Protein AF-0000000075092121 (afdb_homodimer)

Structure (mmCIF, N/CA/C/O backbone):
data_AF-0000000075092121-model_v1
#
loop_
_entity.id
_entity.type
_entity.pdbx_description
1 polymer 'Uncharacterized protein LOC111364616'
#
loop_
_atom_site.group_PDB
_atom_site.id
_atom_site.type_symbol
_atom_site.label_atom_id
_atom_site.label_alt_id
_atom_site.label_comp_id
_atom_site.label_asym_id
_atom_site.label_entity_id
_atom_site.label_seq_id
_atom_site.pdbx_PDB_ins_code
_atom_site.Cartn_x
_atom_site.Cartn_y
_atom_site.Cartn_z
_atom_site.occupancy
_atom_site.B_iso_or_equiv
_atom_site.auth_seq_id
_atom_site.auth_comp_id
_atom_site.auth_asym_id
_atom_site.auth_atom_id
_atom_site.pdbx_PDB_model_num
ATOM 1 N N . MET A 1 1 ? -32.5 23.484 -6.789 1 67.25 1 MET A N 1
ATOM 2 C CA . MET A 1 1 ? -31.484 24.453 -7.172 1 67.25 1 MET A CA 1
ATOM 3 C C . MET A 1 1 ? -31.438 24.625 -8.688 1 67.25 1 MET A C 1
ATOM 5 O O . MET A 1 1 ? -31.547 23.641 -9.422 1 67.25 1 MET A O 1
ATOM 9 N N . GLU A 1 2 ? -31.672 25.844 -9.141 1 77.25 2 GLU A N 1
ATOM 10 C CA . GLU A 1 2 ? -31.422 26.125 -10.547 1 77.25 2 GLU A CA 1
ATOM 11 C C . GLU A 1 2 ? -29.938 26.062 -10.875 1 77.25 2 GLU A C 1
ATOM 13 O O . GLU A 1 2 ? -29.109 26.672 -10.188 1 77.25 2 GLU A O 1
ATOM 18 N N . THR A 1 3 ? -29.594 25.234 -11.766 1 86.69 3 THR A N 1
ATOM 19 C CA . THR A 1 3 ? -28.203 25.016 -12.195 1 86.69 3 THR A CA 1
ATOM 20 C C . THR A 1 3 ? -27.969 25.672 -13.555 1 86.69 3 THR A C 1
ATOM 22 O O . THR A 1 3 ? -28.812 25.578 -14.445 1 86.69 3 THR A O 1
ATOM 25 N N . LEU A 1 4 ? -26.891 26.406 -13.625 1 92.62 4 LEU A N 1
ATOM 26 C CA . LEU A 1 4 ? -26.547 27.016 -14.906 1 92.62 4 LEU A CA 1
ATOM 27 C C . LEU A 1 4 ? -26.438 25.953 -15.992 1 92.62 4 LEU A C 1
ATOM 29 O O . LEU A 1 4 ? -25.953 24.844 -15.742 1 92.62 4 LEU A O 1
ATOM 33 N N . GLY A 1 5 ? -26.891 26.281 -17.125 1 90.94 5 GLY A N 1
ATOM 34 C CA . GLY A 1 5 ? -26.719 25.406 -18.281 1 90.94 5 GLY A CA 1
ATOM 35 C C . GLY A 1 5 ? -25.469 25.734 -19.094 1 90.94 5 GLY A C 1
ATOM 36 O O . GLY A 1 5 ? -24.516 26.312 -18.562 1 90.94 5 GLY A O 1
ATOM 37 N N . GLY A 1 6 ? -25.484 25.328 -20.312 1 93.62 6 GLY A N 1
ATOM 38 C CA . GLY A 1 6 ? -24.391 25.625 -21.219 1 93.62 6 GLY A CA 1
ATOM 39 C C . GLY A 1 6 ? -24.297 27.109 -21.562 1 93.62 6 GLY A C 1
ATOM 40 O O . GLY A 1 6 ? -25.156 27.891 -21.188 1 93.62 6 GLY A O 1
ATOM 41 N N . ILE A 1 7 ? -23.203 27.5 -22.203 1 95.88 7 ILE A N 1
ATOM 42 C CA . ILE A 1 7 ? -22.953 28.891 -22.578 1 95.88 7 ILE A CA 1
ATOM 43 C C . ILE A 1 7 ? -23.328 29.109 -24.047 1 95.88 7 ILE A C 1
ATOM 45 O O . ILE A 1 7 ? -22.781 28.438 -24.938 1 95.88 7 ILE A O 1
ATOM 49 N N . SER A 1 8 ? -24.188 30.031 -24.266 1 93.75 8 SER A N 1
ATOM 50 C CA . SER A 1 8 ? -24.656 30.312 -25.609 1 93.75 8 SER A CA 1
ATOM 51 C C . SER A 1 8 ? -23.688 31.234 -26.344 1 93.75 8 SER A C 1
ATOM 53 O O . SER A 1 8 ? -23.469 31.078 -27.547 1 93.75 8 SER A O 1
ATOM 55 N N . SER A 1 9 ? -23.203 32.281 -25.547 1 94.56 9 SER A N 1
ATOM 56 C CA . SER A 1 9 ? -22.25 33.156 -26.188 1 94.56 9 SER A CA 1
ATOM 57 C C . SER A 1 9 ? -21.312 33.812 -25.172 1 94.56 9 SER A C 1
ATOM 59 O O . SER A 1 9 ? -21.672 33.906 -23.984 1 94.56 9 SER A O 1
ATOM 61 N N . MET A 1 10 ? -20.156 34.219 -25.594 1 96.5 10 MET A N 1
ATOM 62 C CA . MET A 1 10 ? -19.172 35 -24.859 1 96.5 10 MET A CA 1
ATOM 63 C C . MET A 1 10 ? -18.562 36.094 -25.75 1 96.5 10 MET A C 1
ATOM 65 O O . MET A 1 10 ? -18.016 35.781 -26.812 1 96.5 10 MET A O 1
ATOM 69 N N . VAL A 1 11 ? -18.797 37.344 -25.266 1 95.75 11 VAL A N 1
ATOM 70 C CA . VAL A 1 11 ? -18.375 38.469 -26.094 1 95.75 11 VAL A CA 1
ATOM 71 C C . VAL A 1 11 ? -17.453 39.375 -25.312 1 95.75 11 VAL A C 1
ATOM 73 O O . VAL A 1 11 ? -17.703 39.656 -24.141 1 95.75 11 VAL A O 1
ATOM 76 N N . LYS A 1 12 ? -16.375 39.781 -25.922 1 94.62 12 LYS A N 1
ATOM 77 C CA . LYS A 1 12 ? -15.477 40.75 -25.312 1 94.62 12 LYS A CA 1
ATOM 78 C C . LYS A 1 12 ? -16 42.188 -25.5 1 94.62 12 LYS A C 1
ATOM 80 O O . LYS A 1 12 ? -16.016 42.688 -26.625 1 94.62 12 LYS A O 1
ATOM 85 N N . ASN A 1 13 ? -16.422 42.781 -24.5 1 94.81 13 ASN A N 1
ATOM 86 C CA . ASN A 1 13 ? -16.844 44.156 -24.516 1 94.81 13 ASN A CA 1
ATOM 87 C C . ASN A 1 13 ? -15.703 45.094 -24.141 1 94.81 13 ASN A C 1
ATOM 89 O O . ASN A 1 13 ? -14.539 44.688 -24.156 1 94.81 13 ASN A O 1
ATOM 93 N N . GLU A 1 14 ? -15.992 46.344 -23.797 1 92.44 14 GLU A N 1
ATOM 94 C CA . GLU A 1 14 ? -14.969 47.344 -23.547 1 92.44 14 GLU A CA 1
ATOM 95 C C . GLU A 1 14 ? -14.289 47.125 -22.203 1 92.44 14 GLU A C 1
ATOM 97 O O . GLU A 1 14 ? -13.102 47.406 -22.031 1 92.44 14 GLU A O 1
ATOM 102 N N . LYS A 1 15 ? -15.023 46.5 -21.266 1 94.44 15 LYS A N 1
ATOM 103 C CA . LYS A 1 15 ? -14.477 46.438 -19.922 1 94.44 15 LYS A CA 1
ATOM 104 C C . LYS A 1 15 ? -14.539 45.031 -19.359 1 94.44 15 LYS A C 1
ATOM 106 O O . LYS A 1 15 ? -13.914 44.719 -18.344 1 94.44 15 LYS A O 1
ATOM 111 N N . TYR A 1 16 ? -15.297 44.188 -19.953 1 97.06 16 TYR A N 1
ATOM 112 C CA . TYR A 1 16 ? -15.5 42.844 -19.453 1 97.06 16 TYR A CA 1
ATOM 113 C C . TYR A 1 16 ? -15.914 41.906 -20.562 1 97.06 16 TYR A C 1
ATOM 115 O O . TYR A 1 16 ? -16.25 42.344 -21.672 1 97.06 16 TYR A O 1
ATOM 123 N N . PHE A 1 17 ? -15.773 40.625 -20.359 1 97.69 17 PHE A N 1
ATOM 124 C CA . PHE A 1 17 ? -16.391 39.625 -21.219 1 97.69 17 PHE A CA 1
ATOM 125 C C . PHE A 1 17 ? -17.812 39.344 -20.75 1 97.69 17 PHE A C 1
ATOM 127 O O . PHE A 1 17 ? -18.047 39.094 -19.562 1 97.69 17 PHE A O 1
ATOM 134 N N . LEU A 1 18 ? -18.703 39.406 -21.609 1 97.44 18 LEU A N 1
ATOM 135 C CA . LEU A 1 18 ? -20.094 39.094 -21.297 1 97.44 18 LEU A CA 1
ATOM 136 C C . LEU A 1 18 ? -20.406 37.656 -21.672 1 97.44 18 LEU A C 1
ATOM 138 O O . LEU A 1 18 ? -20.172 37.219 -22.797 1 97.44 18 LEU A O 1
ATOM 142 N N . ILE A 1 19 ? -20.891 36.938 -20.703 1 97.88 19 ILE A N 1
ATOM 143 C CA . ILE A 1 19 ? -21.25 35.531 -20.891 1 97.88 19 ILE A CA 1
ATOM 144 C C . ILE A 1 19 ? -22.766 35.344 -20.797 1 97.88 19 ILE A C 1
ATOM 146 O O . ILE A 1 19 ? -23.391 35.812 -19.844 1 97.88 19 ILE A O 1
ATOM 150 N N . SER A 1 20 ? -23.297 34.688 -21.75 1 96.94 20 SER A N 1
ATOM 151 C CA . SER A 1 20 ? -24.719 34.375 -21.75 1 96.94 20 SER A CA 1
ATOM 152 C C . SER A 1 20 ? -24.969 32.875 -21.625 1 96.94 20 SER A C 1
ATOM 154 O O . SER A 1 20 ? -24.469 32.094 -22.453 1 96.94 20 SER A O 1
ATOM 156 N N . TYR A 1 21 ? -25.719 32.531 -20.719 1 96.25 21 TYR A N 1
ATOM 157 C CA . TYR A 1 21 ? -26.016 31.109 -20.484 1 96.25 21 TYR A CA 1
ATOM 158 C C . TYR A 1 21 ? -27.297 30.688 -21.172 1 96.25 21 TYR A C 1
ATOM 160 O O . TYR A 1 21 ? -28.219 31.5 -21.328 1 96.25 21 TYR A O 1
ATOM 168 N N . ASP A 1 22 ? -27.406 29.469 -21.469 1 93.94 22 ASP A N 1
ATOM 169 C CA . ASP A 1 22 ? -28.594 28.906 -22.125 1 93.94 22 ASP A CA 1
ATOM 170 C C . ASP A 1 22 ? -29.812 28.969 -21.203 1 93.94 22 ASP A C 1
ATOM 172 O O . ASP A 1 22 ? -30.953 29.031 -21.672 1 93.94 22 ASP A O 1
ATOM 176 N N . THR A 1 23 ? -29.547 28.969 -19.938 1 94.31 23 THR A N 1
ATOM 177 C CA . THR A 1 23 ? -30.609 28.953 -18.953 1 94.31 23 THR A CA 1
ATOM 178 C C . THR A 1 23 ? -31.109 30.375 -18.672 1 94.31 23 THR A C 1
ATOM 180 O O . THR A 1 23 ? -32.031 30.578 -17.891 1 94.31 23 THR A O 1
ATOM 183 N N . GLY A 1 24 ? -30.469 31.406 -19.25 1 93.75 24 GLY A N 1
ATOM 184 C CA . GLY A 1 24 ? -31 32.75 -19.203 1 93.75 24 GLY A CA 1
ATOM 185 C C . GLY A 1 24 ? -30.156 33.688 -18.359 1 93.75 24 GLY A C 1
ATOM 186 O O . GLY A 1 24 ? -30.281 34.938 -18.469 1 93.75 24 GLY A O 1
ATOM 187 N N . GLU A 1 25 ? -29.266 33.219 -17.547 1 95.19 25 GLU A N 1
ATOM 188 C CA . GLU A 1 25 ? -28.406 34.062 -16.719 1 95.19 25 GLU A CA 1
ATOM 189 C C . GLU A 1 25 ? -27.344 34.781 -17.531 1 95.19 25 GLU A C 1
ATOM 191 O O . GLU A 1 25 ? -27 34.312 -18.625 1 95.19 25 GLU A O 1
ATOM 196 N N . LEU A 1 26 ? -26.875 35.844 -16.953 1 96.94 26 LEU A N 1
ATOM 197 C CA . LEU A 1 26 ? -25.734 36.562 -17.531 1 96.94 26 LEU A CA 1
ATOM 198 C C . LEU A 1 26 ? -24.578 36.625 -16.531 1 96.94 26 LEU A C 1
ATOM 200 O O . LEU A 1 26 ? -24.797 36.562 -15.32 1 96.94 26 LEU A O 1
ATOM 204 N N . ALA A 1 27 ? -23.375 36.625 -17.094 1 98.12 27 ALA A N 1
ATOM 205 C CA . ALA A 1 27 ? -22.203 36.812 -16.25 1 98.12 27 ALA A CA 1
ATOM 206 C C . ALA A 1 27 ? -21.203 37.781 -16.891 1 98.12 27 ALA A C 1
ATOM 208 O O . ALA A 1 27 ? -21.188 37.938 -18.125 1 98.12 27 ALA A O 1
ATOM 209 N N . ARG A 1 28 ? -20.5 38.469 -16.109 1 98.06 28 ARG A N 1
ATOM 210 C CA . ARG A 1 28 ? -19.375 39.312 -16.531 1 98.06 28 ARG A CA 1
ATOM 211 C C . ARG A 1 28 ? -18.062 38.781 -15.984 1 98.06 28 ARG A C 1
ATOM 213 O O . ARG A 1 28 ? -17.953 38.438 -14.805 1 98.06 28 ARG A O 1
ATOM 220 N N . LEU A 1 29 ? -17.078 38.594 -16.828 1 98 29 LEU A N 1
ATOM 221 C CA . LEU A 1 29 ? -15.719 38.281 -16.438 1 98 29 LEU A CA 1
ATOM 222 C C . LEU A 1 29 ? -14.805 39.469 -16.578 1 98 29 LEU A C 1
ATOM 224 O O . LEU A 1 29 ? -14.602 40 -17.672 1 98 29 LEU A O 1
ATOM 228 N N . TYR A 1 30 ? -14.328 39.969 -15.477 1 97.94 30 TYR A N 1
ATOM 229 C CA . TYR A 1 30 ? -13.375 41.094 -15.445 1 97.94 30 TYR A CA 1
ATOM 230 C C . TYR A 1 30 ? -11.953 40.594 -15.297 1 97.94 30 TYR A C 1
ATOM 232 O O . TYR A 1 30 ? -11.664 39.75 -14.43 1 97.94 30 TYR A O 1
ATOM 240 N N . ILE A 1 31 ? -11.055 41.031 -16.141 1 97.81 31 ILE A N 1
ATOM 241 C CA . ILE A 1 31 ? -9.625 40.812 -15.984 1 97.81 31 ILE A CA 1
ATOM 242 C C . ILE A 1 31 ? -8.977 42 -15.312 1 97.81 31 ILE A C 1
ATOM 244 O O . ILE A 1 31 ? -8.82 43.062 -15.938 1 97.81 31 ILE A O 1
ATOM 248 N N . LEU A 1 32 ? -8.617 41.875 -14.109 1 97.31 32 LEU A N 1
ATOM 249 C CA . LEU A 1 32 ? -8.164 43.031 -13.305 1 97.31 32 LEU A CA 1
ATOM 250 C C . LEU A 1 32 ? -6.652 43.188 -13.422 1 97.31 32 LEU A C 1
ATOM 252 O O . LEU A 1 32 ? -6.16 44.312 -13.469 1 97.31 32 LEU A O 1
ATOM 256 N N . ASN A 1 33 ? -5.926 42.156 -13.375 1 94.69 33 ASN A N 1
ATOM 257 C CA . ASN A 1 33 ? -4.52 42.094 -13.758 1 94.69 33 ASN A CA 1
ATOM 258 C C . ASN A 1 33 ? -4.152 40.719 -14.336 1 94.69 33 ASN A C 1
ATOM 260 O O . ASN A 1 33 ? -5.031 39.938 -14.695 1 94.69 33 ASN A O 1
ATOM 264 N N . SER A 1 34 ? -2.797 40.469 -14.445 1 94.88 34 SER A N 1
ATOM 265 C CA . SER A 1 34 ? -2.359 39.281 -15.188 1 94.88 34 SER A CA 1
ATOM 266 C C . SER A 1 34 ? -2.754 38 -14.477 1 94.88 34 SER A C 1
ATOM 268 O O . SER A 1 34 ? -2.725 36.906 -15.062 1 94.88 34 SER A O 1
ATOM 270 N N . HIS A 1 35 ? -3.102 38.031 -13.148 1 97.06 35 HIS A N 1
ATOM 271 C CA . HIS A 1 35 ? -3.375 36.812 -12.398 1 97.06 35 HIS A CA 1
ATOM 272 C C . HIS A 1 35 ? -4.551 37 -11.445 1 97.06 35 HIS A C 1
ATOM 274 O O . HIS A 1 35 ? -4.801 36.156 -10.586 1 97.06 35 HIS A O 1
ATOM 280 N N . VAL A 1 36 ? -5.246 38.188 -11.461 1 98 36 VAL A N 1
ATOM 281 C CA . VAL A 1 36 ? -6.414 38.469 -10.641 1 98 36 VAL A CA 1
ATOM 282 C C . VAL A 1 36 ? -7.613 38.781 -11.539 1 98 36 VAL A C 1
ATOM 284 O O . VAL A 1 36 ? -7.504 39.562 -12.492 1 98 36 VAL A O 1
ATOM 287 N N . PHE A 1 37 ? -8.758 38.125 -11.289 1 98.12 37 PHE A N 1
ATOM 288 C CA . PHE A 1 37 ? -9.953 38.406 -12.078 1 98.12 37 PHE A CA 1
ATOM 289 C C . PHE A 1 37 ? -11.203 38.344 -11.211 1 98.12 37 PHE A C 1
ATOM 291 O O . PHE A 1 37 ? -11.141 37.906 -10.055 1 98.12 37 PHE A O 1
ATOM 298 N N . LYS A 1 38 ? -12.289 38.812 -11.688 1 98.31 38 LYS A N 1
ATOM 299 C CA . LYS A 1 38 ? -13.602 38.781 -11.055 1 98.31 38 LYS A CA 1
ATOM 300 C C . LYS A 1 38 ? -14.633 38.125 -11.953 1 98.31 38 LYS A C 1
ATOM 302 O O . LYS A 1 38 ? -14.672 38.375 -13.164 1 98.31 38 LYS A O 1
ATOM 307 N N . TYR A 1 39 ? -15.305 37.156 -11.422 1 98.31 39 TYR A N 1
ATOM 308 C CA . TYR A 1 39 ? -16.391 36.438 -12.102 1 98.31 39 TYR A CA 1
ATOM 309 C C . TYR A 1 39 ? -17.719 36.719 -11.43 1 98.31 39 TYR A C 1
ATOM 311 O O . TYR A 1 39 ? -17.938 36.312 -10.281 1 98.31 39 TYR A O 1
ATOM 319 N N . TYR A 1 40 ? -18.578 37.469 -12.102 1 98.12 40 TYR A N 1
ATOM 320 C CA . TYR A 1 40 ? -19.859 37.906 -11.57 1 98.12 40 TYR A CA 1
ATOM 321 C C . TYR A 1 40 ? -21.031 37.375 -12.375 1 98.12 40 TYR A C 1
ATOM 323 O O . TYR A 1 40 ? -21.297 37.844 -13.484 1 98.12 40 TYR A O 1
ATOM 331 N N . MET A 1 41 ? -21.719 36.375 -11.82 1 97.75 41 MET A N 1
ATOM 332 C CA . MET A 1 41 ? -22.922 35.812 -12.438 1 97.75 41 MET A CA 1
ATOM 333 C C . MET A 1 41 ? -24.172 36.312 -11.758 1 97.75 41 MET A C 1
ATOM 335 O O . MET A 1 41 ? -24.266 36.344 -10.531 1 97.75 41 MET A O 1
ATOM 339 N N . SER A 1 42 ? -25.156 36.781 -12.508 1 96.56 42 SER A N 1
ATOM 340 C CA . SER A 1 42 ? -26.422 37.312 -12 1 96.56 42 SER A CA 1
ATOM 341 C C . SER A 1 42 ? -27.609 36.75 -12.766 1 96.56 42 SER A C 1
ATOM 343 O O . SER A 1 42 ? -27.688 36.875 -13.992 1 96.56 42 SER A O 1
ATOM 345 N N . PRO A 1 43 ? -28.531 36.156 -12.039 1 94.38 43 PRO A N 1
ATOM 346 C CA . PRO A 1 43 ? -29.75 35.719 -12.719 1 94.38 43 PRO A CA 1
ATOM 347 C C . PRO A 1 43 ? -30.578 36.875 -13.266 1 94.38 43 PRO A C 1
ATOM 349 O O . PRO A 1 43 ? -31.25 36.75 -14.281 1 94.38 43 PRO A O 1
ATOM 352 N N . SER A 1 44 ? -30.562 38.062 -12.648 1 93.19 44 SER A N 1
ATOM 353 C CA . SER A 1 44 ? -31.328 39.219 -13.047 1 93.19 44 SER A CA 1
ATOM 354 C C . SER A 1 44 ? -30.609 40.031 -14.133 1 93.19 44 SER A C 1
ATOM 356 O O . SER A 1 44 ? -31.219 40.844 -14.805 1 93.19 44 SER A O 1
ATOM 358 N N . GLY A 1 45 ? -29.375 39.844 -14.203 1 93.62 45 GLY A N 1
ATOM 359 C CA . GLY A 1 45 ? -28.562 40.625 -15.133 1 93.62 45 GLY A CA 1
ATOM 360 C C . GLY A 1 45 ? -28.156 41.969 -14.594 1 93.62 45 GLY A C 1
ATOM 361 O O . GLY A 1 45 ? -27.547 42.781 -15.305 1 93.62 45 GLY A O 1
ATOM 362 N N . ASN A 1 46 ? -28.516 42.219 -13.391 1 94.06 46 ASN A N 1
ATOM 363 C CA . ASN A 1 46 ? -28.109 43.438 -12.734 1 94.06 46 ASN A CA 1
ATOM 364 C C . ASN A 1 46 ? -26.75 43.281 -12.031 1 94.06 46 ASN A C 1
ATOM 366 O O . ASN A 1 46 ? -26.625 42.5 -11.094 1 94.06 46 ASN A O 1
ATOM 370 N N . PHE A 1 47 ? -25.797 44.031 -12.461 1 96.69 47 PHE A N 1
ATOM 371 C CA . PHE A 1 47 ? -24.453 43.938 -11.906 1 96.69 47 PHE A CA 1
ATOM 372 C C . PHE A 1 47 ? -24.125 45.219 -11.109 1 96.69 47 PHE A C 1
ATOM 374 O O . PHE A 1 47 ? -24.016 46.312 -11.68 1 96.69 47 PHE A O 1
ATOM 381 N N . LEU A 1 48 ? -23.891 45.062 -9.797 1 94.69 48 LEU A N 1
ATOM 382 C CA . LEU A 1 48 ? -23.578 46.188 -8.914 1 94.69 48 LEU A CA 1
ATOM 383 C C . LEU A 1 48 ? -22.078 46.406 -8.812 1 94.69 48 LEU A C 1
ATOM 385 O O . LEU A 1 48 ? -21.312 45.438 -8.852 1 94.69 48 LEU A O 1
ATOM 389 N N . ASP A 1 49 ? -21.719 47.625 -8.625 1 92.81 49 ASP A N 1
ATOM 390 C CA . ASP A 1 49 ? -20.297 47.906 -8.43 1 92.81 49 ASP A CA 1
ATOM 391 C C . ASP A 1 49 ? -19.828 47.438 -7.059 1 92.81 49 ASP A C 1
ATOM 393 O O . ASP A 1 49 ? -18.688 46.969 -6.914 1 92.81 49 ASP A O 1
ATOM 397 N N . TYR A 1 50 ? -20.672 47.594 -6.066 1 95.5 50 TYR A N 1
ATOM 398 C CA . TYR A 1 50 ? -20.422 47.156 -4.711 1 95.5 50 TYR A CA 1
ATOM 399 C C . TYR A 1 50 ? -21.641 46.438 -4.141 1 95.5 50 TYR A C 1
ATOM 401 O O . TYR A 1 50 ? -22.781 46.781 -4.461 1 95.5 50 TYR A O 1
ATOM 409 N N . PRO A 1 51 ? -21.422 45.469 -3.314 1 95.75 51 PRO A N 1
ATOM 410 C CA . PRO A 1 51 ? -22.578 44.812 -2.711 1 95.75 51 PRO A CA 1
ATOM 411 C C . PRO A 1 51 ? -23.391 45.719 -1.815 1 95.75 51 PRO A C 1
ATOM 413 O O . PRO A 1 51 ? -22.844 46.656 -1.21 1 95.75 51 PRO A O 1
ATOM 416 N N . VAL A 1 52 ? -24.625 45.375 -1.699 1 93.69 52 VAL A N 1
ATOM 417 C CA . VAL A 1 52 ? -25.516 46.188 -0.888 1 93.69 52 VAL A CA 1
ATOM 418 C C . VAL A 1 52 ? -25.234 45.969 0.594 1 93.69 52 VAL A C 1
ATOM 420 O O . VAL A 1 52 ? -25.266 44.812 1.066 1 93.69 52 VAL A O 1
ATOM 423 N N . PRO A 1 53 ? -24.891 47 1.307 1 94.75 53 PRO A N 1
ATOM 424 C CA . PRO A 1 53 ? -24.641 46.812 2.738 1 94.75 53 PRO A CA 1
ATOM 425 C C . PRO A 1 53 ? -25.859 46.312 3.492 1 94.75 53 PRO A C 1
ATOM 427 O O . PRO A 1 53 ? -27 46.438 3.018 1 94.75 53 PRO A O 1
ATOM 430 N N . ASN A 1 54 ? -25.688 45.688 4.586 1 91.81 54 ASN A N 1
ATOM 431 C CA . ASN A 1 54 ? -26.766 45.156 5.406 1 91.81 54 ASN A CA 1
ATOM 432 C C . ASN A 1 54 ? -27.688 46.25 5.922 1 91.81 54 ASN A C 1
ATOM 434 O O . ASN A 1 54 ? -28.891 46.062 6.059 1 91.81 54 ASN A O 1
ATOM 438 N N . HIS A 1 55 ? -26.969 47.375 6.293 1 89.94 55 HIS A N 1
ATOM 439 C CA . HIS A 1 55 ? -27.719 48.594 6.66 1 89.94 55 HIS A CA 1
ATOM 440 C C . HIS A 1 55 ? -27.547 49.656 5.609 1 89.94 55 HIS A C 1
ATOM 442 O O . HIS A 1 55 ? -26.438 50 5.215 1 89.94 55 HIS A O 1
ATOM 448 N N . PRO A 1 56 ? -28.625 50.219 5.16 1 87.69 56 PRO A N 1
ATOM 449 C CA . PRO A 1 56 ? -28.578 51.156 4.031 1 87.69 56 PRO A CA 1
ATOM 450 C C . PRO A 1 56 ? -27.703 52.375 4.312 1 87.69 56 PRO A C 1
ATOM 452 O O . PRO A 1 56 ? -27.219 53.031 3.381 1 87.69 56 PRO A O 1
ATOM 455 N N . THR A 1 57 ? -27.578 52.719 5.551 1 90.19 57 THR A N 1
ATOM 456 C CA . THR A 1 57 ? -26.812 53.906 5.879 1 90.19 57 THR A CA 1
ATOM 457 C C . THR A 1 57 ? -25.312 53.625 5.934 1 90.19 57 THR A C 1
ATOM 459 O O . THR A 1 57 ? -24.5 54.531 6.004 1 90.19 57 THR A O 1
ATOM 462 N N . ASP A 1 58 ? -24.938 52.344 5.832 1 93.25 58 ASP A N 1
ATOM 463 C CA . ASP A 1 58 ? -23.531 52 5.859 1 93.25 58 ASP A CA 1
ATOM 464 C C . ASP A 1 58 ? -22.844 52.344 4.547 1 93.25 58 ASP A C 1
ATOM 466 O O . ASP A 1 58 ? -23.406 52.156 3.469 1 93.25 58 ASP A O 1
ATOM 470 N N . LYS A 1 59 ? -21.703 52.938 4.676 1 92 59 LYS A N 1
ATOM 471 C CA . LYS A 1 59 ? -20.969 53.375 3.49 1 92 59 LYS A CA 1
ATOM 472 C C . LYS A 1 59 ? -19.75 52.5 3.236 1 92 59 LYS A C 1
ATOM 474 O O . LYS A 1 59 ? -19.141 52.562 2.17 1 92 59 LYS A O 1
ATOM 479 N N . ALA A 1 60 ? -19.391 51.656 4.145 1 91.31 60 ALA A N 1
ATOM 480 C CA . ALA A 1 60 ? -18.172 50.875 4.047 1 91.31 60 ALA A CA 1
ATOM 481 C C . ALA A 1 60 ? -18.234 49.938 2.84 1 91.31 60 ALA A C 1
ATOM 483 O O . ALA A 1 60 ? -19.297 49.406 2.488 1 91.31 60 ALA A O 1
ATOM 484 N N . LYS A 1 61 ? -17.125 49.719 2.248 1 95.56 61 LYS A N 1
ATOM 485 C CA . LYS A 1 61 ? -16.938 48.844 1.111 1 95.56 61 LYS A CA 1
ATOM 486 C C . LYS A 1 61 ? -15.914 47.75 1.428 1 95.56 61 LYS A C 1
ATOM 488 O O . LYS A 1 61 ? -14.922 48 2.119 1 95.56 61 LYS A O 1
ATOM 493 N N . ILE A 1 62 ? -16.156 46.625 0.851 1 96.31 62 ILE A N 1
ATOM 494 C CA . ILE A 1 62 ? -15.219 45.5 1.057 1 96.31 62 ILE A CA 1
ATOM 495 C C . ILE A 1 62 ? -13.898 45.812 0.358 1 96.31 62 ILE A C 1
ATOM 497 O O . ILE A 1 62 ? -12.836 45.781 0.982 1 96.31 62 ILE A O 1
ATOM 501 N N . ASN A 1 63 ? -13.945 46.094 -0.911 1 94.88 63 ASN A N 1
ATOM 502 C CA . ASN A 1 63 ? -12.727 46.438 -1.631 1 94.88 63 ASN A CA 1
ATOM 503 C C . ASN A 1 63 ? -12.516 47.969 -1.652 1 94.88 63 ASN A C 1
ATOM 505 O O . ASN A 1 63 ? -13.422 48.719 -2.01 1 94.88 63 ASN A O 1
ATOM 509 N N . VAL A 1 64 ? -11.367 48.375 -1.311 1 93.75 64 VAL A N 1
ATOM 510 C CA . VAL A 1 64 ? -11.023 49.781 -1.326 1 93.75 64 VAL A CA 1
ATOM 511 C C . VAL A 1 64 ? -10.477 50.156 -2.701 1 93.75 64 VAL A C 1
ATOM 513 O O . VAL A 1 64 ? -10.648 51.312 -3.146 1 93.75 64 VAL A O 1
ATOM 516 N N . LYS A 1 65 ? -9.828 49.281 -3.354 1 96.31 65 LYS A N 1
ATOM 517 C CA . LYS A 1 65 ? -9.422 49.5 -4.738 1 96.31 65 LYS A CA 1
ATOM 518 C C . LYS A 1 65 ? -10.57 49.219 -5.703 1 96.31 65 LYS A C 1
ATOM 520 O O . LYS A 1 65 ? -11.062 48.094 -5.762 1 96.31 65 LYS A O 1
ATOM 525 N N . ALA A 1 66 ? -10.93 50.188 -6.355 1 94.88 66 ALA A N 1
ATOM 526 C CA . ALA A 1 66 ? -11.984 49.969 -7.344 1 94.88 66 ALA A CA 1
ATOM 527 C C . ALA A 1 66 ? -11.484 49.125 -8.508 1 94.88 66 ALA A C 1
ATOM 529 O O . ALA A 1 66 ? -10.305 49.188 -8.867 1 94.88 66 ALA A O 1
ATOM 530 N N . ILE A 1 67 ? -12.43 48.406 -9.078 1 94.25 67 ILE A N 1
ATOM 531 C CA . ILE A 1 67 ? -12.102 47.562 -10.227 1 94.25 67 ILE A CA 1
ATOM 532 C C . ILE A 1 67 ? -11.539 48.406 -11.359 1 94.25 67 ILE A C 1
ATOM 534 O O . ILE A 1 67 ? -10.648 47.969 -12.086 1 94.25 67 ILE A O 1
ATOM 538 N N . THR A 1 68 ? -11.992 49.656 -11.422 1 92.75 68 THR A N 1
ATOM 539 C CA . THR A 1 68 ? -11.594 50.562 -12.477 1 92.75 68 THR A CA 1
ATOM 540 C C . THR A 1 68 ? -10.195 51.125 -12.203 1 92.75 68 THR A C 1
ATOM 542 O O . THR A 1 68 ? -9.562 51.688 -13.094 1 92.75 68 THR A O 1
ATOM 545 N N . ASP A 1 69 ? -9.766 51 -11.031 1 94.25 69 ASP A N 1
ATOM 546 C CA . ASP A 1 69 ? -8.461 51.531 -10.664 1 94.25 69 ASP A CA 1
ATOM 547 C C . ASP A 1 69 ? -7.332 50.594 -11.055 1 94.25 69 ASP A C 1
ATOM 549 O O . ASP A 1 69 ? -6.16 50.969 -11.008 1 94.25 69 ASP A O 1
ATOM 553 N N . TYR A 1 70 ? -7.598 49.344 -11.453 1 95.06 70 TYR A N 1
ATOM 554 C CA . TYR A 1 70 ? -6.586 48.406 -11.961 1 95.06 70 TYR A CA 1
ATOM 555 C C . TYR A 1 70 ? -6.109 48.844 -13.344 1 95.06 70 TYR A C 1
ATOM 557 O O . TYR A 1 70 ? -6.832 49.531 -14.07 1 95.06 70 TYR A O 1
ATOM 565 N N . ASP A 1 71 ? -4.875 48.469 -13.711 1 92.25 71 ASP A N 1
ATOM 566 C CA . ASP A 1 71 ? -4.352 48.75 -15.039 1 92.25 71 ASP A CA 1
ATOM 567 C C . ASP A 1 71 ? -5.191 48.062 -16.125 1 92.25 71 ASP A C 1
ATOM 569 O O . ASP A 1 71 ? -5.293 46.844 -16.156 1 92.25 71 ASP A O 1
ATOM 573 N N . PRO A 1 72 ? -5.797 48.781 -16.984 1 92 72 PRO A N 1
ATOM 574 C CA . PRO A 1 72 ? -6.68 48.188 -17.984 1 92 72 PRO A CA 1
ATOM 575 C C . PRO A 1 72 ? -5.926 47.344 -19.016 1 92 72 PRO A C 1
ATOM 577 O O . PRO A 1 72 ? -6.543 46.594 -19.781 1 92 72 PRO A O 1
ATOM 580 N N . LYS A 1 73 ? -4.688 47.406 -19.125 1 92.31 73 LYS A N 1
ATOM 581 C CA . LYS A 1 73 ? -3.881 46.75 -20.141 1 92.31 73 LYS A CA 1
ATOM 582 C C . LYS A 1 73 ? -4.094 45.219 -20.094 1 92.31 73 LYS A C 1
ATOM 584 O O . LYS A 1 73 ? -4.074 44.562 -21.125 1 92.31 73 LYS A O 1
ATOM 589 N N . SER A 1 74 ? -4.223 44.781 -18.859 1 92.06 74 SER A N 1
ATOM 590 C CA . SER A 1 74 ? -4.379 43.344 -18.734 1 92.06 74 SER A CA 1
ATOM 591 C C . SER A 1 74 ? -5.645 42.875 -19.438 1 92.06 74 SER A C 1
ATOM 593 O O . SER A 1 74 ? -5.645 41.812 -20.078 1 92.06 74 SER A O 1
ATOM 595 N N . PHE A 1 75 ? -6.684 43.531 -19.312 1 94.5 75 PHE A N 1
ATOM 596 C CA . PHE A 1 75 ? -7.914 43.188 -20.016 1 94.5 75 PHE A CA 1
ATOM 597 C C . PHE A 1 75 ? -7.762 43.406 -21.516 1 94.5 75 PHE A C 1
ATOM 599 O O . PHE A 1 75 ? -8.156 42.562 -22.312 1 94.5 75 PHE A O 1
ATOM 606 N N . GLU A 1 76 ? -7.172 44.562 -21.859 1 92.81 76 GLU A N 1
ATOM 607 C CA . GLU A 1 76 ? -7.004 44.906 -23.266 1 92.81 76 GLU A CA 1
ATOM 608 C C . GLU A 1 76 ? -6.207 43.844 -24.016 1 92.81 76 GLU A C 1
ATOM 610 O O . GLU A 1 76 ? -6.539 43.469 -25.141 1 92.81 76 GLU A O 1
ATOM 615 N N . TYR A 1 77 ? -5.281 43.344 -23.344 1 90.44 77 TYR A N 1
ATOM 616 C CA . TYR A 1 77 ? -4.395 42.375 -24 1 90.44 77 TYR A CA 1
ATOM 617 C C . TYR A 1 77 ? -4.922 40.969 -23.875 1 90.44 77 TYR A C 1
ATOM 619 O O . TYR A 1 77 ? -4.398 40.031 -24.5 1 90.44 77 TYR A O 1
ATOM 627 N N . SER A 1 78 ? -5.918 40.75 -23.062 1 94.38 78 SER A N 1
ATOM 628 C CA . SER A 1 78 ? -6.492 39.406 -22.938 1 94.38 78 SER A CA 1
ATOM 629 C C . SER A 1 78 ? -7.148 38.969 -24.25 1 94.38 78 SER A C 1
ATOM 631 O O . SER A 1 78 ? -7.594 39.812 -25.031 1 94.38 78 SER A O 1
ATOM 633 N N . VAL A 1 79 ? -7.121 37.594 -24.453 1 91.81 79 VAL A N 1
ATOM 634 C CA . VAL A 1 79 ? -7.602 37.031 -25.703 1 91.81 79 VAL A CA 1
ATOM 635 C C . VAL A 1 79 ? -8.703 36.031 -25.438 1 91.81 79 VAL A C 1
ATOM 637 O O . VAL A 1 79 ? -8.594 35.219 -24.516 1 91.81 79 VAL A O 1
ATOM 640 N N . LEU A 1 80 ? -9.727 36.125 -26.219 1 95.19 80 LEU A N 1
ATOM 641 C CA . LEU A 1 80 ? -10.797 35.125 -26.203 1 95.19 80 LEU A CA 1
ATOM 642 C C . LEU A 1 80 ? -10.648 34.125 -27.359 1 95.19 80 LEU A C 1
ATOM 644 O O . LEU A 1 80 ? -10.656 34.562 -28.531 1 95.19 80 LEU A O 1
ATOM 648 N N . GLU A 1 81 ? -10.375 32.906 -27.062 1 93.12 81 GLU A N 1
ATOM 649 C CA . GLU A 1 81 ? -10.375 31.828 -28.047 1 93.12 81 GLU A CA 1
ATOM 650 C C . GLU A 1 81 ? -11.648 30.984 -27.953 1 93.12 81 GLU A C 1
ATOM 652 O O . GLU A 1 81 ? -12.031 30.562 -26.859 1 93.12 81 GLU A O 1
ATOM 657 N N . THR A 1 82 ? -12.258 30.766 -29.062 1 91.62 82 THR A N 1
ATOM 658 C CA . THR A 1 82 ? -13.469 29.953 -29.094 1 91.62 82 THR A CA 1
ATOM 659 C C . THR A 1 82 ? -13.211 28.625 -29.812 1 91.62 82 THR A C 1
ATOM 661 O O . THR A 1 82 ? -12.758 28.609 -30.953 1 91.62 82 THR A O 1
ATOM 664 N N . THR A 1 83 ? -13.422 27.641 -29.078 1 89.69 83 THR A N 1
ATOM 665 C CA . THR A 1 83 ? -13.391 26.312 -29.672 1 89.69 83 THR A CA 1
ATOM 666 C C . THR A 1 83 ? -14.789 25.703 -29.703 1 89.69 83 THR A C 1
ATOM 668 O O . THR A 1 83 ? -15.758 26.344 -29.297 1 89.69 83 THR A O 1
ATOM 671 N N . HIS A 1 84 ? -14.875 24.438 -30.25 1 85.56 84 HIS A N 1
ATOM 672 C CA . HIS A 1 84 ? -16.172 23.766 -30.281 1 85.56 84 HIS A CA 1
ATOM 673 C C . HIS A 1 84 ? -16.656 23.453 -28.875 1 85.56 84 HIS A C 1
ATOM 675 O O . HIS A 1 84 ? -17.859 23.516 -28.594 1 85.56 84 HIS A O 1
ATOM 681 N N . GLU A 1 85 ? -15.758 23.219 -27.969 1 91.06 85 GLU A N 1
ATOM 682 C CA . GLU A 1 85 ? -16.125 22.703 -26.656 1 91.06 85 GLU A CA 1
ATOM 683 C C . GLU A 1 85 ? -15.992 23.781 -25.594 1 91.06 85 GLU A C 1
ATOM 685 O O . GLU A 1 85 ? -16.641 23.703 -24.531 1 91.06 85 GLU A O 1
ATOM 690 N N . CYS A 1 86 ? -15.18 24.797 -25.922 1 94.56 86 CYS A N 1
ATOM 691 C CA . CYS A 1 86 ? -14.875 25.672 -24.797 1 94.56 86 CYS A CA 1
ATOM 692 C C . CYS A 1 86 ? -14.648 27.109 -25.281 1 94.56 86 CYS A C 1
ATOM 694 O O . CYS A 1 86 ? -14.43 27.344 -26.469 1 94.56 86 CYS A O 1
ATOM 696 N N . TYR A 1 87 ? -14.859 28.094 -24.438 1 96.5 87 TYR A N 1
ATOM 697 C CA . TYR A 1 87 ? -14.305 29.438 -24.516 1 96.5 87 TYR A CA 1
ATOM 698 C C . TYR A 1 87 ? -13.078 29.578 -23.625 1 96.5 87 TYR A C 1
ATOM 700 O O . TYR A 1 87 ? -13.125 29.25 -22.438 1 96.5 87 TYR A O 1
ATOM 708 N N . ASN A 1 88 ? -11.961 29.984 -24.172 1 95.62 88 ASN A N 1
ATOM 709 C CA . ASN A 1 88 ? -10.734 30.203 -23.406 1 95.62 88 ASN A CA 1
ATOM 710 C C . ASN A 1 88 ? -10.352 31.672 -23.375 1 95.62 88 ASN A C 1
ATOM 712 O O . ASN A 1 88 ? -10.219 32.312 -24.406 1 95.62 88 ASN A O 1
ATOM 716 N N . VAL A 1 89 ? -10.242 32.188 -22.234 1 97.25 89 VAL A N 1
ATOM 717 C CA . VAL A 1 89 ? -9.703 33.531 -22.062 1 97.25 89 VAL A CA 1
ATOM 718 C C . VAL A 1 89 ? -8.258 33.469 -21.562 1 97.25 89 VAL A C 1
ATOM 720 O O . VAL A 1 89 ? -7.977 32.844 -20.547 1 97.25 89 VAL A O 1
ATOM 723 N N . TYR A 1 90 ? -7.359 34.125 -22.297 1 93.69 90 TYR A N 1
ATOM 724 C CA . TYR A 1 90 ? -5.938 34.094 -21.984 1 93.69 90 TYR A CA 1
ATOM 725 C C . TYR A 1 90 ? -5.457 35.438 -21.484 1 93.69 90 TYR A C 1
ATOM 727 O O . TYR A 1 90 ? -5.809 36.5 -22.047 1 93.69 90 TYR A O 1
ATOM 735 N N . THR A 1 91 ? -4.758 35.406 -20.359 1 94.19 91 THR A N 1
ATOM 736 C CA . THR A 1 91 ? -3.805 36.469 -20.047 1 94.19 91 THR A CA 1
ATOM 737 C C . THR A 1 91 ? -2.373 35.969 -20.25 1 94.19 91 THR A C 1
ATOM 739 O O . THR A 1 91 ? -2.148 34.906 -20.828 1 94.19 91 THR A O 1
ATOM 742 N N . ASN A 1 92 ? -1.369 36.781 -19.812 1 90.44 92 ASN A N 1
ATOM 743 C CA . ASN A 1 92 ? 0.006 36.312 -19.938 1 90.44 92 ASN A CA 1
ATOM 744 C C . ASN A 1 92 ? 0.363 35.312 -18.828 1 90.44 92 ASN A C 1
ATOM 746 O O . ASN A 1 92 ? 1.363 34.594 -18.922 1 90.44 92 ASN A O 1
ATOM 750 N N . LYS A 1 93 ? -0.518 35.188 -17.828 1 94.94 93 LYS A N 1
ATOM 751 C CA . LYS A 1 93 ? -0.144 34.312 -16.703 1 94.94 93 LYS A CA 1
ATOM 752 C C . LYS A 1 93 ? -1.171 33.219 -16.484 1 94.94 93 LYS A C 1
ATOM 754 O O . LYS A 1 93 ? -0.855 32.188 -15.906 1 94.94 93 LYS A O 1
ATOM 759 N N . ILE A 1 94 ? -2.447 33.344 -16.969 1 96.88 94 ILE A N 1
ATOM 760 C CA . ILE A 1 94 ? -3.447 32.312 -16.672 1 96.88 94 ILE A CA 1
ATOM 761 C C . ILE A 1 94 ? -4.324 32.094 -17.891 1 96.88 94 ILE A C 1
ATOM 763 O O . ILE A 1 94 ? -4.344 32.906 -18.828 1 96.88 94 ILE A O 1
ATOM 767 N N . THR A 1 95 ? -4.965 30.969 -17.891 1 97.19 95 THR A N 1
ATOM 768 C CA . THR A 1 95 ? -6.051 30.641 -18.797 1 97.19 95 THR A CA 1
ATOM 769 C C . THR A 1 95 ? -7.336 30.328 -18.031 1 97.19 95 THR A C 1
ATOM 771 O O . THR A 1 95 ? -7.32 29.547 -17.094 1 97.19 95 THR A O 1
ATOM 774 N N . ILE A 1 96 ? -8.359 30.938 -18.422 1 98.06 96 ILE A N 1
ATOM 775 C CA . ILE A 1 96 ? -9.688 30.672 -17.891 1 98.06 96 ILE A CA 1
ATOM 776 C C . ILE A 1 96 ? -10.547 30 -18.953 1 98.06 96 ILE A C 1
ATOM 778 O O . ILE A 1 96 ? -10.898 30.625 -19.969 1 98.06 96 ILE A O 1
ATOM 782 N N . ARG A 1 97 ? -10.883 28.797 -18.688 1 97.62 97 ARG A N 1
ATOM 783 C CA . ARG A 1 97 ? -11.633 28 -19.656 1 97.62 97 ARG A CA 1
ATOM 784 C C . ARG A 1 97 ? -13.07 27.797 -19.188 1 97.62 97 ARG A C 1
ATOM 786 O O . ARG A 1 97 ? -13.312 27.391 -18.047 1 97.62 97 ARG A O 1
ATOM 793 N N . PHE A 1 98 ? -14 28.078 -20.078 1 97.31 98 PHE A N 1
ATOM 794 C CA . PHE A 1 98 ? -15.406 27.781 -19.844 1 97.31 98 PHE A CA 1
ATOM 795 C C . PHE A 1 98 ? -15.891 26.688 -20.797 1 97.31 98 PHE A C 1
ATOM 797 O O . PHE A 1 98 ? -15.797 26.828 -22.016 1 97.31 98 PHE A O 1
ATOM 804 N N . ASP A 1 99 ? -16.406 25.672 -20.203 1 96.38 99 ASP A N 1
ATOM 805 C CA . ASP A 1 99 ? -16.969 24.578 -21 1 96.38 99 ASP A CA 1
ATOM 806 C C . ASP A 1 99 ? -18.328 24.984 -21.578 1 96.38 99 ASP A C 1
ATOM 808 O O . ASP A 1 99 ? -19.234 25.359 -20.844 1 96.38 99 ASP A O 1
ATOM 812 N N . LYS A 1 100 ? -18.531 24.828 -22.875 1 94.81 100 LYS A N 1
ATOM 813 C CA . LYS A 1 100 ? -19.75 25.297 -23.547 1 94.81 100 LYS A CA 1
ATOM 814 C C . LYS A 1 100 ? -20.953 24.469 -23.156 1 94.81 100 LYS A C 1
ATOM 816 O O . LYS A 1 100 ? -22.062 25 -23.016 1 94.81 100 LYS A O 1
ATOM 821 N N . LYS A 1 101 ? -20.734 23.234 -22.953 1 93.81 101 LYS A N 1
ATOM 822 C CA . LYS A 1 101 ? -21.828 22.312 -22.672 1 93.81 101 LYS A CA 1
ATOM 823 C C . LYS A 1 101 ? -22.172 22.312 -21.188 1 93.81 101 LYS A C 1
ATOM 825 O O . LYS A 1 101 ? -23.344 22.406 -20.797 1 93.81 101 LYS A O 1
ATOM 830 N N . GLU A 1 102 ? -21.188 22.234 -20.312 1 93.94 102 GLU A N 1
ATOM 831 C CA . GLU A 1 102 ? -21.406 22.062 -18.875 1 93.94 102 GLU A CA 1
ATOM 832 C C . GLU A 1 102 ? -21.531 23.406 -18.172 1 93.94 102 GLU A C 1
ATOM 834 O O . GLU A 1 102 ? -22.047 23.484 -17.047 1 93.94 102 GLU A O 1
ATOM 839 N N . GLY A 1 103 ? -21.016 24.469 -18.812 1 96.31 103 GLY A N 1
ATOM 840 C CA . GLY A 1 103 ? -21.047 25.781 -18.203 1 96.31 103 GLY A CA 1
ATOM 841 C C . GLY A 1 103 ? -20.094 25.922 -17.031 1 96.31 103 GLY A C 1
ATOM 842 O O . GLY A 1 103 ? -20.266 26.797 -16.188 1 96.31 103 GLY A O 1
ATOM 843 N N . THR A 1 104 ? -19.094 24.969 -16.922 1 97.25 104 THR A N 1
ATOM 844 C CA . THR A 1 104 ? -18.156 24.969 -15.797 1 97.25 104 THR A CA 1
ATOM 845 C C . THR A 1 104 ? -16.891 25.734 -16.156 1 97.25 104 THR A C 1
ATOM 847 O O . THR A 1 104 ? -16.516 25.812 -17.328 1 97.25 104 THR A O 1
ATOM 850 N N . MET A 1 105 ? -16.281 26.266 -15.125 1 97.69 105 MET A N 1
ATOM 851 C CA . MET A 1 105 ? -15.047 27.016 -15.266 1 97.69 105 MET A CA 1
ATOM 852 C C . MET A 1 105 ? -13.844 26.188 -14.82 1 97.69 105 MET A C 1
ATOM 854 O O . MET A 1 105 ? -13.914 25.484 -13.812 1 97.69 105 MET A O 1
ATOM 858 N N . THR A 1 106 ? -12.727 26.281 -15.539 1 97.56 106 THR A N 1
ATOM 859 C CA . THR A 1 106 ? -11.422 25.734 -15.188 1 97.56 106 THR A CA 1
ATOM 860 C C . THR A 1 106 ? -10.336 26.797 -15.359 1 97.56 106 THR A C 1
ATOM 862 O O . THR A 1 106 ? -10.359 27.562 -16.328 1 97.56 106 THR A O 1
ATOM 865 N N . VAL A 1 107 ? -9.438 26.906 -14.422 1 98 107 VAL A N 1
ATOM 866 C CA . VAL A 1 107 ? -8.352 27.875 -14.492 1 98 107 VAL A CA 1
ATOM 867 C C . VAL A 1 107 ? -7.008 27.156 -14.477 1 98 107 VAL A C 1
ATOM 869 O O . VAL A 1 107 ? -6.766 26.297 -13.617 1 98 107 VAL A O 1
ATOM 872 N N . ARG A 1 108 ? -6.191 27.5 -15.352 1 96.5 108 ARG A N 1
ATOM 873 C CA . ARG A 1 108 ? -4.824 26.984 -15.453 1 96.5 108 ARG A CA 1
ATOM 874 C C . ARG A 1 108 ? -3.811 28.109 -15.219 1 96.5 108 ARG A C 1
ATOM 876 O O . ARG A 1 108 ? -3.959 29.203 -15.75 1 96.5 108 ARG A O 1
ATOM 883 N N . ASP A 1 109 ? -2.846 27.922 -14.336 1 95.44 109 ASP A N 1
ATOM 884 C CA . ASP A 1 109 ? -1.683 28.797 -14.211 1 95.44 109 ASP A CA 1
ATOM 885 C C . ASP A 1 109 ? -0.615 28.438 -15.242 1 95.44 109 ASP A C 1
ATOM 887 O O . ASP A 1 109 ? 0.022 27.391 -15.141 1 95.44 109 ASP A O 1
ATOM 891 N N . MET A 1 110 ? -0.444 29.266 -16.156 1 89.69 110 MET A N 1
ATOM 892 C CA . MET A 1 110 ? 0.438 28.969 -17.281 1 89.69 110 MET A CA 1
ATOM 893 C C . MET A 1 110 ? 1.899 29 -16.844 1 89.69 110 MET A C 1
ATOM 895 O O . MET A 1 110 ? 2.764 28.453 -17.531 1 89.69 110 MET A O 1
ATOM 899 N N . ARG A 1 111 ? 2.305 29.484 -15.844 1 91.88 111 ARG A N 1
ATOM 900 C CA . ARG A 1 111 ? 3.67 29.531 -15.328 1 91.88 111 ARG A CA 1
ATOM 901 C C . ARG A 1 111 ? 4.129 28.172 -14.844 1 91.88 111 ARG A C 1
ATOM 903 O O . ARG A 1 111 ? 5.312 27.828 -14.945 1 91.88 111 ARG A O 1
ATOM 910 N N . THR A 1 112 ? 3.129 27.438 -14.258 1 85.19 112 THR A N 1
ATOM 911 C CA . THR A 1 112 ? 3.428 26.078 -13.781 1 85.19 112 THR A CA 1
ATOM 912 C C . THR A 1 112 ? 2.803 25.031 -14.688 1 85.19 112 THR A C 1
ATOM 914 O O . THR A 1 112 ? 3.086 23.844 -14.555 1 85.19 112 THR A O 1
ATOM 917 N N . ASN A 1 113 ? 1.966 25.484 -15.602 1 84.69 113 ASN A N 1
ATOM 918 C CA . ASN A 1 113 ? 1.212 24.656 -16.531 1 84.69 113 ASN A CA 1
ATOM 919 C C . ASN A 1 113 ? 0.31 23.672 -15.805 1 84.69 113 ASN A C 1
ATOM 921 O O . ASN A 1 113 ? 0.133 22.531 -16.266 1 84.69 113 ASN A O 1
ATOM 925 N N . ASN A 1 114 ? -0.142 24.016 -14.688 1 90.62 114 ASN A N 1
ATOM 926 C CA . ASN A 1 114 ? -1.039 23.172 -13.898 1 90.62 114 ASN A CA 1
ATOM 927 C C . ASN A 1 114 ? -2.461 23.734 -13.883 1 90.62 114 ASN A C 1
ATOM 929 O O . ASN A 1 114 ? -2.656 24.938 -13.844 1 90.62 114 ASN A O 1
ATOM 933 N N . VAL A 1 115 ? -3.412 22.781 -13.977 1 94.06 115 VAL A N 1
ATOM 934 C CA . VAL A 1 115 ? -4.785 23.156 -13.664 1 94.06 115 VAL A CA 1
ATOM 935 C C . VAL A 1 115 ? -4.934 23.391 -12.164 1 94.06 115 VAL A C 1
ATOM 937 O O . VAL A 1 115 ? -4.773 22.469 -11.367 1 94.06 115 VAL A O 1
ATOM 940 N N . ILE A 1 116 ? -5.184 24.594 -11.75 1 94.69 116 ILE A N 1
ATOM 941 C CA . ILE A 1 116 ? -5.137 24.906 -10.328 1 94.69 116 ILE A CA 1
ATOM 942 C C . ILE A 1 116 ? -6.551 24.953 -9.766 1 94.69 116 ILE A C 1
ATOM 944 O O . ILE A 1 116 ? -6.75 24.812 -8.555 1 94.69 116 ILE A O 1
ATOM 948 N N . LEU A 1 117 ? -7.555 25.203 -10.57 1 96.94 117 LEU A N 1
ATOM 949 C CA . LEU A 1 117 ? -8.945 25.312 -10.156 1 96.94 117 LEU A CA 1
ATOM 950 C C . LEU A 1 117 ? -9.875 24.719 -11.211 1 96.94 117 LEU A C 1
ATOM 952 O O . LEU A 1 117 ? -9.711 24.969 -12.406 1 96.94 117 LEU A O 1
ATOM 956 N N . LYS A 1 118 ? -10.789 23.875 -10.773 1 97.38 118 LYS A N 1
ATOM 957 C CA . LYS A 1 118 ? -11.758 23.234 -11.664 1 97.38 118 LYS A CA 1
ATOM 958 C C . LYS A 1 118 ? -13.117 23.109 -10.992 1 97.38 118 LYS A C 1
ATOM 960 O O . LYS A 1 118 ? -13.227 22.516 -9.922 1 97.38 118 LYS A O 1
ATOM 965 N N . GLU A 1 119 ? -14.133 23.688 -11.578 1 97.25 119 GLU A N 1
ATOM 966 C CA . GLU A 1 119 ? -15.492 23.453 -11.102 1 97.25 119 GLU A CA 1
ATOM 967 C C . GLU A 1 119 ? -15.953 22.031 -11.422 1 97.25 119 GLU A C 1
ATOM 969 O O . GLU A 1 119 ? -15.859 21.594 -12.57 1 97.25 119 GLU A O 1
ATOM 974 N N . SER A 1 120 ? -16.391 21.297 -10.398 1 94.62 120 SER A N 1
ATOM 975 C CA . SER A 1 120 ? -16.891 19.938 -10.578 1 94.62 120 SER A CA 1
ATOM 976 C C . SER A 1 120 ? -18.328 19.953 -11.102 1 94.62 120 SER A C 1
ATOM 978 O O . SER A 1 120 ? -18.781 18.984 -11.711 1 94.62 120 SER A O 1
ATOM 980 N N . GLU A 1 121 ? -19.062 20.984 -10.781 1 94.06 121 GLU A N 1
ATOM 981 C CA . GLU A 1 121 ? -20.422 21.25 -11.219 1 94.06 121 GLU A CA 1
ATOM 982 C C . GLU A 1 121 ? -20.609 22.719 -11.609 1 94.06 121 GLU A C 1
ATOM 984 O O . GLU A 1 121 ? -19.859 23.594 -11.156 1 94.06 121 GLU A O 1
ATOM 989 N N . PRO A 1 122 ? -21.641 23 -12.484 1 95.12 122 PRO A N 1
ATOM 990 C CA . PRO A 1 122 ? -21.922 24.422 -12.758 1 95.12 122 PRO A CA 1
ATOM 991 C C . PRO A 1 122 ? -22.438 25.156 -11.531 1 95.12 122 PRO A C 1
ATOM 993 O O . PRO A 1 122 ? -22.969 24.547 -10.602 1 95.12 122 PRO A O 1
ATOM 996 N N . LEU A 1 123 ? -22.297 26.484 -11.516 1 97.06 123 LEU A N 1
ATOM 997 C CA . LEU A 1 123 ? -22.875 27.297 -10.445 1 97.06 123 LEU A CA 1
ATOM 998 C C . LEU A 1 123 ? -24.359 27.016 -10.305 1 97.06 123 LEU A C 1
ATOM 1000 O O . LEU A 1 123 ? -25.047 26.688 -11.281 1 97.06 123 LEU A O 1
ATOM 1004 N N . SER A 1 124 ? -24.812 27.078 -9.102 1 95.06 124 SER A N 1
ATOM 1005 C CA . SER A 1 124 ? -26.25 26.891 -8.852 1 95.06 124 SER A CA 1
ATOM 1006 C C . SER A 1 124 ? -26.766 27.922 -7.848 1 95.06 124 SER A C 1
ATOM 1008 O O . SER A 1 124 ? -25.984 28.5 -7.078 1 95.06 124 SER A O 1
ATOM 1010 N N . TYR A 1 125 ? -28 28.312 -7.938 1 93.44 125 TYR A N 1
ATOM 1011 C CA . TYR A 1 125 ? -28.641 29.203 -6.984 1 93.44 125 TYR A CA 1
ATOM 1012 C C . TYR A 1 125 ? -30.094 28.797 -6.738 1 93.44 125 TYR A C 1
ATOM 1014 O O . TYR A 1 125 ? -30.766 28.312 -7.648 1 93.44 125 TYR A O 1
ATOM 1022 N N . ALA A 1 126 ? -30.484 28.609 -5.484 1 84.38 126 ALA A N 1
ATOM 1023 C CA . ALA A 1 126 ? -31.875 28.328 -5.09 1 84.38 126 ALA A CA 1
ATOM 1024 C C . ALA A 1 126 ? -32.156 28.859 -3.691 1 84.38 126 ALA A C 1
ATOM 1026 O O . ALA A 1 126 ? -31.266 28.969 -2.855 1 84.38 126 ALA A O 1
ATOM 1027 N N . ALA A 1 127 ? -33.438 29.25 -3.436 1 82 127 ALA A N 1
ATOM 1028 C CA . ALA A 1 127 ? -33.906 29.641 -2.107 1 82 127 ALA A CA 1
ATOM 1029 C C . ALA A 1 127 ? -33 30.719 -1.507 1 82 127 ALA A C 1
ATOM 1031 O O . ALA A 1 127 ? -32.594 30.625 -0.344 1 82 127 ALA A O 1
ATOM 1032 N N . ASN A 1 128 ? -32.531 31.656 -2.352 1 89.62 128 ASN A N 1
ATOM 1033 C CA . ASN A 1 128 ? -31.719 32.812 -1.942 1 89.62 128 ASN A CA 1
ATOM 1034 C C . ASN A 1 128 ? -30.328 32.375 -1.492 1 89.62 128 ASN A C 1
ATOM 1036 O O . ASN A 1 128 ? -29.812 32.875 -0.487 1 89.62 128 ASN A O 1
ATOM 1040 N N . GLU A 1 129 ? -29.797 31.422 -2.109 1 92.5 129 GLU A N 1
ATOM 1041 C CA . GLU A 1 129 ? -28.438 30.953 -1.849 1 92.5 129 GLU A CA 1
ATOM 1042 C C . GLU A 1 129 ? -27.703 30.641 -3.148 1 92.5 129 GLU A C 1
ATOM 1044 O O . GLU A 1 129 ? -28.25 29.984 -4.035 1 92.5 129 GLU A O 1
ATOM 1049 N N . ALA A 1 130 ? -26.516 31.125 -3.316 1 96.25 130 ALA A N 1
ATOM 1050 C CA . ALA A 1 130 ? -25.672 30.812 -4.457 1 96.25 130 ALA A CA 1
ATOM 1051 C C . ALA A 1 130 ? -24.516 29.906 -4.043 1 96.25 130 ALA A C 1
ATOM 1053 O O . ALA A 1 130 ? -23.875 30.125 -3.018 1 96.25 130 ALA A O 1
ATOM 1054 N N . ARG A 1 131 ? -24.266 28.859 -4.898 1 95.88 131 ARG A N 1
ATOM 1055 C CA . ARG A 1 131 ? -23.328 27.812 -4.516 1 95.88 131 ARG A CA 1
ATOM 1056 C C . ARG A 1 131 ? -22.312 27.562 -5.617 1 95.88 131 ARG A C 1
ATOM 1058 O O . ARG A 1 131 ? -22.641 27.562 -6.801 1 95.88 131 ARG A O 1
ATOM 1065 N N . GLN A 1 132 ? -21.047 27.359 -5.254 1 97.56 132 GLN A N 1
ATOM 1066 C CA . GLN A 1 132 ? -19.953 26.906 -6.113 1 97.56 132 GLN A CA 1
ATOM 1067 C C . GLN A 1 132 ? -19.375 25.594 -5.609 1 97.56 132 GLN A C 1
ATOM 1069 O O . GLN A 1 132 ? -19.141 25.422 -4.41 1 97.56 132 GLN A O 1
ATOM 1074 N N . THR A 1 133 ? -19.203 24.656 -6.488 1 96.62 133 THR A N 1
ATOM 1075 C CA . THR A 1 133 ? -18.594 23.359 -6.172 1 96.62 133 THR A CA 1
ATOM 1076 C C . THR A 1 133 ? -17.297 23.172 -6.953 1 96.62 133 THR A C 1
ATOM 1078 O O . THR A 1 133 ? -17.312 23.156 -8.188 1 96.62 133 THR A O 1
ATOM 1081 N N . LEU A 1 134 ? -16.172 22.953 -6.305 1 97.81 134 LEU A N 1
ATOM 1082 C CA . LEU A 1 134 ? -14.852 22.797 -6.898 1 97.81 134 LEU A CA 1
ATOM 1083 C C . LEU A 1 134 ? -14.312 21.391 -6.648 1 97.81 134 LEU A C 1
ATOM 1085 O O . LEU A 1 134 ? -14.641 20.766 -5.637 1 97.81 134 LEU A O 1
ATOM 1089 N N . HIS A 1 135 ? -13.477 20.969 -7.605 1 96.94 135 HIS A N 1
ATOM 1090 C CA . HIS A 1 135 ? -12.711 19.734 -7.402 1 96.94 135 HIS A CA 1
ATOM 1091 C C . HIS A 1 135 ? -11.641 19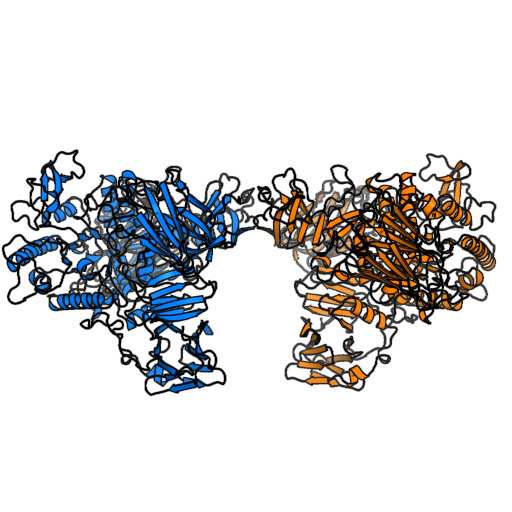.922 -6.336 1 96.94 135 HIS A C 1
ATOM 1093 O O . HIS A 1 135 ? -11.008 20.969 -6.262 1 96.94 135 HIS A O 1
ATOM 1099 N N . GLN A 1 136 ? -11.492 18.859 -5.527 1 96 136 GLN A N 1
ATOM 1100 C CA . GLN A 1 136 ? -10.453 18.875 -4.496 1 96 136 GLN A CA 1
ATOM 1101 C C . GLN A 1 136 ? -9.477 17.734 -4.68 1 96 136 GLN A C 1
ATOM 1103 O O . GLN A 1 136 ? -9.883 16.578 -4.836 1 96 136 GLN A O 1
ATOM 1108 N N . HIS A 1 137 ? -8.164 18.031 -4.75 1 93.5 137 HIS A N 1
ATOM 1109 C CA . HIS A 1 137 ? -7.129 17 -4.812 1 93.5 137 HIS A CA 1
ATOM 1110 C C . HIS A 1 137 ? -6.855 16.422 -3.432 1 93.5 137 HIS A C 1
ATOM 1112 O O . HIS A 1 137 ? -7.074 17.078 -2.414 1 93.5 137 HIS A O 1
ATOM 1118 N N . GLU A 1 138 ? -6.285 15.164 -3.398 1 89.12 138 GLU A N 1
ATOM 1119 C CA . GLU A 1 138 ? -5.984 14.477 -2.143 1 89.12 138 GLU A CA 1
ATOM 1120 C C . GLU A 1 138 ? -4.941 15.242 -1.334 1 89.12 138 GLU A C 1
ATOM 1122 O O . GLU A 1 138 ? -5.016 15.289 -0.104 1 89.12 138 GLU A O 1
ATOM 1127 N N . ASP A 1 139 ? -4.008 15.883 -1.977 1 91.56 139 ASP A N 1
ATOM 1128 C CA . ASP A 1 139 ? -2.908 16.562 -1.296 1 91.56 139 ASP A CA 1
ATOM 1129 C C . ASP A 1 139 ? -3.141 18.078 -1.248 1 91.56 139 ASP A C 1
ATOM 1131 O O . ASP A 1 139 ? -2.199 18.844 -1.059 1 91.56 139 ASP A O 1
ATOM 1135 N N . GLU A 1 140 ? -4.371 18.562 -1.414 1 95.38 140 GLU A N 1
ATOM 1136 C CA . GLU A 1 140 ? -4.723 19.969 -1.398 1 95.38 140 GLU A CA 1
ATOM 1137 C C . GLU A 1 140 ? -5.234 20.406 -0.026 1 95.38 140 GLU A C 1
ATOM 1139 O O . GLU A 1 140 ? -6.051 19.703 0.582 1 95.38 140 GLU A O 1
ATOM 1144 N N . PHE A 1 141 ? -4.691 21.562 0.528 1 96.69 141 PHE A N 1
ATOM 1145 C CA . PHE A 1 141 ? -5.129 22.125 1.805 1 96.69 141 PHE A CA 1
ATOM 1146 C C . PHE A 1 141 ? -5.719 23.516 1.618 1 96.69 141 PHE A C 1
ATOM 1148 O O . PHE A 1 141 ? -5.43 24.188 0.626 1 96.69 141 PHE A O 1
ATOM 1155 N N . PHE A 1 142 ? -6.539 23.938 2.645 1 97.94 142 PHE A N 1
ATOM 1156 C CA . PHE A 1 142 ? -7.273 25.188 2.545 1 97.94 142 PHE A CA 1
ATOM 1157 C C . PHE A 1 142 ? -7.156 26 3.834 1 97.94 142 PHE A C 1
ATOM 1159 O O . PHE A 1 142 ? -7.172 25.422 4.93 1 97.94 142 PHE A O 1
ATOM 1166 N N . PHE A 1 143 ? -7.062 27.297 3.711 1 97.81 143 PHE A N 1
ATOM 1167 C CA . PHE A 1 143 ? -6.945 28.234 4.82 1 97.81 143 PHE A CA 1
ATOM 1168 C C . PHE A 1 143 ? -7.777 29.484 4.559 1 97.81 143 PHE A C 1
ATOM 1170 O O . PHE A 1 143 ? -8.164 29.75 3.418 1 97.81 143 PHE A O 1
ATOM 1177 N N . GLY A 1 144 ? -8.031 30.281 5.629 1 97.31 144 GLY A N 1
ATOM 1178 C CA . GLY A 1 144 ? -8.875 31.469 5.523 1 97.31 144 GLY A CA 1
ATOM 1179 C C . GLY A 1 144 ? -10.117 31.391 6.391 1 97.31 144 GLY A C 1
ATOM 1180 O O . GLY A 1 144 ? -10.125 30.703 7.418 1 97.31 144 GLY A O 1
ATOM 1181 N N . GLY A 1 145 ? -11.086 32.25 6.051 1 97.31 145 GLY A N 1
ATOM 1182 C CA . GLY A 1 145 ? -12.367 32.25 6.73 1 97.31 145 GLY A CA 1
ATOM 1183 C C . GLY A 1 145 ? -12.438 33.25 7.871 1 97.31 145 GLY A C 1
ATOM 1184 O O . GLY A 1 145 ? -13.445 33.312 8.578 1 97.31 145 GLY A O 1
ATOM 1185 N N . GLY A 1 146 ? -11.391 34.031 8.078 1 97.06 146 GLY A N 1
ATOM 1186 C CA . GLY A 1 146 ? -11.359 34.969 9.195 1 97.06 146 GLY A CA 1
ATOM 1187 C C . GLY A 1 146 ? -10.914 34.312 10.5 1 97.06 146 GLY A C 1
ATOM 1188 O O . GLY A 1 146 ? -10.07 33.406 10.5 1 97.06 146 GLY A O 1
ATOM 1189 N N . MET A 1 147 ? -11.305 34.844 11.57 1 96.44 147 MET A N 1
ATOM 1190 C CA . MET A 1 147 ? -11.008 34.25 12.875 1 96.44 147 MET A CA 1
ATOM 1191 C C . MET A 1 147 ? -11.992 33.125 13.203 1 96.44 147 MET A C 1
ATOM 1193 O O . MET A 1 147 ? -13.102 33.406 13.664 1 96.44 147 MET A O 1
ATOM 1197 N N . GLN A 1 148 ? -11.539 31.953 12.938 1 94.81 148 GLN A N 1
ATOM 1198 C CA . GLN A 1 148 ? -12.227 30.703 13.25 1 94.81 148 GLN A CA 1
ATOM 1199 C C . GLN A 1 148 ? -11.625 30.047 14.492 1 94.81 148 GLN A C 1
ATOM 1201 O O . GLN A 1 148 ? -10.617 29.359 14.406 1 94.81 148 GLN A O 1
ATOM 1206 N N . ASN A 1 149 ? -12.273 30.203 15.625 1 93 149 ASN A N 1
ATOM 1207 C CA . ASN A 1 149 ? -11.656 29.797 16.875 1 93 149 ASN A CA 1
ATOM 1208 C C . ASN A 1 149 ? -11.406 28.281 16.922 1 93 149 ASN A C 1
ATOM 1210 O O . ASN A 1 149 ? -12.352 27.5 16.859 1 93 149 ASN A O 1
ATOM 1214 N N . GLY A 1 150 ? -10.148 28 16.969 1 93.94 150 GLY A N 1
ATOM 1215 C CA . GLY A 1 150 ? -9.75 26.609 17.141 1 93.94 150 GLY A CA 1
ATOM 1216 C C . GLY A 1 150 ? -9.453 25.906 15.82 1 93.94 150 GLY A C 1
ATOM 1217 O O . GLY A 1 150 ? -9.047 24.75 15.812 1 93.94 150 GLY A O 1
ATOM 1218 N N . GLN A 1 151 ? -9.586 26.594 14.727 1 93.19 151 GLN A N 1
ATOM 1219 C CA . GLN A 1 151 ? -9.406 25.953 13.43 1 93.19 151 GLN A CA 1
ATOM 1220 C C . GLN A 1 151 ? -8.055 26.312 12.82 1 93.19 151 GLN A C 1
ATOM 1222 O O . GLN A 1 151 ? -7.605 27.453 12.938 1 93.19 151 GLN A O 1
ATOM 1227 N N . PHE A 1 152 ? -7.41 25.297 12.211 1 95.62 152 PHE A N 1
ATOM 1228 C CA . PHE A 1 152 ? -6.184 25.484 11.445 1 95.62 152 PHE A CA 1
ATOM 1229 C C . PHE A 1 152 ? -6.418 25.203 9.961 1 95.62 152 PHE A C 1
ATOM 1231 O O . PHE A 1 152 ? -7.047 26 9.273 1 95.62 152 PHE A O 1
ATOM 1238 N N . THR A 1 153 ? -6.059 24.062 9.453 1 96.19 153 THR A N 1
ATOM 1239 C CA . THR A 1 153 ? -6.395 23.703 8.086 1 96.19 153 THR A CA 1
ATOM 1240 C C . THR A 1 153 ? -7.855 23.281 7.977 1 96.19 153 THR A C 1
ATOM 1242 O O . THR A 1 153 ? -8.391 22.641 8.883 1 96.19 153 THR A O 1
ATOM 1245 N N . HIS A 1 154 ? -8.445 23.609 6.855 1 96.56 154 HIS A N 1
ATOM 1246 C CA . HIS A 1 154 ? -9.875 23.359 6.711 1 96.56 154 HIS A CA 1
ATOM 1247 C C . HIS A 1 154 ? -10.133 22.062 5.953 1 96.56 154 HIS A C 1
ATOM 1249 O O . HIS A 1 154 ? -11.281 21.656 5.77 1 96.56 154 HIS A O 1
ATOM 1255 N N . LYS A 1 155 ? -9.086 21.391 5.484 1 94.75 155 LYS A N 1
ATOM 1256 C CA . LYS A 1 155 ? -9.32 20.156 4.75 1 94.75 155 LYS A CA 1
ATOM 1257 C C . LYS A 1 155 ? -10.148 19.172 5.574 1 94.75 155 LYS A C 1
ATOM 1259 O O . LYS A 1 155 ? -9.82 18.891 6.73 1 94.75 155 LYS A O 1
ATOM 1264 N N . GLY A 1 156 ? -11.211 18.75 5.008 1 89.81 156 GLY A N 1
ATOM 1265 C CA . GLY A 1 156 ? -12.086 17.797 5.664 1 89.81 156 GLY A CA 1
ATOM 1266 C C . GLY A 1 156 ? -12.977 18.422 6.719 1 89.81 156 GLY A C 1
ATOM 1267 O O . GLY A 1 156 ? -13.617 17.719 7.5 1 89.81 156 GLY A O 1
ATOM 1268 N N . GLN A 1 157 ? -12.984 19.812 6.73 1 89.88 157 GLN A N 1
ATOM 1269 C CA . GLN A 1 157 ? -13.789 20.531 7.715 1 89.88 157 GLN A CA 1
ATOM 1270 C C . GLN A 1 157 ? -14.773 21.469 7.031 1 89.88 157 GLN A C 1
ATOM 1272 O O . GLN A 1 157 ? -14.594 21.828 5.867 1 89.88 157 GLN A O 1
ATOM 1277 N N . GLN A 1 158 ? -15.805 21.75 7.746 1 90 158 GLN A N 1
ATOM 1278 C CA . GLN A 1 158 ? -16.75 22.781 7.355 1 90 158 GLN A CA 1
ATOM 1279 C C . GLN A 1 158 ? -16.641 24 8.266 1 90 158 GLN A C 1
ATOM 1281 O O . GLN A 1 158 ? -16.5 23.859 9.484 1 90 158 GLN A O 1
ATOM 1286 N N . ILE A 1 159 ? -16.609 25.188 7.684 1 94.25 159 ILE A N 1
ATOM 1287 C CA . ILE A 1 159 ? -16.562 26.406 8.492 1 94.25 159 ILE A CA 1
ATOM 1288 C C . ILE A 1 159 ? -17.75 27.312 8.133 1 94.25 159 ILE A C 1
ATOM 1290 O O . ILE A 1 159 ? -18.25 27.266 7.004 1 94.25 159 ILE A O 1
ATOM 1294 N N . ASP A 1 160 ? -18.094 28.078 9.109 1 91.06 160 ASP A N 1
ATOM 1295 C CA . ASP A 1 160 ? -19.172 29.062 8.922 1 91.06 160 ASP A CA 1
ATOM 1296 C C . ASP A 1 160 ? -18.609 30.453 8.711 1 91.06 160 ASP A C 1
ATOM 1298 O O . ASP A 1 160 ? -17.719 30.891 9.453 1 91.06 160 ASP A O 1
ATOM 1302 N N . ILE A 1 161 ? -19.062 31.062 7.684 1 96.5 161 ILE A N 1
ATOM 1303 C CA . ILE A 1 161 ? -18.766 32.469 7.488 1 96.5 161 ILE A CA 1
ATOM 1304 C C . ILE A 1 161 ? -19.922 33.312 8.023 1 96.5 161 ILE A C 1
ATOM 1306 O O . ILE A 1 161 ? -20.719 33.875 7.242 1 96.5 161 ILE A O 1
ATOM 1310 N N . VAL A 1 162 ? -20 33.281 9.328 1 92.19 162 VAL A N 1
ATOM 1311 C CA . VAL A 1 162 ? -21.094 33.938 10.062 1 92.19 162 VAL A CA 1
ATOM 1312 C C . VAL A 1 162 ? -20.562 34.5 11.375 1 92.19 162 VAL A C 1
ATOM 1314 O O . VAL A 1 162 ? -19.766 33.875 12.062 1 92.19 162 VAL A O 1
ATOM 1317 N N . ASN A 1 163 ? -20.891 35.719 11.617 1 90.12 163 ASN A N 1
ATOM 1318 C CA . ASN A 1 163 ? -20.594 36.281 12.93 1 90.12 163 ASN A CA 1
ATOM 1319 C C . ASN A 1 163 ? -21.438 35.656 14.031 1 90.12 163 ASN A C 1
ATOM 1321 O O . ASN A 1 163 ? -22.562 36.062 14.281 1 90.12 163 ASN A O 1
ATOM 1325 N N . SER A 1 164 ? -20.875 34.719 14.789 1 82 164 SER A N 1
ATOM 1326 C CA . SER A 1 164 ? -21.656 33.938 15.742 1 82 164 SER A CA 1
ATOM 1327 C C . SER A 1 164 ? -21.656 34.594 17.125 1 82 164 SER A C 1
ATOM 1329 O O . SER A 1 164 ? -22.453 34.219 17.984 1 82 164 SER A O 1
ATOM 1331 N N . ASN A 1 165 ? -20.797 35.5 17.359 1 83.5 165 ASN A N 1
ATOM 1332 C CA . ASN A 1 165 ? -20.578 36.062 18.688 1 83.5 165 ASN A CA 1
ATOM 1333 C C . ASN A 1 165 ? -20.391 35 19.75 1 83.5 165 ASN A C 1
ATOM 1335 O O . ASN A 1 165 ? -20.953 35.094 20.844 1 83.5 165 ASN A O 1
ATOM 1339 N N . ASN A 1 166 ? -19.844 33.938 19.297 1 82.25 166 ASN A N 1
ATOM 1340 C CA . ASN A 1 166 ? -19.359 32.875 20.156 1 82.25 166 ASN A CA 1
ATOM 1341 C C . ASN A 1 166 ? -17.828 32.875 20.234 1 82.25 166 ASN A C 1
ATOM 1343 O O . ASN A 1 166 ? -17.141 32.844 19.219 1 82.25 166 ASN A O 1
ATOM 1347 N N . TRP A 1 167 ? -17.328 32.906 21.453 1 88.44 167 TRP A N 1
ATOM 1348 C CA . TRP A 1 167 ? -15.93 33.25 21.594 1 88.44 167 TRP A CA 1
ATOM 1349 C C . TRP A 1 167 ? -15.117 32.094 22.141 1 88.44 167 TRP A C 1
ATOM 1351 O O . TRP A 1 167 ? -13.984 32.281 22.594 1 88.44 167 TRP A O 1
ATOM 1361 N N . VAL A 1 168 ? -15.641 30.875 22.141 1 86.06 168 VAL A N 1
ATOM 1362 C CA . VAL A 1 168 ? -14.906 29.672 22.531 1 86.06 168 VAL A CA 1
ATOM 1363 C C . VAL A 1 168 ? -14.633 28.812 21.297 1 86.06 168 VAL A C 1
ATOM 1365 O O . VAL A 1 168 ? -14.93 29.219 20.172 1 86.06 168 VAL A O 1
ATOM 1368 N N . ALA A 1 169 ? -14.016 27.719 21.547 1 86.44 169 ALA A N 1
ATOM 1369 C CA . ALA A 1 169 ? -13.672 26.844 20.438 1 86.44 169 ALA A CA 1
ATOM 1370 C C . ALA A 1 169 ? -14.891 26.547 19.562 1 86.44 169 ALA A C 1
ATOM 1372 O O . ALA A 1 169 ? -15.977 26.281 20.078 1 86.44 169 ALA A O 1
ATOM 1373 N N . GLY A 1 170 ? -14.734 26.703 18.281 1 84 170 GLY A N 1
ATOM 1374 C CA . GLY A 1 170 ? -15.82 26.469 17.359 1 84 170 GLY A CA 1
ATOM 1375 C C . GLY A 1 170 ? -16.562 27.734 16.969 1 84 170 GLY A C 1
ATOM 1376 O O . GLY A 1 170 ? -17.297 27.75 15.977 1 84 170 GLY A O 1
ATOM 1377 N N . GLY A 1 171 ? -16.391 28.766 17.734 1 86.81 171 GLY A N 1
ATOM 1378 C CA . GLY A 1 171 ? -17.047 30.047 17.453 1 86.81 171 GLY A CA 1
ATOM 1379 C C . GLY A 1 171 ? -16.312 30.859 16.406 1 86.81 171 GLY A C 1
ATOM 1380 O O . GLY A 1 171 ? -15.148 30.609 16.109 1 86.81 171 GLY A O 1
ATOM 1381 N N . VAL A 1 172 ? -17.141 31.797 15.812 1 90.06 172 VAL A N 1
ATOM 1382 C CA . VAL A 1 172 ? -16.609 32.719 14.805 1 90.06 172 VAL A CA 1
ATOM 1383 C C . VAL A 1 172 ? -16.797 34.156 15.258 1 90.06 172 VAL A C 1
ATOM 1385 O O . VAL A 1 172 ? -17.906 34.656 15.289 1 90.06 172 VAL A O 1
ATOM 1388 N N . THR A 1 173 ? -15.68 34.75 15.594 1 86.25 173 THR A N 1
ATOM 1389 C CA . THR A 1 173 ? -15.727 36.125 16.109 1 86.25 173 THR A CA 1
ATOM 1390 C C . THR A 1 173 ? -15.68 37.125 14.977 1 86.25 173 THR A C 1
ATOM 1392 O O . THR A 1 173 ? -16.391 38.156 15 1 86.25 173 THR A O 1
ATOM 1395 N N . SER A 1 174 ? -14.836 36.938 14.086 1 93.06 174 SER A N 1
ATOM 1396 C CA . SER A 1 174 ? -14.609 37.812 12.953 1 93.06 174 SER A CA 1
ATOM 1397 C C . SER A 1 174 ? -14.453 37.031 11.656 1 93.06 174 SER A C 1
ATOM 1399 O O . SER A 1 174 ? -13.336 36.844 11.18 1 93.06 174 SER A O 1
ATOM 1401 N N . PRO A 1 175 ? -15.641 36.75 11.047 1 94.5 175 PRO A N 1
ATOM 1402 C CA . PRO A 1 175 ? -15.578 36 9.797 1 94.5 175 PRO A CA 1
ATOM 1403 C C . PRO A 1 175 ? -15.062 36.812 8.625 1 94.5 175 PRO A C 1
ATOM 1405 O O . PRO A 1 175 ? -15.133 38.031 8.656 1 94.5 175 PRO A O 1
ATOM 1408 N N . CYS A 1 176 ? -14.492 36.219 7.676 1 95.88 176 CYS A N 1
ATOM 1409 C CA . CYS A 1 176 ? -14.039 36.781 6.402 1 95.88 176 CYS A CA 1
ATOM 1410 C C . CYS A 1 176 ? -14.391 35.844 5.246 1 95.88 176 CYS A C 1
ATOM 1412 O O . CYS A 1 176 ? -14.039 34.688 5.262 1 95.88 176 CYS A O 1
ATOM 1414 N N . PRO A 1 177 ? -15.164 36.312 4.207 1 97.94 177 PRO A N 1
ATOM 1415 C CA . PRO A 1 177 ? -15.523 35.469 3.074 1 97.94 177 PRO A CA 1
ATOM 1416 C C . PRO A 1 177 ? -14.367 35.281 2.092 1 97.94 177 PRO A C 1
ATOM 1418 O O . PRO A 1 177 ? -14.547 35.438 0.882 1 97.94 177 PRO A O 1
ATOM 1421 N N . PHE A 1 178 ? -13.258 34.875 2.637 1 98.12 178 PHE A N 1
ATOM 1422 C CA . PHE A 1 178 ? -12.016 34.656 1.902 1 98.12 178 PHE A CA 1
ATOM 1423 C C . PHE A 1 178 ? -11.359 33.344 2.301 1 98.12 178 PHE A C 1
ATOM 1425 O O . PHE A 1 178 ? -11.25 33.031 3.488 1 98.12 178 PHE A O 1
ATOM 1432 N N . PHE A 1 179 ? -10.984 32.562 1.344 1 98.25 179 PHE A N 1
ATOM 1433 C CA . PHE A 1 179 ? -10.164 31.375 1.58 1 98.25 179 PHE A CA 1
ATOM 1434 C C . PHE A 1 179 ? -9.18 31.172 0.435 1 98.25 179 PHE A C 1
ATOM 1436 O O . PHE A 1 179 ? -9.289 31.812 -0.613 1 98.25 179 PHE A O 1
ATOM 1443 N N . TRP A 1 180 ? -8.211 30.344 0.628 1 97.94 180 TRP A N 1
ATOM 1444 C CA . TRP A 1 180 ? -7.262 30.047 -0.436 1 97.94 180 TRP A CA 1
ATOM 1445 C C . TRP A 1 180 ? -6.742 28.609 -0.314 1 97.94 180 TRP A C 1
ATOM 1447 O O . TRP A 1 180 ? -6.895 27.969 0.73 1 97.94 180 TRP A O 1
ATOM 1457 N N . SER A 1 181 ? -6.215 28.125 -1.434 1 97.44 181 SER A N 1
ATOM 1458 C CA . SER A 1 181 ? -5.758 26.75 -1.607 1 97.44 181 SER A CA 1
ATOM 1459 C C . SER A 1 181 ? -4.246 26.688 -1.8 1 97.44 181 SER A C 1
ATOM 1461 O O . SER A 1 181 ? -3.66 27.578 -2.424 1 97.44 181 SER A O 1
ATOM 1463 N N . THR A 1 182 ? -3.666 25.594 -1.324 1 96.12 182 THR A N 1
ATOM 1464 C CA . THR A 1 182 ? -2.238 25.359 -1.519 1 96.12 182 THR A CA 1
ATOM 1465 C C . THR A 1 182 ? -1.935 25.062 -2.982 1 96.12 182 THR A C 1
ATOM 1467 O O . THR A 1 182 ? -0.771 25.031 -3.389 1 96.12 182 THR A O 1
ATOM 1470 N N . TYR A 1 183 ? -2.938 24.875 -3.84 1 95.56 183 TYR A N 1
ATOM 1471 C CA . TYR A 1 183 ? -2.734 24.672 -5.273 1 95.56 183 TYR A CA 1
ATOM 1472 C C . TYR A 1 183 ? -2.559 26.016 -5.98 1 95.56 183 TYR A C 1
ATOM 1474 O O . TYR A 1 183 ? -2.287 26.062 -7.184 1 95.56 183 TYR A O 1
ATOM 1482 N N . GLY A 1 184 ? -2.777 27.125 -5.238 1 96.44 184 GLY A N 1
ATOM 1483 C CA . GLY A 1 184 ? -2.303 28.406 -5.75 1 96.44 184 GLY A CA 1
ATOM 1484 C C . GLY A 1 184 ? -3.426 29.328 -6.199 1 96.44 184 GLY A C 1
ATOM 1485 O O . GLY A 1 184 ? -3.293 30.031 -7.199 1 96.44 184 GLY A O 1
ATOM 1486 N N . TYR A 1 185 ? -4.512 29.297 -5.449 1 98 185 TYR A N 1
ATOM 1487 C CA . TYR A 1 185 ? -5.574 30.25 -5.738 1 98 185 TYR A CA 1
ATOM 1488 C C . TYR A 1 185 ? -6.242 30.734 -4.453 1 98 185 TYR A C 1
ATOM 1490 O O . TYR A 1 185 ? -6.281 30 -3.459 1 98 185 TYR A O 1
ATOM 1498 N N . GLY A 1 186 ? -6.691 31.984 -4.426 1 98.06 186 GLY A N 1
ATOM 1499 C CA . GLY A 1 186 ? -7.539 32.594 -3.4 1 98.06 186 GLY A CA 1
ATOM 1500 C C . GLY A 1 186 ? -8.867 33.062 -3.938 1 98.06 186 GLY A C 1
ATOM 1501 O O . GLY A 1 186 ? -8.961 33.469 -5.098 1 98.06 186 GLY A O 1
ATOM 1502 N N . ILE A 1 187 ? -9.898 32.969 -3.129 1 98.56 187 ILE A N 1
ATOM 1503 C CA . ILE A 1 187 ? -11.242 33.344 -3.525 1 98.56 187 ILE A CA 1
ATOM 1504 C C . ILE A 1 187 ? -11.844 34.281 -2.463 1 98.56 187 ILE A C 1
ATOM 1506 O O . ILE A 1 187 ? -11.836 33.938 -1.273 1 98.56 187 ILE A O 1
ATOM 1510 N N . LEU A 1 188 ? -12.281 35.406 -2.848 1 98.56 188 LEU A N 1
ATOM 1511 C CA . LEU A 1 188 ? -13.055 36.312 -2.01 1 98.56 188 LEU A CA 1
ATOM 1512 C C . LEU A 1 188 ? -14.469 36.469 -2.549 1 98.56 188 LEU A C 1
ATOM 1514 O O . LEU A 1 188 ? -14.664 37 -3.645 1 98.56 188 LEU A O 1
ATOM 1518 N N . ARG A 1 189 ? -15.445 35.938 -1.822 1 98.31 189 ARG A N 1
ATOM 1519 C CA . ARG A 1 189 ? -16.828 36.219 -2.166 1 98.31 189 ARG A CA 1
ATOM 1520 C C . ARG A 1 189 ? -17.203 37.656 -1.814 1 98.31 189 ARG A C 1
ATOM 1522 O O . ARG A 1 189 ? -17.156 38.031 -0.645 1 98.31 189 ARG A O 1
ATOM 1529 N N . ASN A 1 190 ? -17.5 38.438 -2.791 1 98 190 ASN A N 1
ATOM 1530 C CA . ASN A 1 190 ? -17.797 39.875 -2.615 1 98 190 ASN A CA 1
ATOM 1531 C C . ASN A 1 190 ? -19.234 40.094 -2.176 1 98 190 ASN A C 1
ATOM 1533 O O . ASN A 1 190 ? -20.062 40.562 -2.951 1 98 190 ASN A O 1
ATOM 1537 N N . THR A 1 191 ? -19.531 39.781 -0.922 1 97.38 191 THR A N 1
ATOM 1538 C CA . THR A 1 191 ? -20.875 39.844 -0.361 1 97.38 191 THR A CA 1
ATOM 1539 C C . THR A 1 191 ? -20.812 40.125 1.14 1 97.38 191 THR A C 1
ATOM 1541 O O . THR A 1 191 ? -19.812 39.844 1.792 1 97.38 191 THR A O 1
ATOM 1544 N N . TRP A 1 192 ? -21.906 40.781 1.654 1 96.5 192 TRP A N 1
ATOM 1545 C CA . TRP A 1 192 ? -22.047 41 3.092 1 96.5 192 TRP A CA 1
ATOM 1546 C C . TRP A 1 192 ? -22.859 39.875 3.73 1 96.5 192 TRP A C 1
ATOM 1548 O O . TRP A 1 192 ? -23.109 39.875 4.941 1 96.5 192 TRP A O 1
ATOM 1558 N N . GLN A 1 193 ? -23.219 38.844 2.945 1 95.94 193 GLN A N 1
ATOM 1559 C CA . GLN A 1 193 ? -24.141 37.812 3.41 1 95.94 193 GLN A CA 1
ATOM 1560 C C . GLN A 1 193 ? -23.391 36.656 4.031 1 95.94 193 GLN A C 1
ATOM 1562 O O . GLN A 1 193 ? -22.312 36.281 3.572 1 95.94 193 GLN A O 1
ATOM 1567 N N . PRO A 1 194 ? -23.969 36.062 5.098 1 93.94 194 PRO A N 1
ATOM 1568 C CA . PRO A 1 194 ? -23.328 34.906 5.691 1 93.94 194 PRO A CA 1
ATOM 1569 C C . PRO A 1 194 ? -23.266 33.719 4.73 1 93.94 194 PRO A C 1
ATOM 1571 O O . PRO A 1 194 ? -23.984 33.688 3.73 1 93.94 194 PRO A O 1
ATOM 1574 N N . GLY A 1 195 ? -22.375 32.812 5.02 1 95.12 195 GLY A N 1
ATOM 1575 C CA . GLY A 1 195 ? -22.172 31.672 4.164 1 95.12 195 GLY A CA 1
ATOM 1576 C C . GLY A 1 195 ? -21.594 30.469 4.898 1 95.12 195 GLY A C 1
ATOM 1577 O O . GLY A 1 195 ? -21.406 30.516 6.117 1 95.12 195 GLY A O 1
ATOM 1578 N N . VAL A 1 196 ? -21.438 29.375 4.148 1 92.88 196 VAL A N 1
ATOM 1579 C CA . VAL A 1 196 ? -20.859 28.125 4.641 1 92.88 196 VAL A CA 1
ATOM 1580 C C . VAL A 1 196 ? -19.859 27.578 3.623 1 92.88 196 VAL A C 1
ATOM 1582 O O . VAL A 1 196 ? -20.125 27.609 2.416 1 92.88 196 VAL A O 1
ATOM 1585 N N . TYR A 1 197 ? -18.719 27.188 4.074 1 96.81 197 TYR A N 1
ATOM 1586 C CA . TYR A 1 197 ? -17.703 26.547 3.25 1 96.81 197 TYR A CA 1
ATOM 1587 C C . TYR A 1 197 ? -17.422 25.125 3.73 1 96.81 197 TYR A C 1
ATOM 1589 O O . TYR A 1 197 ? -16.984 24.922 4.859 1 96.81 197 TYR A O 1
ATOM 1597 N N . ASP A 1 198 ? -17.719 24.141 2.887 1 93.5 198 ASP A N 1
ATOM 1598 C CA . ASP A 1 198 ? -17.453 22.734 3.174 1 93.5 198 ASP A CA 1
ATOM 1599 C C . ASP A 1 198 ? -16.25 22.234 2.389 1 93.5 198 ASP A C 1
ATOM 1601 O O . ASP A 1 198 ? -16.312 22.094 1.166 1 93.5 198 ASP A O 1
ATOM 1605 N N . PHE A 1 199 ? -15.234 21.859 3.027 1 96.69 199 PHE A N 1
ATOM 1606 C CA . PHE A 1 199 ? -13.992 21.422 2.393 1 96.69 199 PHE A CA 1
ATOM 1607 C C . PHE A 1 199 ? -13.859 19.906 2.43 1 96.69 199 PHE A C 1
ATOM 1609 O O . PHE A 1 199 ? -12.797 19.375 2.764 1 96.69 199 PHE A O 1
ATOM 1616 N N . GLY A 1 200 ? -14.891 19.219 2.156 1 90.5 200 GLY A N 1
ATOM 1617 C CA . GLY A 1 200 ? -14.812 17.781 1.931 1 90.5 200 GLY A CA 1
ATOM 1618 C C . GLY A 1 200 ? -15.414 16.969 3.059 1 90.5 200 GLY A C 1
ATOM 1619 O O . GLY A 1 200 ? -15.109 15.789 3.211 1 90.5 200 GLY A O 1
ATOM 1620 N N . THR A 1 201 ? -16.234 17.469 3.939 1 81.75 201 THR A N 1
ATOM 1621 C CA . THR A 1 201 ? -16.859 16.703 5.008 1 81.75 201 THR A CA 1
ATOM 1622 C C . THR A 1 201 ? -17.906 15.758 4.441 1 81.75 201 THR A C 1
ATOM 1624 O O . THR A 1 201 ? -18.062 14.633 4.93 1 81.75 201 THR A O 1
ATOM 1627 N N . THR A 1 202 ? -18.594 16.203 3.438 1 75.69 202 THR A N 1
ATOM 1628 C CA . THR A 1 202 ? -19.641 15.398 2.814 1 75.69 202 THR A CA 1
ATOM 1629 C C . THR A 1 202 ? -19.062 14.531 1.705 1 75.69 202 THR A C 1
ATOM 1631 O O . THR A 1 202 ? -19.359 13.336 1.623 1 75.69 202 THR A O 1
ATOM 1634 N N . ASN A 1 203 ? -18.328 15.117 0.859 1 85.81 203 ASN A N 1
ATOM 1635 C CA . ASN A 1 203 ? -17.594 14.484 -0.232 1 85.81 203 ASN A CA 1
ATOM 1636 C C . ASN A 1 203 ? -16.141 14.953 -0.294 1 85.81 203 ASN A C 1
ATOM 1638 O O . ASN A 1 203 ? -15.875 16.094 -0.679 1 85.81 203 ASN A O 1
ATOM 1642 N N . PRO A 1 204 ? -15.227 14.062 0.061 1 88.44 204 PRO A N 1
ATOM 1643 C CA . PRO A 1 204 ? -13.82 14.477 0.163 1 88.44 204 PRO A CA 1
ATOM 1644 C C . PRO A 1 204 ? -13.234 14.891 -1.182 1 88.44 204 PRO A C 1
ATOM 1646 O O . PRO A 1 204 ? -12.125 15.445 -1.23 1 88.44 204 PRO A O 1
ATOM 1649 N N . SER A 1 205 ? -13.93 14.703 -2.283 1 91.75 205 SER A N 1
ATOM 1650 C CA . SER A 1 205 ? -13.375 15.008 -3.6 1 91.75 205 SER A CA 1
ATOM 1651 C C . SER A 1 205 ? -13.789 16.391 -4.074 1 91.75 205 SER A C 1
ATOM 1653 O O . SER A 1 205 ? -13.398 16.828 -5.16 1 91.75 205 SER A O 1
ATOM 1655 N N . VAL A 1 206 ? -14.602 17.156 -3.221 1 94.44 206 VAL A N 1
ATOM 1656 C CA . VAL A 1 206 ? -15.055 18.453 -3.703 1 94.44 206 VAL A CA 1
ATOM 1657 C C . VAL A 1 206 ? -15.023 19.469 -2.562 1 94.44 206 VAL A C 1
ATOM 1659 O O . VAL A 1 206 ? -14.992 19.094 -1.388 1 94.44 206 VAL A O 1
ATOM 1662 N N . VAL A 1 207 ? -14.961 20.797 -2.846 1 96.81 207 VAL A N 1
ATOM 1663 C CA . VAL A 1 207 ? -15.18 21.969 -1.998 1 96.81 207 VAL A CA 1
ATOM 1664 C C . VAL A 1 207 ? -16.484 22.641 -2.383 1 96.81 207 VAL A C 1
ATOM 1666 O O . VAL A 1 207 ? -16.719 22.938 -3.559 1 96.81 207 VAL A O 1
ATOM 1669 N N . VAL A 1 208 ? -17.344 22.844 -1.459 1 95.12 208 VAL A N 1
ATOM 1670 C CA . VAL A 1 208 ? -18.625 23.5 -1.727 1 95.12 208 VAL A CA 1
ATOM 1671 C C . VAL A 1 208 ? -18.719 24.781 -0.897 1 95.12 208 VAL A C 1
ATOM 1673 O O . VAL A 1 208 ? -18.625 24.75 0.332 1 95.12 208 VAL A O 1
ATOM 1676 N N . THR A 1 209 ? -18.859 25.969 -1.481 1 97.44 209 THR A N 1
ATOM 1677 C CA . THR A 1 209 ? -19.031 27.234 -0.793 1 97.44 209 THR A CA 1
ATOM 1678 C C . THR A 1 209 ? -20.375 27.875 -1.168 1 97.44 209 THR A C 1
ATOM 1680 O O . THR A 1 209 ? -20.797 27.797 -2.318 1 97.44 209 THR A O 1
ATOM 1683 N N . SER A 1 210 ? -21.016 28.438 -0.181 1 96 210 SER A N 1
ATOM 1684 C CA . SER A 1 210 ? -22.312 29.062 -0.435 1 96 210 SER A CA 1
ATOM 1685 C C . SER A 1 210 ? -22.484 30.312 0.426 1 96 210 SER A C 1
ATOM 1687 O O . SER A 1 210 ? -21.922 30.422 1.512 1 96 210 SER A O 1
ATOM 1689 N N . HIS A 1 211 ? -23.141 31.281 -0.058 1 96.94 211 HIS A N 1
ATOM 1690 C CA . HIS A 1 211 ? -23.609 32.469 0.654 1 96.94 211 HIS A CA 1
ATOM 1691 C C . HIS A 1 211 ? -25.078 32.75 0.343 1 96.94 211 HIS A C 1
ATOM 1693 O O . HIS A 1 211 ? -25.578 32.344 -0.71 1 96.94 211 HIS A O 1
ATOM 1699 N N . LYS A 1 212 ? -25.766 33.375 1.265 1 93.44 212 LYS A N 1
ATOM 1700 C CA . LYS A 1 212 ? -27.109 33.875 0.981 1 93.44 212 LYS A CA 1
ATOM 1701 C C . LYS A 1 212 ? -27.094 34.875 -0.163 1 93.44 212 LYS A C 1
ATOM 1703 O O . LYS A 1 212 ? -26.172 35.688 -0.276 1 93.44 212 LYS A O 1
ATOM 1708 N N . GLY A 1 213 ? -28.203 34.812 -0.992 1 93.94 213 GLY A N 1
ATOM 1709 C CA . GLY A 1 213 ? -28.312 35.594 -2.207 1 93.94 213 GLY A CA 1
ATOM 1710 C C . GLY A 1 213 ? -28.266 34.75 -3.471 1 93.94 213 GLY A C 1
ATOM 1711 O O . GLY A 1 213 ? -27.844 33.594 -3.439 1 93.94 213 GLY A O 1
ATOM 1712 N N . ASN A 1 214 ? -28.672 35.406 -4.582 1 94.06 214 ASN A N 1
ATOM 1713 C CA . ASN A 1 214 ? -28.75 34.625 -5.824 1 94.06 214 ASN A CA 1
ATOM 1714 C C . ASN A 1 214 ? -27.578 34.938 -6.746 1 94.06 214 ASN A C 1
ATOM 1716 O O . ASN A 1 214 ? -27.297 34.188 -7.684 1 94.06 214 ASN A O 1
ATOM 1720 N N . ASP A 1 215 ? -26.953 36.031 -6.5 1 95.94 215 ASP A N 1
ATOM 1721 C CA . ASP A 1 215 ? -25.828 36.438 -7.344 1 95.94 215 ASP A CA 1
ATOM 1722 C C . ASP A 1 215 ? -24.531 35.75 -6.902 1 95.94 215 ASP A C 1
ATOM 1724 O O . ASP A 1 215 ? -24.391 35.375 -5.734 1 95.94 215 ASP A O 1
ATOM 1728 N N . PHE A 1 216 ? -23.688 35.438 -7.77 1 97.31 216 PHE A N 1
ATOM 1729 C CA . PHE A 1 216 ? -22.328 34.969 -7.512 1 97.31 216 PHE A CA 1
ATOM 1730 C C . PHE A 1 216 ? -21.312 36.031 -7.945 1 97.31 216 PHE A C 1
ATOM 1732 O O . PHE A 1 216 ? -20.969 36.125 -9.125 1 97.31 216 PHE A O 1
ATOM 1739 N N . ASP A 1 217 ? -20.859 36.812 -7.023 1 98.06 217 ASP A N 1
ATOM 1740 C CA . ASP A 1 217 ? -19.875 37.875 -7.203 1 98.06 217 ASP A CA 1
ATOM 1741 C C . ASP A 1 217 ? -18.578 37.562 -6.48 1 98.06 217 ASP A C 1
ATOM 1743 O O . ASP A 1 217 ? -18.516 37.594 -5.25 1 98.06 217 ASP A O 1
ATOM 1747 N N . THR A 1 218 ? -17.531 37.25 -7.289 1 98.31 218 THR A N 1
ATOM 1748 C CA . THR A 1 218 ? -16.375 36.625 -6.648 1 98.31 218 THR A CA 1
ATOM 1749 C C . THR A 1 218 ? -15.086 37.094 -7.293 1 98.31 218 THR A C 1
ATOM 1751 O O . THR A 1 218 ? -14.977 37.156 -8.516 1 98.31 218 THR A O 1
ATOM 1754 N N . PHE A 1 219 ? -14.109 37.438 -6.469 1 98.5 219 PHE A N 1
ATOM 1755 C CA . PHE A 1 219 ? -12.75 37.719 -6.902 1 98.5 219 PHE A CA 1
ATOM 1756 C C . PHE A 1 219 ? -11.859 36.5 -6.793 1 98.5 219 PHE A C 1
ATOM 1758 O O . PHE A 1 219 ? -11.977 35.719 -5.84 1 98.5 219 PHE A O 1
ATOM 1765 N N . PHE A 1 220 ? -10.977 36.281 -7.762 1 98.44 220 PHE A N 1
ATOM 1766 C CA . PHE A 1 220 ? -10.023 35.188 -7.785 1 98.44 220 PHE A CA 1
ATOM 1767 C C . PHE A 1 220 ? -8.594 35.719 -7.824 1 98.44 220 PHE A C 1
ATOM 1769 O O . PHE A 1 220 ? -8.281 36.625 -8.594 1 98.44 220 PHE A O 1
ATOM 1776 N N . PHE A 1 221 ? -7.734 35.125 -6.973 1 98.25 221 PHE A N 1
ATOM 1777 C CA . PHE A 1 221 ? -6.312 35.438 -6.879 1 98.25 221 PHE A CA 1
ATOM 1778 C C . PHE A 1 221 ? -5.461 34.219 -7.215 1 98.25 221 PHE A C 1
ATOM 1780 O O . PHE A 1 221 ? -5.418 33.25 -6.445 1 98.25 221 PHE A O 1
ATOM 1787 N N . ILE A 1 222 ? -4.75 34.281 -8.32 1 97.81 222 ILE A N 1
ATOM 1788 C CA . ILE A 1 222 ? -3.959 33.125 -8.734 1 97.81 222 ILE A CA 1
ATOM 1789 C C . ILE A 1 222 ? -2.479 33.375 -8.461 1 97.81 222 ILE A C 1
ATOM 1791 O O . ILE A 1 222 ? -1.857 34.219 -9.125 1 97.81 222 ILE A O 1
ATOM 1795 N N . ASN A 1 223 ? -1.953 32.719 -7.488 1 95.44 223 ASN A N 1
ATOM 1796 C CA . ASN A 1 223 ? -0.54 32.75 -7.129 1 95.44 223 ASN A CA 1
ATOM 1797 C C . ASN A 1 223 ? -0.098 31.484 -6.414 1 95.44 223 ASN A C 1
ATOM 1799 O O . ASN A 1 223 ? -0.834 30.953 -5.586 1 95.44 223 ASN A O 1
ATOM 1803 N N . SER A 1 224 ? 1.118 31.047 -6.773 1 91.5 224 SER A N 1
ATOM 1804 C CA . SER A 1 224 ? 1.601 29.797 -6.199 1 91.5 224 SER A CA 1
ATOM 1805 C C . SER A 1 224 ? 2.1 30 -4.773 1 91.5 224 SER A C 1
ATOM 1807 O O . SER A 1 224 ? 2.158 29.047 -3.988 1 91.5 224 SER A O 1
ATOM 1809 N N . ASN A 1 225 ? 2.424 31.25 -4.379 1 92.25 225 ASN A N 1
ATOM 1810 C CA . ASN A 1 225 ? 2.92 31.562 -3.041 1 92.25 225 ASN A CA 1
ATOM 1811 C C . ASN A 1 225 ? 1.832 32.156 -2.16 1 92.25 225 ASN A C 1
ATOM 1813 O O . ASN A 1 225 ? 1.208 33.156 -2.537 1 92.25 225 ASN A O 1
ATOM 1817 N N . PRO A 1 226 ? 1.673 31.625 -0.95 1 93.62 226 PRO A N 1
ATOM 1818 C CA . PRO A 1 226 ? 0.649 32.156 -0.043 1 93.62 226 PRO A CA 1
ATOM 1819 C C . PRO A 1 226 ? 0.825 33.625 0.248 1 93.62 226 PRO A C 1
ATOM 1821 O O . PRO A 1 226 ? -0.16 34.375 0.311 1 93.62 226 PRO A O 1
ATOM 1824 N N . LYS A 1 227 ? 2.055 34.031 0.464 1 94.94 227 LYS A N 1
ATOM 1825 C CA . LYS A 1 227 ? 2.336 35.438 0.724 1 94.94 227 LYS A CA 1
ATOM 1826 C C . LYS A 1 227 ? 1.784 36.344 -0.39 1 94.94 227 LYS A C 1
ATOM 1828 O O . LYS A 1 227 ? 1.228 37.406 -0.123 1 94.94 227 LYS A O 1
ATOM 1833 N N . ASP A 1 228 ? 1.897 35.906 -1.594 1 96 228 ASP A N 1
ATOM 1834 C CA . ASP A 1 228 ? 1.466 36.688 -2.744 1 96 228 ASP A CA 1
ATOM 1835 C C . ASP A 1 228 ? -0.056 36.719 -2.861 1 96 228 ASP A C 1
ATOM 1837 O O . ASP A 1 228 ? -0.643 37.688 -3.305 1 96 228 ASP A O 1
ATOM 1841 N N . ILE A 1 229 ? -0.675 35.656 -2.496 1 96.94 229 ILE A N 1
ATOM 1842 C CA . ILE A 1 229 ? -2.133 35.625 -2.467 1 96.94 229 ILE A CA 1
ATOM 1843 C C . ILE A 1 229 ? -2.652 36.625 -1.444 1 96.94 229 ILE A C 1
ATOM 1845 O O . ILE A 1 229 ? -3.586 37.375 -1.726 1 96.94 229 ILE A O 1
ATOM 1849 N N . LEU A 1 230 ? -1.976 36.625 -0.273 1 96.44 230 LEU A N 1
ATOM 1850 C CA . LEU A 1 230 ? -2.375 37.562 0.767 1 96.44 230 LEU A CA 1
ATOM 1851 C C . LEU A 1 230 ? -2.135 39 0.321 1 96.44 230 LEU A C 1
ATOM 1853 O O . LEU A 1 230 ? -2.949 39.906 0.598 1 96.44 230 LEU A O 1
ATOM 1857 N N . ASN A 1 231 ? -1.11 39.25 -0.403 1 97.06 231 ASN A N 1
ATOM 1858 C CA . ASN A 1 231 ? -0.828 40.594 -0.899 1 97.06 231 ASN A CA 1
ATOM 1859 C C . ASN A 1 231 ? -1.858 41.031 -1.934 1 97.06 231 ASN A C 1
ATOM 1861 O O . ASN A 1 231 ? -2.215 42.219 -1.994 1 97.06 231 ASN A O 1
ATOM 1865 N N . ASP A 1 232 ? -2.244 40.094 -2.801 1 97.44 232 ASP A N 1
ATOM 1866 C CA . ASP A 1 232 ? -3.318 40.406 -3.738 1 97.44 232 ASP A CA 1
ATOM 1867 C C . ASP A 1 232 ? -4.602 40.781 -2.998 1 97.44 232 ASP A C 1
ATOM 1869 O O . ASP A 1 232 ? -5.293 41.719 -3.383 1 97.44 232 ASP A O 1
ATOM 1873 N N . TYR A 1 233 ? -4.918 40.031 -2.023 1 97.75 233 TYR A N 1
ATOM 1874 C CA . TYR A 1 233 ? -6.078 40.312 -1.183 1 97.75 233 TYR A CA 1
ATOM 1875 C C . TYR A 1 233 ? -5.977 41.688 -0.549 1 97.75 233 TYR A C 1
ATOM 1877 O O . TYR A 1 233 ? -6.953 42.438 -0.532 1 97.75 233 TYR A O 1
ATOM 1885 N N . TYR A 1 234 ? -4.742 42.062 0.013 1 97.31 234 TYR A N 1
ATOM 1886 C CA . TYR A 1 234 ? -4.508 43.344 0.642 1 97.31 234 TYR A CA 1
ATOM 1887 C C . TYR A 1 234 ? -4.629 44.469 -0.374 1 97.31 234 TYR A C 1
ATOM 1889 O O . TYR A 1 234 ? -5.16 45.562 -0.063 1 97.31 234 TYR A O 1
ATOM 1897 N N . GLU A 1 235 ? -4.121 44.25 -1.544 1 97.06 235 GLU A N 1
ATOM 1898 C CA . GLU A 1 235 ? -4.219 45.25 -2.58 1 97.06 235 GLU A CA 1
ATOM 1899 C C . GLU A 1 235 ? -5.676 45.656 -2.836 1 97.06 235 GLU A C 1
ATOM 1901 O O . GLU A 1 235 ? -5.984 46.812 -3.029 1 97.06 235 GLU A O 1
ATOM 1906 N N . LEU A 1 236 ? -6.473 44.625 -2.811 1 97.75 236 LEU A N 1
ATOM 1907 C CA . LEU A 1 236 ? -7.891 44.812 -3.109 1 97.75 236 LEU A CA 1
ATOM 1908 C C . LEU A 1 236 ? -8.625 45.375 -1.898 1 97.75 236 LEU A C 1
ATOM 1910 O O . LEU A 1 236 ? -9.43 46.312 -2.031 1 97.75 236 LEU A O 1
ATOM 1914 N N . THR A 1 237 ? -8.367 44.906 -0.708 1 97.38 237 THR A N 1
ATOM 1915 C CA . THR A 1 237 ? -9.227 45.156 0.444 1 97.38 237 THR A CA 1
ATOM 1916 C C . THR A 1 237 ? -8.547 46.125 1.423 1 97.38 237 THR A C 1
ATOM 1918 O O . THR A 1 237 ? -9.156 46.531 2.41 1 97.38 237 THR A O 1
ATOM 1921 N N . GLY A 1 238 ? -7.316 46.406 1.248 1 96.44 238 GLY A N 1
ATOM 1922 C CA . GLY A 1 238 ? -6.559 47.312 2.111 1 96.44 238 GLY A CA 1
ATOM 1923 C C . GLY A 1 238 ? -5.504 46.594 2.936 1 96.44 238 GLY A C 1
ATOM 1924 O O . GLY A 1 238 ? -5.73 45.469 3.4 1 96.44 238 GLY A O 1
ATOM 1925 N N . LYS A 1 239 ? -4.332 47.281 3.133 1 95.62 239 LYS A N 1
ATOM 1926 C CA . LYS A 1 239 ? -3.25 46.719 3.945 1 95.62 239 LYS A CA 1
ATOM 1927 C C . LYS A 1 239 ? -3.602 46.75 5.43 1 95.62 239 LYS A C 1
ATOM 1929 O O . LYS A 1 239 ? -4.348 47.625 5.871 1 95.62 239 LYS A O 1
ATOM 1934 N N . PRO A 1 240 ? -3.082 45.844 6.203 1 96.56 240 PRO A N 1
ATOM 1935 C CA . PRO A 1 240 ? -3.281 45.906 7.652 1 96.56 240 PRO A CA 1
ATOM 1936 C C . PRO A 1 240 ? -2.623 47.125 8.289 1 96.56 240 PRO A C 1
ATOM 1938 O O . PRO A 1 240 ? -1.643 47.625 7.758 1 96.56 240 PRO A O 1
ATOM 1941 N N . ILE A 1 241 ? -3.15 47.469 9.398 1 94.88 241 ILE A N 1
ATOM 1942 C CA . ILE A 1 241 ? -2.523 48.562 10.141 1 94.88 241 ILE A CA 1
ATOM 1943 C C . ILE A 1 241 ? -1.168 48.094 10.68 1 94.88 241 ILE A C 1
ATOM 1945 O O . ILE A 1 241 ? -0.951 46.906 10.898 1 94.88 241 ILE A O 1
ATOM 1949 N N . PHE A 1 242 ? -0.295 49.031 10.82 1 96.25 242 PHE A N 1
ATOM 1950 C CA . PHE A 1 242 ? 1.01 48.812 11.43 1 96.25 242 PHE A CA 1
ATOM 1951 C C . PHE A 1 242 ? 1.033 49.344 12.867 1 96.25 242 PHE A C 1
ATOM 1953 O O . PHE A 1 242 ? 0.934 50.531 13.094 1 96.25 242 PHE A O 1
ATOM 1960 N N . MET A 1 243 ? 1.211 48.5 13.828 1 96.12 243 MET A N 1
ATOM 1961 C CA . MET A 1 243 ? 1.074 48.844 15.242 1 96.12 243 MET A CA 1
ATOM 1962 C C . MET A 1 243 ? 2.182 49.781 15.68 1 96.12 243 MET A C 1
ATOM 1964 O O . MET A 1 243 ? 3.33 49.625 15.25 1 96.12 243 MET A O 1
ATOM 1968 N N . PRO A 1 244 ? 1.816 50.75 16.547 1 96.31 244 PRO A N 1
ATOM 1969 C CA . PRO A 1 244 ? 2.867 51.562 17.188 1 96.31 244 PRO A CA 1
ATOM 1970 C C . PRO A 1 244 ? 3.643 50.781 18.234 1 96.31 244 PRO A C 1
ATOM 1972 O O . PRO A 1 244 ? 3.18 49.719 18.703 1 96.31 244 PRO A O 1
ATOM 1975 N N . GLU A 1 245 ? 4.789 51.219 18.656 1 97.12 245 GLU A N 1
ATOM 1976 C CA . GLU A 1 245 ? 5.68 50.5 19.562 1 97.12 245 GLU A CA 1
ATOM 1977 C C . GLU A 1 245 ? 4.988 50.188 20.875 1 97.12 245 GLU A C 1
ATOM 1979 O O . GLU A 1 245 ? 5.16 49.094 21.438 1 97.12 245 GLU A O 1
ATOM 1984 N N . TYR A 1 246 ? 4.211 51.094 21.422 1 97.25 246 TYR A N 1
ATOM 1985 C CA . TYR A 1 246 ? 3.611 50.906 22.734 1 97.25 246 TYR A CA 1
ATOM 1986 C C . TYR A 1 246 ? 2.654 49.719 22.719 1 97.25 246 TYR A C 1
ATOM 1988 O O . TYR A 1 246 ? 2.436 49.062 23.75 1 97.25 246 TYR A O 1
ATOM 1996 N N . ALA A 1 247 ? 2.105 49.438 21.547 1 97.56 247 ALA A N 1
ATOM 1997 C CA . ALA A 1 247 ? 1.086 48.406 21.422 1 97.56 247 ALA A CA 1
ATOM 1998 C C . ALA A 1 247 ? 1.701 47 21.562 1 97.56 247 ALA A C 1
ATOM 2000 O O . ALA A 1 247 ? 0.989 46.031 21.781 1 97.56 247 ALA A O 1
ATOM 2001 N N . PHE A 1 248 ? 3.021 46.906 21.453 1 97.94 248 PHE A N 1
ATOM 2002 C CA . PHE A 1 248 ? 3.707 45.625 21.609 1 97.94 248 PHE A CA 1
ATOM 2003 C C . PHE A 1 248 ? 3.861 45.281 23.078 1 97.94 248 PHE A C 1
ATOM 2005 O O . PHE A 1 248 ? 4.191 44.125 23.406 1 97.94 248 PHE A O 1
ATOM 2012 N N . TYR A 1 249 ? 3.596 46.219 23.984 1 98.25 249 TYR A N 1
ATOM 2013 C CA . TYR A 1 249 ? 3.635 45.969 25.422 1 98.25 249 TYR A CA 1
ATOM 2014 C C . TYR A 1 249 ? 2.256 45.594 25.953 1 98.25 249 TYR A C 1
ATOM 2016 O O . TYR A 1 249 ? 1.248 45.781 25.266 1 98.25 249 TYR A O 1
ATOM 2024 N N . GLU A 1 250 ? 2.248 45.031 27.125 1 97.88 250 GLU A N 1
ATOM 2025 C CA . GLU A 1 250 ? 0.991 44.688 27.766 1 97.88 250 GLU A CA 1
ATOM 2026 C C . GLU A 1 250 ? 0.107 45.906 27.984 1 97.88 250 GLU A C 1
ATOM 2028 O O . GLU A 1 250 ? 0.607 47 28.281 1 97.88 250 GLU A O 1
ATOM 2033 N N . ALA A 1 251 ? -1.175 45.688 27.766 1 97.81 251 ALA A N 1
ATOM 2034 C CA . ALA A 1 251 ? -2.188 46.688 28.109 1 97.81 251 ALA A CA 1
ATOM 2035 C C . ALA A 1 251 ? -2.961 46.281 29.359 1 97.81 251 ALA A C 1
ATOM 2037 O O . ALA A 1 251 ? -3.219 45.094 29.578 1 97.81 251 ALA A O 1
ATOM 2038 N N . HIS A 1 252 ? -3.279 47.25 30.188 1 97.94 252 HIS A N 1
ATOM 2039 C CA . HIS A 1 252 ? -4.18 47.031 31.312 1 97.94 252 HIS A CA 1
ATOM 2040 C C . HIS A 1 252 ? -5.543 47.656 31.062 1 97.94 252 HIS A C 1
ATOM 2042 O O . HIS A 1 252 ? -5.641 48.875 30.875 1 97.94 252 HIS A O 1
ATOM 2048 N N . LEU A 1 253 ? -6.5 46.844 30.938 1 96.31 253 LEU A N 1
ATOM 2049 C CA . LEU A 1 253 ? -7.871 47.312 30.766 1 96.31 253 LEU A CA 1
ATOM 2050 C C . LEU A 1 253 ? -8.68 47.125 32.031 1 96.31 253 LEU A C 1
ATOM 2052 O O . LEU A 1 253 ? -8.617 46.031 32.656 1 96.31 253 LEU A O 1
ATOM 2056 N N . ASN A 1 254 ? -9.398 48.094 32.406 1 94.44 254 ASN A N 1
ATOM 2057 C CA . ASN A 1 254 ? -10.211 48.031 33.625 1 94.44 254 ASN A CA 1
ATOM 2058 C C . ASN A 1 254 ? -11.352 49.031 33.594 1 94.44 254 ASN A C 1
ATOM 2060 O O . ASN A 1 254 ? -11.391 49.906 32.75 1 94.44 254 ASN A O 1
ATOM 2064 N N . ALA A 1 255 ? -12.289 48.906 34.594 1 92.31 255 ALA A N 1
ATOM 2065 C CA . ALA A 1 255 ? -13.477 49.75 34.656 1 92.31 255 ALA A CA 1
ATOM 2066 C C . ALA A 1 255 ? -13.414 50.719 35.844 1 92.31 255 ALA A C 1
ATOM 2068 O O . ALA A 1 255 ? -14.242 50.625 36.75 1 92.31 255 ALA A O 1
ATOM 2069 N N . PHE A 1 256 ? -12.547 51.656 35.781 1 93.5 256 PHE A N 1
ATOM 2070 C CA . PHE A 1 256 ? -12.438 52.656 36.844 1 93.5 256 PHE A CA 1
ATOM 2071 C C . PHE A 1 256 ? -13.633 53.594 36.844 1 93.5 256 PHE A C 1
ATOM 2073 O O . PHE A 1 256 ? -14.305 53.75 35.844 1 93.5 256 PHE A O 1
ATOM 2080 N N . ASN A 1 257 ? -13.984 54.25 37.969 1 92.12 257 ASN A N 1
ATOM 2081 C CA . ASN A 1 257 ? -15.125 55.125 38.188 1 92.12 257 ASN A CA 1
ATOM 2082 C C . ASN A 1 257 ? -16.438 54.344 38.25 1 92.12 257 ASN A C 1
ATOM 2084 O O . ASN A 1 257 ? -17.516 54.938 38.125 1 92.12 257 ASN A O 1
ATOM 2088 N N . ARG A 1 258 ? -16.359 53.094 38.344 1 90.94 258 ARG A N 1
ATOM 2089 C CA . ARG A 1 258 ? -17.562 52.281 38.406 1 90.94 258 ARG A CA 1
ATOM 2090 C C . ARG A 1 258 ? -17.578 51.438 39.688 1 90.94 258 ARG A C 1
ATOM 2092 O O . ARG A 1 258 ? -18.594 51.375 40.406 1 90.94 258 ARG A O 1
ATOM 2099 N N . ASP A 1 259 ? -16.531 50.812 40 1 91.75 259 ASP A N 1
ATOM 2100 C CA . ASP A 1 259 ? -16.516 49.812 41.031 1 91.75 259 ASP A CA 1
ATOM 2101 C C . ASP A 1 259 ? -16.109 50.375 42.375 1 91.75 259 ASP A C 1
ATOM 2103 O O . ASP A 1 259 ? -15.5 51.438 42.438 1 91.75 259 ASP A O 1
ATOM 2107 N N . TYR A 1 260 ? -16.516 49.625 43.438 1 93.5 260 TYR A N 1
ATOM 2108 C CA . TYR A 1 260 ? -16.25 50.031 44.812 1 93.5 260 TYR A CA 1
ATOM 2109 C C . TYR A 1 260 ? -15.328 49.031 45.5 1 93.5 260 TYR A C 1
ATOM 2111 O O . TYR A 1 260 ? -15.438 47.844 45.281 1 93.5 260 TYR A O 1
ATOM 2119 N N . TRP A 1 261 ? -14.414 49.594 46.312 1 95.31 261 TRP A N 1
ATOM 2120 C CA . TRP A 1 261 ? -13.562 48.75 47.125 1 95.31 261 TRP A CA 1
ATOM 2121 C C . TRP A 1 261 ? -14.031 48.781 48.594 1 95.31 261 TRP A C 1
ATOM 2123 O O . TRP A 1 261 ? -14.148 49.875 49.188 1 95.31 261 TRP A O 1
ATOM 2133 N N . VAL A 1 262 ? -14.273 47.594 49.094 1 96 262 VAL A N 1
ATOM 2134 C CA . VAL A 1 262 ? -14.781 47.438 50.438 1 96 262 VAL A CA 1
ATOM 2135 C C . VAL A 1 262 ? -13.727 46.75 51.312 1 96 262 VAL A C 1
ATOM 2137 O O . VAL A 1 262 ? -13.164 45.75 50.906 1 96 262 VAL A O 1
ATOM 2140 N N . LYS A 1 263 ? -13.43 47.312 52.469 1 95.44 263 LYS A N 1
ATOM 2141 C CA . LYS A 1 263 ? -12.523 46.656 53.406 1 95.44 263 LYS A CA 1
ATOM 2142 C C . LYS A 1 263 ? -13.109 45.344 53.906 1 95.44 263 LYS A C 1
ATOM 2144 O O . LYS A 1 263 ? -14.266 45.312 54.344 1 95.44 263 LYS A O 1
ATOM 2149 N N . VAL A 1 264 ? -12.344 44.344 53.812 1 95.31 264 VAL A N 1
ATOM 2150 C CA . VAL A 1 264 ? -12.836 43.031 54.188 1 95.31 264 VAL A CA 1
ATOM 2151 C C . VAL A 1 264 ? -11.758 42.281 55 1 95.31 264 VAL A C 1
ATOM 2153 O O . VAL A 1 264 ? -10.656 42.812 55.188 1 95.31 264 VAL A O 1
ATOM 2156 N N . LEU A 1 265 ? -12.156 41.031 55.531 1 94.19 265 LEU A N 1
ATOM 2157 C CA . LEU A 1 265 ? -11.203 40.156 56.219 1 94.19 265 LEU A CA 1
ATOM 2158 C C . LEU A 1 265 ? -10.336 39.406 55.219 1 94.19 265 LEU A C 1
ATOM 2160 O O . LEU A 1 265 ? -10.742 39.188 54.062 1 94.19 265 LEU A O 1
ATOM 2164 N N . GLN A 1 266 ? -9.234 39 55.656 1 90.81 266 GLN A N 1
ATOM 2165 C CA . GLN A 1 266 ? -8.242 38.312 54.844 1 90.81 266 GLN A CA 1
ATOM 2166 C C . GLN A 1 266 ? -8.836 37.031 54.219 1 90.81 266 GLN A C 1
ATOM 2168 O O . GLN A 1 266 ? -8.508 36.688 53.094 1 90.81 266 GLN A O 1
ATOM 2173 N N . ASP A 1 267 ? -9.75 36.406 54.906 1 89.81 267 ASP A N 1
ATOM 2174 C CA . ASP A 1 267 ? -10.25 35.125 54.438 1 89.81 267 ASP A CA 1
ATOM 2175 C C . ASP A 1 267 ? -11.453 35.281 53.531 1 89.81 267 ASP A C 1
ATOM 2177 O O . ASP A 1 267 ? -12 34.281 53.031 1 89.81 267 ASP A O 1
ATOM 2181 N N . THR A 1 268 ? -11.797 36.531 53.281 1 88.94 268 THR A N 1
ATOM 2182 C CA . THR A 1 268 ? -12.883 36.75 52.312 1 88.94 268 THR A CA 1
ATOM 2183 C C . THR A 1 268 ? -12.453 36.375 50.906 1 88.94 268 THR A C 1
ATOM 2185 O O . THR A 1 268 ? -11.406 36.844 50.438 1 88.94 268 THR A O 1
ATOM 2188 N N . PRO A 1 269 ? -13.289 35.469 50.344 1 85.19 269 PRO A N 1
ATOM 2189 C CA . PRO A 1 269 ? -12.938 35.156 48.938 1 85.19 269 PRO A CA 1
ATOM 2190 C C . PRO A 1 269 ? -12.836 36.406 48.062 1 85.19 269 PRO A C 1
ATOM 2192 O O . PRO A 1 269 ? -13.766 37.188 48 1 85.19 269 PRO A O 1
ATOM 2195 N N . GLY A 1 270 ? -11.695 36.531 47.375 1 85.62 270 GLY A N 1
ATOM 2196 C CA . GLY A 1 270 ? -11.484 37.688 46.5 1 85.62 270 GLY A CA 1
ATOM 2197 C C . GLY A 1 270 ? -10.812 38.844 47.188 1 85.62 270 GLY A C 1
ATOM 2198 O O . GLY A 1 270 ? -10.609 39.906 46.594 1 85.62 270 GLY A O 1
ATOM 2199 N N . ALA A 1 271 ? -10.461 38.594 48.469 1 90.69 271 ALA A N 1
ATOM 2200 C CA . ALA A 1 271 ? -9.789 39.656 49.219 1 90.69 271 ALA A CA 1
ATOM 2201 C C . ALA A 1 271 ? -8.383 39.906 48.656 1 90.69 271 ALA A C 1
ATOM 2203 O O . ALA A 1 271 ? -7.668 38.969 48.344 1 90.69 271 ALA A O 1
ATOM 2204 N N . ILE A 1 272 ? -8 41.188 48.5 1 90.12 272 ILE A N 1
ATOM 2205 C CA . ILE A 1 272 ? -6.684 41.594 48.031 1 90.12 272 ILE A CA 1
ATOM 2206 C C . ILE A 1 272 ? -6.023 42.5 49.062 1 90.12 272 ILE A C 1
ATOM 2208 O O . ILE A 1 272 ? -6.652 43.438 49.562 1 90.12 272 ILE A O 1
ATOM 2212 N N . LEU A 1 273 ? -4.801 42.188 49.375 1 90.88 273 LEU A N 1
ATOM 2213 C CA . LEU A 1 273 ? -4.039 43.031 50.312 1 90.88 273 LEU A CA 1
ATOM 2214 C C . LEU A 1 273 ? -3.541 44.281 49.625 1 90.88 273 LEU A C 1
ATOM 2216 O O . LEU A 1 273 ? -2.869 44.219 48.594 1 90.88 273 LEU A O 1
ATOM 2220 N N . PHE A 1 274 ? -3.879 45.438 50.062 1 92.81 274 PHE A N 1
ATOM 2221 C CA . PHE A 1 274 ? -3.467 46.719 49.5 1 92.81 274 PHE A CA 1
ATOM 2222 C C . PHE A 1 274 ? -2.312 47.312 50.281 1 92.81 274 PHE A C 1
ATOM 2224 O O . PHE A 1 274 ? -1.886 46.75 51.281 1 92.81 274 PHE A O 1
ATOM 2231 N N . GLU A 1 275 ? -1.817 48.438 49.844 1 90.88 275 GLU A N 1
ATOM 2232 C CA . GLU A 1 275 ? -0.585 49.031 50.344 1 90.88 275 GLU A CA 1
ATOM 2233 C C . GLU A 1 275 ? -0.752 49.562 51.75 1 90.88 275 GLU A C 1
ATOM 2235 O O . GLU A 1 275 ? 0.222 49.656 52.5 1 90.88 275 GLU A O 1
ATOM 2240 N N . ASP A 1 276 ? -2.006 49.812 52.156 1 93.06 276 ASP A N 1
ATOM 2241 C CA . ASP A 1 276 ? -2.246 50.312 53.5 1 93.06 276 ASP A CA 1
ATOM 2242 C C . ASP A 1 276 ? -2.291 49.188 54.531 1 93.06 276 ASP A C 1
ATOM 2244 O O . ASP A 1 276 ? -2.51 49.406 55.719 1 93.06 276 ASP A O 1
ATOM 2248 N N . GLY A 1 277 ? -2.166 47.969 54 1 92.69 277 GLY A N 1
ATOM 2249 C CA . GLY A 1 277 ? -2.074 46.812 54.906 1 92.69 277 GLY A CA 1
ATOM 2250 C C . GLY A 1 277 ? -3.418 46.156 55.156 1 92.69 277 GLY A C 1
ATOM 2251 O O . GLY A 1 277 ? -3.51 45.219 55.969 1 92.69 277 GLY A O 1
ATOM 2252 N N . PHE A 1 278 ? -4.422 46.656 54.531 1 94.94 278 PHE A N 1
ATOM 2253 C CA . PHE A 1 278 ? -5.75 46.094 54.719 1 94.94 278 PHE A CA 1
ATOM 2254 C C . PHE A 1 278 ? -6.191 45.312 53.5 1 94.94 278 PHE A C 1
ATOM 2256 O O . PHE A 1 278 ? -5.648 45.5 52.406 1 94.94 278 PHE A O 1
ATOM 2263 N N . TYR A 1 279 ? -7.105 44.406 53.75 1 94.62 279 TYR A N 1
ATOM 2264 C CA . TYR A 1 279 ? -7.691 43.625 52.656 1 94.62 279 TYR A CA 1
ATOM 2265 C C . TYR A 1 279 ? -8.969 44.281 52.156 1 94.62 279 TYR A C 1
ATOM 2267 O O . TYR A 1 279 ? -9.789 44.75 52.938 1 94.62 279 TYR A O 1
ATOM 2275 N N . TYR A 1 280 ? -9.062 44.344 50.844 1 95.25 280 TYR A N 1
ATOM 2276 C CA . TYR A 1 280 ? -10.25 44.906 50.219 1 95.25 280 TYR A CA 1
ATOM 2277 C C . TYR A 1 280 ? -10.789 43.938 49.156 1 95.25 280 TYR A C 1
ATOM 2279 O O . TYR A 1 280 ? -10.039 43.125 48.594 1 95.25 280 TYR A O 1
ATOM 2287 N N . LYS A 1 281 ? -12.023 44.031 49 1 93.62 281 LYS A N 1
ATOM 2288 C CA . LYS A 1 281 ? -12.695 43.344 47.906 1 93.62 281 LYS A CA 1
ATOM 2289 C C . LYS A 1 281 ? -13.469 44.312 47 1 93.62 281 LYS A C 1
ATOM 2291 O O . LYS A 1 281 ? -14.102 45.25 47.5 1 93.62 281 LYS A O 1
ATOM 2296 N N . CYS A 1 282 ? -13.312 44.062 45.688 1 91.88 282 CYS A N 1
ATOM 2297 C CA . CYS A 1 282 ? -13.969 44.938 44.719 1 91.88 282 CYS A CA 1
ATOM 2298 C C . CYS A 1 282 ? -15.406 44.469 44.469 1 91.88 282 CYS A C 1
ATOM 2300 O O . CYS A 1 282 ? -15.68 43.281 44.375 1 91.88 282 CYS A O 1
ATOM 2302 N N . TYR A 1 283 ? -16.312 45.406 44.438 1 90.69 283 TYR A N 1
ATOM 2303 C CA . TYR A 1 283 ? -17.719 45.156 44.125 1 90.69 283 TYR A CA 1
ATOM 2304 C C . TYR A 1 283 ? -18.234 46.062 43.031 1 90.69 283 TYR A C 1
ATOM 2306 O O . TYR A 1 283 ? -17.922 47.25 43 1 90.69 283 TYR A O 1
ATOM 2314 N N . GLN A 1 284 ? -18.969 45.531 42.094 1 88.19 284 GLN A N 1
ATOM 2315 C CA . GLN A 1 284 ? -19.75 46.344 41.188 1 88.19 284 GLN A CA 1
ATOM 2316 C C . GLN A 1 284 ? -20.891 47.062 41.906 1 88.19 284 GLN A C 1
ATOM 2318 O O . GLN A 1 284 ? -21.359 46.562 42.938 1 88.19 284 GLN A O 1
ATOM 2323 N N . PRO A 1 285 ? -21.328 48.094 41.344 1 87.81 285 PRO A N 1
ATOM 2324 C CA . PRO A 1 285 ? -22.391 48.844 42.031 1 87.81 285 PRO A CA 1
ATOM 2325 C C . PRO A 1 285 ? -23.609 47.969 42.344 1 87.81 285 PRO A C 1
ATOM 2327 O O . PRO A 1 285 ? -24.172 48.062 43.438 1 87.81 285 PRO A O 1
ATOM 2330 N N . LYS A 1 286 ? -23.953 47.094 41.531 1 85.5 286 LYS A N 1
ATOM 2331 C CA . LYS A 1 286 ? -25.141 46.219 41.688 1 85.5 286 LYS A CA 1
ATOM 2332 C C . LYS A 1 286 ? -24.938 45.219 42.844 1 85.5 286 LYS A C 1
ATOM 2334 O O . LYS A 1 286 ? -25.906 44.688 43.375 1 85.5 286 LYS A O 1
ATOM 2339 N N . ASP A 1 287 ? -23.688 45.094 43.25 1 87.88 287 ASP A N 1
ATOM 2340 C CA . ASP A 1 287 ? -23.391 44.062 44.25 1 87.88 287 ASP A CA 1
ATOM 2341 C C . ASP A 1 287 ? -23.078 44.688 45.625 1 87.88 287 ASP A C 1
ATOM 2343 O O . ASP A 1 287 ? -22.719 43.969 46.562 1 87.88 287 ASP A O 1
ATOM 2347 N N . MET A 1 288 ? -23.109 45.969 45.812 1 90.25 288 MET A N 1
ATOM 2348 C CA . MET A 1 288 ? -22.75 46.656 47.031 1 90.25 288 MET A CA 1
ATOM 2349 C C . MET A 1 288 ? -23.766 46.375 48.125 1 90.25 288 MET A C 1
ATOM 2351 O O . MET A 1 288 ? -23.391 46.281 49.312 1 90.25 288 MET A O 1
ATOM 2355 N N . ASN A 1 289 ? -24.953 46.062 47.812 1 89.56 289 ASN A N 1
ATOM 2356 C CA . ASN A 1 289 ? -25.984 45.688 48.781 1 89.56 289 ASN A CA 1
ATOM 2357 C C . ASN A 1 289 ? -25.844 46.438 50.094 1 89.56 289 ASN A C 1
ATOM 2359 O O . ASN A 1 289 ? -25.812 45.812 51.156 1 89.56 289 ASN A O 1
ATOM 2363 N N . GLY A 1 290 ? -25.609 47.719 50.062 1 88.44 290 GLY A N 1
ATOM 2364 C CA . GLY A 1 290 ? -25.594 48.562 51.25 1 88.44 290 GLY A CA 1
ATOM 2365 C C . GLY A 1 290 ? -24.219 48.625 51.906 1 88.44 290 GLY A C 1
ATOM 2366 O O . GLY A 1 290 ? -24.078 49.219 52.969 1 88.44 290 GLY A O 1
ATOM 2367 N N . LYS A 1 291 ? -23.281 48.031 51.344 1 91.06 291 LYS A N 1
ATOM 2368 C CA . LYS A 1 291 ? -21.922 48.094 51.875 1 91.06 291 LYS A CA 1
ATOM 2369 C C . LYS A 1 291 ? -21.344 49.5 51.75 1 91.06 291 LYS A C 1
ATOM 2371 O O . LYS A 1 291 ? -21.703 50.219 50.812 1 91.06 291 LYS A O 1
ATOM 2376 N N . ASP A 1 292 ? -20.625 49.844 52.781 1 91.06 292 ASP A N 1
ATOM 2377 C CA . ASP A 1 292 ? -19.891 51.094 52.656 1 91.06 292 ASP A CA 1
ATOM 2378 C C . ASP A 1 292 ? -18.547 50.875 51.938 1 91.06 292 ASP A C 1
ATOM 2380 O O . ASP A 1 292 ? -17.75 50.031 52.344 1 91.06 292 ASP A O 1
ATOM 2384 N N . GLY A 1 293 ? -18.406 51.438 50.75 1 94.81 293 GLY A N 1
ATOM 2385 C CA . GLY A 1 293 ? -17.188 51.25 49.969 1 94.81 293 GLY A CA 1
ATOM 2386 C C . GLY A 1 293 ? -16.641 52.531 49.406 1 94.81 293 GLY A C 1
ATOM 2387 O O . GLY A 1 293 ? -17.25 53.594 49.531 1 94.81 293 GLY A O 1
ATOM 2388 N N . ILE A 1 294 ? -15.469 52.438 48.875 1 95.44 294 ILE A N 1
ATOM 2389 C CA . ILE A 1 294 ? -14.797 53.562 48.25 1 95.44 294 ILE A CA 1
ATOM 2390 C C . ILE A 1 294 ? -14.844 53.406 46.719 1 95.44 294 ILE A C 1
ATOM 2392 O O . ILE A 1 294 ? -14.383 52.406 46.188 1 95.44 294 ILE A O 1
ATOM 2396 N N . LEU A 1 295 ? -15.391 54.438 46.062 1 94.12 295 LEU A N 1
ATOM 2397 C CA . LEU A 1 295 ? -15.516 54.406 44.594 1 94.12 295 LEU A CA 1
ATOM 2398 C C . LEU A 1 295 ? -14.164 54.656 43.938 1 94.12 295 LEU A C 1
ATOM 2400 O O . LEU A 1 295 ? -13.438 55.562 44.312 1 94.12 295 LEU A O 1
ATOM 2404 N N . GLU A 1 296 ? -13.82 53.844 42.938 1 94.44 296 GLU A N 1
ATOM 2405 C CA . GLU A 1 296 ? -12.578 54 42.188 1 94.44 296 GLU A CA 1
ATOM 2406 C C . GLU A 1 296 ? -12.57 55.312 41.438 1 94.44 296 GLU A C 1
ATOM 2408 O O . GLU A 1 296 ? -13.633 55.875 41.125 1 94.44 296 GLU A O 1
ATOM 2413 N N . SER A 1 297 ? -11.391 55.812 41.156 1 95.31 297 SER A N 1
ATOM 2414 C CA . SER A 1 297 ? -11.219 57.031 40.344 1 95.31 297 SER A CA 1
ATOM 2415 C C . SER A 1 297 ? -10.008 56.938 39.438 1 95.31 297 SER A C 1
ATOM 2417 O O . SER A 1 297 ? -9.312 55.906 39.406 1 95.31 297 SER A O 1
ATOM 2419 N N . LEU A 1 298 ? -9.758 57.875 38.594 1 96.94 298 LEU A N 1
ATOM 2420 C CA . LEU A 1 298 ? -8.602 57.875 37.719 1 96.94 298 LEU A CA 1
ATOM 2421 C C . LEU A 1 298 ? -7.391 58.5 38.406 1 96.94 298 LEU A C 1
ATOM 2423 O O . LEU A 1 298 ? -6.301 57.906 38.406 1 96.94 298 LEU A O 1
ATOM 2427 N N . ASN A 1 299 ? -7.637 59.594 39.062 1 96.25 299 ASN A N 1
ATOM 2428 C CA . ASN A 1 299 ? -6.527 60.406 39.562 1 96.25 299 ASN A CA 1
ATOM 2429 C C . ASN A 1 299 ? -6.453 60.406 41.062 1 96.25 299 ASN A C 1
ATOM 2431 O O . ASN A 1 299 ? -5.555 61.031 41.656 1 96.25 299 ASN A O 1
ATOM 2435 N N . GLY A 1 300 ? -7.387 59.75 41.719 1 94.56 300 GLY A N 1
ATOM 2436 C CA . GLY A 1 300 ? -7.504 59.875 43.156 1 94.56 300 GLY A CA 1
ATOM 2437 C C . GLY A 1 300 ? -8.18 61.188 43.594 1 94.56 300 GLY A C 1
ATOM 2438 O O . GLY A 1 300 ? -7.938 61.656 44.688 1 94.56 300 GLY A O 1
ATOM 2439 N N . GLU A 1 301 ? -9 61.719 42.844 1 90.06 301 GLU A N 1
ATOM 2440 C CA . GLU A 1 301 ? -9.547 63.094 43 1 90.06 301 GLU A CA 1
ATOM 2441 C C . GLU A 1 301 ? -10.594 63.125 44.094 1 90.06 301 GLU A C 1
ATOM 2443 O O . GLU A 1 301 ? -11.039 64.188 44.5 1 90.06 301 GLU A O 1
ATOM 2448 N N . LYS A 1 302 ? -10.938 62.062 44.688 1 91.81 302 LYS A N 1
ATOM 2449 C CA . LYS A 1 302 ? -11.852 62.031 45.844 1 91.81 302 LYS A CA 1
ATOM 2450 C C . LYS A 1 302 ? -11.148 61.5 47.094 1 91.81 302 LYS A C 1
ATOM 2452 O O . LYS A 1 302 ? -11.734 60.75 47.875 1 91.81 302 LYS A O 1
ATOM 2457 N N . ASN A 1 303 ? -9.93 61.719 47.188 1 91.88 303 ASN A N 1
ATOM 2458 C CA . ASN A 1 303 ? -9.07 61.25 48.281 1 91.88 303 ASN A CA 1
ATOM 2459 C C . ASN A 1 303 ? -9.047 59.75 48.375 1 91.88 303 ASN A C 1
ATOM 2461 O O . ASN A 1 303 ? -9.203 59.188 49.469 1 91.88 303 ASN A O 1
ATOM 2465 N N . ASN A 1 304 ? -8.953 59.062 47.25 1 94.62 304 ASN A N 1
ATOM 2466 C CA . ASN A 1 304 ? -8.984 57.625 47.125 1 94.62 304 ASN A CA 1
ATOM 2467 C C . ASN A 1 304 ? -7.859 57.125 46.25 1 94.62 304 ASN A C 1
ATOM 2469 O O . ASN A 1 304 ? -8.07 56.219 45.438 1 94.62 304 ASN A O 1
ATOM 2473 N N . TYR A 1 305 ? -6.703 57.656 46.281 1 94.88 305 TYR A N 1
ATOM 2474 C CA . TYR A 1 305 ? -5.586 57.375 45.375 1 94.88 305 TYR A CA 1
ATOM 2475 C C . TYR A 1 305 ? -5.309 55.875 45.281 1 94.88 305 TYR A C 1
ATOM 2477 O O . TYR A 1 305 ? -5.07 55.344 44.188 1 94.88 305 TYR A O 1
ATOM 2485 N N . GLN A 1 306 ? -5.406 55.219 46.375 1 94.19 306 GLN A N 1
ATOM 2486 C CA . GLN A 1 306 ? -5.082 53.812 46.438 1 94.19 306 GLN A CA 1
ATOM 2487 C C . GLN A 1 306 ? -5.961 53 45.5 1 94.19 306 GLN A C 1
ATOM 2489 O O . GLN A 1 306 ? -5.562 51.906 45.031 1 94.19 306 GLN A O 1
ATOM 2494 N N . PHE A 1 307 ? -7.117 53.438 45.188 1 95.56 307 PHE A N 1
ATOM 2495 C CA . PHE A 1 307 ? -8.086 52.75 44.375 1 95.56 307 PHE A CA 1
ATOM 2496 C C . PHE A 1 307 ? -8.25 53.438 43.031 1 95.56 307 PHE A C 1
ATOM 2498 O O . PHE A 1 307 ? -9.32 53.375 42.406 1 95.56 307 PHE A O 1
ATOM 2505 N N . SER A 1 308 ? -7.199 54.125 42.562 1 95.94 308 SER A N 1
ATOM 2506 C CA . SER A 1 308 ? -7.238 54.875 41.344 1 95.94 308 SER A CA 1
ATOM 2507 C C . SER A 1 308 ? -6.438 54.188 40.219 1 95.94 308 SER A C 1
ATOM 2509 O O . SER A 1 308 ? -5.613 53.312 40.5 1 95.94 308 SER A O 1
ATOM 2511 N N . ALA A 1 309 ? -6.656 54.625 38.969 1 97.31 309 ALA A N 1
ATOM 2512 C CA . ALA A 1 309 ? -5.879 54.188 37.812 1 97.31 309 ALA A CA 1
ATOM 2513 C C . ALA A 1 309 ? -4.41 54.594 37.938 1 97.31 309 ALA A C 1
ATOM 2515 O O . ALA A 1 309 ? -3.516 53.844 37.562 1 97.31 309 ALA A O 1
ATOM 2516 N N . ARG A 1 310 ? -4.152 55.781 38.469 1 97.38 310 ARG A N 1
ATOM 2517 C CA . ARG A 1 310 ? -2.779 56.219 38.719 1 97.38 310 ARG A CA 1
ATOM 2518 C C . ARG A 1 310 ? -2.043 55.219 39.625 1 97.38 310 ARG A C 1
ATOM 2520 O O . ARG A 1 310 ? -0.891 54.875 39.344 1 97.38 310 ARG A O 1
ATOM 2527 N N . ALA A 1 311 ? -2.713 54.781 40.656 1 97.12 311 ALA A N 1
ATOM 2528 C CA . ALA A 1 311 ? -2.1 53.844 41.594 1 97.12 311 ALA A CA 1
ATOM 2529 C C . ALA A 1 311 ? -1.77 52.531 40.875 1 97.12 311 ALA A C 1
ATOM 2531 O O . ALA A 1 311 ? -0.772 51.875 41.219 1 97.12 311 ALA A O 1
ATOM 2532 N N . MET A 1 312 ? -2.615 52.094 40 1 96.69 312 MET A N 1
ATOM 2533 C CA . MET A 1 312 ? -2.361 50.844 39.281 1 96.69 312 MET A CA 1
ATOM 2534 C C . MET A 1 312 ? -1.1 50.969 38.438 1 96.69 312 MET A C 1
ATOM 2536 O O . MET A 1 312 ? -0.291 50.031 38.406 1 96.69 312 MET A O 1
ATOM 2540 N N . ILE A 1 313 ? -0.938 52.062 37.688 1 97.75 313 ILE A N 1
ATOM 2541 C CA . ILE A 1 313 ? 0.303 52.281 36.938 1 97.75 313 ILE A CA 1
ATOM 2542 C C . ILE A 1 313 ? 1.489 52.219 37.906 1 97.75 313 ILE A C 1
ATOM 2544 O O . ILE A 1 313 ? 2.521 51.594 37.594 1 97.75 313 ILE A O 1
ATOM 2548 N N . GLY A 1 314 ? 1.312 52.781 39.062 1 96.75 314 GLY A N 1
ATOM 2549 C CA . GLY A 1 314 ? 2.344 52.719 40.094 1 96.75 314 GLY A CA 1
ATOM 2550 C C . GLY A 1 314 ? 2.682 51.312 40.5 1 96.75 314 GLY A C 1
ATOM 2551 O O . GLY A 1 314 ? 3.842 51 40.781 1 96.75 314 GLY A O 1
ATOM 2552 N N . ARG A 1 315 ? 1.696 50.5 40.656 1 96.38 315 ARG A N 1
ATOM 2553 C CA . ARG A 1 315 ? 1.927 49.125 41.031 1 96.38 315 ARG A CA 1
ATOM 2554 C C . ARG A 1 315 ? 2.736 48.375 39.969 1 96.38 315 ARG A C 1
ATOM 2556 O O . ARG A 1 315 ? 3.629 47.594 40.281 1 96.38 315 ARG A O 1
ATOM 2563 N N . TYR A 1 316 ? 2.412 48.594 38.656 1 97.81 316 TYR A N 1
ATOM 2564 C CA . TYR A 1 316 ? 3.234 48.031 37.562 1 97.81 316 TYR A CA 1
ATOM 2565 C C . TYR A 1 316 ? 4.688 48.469 37.719 1 97.81 316 TYR A C 1
ATOM 2567 O O . TYR A 1 316 ? 5.602 47.656 37.562 1 97.81 316 TYR A O 1
ATOM 2575 N N . GLN A 1 317 ? 4.891 49.688 38.031 1 96.5 317 GLN A N 1
ATOM 2576 C CA . GLN A 1 317 ? 6.242 50.219 38.219 1 96.5 317 GLN A CA 1
ATOM 2577 C C . GLN A 1 317 ? 6.914 49.562 39.438 1 96.5 317 GLN A C 1
ATOM 2579 O O . GLN A 1 317 ? 8.078 49.188 39.375 1 96.5 317 GLN A O 1
ATOM 2584 N N . ARG A 1 318 ? 6.156 49.5 40.531 1 95.69 318 ARG A N 1
ATOM 2585 C CA . ARG A 1 318 ? 6.684 48.938 41.75 1 95.69 318 ARG A CA 1
ATOM 2586 C C . ARG A 1 318 ? 7.18 47.5 41.531 1 95.69 318 ARG A C 1
ATOM 2588 O O . ARG A 1 318 ? 8.164 47.094 42.125 1 95.69 318 ARG A O 1
ATOM 2595 N N . TYR A 1 319 ? 6.492 46.812 40.75 1 96.25 319 TYR A N 1
ATOM 2596 C CA . TYR A 1 319 ? 6.855 45.406 40.531 1 96.25 319 TYR A CA 1
ATOM 2597 C C . TYR A 1 319 ? 7.723 45.25 39.281 1 96.25 319 TYR A C 1
ATOM 2599 O O . TYR A 1 319 ? 7.973 44.125 38.844 1 96.25 319 TYR A O 1
ATOM 2607 N N . ASP A 1 320 ? 8.094 46.312 38.688 1 97.56 320 ASP A N 1
ATOM 2608 C CA . ASP A 1 320 ? 8.984 46.344 37.531 1 97.56 320 ASP A CA 1
ATOM 2609 C C . ASP A 1 320 ? 8.383 45.562 36.344 1 97.56 320 ASP A C 1
ATOM 2611 O O . ASP A 1 320 ? 9.055 44.719 35.75 1 97.56 320 ASP A O 1
ATOM 2615 N N . MET A 1 321 ? 7.078 45.781 36.125 1 98.19 321 MET A N 1
ATOM 2616 C CA . MET A 1 321 ? 6.348 45.094 35.062 1 98.19 321 MET A CA 1
ATOM 2617 C C . MET A 1 321 ? 6.199 46 33.812 1 98.19 321 MET A C 1
ATOM 2619 O O . MET A 1 321 ? 5.777 47.125 33.938 1 98.19 321 MET A O 1
ATOM 2623 N N . PRO A 1 322 ? 6.547 45.438 32.625 1 98.38 322 PRO A N 1
ATOM 2624 C CA . PRO A 1 322 ? 6.32 46.219 31.391 1 98.38 322 PRO A CA 1
ATOM 2625 C C . PRO A 1 322 ? 4.848 46.531 31.156 1 98.38 322 PRO A C 1
ATOM 2627 O O . PRO A 1 322 ? 3.986 45.656 31.344 1 98.38 322 PRO A O 1
ATOM 2630 N N . LEU A 1 323 ? 4.531 47.75 30.859 1 98.5 323 LEU A N 1
ATOM 2631 C CA . LEU A 1 323 ? 3.203 48.25 30.531 1 98.5 323 LEU A CA 1
ATOM 2632 C C . LEU A 1 323 ? 3.289 49.344 29.469 1 98.5 323 LEU A C 1
ATOM 2634 O O . LEU A 1 323 ? 3.982 50.344 29.672 1 98.5 323 LEU A O 1
ATOM 2638 N N . GLY A 1 324 ? 2.531 49.188 28.344 1 97.69 324 GLY A N 1
ATOM 2639 C CA . GLY A 1 324 ? 2.66 50.125 27.25 1 97.69 324 GLY A CA 1
ATOM 2640 C C . GLY A 1 324 ? 1.439 51.031 27.094 1 97.69 324 GLY A C 1
ATOM 2641 O O . GLY A 1 324 ? 1.545 52.156 26.609 1 97.69 324 GLY A O 1
ATOM 2642 N N . TRP A 1 325 ? 0.286 50.562 27.422 1 97.38 325 TRP A N 1
ATOM 2643 C CA . TRP A 1 325 ? -0.927 51.344 27.266 1 97.38 325 TRP A CA 1
ATOM 2644 C C . TRP A 1 325 ? -1.994 50.906 28.266 1 97.38 325 TRP A C 1
ATOM 2646 O O . TRP A 1 325 ? -1.928 49.812 28.812 1 97.38 325 TRP A O 1
ATOM 2656 N N . PHE A 1 326 ? -2.85 51.875 28.641 1 97.5 326 PHE A N 1
ATOM 2657 C CA . PHE A 1 326 ? -3.84 51.75 29.688 1 97.5 326 PHE A CA 1
ATOM 2658 C C . PHE A 1 326 ? -5.227 52.125 29.203 1 97.5 326 PHE A C 1
ATOM 2660 O O . PHE A 1 326 ? -5.379 53.156 28.531 1 97.5 326 PHE A O 1
ATOM 2667 N N . VAL A 1 327 ? -6.203 51.25 29.375 1 96.31 327 VAL A N 1
ATOM 2668 C CA . VAL A 1 327 ? -7.598 51.531 29.047 1 96.31 327 VAL A CA 1
ATOM 2669 C C . VAL A 1 327 ? -8.422 51.625 30.328 1 96.31 327 VAL A C 1
ATOM 2671 O O . VAL A 1 327 ? -8.875 50.625 30.875 1 96.31 327 VAL A O 1
ATOM 2674 N N . PRO A 1 328 ? -8.805 52.812 30.828 1 95.25 328 PRO A N 1
ATOM 2675 C CA . PRO A 1 328 ? -9.297 53 32.188 1 95.25 328 PRO A CA 1
ATOM 2676 C C . PRO A 1 328 ? -10.82 52.938 32.281 1 95.25 328 PRO A C 1
ATOM 2678 O O . PRO A 1 328 ? -11.398 53.25 33.312 1 95.25 328 PRO A O 1
ATOM 2681 N N . ASN A 1 329 ? -11.5 52.562 31.172 1 90 329 ASN A N 1
ATOM 2682 C CA . ASN A 1 329 ? -12.961 52.531 31.156 1 90 329 ASN A CA 1
ATOM 2683 C C . ASN A 1 329 ? -13.469 51.312 30.375 1 90 329 ASN A C 1
ATOM 2685 O O . ASN A 1 329 ? -12.688 50.594 29.734 1 90 329 ASN A O 1
ATOM 2689 N N . ASP A 1 330 ? -14.805 50.969 30.531 1 75.38 330 ASP A N 1
ATOM 2690 C CA . ASP A 1 330 ? -15.344 49.906 29.703 1 75.38 330 ASP A CA 1
ATOM 2691 C C . ASP A 1 330 ? -16.531 50.406 28.875 1 75.38 330 ASP A C 1
ATOM 2693 O O . ASP A 1 330 ? -17.062 49.656 28.031 1 75.38 330 ASP A O 1
ATOM 2697 N N . GLY A 1 331 ? -16.922 51.562 29.031 1 68.69 331 GLY A N 1
ATOM 2698 C CA . GLY A 1 331 ? -18.047 52.094 28.297 1 68.69 331 GLY A CA 1
ATOM 2699 C C . GLY A 1 331 ? -19.391 51.719 28.875 1 68.69 331 GLY A C 1
ATOM 2700 O O . GLY A 1 331 ? -20.422 52.25 28.453 1 68.69 331 GLY A O 1
ATOM 2701 N N . TYR A 1 332 ? -19.422 50.688 29.797 1 71.31 332 TYR A N 1
ATOM 2702 C CA . TYR A 1 332 ? -20.672 50.219 30.391 1 71.31 332 TYR A CA 1
ATOM 2703 C C . TYR A 1 332 ? -20.984 50.969 31.688 1 71.31 332 TYR A C 1
ATOM 2705 O O . TYR A 1 332 ? -21.141 50.344 32.75 1 71.31 332 TYR A O 1
ATOM 2713 N N . GLY A 1 333 ? -21.047 52.25 31.562 1 71.12 333 GLY A N 1
ATOM 2714 C CA . GLY A 1 333 ? -21.422 53.031 32.719 1 71.12 333 GLY A CA 1
ATOM 2715 C C . GLY A 1 333 ? -20.234 53.656 33.438 1 71.12 333 GLY A C 1
ATOM 2716 O O . GLY A 1 333 ? -20.406 54.562 34.25 1 71.12 333 GLY A O 1
ATOM 2717 N N . CYS A 1 334 ? -19.078 53.125 32.906 1 80.62 334 CYS A N 1
ATOM 2718 C CA . CYS A 1 334 ? -17.891 53.781 33.469 1 80.62 334 CYS A CA 1
ATOM 2719 C C . CYS A 1 334 ? -17.516 55.031 32.688 1 80.62 334 CYS A C 1
ATOM 2721 O O . CYS A 1 334 ? -17.5 55 31.469 1 80.62 334 CYS A O 1
ATOM 2723 N N . GLY A 1 335 ? -17.469 56.156 33.219 1 76.94 335 GLY A N 1
ATOM 2724 C CA . GLY A 1 335 ? -16.953 57.375 32.625 1 76.94 335 GLY A CA 1
ATOM 2725 C C . GLY A 1 335 ? -15.492 57.594 32.969 1 76.94 335 GLY A C 1
ATOM 2726 O O . GLY A 1 335 ? -14.75 56.656 33.25 1 76.94 335 GLY A O 1
ATOM 2727 N N . TYR A 1 336 ? -15.062 58.625 32.656 1 81.62 336 TYR A N 1
ATOM 2728 C CA . TYR A 1 336 ? -13.656 58.875 32.969 1 81.62 336 TYR A CA 1
ATOM 2729 C C . TYR A 1 336 ? -13.492 60.062 33.906 1 81.62 336 TYR A C 1
ATOM 2731 O O . TYR A 1 336 ? -12.406 60.625 34.031 1 81.62 336 TYR A O 1
ATOM 2739 N N . GLY A 1 337 ? -14.664 60.281 34.625 1 84.19 337 GLY A N 1
ATOM 2740 C CA . GLY A 1 337 ? -14.594 61.281 35.688 1 84.19 337 GLY A CA 1
ATOM 2741 C C . GLY A 1 337 ? -15.859 61.344 36.531 1 84.19 337 GLY A C 1
ATOM 2742 O O . GLY A 1 337 ? -16.875 60.75 36.156 1 84.19 337 GLY A O 1
ATOM 2743 N N . GLN A 1 338 ? -15.688 61.969 37.625 1 85.5 338 GLN A N 1
ATOM 2744 C CA . GLN A 1 338 ? -16.812 62.125 38.562 1 85.5 338 GLN A CA 1
ATOM 2745 C C . GLN A 1 338 ? -17.219 63.594 38.688 1 85.5 338 GLN A C 1
ATOM 2747 O O . GLN A 1 338 ? -17.625 64.062 39.75 1 85.5 338 GLN A O 1
ATOM 2752 N N . THR A 1 339 ? -17.094 64.25 37.625 1 90.5 339 THR A N 1
ATOM 2753 C CA . THR A 1 339 ? -17.5 65.625 37.594 1 90.5 339 THR A CA 1
ATOM 2754 C C . THR A 1 339 ? -18.969 65.75 37.156 1 90.5 339 THR A C 1
ATOM 2756 O O . THR A 1 339 ? -19.656 64.75 36.969 1 90.5 339 THR A O 1
ATOM 2759 N N . ASP A 1 340 ? -19.469 67.062 37.062 1 88.81 340 ASP A N 1
ATOM 2760 C CA . ASP A 1 340 ? -20.875 67.312 36.781 1 88.81 340 ASP A CA 1
ATOM 2761 C C . ASP A 1 340 ? -21.109 67.5 35.281 1 88.81 340 ASP A C 1
ATOM 2763 O O . ASP A 1 340 ? -22.234 67.75 34.844 1 88.81 340 ASP A O 1
ATOM 2767 N N . SER A 1 341 ? -20.016 67.375 34.469 1 90.12 341 SER A N 1
ATOM 2768 C CA . SER A 1 341 ? -20.156 67.625 33.031 1 90.12 341 SER A CA 1
ATOM 2769 C C . SER A 1 341 ? -19.234 66.688 32.219 1 90.12 341 SER A C 1
ATOM 2771 O O . SER A 1 341 ? -18.234 66.188 32.75 1 90.12 341 SER A O 1
ATOM 2773 N N . LEU A 1 342 ? -19.547 66.562 30.938 1 91.5 342 LEU A N 1
ATOM 2774 C CA . LEU A 1 342 ? -18.688 65.812 30.016 1 91.5 342 LEU A CA 1
ATOM 2775 C C . LEU A 1 342 ? -17.312 66.5 29.891 1 91.5 342 LEU A C 1
ATOM 2777 O O . LEU A 1 342 ? -16.297 65.812 29.891 1 91.5 342 LEU A O 1
ATOM 2781 N N . ASP A 1 343 ? -17.344 67.812 29.891 1 91 343 ASP A N 1
ATOM 2782 C CA . ASP A 1 343 ? -16.094 68.562 29.766 1 91 343 ASP A CA 1
ATOM 2783 C C . ASP A 1 343 ? -15.219 68.375 31 1 91 343 ASP A C 1
ATOM 2785 O O . ASP A 1 343 ? -13.992 68.25 30.891 1 91 343 ASP A O 1
ATOM 2789 N N . GLY A 1 344 ? -15.867 68.375 32.125 1 93.25 344 GLY A N 1
ATOM 2790 C CA . GLY A 1 344 ? -15.125 68.125 33.344 1 93.25 344 GLY A CA 1
ATOM 2791 C C . GLY A 1 344 ? -14.516 66.75 33.375 1 93.25 344 GLY A C 1
ATOM 2792 O O . GLY A 1 344 ? -13.391 66.562 33.844 1 93.25 344 GLY A O 1
ATOM 2793 N N . ASP A 1 345 ? -15.281 65.812 32.906 1 93 345 ASP A N 1
ATOM 2794 C CA . ASP A 1 345 ? -14.789 64.438 32.844 1 93 345 ASP A CA 1
ATOM 2795 C C . ASP A 1 345 ? -13.648 64.312 31.844 1 93 345 ASP A C 1
ATOM 2797 O O . ASP A 1 345 ? -12.695 63.531 32.062 1 93 345 ASP A O 1
ATOM 2801 N N . ILE A 1 346 ? -13.695 64.938 30.688 1 94.31 346 ILE A N 1
ATOM 2802 C CA . ILE A 1 346 ? -12.641 64.875 29.688 1 94.31 346 ILE A CA 1
ATOM 2803 C C . ILE A 1 346 ? -11.375 65.5 30.25 1 94.31 346 ILE A C 1
ATOM 2805 O O . ILE A 1 346 ? -10.266 65.062 30 1 94.31 346 ILE A O 1
ATOM 2809 N N . GLU A 1 347 ? -11.594 66.562 31.078 1 95.06 347 GLU A N 1
ATOM 2810 C CA . GLU A 1 347 ? -10.445 67.188 31.719 1 95.06 347 GLU A CA 1
ATOM 2811 C C . GLU A 1 347 ? -9.805 66.25 32.719 1 95.06 347 GLU A C 1
ATOM 2813 O O . GLU A 1 347 ? -8.586 66.25 32.906 1 95.06 347 GLU A O 1
ATOM 2818 N N . ASN A 1 348 ? -10.672 65.562 33.5 1 95.31 348 ASN A N 1
ATOM 2819 C CA . ASN A 1 348 ? -10.164 64.562 34.406 1 95.31 348 ASN A CA 1
ATOM 2820 C C . ASN A 1 348 ? -9.383 63.469 33.656 1 95.31 348 ASN A C 1
ATOM 2822 O O . ASN A 1 348 ? -8.336 63.031 34.125 1 95.31 348 ASN A O 1
ATOM 2826 N N . LEU A 1 349 ? -9.867 63 32.5 1 95.88 349 LEU A N 1
ATOM 2827 C CA . LEU A 1 349 ? -9.195 62.031 31.656 1 95.88 349 LEU A CA 1
ATOM 2828 C C . LEU A 1 349 ? -7.859 62.594 31.156 1 95.88 349 LEU A C 1
ATOM 2830 O O . LEU A 1 349 ? -6.863 61.875 31.094 1 95.88 349 LEU A O 1
ATOM 2834 N N . LYS A 1 350 ? -7.875 63.844 30.781 1 96.06 350 LYS A N 1
ATOM 2835 C CA . LYS A 1 350 ? -6.648 64.5 30.344 1 96.06 350 LYS A CA 1
ATOM 2836 C C . LYS A 1 350 ? -5.582 64.438 31.438 1 96.06 350 LYS A C 1
ATOM 2838 O O . LYS A 1 350 ? -4.406 64.188 31.156 1 96.06 350 LYS A O 1
ATOM 2843 N N . GLN A 1 351 ? -6.055 64.75 32.625 1 96.62 351 GLN A N 1
ATOM 2844 C CA . GLN A 1 351 ? -5.121 64.688 33.75 1 96.62 351 GLN A CA 1
ATOM 2845 C C . GLN A 1 351 ? -4.504 63.312 33.938 1 96.62 351 GLN A C 1
ATOM 2847 O O . GLN A 1 351 ? -3.299 63.188 34.156 1 96.62 351 GLN A O 1
ATOM 2852 N N . PHE A 1 352 ? -5.316 62.406 33.844 1 96.81 352 PHE A N 1
ATOM 2853 C CA . PHE A 1 352 ? -4.812 61.062 33.969 1 96.81 352 PHE A CA 1
ATOM 2854 C C . PHE A 1 352 ? -3.881 60.719 32.781 1 96.81 352 PHE A C 1
ATOM 2856 O O . PHE A 1 352 ? -2.807 60.156 33 1 96.81 352 PHE A O 1
ATOM 2863 N N . ALA A 1 353 ? -4.301 60.969 31.547 1 96.62 353 ALA A N 1
ATOM 2864 C CA . ALA A 1 353 ? -3.508 60.688 30.359 1 96.62 353 ALA A CA 1
ATOM 2865 C C . ALA A 1 353 ? -2.139 61.344 30.438 1 96.62 353 ALA A C 1
ATOM 2867 O O . ALA A 1 353 ? -1.127 60.75 30.062 1 96.62 353 ALA A O 1
ATOM 2868 N N . ASP A 1 354 ? -2.15 62.594 30.891 1 96.5 354 ASP A N 1
ATOM 2869 C CA . ASP A 1 354 ? -0.886 63.312 31.047 1 96.5 354 ASP A CA 1
ATOM 2870 C C . ASP A 1 354 ? 0.021 62.594 32.062 1 96.5 354 ASP A C 1
ATOM 2872 O O . ASP A 1 354 ? 1.223 62.438 31.812 1 96.5 354 ASP A O 1
ATOM 2876 N N . TYR A 1 355 ? -0.607 62.219 33.156 1 97.25 355 TYR A N 1
ATOM 2877 C CA . TYR A 1 355 ? 0.154 61.469 34.125 1 97.25 355 TYR A CA 1
ATOM 2878 C C . TYR A 1 355 ? 0.714 60.188 33.562 1 97.25 355 TYR A C 1
ATOM 2880 O O . TYR A 1 355 ? 1.9 59.875 33.719 1 97.25 355 TYR A O 1
ATOM 2888 N N . ALA A 1 356 ? -0.136 59.406 32.969 1 97.75 356 ALA A N 1
ATOM 2889 C CA . ALA A 1 356 ? 0.244 58.125 32.375 1 97.75 356 ALA A CA 1
ATOM 2890 C C . ALA A 1 356 ? 1.377 58.281 31.375 1 97.75 356 ALA A C 1
ATOM 2892 O O . ALA A 1 356 ? 2.359 57.531 31.422 1 97.75 356 ALA A O 1
ATOM 2893 N N . ARG A 1 357 ? 1.254 59.188 30.453 1 95.94 357 ARG A N 1
ATOM 2894 C CA . ARG A 1 357 ? 2.301 59.438 29.469 1 95.94 357 ARG A CA 1
ATOM 2895 C C . ARG A 1 357 ? 3.613 59.812 30.141 1 95.94 357 ARG A C 1
ATOM 2897 O O . ARG A 1 357 ? 4.691 59.469 29.656 1 95.94 357 ARG A O 1
ATOM 2904 N N . GLY A 1 358 ? 3.461 60.562 31.234 1 96.44 358 GLY A N 1
ATOM 2905 C CA . GLY A 1 358 ? 4.645 60.906 32 1 96.44 358 GLY A CA 1
ATOM 2906 C C . GLY A 1 358 ? 5.352 59.688 32.562 1 96.44 358 GLY A C 1
ATOM 2907 O O . GLY A 1 358 ? 6.547 59.719 32.844 1 96.44 358 GLY A O 1
ATOM 2908 N N . LYS A 1 359 ? 4.555 58.625 32.719 1 97.06 359 LYS A N 1
ATOM 2909 C CA . LYS A 1 359 ? 5.113 57.375 33.188 1 97.06 359 LYS A CA 1
ATOM 2910 C C . LYS A 1 359 ? 5.414 56.406 32.062 1 97.06 359 LYS A C 1
ATOM 2912 O O . LYS A 1 359 ? 5.711 55.25 32.281 1 97.06 359 LYS A O 1
ATOM 2917 N N . GLY A 1 360 ? 5.355 56.844 30.812 1 96.19 360 GLY A N 1
ATOM 2918 C CA . GLY A 1 360 ? 5.676 56.062 29.641 1 96.19 360 GLY A CA 1
ATOM 2919 C C . GLY A 1 360 ? 4.531 55.156 29.188 1 96.19 360 GLY A C 1
ATOM 2920 O O . GLY A 1 360 ? 4.734 54.25 28.391 1 96.19 360 GLY A O 1
ATOM 2921 N N . VAL A 1 361 ? 3.299 55.375 29.625 1 97.88 361 VAL A N 1
ATOM 2922 C CA . VAL A 1 361 ? 2.127 54.562 29.328 1 97.88 361 VAL A CA 1
ATOM 2923 C C . VAL A 1 361 ? 1.109 55.375 28.531 1 97.88 361 VAL A C 1
ATOM 2925 O O . VAL A 1 361 ? 0.672 56.438 29 1 97.88 361 VAL A O 1
ATOM 2928 N N . GLU A 1 362 ? 0.746 54.906 27.359 1 96 362 GLU A N 1
ATOM 2929 C CA . GLU A 1 362 ? -0.277 55.594 26.578 1 96 362 GLU A CA 1
ATOM 2930 C C . GLU A 1 362 ? -1.677 55.25 27.078 1 96 362 GLU A C 1
ATOM 2932 O O . GLU A 1 362 ? -1.861 54.25 27.797 1 96 362 GLU A O 1
ATOM 2937 N N . VAL A 1 363 ? -2.65 56.094 26.703 1 96.12 363 VAL A N 1
ATOM 2938 C CA . VAL A 1 363 ? -4.008 55.875 27.203 1 96.12 363 VAL A CA 1
ATOM 2939 C C . VAL A 1 363 ? -4.945 55.625 26.016 1 96.12 363 VAL A C 1
ATOM 2941 O O . VAL A 1 363 ? -4.879 56.312 25 1 96.12 363 VAL A O 1
ATOM 2944 N N . ALA A 1 364 ? -5.688 54.625 26.094 1 95.25 364 ALA A N 1
ATOM 2945 C CA . ALA A 1 364 ? -6.746 54.25 25.156 1 95.25 364 ALA A CA 1
ATOM 2946 C C . ALA A 1 364 ? -8.102 54.188 25.859 1 95.25 364 ALA A C 1
ATOM 2948 O O . ALA A 1 364 ? -8.195 54.438 27.062 1 95.25 364 ALA A O 1
ATOM 2949 N N . LEU A 1 365 ? -9.172 53.938 25.047 1 94.31 365 LEU A N 1
ATOM 2950 C CA . LEU A 1 365 ? -10.5 53.844 25.625 1 94.31 365 LEU A CA 1
ATOM 2951 C C . LEU A 1 365 ? -11.25 52.625 25.078 1 94.31 365 LEU A C 1
ATOM 2953 O O . LEU A 1 365 ? -10.82 52.031 24.094 1 94.31 365 LEU A O 1
ATOM 2957 N N . TRP A 1 366 ? -12.234 52.312 25.812 1 91.12 366 TRP A N 1
ATOM 2958 C CA . TRP A 1 366 ? -13.188 51.25 25.5 1 91.12 366 TRP A CA 1
ATOM 2959 C C . TRP A 1 366 ? -14.578 51.812 25.25 1 91.12 366 TRP A C 1
ATOM 2961 O O . TRP A 1 366 ? -15.078 52.625 26.047 1 91.12 366 TRP A O 1
ATOM 2971 N N . THR A 1 367 ? -15.172 51.406 24.031 1 88.62 367 THR A N 1
ATOM 2972 C CA . THR A 1 367 ? -16.5 51.938 23.734 1 88.62 367 THR A CA 1
ATOM 2973 C C . THR A 1 367 ? -17.5 50.812 23.5 1 88.62 367 THR A C 1
ATOM 2975 O O . THR A 1 367 ? -17.141 49.75 22.938 1 88.62 367 THR A O 1
ATOM 2978 N N . GLU A 1 368 ? -18.703 51.031 23.984 1 84.31 368 GLU A N 1
ATOM 2979 C CA . GLU A 1 368 ? -19.844 50.156 23.734 1 84.31 368 GLU A CA 1
ATOM 2980 C C . GLU A 1 368 ? -20.984 50.906 23.031 1 84.31 368 GLU A C 1
ATOM 2982 O O . GLU A 1 368 ? -22.094 50.406 22.953 1 84.31 368 GLU A O 1
ATOM 2987 N N . SER A 1 369 ? -20.641 52.094 22.578 1 81.94 369 SER A N 1
ATOM 2988 C CA . SER A 1 369 ? -21.688 52.906 22 1 81.94 369 SER A CA 1
ATOM 2989 C C . SER A 1 369 ? -21.125 53.812 20.891 1 81.94 369 SER A C 1
ATOM 2991 O O . SER A 1 369 ? -19.938 53.719 20.562 1 81.94 369 SER A O 1
ATOM 2993 N N . ASN A 1 370 ? -22.016 54.75 20.469 1 81.56 370 ASN A N 1
ATOM 2994 C CA . ASN A 1 370 ? -21.641 55.688 19.391 1 81.56 370 ASN A CA 1
ATOM 2995 C C . ASN A 1 370 ? -20.5 56.594 19.812 1 81.56 370 ASN A C 1
ATOM 2997 O O . ASN A 1 370 ? -20.297 56.812 21 1 81.56 370 ASN A O 1
ATOM 3001 N N . LEU A 1 371 ? -19.828 57.156 18.859 1 89.25 371 LEU A N 1
ATOM 3002 C CA . LEU A 1 371 ? -18.531 57.812 19.047 1 89.25 371 LEU A CA 1
ATOM 3003 C C . LEU A 1 371 ? -18.719 59.312 19.266 1 89.25 371 LEU A C 1
ATOM 3005 O O . LEU A 1 371 ? -17.75 60.031 19.609 1 89.25 371 LEU A O 1
ATOM 3009 N N . GLU A 1 372 ? -19.953 59.719 19.094 1 90.38 372 GLU A N 1
ATOM 3010 C CA . GLU A 1 372 ? -20.234 61.156 19.203 1 90.38 372 GLU A CA 1
ATOM 3011 C C . GLU A 1 372 ? -21.469 61.406 20.062 1 90.38 372 GLU A C 1
ATOM 3013 O O . GLU A 1 372 ? -22.344 60.562 20.156 1 90.38 372 GLU A O 1
ATOM 3018 N N . PRO A 1 373 ? -21.516 62.625 20.672 1 89.19 373 PRO A N 1
ATOM 3019 C CA . PRO A 1 373 ? -22.734 62.938 21.422 1 89.19 373 PRO A CA 1
ATOM 3020 C C . PRO A 1 373 ? -23.984 62.969 20.547 1 89.19 373 PRO A C 1
ATOM 3022 O O . PRO A 1 373 ? -23.922 63.375 19.375 1 89.19 373 PRO A O 1
ATOM 3025 N N . ALA A 1 374 ? -25.047 62.594 21.125 1 88.81 374 ALA A N 1
ATOM 3026 C CA . ALA A 1 374 ? -26.312 62.625 20.391 1 88.81 374 ALA A CA 1
ATOM 3027 C C . ALA A 1 374 ? -26.625 64.062 19.906 1 88.81 374 ALA A C 1
ATOM 3029 O O . ALA A 1 374 ? -27.109 64.188 18.781 1 88.81 374 ALA A O 1
ATOM 3030 N N . ASP A 1 375 ? -26.312 65.062 20.781 1 89 375 ASP A N 1
ATOM 3031 C CA . ASP A 1 375 ? -26.391 66.438 20.438 1 89 375 ASP A CA 1
ATOM 3032 C C . ASP A 1 375 ? -25.047 67.125 20.656 1 89 375 ASP A C 1
ATOM 3034 O O . ASP A 1 375 ? -24.719 67.562 21.781 1 89 375 ASP A O 1
ATOM 3038 N N . PRO A 1 376 ? -24.297 67.375 19.609 1 87.06 376 PRO A N 1
ATOM 3039 C CA . PRO A 1 376 ? -22.953 67.875 19.734 1 87.06 376 PRO A CA 1
ATOM 3040 C C . PRO A 1 376 ? -22.953 69.312 20.359 1 87.06 376 PRO A C 1
ATOM 3042 O O . PRO A 1 376 ? -21.938 69.688 20.938 1 87.06 376 PRO A O 1
ATOM 3045 N N . ASN A 1 377 ? -24.172 70 20.281 1 88.56 377 ASN A N 1
ATOM 3046 C CA . ASN A 1 377 ? -24.25 71.312 20.828 1 88.56 377 ASN A CA 1
ATOM 3047 C C . ASN A 1 377 ? -24.531 71.312 22.328 1 88.56 377 ASN A C 1
ATOM 3049 O O . ASN A 1 377 ? -24.234 72.312 23.031 1 88.56 377 ASN A O 1
ATOM 3053 N N . ASN A 1 378 ? -25.125 70.188 22.75 1 89.75 378 ASN A N 1
ATOM 3054 C CA . ASN A 1 378 ? -25.422 70 24.172 1 89.75 378 ASN A CA 1
ATOM 3055 C C . ASN A 1 378 ? -25.016 68.625 24.672 1 89.75 378 ASN A C 1
ATOM 3057 O O . ASN A 1 378 ? -25.875 67.875 25.094 1 89.75 378 ASN A O 1
ATOM 3061 N N . PRO A 1 379 ? -23.719 68.438 24.641 1 89.88 379 PRO A N 1
ATOM 3062 C CA . PRO A 1 379 ? -23.297 67.062 25.094 1 89.88 379 PRO A CA 1
ATOM 3063 C C . PRO A 1 379 ? -23.656 66.812 26.547 1 89.88 379 PRO A C 1
ATOM 3065 O O . PRO A 1 379 ? -23.578 67.688 27.391 1 89.88 379 PRO A O 1
ATOM 3068 N N . LYS A 1 380 ? -24.062 65.625 26.828 1 88.38 380 LYS A N 1
ATOM 3069 C CA . LYS A 1 380 ? -24.453 65.25 28.172 1 88.38 380 LYS A CA 1
ATOM 3070 C C . LYS A 1 380 ? -23.391 64.375 28.828 1 88.38 380 LYS A C 1
ATOM 3072 O O . LYS A 1 380 ? -22.672 63.625 28.141 1 88.38 380 LYS A O 1
ATOM 3077 N N . LYS A 1 381 ? -23.375 64.562 30.109 1 86.5 381 LYS A N 1
ATOM 3078 C CA . LYS A 1 381 ? -22.5 63.656 30.859 1 86.5 381 LYS A CA 1
ATOM 3079 C C . LYS A 1 381 ? -22.812 62.188 30.578 1 86.5 381 LYS A C 1
ATOM 3081 O O . LYS A 1 381 ? -23.984 61.812 30.516 1 86.5 381 LYS A O 1
ATOM 3086 N N . GLY A 1 382 ? -21.797 61.438 30.375 1 81.62 382 GLY A N 1
ATOM 3087 C CA . GLY A 1 382 ? -21.969 60.031 30.109 1 81.62 382 GLY A CA 1
ATOM 3088 C C . GLY A 1 382 ? -21.906 59.688 28.641 1 81.62 382 GLY A C 1
ATOM 3089 O O . GLY A 1 382 ? -21.688 58.531 28.281 1 81.62 382 GLY A O 1
ATOM 3090 N N . GLU A 1 383 ? -22.047 60.625 27.781 1 85.81 383 GLU A N 1
ATOM 3091 C CA . GLU A 1 383 ? -21.922 60.375 26.344 1 85.81 383 GLU A CA 1
ATOM 3092 C C . GLU A 1 383 ? -20.469 60.344 25.922 1 85.81 383 GLU A C 1
ATOM 3094 O O . GLU A 1 383 ? -19.578 60.719 26.688 1 85.81 383 GLU A O 1
ATOM 3099 N N . ARG A 1 384 ? -20.312 59.781 24.703 1 88.12 384 ARG A N 1
ATOM 3100 C CA . ARG A 1 384 ? -18.953 59.719 24.141 1 88.12 384 ARG A CA 1
ATOM 3101 C C . ARG A 1 384 ? -18.703 60.906 23.203 1 88.12 384 ARG A C 1
ATOM 3103 O O . ARG A 1 384 ? -19.625 61.344 22.5 1 88.12 384 ARG A O 1
ATOM 3110 N N . ASP A 1 385 ? -17.547 61.406 23.25 1 90.38 385 ASP A N 1
ATOM 3111 C CA . ASP A 1 385 ? -17.031 62.375 22.281 1 90.38 385 ASP A CA 1
ATOM 3112 C C . ASP A 1 385 ? -15.594 62.031 21.891 1 90.38 385 ASP A C 1
ATOM 3114 O O . ASP A 1 385 ? -14.656 62.625 22.438 1 90.38 385 ASP A O 1
ATOM 3118 N N . LEU A 1 386 ? -15.469 61.125 20.969 1 91.56 386 LEU A N 1
ATOM 3119 C CA . LEU A 1 386 ? -14.156 60.594 20.609 1 91.56 386 LEU A CA 1
ATOM 3120 C C . LEU A 1 386 ? -13.242 61.719 20.109 1 91.56 386 LEU A C 1
ATOM 3122 O O . LEU A 1 386 ? -12.031 61.688 20.344 1 91.56 386 LEU A O 1
ATOM 3126 N N . ASN A 1 387 ? -13.828 62.688 19.438 1 90.69 387 ASN A N 1
ATOM 3127 C CA . ASN A 1 387 ? -13.008 63.781 18.969 1 90.69 387 ASN A CA 1
ATOM 3128 C C . ASN A 1 387 ? -12.32 64.5 20.141 1 90.69 387 ASN A C 1
ATOM 3130 O O . ASN A 1 387 ? -11.125 64.75 20.078 1 90.69 387 ASN A O 1
ATOM 3134 N N . LYS A 1 388 ? -13.086 64.812 21.234 1 91.25 388 LYS A N 1
ATOM 3135 C CA . LYS A 1 388 ? -12.508 65.5 22.406 1 91.25 388 LYS A CA 1
ATOM 3136 C C . LYS A 1 388 ? -11.578 64.562 23.156 1 91.25 388 LYS A C 1
ATOM 3138 O O . LYS A 1 388 ? -10.578 65 23.734 1 91.25 388 LYS A O 1
ATOM 3143 N N . GLU A 1 389 ? -11.984 63.375 23.25 1 93.25 389 GLU A N 1
ATOM 3144 C CA . GLU A 1 389 ? -11.148 62.375 23.906 1 93.25 389 GLU A CA 1
ATOM 3145 C C . GLU A 1 389 ? -9.773 62.281 23.266 1 93.25 389 GLU A C 1
ATOM 3147 O O . GLU A 1 389 ? -8.766 62.125 23.953 1 93.25 389 GLU A O 1
ATOM 3152 N N . VAL A 1 390 ? -9.734 62.406 21.922 1 92.31 390 VAL A N 1
ATOM 3153 C CA . VAL A 1 390 ? -8.484 62.312 21.172 1 92.31 390 VAL A CA 1
ATOM 3154 C C . VAL A 1 390 ? -7.766 63.656 21.203 1 92.31 390 VAL A C 1
ATOM 3156 O O . VAL A 1 390 ? -6.598 63.719 21.594 1 92.31 390 VAL A O 1
ATOM 3159 N N . CYS A 1 391 ? -8.414 64.75 20.938 1 91.62 391 CYS A N 1
ATOM 3160 C CA . CYS A 1 391 ? -7.758 66.062 20.734 1 91.62 391 CYS A CA 1
ATOM 3161 C C . CYS A 1 391 ? -7.41 66.688 22.078 1 91.62 391 CYS A C 1
ATOM 3163 O O . CYS A 1 391 ? -6.391 67.375 22.188 1 91.62 391 CYS A O 1
ATOM 3165 N N . VAL A 1 392 ? -8.297 66.5 23.078 1 92.69 392 VAL A N 1
ATOM 3166 C CA . VAL A 1 392 ? -8.086 67.125 24.359 1 92.69 392 VAL A CA 1
ATOM 3167 C C . VAL A 1 392 ? -7.312 66.188 25.297 1 92.69 392 VAL A C 1
ATOM 3169 O O . VAL A 1 392 ? -6.258 66.562 25.812 1 92.69 392 VAL A O 1
ATOM 3172 N N . ALA A 1 393 ? -7.75 65 25.469 1 93.19 393 ALA A N 1
ATOM 3173 C CA . ALA A 1 393 ? -7.16 64.125 26.453 1 93.19 393 ALA A CA 1
ATOM 3174 C C . ALA A 1 393 ? -5.984 63.344 25.859 1 93.19 393 ALA A C 1
ATOM 3176 O O . ALA A 1 393 ? -5.188 62.75 26.594 1 93.19 393 ALA A O 1
ATOM 3177 N N . GLY A 1 394 ? -5.855 63.312 24.547 1 91.69 394 GLY A N 1
ATOM 3178 C CA . GLY A 1 394 ? -4.723 62.656 23.906 1 91.69 394 GLY A CA 1
ATOM 3179 C C . GLY A 1 394 ? -4.855 61.156 23.828 1 91.69 394 GLY A C 1
ATOM 3180 O O . GLY A 1 394 ? -3.854 60.438 23.859 1 91.69 394 GLY A O 1
ATOM 3181 N N . VAL A 1 395 ? -6.047 60.625 23.766 1 93.12 395 VAL A N 1
ATOM 3182 C CA . VAL A 1 395 ? -6.305 59.188 23.625 1 93.12 395 VAL A CA 1
ATOM 3183 C C . VAL A 1 395 ? -5.754 58.688 22.281 1 93.12 395 VAL A C 1
ATOM 3185 O O . VAL A 1 395 ? -5.895 59.375 21.266 1 93.12 395 VAL A O 1
ATOM 3188 N N . VAL A 1 396 ? -5.125 57.438 22.281 1 92.19 396 VAL A N 1
ATOM 3189 C CA . VAL A 1 396 ? -4.379 57.062 21.094 1 92.19 396 VAL A CA 1
ATOM 3190 C C . VAL A 1 396 ? -4.949 55.781 20.5 1 92.19 396 VAL A C 1
ATOM 3192 O O . VAL A 1 396 ? -4.574 55.375 19.406 1 92.19 396 VAL A O 1
ATOM 3195 N N . ALA A 1 397 ? -5.812 55.094 21.156 1 93.62 397 ALA A N 1
ATOM 3196 C CA . ALA A 1 397 ? -6.359 53.812 20.688 1 93.62 397 ALA A CA 1
ATOM 3197 C C . ALA A 1 397 ? -7.781 53.625 21.203 1 93.62 397 ALA A C 1
ATOM 3199 O O . ALA A 1 397 ? -8.219 54.281 22.141 1 93.62 397 ALA A O 1
ATOM 3200 N N . LEU A 1 398 ? -8.492 52.656 20.547 1 94.56 398 LEU A N 1
ATOM 3201 C CA . LEU A 1 398 ? -9.883 52.406 20.891 1 94.56 398 LEU A CA 1
ATOM 3202 C C . LEU A 1 398 ? -10.211 50.938 20.797 1 94.56 398 LEU A C 1
ATOM 3204 O O . LEU A 1 398 ? -9.867 50.281 19.797 1 94.56 398 LEU A O 1
ATOM 3208 N N . LYS A 1 399 ? -10.742 50.375 21.844 1 94.56 399 LYS A N 1
ATOM 3209 C CA . LYS A 1 399 ? -11.359 49.062 21.766 1 94.56 399 LYS A CA 1
ATOM 3210 C C . LYS A 1 399 ? -12.852 49.188 21.469 1 94.56 399 LYS A C 1
ATOM 3212 O O . LYS A 1 399 ? -13.586 49.844 22.203 1 94.56 399 LYS A O 1
ATOM 3217 N N . CYS A 1 400 ? -13.242 48.562 20.359 1 92.75 400 CYS A N 1
ATOM 3218 C CA . CYS A 1 400 ? -14.648 48.531 19.969 1 92.75 400 CYS A CA 1
ATOM 3219 C C . CYS A 1 400 ? -15.297 47.219 20.406 1 92.75 400 CYS A C 1
ATOM 3221 O O . CYS A 1 400 ? -14.938 46.125 19.906 1 92.75 400 CYS A O 1
ATOM 3223 N N . ASP A 1 401 ? -16.297 47.344 21.25 1 90.44 401 ASP A N 1
ATOM 3224 C CA . ASP A 1 401 ? -16.844 46.188 21.922 1 90.44 401 ASP A CA 1
ATOM 3225 C C . ASP A 1 401 ? -18.109 45.688 21.234 1 90.44 401 ASP A C 1
ATOM 3227 O O . ASP A 1 401 ? -18.703 46.406 20.438 1 90.44 401 ASP A O 1
ATOM 3231 N N . VAL A 1 402 ? -18.5 44.5 21.547 1 86.69 402 VAL A N 1
ATOM 3232 C CA . VAL A 1 402 ? -19.594 43.75 20.922 1 86.69 402 VAL A CA 1
ATOM 3233 C C . VAL A 1 402 ? -20.922 44.469 21.156 1 86.69 402 VAL A C 1
ATOM 3235 O O . VAL A 1 402 ? -21.797 44.438 20.297 1 86.69 402 VAL A O 1
ATOM 3238 N N . ALA A 1 403 ? -21.062 45.156 22.234 1 83.31 403 ALA A N 1
ATOM 3239 C CA . ALA A 1 403 ? -22.328 45.812 22.562 1 83.31 403 ALA A CA 1
ATOM 3240 C C . ALA A 1 403 ? -22.672 46.875 21.516 1 83.31 403 ALA A C 1
ATOM 3242 O O . ALA A 1 403 ? -23.844 47.156 21.281 1 83.31 403 ALA A O 1
ATOM 3243 N N . TRP A 1 404 ? -21.703 47.406 20.891 1 85.12 404 TRP A N 1
ATOM 3244 C CA . TRP A 1 404 ? -21.906 48.406 19.859 1 85.12 404 TRP A CA 1
ATOM 3245 C C . TRP A 1 404 ? -21.781 47.781 18.469 1 85.12 404 TRP A C 1
ATOM 3247 O O . TRP A 1 404 ? -22.75 47.75 17.703 1 85.12 404 TRP A O 1
ATOM 3257 N N . ILE A 1 405 ? -20.734 47.094 18.234 1 85.38 405 ILE A N 1
ATOM 3258 C CA . ILE A 1 405 ? -20.391 46.688 16.891 1 85.38 405 ILE A CA 1
ATOM 3259 C C . ILE A 1 405 ? -20.766 45.219 16.688 1 85.38 405 ILE A C 1
ATOM 3261 O O . ILE A 1 405 ? -20.391 44.594 15.68 1 85.38 405 ILE A O 1
ATOM 3265 N N . GLY A 1 406 ? -21.5 44.594 17.516 1 84.06 406 GLY A N 1
ATOM 3266 C CA . GLY A 1 406 ? -21.781 43.156 17.562 1 84.06 406 GLY A CA 1
ATOM 3267 C C . GLY A 1 406 ? -22.531 42.656 16.344 1 84.06 406 GLY A C 1
ATOM 3268 O O . GLY A 1 406 ? -22.484 41.469 16.016 1 84.06 406 GLY A O 1
ATOM 3269 N N . SER A 1 407 ? -23.141 43.562 15.633 1 82.31 407 SER A N 1
ATOM 3270 C CA . SER A 1 407 ? -23.812 43.156 14.414 1 82.31 407 SER A CA 1
ATOM 3271 C C . SER A 1 407 ? -22.812 42.719 13.344 1 82.31 407 SER A C 1
ATOM 3273 O O . SER A 1 407 ? -23.125 41.875 12.508 1 82.31 407 SER A O 1
ATOM 3275 N N . GLY A 1 408 ? -21.656 43.344 13.383 1 88.56 408 GLY A N 1
ATOM 3276 C CA . GLY A 1 408 ? -20.609 43 12.445 1 88.56 408 GLY A CA 1
ATOM 3277 C C . GLY A 1 408 ? -20.906 43.406 11.023 1 88.56 408 GLY A C 1
ATOM 3278 O O . GLY A 1 408 ? -21.453 44.5 10.789 1 88.56 408 GLY A O 1
ATOM 3279 N N . TYR A 1 409 ? -20.234 42.688 10.023 1 93.06 409 TYR A N 1
ATOM 3280 C CA . TYR A 1 409 ? -20.516 42.875 8.602 1 93.06 409 TYR A CA 1
ATOM 3281 C C . TYR A 1 409 ? -20.297 44.312 8.18 1 93.06 409 TYR A C 1
ATOM 3283 O O . TYR A 1 409 ? -19.266 44.906 8.508 1 93.06 409 TYR A O 1
ATOM 3291 N N . SER A 1 410 ? -21.281 44.875 7.387 1 94.44 410 SER A N 1
ATOM 3292 C CA . SER A 1 410 ? -21.125 46.219 6.879 1 94.44 410 SER A CA 1
ATOM 3293 C C . SER A 1 410 ? -21.172 47.25 8.016 1 94.44 410 SER A C 1
ATOM 3295 O O . SER A 1 410 ? -20.469 48.25 7.973 1 94.44 410 SER A O 1
ATOM 3297 N N . PHE A 1 411 ? -21.953 47 8.992 1 92.81 411 PHE A N 1
ATOM 3298 C CA . PHE A 1 411 ? -22.031 47.906 10.125 1 92.81 411 PHE A CA 1
ATOM 3299 C C . PHE A 1 411 ? -20.688 47.969 10.852 1 92.81 411 PHE A C 1
ATOM 3301 O O . PHE A 1 411 ? -20.203 49.062 11.164 1 92.81 411 PHE A O 1
ATOM 3308 N N . GLY A 1 412 ? -20.188 46.812 11.203 1 92.5 412 GLY A N 1
ATOM 3309 C CA . GLY A 1 412 ? -18.922 46.75 11.906 1 92.5 412 GLY A CA 1
ATOM 3310 C C . GLY A 1 412 ? -17.812 47.5 11.18 1 92.5 412 GLY A C 1
ATOM 3311 O O . GLY A 1 412 ? -17.078 48.281 11.773 1 92.5 412 GLY A O 1
ATOM 3312 N N . LEU A 1 413 ? -17.672 47.156 9.883 1 94.69 413 LEU A N 1
ATOM 3313 C CA . LEU A 1 413 ? -16.625 47.812 9.094 1 94.69 413 LEU A CA 1
ATOM 3314 C C . LEU A 1 413 ? -16.844 49.312 9 1 94.69 413 LEU A C 1
ATOM 3316 O O . LEU A 1 413 ? -15.898 50.094 9.062 1 94.69 413 LEU A O 1
ATOM 3320 N N . ASN A 1 414 ? -18.094 49.719 8.805 1 93.81 414 ASN A N 1
ATOM 3321 C CA . ASN A 1 414 ? -18.469 51.125 8.75 1 93.81 414 ASN A CA 1
ATOM 3322 C C . ASN A 1 414 ? -18.109 51.844 10.047 1 93.81 414 ASN A C 1
ATOM 3324 O O . ASN A 1 414 ? -17.578 52.969 10.023 1 93.81 414 ASN A O 1
ATOM 3328 N N . ALA A 1 415 ? -18.391 51.219 11.125 1 93.31 415 ALA A N 1
ATOM 3329 C CA . ALA A 1 415 ? -18.094 51.781 12.438 1 93.31 415 ALA A CA 1
ATOM 3330 C C . ALA A 1 415 ? -16.594 51.969 12.641 1 93.31 415 ALA A C 1
ATOM 3332 O O . ALA A 1 415 ? -16.156 53 13.172 1 93.31 415 ALA A O 1
ATOM 3333 N N . LEU A 1 416 ? -15.812 51.062 12.258 1 94.19 416 LEU A N 1
ATOM 3334 C CA . LEU A 1 416 ? -14.359 51.125 12.383 1 94.19 416 LEU A CA 1
ATOM 3335 C C . LEU A 1 416 ? -13.781 52.219 11.516 1 94.19 416 LEU A C 1
ATOM 3337 O O . LEU A 1 416 ? -12.867 52.938 11.93 1 94.19 416 LEU A O 1
ATOM 3341 N N . GLU A 1 417 ? -14.305 52.25 10.305 1 93.06 417 GLU A N 1
ATOM 3342 C CA . GLU A 1 417 ? -13.875 53.312 9.406 1 93.06 417 GLU A CA 1
ATOM 3343 C C . GLU A 1 417 ? -14.164 54.688 10 1 93.06 417 GLU A C 1
ATOM 3345 O O . GLU A 1 417 ? -13.328 55.594 9.938 1 93.06 417 GLU A O 1
ATOM 3350 N N . HIS A 1 418 ? -15.359 54.781 10.57 1 92.69 418 HIS A N 1
ATOM 3351 C CA . HIS A 1 418 ? -15.75 56.062 11.211 1 92.69 418 HIS A CA 1
ATOM 3352 C C . HIS A 1 418 ? -14.828 56.375 12.383 1 92.69 418 HIS A C 1
ATOM 3354 O O . HIS A 1 418 ? -14.383 57.531 12.531 1 92.69 418 HIS A O 1
ATOM 3360 N N . ALA A 1 419 ? -14.539 55.406 13.227 1 92 419 ALA A N 1
ATOM 3361 C CA . ALA A 1 419 ? -13.625 55.625 14.352 1 92 419 ALA A CA 1
ATOM 3362 C C . ALA A 1 419 ? -12.258 56.094 13.859 1 92 419 ALA A C 1
ATOM 3364 O O . ALA A 1 419 ? -11.664 57 14.445 1 92 419 ALA A O 1
ATOM 3365 N N . ASN A 1 420 ? -11.773 55.438 12.836 1 91.25 420 ASN A N 1
ATOM 3366 C CA . ASN A 1 420 ? -10.477 55.812 12.281 1 91.25 420 ASN A CA 1
ATOM 3367 C C . ASN A 1 420 ? -10.461 57.219 11.758 1 91.25 420 ASN A C 1
ATOM 3369 O O . ASN A 1 420 ? -9.477 57.938 11.914 1 91.25 420 ASN A O 1
ATOM 3373 N N . GLU A 1 421 ? -11.531 57.625 11.156 1 90.06 421 GLU A N 1
ATOM 3374 C CA . GLU A 1 421 ? -11.648 59 10.648 1 90.06 421 GLU A CA 1
ATOM 3375 C C . GLU A 1 421 ? -11.578 60 11.781 1 90.06 421 GLU A C 1
ATOM 3377 O O . GLU A 1 421 ? -10.914 61.031 11.648 1 90.06 421 GLU A O 1
ATOM 3382 N N . LEU A 1 422 ? -12.273 59.719 12.828 1 89.88 422 LEU A N 1
ATOM 3383 C CA . LEU A 1 422 ? -12.289 60.625 13.977 1 89.88 422 LEU A CA 1
ATOM 3384 C C . LEU A 1 422 ? -10.906 60.688 14.609 1 89.88 422 LEU A C 1
ATOM 3386 O O . LEU A 1 422 ? -10.484 61.781 15.039 1 89.88 422 LEU A O 1
ATOM 3390 N N . PHE A 1 423 ? -10.203 59.625 14.703 1 88.12 423 PHE A N 1
ATOM 3391 C CA . PHE A 1 423 ? -8.844 59.625 15.234 1 88.12 423 PHE A CA 1
ATOM 3392 C C . PHE A 1 423 ? -7.93 60.469 14.367 1 88.12 423 PHE A C 1
ATOM 3394 O O . PHE A 1 423 ? -7.16 61.281 14.891 1 88.12 423 PHE A O 1
ATOM 3401 N N . LEU A 1 424 ? -8.031 60.281 13.062 1 84.88 424 LEU A N 1
ATOM 3402 C CA . LEU A 1 424 ? -7.164 61 12.141 1 84.88 424 LEU A CA 1
ATOM 3403 C C . LEU A 1 424 ? -7.453 62.5 12.188 1 84.88 424 LEU A C 1
ATOM 3405 O O . LEU A 1 424 ? -6.531 63.312 12.102 1 84.88 424 LEU A O 1
ATOM 3409 N N . LYS A 1 425 ? -8.719 62.812 12.375 1 84.31 425 LYS A N 1
ATOM 3410 C CA . LYS A 1 425 ? -9.109 64.188 12.438 1 84.31 425 LYS A CA 1
ATOM 3411 C C . LYS A 1 425 ? -8.703 64.812 13.766 1 84.31 425 LYS A C 1
ATOM 3413 O O . LYS A 1 425 ? -8.305 66 13.812 1 84.31 425 LYS A O 1
ATOM 3418 N N . GLY A 1 426 ? -8.852 64.125 14.758 1 83.12 426 GLY A N 1
ATOM 3419 C CA . GLY A 1 426 ? -8.633 64.625 16.094 1 83.12 426 GLY A CA 1
ATOM 3420 C C . GLY A 1 426 ? -7.18 64.562 16.531 1 83.12 426 GLY A C 1
ATOM 3421 O O . GLY A 1 426 ? -6.77 65.312 17.406 1 83.12 426 GLY A O 1
ATOM 3422 N N . ALA A 1 427 ? -6.434 63.812 15.945 1 76.62 427 ALA A N 1
ATOM 3423 C CA . ALA A 1 427 ? -5.074 63.562 16.422 1 76.62 427 ALA A CA 1
ATOM 3424 C C . ALA A 1 427 ? -4.148 64.75 16.047 1 76.62 427 ALA A C 1
ATOM 3426 O O . ALA A 1 427 ? -4.266 65.312 14.969 1 76.62 427 ALA A O 1
ATOM 3427 N N . ASN A 1 428 ? -3.432 65.375 16.953 1 63.78 428 ASN A N 1
ATOM 3428 C CA . ASN A 1 428 ? -2.508 66.5 16.719 1 63.78 428 ASN A CA 1
ATOM 3429 C C . ASN A 1 428 ? -1.333 66.062 15.844 1 63.78 428 ASN A C 1
ATOM 3431 O O . ASN A 1 428 ? -0.842 66.812 15.031 1 63.78 428 ASN A O 1
ATOM 3435 N N . HIS A 1 429 ? -0.638 64.875 15.945 1 65.38 429 HIS A N 1
ATOM 3436 C CA . HIS A 1 429 ? 0.62 64.438 15.336 1 65.38 429 HIS A CA 1
ATOM 3437 C C . HIS A 1 429 ? 0.446 63.156 14.547 1 65.38 429 HIS A C 1
ATOM 3439 O O . HIS A 1 429 ? 1.085 62.125 14.859 1 65.38 429 HIS A O 1
ATOM 3445 N N . LYS A 1 430 ? -0.146 63.094 13.352 1 78.62 430 LYS A N 1
ATOM 3446 C CA . LYS A 1 430 ? -0.301 61.969 12.461 1 78.62 430 LYS A CA 1
ATOM 3447 C C . LYS A 1 430 ? -0.219 60.656 13.234 1 78.62 430 LYS A C 1
ATOM 3449 O O . LYS A 1 430 ? 0.498 59.719 12.836 1 78.62 430 LYS A O 1
ATOM 3454 N N . ALA A 1 431 ? -0.91 60.594 14.398 1 79.06 431 ALA A N 1
ATOM 3455 C CA . ALA A 1 431 ? -0.908 59.375 15.203 1 79.06 431 ALA A CA 1
ATOM 3456 C C . ALA A 1 431 ? -1.368 58.188 14.383 1 79.06 431 ALA A C 1
ATOM 3458 O O . ALA A 1 431 ? -2.266 58.312 13.547 1 79.06 431 ALA A O 1
ATOM 3459 N N . ARG A 1 432 ? -0.676 57 14.656 1 88 432 ARG A N 1
ATOM 3460 C CA . ARG A 1 432 ? -0.997 55.75 13.961 1 88 432 ARG A CA 1
ATOM 3461 C C . ARG A 1 432 ? -2.309 55.156 14.469 1 88 432 ARG A C 1
ATOM 3463 O O . ARG A 1 432 ? -2.586 55.188 15.672 1 88 432 ARG A O 1
ATOM 3470 N N . THR A 1 433 ? -3.023 54.719 13.539 1 83.25 433 THR A N 1
ATOM 3471 C CA . THR A 1 433 ? -4.281 54.062 13.875 1 83.25 433 THR A CA 1
ATOM 3472 C C . THR A 1 433 ? -4.031 52.812 14.75 1 83.25 433 THR A C 1
ATOM 3474 O O . THR A 1 433 ? -3.135 52.031 14.461 1 83.25 433 THR A O 1
ATOM 3477 N N . MET A 1 434 ? -4.723 52.719 15.938 1 93.06 434 MET A N 1
ATOM 3478 C CA . MET A 1 434 ? -4.699 51.531 16.797 1 93.06 434 MET A CA 1
ATOM 3479 C C . MET A 1 434 ? -6.086 51.25 17.375 1 93.06 434 MET A C 1
ATOM 3481 O O . MET A 1 434 ? -6.414 51.75 18.469 1 93.06 434 MET A O 1
ATOM 3485 N N . ILE A 1 435 ? -6.836 50.5 16.609 1 95.31 435 ILE A N 1
ATOM 3486 C CA . ILE A 1 435 ? -8.172 50.094 17.016 1 95.31 435 ILE A CA 1
ATOM 3487 C C . ILE A 1 435 ? -8.211 48.562 17.156 1 95.31 435 ILE A C 1
ATOM 3489 O O . ILE A 1 435 ? -7.523 47.844 16.438 1 95.31 435 ILE A O 1
ATOM 3493 N N . ILE A 1 436 ? -8.859 48.094 18.172 1 95.69 436 ILE A N 1
ATOM 3494 C CA . ILE A 1 436 ? -9.125 46.656 18.328 1 95.69 436 ILE A CA 1
ATOM 3495 C C . ILE A 1 436 ? -10.625 46.406 18.281 1 95.69 436 ILE A C 1
ATOM 3497 O O . ILE A 1 436 ? -11.406 47.188 18.828 1 95.69 436 ILE A O 1
ATOM 3501 N N . THR A 1 437 ? -10.984 45.344 17.578 1 95.56 437 THR A N 1
ATOM 3502 C CA . THR A 1 437 ? -12.398 45 17.438 1 95.56 437 THR A CA 1
ATOM 3503 C C . THR A 1 437 ? -12.625 43.5 17.719 1 95.56 437 THR A C 1
ATOM 3505 O O . THR A 1 437 ? -11.688 42.719 17.656 1 95.56 437 THR A O 1
ATOM 3508 N N . VAL A 1 438 ? -13.836 43.125 18.109 1 92.62 438 VAL A N 1
ATOM 3509 C CA . VAL A 1 438 ? -14.188 41.719 18.281 1 92.62 438 VAL A CA 1
ATOM 3510 C C . VAL A 1 438 ? -14.828 41.188 17 1 92.62 438 VAL A C 1
ATOM 3512 O O . VAL A 1 438 ? -14.633 40.031 16.625 1 92.62 438 VAL A O 1
ATOM 3515 N N . ASP A 1 439 ? -15.68 42 16.375 1 90.25 439 ASP A N 1
ATOM 3516 C CA . ASP A 1 439 ? -16.422 41.562 15.18 1 90.25 439 ASP A CA 1
ATOM 3517 C C . ASP A 1 439 ? -15.883 42.25 13.93 1 90.25 439 ASP A C 1
ATOM 3519 O O . ASP A 1 439 ? -15.57 43.438 13.945 1 90.25 439 ASP A O 1
ATOM 3523 N N . GLY A 1 440 ? -15.688 41.438 12.93 1 88.25 440 GLY A N 1
ATOM 3524 C CA . GLY A 1 440 ? -15.148 42 11.703 1 88.25 440 GLY A CA 1
ATOM 3525 C C . GLY A 1 440 ? -15.68 41.344 10.453 1 88.25 440 GLY A C 1
ATOM 3526 O O . GLY A 1 440 ? -16.688 40.625 10.5 1 88.25 440 GLY A O 1
ATOM 3527 N N . TRP A 1 441 ? -15.109 41.625 9.312 1 95.56 441 TRP A N 1
ATOM 3528 C CA . TRP A 1 441 ? -15.383 41.125 7.973 1 95.56 441 TRP A CA 1
ATOM 3529 C C . TRP A 1 441 ? -14.188 41.344 7.051 1 95.56 441 TRP A C 1
ATOM 3531 O O . TRP A 1 441 ? -13.094 41.688 7.516 1 95.56 441 TRP A O 1
ATOM 3541 N N . ALA A 1 442 ? -14.375 41.062 5.746 1 96 442 ALA A N 1
ATOM 3542 C CA . ALA A 1 442 ? -13.312 41.406 4.797 1 96 442 ALA A CA 1
ATOM 3543 C C . ALA A 1 442 ? -13.031 42.906 4.805 1 96 442 ALA A C 1
ATOM 3545 O O . ALA A 1 442 ? -13.953 43.719 4.715 1 96 442 ALA A O 1
ATOM 3546 N N . GLY A 1 443 ? -11.789 43.219 5.055 1 95.69 443 GLY A N 1
ATOM 3547 C CA . GLY A 1 443 ? -11.398 44.625 5.094 1 95.69 443 GLY A CA 1
ATOM 3548 C C . GLY A 1 443 ? -11.109 45.125 6.496 1 95.69 443 GLY A C 1
ATOM 3549 O O . GLY A 1 443 ? -10.516 46.188 6.672 1 95.69 443 GLY A O 1
ATOM 3550 N N . THR A 1 444 ? -11.383 44.344 7.48 1 95.5 444 THR A N 1
ATOM 3551 C CA . THR A 1 444 ? -11.211 44.75 8.875 1 95.5 444 THR A CA 1
ATOM 3552 C C . THR A 1 444 ? -9.758 45.094 9.164 1 95.5 444 THR A C 1
ATOM 3554 O O . THR A 1 444 ? -9.477 46.031 9.93 1 95.5 444 THR A O 1
ATOM 3557 N N . GLN A 1 445 ? -8.836 44.469 8.547 1 96.31 445 GLN A N 1
ATOM 3558 C CA . GLN A 1 445 ? -7.418 44.594 8.852 1 96.31 445 GLN A CA 1
ATOM 3559 C C . GLN A 1 445 ? -6.91 46 8.555 1 96.31 445 GLN A C 1
ATOM 3561 O O . GLN A 1 445 ? -5.875 46.406 9.078 1 96.31 445 GLN A O 1
ATOM 3566 N N . ARG A 1 446 ? -7.566 46.688 7.672 1 95.56 446 ARG A N 1
ATOM 3567 C CA . ARG A 1 446 ? -7.051 48 7.273 1 95.56 446 ARG A CA 1
ATOM 3568 C C . ARG A 1 446 ? -7.344 49.031 8.344 1 95.56 446 ARG A C 1
ATOM 3570 O O . ARG A 1 446 ? -6.758 50.125 8.328 1 95.56 446 ARG A O 1
ATOM 3577 N N . HIS A 1 447 ? -8.266 48.594 9.32 1 94.88 447 HIS A N 1
ATOM 3578 C CA . HIS A 1 447 ? -8.656 49.594 10.32 1 94.88 447 HIS A CA 1
ATOM 3579 C C . HIS A 1 447 ? -8.352 49.094 11.734 1 94.88 447 HIS A C 1
ATOM 3581 O O . HIS A 1 447 ? -8.273 49.875 12.672 1 94.88 447 HIS A O 1
ATOM 3587 N N . ALA A 1 448 ? -8.203 47.844 11.914 1 95.94 448 ALA A N 1
ATOM 3588 C CA . ALA A 1 448 ? -8.172 47.375 13.297 1 95.94 448 ALA A CA 1
ATOM 3589 C C . ALA A 1 448 ? -7.488 46 13.398 1 95.94 448 ALA A C 1
ATOM 3591 O O . ALA A 1 448 ? -7.406 45.281 12.406 1 95.94 448 ALA A O 1
ATOM 3592 N N . GLY A 1 449 ? -6.875 45.75 14.625 1 95.81 449 GLY A N 1
ATOM 3593 C CA . GLY A 1 449 ? -6.633 44.375 15.031 1 95.81 449 GLY A CA 1
ATOM 3594 C C . GLY A 1 449 ? -7.863 43.688 15.594 1 95.81 449 GLY A C 1
ATOM 3595 O O . GLY A 1 449 ? -8.875 44.344 15.852 1 95.81 449 GLY A O 1
ATOM 3596 N N . VAL A 1 450 ? -7.758 42.344 15.75 1 96.5 450 VAL A N 1
ATOM 3597 C CA . VAL A 1 450 ? -8.953 41.625 16.172 1 96.5 450 VAL A CA 1
ATOM 3598 C C . VAL A 1 450 ? -8.695 40.938 17.516 1 96.5 450 VAL A C 1
ATOM 3600 O O . VAL A 1 450 ? -7.664 40.312 17.719 1 96.5 450 VAL A O 1
ATOM 3603 N N . TRP A 1 451 ? -9.609 41.156 18.453 1 96.06 451 TRP A N 1
ATOM 3604 C CA . TRP A 1 451 ? -9.703 40.5 19.75 1 96.06 451 TRP A CA 1
ATOM 3605 C C . TRP A 1 451 ? -10.625 39.281 19.703 1 96.06 451 TRP A C 1
ATOM 3607 O O . TRP A 1 451 ? -11.68 39.344 19.062 1 96.06 451 TRP A O 1
ATOM 3617 N N . SER A 1 452 ? -10.203 38.156 20.344 1 93.94 452 SER A N 1
ATOM 3618 C CA . SER A 1 452 ? -10.883 36.906 20.141 1 93.94 452 SER A CA 1
ATOM 3619 C C . SER A 1 452 ? -12.195 36.844 20.922 1 93.94 452 SER A C 1
ATOM 3621 O O . SER A 1 452 ? -13.008 35.938 20.703 1 93.94 452 SER A O 1
ATOM 3623 N N . GLY A 1 453 ? -12.375 37.719 21.844 1 91.25 453 GLY A N 1
ATOM 3624 C CA . GLY A 1 453 ? -13.617 37.75 22.594 1 91.25 453 GLY A CA 1
ATOM 3625 C C . GLY A 1 453 ? -13.438 37.344 24.047 1 91.25 453 GLY A C 1
ATOM 3626 O O . GLY A 1 453 ? -12.312 37.219 24.531 1 91.25 453 GLY A O 1
ATOM 3627 N N . ASP A 1 454 ? -14.609 37.125 24.703 1 88.56 454 ASP A N 1
ATOM 3628 C CA . ASP A 1 454 ? -14.617 36.844 26.141 1 88.56 454 ASP A CA 1
ATOM 3629 C C . ASP A 1 454 ? -14.414 35.375 26.422 1 88.56 454 ASP A C 1
ATOM 3631 O O . ASP A 1 454 ? -15.164 34.531 25.922 1 88.56 454 ASP A O 1
ATOM 3635 N N . GLN A 1 455 ? -13.367 35.094 27.125 1 89.38 455 GLN A N 1
ATOM 3636 C CA . GLN A 1 455 ? -13.188 33.781 27.703 1 89.38 455 GLN A CA 1
ATOM 3637 C C . GLN A 1 455 ? -13.078 33.844 29.219 1 89.38 455 GLN A C 1
ATOM 3639 O O . GLN A 1 455 ? -12.633 34.844 29.766 1 89.38 455 GLN A O 1
ATOM 3644 N N . THR A 1 456 ? -13.453 32.812 29.875 1 84.69 456 THR A N 1
ATOM 3645 C CA . THR A 1 456 ? -13.477 32.844 31.344 1 84.69 456 THR A CA 1
ATOM 3646 C C . THR A 1 456 ? -12.062 32.938 31.906 1 84.69 456 THR A C 1
ATOM 3648 O O . THR A 1 456 ? -11.781 33.75 32.781 1 84.69 456 THR A O 1
ATOM 3651 N N . GLY A 1 457 ? -11.18 32.094 31.391 1 87.88 457 GLY A N 1
ATOM 3652 C CA . GLY A 1 457 ? -9.82 32 31.891 1 87.88 457 GLY A CA 1
ATOM 3653 C C . GLY A 1 457 ? -9.633 30.844 32.844 1 87.88 457 GLY A C 1
ATOM 3654 O O . GLY A 1 457 ? -10.609 30.281 33.375 1 87.88 457 GLY A O 1
ATOM 3655 N N . GLY A 1 458 ? -8.398 30.406 33 1 89.19 458 GLY A N 1
ATOM 3656 C CA . GLY A 1 458 ? -8.062 29.375 33.969 1 89.19 458 GLY A CA 1
ATOM 3657 C C . GLY A 1 458 ? -8.117 27.969 33.406 1 89.19 458 GLY A C 1
ATOM 3658 O O . GLY A 1 458 ? -7.82 27 34.094 1 89.19 458 GLY A O 1
ATOM 3659 N N . GLN A 1 459 ? -8.5 27.812 32.219 1 88.69 459 GLN A N 1
ATOM 3660 C CA . GLN A 1 459 ? -8.617 26.484 31.609 1 88.69 459 GLN A CA 1
ATOM 3661 C C . GLN A 1 459 ? -7.602 26.312 30.484 1 88.69 459 GLN A C 1
ATOM 3663 O O . GLN A 1 459 ? -7.348 27.25 29.719 1 88.69 459 GLN A O 1
ATOM 3668 N N . TRP A 1 460 ? -7.023 25.094 30.391 1 92.44 460 TRP A N 1
ATOM 3669 C CA . TRP A 1 460 ? -6.031 24.781 29.375 1 92.44 460 TRP A CA 1
ATOM 3670 C C . TRP A 1 460 ? -6.617 24.922 27.984 1 92.44 460 TRP A C 1
ATOM 3672 O O . TRP A 1 460 ? -5.91 25.281 27.031 1 92.44 460 TRP A O 1
ATOM 3682 N N . GLU A 1 461 ? -7.895 24.703 27.859 1 90 461 GLU A N 1
ATOM 3683 C CA . GLU A 1 461 ? -8.594 24.766 26.578 1 90 461 GLU A CA 1
ATOM 3684 C C . GLU A 1 461 ? -8.492 26.156 25.953 1 90 461 GLU A C 1
ATOM 3686 O O . GLU A 1 461 ? -8.461 26.281 24.734 1 90 461 GLU A O 1
ATOM 3691 N N . TYR A 1 462 ? -8.398 27.188 26.75 1 92.19 462 TYR A N 1
ATOM 3692 C CA . TYR A 1 462 ? -8.328 28.547 26.234 1 92.19 462 TYR A CA 1
ATOM 3693 C C . TYR A 1 462 ? -6.953 28.844 25.641 1 92.19 462 TYR A C 1
ATOM 3695 O O . TYR A 1 462 ? -6.824 29.688 24.75 1 92.19 462 TYR A O 1
ATOM 3703 N N . ILE A 1 463 ? -5.973 28.141 26.078 1 96.62 463 ILE A N 1
ATOM 3704 C CA . ILE A 1 463 ? -4.676 28.234 25.406 1 96.62 463 ILE A CA 1
ATOM 3705 C C . ILE A 1 463 ? -4.676 27.406 24.141 1 96.62 463 ILE A C 1
ATOM 3707 O O . ILE A 1 463 ? -4.309 27.891 23.062 1 96.62 463 ILE A O 1
ATOM 3711 N N . ARG A 1 464 ? -5.172 26.188 24.281 1 95.75 464 ARG A N 1
ATOM 3712 C CA . ARG A 1 464 ? -5.113 25.219 23.188 1 95.75 464 ARG A CA 1
ATOM 3713 C C . ARG A 1 464 ? -5.758 25.766 21.922 1 95.75 464 ARG A C 1
ATOM 3715 O O . ARG A 1 464 ? -5.133 25.781 20.859 1 95.75 464 ARG A O 1
ATOM 3722 N N . PHE A 1 465 ? -6.965 26.234 21.969 1 95.19 465 PHE A N 1
ATOM 3723 C CA . PHE A 1 465 ? -7.676 26.562 20.734 1 95.19 465 PHE A CA 1
ATOM 3724 C C . PHE A 1 465 ? -7.227 27.922 20.203 1 95.19 465 PHE A C 1
ATOM 3726 O O . PHE A 1 465 ? -7.402 28.219 19.016 1 95.19 465 PHE A O 1
ATOM 3733 N N . HIS A 1 466 ? -6.633 28.797 21.016 1 97.38 466 HIS A N 1
ATOM 3734 C CA . HIS A 1 466 ? -6.195 30.109 20.547 1 97.38 466 HIS A CA 1
ATOM 3735 C C . HIS A 1 466 ? -5 29.984 19.609 1 97.38 466 HIS A C 1
ATOM 3737 O O . HIS A 1 466 ? -4.82 30.812 18.719 1 97.38 466 HIS A O 1
ATOM 3743 N N . ILE A 1 467 ? -4.215 28.938 19.828 1 98.25 467 ILE A N 1
ATOM 3744 C CA . ILE A 1 467 ? -3.01 28.797 19.016 1 98.25 467 ILE A CA 1
ATOM 3745 C C . ILE A 1 467 ? -3.387 28.703 17.547 1 98.25 467 ILE A C 1
ATOM 3747 O O . ILE A 1 467 ? -3.004 29.562 16.734 1 98.25 467 ILE A O 1
ATOM 3751 N N . PRO A 1 468 ? -4.223 27.734 17.156 1 97.75 468 PRO A N 1
ATOM 3752 C CA . PRO A 1 468 ? -4.617 27.703 15.75 1 97.75 468 PRO A CA 1
ATOM 3753 C C . PRO A 1 468 ? -5.473 28.906 15.352 1 97.75 468 PRO A C 1
ATOM 3755 O O . PRO A 1 468 ? -5.461 29.312 14.188 1 97.75 468 PRO A O 1
ATOM 3758 N N . THR A 1 469 ? -6.184 29.5 16.281 1 97.69 469 THR A N 1
ATOM 3759 C CA . THR A 1 469 ? -6.984 30.688 16.016 1 97.69 469 THR A CA 1
ATOM 3760 C C . THR A 1 469 ? -6.105 31.844 15.531 1 97.69 469 THR A C 1
ATOM 3762 O O . THR A 1 469 ? -6.43 32.5 14.539 1 97.69 469 THR A O 1
ATOM 3765 N N . TYR A 1 470 ? -5.004 32.031 16.234 1 98.06 470 TYR A N 1
ATOM 3766 C CA . TYR A 1 470 ? -4.09 33.094 15.883 1 98.06 470 TYR A CA 1
ATOM 3767 C C . TYR A 1 470 ? -3.438 32.844 14.531 1 98.06 470 TYR A C 1
ATOM 3769 O O . TYR A 1 470 ? -3.334 33.75 13.695 1 98.06 470 TYR A O 1
ATOM 3777 N N . ILE A 1 471 ? -3.051 31.609 14.32 1 98.12 471 ILE A N 1
ATOM 3778 C CA . ILE A 1 471 ? -2.422 31.234 13.062 1 98.12 471 ILE A CA 1
ATOM 3779 C C . ILE A 1 471 ? -3.408 31.438 11.914 1 98.12 471 ILE A C 1
ATOM 3781 O O . ILE A 1 471 ? -3.078 32.062 10.906 1 98.12 471 ILE A O 1
ATOM 3785 N N . GLY A 1 472 ? -4.598 30.922 12.094 1 97.31 472 GLY A N 1
ATOM 3786 C CA . GLY A 1 472 ? -5.617 31.016 11.062 1 97.31 472 GLY A CA 1
ATOM 3787 C C . GLY A 1 472 ? -6.004 32.438 10.734 1 97.31 472 GLY A C 1
ATOM 3788 O O . GLY A 1 472 ? -6.277 32.75 9.57 1 97.31 472 GLY A O 1
ATOM 3789 N N . SER A 1 473 ? -6.02 33.281 11.734 1 97.25 473 SER A N 1
ATOM 3790 C CA . SER A 1 473 ? -6.336 34.688 11.508 1 97.25 473 SER A CA 1
ATOM 3791 C C . SER A 1 473 ? -5.297 35.344 10.609 1 97.25 473 SER A C 1
ATOM 3793 O O . SER A 1 473 ? -5.648 36.094 9.672 1 97.25 473 SER A O 1
ATOM 3795 N N . GLY A 1 474 ? -4.074 35.094 10.945 1 96.69 474 GLY A N 1
ATOM 3796 C CA . GLY A 1 474 ? -3.027 35.625 10.086 1 96.69 474 GLY A CA 1
ATOM 3797 C C . GLY A 1 474 ? -3.141 35.156 8.648 1 96.69 474 GLY A C 1
ATOM 3798 O O . GLY A 1 474 ? -2.914 35.906 7.715 1 96.69 474 GLY A O 1
ATOM 3799 N N . LEU A 1 475 ? -3.545 33.938 8.461 1 97.19 475 LEU A N 1
ATOM 3800 C CA . LEU A 1 475 ? -3.695 33.344 7.141 1 97.19 475 LEU A CA 1
ATOM 3801 C C . LEU A 1 475 ? -4.957 33.844 6.449 1 97.19 475 LEU A C 1
ATOM 3803 O O . LEU A 1 475 ? -5.176 33.562 5.266 1 97.19 475 LEU A O 1
ATOM 3807 N N . SER A 1 476 ? -5.75 34.594 7.109 1 97.19 476 SER A N 1
ATOM 3808 C CA . SER A 1 476 ? -6.988 35.156 6.574 1 97.19 476 SER A CA 1
ATOM 3809 C C . SER A 1 476 ? -6.852 36.625 6.301 1 97.19 476 SER A C 1
ATOM 3811 O O . SER A 1 476 ? -7.848 37.312 6.055 1 97.19 476 SER A O 1
ATOM 3813 N N . GLY A 1 477 ? -5.633 37.188 6.473 1 96.06 477 GLY A N 1
ATOM 3814 C CA . GLY A 1 477 ? -5.379 38.594 6.219 1 96.06 477 GLY A CA 1
ATOM 3815 C C . GLY A 1 477 ? -5.52 39.438 7.453 1 96.06 477 GLY A C 1
ATOM 3816 O O . GLY A 1 477 ? -5.543 40.688 7.355 1 96.06 477 GLY A O 1
ATOM 3817 N N . ILE A 1 478 ? -5.555 38.812 8.602 1 96.69 478 ILE A N 1
ATOM 3818 C CA . ILE A 1 478 ? -5.66 39.531 9.867 1 96.69 478 ILE A CA 1
ATOM 3819 C C . ILE A 1 478 ? -4.434 39.219 10.727 1 96.69 478 ILE A C 1
ATOM 3821 O O . ILE A 1 478 ? -4.5 38.438 11.656 1 96.69 478 ILE A O 1
ATOM 3825 N N . PRO A 1 479 ? -3.4 39.938 10.516 1 96.75 479 PRO A N 1
ATOM 3826 C CA . PRO A 1 479 ? -2.16 39.594 11.211 1 96.75 479 PRO A CA 1
ATOM 3827 C C . PRO A 1 479 ? -2.127 40.094 12.648 1 96.75 479 PRO A C 1
ATOM 3829 O O . PRO A 1 479 ? -1.333 39.594 13.461 1 96.75 479 PRO A O 1
ATOM 3832 N N . ILE A 1 480 ? -2.902 41.094 13.039 1 97.56 480 ILE A N 1
ATOM 3833 C CA . ILE A 1 480 ? -2.918 41.625 14.398 1 97.56 480 ILE A CA 1
ATOM 3834 C C . ILE A 1 480 ? -4.082 41.031 15.18 1 97.56 480 ILE A C 1
ATOM 3836 O O . ILE A 1 480 ? -5.246 41.312 14.906 1 97.56 480 ILE A O 1
ATOM 3840 N N . VAL A 1 481 ? -3.68 40.188 16.094 1 96.94 481 VAL A N 1
ATOM 3841 C CA . VAL A 1 481 ? -4.68 39.438 16.844 1 96.94 481 VAL A CA 1
ATOM 3842 C C . VAL A 1 481 ? -4.289 39.406 18.328 1 96.94 481 VAL A C 1
ATOM 3844 O O . VAL A 1 481 ? -3.119 39.594 18.672 1 96.94 481 VAL A O 1
ATOM 3847 N N . GLY A 1 482 ? -5.281 39.25 19.188 1 96.06 482 GLY A N 1
ATOM 3848 C CA . GLY A 1 482 ? -5.035 39.125 20.609 1 96.06 482 GLY A CA 1
ATOM 3849 C C . GLY A 1 482 ? -6.215 38.531 21.359 1 96.06 482 GLY A C 1
ATOM 3850 O O . GLY A 1 482 ? -7.297 38.344 20.797 1 96.06 482 GLY A O 1
ATOM 3851 N N . SER A 1 483 ? -5.98 38.125 22.547 1 96.5 483 SER A N 1
ATOM 3852 C CA . SER A 1 483 ? -6.965 37.688 23.531 1 96.5 483 SER A CA 1
ATOM 3853 C C . SER A 1 483 ? -6.59 38.125 24.938 1 96.5 483 SER A C 1
ATOM 3855 O O . SER A 1 483 ? -5.465 38.594 25.172 1 96.5 483 SER A O 1
ATOM 3857 N N . ASP A 1 484 ? -7.523 37.969 25.828 1 96.38 484 ASP A N 1
ATOM 3858 C CA . ASP A 1 484 ? -7.27 38.406 27.219 1 96.38 484 ASP A CA 1
ATOM 3859 C C . ASP A 1 484 ? -6.223 37.5 27.875 1 96.38 484 ASP A C 1
ATOM 3861 O O . ASP A 1 484 ? -6.207 36.281 27.641 1 96.38 484 ASP A O 1
ATOM 3865 N N . MET A 1 485 ? -5.379 38.188 28.625 1 97 485 MET A N 1
ATOM 3866 C CA . MET A 1 485 ? -4.445 37.406 29.453 1 97 485 MET A CA 1
ATOM 3867 C C . MET A 1 485 ? -5.184 36.625 30.531 1 97 485 MET A C 1
ATOM 3869 O O . MET A 1 485 ? -5.742 37.219 31.453 1 97 485 MET A O 1
ATOM 3873 N N . ASP A 1 486 ? -5.188 35.344 30.438 1 95.44 486 ASP A N 1
ATOM 3874 C CA . ASP A 1 486 ? -5.84 34.406 31.359 1 95.44 486 ASP A CA 1
ATOM 3875 C C . ASP A 1 486 ? -7.328 34.719 31.484 1 95.44 486 ASP A C 1
ATOM 3877 O O . ASP A 1 486 ? -7.879 34.719 32.594 1 95.44 486 ASP A O 1
ATOM 3881 N N . GLY A 1 487 ? -7.961 35.156 30.531 1 92.69 487 GLY A N 1
ATOM 3882 C CA . GLY A 1 487 ? -9.398 35.375 30.438 1 92.69 487 GLY A CA 1
ATOM 3883 C C . GLY A 1 487 ? -9.875 36.594 31.172 1 92.69 487 GLY A C 1
ATOM 3884 O O . GLY A 1 487 ? -9.062 37.406 31.656 1 92.69 487 GLY A O 1
ATOM 3885 N N . ILE A 1 488 ? -11.211 36.75 31.281 1 91.62 488 ILE A N 1
ATOM 3886 C CA . ILE A 1 488 ? -11.812 37.969 31.812 1 91.62 488 ILE A CA 1
ATOM 3887 C C . ILE A 1 488 ? -12.484 37.688 33.156 1 91.62 488 ILE A C 1
ATOM 3889 O O . ILE A 1 488 ? -12.375 38.469 34.094 1 91.62 488 ILE A O 1
ATOM 3893 N N . TYR A 1 489 ? -13.07 36.531 33.312 1 84.69 489 TYR A N 1
ATOM 3894 C CA . TYR A 1 489 ? -13.992 36.312 34.406 1 84.69 489 TYR A CA 1
ATOM 3895 C C . TYR A 1 489 ? -13.328 35.5 35.531 1 84.69 489 TYR A C 1
ATOM 3897 O O . TYR A 1 489 ? -13.555 35.75 36.719 1 84.69 489 TYR A O 1
ATOM 3905 N N . GLY A 1 490 ? -12.625 34.531 35.062 1 86.31 490 GLY A N 1
ATOM 3906 C CA . GLY A 1 490 ? -12.039 33.594 36 1 86.31 490 GLY A CA 1
ATOM 3907 C C . GLY A 1 490 ? -10.531 33.688 36.094 1 86.31 490 GLY A C 1
ATOM 3908 O O . GLY A 1 490 ? -9.977 34.781 36.188 1 86.31 490 GLY A O 1
ATOM 3909 N N . GLY A 1 491 ? -9.703 32.594 36.094 1 80.88 491 GLY A N 1
ATOM 3910 C CA . GLY A 1 491 ? -8.25 32.594 36.125 1 80.88 491 GLY A CA 1
ATOM 3911 C C . GLY A 1 491 ? -7.66 32.156 37.438 1 80.88 491 GLY A C 1
ATOM 3912 O O . GLY A 1 491 ? -6.617 32.656 37.844 1 80.88 491 GLY A O 1
ATOM 3913 N N . GLN A 1 492 ? -8.141 31.203 38.156 1 77.06 492 GLN A N 1
ATOM 3914 C CA . GLN A 1 492 ? -7.672 30.828 39.5 1 77.06 492 GLN A CA 1
ATOM 3915 C C . GLN A 1 492 ? -6.516 29.828 39.406 1 77.06 492 GLN A C 1
ATOM 3917 O O . GLN A 1 492 ? -5.91 29.5 40.438 1 77.06 492 GLN A O 1
ATOM 3922 N N . GLY A 1 493 ? -6.09 29.453 38.281 1 87.62 493 GLY A N 1
ATOM 3923 C CA . GLY A 1 493 ? -5.008 28.484 38.156 1 87.62 493 GLY A CA 1
ATOM 3924 C C . GLY A 1 493 ? -3.67 29.125 37.844 1 87.62 493 GLY A C 1
ATOM 3925 O O . GLY A 1 493 ? -3.516 29.781 36.812 1 87.62 493 GLY A O 1
ATOM 3926 N N . LYS A 1 494 ? -2.701 28.922 38.688 1 93.38 494 LYS A N 1
ATOM 3927 C CA . LYS A 1 494 ? -1.36 29.484 38.562 1 93.38 494 LYS A CA 1
ATOM 3928 C C . LYS A 1 494 ? -0.694 29.016 37.281 1 93.38 494 LYS A C 1
ATOM 3930 O O . LYS A 1 494 ? -0.133 29.828 36.531 1 93.38 494 LYS A O 1
ATOM 3935 N N . ALA A 1 495 ? -0.719 27.656 37 1 95.81 495 ALA A N 1
ATOM 3936 C CA . ALA A 1 495 ? -0.01 27.078 35.875 1 95.81 495 ALA A CA 1
ATOM 3937 C C . ALA A 1 495 ? -0.55 27.625 34.562 1 95.81 495 ALA A C 1
ATOM 3939 O O . ALA A 1 495 ? 0.222 27.984 33.656 1 95.81 495 ALA A O 1
ATOM 3940 N N . VAL A 1 496 ? -1.854 27.766 34.438 1 95.88 496 VAL A N 1
ATOM 3941 C CA . VAL A 1 496 ? -2.473 28.266 33.25 1 95.88 496 VAL A CA 1
ATOM 3942 C C . VAL A 1 496 ? -2.104 29.734 33.031 1 95.88 496 VAL A C 1
ATOM 3944 O O . VAL A 1 496 ? -1.821 30.172 31.922 1 95.88 496 VAL A O 1
ATOM 3947 N N . ASN A 1 497 ? -2.133 30.5 34.125 1 96.81 497 ASN A N 1
ATOM 3948 C CA . ASN A 1 497 ? -1.755 31.906 34.062 1 96.81 497 ASN A CA 1
ATOM 3949 C C . ASN A 1 497 ? -0.336 32.094 33.531 1 96.81 497 ASN A C 1
ATOM 3951 O O . ASN A 1 497 ? -0.116 32.812 32.562 1 96.81 497 ASN A O 1
ATOM 3955 N N . VAL A 1 498 ? 0.561 31.375 34.094 1 97.88 498 VAL A N 1
ATOM 3956 C CA . VAL A 1 498 ? 1.967 31.484 33.719 1 97.88 498 VAL A CA 1
ATOM 3957 C C . VAL A 1 498 ? 2.146 31.078 32.25 1 97.88 498 VAL A C 1
ATOM 3959 O O . VAL A 1 498 ? 2.82 31.766 31.5 1 97.88 498 VAL A O 1
ATOM 3962 N N . ARG A 1 499 ? 1.559 29.953 31.906 1 98.38 499 ARG A N 1
ATOM 3963 C CA . ARG A 1 499 ? 1.7 29.438 30.547 1 98.38 499 ARG A CA 1
ATOM 3964 C C . ARG A 1 499 ? 1.105 30.422 29.531 1 98.38 499 ARG A C 1
ATOM 3966 O O . ARG A 1 499 ? 1.611 30.547 28.422 1 98.38 499 ARG A O 1
ATOM 3973 N N . ASP A 1 500 ? 0.066 31.078 29.969 1 97.94 500 ASP A N 1
ATOM 3974 C CA . ASP A 1 500 ? -0.557 32.031 29.078 1 97.94 500 ASP A CA 1
ATOM 3975 C C . ASP A 1 500 ? 0.36 33.25 28.844 1 97.94 500 ASP A C 1
ATOM 3977 O O . ASP A 1 500 ? 0.457 33.75 27.719 1 97.94 500 ASP A O 1
ATOM 3981 N N . TYR A 1 501 ? 1.037 33.719 29.812 1 98.19 501 TYR A N 1
ATOM 3982 C CA . TYR A 1 501 ? 2 34.812 29.656 1 98.19 501 TYR A CA 1
ATOM 3983 C C . TYR A 1 501 ? 3.188 34.375 28.812 1 98.19 501 TYR A C 1
ATOM 3985 O O . TYR A 1 501 ? 3.738 35.156 28.047 1 98.19 501 TYR A O 1
ATOM 3993 N N . GLN A 1 502 ? 3.52 33.156 28.969 1 98.44 502 GLN A N 1
ATOM 3994 C CA . GLN A 1 502 ? 4.699 32.625 28.266 1 98.44 502 GLN A CA 1
ATOM 3995 C C . GLN A 1 502 ? 4.492 32.625 26.766 1 98.44 502 GLN A C 1
ATOM 3997 O O . GLN A 1 502 ? 5.25 33.25 26.016 1 98.44 502 GLN A O 1
ATOM 4002 N N . TRP A 1 503 ? 3.48 31.969 26.297 1 98.38 503 TRP A N 1
ATOM 4003 C CA . TRP A 1 503 ? 3.361 31.859 24.844 1 98.38 503 TRP A CA 1
ATOM 4004 C C . TRP A 1 503 ? 2.945 33.188 24.234 1 98.38 503 TRP A C 1
ATOM 4006 O O . TRP A 1 503 ? 3.318 33.5 23.109 1 98.38 503 TRP A O 1
ATOM 4016 N N . LYS A 1 504 ? 2.234 34.031 24.922 1 98.38 504 LYS A N 1
ATOM 4017 C CA . LYS A 1 504 ? 1.761 35.312 24.375 1 98.38 504 LYS A CA 1
ATOM 4018 C C . LYS A 1 504 ? 2.875 36.344 24.359 1 98.38 504 LYS A C 1
ATOM 4020 O O . LYS A 1 504 ? 2.711 37.438 23.781 1 98.38 504 LYS A O 1
ATOM 4025 N N . THR A 1 505 ? 3.932 36.031 24.984 1 98.44 505 THR A N 1
ATOM 4026 C CA . THR A 1 505 ? 5.152 36.812 24.75 1 98.44 505 THR A CA 1
ATOM 4027 C C . THR A 1 505 ? 5.469 36.875 23.266 1 98.44 505 THR A C 1
ATOM 4029 O O . THR A 1 505 ? 6.016 37.875 22.797 1 98.44 505 THR A O 1
ATOM 4032 N N . PHE A 1 506 ? 5.102 35.875 22.562 1 98.5 506 PHE A N 1
ATOM 4033 C CA . PHE A 1 506 ? 5.375 35.75 21.141 1 98.5 506 PHE A CA 1
ATOM 4034 C C . PHE A 1 506 ? 4.094 35.906 20.328 1 98.5 506 PHE A C 1
ATOM 4036 O O . PHE A 1 506 ? 3.811 35.062 19.453 1 98.5 506 PHE A O 1
ATOM 4043 N N . THR A 1 507 ? 3.322 36.875 20.641 1 98.19 507 THR A N 1
ATOM 4044 C CA . THR A 1 507 ? 2.115 37.25 19.906 1 98.19 507 THR A CA 1
ATOM 4045 C C . THR A 1 507 ? 2.01 38.781 19.797 1 98.19 507 THR A C 1
ATOM 4047 O O . THR A 1 507 ? 2.725 39.5 20.5 1 98.19 507 THR A O 1
ATOM 4050 N N . PRO A 1 508 ? 1.124 39.312 18.953 1 97.44 508 PRO A N 1
ATOM 4051 C CA . PRO A 1 508 ? 1.065 40.75 18.75 1 97.44 508 PRO A CA 1
ATOM 4052 C C . PRO A 1 508 ? 0.531 41.5 19.969 1 97.44 508 PRO A C 1
ATOM 4054 O O . PRO A 1 508 ? 1.235 42.344 20.547 1 97.44 508 PRO A O 1
ATOM 4057 N N . LEU A 1 509 ? -0.638 41.125 20.406 1 97.75 509 LEU A N 1
ATOM 4058 C CA . LEU A 1 509 ? -1.304 41.906 21.438 1 97.75 509 LEU A CA 1
ATOM 4059 C C . LEU A 1 509 ? -1.356 41.125 22.75 1 97.75 509 LEU A C 1
ATOM 4061 O O . LEU A 1 509 ? -1.551 39.906 22.75 1 97.75 509 LEU A O 1
ATOM 4065 N N . GLN A 1 510 ? -1.152 41.781 23.859 1 97.69 510 GLN A N 1
ATOM 4066 C CA . GLN A 1 510 ? -1.38 41.281 25.219 1 97.69 510 GLN A CA 1
ATOM 4067 C C . GLN A 1 510 ? -2.35 42.219 25.969 1 97.69 510 GLN A C 1
ATOM 4069 O O . GLN A 1 510 ? -2.045 43.375 26.219 1 97.69 510 GLN A O 1
ATOM 4074 N N . LEU A 1 511 ? -3.492 41.656 26.359 1 97.5 511 LEU A N 1
ATOM 4075 C CA . LEU A 1 511 ? -4.566 42.438 26.938 1 97.5 511 LEU A CA 1
ATOM 4076 C C . LEU A 1 511 ? -4.961 41.906 28.312 1 97.5 511 LEU A C 1
ATOM 4078 O O . LEU A 1 511 ? -5.609 40.875 28.422 1 97.5 511 LEU A O 1
ATOM 4082 N N . ASN A 1 512 ? -4.605 42.594 29.328 1 96.44 512 ASN A N 1
ATOM 4083 C CA . ASN A 1 512 ? -5.059 42.25 30.672 1 96.44 512 ASN A CA 1
ATOM 4084 C C . ASN A 1 512 ? -6.406 42.875 31 1 96.44 512 ASN A C 1
ATOM 4086 O O . ASN A 1 512 ? -6.465 44 31.484 1 96.44 512 ASN A O 1
ATOM 4090 N N . MET A 1 513 ? -7.398 42.125 30.812 1 94.5 513 MET A N 1
ATOM 4091 C CA . MET A 1 513 ? -8.773 42.594 31 1 94.5 513 MET A CA 1
ATOM 4092 C C . MET A 1 513 ? -9.242 42.375 32.438 1 94.5 513 MET A C 1
ATOM 4094 O O . MET A 1 513 ? -9.648 41.281 32.781 1 94.5 513 MET A O 1
ATOM 4098 N N . ASP A 1 514 ? -9.305 43.469 33.188 1 92.12 514 ASP A N 1
ATOM 4099 C CA . ASP A 1 514 ? -9.664 43.406 34.594 1 92.12 514 ASP A CA 1
ATOM 4100 C C . ASP A 1 514 ? -11 44.125 34.844 1 92.12 514 ASP A C 1
ATOM 4102 O O . ASP A 1 514 ? -11.539 44.781 33.969 1 92.12 514 ASP A O 1
ATOM 4106 N N . GLY A 1 515 ? -11.633 43.906 36.031 1 88.31 515 GLY A N 1
ATOM 4107 C CA . GLY A 1 515 ? -12.805 44.656 36.469 1 88.31 515 GLY A CA 1
ATOM 4108 C C . GLY A 1 515 ? -14.109 43.906 36.219 1 88.31 515 GLY A C 1
ATOM 4109 O O . GLY A 1 515 ? -15.164 44.344 36.688 1 88.31 515 GLY A O 1
ATOM 4110 N N . TRP A 1 516 ? -13.992 42.844 35.531 1 88.06 516 TRP A N 1
ATOM 4111 C CA . TRP A 1 516 ? -15.234 42.156 35.188 1 88.06 516 TRP A CA 1
ATOM 4112 C C . TRP A 1 516 ? -15.32 40.812 35.875 1 88.06 516 TRP A C 1
ATOM 4114 O O . TRP A 1 516 ? -16.375 40.188 35.875 1 88.06 516 TRP A O 1
ATOM 4124 N N . GLY A 1 517 ? -14.266 40.375 36.375 1 82.75 517 GLY A N 1
ATOM 4125 C CA . GLY A 1 517 ? -14.258 39.062 37 1 82.75 517 GLY A CA 1
ATOM 4126 C C . GLY A 1 517 ? -13.977 39.125 38.5 1 82.75 517 GLY A C 1
ATOM 4127 O O . GLY A 1 517 ? -13.938 40.219 39.094 1 82.75 517 GLY A O 1
ATOM 4128 N N . LYS A 1 518 ? -13.812 37.875 39.062 1 78.06 518 LYS A N 1
ATOM 4129 C CA . LYS A 1 518 ? -13.586 37.75 40.5 1 78.06 518 LYS A CA 1
ATOM 4130 C C . LYS A 1 518 ? -12.102 37.781 40.844 1 78.06 518 LYS A C 1
ATOM 4132 O O . LYS A 1 518 ? -11.719 37.938 42 1 78.06 518 LYS A O 1
ATOM 4137 N N . VAL A 1 519 ? -11.391 37.594 39.812 1 84.12 519 VAL A N 1
ATOM 4138 C CA . VAL A 1 519 ? -9.945 37.562 40 1 84.12 519 VAL A CA 1
ATOM 4139 C C . VAL A 1 519 ? -9.297 38.75 39.281 1 84.12 519 VAL A C 1
ATOM 4141 O O . VAL A 1 519 ? -9.617 39.062 38.125 1 84.12 519 VAL A O 1
ATOM 4144 N N . GLN A 1 520 ? -8.477 39.438 40.094 1 88.88 520 GLN A N 1
ATOM 4145 C CA . GLN A 1 520 ? -7.75 40.531 39.469 1 88.88 520 GLN A CA 1
ATOM 4146 C C . GLN A 1 520 ? -6.867 40.062 38.312 1 88.88 520 GLN A C 1
ATOM 4148 O O . GLN A 1 520 ? -6.227 39 38.438 1 88.88 520 GLN A O 1
ATOM 4153 N N . LYS A 1 521 ? -6.836 40.812 37.281 1 93.5 521 LYS A N 1
ATOM 4154 C CA . LYS A 1 521 ? -6.012 40.469 36.125 1 93.5 521 LYS A CA 1
ATOM 4155 C C . LYS A 1 521 ? -4.777 41.344 36.031 1 93.5 521 LYS A C 1
ATOM 4157 O O . LYS A 1 521 ? -4.859 42.5 35.594 1 93.5 521 LYS A O 1
ATOM 4162 N N . THR A 1 522 ? -3.691 40.875 36.469 1 95.19 522 THR A N 1
ATOM 4163 C CA . THR A 1 522 ? -2.377 41.5 36.406 1 95.19 522 THR A CA 1
ATOM 4164 C C . THR A 1 522 ? -1.276 40.438 36.344 1 95.19 522 THR A C 1
ATOM 4166 O O . THR A 1 522 ? -1.503 39.312 36.719 1 95.19 522 THR A O 1
ATOM 4169 N N . PRO A 1 523 ? -0.108 40.812 35.875 1 97 523 PRO A N 1
ATOM 4170 C CA . PRO A 1 523 ? 0.992 39.844 35.844 1 97 523 PRO A CA 1
ATOM 4171 C C . PRO A 1 523 ? 1.51 39.531 37.25 1 97 523 PRO A C 1
ATOM 4173 O O . PRO A 1 523 ? 2.316 38.625 37.438 1 97 523 PRO A O 1
ATOM 4176 N N . PHE A 1 524 ? 0.999 40.188 38.312 1 95.62 524 PHE A N 1
ATOM 4177 C CA . PHE A 1 524 ? 1.468 39.969 39.656 1 95.62 524 PHE A CA 1
ATOM 4178 C C . PHE A 1 524 ? 0.318 39.562 40.562 1 95.62 524 PHE A C 1
ATOM 4180 O O . PHE A 1 524 ? 0.36 39.781 41.781 1 95.62 524 PHE A O 1
ATOM 4187 N N . SER A 1 525 ? -0.664 38.969 39.969 1 91.75 525 SER A N 1
ATOM 4188 C CA . SER A 1 525 ? -1.851 38.594 40.719 1 91.75 525 SER A CA 1
ATOM 4189 C C . SER A 1 525 ? -1.595 37.312 41.531 1 91.75 525 SER A C 1
ATOM 4191 O O . SER A 1 525 ? -2.336 37 42.469 1 91.75 525 SER A O 1
ATOM 4193 N N . PHE A 1 526 ? -0.566 36.5 41.219 1 92.94 526 PHE A N 1
ATOM 4194 C CA . PHE A 1 526 ? -0.285 35.219 41.875 1 92.94 526 PHE A CA 1
ATOM 4195 C C . PHE A 1 526 ? 0.974 35.344 42.719 1 92.94 526 PHE A C 1
ATOM 4197 O O . PHE A 1 526 ? 1.4 36.438 43.094 1 92.94 526 PHE A O 1
ATOM 4204 N N . ASP A 1 527 ? 1.526 34.094 43.188 1 93.94 527 ASP A N 1
ATOM 4205 C CA . ASP A 1 527 ? 2.631 34.094 44.156 1 93.94 527 ASP A CA 1
ATOM 4206 C C . ASP A 1 527 ? 3.92 34.594 43.5 1 93.94 527 ASP A C 1
ATOM 4208 O O . ASP A 1 527 ? 3.916 35.031 42.344 1 93.94 527 ASP A O 1
ATOM 4212 N N . ASP A 1 528 ? 4.93 34.625 44.219 1 95.06 528 ASP A N 1
ATOM 4213 C CA . ASP A 1 528 ? 6.195 35.188 43.812 1 95.06 528 ASP A CA 1
ATOM 4214 C C . ASP A 1 528 ? 6.785 34.438 42.625 1 95.06 528 ASP A C 1
ATOM 4216 O O . ASP A 1 528 ? 7.402 35.062 41.75 1 95.06 528 ASP A O 1
ATOM 4220 N N . GLU A 1 529 ? 6.652 33.156 42.625 1 96 529 GLU A N 1
ATOM 4221 C CA . GLU A 1 529 ? 7.164 32.375 41.5 1 96 529 GLU A CA 1
ATOM 4222 C C . GLU A 1 529 ? 6.504 32.812 40.188 1 96 529 GLU A C 1
ATOM 4224 O O . GLU A 1 529 ? 7.191 33.062 39.188 1 96 529 GLU A O 1
ATOM 4229 N N . ALA A 1 530 ? 5.164 32.844 40.219 1 96.81 530 ALA A N 1
ATOM 4230 C CA . ALA A 1 530 ? 4.418 33.25 39.031 1 96.81 530 ALA A CA 1
ATOM 4231 C C . ALA A 1 530 ? 4.781 34.688 38.625 1 96.81 530 ALA A C 1
ATOM 4233 O O . ALA A 1 530 ? 4.988 34.969 37.438 1 96.81 530 ALA A O 1
ATOM 4234 N N . LYS A 1 531 ? 4.84 35.562 39.562 1 96.94 531 LYS A N 1
ATOM 4235 C CA . LYS A 1 531 ? 5.164 36.969 39.312 1 96.94 531 LYS A CA 1
ATOM 4236 C C . LYS A 1 531 ? 6.531 37.125 38.656 1 96.94 531 LYS A C 1
ATOM 4238 O O . LYS A 1 531 ? 6.691 37.875 37.719 1 96.94 531 LYS A O 1
ATOM 4243 N N . ARG A 1 532 ? 7.465 36.406 39.125 1 97.5 532 ARG A N 1
ATOM 4244 C CA . ARG A 1 532 ? 8.828 36.5 38.594 1 97.5 532 ARG A CA 1
ATOM 4245 C C . ARG A 1 532 ? 8.891 35.938 37.188 1 97.5 532 ARG A C 1
ATOM 4247 O O . ARG A 1 532 ? 9.562 36.5 36.312 1 97.5 532 ARG A O 1
ATOM 4254 N N . ILE A 1 533 ? 8.258 34.812 36.969 1 98.12 533 ILE A N 1
ATOM 4255 C CA . ILE A 1 533 ? 8.258 34.219 35.656 1 98.12 533 ILE A CA 1
ATOM 4256 C C . ILE A 1 533 ? 7.555 35.125 34.656 1 98.12 533 ILE A C 1
ATOM 4258 O O . ILE A 1 533 ? 8.055 35.375 33.562 1 98.12 533 ILE A O 1
ATOM 4262 N N . ASN A 1 534 ? 6.375 35.688 35.062 1 98.5 534 ASN A N 1
ATOM 4263 C CA . ASN A 1 534 ? 5.645 36.594 34.219 1 98.5 534 ASN A CA 1
ATOM 4264 C C . ASN A 1 534 ? 6.484 37.844 33.875 1 98.5 534 ASN A C 1
ATOM 4266 O O . ASN A 1 534 ? 6.504 38.281 32.719 1 98.5 534 ASN A O 1
ATOM 4270 N N . ARG A 1 535 ? 7.156 38.406 34.812 1 98.44 535 ARG A N 1
ATOM 4271 C CA . ARG A 1 535 ? 8.047 39.531 34.594 1 98.44 535 ARG A CA 1
ATOM 4272 C C . ARG A 1 535 ? 9.117 39.156 33.562 1 98.44 535 ARG A C 1
ATOM 4274 O O . ARG A 1 535 ? 9.406 39.938 32.656 1 98.44 535 ARG A O 1
ATOM 4281 N N . ALA A 1 536 ? 9.68 38 33.812 1 98.38 536 ALA A N 1
ATOM 4282 C CA . ALA A 1 536 ? 10.742 37.562 32.906 1 98.38 536 ALA A CA 1
ATOM 4283 C C . ALA A 1 536 ? 10.266 37.531 31.453 1 98.38 536 ALA A C 1
ATOM 4285 O O . ALA A 1 536 ? 10.969 38 30.562 1 98.38 536 ALA A O 1
ATOM 4286 N N . TYR A 1 537 ? 9.141 37 31.203 1 98.56 537 TYR A N 1
ATOM 4287 C CA . TYR A 1 537 ? 8.641 36.875 29.844 1 98.56 537 TYR A CA 1
ATOM 4288 C C . TYR A 1 537 ? 8.18 38.219 29.297 1 98.56 537 TYR A C 1
ATOM 4290 O O . TYR A 1 537 ? 8.352 38.5 28.109 1 98.56 537 TYR A O 1
ATOM 4298 N N . LEU A 1 538 ? 7.551 39.062 30.078 1 98.62 538 LEU A N 1
ATOM 4299 C CA . LEU A 1 538 ? 7.191 40.406 29.625 1 98.62 538 LEU A CA 1
ATOM 4300 C C . LEU A 1 538 ? 8.438 41.188 29.266 1 98.62 538 LEU A C 1
ATOM 4302 O O . LEU A 1 538 ? 8.438 41.938 28.266 1 98.62 538 LEU A O 1
ATOM 4306 N N . LYS A 1 539 ? 9.469 41.031 30.062 1 98.69 539 LYS A N 1
ATOM 4307 C CA . LYS A 1 539 ? 10.734 41.688 29.766 1 98.69 539 LYS A CA 1
ATOM 4308 C C . LYS A 1 539 ? 11.344 41.156 28.469 1 98.69 539 LYS A C 1
ATOM 4310 O O . LYS A 1 539 ? 11.93 41.906 27.688 1 98.69 539 LYS A O 1
ATOM 4315 N N . LEU A 1 540 ? 11.25 39.844 28.312 1 98.56 540 LEU A N 1
ATOM 4316 C CA . LEU A 1 540 ? 11.75 39.25 27.078 1 98.56 540 LEU A CA 1
ATOM 4317 C C . LEU A 1 540 ? 11.062 39.875 25.859 1 98.56 540 LEU A C 1
ATOM 4319 O O . LEU A 1 540 ? 11.711 40.188 24.859 1 98.56 540 LEU A O 1
ATOM 4323 N N . LYS A 1 541 ? 9.734 40 25.906 1 98.69 541 LYS A N 1
ATOM 4324 C CA . LYS A 1 541 ? 8.992 40.594 24.812 1 98.69 541 LYS A CA 1
ATOM 4325 C C . LYS A 1 541 ? 9.484 42.031 24.547 1 98.69 541 LYS A C 1
ATOM 4327 O O . LYS A 1 541 ? 9.664 42.406 23.391 1 98.69 541 LYS A O 1
ATOM 4332 N N . ALA A 1 542 ? 9.734 42.75 25.562 1 98.56 542 ALA A N 1
ATOM 4333 C CA . ALA A 1 542 ? 10.227 44.094 25.438 1 98.56 542 ALA A CA 1
ATOM 4334 C C . ALA A 1 542 ? 11.625 44.125 24.812 1 98.56 542 ALA A C 1
ATOM 4336 O O . ALA A 1 542 ? 11.906 44.969 23.953 1 98.56 542 ALA A O 1
ATOM 4337 N N . MET A 1 543 ? 12.43 43.25 25.266 1 98.56 543 MET A N 1
ATOM 4338 C CA . MET A 1 543 ? 13.797 43.188 24.75 1 98.56 543 MET A CA 1
ATOM 4339 C C . MET A 1 543 ? 13.805 42.812 23.266 1 98.56 543 MET A C 1
ATOM 4341 O O . MET A 1 543 ? 14.688 43.25 22.516 1 98.56 543 MET A O 1
ATOM 4345 N N . LEU A 1 544 ? 12.797 42.125 22.812 1 98.56 544 LEU A N 1
ATOM 4346 C CA . LEU A 1 544 ? 12.711 41.625 21.438 1 98.56 544 LEU A CA 1
ATOM 4347 C C . LEU A 1 544 ? 12.047 42.688 20.547 1 98.56 544 LEU A C 1
ATOM 4349 O O . LEU A 1 544 ? 11.82 42.438 19.359 1 98.56 544 LEU A O 1
ATOM 4353 N N . LEU A 1 545 ? 11.766 43.812 20.969 1 98.38 545 LEU A N 1
ATOM 4354 C CA . LEU A 1 545 ? 10.953 44.781 20.234 1 98.38 545 LEU A CA 1
ATOM 4355 C C . LEU A 1 545 ? 11.531 45.062 18.844 1 98.38 545 LEU A C 1
ATOM 4357 O O . LEU A 1 545 ? 10.789 45.094 17.859 1 98.38 545 LEU A O 1
ATOM 4361 N N . PRO A 1 546 ? 12.898 45.219 18.656 1 98.38 546 PRO A N 1
ATOM 4362 C CA . PRO A 1 546 ? 13.375 45.438 17.281 1 98.38 546 PRO A CA 1
ATOM 4363 C C . PRO A 1 546 ? 13.023 44.281 16.344 1 98.38 546 PRO A C 1
ATOM 4365 O O . PRO A 1 546 ? 12.68 44.531 15.18 1 98.38 546 PRO A O 1
ATOM 4368 N N . TYR A 1 547 ? 13.195 43.094 16.859 1 98.25 547 TYR A N 1
ATOM 4369 C CA . TYR A 1 547 ? 12.812 41.938 16.062 1 98.25 547 TYR A CA 1
ATOM 4370 C C . TYR A 1 547 ? 11.312 41.938 15.789 1 98.25 547 TYR A C 1
ATOM 4372 O O . TYR A 1 547 ? 10.883 41.781 14.641 1 98.25 547 TYR A O 1
ATOM 4380 N N . ASN A 1 548 ? 10.508 42.156 16.859 1 98.5 548 ASN A N 1
ATOM 4381 C CA . ASN A 1 548 ? 9.055 42.188 16.75 1 98.5 548 ASN A CA 1
ATOM 4382 C C . ASN A 1 548 ? 8.586 43.25 15.773 1 98.5 548 ASN A C 1
ATOM 4384 O O . ASN A 1 548 ? 7.691 43.031 14.961 1 98.5 548 ASN A O 1
ATOM 4388 N N . TYR A 1 549 ? 9.164 44.344 15.898 1 98.19 549 TYR A N 1
ATOM 4389 C CA . TYR A 1 549 ? 8.781 45.469 15.07 1 98.19 549 TYR A CA 1
ATOM 4390 C C . TYR A 1 549 ? 9.117 45.219 13.609 1 98.19 549 TYR A C 1
ATOM 4392 O O . TYR A 1 549 ? 8.352 45.594 12.719 1 98.19 549 TYR A O 1
ATOM 4400 N N . THR A 1 550 ? 10.219 44.625 13.359 1 98.25 550 THR A N 1
ATOM 4401 C CA . THR A 1 550 ? 10.641 44.281 12.008 1 98.25 550 THR A CA 1
ATOM 4402 C C . THR A 1 550 ? 9.648 43.312 11.367 1 98.25 550 THR A C 1
ATOM 4404 O O . THR A 1 550 ? 9.227 43.5 10.227 1 98.25 550 THR A O 1
ATOM 4407 N N . ILE A 1 551 ? 9.289 42.25 12.086 1 97.94 551 ILE A N 1
ATOM 4408 C CA . ILE A 1 551 ? 8.383 41.281 11.5 1 97.94 551 ILE A CA 1
ATOM 4409 C C . ILE A 1 551 ? 6.973 41.844 11.43 1 97.94 551 ILE A C 1
ATOM 4411 O O . ILE A 1 551 ? 6.164 41.406 10.602 1 97.94 551 ILE A O 1
ATOM 4415 N N . ALA A 1 552 ? 6.629 42.781 12.281 1 97.88 552 ALA A N 1
ATOM 4416 C CA . ALA A 1 552 ? 5.348 43.5 12.172 1 97.88 552 ALA A CA 1
ATOM 4417 C C . ALA A 1 552 ? 5.262 44.281 10.867 1 97.88 552 ALA A C 1
ATOM 4419 O O . ALA A 1 552 ? 4.199 44.344 10.242 1 97.88 552 ALA A O 1
ATOM 4420 N N . HIS A 1 553 ? 6.352 44.875 10.508 1 97.25 553 HIS A N 1
ATOM 4421 C CA . HIS A 1 553 ? 6.387 45.562 9.227 1 97.25 553 HIS A CA 1
ATOM 4422 C C . HIS A 1 553 ? 6.18 44.594 8.07 1 97.25 553 HIS A C 1
ATOM 4424 O O . HIS A 1 553 ? 5.508 44.938 7.086 1 97.25 553 HIS A O 1
ATOM 4430 N N . GLU A 1 554 ? 6.73 43.438 8.18 1 96.19 554 GLU A N 1
ATOM 4431 C CA . GLU A 1 554 ? 6.527 42.406 7.152 1 96.19 554 GLU A CA 1
ATOM 4432 C C . GLU A 1 554 ? 5.059 42 7.066 1 96.19 554 GLU A C 1
ATOM 4434 O O . GLU A 1 554 ? 4.574 41.625 5.996 1 96.19 554 GLU A O 1
ATOM 4439 N N . SER A 1 555 ? 4.383 42.094 8.172 1 94.94 555 SER A N 1
ATOM 4440 C CA . SER A 1 555 ? 3.01 41.594 8.258 1 94.94 555 SER A CA 1
ATOM 4441 C C . SER A 1 555 ? 2.066 42.469 7.438 1 94.94 555 SER A C 1
ATOM 4443 O O . SER A 1 555 ? 0.962 42.062 7.09 1 94.94 555 SER A O 1
ATOM 4445 N N . ILE A 1 556 ? 2.449 43.688 7.102 1 93.5 556 ILE A N 1
ATOM 4446 C CA . ILE A 1 556 ? 1.585 44.5 6.281 1 93.5 556 ILE A CA 1
ATOM 4447 C C . ILE A 1 556 ? 1.831 44.219 4.805 1 93.5 556 ILE A C 1
ATOM 4449 O O . ILE A 1 556 ? 1.173 44.781 3.932 1 93.5 556 ILE A O 1
ATOM 4453 N N . ASN A 1 557 ? 2.797 43.281 4.594 1 92.38 557 ASN A N 1
ATOM 4454 C CA . ASN A 1 557 ? 3.109 42.875 3.232 1 92.38 557 ASN A CA 1
ATOM 4455 C C . ASN A 1 557 ? 2.992 41.375 3.064 1 92.38 557 ASN A C 1
ATOM 4457 O O . ASN A 1 557 ? 3.857 40.719 2.455 1 92.38 557 ASN A O 1
ATOM 4461 N N . GLY A 1 558 ? 2.125 40.812 3.697 1 89.62 558 GLY A N 1
ATOM 4462 C CA . GLY A 1 558 ? 1.694 39.469 3.342 1 89.62 558 GLY A CA 1
ATOM 4463 C C . GLY A 1 558 ? 2.246 38.406 4.27 1 89.62 558 GLY A C 1
ATOM 4464 O O . GLY A 1 558 ? 1.761 37.281 4.273 1 89.62 558 GLY A O 1
ATOM 4465 N N . LEU A 1 559 ? 3.252 38.656 5.121 1 93.5 559 LEU A N 1
ATOM 4466 C CA . LEU A 1 559 ? 3.785 37.688 6.066 1 93.5 559 LEU A CA 1
ATOM 4467 C C . LEU A 1 559 ? 3.361 38.031 7.492 1 93.5 559 LEU A C 1
ATOM 4469 O O . LEU A 1 559 ? 3.973 38.875 8.141 1 93.5 559 LEU A O 1
ATOM 4473 N N . PRO A 1 560 ? 2.436 37.312 8.016 1 97 560 PRO A N 1
ATOM 4474 C CA . PRO A 1 560 ? 2.02 37.625 9.391 1 97 560 PRO A CA 1
ATOM 4475 C C . PRO A 1 560 ? 3.148 37.406 10.406 1 97 560 PRO A C 1
ATOM 4477 O O . PRO A 1 560 ? 4.145 36.75 10.102 1 97 560 PRO A O 1
ATOM 4480 N N . MET A 1 561 ? 2.992 38.031 11.555 1 97.94 561 MET A N 1
ATOM 4481 C CA . MET A 1 561 ? 3.992 37.844 12.602 1 97.94 561 MET A CA 1
ATOM 4482 C C . MET A 1 561 ? 3.975 36.406 13.117 1 97.94 561 MET A C 1
ATOM 4484 O O . MET A 1 561 ? 5.02 35.75 13.195 1 97.94 561 MET A O 1
ATOM 4488 N N . ILE A 1 562 ? 2.721 35.969 13.469 1 98.06 562 ILE A N 1
ATOM 4489 C CA . ILE A 1 562 ? 2.512 34.562 13.766 1 98.06 562 ILE A CA 1
ATOM 4490 C C . ILE A 1 562 ? 2.391 33.781 12.469 1 98.06 562 ILE A C 1
ATOM 4492 O O . ILE A 1 562 ? 1.402 33.906 11.742 1 98.06 562 ILE A O 1
ATOM 4496 N N . ARG A 1 563 ? 3.338 32.906 12.203 1 98.12 563 ARG A N 1
ATOM 4497 C CA . ARG A 1 563 ? 3.385 32.25 10.898 1 98.12 563 ARG A CA 1
ATOM 4498 C C . ARG A 1 563 ? 3.123 30.75 11.039 1 98.12 563 ARG A C 1
ATOM 4500 O O . ARG A 1 563 ? 3.744 30.078 11.867 1 98.12 563 ARG A O 1
ATOM 4507 N N . ALA A 1 564 ? 2.178 30.312 10.234 1 97.75 564 ALA A N 1
ATOM 4508 C CA . ALA A 1 564 ? 2.104 28.859 10.055 1 97.75 564 ALA A CA 1
ATOM 4509 C C . ALA A 1 564 ? 3.449 28.281 9.617 1 97.75 564 ALA A C 1
ATOM 4511 O O . ALA A 1 564 ? 4.207 28.953 8.906 1 97.75 564 ALA A O 1
ATOM 4512 N N . MET A 1 565 ? 3.672 27.047 10 1 97.62 565 MET A N 1
ATOM 4513 C CA . MET A 1 565 ? 4.965 26.422 9.727 1 97.62 565 MET A CA 1
ATOM 4514 C C . MET A 1 565 ? 5.277 26.438 8.234 1 97.62 565 MET A C 1
ATOM 4516 O O . MET A 1 565 ? 6.422 26.656 7.84 1 97.62 565 MET A O 1
ATOM 4520 N N . PHE A 1 566 ? 4.277 26.25 7.344 1 96.25 566 PHE A N 1
ATOM 4521 C CA . PHE A 1 566 ? 4.508 26.078 5.914 1 96.25 566 PHE A CA 1
ATOM 4522 C C . PHE A 1 566 ? 4.879 27.406 5.266 1 96.25 566 PHE A C 1
ATOM 4524 O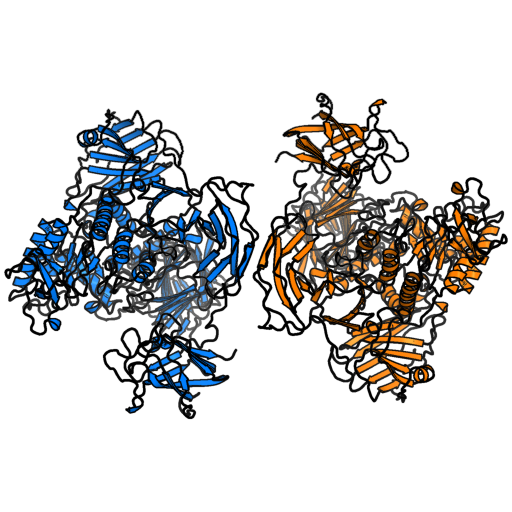 O . PHE A 1 566 ? 5.371 27.438 4.133 1 96.25 566 PHE A O 1
ATOM 4531 N N . LEU A 1 567 ? 4.625 28.547 5.895 1 96.69 567 LEU A N 1
ATOM 4532 C CA . LEU A 1 567 ? 5.043 29.828 5.328 1 96.69 567 LEU A CA 1
ATOM 4533 C C . LEU A 1 567 ? 6.566 29.938 5.293 1 96.69 567 LEU A C 1
ATOM 4535 O O . LEU A 1 567 ? 7.129 30.531 4.379 1 96.69 567 LEU A O 1
ATOM 4539 N N . GLU A 1 568 ? 7.191 29.297 6.285 1 95.94 568 GLU A N 1
ATOM 4540 C CA . GLU A 1 568 ? 8.648 29.297 6.34 1 95.94 568 GLU A CA 1
ATOM 4541 C C . GLU A 1 568 ? 9.227 27.984 5.801 1 95.94 568 GLU A C 1
ATOM 4543 O O . GLU A 1 568 ? 10.359 27.969 5.312 1 95.94 568 GLU A O 1
ATOM 4548 N N . PHE A 1 569 ? 8.43 26.938 5.836 1 95.94 569 PHE A N 1
ATOM 4549 C CA . PHE A 1 569 ? 8.891 25.625 5.422 1 95.94 569 PHE A CA 1
ATOM 4550 C C . PHE A 1 569 ? 7.879 24.969 4.492 1 95.94 569 PHE A C 1
ATOM 4552 O O . PHE A 1 569 ? 7.344 23.891 4.805 1 95.94 569 PHE A O 1
ATOM 4559 N N . PRO A 1 570 ? 7.723 25.484 3.271 1 93.44 570 PRO A N 1
ATOM 4560 C CA . PRO A 1 570 ? 6.672 25.016 2.363 1 93.44 570 PRO A CA 1
ATOM 4561 C C . PRO A 1 570 ? 6.926 23.609 1.824 1 93.44 570 PRO A C 1
ATOM 4563 O O . PRO A 1 570 ? 6.004 22.953 1.33 1 93.44 570 PRO A O 1
ATOM 4566 N N . LYS A 1 571 ? 8.156 23.094 1.94 1 91.25 571 LYS A N 1
ATOM 4567 C CA . LYS A 1 571 ? 8.484 21.797 1.376 1 91.25 571 LYS A CA 1
ATOM 4568 C C . LYS A 1 571 ? 8.133 20.672 2.348 1 91.25 571 LYS A C 1
ATOM 4570 O O . LYS A 1 571 ? 8.141 19.484 1.978 1 91.25 571 LYS A O 1
ATOM 4575 N N . GLU A 1 572 ? 7.801 21.047 3.566 1 92.94 572 GLU A N 1
ATOM 4576 C CA . GLU A 1 572 ? 7.406 20.062 4.57 1 92.94 572 GLU A CA 1
ATOM 4577 C C . GLU A 1 572 ? 5.922 19.719 4.461 1 92.94 572 GLU A C 1
ATOM 4579 O O . GLU A 1 572 ? 5.066 20.516 4.855 1 92.94 572 GLU A O 1
ATOM 4584 N N . SER A 1 573 ? 5.605 18.5 4.031 1 90.5 573 SER A N 1
ATOM 4585 C CA . SER A 1 573 ? 4.211 18.125 3.834 1 90.5 573 SER A CA 1
ATOM 4586 C C . SER A 1 573 ? 3.434 18.172 5.148 1 90.5 573 SER A C 1
ATOM 4588 O O . SER A 1 573 ? 2.266 18.578 5.168 1 90.5 573 SER A O 1
ATOM 4590 N N . CYS A 1 574 ? 4.055 17.875 6.238 1 92.81 574 CYS A N 1
ATOM 4591 C CA . CYS A 1 574 ? 3.398 17.844 7.539 1 92.81 574 CYS A CA 1
ATOM 4592 C C . CYS A 1 574 ? 3.053 19.25 8.008 1 92.81 574 CYS A C 1
ATOM 4594 O O . CYS A 1 574 ? 2.164 19.422 8.844 1 92.81 574 CYS A O 1
ATOM 4596 N N . ALA A 1 575 ? 3.658 20.266 7.488 1 95.38 575 ALA A N 1
ATOM 4597 C CA . ALA A 1 575 ? 3.488 21.656 7.91 1 95.38 575 ALA A CA 1
ATOM 4598 C C . ALA A 1 575 ? 2.094 22.172 7.562 1 95.38 575 ALA A C 1
ATOM 4600 O O . ALA A 1 575 ? 1.647 23.188 8.102 1 95.38 575 ALA A O 1
ATOM 4601 N N . TYR A 1 576 ? 1.358 21.438 6.695 1 94.94 576 TYR A N 1
ATOM 4602 C CA . TYR A 1 576 ? 0.031 21.844 6.25 1 94.94 576 TYR A CA 1
ATOM 4603 C C . TYR A 1 576 ? -1.055 21.141 7.059 1 94.94 576 TYR A C 1
ATOM 4605 O O . TYR A 1 576 ? -2.229 21.516 6.984 1 94.94 576 TYR A O 1
ATOM 4613 N N . THR A 1 577 ? -0.647 20.25 7.875 1 94.81 577 THR A N 1
ATOM 4614 C CA . THR A 1 577 ? -1.604 19.359 8.523 1 94.81 577 THR A CA 1
ATOM 4615 C C . THR A 1 577 ? -1.832 19.781 9.977 1 94.81 577 THR A C 1
ATOM 4617 O O . THR A 1 577 ? -1.17 20.703 10.477 1 94.81 577 THR A O 1
ATOM 4620 N N . LYS A 1 578 ? -2.703 19.109 10.68 1 94.31 578 LYS A N 1
ATOM 4621 C CA . LYS A 1 578 ? -3.037 19.406 12.07 1 94.31 578 LYS A CA 1
ATOM 4622 C C . LYS A 1 578 ? -1.926 18.938 13.008 1 94.31 578 LYS A C 1
ATOM 4624 O O . LYS A 1 578 ? -1.92 19.281 14.195 1 94.31 578 LYS A O 1
ATOM 4629 N N . ASP A 1 579 ? -0.91 18.344 12.438 1 94.94 579 ASP A N 1
ATOM 4630 C CA . ASP A 1 579 ? 0.235 17.938 13.25 1 94.94 579 ASP A CA 1
ATOM 4631 C C . ASP A 1 579 ? 0.975 19.156 13.805 1 94.94 579 ASP A C 1
ATOM 4633 O O . ASP A 1 579 ? 1.688 19.047 14.805 1 94.94 579 ASP A O 1
ATOM 4637 N N . VAL A 1 580 ? 0.749 20.281 13.156 1 97.25 580 VAL A N 1
ATOM 4638 C CA . VAL A 1 580 ? 1.536 21.453 13.57 1 97.25 580 VAL A CA 1
ATOM 4639 C C . VAL A 1 580 ? 0.605 22.578 13.977 1 97.25 580 VAL A C 1
ATOM 4641 O O . VAL A 1 580 ? 1.02 23.75 14.031 1 97.25 580 VAL A O 1
ATOM 4644 N N . GLN A 1 581 ? -0.613 22.281 14.281 1 97.12 581 GLN A N 1
ATOM 4645 C CA . GLN A 1 581 ? -1.602 23.312 14.531 1 97.12 581 GLN A CA 1
ATOM 4646 C C . GLN A 1 581 ? -1.372 23.984 15.883 1 97.12 581 GLN A C 1
ATOM 4648 O O . GLN A 1 581 ? -1.893 25.078 16.141 1 97.12 581 GLN A O 1
ATOM 4653 N N . TYR A 1 582 ? -0.536 23.391 16.75 1 97.94 582 TYR A N 1
ATOM 4654 C CA . TYR A 1 582 ? -0.348 23.953 18.078 1 97.94 582 TYR A CA 1
ATOM 4655 C C . TYR A 1 582 ? 1.07 24.484 18.25 1 97.94 582 TYR A C 1
ATOM 4657 O O . TYR A 1 582 ? 1.604 24.5 19.359 1 97.94 582 TYR A O 1
ATOM 4665 N N . GLN A 1 583 ? 1.672 24.812 17.219 1 98.56 583 GLN A N 1
ATOM 4666 C CA . GLN A 1 583 ? 2.951 25.516 17.172 1 98.56 583 GLN A CA 1
ATOM 4667 C C . GLN A 1 583 ? 3 26.5 16.016 1 98.56 583 GLN A C 1
ATOM 4669 O O . GLN A 1 583 ? 2.164 26.453 15.117 1 98.56 583 GLN A O 1
ATOM 4674 N N . PHE A 1 584 ? 3.973 27.438 16.078 1 98.62 584 PHE A N 1
ATOM 4675 C CA . PHE A 1 584 ? 4.082 28.422 15.008 1 98.62 584 PHE A CA 1
ATOM 4676 C C . PHE A 1 584 ? 5.48 29.031 14.977 1 98.62 584 PHE A C 1
ATOM 4678 O O . PHE A 1 584 ? 6.266 28.844 15.914 1 98.62 584 PHE A O 1
ATOM 4685 N N . MET A 1 585 ? 5.746 29.688 13.891 1 98.56 585 MET A N 1
ATOM 4686 C CA . MET A 1 585 ? 6.938 30.516 13.797 1 98.56 585 MET A CA 1
ATOM 4687 C C . MET A 1 585 ? 6.621 31.969 14.18 1 98.56 585 MET A C 1
ATOM 4689 O O . MET A 1 585 ? 5.629 32.531 13.727 1 98.56 585 MET A O 1
ATOM 4693 N N . TRP A 1 586 ? 7.359 32.469 15.086 1 98.56 586 TRP A N 1
ATOM 4694 C CA . TRP A 1 586 ? 7.352 33.906 15.359 1 98.56 586 TRP A CA 1
ATOM 4695 C C . TRP A 1 586 ? 8.375 34.625 14.484 1 98.56 586 TRP A C 1
ATOM 4697 O O . TRP A 1 586 ? 9.523 34.812 14.898 1 98.56 586 TRP A O 1
ATOM 4707 N N . GLY A 1 587 ? 7.891 35.094 13.32 1 97.81 587 GLY A N 1
ATOM 4708 C CA . GLY A 1 587 ? 8.812 35.531 12.281 1 97.81 587 GLY A CA 1
ATOM 4709 C C . GLY A 1 587 ? 9.609 34.375 11.68 1 97.81 587 GLY A C 1
ATOM 4710 O O . GLY A 1 587 ? 9.164 33.219 11.703 1 97.81 587 GLY A O 1
ATOM 4711 N N . PRO A 1 588 ? 10.695 34.688 11.039 1 97.38 588 PRO A N 1
ATOM 4712 C CA . PRO A 1 588 ? 11.422 33.656 10.297 1 97.38 588 PRO A CA 1
ATOM 4713 C C . PRO A 1 588 ? 12.375 32.844 11.188 1 97.38 588 PRO A C 1
ATOM 4715 O O . PRO A 1 588 ? 12.859 31.797 10.781 1 97.38 588 PRO A O 1
ATOM 4718 N N . SER A 1 589 ? 12.531 33.281 12.469 1 98.12 589 SER A N 1
ATOM 4719 C CA . SER A 1 589 ? 13.719 32.75 13.141 1 98.12 589 SER A CA 1
ATOM 4720 C C . SER A 1 589 ? 13.359 32.062 14.453 1 98.12 589 SER A C 1
ATOM 4722 O O . SER A 1 589 ? 14.172 31.328 15.016 1 98.12 589 SER A O 1
ATOM 4724 N N . ILE A 1 590 ? 12.18 32.188 14.984 1 98.69 590 ILE A N 1
ATOM 4725 C CA . ILE A 1 590 ? 11.82 31.688 16.312 1 98.69 590 ILE A CA 1
ATOM 4726 C C . ILE A 1 590 ? 10.625 30.734 16.188 1 98.69 590 ILE A C 1
ATOM 4728 O O . ILE A 1 590 ? 9.586 31.109 15.641 1 98.69 590 ILE A O 1
ATOM 4732 N N . LEU A 1 591 ? 10.797 29.531 16.594 1 98.75 591 LEU A N 1
ATOM 4733 C CA . LEU A 1 591 ? 9.719 28.547 16.656 1 98.75 591 LEU A CA 1
ATOM 4734 C C . LEU A 1 591 ? 9.156 28.438 18.062 1 98.75 591 LEU A C 1
ATOM 4736 O O . LEU A 1 591 ? 9.914 28.25 19.031 1 98.75 591 LEU A O 1
ATOM 4740 N N . VAL A 1 592 ? 7.844 28.578 18.219 1 98.81 592 VAL A N 1
ATOM 4741 C CA . VAL A 1 592 ? 7.195 28.578 19.531 1 98.81 592 VAL A CA 1
ATOM 4742 C C . VAL A 1 592 ? 6.211 27.406 19.609 1 98.81 592 VAL A C 1
ATOM 4744 O O . VAL A 1 592 ? 5.383 27.219 18.719 1 98.81 592 VAL A O 1
ATOM 4747 N N . ALA A 1 593 ? 6.367 26.594 20.594 1 98.62 593 ALA A N 1
ATOM 4748 C CA . ALA A 1 593 ? 5.441 25.5 20.875 1 98.62 593 ALA A CA 1
ATOM 4749 C C . ALA A 1 593 ? 4.855 25.625 22.281 1 98.62 593 ALA A C 1
ATOM 4751 O O . ALA A 1 593 ? 5.359 25.016 23.234 1 98.62 593 ALA A O 1
ATOM 4752 N N . PRO A 1 594 ? 3.727 26.234 22.438 1 98.5 594 PRO A N 1
ATOM 4753 C CA . PRO A 1 594 ? 3.117 26.484 23.75 1 98.5 594 PRO A CA 1
ATOM 4754 C C . PRO A 1 594 ? 2.723 25.188 24.469 1 98.5 594 PRO A C 1
ATOM 4756 O O . PRO A 1 594 ? 2.48 24.172 23.812 1 98.5 594 PRO A O 1
ATOM 4759 N N . VAL A 1 595 ? 2.756 25.203 25.75 1 98.12 595 VAL A N 1
ATOM 4760 C CA . VAL A 1 595 ? 2.25 24.125 26.594 1 98.12 595 VAL A CA 1
ATOM 4761 C C . VAL A 1 595 ? 0.785 24.375 26.938 1 98.12 595 VAL A C 1
ATOM 4763 O O . VAL A 1 595 ? 0.443 25.422 27.484 1 98.12 595 VAL A O 1
ATOM 4766 N N . TYR A 1 596 ? -0.098 23.484 26.609 1 96.94 596 TYR A N 1
ATOM 4767 C CA . TYR A 1 596 ? -1.527 23.719 26.766 1 96.94 596 TYR A CA 1
ATOM 4768 C C . TYR A 1 596 ? -2.197 22.547 27.469 1 96.94 596 TYR A C 1
ATOM 4770 O O . TYR A 1 596 ? -3.414 22.375 27.375 1 96.94 596 TYR A O 1
ATOM 4778 N N . LYS A 1 597 ? -1.372 21.734 28.094 1 92.5 597 LYS A N 1
ATOM 4779 C CA . LYS A 1 597 ? -1.881 20.594 28.844 1 92.5 597 LYS A CA 1
ATOM 4780 C C . LYS A 1 597 ? -1.266 20.531 30.25 1 92.5 597 LYS A C 1
ATOM 4782 O O . LYS A 1 597 ? -0.194 21.094 30.484 1 92.5 597 LYS A O 1
ATOM 4787 N N . GLU A 1 598 ? -1.953 19.828 31.094 1 91.38 598 GLU A N 1
ATOM 4788 C CA . GLU A 1 598 ? -1.459 19.609 32.438 1 91.38 598 GLU A CA 1
ATOM 4789 C C . GLU A 1 598 ? -0.322 18.594 32.469 1 91.38 598 GLU A C 1
ATOM 4791 O O . GLU A 1 598 ? 0.025 18.031 31.406 1 91.38 598 GLU A O 1
ATOM 4796 N N . LYS A 1 599 ? 0.225 18.375 33.562 1 91.75 599 LYS A N 1
ATOM 4797 C CA . LYS A 1 599 ? 1.292 17.406 33.781 1 91.75 599 LYS A CA 1
ATOM 4798 C C . LYS A 1 599 ? 0.846 16 33.344 1 91.75 599 LYS A C 1
ATOM 4800 O O . LYS A 1 599 ? -0.345 15.688 33.375 1 91.75 599 LYS A O 1
ATOM 4805 N N . ASN A 1 600 ? 1.857 15.297 32.875 1 85.88 600 ASN A N 1
ATOM 4806 C CA . ASN A 1 600 ? 1.534 13.922 32.5 1 85.88 600 ASN A CA 1
ATOM 4807 C C . ASN A 1 600 ? 1.273 13.055 33.719 1 85.88 600 ASN A C 1
ATOM 4809 O O . ASN A 1 600 ? 1.314 13.539 34.875 1 85.88 600 ASN A O 1
ATOM 4813 N N . ASN A 1 601 ? 0.985 11.781 33.562 1 79 601 ASN A N 1
ATOM 4814 C CA . ASN A 1 601 ? 0.591 10.859 34.625 1 79 601 ASN A CA 1
ATOM 4815 C C . ASN A 1 601 ? 1.72 10.648 35.625 1 79 601 ASN A C 1
ATOM 4817 O O . ASN A 1 601 ? 1.47 10.328 36.781 1 79 601 ASN A O 1
ATOM 4821 N N . ASN A 1 602 ? 2.965 10.883 35.188 1 84.12 602 ASN A N 1
ATOM 4822 C CA . ASN A 1 602 ? 4.113 10.727 36.062 1 84.12 602 ASN A CA 1
ATOM 4823 C C . ASN A 1 602 ? 4.398 12 36.844 1 84.12 602 ASN A C 1
ATOM 4825 O O . ASN A 1 602 ? 5.336 12.055 37.656 1 84.12 602 ASN A O 1
ATOM 4829 N N . GLY A 1 603 ? 3.588 13 36.5 1 86.38 603 GLY A N 1
ATOM 4830 C CA . GLY A 1 603 ? 3.729 14.25 37.219 1 86.38 603 GLY A CA 1
ATOM 4831 C C . GLY A 1 603 ? 4.734 15.195 36.594 1 86.38 603 GLY A C 1
ATOM 4832 O O . GLY A 1 603 ? 5.09 16.219 37.188 1 86.38 603 GLY A O 1
ATOM 4833 N N . ASP A 1 604 ? 5.152 14.93 35.406 1 91.19 604 ASP A N 1
ATOM 4834 C CA . ASP A 1 604 ? 6.145 15.758 34.75 1 91.19 604 ASP A CA 1
ATOM 4835 C C . ASP A 1 604 ? 5.48 16.719 33.75 1 91.19 604 ASP A C 1
ATOM 4837 O O . ASP A 1 604 ? 4.488 16.375 33.125 1 91.19 604 ASP A O 1
ATOM 4841 N N . TRP A 1 605 ? 6.062 18.031 33.719 1 94.44 605 TRP A N 1
ATOM 4842 C CA . TRP A 1 605 ? 5.699 18.953 32.656 1 94.44 605 TRP A CA 1
ATOM 4843 C C . TRP A 1 605 ? 6.441 18.609 31.359 1 94.44 605 TRP A C 1
ATOM 4845 O O . TRP A 1 605 ? 7.668 18.719 31.297 1 94.44 605 TRP A O 1
ATOM 4855 N N . VAL A 1 606 ? 5.66 18.094 30.422 1 95.06 606 VAL A N 1
ATOM 4856 C CA . VAL A 1 606 ? 6.285 17.734 29.156 1 95.06 606 VAL A CA 1
ATOM 4857 C C . VAL A 1 606 ? 5.43 18.25 28 1 95.06 606 VAL A C 1
ATOM 4859 O O . VAL A 1 606 ? 4.223 18.453 28.156 1 95.06 606 VAL A O 1
ATOM 4862 N N . ARG A 1 607 ? 6.02 18.578 26.953 1 97 607 ARG A N 1
ATOM 4863 C CA . ARG A 1 607 ? 5.355 18.953 25.719 1 97 607 ARG A CA 1
ATOM 4864 C C . ARG A 1 607 ? 5.652 17.953 24.609 1 97 607 ARG A C 1
ATOM 4866 O O . ARG A 1 607 ? 6.816 17.703 24.281 1 97 607 ARG A O 1
ATOM 4873 N N . ASN A 1 608 ? 4.555 17.344 24.094 1 95.69 608 ASN A N 1
ATOM 4874 C CA . ASN A 1 608 ? 4.668 16.391 23 1 95.69 608 ASN A CA 1
ATOM 4875 C C . ASN A 1 608 ? 4.309 17.031 21.656 1 95.69 608 ASN A C 1
ATOM 4877 O O . ASN A 1 608 ? 3.764 18.141 21.625 1 95.69 608 ASN A O 1
ATOM 4881 N N . ASP A 1 609 ? 4.684 16.359 20.578 1 96.56 609 ASP A N 1
ATOM 4882 C CA . ASP A 1 609 ? 4.219 16.672 19.234 1 96.56 609 ASP A CA 1
ATOM 4883 C C . ASP A 1 609 ? 4.719 18.031 18.766 1 96.56 609 ASP A C 1
ATOM 4885 O O . ASP A 1 609 ? 3.936 18.859 18.297 1 96.56 609 ASP A O 1
ATOM 4889 N N . VAL A 1 610 ? 6.008 18.25 18.938 1 98.25 610 VAL A N 1
ATOM 4890 C CA . VAL A 1 610 ? 6.605 19.484 18.422 1 98.25 610 VAL A CA 1
ATOM 4891 C C . VAL A 1 610 ? 7.391 19.188 17.156 1 98.25 610 VAL A C 1
ATOM 4893 O O . VAL A 1 610 ? 8.391 18.469 17.188 1 98.25 610 VAL A O 1
ATOM 4896 N N . PHE A 1 611 ? 7.008 19.656 16.125 1 98.25 611 PHE A N 1
ATOM 4897 C CA . PHE A 1 611 ? 7.664 19.469 14.836 1 98.25 611 PHE A CA 1
ATOM 4898 C C . PHE A 1 611 ? 8.805 20.469 14.664 1 98.25 611 PHE A C 1
ATOM 4900 O O . PHE A 1 611 ? 8.594 21.688 14.711 1 98.25 611 PHE A O 1
ATOM 4907 N N . LEU A 1 612 ? 9.977 20.031 14.562 1 98.5 612 LEU A N 1
ATOM 4908 C CA . LEU A 1 612 ? 11.109 20.828 14.117 1 98.5 612 LEU A CA 1
ATOM 4909 C C . LEU A 1 612 ? 11.422 20.547 12.648 1 98.5 612 LEU A C 1
ATOM 4911 O O . LEU A 1 612 ? 11.875 19.453 12.297 1 98.5 612 LEU A O 1
ATOM 4915 N N . PRO A 1 613 ? 11.188 21.5 11.805 1 97.44 613 PRO A N 1
ATOM 4916 C CA . PRO A 1 613 ? 11.195 21.234 10.367 1 97.44 613 PRO A CA 1
ATOM 4917 C C . PRO A 1 613 ? 12.602 21.109 9.797 1 97.44 613 PRO A C 1
ATOM 4919 O O . PRO A 1 613 ? 13.57 21.562 10.414 1 97.44 613 PRO A O 1
ATOM 4922 N N . ASP A 1 614 ? 12.75 20.484 8.586 1 95.94 614 ASP A N 1
ATOM 4923 C CA . ASP A 1 614 ? 13.906 20.469 7.695 1 95.94 614 ASP A CA 1
ATOM 4924 C C . ASP A 1 614 ? 14.992 19.531 8.234 1 95.94 614 ASP A C 1
ATOM 4926 O O . ASP A 1 614 ? 15.633 19.828 9.242 1 95.94 614 ASP A O 1
ATOM 4930 N N . LEU A 1 615 ? 15.227 18.484 7.594 1 93.38 615 LEU A N 1
ATOM 4931 C CA . LEU A 1 615 ? 16.172 17.453 7.984 1 93.38 615 LEU A CA 1
ATOM 4932 C C . LEU A 1 615 ? 17.594 18.016 8.062 1 93.38 615 LEU A C 1
ATOM 4934 O O . LEU A 1 615 ? 18.453 17.438 8.734 1 93.38 615 LEU A O 1
ATOM 4938 N N . ASN A 1 616 ? 17.812 19.172 7.434 1 93.31 616 ASN A N 1
ATOM 4939 C CA . ASN A 1 616 ? 19.156 19.75 7.395 1 93.31 616 ASN A CA 1
ATOM 4940 C C . ASN A 1 616 ? 19.25 20.969 8.312 1 93.31 616 ASN A C 1
ATOM 4942 O O . ASN A 1 616 ? 20.266 21.688 8.297 1 93.31 616 ASN A O 1
ATOM 4946 N N . GLN A 1 617 ? 18.234 21.25 9.086 1 96.12 617 GLN A N 1
ATOM 4947 C CA . GLN A 1 617 ? 18.188 22.406 9.969 1 96.12 617 GLN A CA 1
ATOM 4948 C C . GLN A 1 617 ? 18.391 22 11.43 1 96.12 617 GLN A C 1
ATOM 4950 O O . GLN A 1 617 ? 17.844 21 11.875 1 96.12 617 GLN A O 1
ATOM 4955 N N . VAL A 1 618 ? 19.297 22.688 12.109 1 97.75 618 VAL A N 1
ATOM 4956 C CA . VAL A 1 618 ? 19.469 22.531 13.547 1 97.75 618 VAL A CA 1
ATOM 4957 C C . VAL A 1 618 ? 18.688 23.625 14.281 1 97.75 618 VAL A C 1
ATOM 4959 O O . VAL A 1 618 ? 18.656 24.766 13.836 1 97.75 618 VAL A O 1
ATOM 4962 N N . TRP A 1 619 ? 18.047 23.234 15.336 1 98.5 619 TRP A N 1
ATOM 4963 C CA . TRP A 1 619 ? 17.25 24.156 16.172 1 98.5 619 TRP A CA 1
ATOM 4964 C C . TRP A 1 619 ? 17.844 24.266 17.562 1 98.5 619 TRP A C 1
ATOM 4966 O O . TRP A 1 619 ? 18.219 23.25 18.172 1 98.5 619 TRP A O 1
ATOM 4976 N N . ILE A 1 620 ? 17.922 25.469 18.047 1 98.5 620 ILE A N 1
ATOM 4977 C CA . ILE A 1 620 ? 18.562 25.75 19.344 1 98.5 620 ILE A CA 1
ATOM 4978 C C . ILE A 1 620 ? 17.5 26.172 20.344 1 98.5 620 ILE A C 1
ATOM 4980 O O . ILE A 1 620 ? 16.75 27.141 20.109 1 98.5 620 ILE A O 1
ATOM 4984 N N . ASP A 1 621 ? 17.406 25.438 21.438 1 98.19 621 ASP A N 1
ATOM 4985 C CA . ASP A 1 621 ? 16.516 25.875 22.5 1 98.19 621 ASP A CA 1
ATOM 4986 C C . ASP A 1 621 ? 16.891 27.266 23 1 98.19 621 ASP A C 1
ATOM 4988 O O . ASP A 1 621 ? 18.031 27.484 23.438 1 98.19 621 ASP A O 1
ATOM 4992 N N . LEU A 1 622 ? 15.977 28.188 22.984 1 98.19 622 LEU A N 1
ATOM 4993 C CA . LEU A 1 622 ? 16.234 29.594 23.297 1 98.19 622 LEU A CA 1
ATOM 4994 C C . LEU A 1 622 ? 16.812 29.719 24.703 1 98.19 622 LEU A C 1
ATOM 4996 O O . LEU A 1 622 ? 17.703 30.547 24.938 1 98.19 622 LEU A O 1
ATOM 5000 N N . PHE A 1 623 ? 16.344 28.969 25.641 1 97.5 623 PHE A N 1
ATOM 5001 C CA . PHE A 1 623 ? 16.641 29.203 27.047 1 97.5 623 PHE A CA 1
ATOM 5002 C C . PHE A 1 623 ? 17.828 28.375 27.5 1 97.5 623 PHE A C 1
ATOM 5004 O O . PHE A 1 623 ? 18.625 28.812 28.328 1 97.5 623 PHE A O 1
ATOM 5011 N N . THR A 1 624 ? 18 27.156 26.922 1 96.31 624 THR A N 1
ATOM 5012 C CA . THR A 1 624 ? 19.031 26.266 27.422 1 96.31 624 THR A CA 1
ATOM 5013 C C . THR A 1 624 ? 20.219 26.219 26.453 1 96.31 624 THR A C 1
ATOM 5015 O O . THR A 1 624 ? 21.312 25.781 26.812 1 96.31 624 THR A O 1
ATOM 5018 N N . GLY A 1 625 ? 19.953 26.531 25.188 1 96.81 625 GLY A N 1
ATOM 5019 C CA . GLY A 1 625 ? 21 26.453 24.188 1 96.81 625 GLY A CA 1
ATOM 5020 C C . GLY A 1 625 ? 21.188 25.062 23.625 1 96.81 625 GLY A C 1
ATOM 5021 O O . GLY A 1 625 ? 21.984 24.859 22.703 1 96.81 625 GLY A O 1
ATOM 5022 N N . ALA A 1 626 ? 20.406 24.094 24.094 1 96.75 626 ALA A N 1
ATOM 5023 C CA . ALA A 1 626 ? 20.5 22.734 23.578 1 96.75 626 ALA A CA 1
ATOM 5024 C C . ALA A 1 626 ? 20.125 22.688 22.094 1 96.75 626 ALA A C 1
ATOM 5026 O O . ALA A 1 626 ? 19.234 23.422 21.656 1 96.75 626 ALA A O 1
ATOM 5027 N N . LYS A 1 627 ? 20.812 21.844 21.359 1 97.69 627 LYS A N 1
ATOM 5028 C CA . LYS A 1 627 ? 20.609 21.75 19.906 1 97.69 627 LYS A CA 1
ATOM 5029 C C . LYS A 1 627 ? 19.828 20.484 19.547 1 97.69 627 LYS A C 1
ATOM 5031 O O . LYS A 1 627 ? 20.062 19.422 20.141 1 97.69 627 LYS A O 1
ATOM 5036 N N . TYR A 1 628 ? 18.922 20.594 18.625 1 97.94 628 TYR A N 1
ATOM 5037 C CA . TYR A 1 628 ? 18.078 19.484 18.156 1 97.94 628 TYR A CA 1
ATOM 5038 C C . TYR A 1 628 ? 18.078 19.422 16.641 1 97.94 628 TYR A C 1
ATOM 5040 O O . TYR A 1 628 ? 18.047 20.453 15.961 1 97.94 628 TYR A O 1
ATOM 5048 N N . GLN A 1 629 ? 18.109 18.234 16.141 1 96.94 629 GLN A N 1
ATOM 5049 C CA . GLN A 1 629 ? 18.047 18.031 14.688 1 96.94 629 GLN A CA 1
ATOM 5050 C C . GLN A 1 629 ? 16.625 18.188 14.18 1 96.94 629 GLN A C 1
ATOM 5052 O O . GLN A 1 629 ? 15.68 17.641 14.758 1 96.94 629 GLN A O 1
ATOM 5057 N N . GLY A 1 630 ? 16.422 18.984 13.047 1 97.38 630 GLY A N 1
ATOM 5058 C CA . GLY A 1 630 ? 15.117 19.172 12.43 1 97.38 630 GLY A CA 1
ATOM 5059 C C . GLY A 1 630 ? 14.688 17.984 11.586 1 97.38 630 GLY A C 1
ATOM 5060 O O . GLY A 1 630 ? 15.43 17 11.469 1 97.38 630 GLY A O 1
ATOM 5061 N N . GLY A 1 631 ? 13.453 18 11.039 1 96.38 631 GLY A N 1
ATOM 5062 C CA . GLY A 1 631 ? 12.906 16.984 10.156 1 96.38 631 GLY A CA 1
ATOM 5063 C C . GLY A 1 631 ? 12.117 15.922 10.898 1 96.38 631 GLY A C 1
ATOM 5064 O O . GLY A 1 631 ? 11.797 14.875 10.336 1 96.38 631 GLY A O 1
ATOM 5065 N N . LYS A 1 632 ? 11.812 16.203 12.18 1 96.69 632 LYS A N 1
ATOM 5066 C CA . LYS A 1 632 ? 11.125 15.234 13.039 1 96.69 632 LYS A CA 1
ATOM 5067 C C . LYS A 1 632 ? 10.117 15.93 13.945 1 96.69 632 LYS A C 1
ATOM 5069 O O . LYS A 1 632 ? 10.172 17.141 14.133 1 96.69 632 LYS A O 1
ATOM 5074 N N . ILE A 1 633 ? 9.164 15.156 14.453 1 97.88 633 ILE A N 1
ATOM 5075 C CA . ILE A 1 633 ? 8.266 15.609 15.516 1 97.88 633 ILE A CA 1
ATOM 5076 C C . ILE A 1 633 ? 8.773 15.125 16.875 1 97.88 633 ILE A C 1
ATOM 5078 O O . ILE A 1 633 ? 8.875 13.922 17.109 1 97.88 633 ILE A O 1
ATOM 5082 N N . TRP A 1 634 ? 9.133 15.984 17.703 1 98.06 634 TRP A N 1
ATOM 5083 C CA . TRP A 1 634 ? 9.75 15.688 18.984 1 98.06 634 TRP A CA 1
ATOM 5084 C C . TRP A 1 634 ? 8.695 15.508 20.062 1 98.06 634 TRP A C 1
ATOM 5086 O O . TRP A 1 634 ? 7.711 16.266 20.109 1 98.06 634 TRP A O 1
ATOM 5096 N N . ASN A 1 635 ? 8.906 14.539 20.938 1 97.06 635 ASN A N 1
ATOM 5097 C CA . ASN A 1 635 ? 8.023 14.258 22.062 1 97.06 635 ASN A CA 1
ATOM 5098 C C . ASN A 1 635 ? 8.781 14.289 23.391 1 97.06 635 ASN A C 1
ATOM 5100 O O . ASN A 1 635 ? 10.016 14.328 23.406 1 97.06 635 ASN A O 1
ATOM 5104 N N . HIS A 1 636 ? 8 14.445 24.453 1 94.75 636 HIS A N 1
ATOM 5105 C CA . HIS A 1 636 ? 8.516 14.406 25.812 1 94.75 636 HIS A CA 1
ATOM 5106 C C . HIS A 1 636 ? 9.555 15.5 26.047 1 94.75 636 HIS A C 1
ATOM 5108 O O . HIS A 1 636 ? 10.578 15.258 26.703 1 94.75 636 HIS A O 1
ATOM 5114 N N . LEU A 1 637 ? 9.422 16.656 25.469 1 96.38 637 LEU A N 1
ATOM 5115 C CA . LEU A 1 637 ? 10.273 17.797 25.781 1 96.38 637 LEU A CA 1
ATOM 5116 C C . LEU A 1 637 ? 9.992 18.328 27.188 1 96.38 637 LEU A C 1
ATOM 5118 O O . LEU A 1 637 ? 8.875 18.766 27.469 1 96.38 637 LEU A O 1
ATOM 5122 N N . LYS A 1 638 ? 10.953 18.266 27.984 1 94.5 638 LYS A N 1
ATOM 5123 C CA . LYS A 1 638 ? 10.797 18.766 29.344 1 94.5 638 LYS A CA 1
ATOM 5124 C C . LYS A 1 638 ? 10.43 20.25 29.344 1 94.5 638 LYS A C 1
ATOM 5126 O O . LYS A 1 638 ? 11.117 21.062 28.734 1 94.5 638 LYS A O 1
ATOM 5131 N N . SER A 1 639 ? 9.375 20.594 30.047 1 96.44 639 SER A N 1
ATOM 5132 C CA . SER A 1 639 ? 8.852 21.953 30.062 1 96.44 639 SER A CA 1
ATOM 5133 C C . SER A 1 639 ? 8.43 22.375 31.469 1 96.44 639 SER A C 1
ATOM 5135 O O . SER A 1 639 ? 7.27 22.703 31.703 1 96.44 639 SER A O 1
ATOM 5137 N N . PRO A 1 640 ? 9.383 22.406 32.375 1 95.88 640 PRO A N 1
ATOM 5138 C CA . PRO A 1 640 ? 9.023 22.922 33.719 1 95.88 640 PRO A CA 1
ATOM 5139 C C . PRO A 1 640 ? 8.312 24.266 33.625 1 95.88 640 PRO A C 1
ATOM 5141 O O . PRO A 1 640 ? 8.32 24.922 32.594 1 95.88 640 PRO A O 1
ATOM 5144 N N . LEU A 1 641 ? 7.688 24.719 34.656 1 96.19 641 LEU A N 1
ATOM 5145 C CA . LEU A 1 641 ? 6.758 25.844 34.625 1 96.19 641 LEU A CA 1
ATOM 5146 C C . LEU A 1 641 ? 7.449 27.094 34.125 1 96.19 641 LEU A C 1
ATOM 5148 O O . LEU A 1 641 ? 6.816 27.953 33.5 1 96.19 641 LEU A O 1
ATOM 5152 N N . TRP A 1 642 ? 8.734 27.25 34.344 1 96.19 642 TRP A N 1
ATOM 5153 C CA . TRP A 1 642 ? 9.422 28.5 34 1 96.19 642 TRP A CA 1
ATOM 5154 C C . TRP A 1 642 ? 9.766 28.547 32.5 1 96.19 642 TRP A C 1
ATOM 5156 O O . TRP A 1 642 ? 10.227 29.562 32 1 96.19 642 TRP A O 1
ATOM 5166 N N . ARG A 1 643 ? 9.547 27.438 31.781 1 95.56 643 ARG A N 1
ATOM 5167 C CA . ARG A 1 643 ? 9.938 27.484 30.375 1 95.56 643 ARG A CA 1
ATOM 5168 C C . ARG A 1 643 ? 8.93 26.75 29.5 1 95.56 643 ARG A C 1
ATOM 5170 O O . ARG A 1 643 ? 8.344 25.75 29.938 1 95.56 643 ARG A O 1
ATOM 5177 N N . ILE A 1 644 ? 8.75 27.203 28.328 1 97.44 644 ILE A N 1
ATOM 5178 C CA . ILE A 1 644 ? 8.078 26.5 27.234 1 97.44 644 ILE A CA 1
ATOM 5179 C C . ILE A 1 644 ? 9.062 26.266 26.094 1 97.44 644 ILE A C 1
ATOM 5181 O O . ILE A 1 644 ? 10.102 26.922 26 1 97.44 644 ILE A O 1
ATOM 5185 N N . PRO A 1 645 ? 8.781 25.234 25.297 1 98.19 645 PRO A N 1
ATOM 5186 C CA . PRO A 1 645 ? 9.664 25.062 24.141 1 98.19 645 PRO A CA 1
ATOM 5187 C C . PRO A 1 645 ? 9.648 26.266 23.188 1 98.19 645 PRO A C 1
ATOM 5189 O O . PRO A 1 645 ? 8.609 26.578 22.609 1 98.19 645 PRO A O 1
ATOM 5192 N N . VAL A 1 646 ? 10.695 26.953 23.078 1 98.69 646 VAL A N 1
ATOM 5193 C CA . VAL A 1 646 ? 11 28 22.109 1 98.69 646 VAL A CA 1
ATOM 5194 C C . VAL A 1 646 ? 12.359 27.75 21.484 1 98.69 646 VAL A C 1
ATOM 5196 O O . VAL A 1 646 ? 13.359 27.578 22.188 1 98.69 646 VAL A O 1
ATOM 5199 N N . PHE A 1 647 ? 12.359 27.641 20.188 1 98.69 647 PHE A N 1
ATOM 5200 C CA . PHE A 1 647 ? 13.594 27.281 19.5 1 98.69 647 PHE A CA 1
ATOM 5201 C C . PHE A 1 647 ? 14.023 28.391 18.547 1 98.69 647 PHE A C 1
ATOM 5203 O O . PHE A 1 647 ? 13.188 29.031 17.906 1 98.69 647 PHE A O 1
ATOM 5210 N N . ILE A 1 648 ? 15.305 28.609 18.5 1 98.56 648 ILE A N 1
ATOM 5211 C CA . ILE A 1 648 ? 15.938 29.516 17.531 1 98.56 648 ILE A CA 1
ATOM 5212 C C . ILE A 1 648 ? 16.453 28.719 16.344 1 98.56 648 ILE A C 1
ATOM 5214 O O . ILE A 1 648 ? 17.109 27.688 16.516 1 98.56 648 ILE A O 1
ATOM 5218 N N . LYS A 1 649 ? 16.125 29.188 15.188 1 98.25 649 LYS A N 1
ATOM 5219 C CA . LYS A 1 649 ? 16.719 28.609 13.992 1 98.25 649 LYS A CA 1
ATOM 5220 C C . LYS A 1 649 ? 18.219 28.859 13.945 1 98.25 649 LYS A C 1
ATOM 5222 O O . LYS A 1 649 ? 18.672 30 13.969 1 98.25 649 LYS A O 1
ATOM 5227 N N . ASP A 1 650 ? 19.047 27.797 13.977 1 97.88 650 ASP A N 1
ATOM 5228 C CA . ASP A 1 650 ? 20.484 28 13.844 1 97.88 650 ASP A CA 1
ATOM 5229 C C . ASP A 1 650 ? 20.812 28.812 12.594 1 97.88 650 ASP A C 1
ATOM 5231 O O . ASP A 1 650 ? 20.359 28.469 11.492 1 97.88 650 ASP A O 1
ATOM 5235 N N . GLY A 1 651 ? 21.469 29.875 12.727 1 97.69 651 GLY A N 1
ATOM 5236 C CA . GLY A 1 651 ? 21.688 30.828 11.656 1 97.69 651 GLY A CA 1
ATOM 5237 C C . GLY A 1 651 ? 20.984 32.156 11.891 1 97.69 651 GLY A C 1
ATOM 5238 O O . GLY A 1 651 ? 21.234 33.125 11.188 1 97.69 651 GLY A O 1
ATOM 5239 N N . ALA A 1 652 ? 20.25 32.281 12.883 1 98.06 652 ALA A N 1
ATOM 5240 C CA . ALA A 1 652 ? 19.406 33.438 13.141 1 98.06 652 ALA A CA 1
ATOM 5241 C C . ALA A 1 652 ? 20.234 34.625 13.609 1 98.06 652 ALA A C 1
ATOM 5243 O O . ALA A 1 652 ? 21.281 34.469 14.227 1 98.06 652 ALA A O 1
ATOM 5244 N N . ILE A 1 653 ? 19.812 35.812 13.242 1 98.44 653 ILE A N 1
ATOM 5245 C CA . ILE A 1 653 ? 20.219 37.094 13.773 1 98.44 653 ILE A CA 1
ATOM 5246 C C . ILE A 1 653 ? 19.031 37.781 14.43 1 98.44 653 ILE A C 1
ATOM 5248 O O . ILE A 1 653 ? 18.047 38.094 13.758 1 98.44 653 ILE A O 1
ATOM 5252 N N . ILE A 1 654 ? 19.156 38.031 15.734 1 98.56 654 ILE A N 1
ATOM 5253 C CA . ILE A 1 654 ? 18.016 38.562 16.469 1 98.56 654 ILE A CA 1
ATOM 5254 C C . ILE A 1 654 ? 18.359 39.938 17.031 1 98.56 654 ILE A C 1
ATOM 5256 O O . ILE A 1 654 ? 19.094 40.031 18.016 1 98.56 654 ILE A O 1
ATOM 5260 N N . PRO A 1 655 ? 17.812 41 16.469 1 98.62 655 PRO A N 1
ATOM 5261 C CA . PRO A 1 655 ? 18 42.344 17.047 1 98.62 655 PRO A CA 1
ATOM 5262 C C . PRO A 1 655 ? 17.234 42.5 18.359 1 98.62 655 PRO A C 1
ATOM 5264 O O . PRO A 1 655 ? 16.078 42.094 18.469 1 98.62 655 PRO A O 1
ATOM 5267 N N . MET A 1 656 ? 17.844 43.094 19.344 1 98.31 656 MET A N 1
ATOM 5268 C CA . MET A 1 656 ? 17.266 43.281 20.672 1 98.31 656 MET A CA 1
ATOM 5269 C C . MET A 1 656 ? 17.562 44.656 21.219 1 98.31 656 MET A C 1
ATOM 5271 O O . MET A 1 656 ? 18.25 45.469 20.578 1 98.31 656 MET A O 1
ATOM 5275 N N . VAL A 1 657 ? 16.953 45 22.406 1 98.19 657 VAL A N 1
ATOM 5276 C CA . VAL A 1 657 ? 17.234 46.219 23.172 1 98.19 657 VAL A CA 1
ATOM 5277 C C . VAL A 1 657 ? 17.375 45.875 24.656 1 98.19 657 VAL A C 1
ATOM 5279 O O . VAL A 1 657 ? 17.281 44.688 25.031 1 98.19 657 VAL A O 1
ATOM 5282 N N . ASN A 1 658 ? 17.719 46.812 25.422 1 97.5 658 ASN A N 1
ATOM 5283 C CA . ASN A 1 658 ? 17.828 46.625 26.859 1 97.5 658 ASN A CA 1
ATOM 5284 C C . ASN A 1 658 ? 16.484 46.281 27.5 1 97.5 658 ASN A C 1
ATOM 5286 O O . ASN A 1 658 ? 15.438 46.625 26.938 1 97.5 658 ASN A O 1
ATOM 5290 N N . PRO A 1 659 ? 16.516 45.562 28.656 1 97.62 659 PRO A N 1
ATOM 5291 C CA . PRO A 1 659 ? 15.258 45.406 29.375 1 97.62 659 PRO A CA 1
ATOM 5292 C C . PRO A 1 659 ? 14.578 46.75 29.672 1 97.62 659 PRO A C 1
ATOM 5294 O O . PRO A 1 659 ? 15.258 47.719 29.984 1 97.62 659 PRO A O 1
ATOM 5297 N N . ASN A 1 660 ? 13.297 46.844 29.438 1 98.31 660 ASN A N 1
ATOM 5298 C CA . ASN A 1 660 ? 12.539 48.062 29.609 1 98.31 660 ASN A CA 1
ATOM 5299 C C . ASN A 1 660 ? 11.062 47.781 29.891 1 98.31 660 ASN A C 1
ATOM 5301 O O . ASN A 1 660 ? 10.586 46.688 29.641 1 98.31 660 ASN A O 1
ATOM 5305 N N . ASN A 1 661 ? 10.43 48.781 30.484 1 98.31 661 ASN A N 1
ATOM 5306 C CA . ASN A 1 661 ? 9.023 48.594 30.844 1 98.31 661 ASN A CA 1
ATOM 5307 C C . ASN A 1 661 ? 8.102 49.344 29.875 1 98.31 661 ASN A C 1
ATOM 5309 O O . ASN A 1 661 ? 6.883 49.156 29.906 1 98.31 661 ASN A O 1
ATOM 5313 N N . ASN A 1 662 ? 8.609 50.125 29.062 1 97.5 662 ASN A N 1
ATOM 5314 C CA . ASN A 1 662 ? 7.887 50.844 28.016 1 97.5 662 ASN A CA 1
ATOM 5315 C C . ASN A 1 662 ? 8.836 51.375 26.938 1 97.5 662 ASN A C 1
ATOM 5317 O O . ASN A 1 662 ? 10.055 51.375 27.125 1 97.5 662 ASN A O 1
ATOM 5321 N N . PRO A 1 663 ? 8.359 51.875 25.797 1 96.12 663 PRO A N 1
ATOM 5322 C CA . PRO A 1 663 ? 9.242 52.25 24.688 1 96.12 663 PRO A CA 1
ATOM 5323 C C . PRO A 1 663 ? 10.188 53.406 25.031 1 96.12 663 PRO A C 1
ATOM 5325 O O . PRO A 1 663 ? 11.258 53.5 24.438 1 96.12 663 PRO A O 1
ATOM 5328 N N . TYR A 1 664 ? 9.852 54.188 26.016 1 95.62 664 TYR A N 1
ATOM 5329 C CA . TYR A 1 664 ? 10.633 55.375 26.312 1 95.62 664 TYR A CA 1
ATOM 5330 C C . TYR A 1 664 ? 11.844 55.031 27.188 1 95.62 664 TYR A C 1
ATOM 5332 O O . TYR A 1 664 ? 12.758 55.844 27.344 1 95.62 664 TYR A O 1
ATOM 5340 N N . GLU A 1 665 ? 11.812 53.812 27.656 1 97.31 665 GLU A N 1
ATOM 5341 C CA . GLU A 1 665 ? 12.938 53.375 28.469 1 97.31 665 GLU A CA 1
ATOM 5342 C C . GLU A 1 665 ? 13.969 52.625 27.609 1 97.31 665 GLU A C 1
ATOM 5344 O O . GLU A 1 665 ? 15.008 52.188 28.109 1 97.31 665 GLU A O 1
ATOM 5349 N N . ILE A 1 666 ? 13.766 52.562 26.328 1 97.62 666 ILE A N 1
ATOM 5350 C CA . ILE A 1 666 ? 14.711 51.938 25.422 1 97.62 666 ILE A CA 1
ATOM 5351 C C . ILE A 1 666 ? 15.93 52.812 25.234 1 97.62 666 ILE A C 1
ATOM 5353 O O . ILE A 1 666 ? 15.789 54.031 25 1 97.62 666 ILE A O 1
ATOM 5357 N N . LYS A 1 667 ? 17.062 52.25 25.422 1 97.44 667 LYS A N 1
ATOM 5358 C CA . LYS A 1 667 ? 18.297 52.969 25.094 1 97.44 667 LYS A CA 1
ATOM 5359 C C . LYS A 1 667 ? 18.547 52.969 23.594 1 97.44 667 LYS A C 1
ATOM 5361 O O . LYS A 1 667 ? 19.266 52.094 23.078 1 97.44 667 LYS A O 1
ATOM 5366 N N . ARG A 1 668 ? 18.094 54.031 22.953 1 96.69 668 ARG A N 1
ATOM 5367 C CA . ARG A 1 668 ? 18.094 54.094 21.5 1 96.69 668 ARG A CA 1
ATOM 5368 C C . ARG A 1 668 ? 19.5 54.281 20.953 1 96.69 668 ARG A C 1
ATOM 5370 O O . ARG A 1 668 ? 19.75 54.062 19.766 1 96.69 668 ARG A O 1
ATOM 5377 N N . ASP A 1 669 ? 20.484 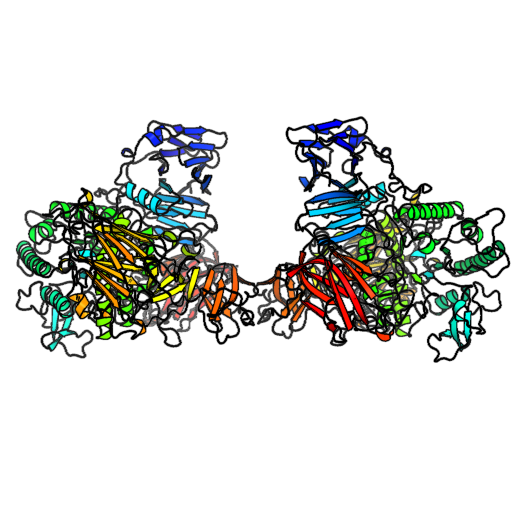54.625 21.797 1 97.19 669 ASP A N 1
ATOM 5378 C CA . ASP A 1 669 ? 21.859 54.844 21.359 1 97.19 669 ASP A CA 1
ATOM 5379 C C . ASP A 1 669 ? 22.688 53.562 21.5 1 97.19 669 ASP A C 1
ATOM 5381 O O . ASP A 1 669 ? 23.906 53.594 21.406 1 97.19 669 ASP A O 1
ATOM 5385 N N . LEU A 1 670 ? 22.031 52.5 21.766 1 97.31 670 LEU A N 1
ATOM 5386 C CA . LEU A 1 670 ? 22.656 51.188 21.859 1 97.31 670 LEU A CA 1
ATOM 5387 C C . LEU A 1 670 ? 21.906 50.156 21.016 1 97.31 670 LEU A C 1
ATOM 5389 O O . LEU A 1 670 ? 20.734 49.875 21.281 1 97.31 670 LEU A O 1
ATOM 5393 N N . ARG A 1 671 ? 22.516 49.656 20 1 96.62 671 ARG A N 1
ATOM 5394 C CA . ARG A 1 671 ? 21.891 48.531 19.281 1 96.62 671 ARG A CA 1
ATOM 5395 C C . ARG A 1 671 ? 22.547 47.219 19.656 1 96.62 671 ARG A C 1
ATOM 5397 O O . ARG A 1 671 ? 23.75 47.125 19.828 1 96.62 671 ARG A O 1
ATOM 5404 N N . ILE A 1 672 ? 21.719 46.188 19.859 1 98.25 672 ILE A N 1
ATOM 5405 C CA . ILE A 1 672 ? 22.141 44.875 20.328 1 98.25 672 ILE A CA 1
ATOM 5406 C C . ILE A 1 672 ? 21.719 43.812 19.312 1 98.25 672 ILE A C 1
ATOM 5408 O O . ILE A 1 672 ? 20.594 43.844 18.812 1 98.25 672 ILE A O 1
ATOM 5412 N N . TYR A 1 673 ? 22.625 42.875 18.938 1 98.44 673 TYR A N 1
ATOM 5413 C CA . TYR A 1 673 ? 22.312 41.719 18.078 1 98.44 673 TYR A CA 1
ATOM 5414 C C . TYR A 1 673 ? 22.75 40.406 18.703 1 98.44 673 TYR A C 1
ATOM 5416 O O . TYR A 1 673 ? 23.938 40.25 19.031 1 98.44 673 TYR A O 1
ATOM 5424 N N . ASN A 1 674 ? 21.812 39.531 18.969 1 98.38 674 ASN A N 1
ATOM 5425 C CA . ASN A 1 674 ? 22.141 38.125 19.25 1 98.38 674 ASN A CA 1
ATOM 5426 C C . ASN A 1 674 ? 22.375 37.344 17.953 1 98.38 674 ASN A C 1
ATOM 5428 O O . ASN A 1 674 ? 21.5 37.281 17.094 1 98.38 674 ASN A O 1
ATOM 5432 N N . ILE A 1 675 ? 23.516 36.719 17.812 1 98.38 675 ILE A N 1
ATOM 5433 C CA . ILE A 1 675 ? 23.891 36.094 16.547 1 98.38 675 ILE A CA 1
ATOM 5434 C C . ILE A 1 675 ? 24.188 34.594 16.781 1 98.38 675 ILE A C 1
ATOM 5436 O O . ILE A 1 675 ? 24.953 34.25 17.688 1 98.38 675 ILE A O 1
ATOM 5440 N N . TYR A 1 676 ? 23.562 33.75 16.047 1 98.12 676 TYR A N 1
ATOM 5441 C CA . TYR A 1 676 ? 23.766 32.312 15.992 1 98.12 676 TYR A CA 1
ATOM 5442 C C . TYR A 1 676 ? 24.344 31.906 14.641 1 98.12 676 TYR A C 1
ATOM 5444 O O . TYR A 1 676 ? 23.594 31.547 13.727 1 98.12 676 TYR A O 1
ATOM 5452 N N . PRO A 1 677 ? 25.625 31.891 14.539 1 97 677 PRO A N 1
ATOM 5453 C CA . PRO A 1 677 ? 26.25 31.734 13.219 1 97 677 PRO A CA 1
ATOM 5454 C C . PRO A 1 677 ? 26.062 30.328 12.641 1 97 677 PRO A C 1
ATOM 5456 O O . PRO A 1 677 ? 26.25 29.344 13.344 1 97 677 PRO A O 1
ATOM 5459 N N . ASN A 1 678 ? 25.672 30.25 11.523 1 96.06 678 ASN A N 1
ATOM 5460 C CA . ASN A 1 678 ? 25.531 29.031 10.734 1 96.06 678 ASN A CA 1
ATOM 5461 C C . ASN A 1 678 ? 25.484 29.344 9.234 1 96.06 678 ASN A C 1
ATOM 5463 O O . ASN A 1 678 ? 24.422 29.688 8.711 1 96.06 678 ASN A O 1
ATOM 5467 N N . GLY A 1 679 ? 26.578 29.156 8.57 1 94.31 679 GLY A N 1
ATOM 5468 C CA . GLY A 1 679 ? 26.609 29.469 7.148 1 94.31 679 GLY A CA 1
ATOM 5469 C C . GLY A 1 679 ? 26.453 30.953 6.859 1 94.31 679 GLY A C 1
ATOM 5470 O O . GLY A 1 679 ? 27 31.797 7.57 1 94.31 679 GLY A O 1
ATOM 5471 N N . GLU A 1 680 ? 25.812 31.188 5.688 1 95.44 680 GLU A N 1
ATOM 5472 C CA . GLU A 1 680 ? 25.531 32.562 5.281 1 95.44 680 GLU A CA 1
ATOM 5473 C C . GLU A 1 680 ? 24.094 32.969 5.609 1 95.44 680 GLU A C 1
ATOM 5475 O O . GLU A 1 680 ? 23.141 32.344 5.102 1 95.44 680 GLU A O 1
ATOM 5480 N N . THR A 1 681 ? 23.953 33.906 6.438 1 96.19 681 THR A N 1
ATOM 5481 C CA . THR A 1 681 ? 22.625 34.375 6.801 1 96.19 681 THR A CA 1
ATOM 5482 C C . THR A 1 681 ? 22.578 35.906 6.758 1 96.19 681 THR A C 1
ATOM 5484 O O . THR A 1 681 ? 23.609 36.562 6.797 1 96.19 681 THR A O 1
ATOM 5487 N N . ASN A 1 682 ? 21.406 36.438 6.574 1 96.44 682 ASN A N 1
ATOM 5488 C CA . ASN A 1 682 ? 21.188 37.875 6.477 1 96.44 682 ASN A CA 1
ATOM 5489 C C . ASN A 1 682 ? 19.953 38.344 7.242 1 96.44 682 ASN A C 1
ATOM 5491 O O . ASN A 1 682 ? 19.062 37.531 7.5 1 96.44 682 ASN A O 1
ATOM 5495 N N . LEU A 1 683 ? 19.922 39.562 7.66 1 96.12 683 LEU A N 1
ATOM 5496 C CA . LEU A 1 683 ? 18.781 40.188 8.312 1 96.12 683 LEU A CA 1
ATOM 5497 C C . LEU A 1 683 ? 18.672 41.656 7.91 1 96.12 683 LEU A C 1
ATOM 5499 O O . LEU A 1 683 ? 19.688 42.344 7.781 1 96.12 683 LEU A O 1
ATOM 5503 N N . LYS A 1 684 ? 17.5 42.062 7.59 1 97.06 684 LYS A N 1
ATOM 5504 C CA . LYS A 1 684 ? 17.172 43.469 7.379 1 97.06 684 LYS A CA 1
ATOM 5505 C C . LYS A 1 684 ? 16.312 44.031 8.523 1 97.06 684 LYS A C 1
ATOM 5507 O O . LYS A 1 684 ? 15.156 43.625 8.68 1 97.06 684 LYS A O 1
ATOM 5512 N N . VAL A 1 685 ? 16.859 44.875 9.32 1 98.19 685 VAL A N 1
ATOM 5513 C CA . VAL A 1 685 ? 16.156 45.406 10.492 1 98.19 685 VAL A CA 1
ATOM 5514 C C . VAL A 1 685 ? 15.43 46.719 10.125 1 98.19 685 VAL A C 1
ATOM 5516 O O . VAL A 1 685 ? 16.016 47.594 9.523 1 98.19 685 VAL A O 1
ATOM 5519 N N . TYR A 1 686 ? 14.164 46.812 10.484 1 98.12 686 TYR A N 1
ATOM 5520 C CA . TYR A 1 686 ? 13.32 47.969 10.188 1 98.12 686 TYR A CA 1
ATOM 5521 C C . TYR A 1 686 ? 13.195 48.875 11.406 1 98.12 686 TYR A C 1
ATOM 5523 O O . TYR A 1 686 ? 13.062 48.375 12.539 1 98.12 686 TYR A O 1
ATOM 5531 N N . GLU A 1 687 ? 13.258 50.25 11.195 1 97.31 687 GLU A N 1
ATOM 5532 C CA . GLU A 1 687 ? 13.008 51.25 12.234 1 97.31 687 GLU A CA 1
ATOM 5533 C C . GLU A 1 687 ? 12.234 52.438 11.688 1 97.31 687 GLU A C 1
ATOM 5535 O O . GLU A 1 687 ? 12.359 52.781 10.508 1 97.31 687 GLU A O 1
ATOM 5540 N N . ASP A 1 688 ? 11.445 53.031 12.461 1 97.25 688 ASP A N 1
ATOM 5541 C CA . ASP A 1 688 ? 10.812 54.344 12.266 1 97.25 688 ASP A CA 1
ATOM 5542 C C . ASP A 1 688 ? 10.57 55.031 13.602 1 97.25 688 ASP A C 1
ATOM 5544 O O . ASP A 1 688 ? 11.234 54.75 14.594 1 97.25 688 ASP A O 1
ATOM 5548 N N . ASP A 1 689 ? 9.719 56.062 13.641 1 95.06 689 ASP A N 1
ATOM 5549 C CA . ASP A 1 689 ? 9.586 56.812 14.883 1 95.06 689 ASP A CA 1
ATOM 5550 C C . ASP A 1 689 ? 8.711 56.062 15.883 1 95.06 689 ASP A C 1
ATOM 5552 O O . ASP A 1 689 ? 8.617 56.438 17.047 1 95.06 689 ASP A O 1
ATOM 5556 N N . GLY A 1 690 ? 8.094 54.906 15.461 1 94.38 690 GLY A N 1
ATOM 5557 C CA . GLY A 1 690 ? 7.344 54 16.328 1 94.38 690 GLY A CA 1
ATOM 5558 C C . GLY A 1 690 ? 6.027 54.594 16.797 1 94.38 690 GLY A C 1
ATOM 5559 O O . GLY A 1 690 ? 5.309 53.969 17.578 1 94.38 690 GLY A O 1
ATOM 5560 N N . ARG A 1 691 ? 5.59 55.812 16.297 1 92 691 ARG A N 1
ATOM 5561 C CA . ARG A 1 691 ? 4.453 56.5 16.875 1 92 691 ARG A CA 1
ATOM 5562 C C . ARG A 1 691 ? 3.52 57.031 15.781 1 92 691 ARG A C 1
ATOM 5564 O O . ARG A 1 691 ? 2.297 57 15.938 1 92 691 ARG A O 1
ATOM 5571 N N . THR A 1 692 ? 4.125 57.531 14.742 1 91.06 692 THR A N 1
ATOM 5572 C CA . THR A 1 692 ? 3.312 58.25 13.758 1 91.06 692 THR A CA 1
ATOM 5573 C C . THR A 1 692 ? 3.197 57.438 12.469 1 91.06 692 THR A C 1
ATOM 5575 O O . THR A 1 692 ? 3.887 56.438 12.297 1 91.06 692 THR A O 1
ATOM 5578 N N . SER A 1 693 ? 2.326 57.906 11.555 1 92 693 SER A N 1
ATOM 5579 C CA . SER A 1 693 ? 2.152 57.281 10.25 1 92 693 SER A CA 1
ATOM 5580 C C . SER A 1 693 ? 3.125 57.844 9.227 1 92 693 SER A C 1
ATOM 5582 O O . SER A 1 693 ? 2.947 57.656 8.023 1 92 693 SER A O 1
ATOM 5584 N N . ASP A 1 694 ? 4.176 58.531 9.664 1 93.19 694 ASP A N 1
ATOM 5585 C CA . ASP A 1 694 ? 5.156 59.125 8.773 1 93.19 694 ASP A CA 1
ATOM 5586 C C . ASP A 1 694 ? 5.887 58.062 7.945 1 93.19 694 ASP A C 1
ATOM 5588 O O . ASP A 1 694 ? 6.453 58.375 6.895 1 93.19 694 ASP A O 1
ATOM 5592 N N . TYR A 1 695 ? 5.914 56.844 8.422 1 93.94 695 TYR A N 1
ATOM 5593 C CA . TYR A 1 695 ? 6.562 55.75 7.688 1 93.94 695 TYR A CA 1
ATOM 5594 C C . TYR A 1 695 ? 5.93 55.594 6.312 1 93.94 695 TYR A C 1
ATOM 5596 O O . TYR A 1 695 ? 6.594 55.156 5.367 1 93.94 695 TYR A O 1
ATOM 5604 N N . LEU A 1 696 ? 4.652 55.875 6.113 1 91.56 696 LEU A N 1
ATOM 5605 C CA . LEU A 1 696 ? 3.951 55.781 4.836 1 91.56 696 LEU A CA 1
ATOM 5606 C C . LEU A 1 696 ? 4.512 56.781 3.83 1 91.56 696 LEU A C 1
ATOM 5608 O O . LEU A 1 696 ? 4.371 56.594 2.619 1 91.56 696 LEU A O 1
ATOM 5612 N N . ASP A 1 697 ? 5.141 57.906 4.375 1 92.75 697 ASP A N 1
ATOM 5613 C CA . ASP A 1 697 ? 5.734 58.938 3.527 1 92.75 697 ASP A CA 1
ATOM 5614 C C . ASP A 1 697 ? 7.23 58.688 3.342 1 92.75 697 ASP A C 1
ATOM 5616 O O . ASP A 1 697 ? 7.961 59.594 2.941 1 92.75 697 ASP A O 1
ATOM 5620 N N . GLY A 1 698 ? 7.68 57.594 3.781 1 93.75 698 GLY A N 1
ATOM 5621 C CA . GLY A 1 698 ? 9.062 57.219 3.529 1 93.75 698 GLY A CA 1
ATOM 5622 C C . GLY A 1 698 ? 9.984 57.5 4.699 1 93.75 698 GLY A C 1
ATOM 5623 O O . GLY A 1 698 ? 11.195 57.312 4.602 1 93.75 698 GLY A O 1
ATOM 5624 N N . PHE A 1 699 ? 9.445 57.938 5.805 1 95.88 699 PHE A N 1
ATOM 5625 C CA . PHE A 1 699 ? 10.266 58.219 6.969 1 95.88 699 PHE A CA 1
ATOM 5626 C C . PHE A 1 699 ? 10.516 56.969 7.789 1 95.88 699 PHE A C 1
ATOM 5628 O O . PHE A 1 699 ? 9.891 56.781 8.828 1 95.88 699 PHE A O 1
ATOM 5635 N N . HIS A 1 700 ? 11.344 56.156 7.387 1 97.38 700 HIS A N 1
ATOM 5636 C CA . HIS A 1 700 ? 11.805 54.938 8.016 1 97.38 700 HIS A CA 1
ATOM 5637 C C . HIS A 1 700 ? 13.242 54.625 7.613 1 97.38 700 HIS A C 1
ATOM 5639 O O . HIS A 1 700 ? 13.805 55.281 6.742 1 97.38 700 HIS A O 1
ATOM 5645 N N . ALA A 1 701 ? 13.852 53.656 8.297 1 98 701 ALA A N 1
ATOM 5646 C CA . ALA A 1 701 ? 15.234 53.281 8.016 1 98 701 ALA A CA 1
ATOM 5647 C C . ALA A 1 701 ? 15.422 51.781 8.109 1 98 701 ALA A C 1
ATOM 5649 O O . ALA A 1 701 ? 14.594 51.094 8.711 1 98 701 ALA A O 1
ATOM 5650 N N . PHE A 1 702 ? 16.469 51.281 7.434 1 97.62 702 PHE A N 1
ATOM 5651 C CA . PHE A 1 702 ? 16.812 49.875 7.445 1 97.62 702 PHE A CA 1
ATOM 5652 C C . PHE A 1 702 ? 18.312 49.688 7.684 1 97.62 702 PHE A C 1
ATOM 5654 O O . PHE A 1 702 ? 19.125 50.5 7.211 1 97.62 702 PHE A O 1
ATOM 5661 N N . THR A 1 703 ? 18.625 48.688 8.414 1 98.31 703 THR A N 1
ATOM 5662 C CA . THR A 1 703 ? 20 48.219 8.555 1 98.31 703 THR A CA 1
ATOM 5663 C C . THR A 1 703 ? 20.125 46.781 8.117 1 98.31 703 THR A C 1
ATOM 5665 O O . THR A 1 703 ? 19.406 45.906 8.609 1 98.31 703 THR A O 1
ATOM 5668 N N . ARG A 1 704 ? 21.016 46.562 7.199 1 97.75 704 ARG A N 1
ATOM 5669 C CA . ARG A 1 704 ? 21.234 45.188 6.73 1 97.75 704 ARG A CA 1
ATOM 5670 C C . ARG A 1 704 ? 22.453 44.562 7.406 1 97.75 704 ARG A C 1
ATOM 5672 O O . ARG A 1 704 ? 23.484 45.219 7.543 1 97.75 704 ARG A O 1
ATOM 5679 N N . LEU A 1 705 ? 22.281 43.375 7.91 1 97.88 705 LEU A N 1
ATOM 5680 C CA . LEU A 1 705 ? 23.359 42.594 8.484 1 97.88 705 LEU A CA 1
ATOM 5681 C C . LEU A 1 705 ? 23.562 41.312 7.695 1 97.88 705 LEU A C 1
ATOM 5683 O O . LEU A 1 705 ? 22.594 40.688 7.254 1 97.88 705 LEU A O 1
ATOM 5687 N N . SER A 1 706 ? 24.781 40.938 7.527 1 97.5 706 SER A N 1
ATOM 5688 C CA . SER A 1 706 ? 25.141 39.656 6.949 1 97.5 706 SER A CA 1
ATOM 5689 C C . SER A 1 706 ? 26.172 38.906 7.809 1 97.5 706 SER A C 1
ATOM 5691 O O . SER A 1 706 ? 27.094 39.531 8.336 1 97.5 706 SER A O 1
ATOM 5693 N N . VAL A 1 707 ? 25.953 37.656 8.047 1 97.81 707 VAL A N 1
ATOM 5694 C CA . VAL A 1 707 ? 26.859 36.812 8.812 1 97.81 707 VAL A CA 1
ATOM 5695 C C . VAL A 1 707 ? 27.297 35.625 7.957 1 97.81 707 VAL A C 1
ATOM 5697 O O . VAL A 1 707 ? 26.469 34.969 7.324 1 97.81 707 VAL A O 1
ATOM 5700 N N . SER A 1 708 ? 28.562 35.438 7.828 1 96.75 708 SER A N 1
ATOM 5701 C CA . SER A 1 708 ? 29.125 34.281 7.117 1 96.75 708 SER A CA 1
ATOM 5702 C C . SER A 1 708 ? 30.094 33.531 7.996 1 96.75 708 SER A C 1
ATOM 5704 O O . SER A 1 708 ? 31.078 34.094 8.5 1 96.75 708 SER A O 1
ATOM 5706 N N . GLY A 1 709 ? 29.875 32.344 8.234 1 95.62 709 GLY A N 1
ATOM 5707 C CA . GLY A 1 709 ? 30.703 31.5 9.078 1 95.62 709 GLY A CA 1
ATOM 5708 C C . GLY A 1 709 ? 30.594 30.031 8.75 1 95.62 709 GLY A C 1
ATOM 5709 O O . GLY A 1 709 ? 30.016 29.656 7.723 1 95.62 709 GLY A O 1
ATOM 5710 N N . PRO A 1 710 ? 31.25 29.219 9.57 1 95 710 PRO A N 1
ATOM 5711 C CA . PRO A 1 710 ? 31.156 27.781 9.352 1 95 710 PRO A CA 1
ATOM 5712 C C . PRO A 1 710 ? 29.75 27.25 9.617 1 95 710 PRO A C 1
ATOM 5714 O O . PRO A 1 710 ? 28.938 27.906 10.289 1 95 710 PRO A O 1
ATOM 5717 N N . SER A 1 711 ? 29.453 26.109 8.984 1 93.75 711 SER A N 1
ATOM 5718 C CA . SER A 1 711 ? 28.203 25.422 9.266 1 93.75 711 SER A CA 1
ATOM 5719 C C . SER A 1 711 ? 28.141 24.953 10.711 1 93.75 711 SER A C 1
ATOM 5721 O O . SER A 1 711 ? 29.156 24.984 11.422 1 93.75 711 SER A O 1
ATOM 5723 N N . THR A 1 712 ? 26.969 24.531 11.141 1 91.44 712 THR A N 1
ATOM 5724 C CA . THR A 1 712 ? 26.766 24.047 12.5 1 91.44 712 THR A CA 1
ATOM 5725 C C . THR A 1 712 ? 27.859 23.062 12.891 1 91.44 712 THR A C 1
ATOM 5727 O O . THR A 1 712 ? 28.125 22.094 12.172 1 91.44 712 THR A O 1
ATOM 5730 N N . ASN A 1 713 ? 28.469 23.281 14 1 92.19 713 ASN A N 1
ATOM 5731 C CA . ASN A 1 713 ? 29.516 22.469 14.594 1 92.19 713 ASN A CA 1
ATOM 5732 C C . ASN A 1 713 ? 30.781 22.453 13.719 1 92.19 713 ASN A C 1
ATOM 5734 O O . ASN A 1 713 ? 31.656 21.625 13.906 1 92.19 713 ASN A O 1
ATOM 5738 N N . GLY A 1 714 ? 30.875 23.328 12.789 1 93.44 714 GLY A N 1
ATOM 5739 C CA . GLY A 1 714 ? 32.062 23.531 11.992 1 93.44 714 GLY A CA 1
ATOM 5740 C C . GLY A 1 714 ? 33.062 24.469 12.633 1 93.44 714 GLY A C 1
ATOM 5741 O O . GLY A 1 714 ? 32.75 25.125 13.625 1 93.44 714 GLY A O 1
ATOM 5742 N N . TYR A 1 715 ? 34.312 24.469 12.094 1 94 715 TYR A N 1
ATOM 5743 C CA . TYR A 1 715 ? 35.406 25.297 12.555 1 94 715 TYR A CA 1
ATOM 5744 C C . TYR A 1 715 ? 35.938 26.203 11.43 1 94 715 TYR A C 1
ATOM 5746 O O . TYR A 1 715 ? 36.031 25.766 10.273 1 94 715 TYR A O 1
ATOM 5754 N N . GLY A 1 716 ? 36.094 27.547 11.805 1 94.81 716 GLY A N 1
ATOM 5755 C CA . GLY A 1 716 ? 36.625 28.438 10.789 1 94.81 716 GLY A CA 1
ATOM 5756 C C . GLY A 1 716 ? 36.531 29.891 11.164 1 94.81 716 GLY A C 1
ATOM 5757 O O . GLY A 1 716 ? 36.531 30.234 12.344 1 94.81 716 GLY A O 1
ATOM 5758 N N . ASN A 1 717 ? 36.562 30.734 10.086 1 95.5 717 ASN A N 1
ATOM 5759 C CA . ASN A 1 717 ? 36.469 32.188 10.289 1 95.5 717 ASN A CA 1
ATOM 5760 C C . ASN A 1 717 ? 35 32.625 10.258 1 95.5 717 ASN A C 1
ATOM 5762 O O . ASN A 1 717 ? 34.188 32.094 9.516 1 95.5 717 ASN A O 1
ATOM 5766 N N . LEU A 1 718 ? 34.688 33.531 11.117 1 97.06 718 LEU A N 1
ATOM 5767 C CA . LEU A 1 718 ? 33.375 34.188 11.148 1 97.06 718 LEU A CA 1
ATOM 5768 C C . LEU A 1 718 ? 33.469 35.625 10.719 1 97.06 718 LEU A C 1
ATOM 5770 O O . LEU A 1 718 ? 34.344 36.375 11.211 1 97.06 718 LEU A O 1
ATOM 5774 N N . HIS A 1 719 ? 32.688 36 9.734 1 97.75 719 HIS A N 1
ATOM 5775 C CA . HIS A 1 719 ? 32.625 37.375 9.242 1 97.75 719 HIS A CA 1
ATOM 5776 C C . HIS A 1 719 ? 31.234 37.969 9.461 1 97.75 719 HIS A C 1
ATOM 5778 O O . HIS A 1 719 ? 30.234 37.375 9.047 1 97.75 719 HIS A O 1
ATOM 5784 N N . ILE A 1 720 ? 31.125 39.062 10.133 1 98.25 720 ILE A N 1
ATOM 5785 C CA . ILE A 1 720 ? 29.891 39.812 10.352 1 98.25 720 ILE A CA 1
ATOM 5786 C C . ILE A 1 720 ? 29.984 41.188 9.703 1 98.25 720 ILE A C 1
ATOM 5788 O O . ILE A 1 720 ? 30.953 41.938 9.93 1 98.25 720 ILE A O 1
ATOM 5792 N N . HIS A 1 721 ? 29.094 41.5 8.844 1 98.19 721 HIS A N 1
ATOM 5793 C CA . HIS A 1 721 ? 29.031 42.781 8.156 1 98.19 721 HIS A CA 1
ATOM 5794 C C . HIS A 1 721 ? 27.75 43.531 8.508 1 98.19 721 HIS A C 1
ATOM 5796 O O . HIS A 1 721 ? 26.641 43.062 8.227 1 98.19 721 HIS A O 1
ATOM 5802 N N . ILE A 1 722 ? 27.875 44.656 9.219 1 98.5 722 ILE A N 1
ATOM 5803 C CA . ILE A 1 722 ? 26.766 45.562 9.508 1 98.5 722 ILE A CA 1
ATOM 5804 C C . ILE A 1 722 ? 26.844 46.781 8.609 1 98.5 722 ILE A C 1
ATOM 5806 O O . ILE A 1 722 ? 27.672 47.656 8.836 1 98.5 722 ILE A O 1
ATOM 5810 N N . ARG A 1 723 ? 25.938 46.906 7.75 1 98.12 723 ARG A N 1
ATOM 5811 C CA . ARG A 1 723 ? 25.953 47.969 6.777 1 98.12 723 ARG A CA 1
ATOM 5812 C C . ARG A 1 723 ? 25.422 49.281 7.387 1 98.12 723 ARG A C 1
ATOM 5814 O O . ARG A 1 723 ? 24.781 49.25 8.438 1 98.12 723 ARG A O 1
ATOM 5821 N N . LYS A 1 724 ? 25.781 50.312 6.711 1 97.75 724 LYS A N 1
ATOM 5822 C CA . LYS A 1 724 ? 25.25 51.625 7.168 1 97.75 724 LYS A CA 1
ATOM 5823 C C . LYS A 1 724 ? 23.719 51.625 7.137 1 97.75 724 LYS A C 1
ATOM 5825 O O . LYS A 1 724 ? 23.109 51.031 6.25 1 97.75 724 LYS A O 1
ATOM 5830 N N . THR A 1 725 ? 23.141 52.25 8.117 1 98.06 725 THR A N 1
ATOM 5831 C CA . THR A 1 725 ? 21.688 52.406 8.148 1 98.06 725 THR A CA 1
ATOM 5832 C C . THR A 1 725 ? 21.234 53.344 7.031 1 98.06 725 THR A C 1
ATOM 5834 O O . THR A 1 725 ? 21.766 54.469 6.883 1 98.06 725 THR A O 1
ATOM 5837 N N . ILE A 1 726 ? 20.344 52.906 6.273 1 97.75 726 ILE A N 1
ATOM 5838 C CA . ILE A 1 726 ? 19.812 53.688 5.16 1 97.75 726 ILE A CA 1
ATOM 5839 C C . ILE A 1 726 ? 18.422 54.219 5.508 1 97.75 726 ILE A C 1
ATOM 5841 O O . ILE A 1 726 ? 17.562 53.438 5.973 1 97.75 726 ILE A O 1
ATOM 5845 N N . GLY A 1 727 ? 18.109 55.469 5.242 1 97.12 727 GLY A N 1
ATOM 5846 C CA . GLY A 1 727 ? 16.844 56.125 5.535 1 97.12 727 GLY A CA 1
ATOM 5847 C C . GLY A 1 727 ? 16.906 57.062 6.707 1 97.12 727 GLY A C 1
ATOM 5848 O O . GLY A 1 727 ? 17.984 57.375 7.203 1 97.12 727 GLY A O 1
ATOM 5849 N N . LYS A 1 728 ? 15.82 57.656 7.082 1 96.75 728 LYS A N 1
ATOM 5850 C CA . LYS A 1 728 ? 15.734 58.594 8.188 1 96.75 728 LYS A CA 1
ATOM 5851 C C . LYS A 1 728 ? 14.305 58.719 8.719 1 96.75 728 LYS A C 1
ATOM 5853 O O . LYS A 1 728 ? 13.352 58.375 8.008 1 96.75 728 LYS A O 1
ATOM 5858 N N . TYR A 1 729 ? 14.203 59.125 9.859 1 96.81 729 TYR A N 1
ATOM 5859 C CA . TYR A 1 729 ? 12.914 59.438 10.477 1 96.81 729 TYR A CA 1
ATOM 5860 C C . TYR A 1 729 ? 13.07 60.469 11.578 1 96.81 729 TYR A C 1
ATOM 5862 O O . TYR A 1 729 ? 14.188 60.781 11.984 1 96.81 729 TYR A O 1
ATOM 5870 N N . ASN A 1 730 ? 12.023 60.938 12.055 1 92.94 730 ASN A N 1
ATOM 5871 C CA . ASN A 1 730 ? 12.047 62.031 13.039 1 92.94 730 ASN A CA 1
ATOM 5872 C C . ASN A 1 730 ? 12.641 61.562 14.359 1 92.94 730 ASN A C 1
ATOM 5874 O O . ASN A 1 730 ? 12.289 60.5 14.867 1 92.94 730 ASN A O 1
ATOM 5878 N N . ASN A 1 731 ? 13.594 62.281 14.898 1 90.88 731 ASN A N 1
ATOM 5879 C CA . ASN A 1 731 ? 14.25 62.062 16.188 1 90.88 731 ASN A CA 1
ATOM 5880 C C . ASN A 1 731 ? 15.094 60.781 16.172 1 90.88 731 ASN A C 1
ATOM 5882 O O . ASN A 1 731 ? 15.289 60.188 17.219 1 90.88 731 ASN A O 1
ATOM 5886 N N . MET A 1 732 ? 15.477 60.406 15.016 1 96.81 732 MET A N 1
ATOM 5887 C CA . MET A 1 732 ? 16.328 59.219 14.906 1 96.81 732 MET A CA 1
ATOM 5888 C C . MET A 1 732 ? 17.656 59.469 15.617 1 96.81 732 MET A C 1
ATOM 5890 O O . MET A 1 732 ? 18.328 60.469 15.383 1 96.81 732 MET A O 1
ATOM 5894 N N . VAL A 1 733 ? 18.031 58.594 16.531 1 97.5 733 VAL A N 1
ATOM 5895 C CA . VAL A 1 733 ? 19.344 58.594 17.156 1 97.5 733 VAL A CA 1
ATOM 5896 C C . VAL A 1 733 ? 20.375 57.969 16.219 1 97.5 733 VAL A C 1
ATOM 5898 O O . VAL A 1 733 ? 20.328 56.781 15.945 1 97.5 733 VAL A O 1
ATOM 5901 N N . LYS A 1 734 ? 21.297 58.75 15.75 1 97.44 734 LYS A N 1
ATOM 5902 C CA . LYS A 1 734 ? 22.266 58.281 14.758 1 97.44 734 LYS A CA 1
ATOM 5903 C C . LYS A 1 734 ? 23.516 57.719 15.43 1 97.44 734 LYS A C 1
ATOM 5905 O O . LYS A 1 734 ? 24.109 56.75 14.945 1 97.44 734 LYS A O 1
ATOM 5910 N N . GLU A 1 735 ? 23.969 58.5 16.531 1 97.56 735 GLU A N 1
ATOM 5911 C CA . GLU A 1 735 ? 25.156 58.031 17.25 1 97.56 735 GLU A CA 1
ATOM 5912 C C . GLU A 1 735 ? 24.812 56.875 18.172 1 97.56 735 GLU A C 1
ATOM 5914 O O . GLU A 1 735 ? 24.156 57.062 19.203 1 97.56 735 GLU A O 1
ATOM 5919 N N . ARG A 1 736 ? 25.234 55.656 17.766 1 98.06 736 ARG A N 1
ATOM 5920 C CA . ARG A 1 736 ? 24.875 54.438 18.531 1 98.06 736 ARG A CA 1
ATOM 5921 C C . ARG A 1 736 ? 26.109 53.594 18.797 1 98.06 736 ARG A C 1
ATOM 5923 O O . ARG A 1 736 ? 27 53.5 17.953 1 98.06 736 ARG A O 1
ATOM 5930 N N . SER A 1 737 ? 26.219 53.062 19.969 1 97.69 737 SER A N 1
ATOM 5931 C CA . SER A 1 737 ? 27.109 51.938 20.234 1 97.69 737 SER A CA 1
ATOM 5932 C C . SER A 1 737 ? 26.484 50.625 19.766 1 97.69 737 SER A C 1
ATOM 5934 O O . SER A 1 737 ? 25.266 50.5 19.625 1 97.69 737 SER A O 1
ATOM 5936 N N . THR A 1 738 ? 27.328 49.625 19.406 1 98 738 THR A N 1
ATOM 5937 C CA . THR A 1 738 ? 26.859 48.344 18.938 1 98 738 THR A CA 1
ATOM 5938 C C . THR A 1 738 ? 27.359 47.219 19.859 1 98 738 THR A C 1
ATOM 5940 O O . THR A 1 738 ? 28.562 47.125 20.141 1 98 738 THR A O 1
ATOM 5943 N N . LEU A 1 739 ? 26.453 46.438 20.406 1 98.25 739 LEU A N 1
ATOM 5944 C CA . LEU A 1 739 ? 26.781 45.281 21.203 1 98.25 739 LEU A CA 1
ATOM 5945 C C . LEU A 1 739 ? 26.406 44 20.453 1 98.25 739 LEU A C 1
ATOM 5947 O O . LEU A 1 739 ? 25.234 43.781 20.125 1 98.25 739 LEU A O 1
ATOM 5951 N N . LEU A 1 740 ? 27.375 43.156 20.141 1 98.31 740 LEU A N 1
ATOM 5952 C CA . LEU A 1 740 ? 27.156 41.844 19.531 1 98.31 740 LEU A CA 1
ATOM 5953 C C . LEU A 1 740 ? 27.297 40.719 20.562 1 98.31 740 LEU A C 1
ATOM 5955 O O . LEU A 1 740 ? 28.25 40.719 21.344 1 98.31 740 LEU A O 1
ATOM 5959 N N . ARG A 1 741 ? 26.359 39.906 20.625 1 98.5 741 ARG A N 1
ATOM 5960 C CA . ARG A 1 741 ? 26.375 38.656 21.422 1 98.5 741 ARG A CA 1
ATOM 5961 C C . ARG A 1 741 ? 26.359 37.438 20.516 1 98.5 741 ARG A C 1
ATOM 5963 O O . ARG A 1 741 ? 25.312 37.031 20 1 98.5 741 ARG A O 1
ATOM 5970 N N . ILE A 1 742 ? 27.438 36.75 20.391 1 98.31 742 ILE A N 1
ATOM 5971 C CA . ILE A 1 742 ? 27.625 35.688 19.422 1 98.31 742 ILE A CA 1
ATOM 5972 C C . ILE A 1 742 ? 27.75 34.344 20.156 1 98.31 742 ILE A C 1
ATOM 5974 O O . ILE A 1 742 ? 28.656 34.156 20.984 1 98.31 742 ILE A O 1
ATOM 5978 N N . MET A 1 743 ? 26.844 33.406 19.906 1 98.06 743 MET A N 1
ATOM 5979 C CA . MET A 1 743 ? 26.969 32.094 20.5 1 98.06 743 MET A CA 1
ATOM 5980 C C . MET A 1 743 ? 28.234 31.375 20.031 1 98.06 743 MET A C 1
ATOM 5982 O O . MET A 1 743 ? 28.531 31.359 18.828 1 98.06 743 MET A O 1
ATOM 5986 N N . ILE A 1 744 ? 28.969 30.828 20.875 1 96.88 744 ILE A N 1
ATOM 5987 C CA . ILE A 1 744 ? 30.266 30.219 20.609 1 96.88 744 ILE A CA 1
ATOM 5988 C C . ILE A 1 744 ? 30.547 29.125 21.641 1 96.88 744 ILE A C 1
ATOM 5990 O O . ILE A 1 744 ? 29.891 29.062 22.672 1 96.88 744 ILE A O 1
ATOM 5994 N N . SER A 1 745 ? 31.391 28.188 21.375 1 95.94 745 SER A N 1
ATOM 5995 C CA . SER A 1 745 ? 31.672 27.109 22.328 1 95.94 745 SER A CA 1
ATOM 5996 C C . SER A 1 745 ? 33.031 27.281 22.969 1 95.94 745 SER A C 1
ATOM 5998 O O . SER A 1 745 ? 33.312 26.719 24.031 1 95.94 745 SER A O 1
ATOM 6000 N N . LYS A 1 746 ? 33.938 28.062 22.359 1 94.44 746 LYS A N 1
ATOM 6001 C CA . LYS A 1 746 ? 35.281 28.281 22.844 1 94.44 746 LYS A CA 1
ATOM 6002 C C . LYS A 1 746 ? 35.719 29.734 22.656 1 94.44 746 LYS A C 1
ATOM 6004 O O . LYS A 1 746 ? 35.344 30.375 21.672 1 94.44 746 LYS A O 1
ATOM 6009 N N . THR A 1 747 ? 36.531 30.234 23.547 1 93.56 747 THR A N 1
ATOM 6010 C CA . THR A 1 747 ? 37 31.609 23.453 1 93.56 747 THR A CA 1
ATOM 6011 C C . THR A 1 747 ? 37.906 31.781 22.25 1 93.56 747 THR A C 1
ATOM 6013 O O . THR A 1 747 ? 38.375 30.797 21.656 1 93.56 747 THR A O 1
ATOM 6016 N N . VAL A 1 748 ? 38.062 33.031 21.875 1 94.19 748 VAL A N 1
ATOM 6017 C CA . VAL A 1 748 ? 38.938 33.375 20.766 1 94.19 748 VAL A CA 1
ATOM 6018 C C . VAL A 1 748 ? 40 34.406 21.219 1 94.19 748 VAL A C 1
ATOM 6020 O O . VAL A 1 748 ? 39.781 35.094 22.219 1 94.19 748 VAL A O 1
ATOM 6023 N N . ASP A 1 749 ? 41.125 34.469 20.516 1 89.06 749 ASP A N 1
ATOM 6024 C CA . ASP A 1 749 ? 42.219 35.312 20.938 1 89.06 749 ASP A CA 1
ATOM 6025 C C . ASP A 1 749 ? 42.188 36.656 20.203 1 89.06 749 ASP A C 1
ATOM 6027 O O . ASP A 1 749 ? 42.656 37.656 20.734 1 89.06 749 ASP A O 1
ATOM 6031 N N . TYR A 1 750 ? 41.625 36.688 19.016 1 87.88 750 TYR A N 1
ATOM 6032 C CA . TYR A 1 750 ? 41.688 37.906 18.234 1 87.88 750 TYR A CA 1
ATOM 6033 C C . TYR A 1 750 ? 40.375 38.188 17.547 1 87.88 750 TYR A C 1
ATOM 6035 O O . TYR A 1 750 ? 39.75 37.281 16.969 1 87.88 750 TYR A O 1
ATOM 6043 N N . VAL A 1 751 ? 39.906 39.406 17.688 1 95.81 751 VAL A N 1
ATOM 6044 C CA . VAL A 1 751 ? 38.781 39.969 16.969 1 95.81 751 VAL A CA 1
ATOM 6045 C C . VAL A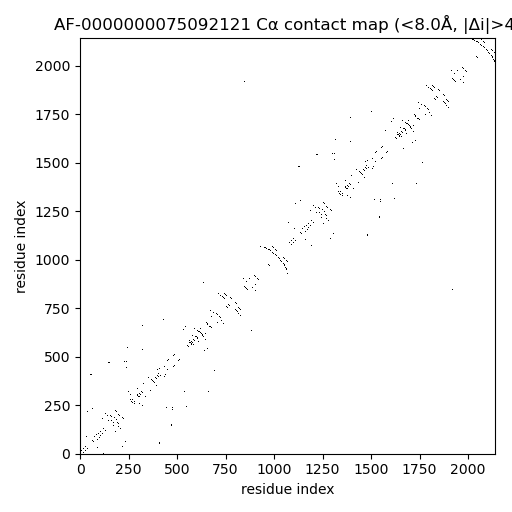 1 751 ? 39.188 41.219 16.219 1 95.81 751 VAL A C 1
ATOM 6047 O O . VAL A 1 751 ? 39.781 42.125 16.797 1 95.81 751 VAL A O 1
ATOM 6050 N N . LYS A 1 752 ? 38.969 41.219 14.945 1 95.62 752 LYS A N 1
ATOM 6051 C CA . LYS A 1 752 ? 39.281 42.375 14.125 1 95.62 752 LYS A CA 1
ATOM 6052 C C . LYS A 1 752 ? 38 43.156 13.789 1 95.62 752 LYS A C 1
ATOM 6054 O O . LYS A 1 752 ? 37 42.562 13.422 1 95.62 752 LYS A O 1
ATOM 6059 N N . VAL A 1 753 ? 38.062 44.406 13.961 1 97.38 753 VAL A N 1
ATOM 6060 C CA . VAL A 1 753 ? 36.938 45.281 13.617 1 97.38 753 VAL A CA 1
ATOM 6061 C C . VAL A 1 753 ? 37.438 46.406 12.734 1 97.38 753 VAL A C 1
ATOM 6063 O O . VAL A 1 753 ? 38.531 46.938 12.945 1 97.38 753 VAL A O 1
ATOM 6066 N N . ALA A 1 754 ? 36.688 46.656 11.688 1 97.44 754 ALA A N 1
ATOM 6067 C CA . ALA A 1 754 ? 36.938 47.844 10.844 1 97.44 754 ALA A CA 1
ATOM 6068 C C . ALA A 1 754 ? 35.656 48.656 10.664 1 97.44 754 ALA A C 1
ATOM 6070 O O . ALA A 1 754 ? 34.594 48.125 10.461 1 97.44 754 ALA A O 1
ATOM 6071 N N . ILE A 1 755 ? 35.781 49.938 10.867 1 97.56 755 ILE A N 1
ATOM 6072 C CA . ILE A 1 755 ? 34.719 50.875 10.609 1 97.56 755 ILE A CA 1
ATOM 6073 C C . ILE A 1 755 ? 35.094 51.781 9.422 1 97.56 755 ILE A C 1
ATOM 6075 O O . ILE A 1 755 ? 36.094 52.469 9.461 1 97.56 755 ILE A O 1
ATOM 6079 N N . ASN A 1 756 ? 34.312 51.688 8.445 1 96.56 756 ASN A N 1
ATOM 6080 C CA . ASN A 1 756 ? 34.625 52.406 7.211 1 96.56 756 ASN A CA 1
ATOM 6081 C C . ASN A 1 756 ? 36.062 52.062 6.738 1 96.56 756 ASN A C 1
ATOM 6083 O O . ASN A 1 756 ? 36.812 52.969 6.414 1 96.56 756 ASN A O 1
ATOM 6087 N N . ASN A 1 757 ? 36.375 50.875 6.895 1 91.94 757 ASN A N 1
ATOM 6088 C CA . ASN A 1 757 ? 37.625 50.312 6.434 1 91.94 757 ASN A CA 1
ATOM 6089 C C . ASN A 1 757 ? 38.812 50.781 7.301 1 91.94 757 ASN A C 1
ATOM 6091 O O . ASN A 1 757 ? 39.969 50.531 6.961 1 91.94 757 ASN A O 1
ATOM 6095 N N . GLU A 1 758 ? 38.562 51.438 8.32 1 96 758 GLU A N 1
ATOM 6096 C CA . GLU A 1 758 ? 39.594 51.781 9.289 1 96 758 GLU A CA 1
ATOM 6097 C C . GLU A 1 758 ? 39.594 50.844 10.477 1 96 758 GLU A C 1
ATOM 6099 O O . GLU A 1 758 ? 38.562 50.625 11.117 1 96 758 GLU A O 1
ATOM 6104 N N . PRO A 1 759 ? 40.719 50.312 10.773 1 95.25 759 PRO A N 1
ATOM 6105 C CA . PRO A 1 759 ? 40.781 49.312 11.852 1 95.25 759 PRO A CA 1
ATOM 6106 C C . PRO A 1 759 ? 40.531 49.938 13.227 1 95.25 759 PRO A C 1
ATOM 6108 O O . PRO A 1 759 ? 40.969 51.062 13.5 1 95.25 759 PRO A O 1
ATOM 6111 N N . VAL A 1 760 ? 39.844 49.219 13.984 1 95.81 760 VAL A N 1
ATOM 6112 C CA . VAL A 1 760 ? 39.594 49.562 15.383 1 95.81 760 VAL A CA 1
ATOM 6113 C C . VAL A 1 760 ? 40.188 48.469 16.281 1 95.81 760 VAL A C 1
ATOM 6115 O O . VAL A 1 760 ? 39.938 47.281 16.078 1 95.81 760 VAL A O 1
ATOM 6118 N N . THR A 1 761 ? 41.062 48.844 17.188 1 92.38 761 THR A N 1
ATOM 6119 C CA . THR A 1 761 ? 41.688 47.875 18.109 1 92.38 761 THR A CA 1
ATOM 6120 C C . THR A 1 761 ? 40.719 47.562 19.25 1 92.38 761 THR A C 1
ATOM 6122 O O . THR A 1 761 ? 40.25 48.438 19.969 1 92.38 761 THR A O 1
ATOM 6125 N N . LEU A 1 762 ? 40.344 46.312 19.391 1 95.5 762 LEU A N 1
ATOM 6126 C CA . LEU A 1 762 ? 39.5 45.875 20.5 1 95.5 762 LEU A CA 1
ATOM 6127 C C . LEU A 1 762 ? 40.344 45.281 21.625 1 95.5 762 LEU A C 1
ATOM 6129 O O . LEU A 1 762 ? 41.344 44.625 21.391 1 95.5 762 LEU A O 1
ATOM 6133 N N . MET A 1 763 ? 39.969 45.562 22.828 1 94.38 763 MET A N 1
ATOM 6134 C CA . MET A 1 763 ? 40.656 45.031 24.016 1 94.38 763 MET A CA 1
ATOM 6135 C C . MET A 1 763 ? 39.938 43.75 24.484 1 94.38 763 MET A C 1
ATOM 6137 O O . MET A 1 763 ? 38.719 43.75 24.656 1 94.38 763 MET A O 1
ATOM 6141 N N . LYS A 1 764 ? 40.688 42.688 24.641 1 95.31 764 LYS A N 1
ATOM 6142 C CA . LYS A 1 764 ? 40.188 41.5 25.297 1 95.31 764 LYS A CA 1
ATOM 6143 C C . LYS A 1 764 ? 40.094 41.688 26.812 1 95.31 764 LYS A C 1
ATOM 6145 O O . LYS A 1 764 ? 41.125 42 27.453 1 95.31 764 LYS A O 1
ATOM 6150 N N . VAL A 1 765 ? 38.938 41.656 27.312 1 95.75 765 VAL A N 1
ATOM 6151 C CA . VAL A 1 765 ? 38.781 41.844 28.766 1 95.75 765 VAL A CA 1
ATOM 6152 C C . VAL A 1 765 ? 38.438 40.5 29.422 1 95.75 765 VAL A C 1
ATOM 6154 O O . VAL A 1 765 ? 38 39.562 28.734 1 95.75 765 VAL A O 1
ATOM 6157 N N . LYS A 1 766 ? 38.594 40.438 30.797 1 92.25 766 LYS A N 1
ATOM 6158 C CA . LYS A 1 766 ? 38.5 39.156 31.469 1 92.25 766 LYS A CA 1
ATOM 6159 C C . LYS A 1 766 ? 37.25 39.062 32.344 1 92.25 766 LYS A C 1
ATOM 6161 O O . LYS A 1 766 ? 36.812 38 32.719 1 92.25 766 LYS A O 1
ATOM 6166 N N . THR A 1 767 ? 36.656 40.25 32.656 1 94.38 767 THR A N 1
ATOM 6167 C CA . THR A 1 767 ? 35.5 40.25 33.531 1 94.38 767 THR A CA 1
ATOM 6168 C C . THR A 1 767 ? 34.344 41.031 32.906 1 94.38 767 THR A C 1
ATOM 6170 O O . THR A 1 767 ? 34.562 41.906 32.094 1 94.38 767 THR A O 1
ATOM 6173 N N . GLU A 1 768 ? 33.188 40.625 33.344 1 94.19 768 GLU A N 1
ATOM 6174 C CA . GLU A 1 768 ? 32 41.312 32.875 1 94.19 768 GLU A CA 1
ATOM 6175 C C . GLU A 1 768 ? 32 42.781 33.281 1 94.19 768 GLU A C 1
ATOM 6177 O O . GLU A 1 768 ? 31.516 43.625 32.531 1 94.19 768 GLU A O 1
ATOM 6182 N N . GLU A 1 769 ? 32.5 43.094 34.438 1 94.62 769 GLU A N 1
ATOM 6183 C CA . GLU A 1 769 ? 32.594 44.469 34.938 1 94.62 769 GLU A CA 1
ATOM 6184 C C . GLU A 1 769 ? 33.469 45.344 34.031 1 94.62 769 GLU A C 1
ATOM 6186 O O . GLU A 1 769 ? 33.094 46.469 33.688 1 94.62 769 GLU A O 1
ATOM 6191 N N . GLU A 1 770 ? 34.594 44.719 33.688 1 95 770 GLU A N 1
ATOM 6192 C CA . GLU A 1 770 ? 35.5 45.406 32.781 1 95 770 GLU A CA 1
ATOM 6193 C C . GLU A 1 770 ? 34.812 45.656 31.438 1 95 770 GLU A C 1
ATOM 6195 O O . GLU A 1 770 ? 34.969 46.719 30.828 1 95 770 GLU A O 1
ATOM 6200 N N . PHE A 1 771 ? 34.188 44.719 31.031 1 96.25 771 PHE A N 1
ATOM 6201 C CA . PHE A 1 771 ? 33.5 44.812 29.75 1 96.25 771 PHE A CA 1
ATOM 6202 C C . PHE A 1 771 ? 32.438 45.906 29.781 1 96.25 771 PHE A C 1
ATOM 6204 O O . PHE A 1 771 ? 32.312 46.656 28.812 1 96.25 771 PHE A O 1
ATOM 6211 N N . ASN A 1 772 ? 31.688 46.031 30.859 1 93.81 772 ASN A N 1
ATOM 6212 C CA . ASN A 1 772 ? 30.578 46.969 30.969 1 93.81 772 ASN A CA 1
ATOM 6213 C C . ASN A 1 772 ? 31.078 48.406 30.938 1 93.81 772 ASN A C 1
ATOM 6215 O O . ASN A 1 772 ? 30.375 49.312 30.453 1 93.81 772 ASN A O 1
ATOM 6219 N N . ILE A 1 773 ? 32.312 48.656 31.344 1 92.75 773 ILE A N 1
ATOM 6220 C CA . ILE A 1 773 ? 32.781 50.031 31.453 1 92.75 773 ILE A CA 1
ATOM 6221 C C . ILE A 1 773 ? 33.656 50.375 30.266 1 92.75 773 ILE A C 1
ATOM 6223 O O . ILE A 1 773 ? 34.156 51.5 30.141 1 92.75 773 ILE A O 1
ATOM 6227 N N . SER A 1 774 ? 33.938 49.438 29.375 1 91.81 774 SER A N 1
ATOM 6228 C CA . SER A 1 774 ? 34.844 49.656 28.266 1 91.81 774 SER A CA 1
ATOM 6229 C C . SER A 1 774 ? 34.094 49.75 26.938 1 91.81 774 SER A C 1
ATOM 6231 O O . SER A 1 774 ? 33.062 49.125 26.766 1 91.81 774 SER A O 1
ATOM 6233 N N . ASP A 1 775 ? 34.625 50.594 26.109 1 92.75 775 ASP A N 1
ATOM 6234 C CA . ASP A 1 775 ? 34.25 50.562 24.703 1 92.75 775 ASP A CA 1
ATOM 6235 C C . ASP A 1 775 ? 35.344 49.875 23.875 1 92.75 775 ASP A C 1
ATOM 6237 O O . ASP A 1 775 ? 36.5 49.781 24.281 1 92.75 775 ASP A O 1
ATOM 6241 N N . ASP A 1 776 ? 34.938 49.281 22.734 1 96.25 776 ASP A N 1
ATOM 6242 C CA . ASP A 1 776 ? 35.844 48.594 21.844 1 96.25 776 ASP A CA 1
ATOM 6243 C C . ASP A 1 776 ? 36.562 47.438 22.562 1 96.25 776 ASP A C 1
ATOM 6245 O O . ASP A 1 776 ? 37.781 47.375 22.562 1 96.25 776 ASP A O 1
ATOM 6249 N N . ALA A 1 777 ? 35.688 46.562 23.094 1 97.38 777 ALA A N 1
ATOM 6250 C CA . ALA A 1 777 ? 36.188 45.406 23.859 1 97.38 777 ALA A CA 1
ATOM 6251 C C . ALA A 1 777 ? 35.375 44.156 23.516 1 97.38 777 ALA A C 1
ATOM 6253 O O . ALA A 1 777 ? 34.281 44.25 22.953 1 97.38 777 ALA A O 1
ATOM 6254 N N . PHE A 1 778 ? 36 43 23.734 1 97.25 778 PHE A N 1
ATOM 6255 C CA . PHE A 1 778 ? 35.281 41.75 23.609 1 97.25 778 PHE A CA 1
ATOM 6256 C C . PHE A 1 778 ? 35.531 40.844 24.812 1 97.25 778 PHE A C 1
ATOM 6258 O O . PHE A 1 778 ? 36.562 40.969 25.469 1 97.25 778 PHE A O 1
ATOM 6265 N N . PHE A 1 779 ? 34.625 39.969 25.234 1 96.88 779 PHE A N 1
ATOM 6266 C CA . PHE A 1 779 ? 34.594 39.188 26.453 1 96.88 779 PHE A CA 1
ATOM 6267 C C . PHE A 1 779 ? 33.906 37.844 26.203 1 96.88 779 PHE A C 1
ATOM 6269 O O . PHE A 1 779 ? 32.812 37.781 25.656 1 96.88 779 PHE A O 1
ATOM 6276 N N . TYR A 1 780 ? 34.594 36.75 26.5 1 96.69 780 TYR A N 1
ATOM 6277 C CA . TYR A 1 780 ? 33.969 35.438 26.469 1 96.69 780 TYR A CA 1
ATOM 6278 C C . TYR A 1 780 ? 33.188 35.125 27.75 1 96.69 780 TYR A C 1
ATOM 6280 O O . TYR A 1 780 ? 33.812 35 28.828 1 96.69 780 TYR A O 1
ATOM 6288 N N . LYS A 1 781 ? 31.969 35 27.641 1 97.19 781 LYS A N 1
ATOM 6289 C CA . LYS A 1 781 ? 31.109 34.719 28.781 1 97.19 781 LYS A CA 1
ATOM 6290 C C . LYS A 1 781 ? 30.578 33.281 28.734 1 97.19 781 LYS A C 1
ATOM 6292 O O . LYS A 1 781 ? 29.828 32.906 27.828 1 97.19 781 LYS A O 1
ATOM 6297 N N . ASP A 1 782 ? 30.828 32.531 29.719 1 94.81 782 ASP A N 1
ATOM 6298 C CA . ASP A 1 782 ? 30.469 31.109 29.688 1 94.81 782 ASP A CA 1
ATOM 6299 C C . ASP A 1 782 ? 29.219 30.844 30.531 1 94.81 782 ASP A C 1
ATOM 6301 O O . ASP A 1 782 ? 28.797 29.703 30.672 1 94.81 782 ASP A O 1
ATOM 6305 N N . ASP A 1 783 ? 28.609 31.812 31.125 1 95.81 783 ASP A N 1
ATOM 6306 C CA . ASP A 1 783 ? 27.375 31.703 31.891 1 95.81 783 ASP A CA 1
ATOM 6307 C C . ASP A 1 783 ? 26.344 32.719 31.422 1 95.81 783 ASP A C 1
ATOM 6309 O O . ASP A 1 783 ? 25.703 33.375 32.25 1 95.81 783 ASP A O 1
ATOM 6313 N N . PHE A 1 784 ? 26.344 32.969 30.156 1 96.56 784 PHE A N 1
ATOM 6314 C CA . PHE A 1 784 ? 25.406 33.906 29.562 1 96.56 784 PHE A CA 1
ATOM 6315 C C . PHE A 1 784 ? 23.969 33.375 29.688 1 96.56 784 PHE A C 1
ATOM 6317 O O . PHE A 1 784 ? 23.688 32.219 29.391 1 96.56 784 PHE A O 1
ATOM 6324 N N . ILE A 1 785 ? 23.094 34.25 30.188 1 96.38 785 ILE A N 1
ATOM 6325 C CA . ILE A 1 785 ? 21.672 33.938 30.297 1 96.38 785 ILE A CA 1
ATOM 6326 C C . ILE A 1 785 ? 20.859 34.844 29.375 1 96.38 785 ILE A C 1
ATOM 6328 O O . ILE A 1 785 ? 20.844 36.062 29.562 1 96.38 785 ILE A O 1
ATOM 6332 N N . VAL A 1 786 ? 20.156 34.344 28.391 1 95.5 786 VAL A N 1
ATOM 6333 C CA . VAL A 1 786 ? 19.453 35.094 27.359 1 95.5 786 VAL A CA 1
ATOM 6334 C C . VAL A 1 786 ? 18.406 36 28.031 1 95.5 786 VAL A C 1
ATOM 6336 O O . VAL A 1 786 ? 18.281 37.188 27.672 1 95.5 786 VAL A O 1
ATOM 6339 N N . ASN A 1 787 ? 17.594 35.469 28.922 1 95.94 787 ASN A N 1
ATOM 6340 C CA . ASN A 1 787 ? 16.672 36.25 29.734 1 95.94 787 ASN A CA 1
ATOM 6341 C C . ASN A 1 787 ? 17.141 36.312 31.188 1 95.94 787 ASN A C 1
ATOM 6343 O O . ASN A 1 787 ? 16.844 35.406 31.984 1 95.94 787 ASN A O 1
ATOM 6347 N N . PRO A 1 788 ? 17.781 37.344 31.531 1 95.38 788 PRO A N 1
ATOM 6348 C CA . PRO A 1 788 ? 18.375 37.438 32.875 1 95.38 788 PRO A CA 1
ATOM 6349 C C . PRO A 1 788 ? 17.328 37.406 34 1 95.38 788 PRO A C 1
ATOM 6351 O O . PRO A 1 788 ? 17.672 37.094 35.125 1 95.38 788 PRO A O 1
ATOM 6354 N N . TYR A 1 789 ? 16.172 37.625 33.688 1 96.75 789 TYR A N 1
ATOM 6355 C CA . TYR A 1 789 ? 15.117 37.656 34.688 1 96.75 789 TYR A CA 1
ATOM 6356 C C . TYR A 1 789 ? 14.664 36.25 35.031 1 96.75 789 TYR A C 1
ATOM 6358 O O . TYR A 1 789 ? 13.883 36.062 35.969 1 96.75 789 TYR A O 1
ATOM 6366 N N . LEU A 1 790 ? 15.188 35.25 34.438 1 96.38 790 LEU A N 1
ATOM 6367 C CA . LEU A 1 790 ? 14.898 33.844 34.75 1 96.38 790 LEU A CA 1
ATOM 6368 C C . LEU A 1 790 ? 15.969 33.281 35.688 1 96.38 790 LEU A C 1
ATOM 6370 O O . LEU A 1 790 ? 15.922 32.094 36.031 1 96.38 790 LEU A O 1
ATOM 6374 N N . ARG A 1 791 ? 16.828 34.188 36 1 93.12 791 ARG A N 1
ATOM 6375 C CA . ARG A 1 791 ? 17.828 33.75 36.969 1 93.12 791 ARG A CA 1
ATOM 6376 C C . ARG A 1 791 ? 17.172 33.125 38.188 1 93.12 791 ARG A C 1
ATOM 6378 O O . ARG A 1 791 ? 16.234 33.719 38.75 1 93.12 791 ARG A O 1
ATOM 6385 N N . GLY A 1 792 ? 17.625 32.062 38.656 1 91.12 792 GLY A N 1
ATOM 6386 C CA . GLY A 1 792 ? 17.062 31.375 39.812 1 91.12 792 GLY A CA 1
ATOM 6387 C C . GLY A 1 792 ? 16.141 30.234 39.438 1 91.12 792 GLY A C 1
ATOM 6388 O O . GLY A 1 792 ? 15.742 29.438 40.281 1 91.12 792 GLY A O 1
ATOM 6389 N N . PHE A 1 793 ? 15.844 30.344 38.156 1 90.12 793 PHE A N 1
ATOM 6390 C CA . PHE A 1 793 ? 15.086 29.234 37.594 1 90.12 793 PHE A CA 1
ATOM 6391 C C . PHE A 1 793 ? 15.977 28.344 36.75 1 90.12 793 PHE A C 1
ATOM 6393 O O . PHE A 1 793 ? 17.031 28.781 36.281 1 90.12 793 PHE A O 1
ATOM 6400 N N . GLY A 1 794 ? 15.828 27.031 36.594 1 84.38 794 GLY A N 1
ATOM 6401 C CA . GLY A 1 794 ? 16.484 26.109 35.656 1 84.38 794 GLY A CA 1
ATOM 6402 C C . GLY A 1 794 ? 17.906 25.766 36.062 1 84.38 794 GLY A C 1
ATOM 6403 O O . GLY A 1 794 ? 18.469 24.797 35.562 1 84.38 794 GLY A O 1
ATOM 6404 N N . GLY A 1 795 ? 18.656 26.734 36.875 1 89.12 795 GLY A N 1
ATOM 6405 C CA . GLY A 1 795 ? 20.016 26.469 37.312 1 89.12 795 GLY A CA 1
ATOM 6406 C C . GLY A 1 795 ? 21.047 26.531 36.219 1 89.12 795 GLY A C 1
ATOM 6407 O O . GLY A 1 795 ? 21.047 27.484 35.438 1 89.12 795 GLY A O 1
ATOM 6408 N N . ASP A 1 796 ? 21.828 25.562 36.125 1 90.69 796 ASP A N 1
ATOM 6409 C CA . ASP A 1 796 ? 22.938 25.531 35.188 1 90.69 796 ASP A CA 1
ATOM 6410 C C . ASP A 1 796 ? 22.438 25.328 33.75 1 90.69 796 ASP A C 1
ATOM 6412 O O . ASP A 1 796 ? 23.125 25.672 32.812 1 90.69 796 ASP A O 1
ATOM 6416 N N . ALA A 1 797 ? 21.25 24.875 33.656 1 91.62 797 ALA A N 1
ATOM 6417 C CA . ALA A 1 797 ? 20.703 24.609 32.344 1 91.62 797 ALA A CA 1
ATOM 6418 C C . ALA A 1 797 ? 20.5 25.906 31.562 1 91.62 797 ALA A C 1
ATOM 6420 O O . ALA A 1 797 ? 20.422 25.891 30.328 1 91.62 797 ALA A O 1
ATOM 6421 N N . LEU A 1 798 ? 20.438 27.078 32.156 1 94.56 798 LEU A N 1
ATOM 6422 C CA . LEU A 1 798 ? 20.188 28.375 31.531 1 94.56 798 LEU A CA 1
ATOM 6423 C C . LEU A 1 798 ? 21.484 28.953 30.969 1 94.56 798 LEU A C 1
ATOM 6425 O O . LEU A 1 798 ? 21.438 29.875 30.141 1 94.56 798 LEU A O 1
ATOM 6429 N N . LYS A 1 799 ? 22.578 28.406 31.484 1 96.19 799 LYS A N 1
ATOM 6430 C CA . LYS A 1 799 ? 23.859 29 31.141 1 96.19 799 LYS A CA 1
ATOM 6431 C C . LYS A 1 799 ? 24.312 28.594 29.734 1 96.19 799 LYS A C 1
ATOM 6433 O O . LYS A 1 799 ? 24.375 27.406 29.422 1 96.19 799 LYS A O 1
ATOM 6438 N N . GLN A 1 800 ? 24.547 29.625 28.922 1 97.06 800 GLN A N 1
ATOM 6439 C CA . GLN A 1 800 ? 25.062 29.438 27.562 1 97.06 800 GLN A CA 1
ATOM 6440 C C . GLN A 1 800 ? 26.406 30.156 27.391 1 97.06 800 GLN A C 1
ATOM 6442 O O . GLN A 1 800 ? 26.812 30.922 28.25 1 97.06 800 GLN A O 1
ATOM 6447 N N . LYS A 1 801 ? 27.078 29.844 26.344 1 97.44 801 LYS A N 1
ATOM 6448 C CA . LYS A 1 801 ? 28.359 30.453 26.062 1 97.44 801 LYS A CA 1
ATOM 6449 C C . LYS A 1 801 ? 28.266 31.438 24.906 1 97.44 801 LYS A C 1
ATOM 6451 O O . LYS A 1 801 ? 27.828 31.062 23.812 1 97.44 801 LYS A O 1
ATOM 6456 N N . PHE A 1 802 ? 28.719 32.656 25.188 1 98.06 802 PHE A N 1
ATOM 6457 C CA . PHE A 1 802 ? 28.641 33.719 24.188 1 98.06 802 PHE A CA 1
ATOM 6458 C C . PHE A 1 802 ? 29.922 34.562 24.172 1 98.06 802 PHE A C 1
ATOM 6460 O O . PHE A 1 802 ? 30.578 34.719 25.203 1 98.06 802 PHE A O 1
ATOM 6467 N N . LEU A 1 803 ? 30.297 35 23.016 1 97.94 803 LEU A N 1
ATOM 6468 C CA . LEU A 1 803 ? 31.266 36.062 22.844 1 97.94 803 LEU A CA 1
ATOM 6469 C C . LEU A 1 803 ? 30.578 37.438 22.75 1 97.94 803 LEU A C 1
ATOM 6471 O O . LEU A 1 803 ? 29.766 37.656 21.875 1 97.94 803 LEU A O 1
ATOM 6475 N N . LEU A 1 804 ? 30.906 38.312 23.672 1 98 804 LEU A N 1
ATOM 6476 C CA . LEU A 1 804 ? 30.359 39.688 23.672 1 98 804 LEU A CA 1
ATOM 6477 C C . LEU A 1 804 ? 31.344 40.656 23.047 1 98 804 LEU A C 1
ATOM 6479 O O . LEU A 1 804 ? 32.531 40.625 23.359 1 98 804 LEU A O 1
ATOM 6483 N N . ILE A 1 805 ? 30.922 41.438 22.094 1 98.12 805 ILE A N 1
ATOM 6484 C CA . ILE A 1 805 ? 31.719 42.469 21.469 1 98.12 805 ILE A CA 1
ATOM 6485 C C . ILE A 1 805 ? 31 43.812 21.578 1 98.12 805 ILE A C 1
ATOM 6487 O O . ILE A 1 805 ? 29.844 43.938 21.203 1 98.12 805 ILE A O 1
ATOM 6491 N N . LYS A 1 806 ? 31.688 44.781 22.094 1 98 806 LYS A N 1
ATOM 6492 C CA . LYS A 1 806 ? 31.141 46.125 22.219 1 98 806 LYS A CA 1
ATOM 6493 C C . LYS A 1 806 ? 31.938 47.125 21.375 1 98 806 LYS A C 1
ATOM 6495 O O . LYS A 1 806 ? 33.156 47.25 21.531 1 98 806 LYS A O 1
ATOM 6500 N N . ILE A 1 807 ? 31.297 47.812 20.5 1 97.94 807 ILE A N 1
ATOM 6501 C CA . ILE A 1 807 ? 31.906 48.844 19.641 1 97.94 807 ILE A CA 1
ATOM 6502 C C . ILE A 1 807 ? 31.453 50.219 20.078 1 97.94 807 ILE A C 1
ATOM 6504 O O . ILE A 1 807 ? 30.281 50.438 20.375 1 97.94 807 ILE A O 1
ATOM 6508 N N . HIS A 1 808 ? 32.281 51.25 20.078 1 96.94 808 HIS A N 1
ATOM 6509 C CA . HIS A 1 808 ? 32.031 52.594 20.562 1 96.94 808 HIS A CA 1
ATOM 6510 C C . HIS A 1 808 ? 30.953 53.281 19.703 1 96.94 808 HIS A C 1
ATOM 6512 O O . HIS A 1 808 ? 30.578 52.781 18.656 1 96.94 808 HIS A O 1
ATOM 6518 N N . LYS A 1 809 ? 30.422 54.406 20.266 1 97.12 809 LYS A N 1
ATOM 6519 C CA . LYS A 1 809 ? 29.344 55.156 19.625 1 97.12 809 LYS A CA 1
ATOM 6520 C C . LYS A 1 809 ? 29.812 55.781 18.312 1 97.12 809 LYS A C 1
ATOM 6522 O O . LYS A 1 809 ? 30.859 56.406 18.266 1 97.12 809 LYS A O 1
ATOM 6527 N N . ILE A 1 810 ? 29.078 55.469 17.25 1 97.5 810 ILE A N 1
ATOM 6528 C CA . ILE A 1 810 ? 29.359 56.031 15.938 1 97.5 810 ILE A CA 1
ATOM 6529 C C . ILE A 1 810 ? 28.047 56.469 15.266 1 97.5 810 ILE A C 1
ATOM 6531 O O . ILE A 1 810 ? 26.969 56.062 15.703 1 97.5 810 ILE A O 1
ATOM 6535 N N . ASP A 1 811 ? 28.172 57.281 14.227 1 97.62 811 ASP A N 1
ATOM 6536 C CA . ASP A 1 811 ? 27.031 57.594 13.367 1 97.62 811 ASP A CA 1
ATOM 6537 C C . ASP A 1 811 ? 26.688 56.406 12.469 1 97.62 811 ASP A C 1
ATOM 6539 O O . ASP A 1 811 ? 27.406 56.125 11.516 1 97.62 811 ASP A O 1
ATOM 6543 N N . VAL A 1 812 ? 25.641 55.719 12.734 1 97.62 812 VAL A N 1
ATOM 6544 C CA . VAL A 1 812 ? 25.312 54.469 12.086 1 97.62 812 VAL A CA 1
ATOM 6545 C C . VAL A 1 812 ? 24.875 54.719 10.648 1 97.62 812 VAL A C 1
ATOM 6547 O O . VAL A 1 812 ? 24.859 53.812 9.82 1 97.62 812 VAL A O 1
ATOM 6550 N N . THR A 1 813 ? 24.484 55.938 10.289 1 97.5 813 THR A N 1
ATOM 6551 C CA . THR A 1 813 ? 24.031 56.25 8.945 1 97.5 813 THR A CA 1
ATOM 6552 C C . THR A 1 813 ? 25.203 56.438 7.992 1 97.5 813 THR A C 1
ATOM 6554 O O . THR A 1 813 ? 25.031 56.438 6.773 1 97.5 813 THR A O 1
ATOM 6557 N N . THR A 1 814 ? 26.422 56.5 8.492 1 97.06 814 THR A N 1
ATOM 6558 C CA . THR A 1 814 ? 27.578 56.719 7.629 1 97.06 814 THR A CA 1
ATOM 6559 C C . THR A 1 814 ? 28.609 55.625 7.824 1 97.06 814 THR A C 1
ATOM 6561 O O . THR A 1 814 ? 29.609 55.562 7.102 1 97.06 814 THR A O 1
ATOM 6564 N N . SER A 1 815 ? 28.391 54.781 8.789 1 96.88 815 SER A N 1
ATOM 6565 C CA . SER A 1 815 ? 29.422 53.812 9.172 1 96.88 815 SER A CA 1
ATOM 6566 C C . SER A 1 815 ? 29.094 52.406 8.711 1 96.88 815 SER A C 1
ATOM 6568 O O . SER A 1 815 ? 27.969 51.938 8.906 1 96.88 815 SER A O 1
ATOM 6570 N N . ASP A 1 816 ? 30 51.875 8.102 1 96.12 816 ASP A N 1
ATOM 6571 C CA . ASP A 1 816 ? 30 50.469 7.723 1 96.12 816 ASP A CA 1
ATOM 6572 C C . ASP A 1 816 ? 30.953 49.656 8.609 1 96.12 816 ASP A C 1
ATOM 6574 O O . ASP A 1 816 ? 32.125 50.031 8.766 1 96.12 816 ASP A O 1
ATOM 6578 N N . ILE A 1 817 ? 30.453 48.562 9.234 1 98.12 817 ILE A N 1
ATOM 6579 C CA . ILE A 1 817 ? 31.266 47.844 10.211 1 98.12 817 ILE A CA 1
ATOM 6580 C C . ILE A 1 817 ? 31.531 46.438 9.719 1 98.12 817 ILE A C 1
ATOM 6582 O O . ILE A 1 817 ? 30.609 45.719 9.344 1 98.12 817 ILE A O 1
ATOM 6586 N N . HIS A 1 818 ? 32.719 46.031 9.703 1 97.81 818 HIS A N 1
ATOM 6587 C CA . HIS A 1 818 ? 33.156 44.656 9.438 1 97.81 818 HIS A CA 1
ATOM 6588 C C . HIS A 1 818 ? 33.812 44.031 10.664 1 97.81 818 HIS A C 1
ATOM 6590 O O . HIS A 1 818 ? 34.688 44.656 11.297 1 97.81 818 HIS A O 1
ATOM 6596 N N . ILE A 1 819 ? 33.375 42.875 11.031 1 97.94 819 ILE A N 1
ATOM 6597 C CA . ILE A 1 819 ? 33.969 42.125 12.133 1 97.94 819 ILE A CA 1
ATOM 6598 C C . ILE A 1 819 ? 34.438 40.781 11.633 1 97.94 819 ILE A C 1
ATOM 6600 O O . ILE A 1 819 ? 33.719 40.062 10.938 1 97.94 819 ILE A O 1
ATOM 6604 N N . LYS A 1 820 ? 35.625 40.438 11.898 1 96.88 820 LYS A N 1
ATOM 6605 C CA . LYS A 1 820 ? 36.188 39.156 11.57 1 96.88 820 LYS A CA 1
ATOM 6606 C C . LYS A 1 820 ? 36.688 38.438 12.82 1 96.88 820 LYS A C 1
ATOM 6608 O O . LYS A 1 820 ? 37.438 39.031 13.617 1 96.88 820 LYS A O 1
ATOM 6613 N N . ILE A 1 821 ? 36.281 37.281 13.086 1 96.62 821 ILE A N 1
ATOM 6614 C CA . ILE A 1 821 ? 36.688 36.438 14.195 1 96.62 821 ILE A CA 1
ATOM 6615 C C . ILE A 1 821 ? 37.375 35.188 13.648 1 96.62 821 ILE A C 1
ATOM 6617 O O . ILE A 1 821 ? 36.75 34.406 12.922 1 96.62 821 ILE A O 1
ATOM 6621 N N . ASN A 1 822 ? 38.625 35 14.008 1 93.81 822 ASN A N 1
ATOM 6622 C CA . ASN A 1 822 ? 39.344 33.781 13.594 1 93.81 822 ASN A CA 1
ATOM 6623 C C . ASN A 1 822 ? 39.156 32.656 14.586 1 93.81 822 ASN A C 1
ATOM 6625 O O . ASN A 1 822 ? 38.906 32.875 15.773 1 93.81 822 ASN A O 1
ATOM 6629 N N . ASP A 1 823 ? 39.219 31.469 14.141 1 94.06 823 ASP A N 1
ATOM 6630 C CA . ASP A 1 823 ? 39.188 30.25 14.938 1 94.06 823 ASP A CA 1
ATOM 6631 C C . ASP A 1 823 ? 37.844 30.125 15.68 1 94.06 823 ASP A C 1
ATOM 6633 O O . ASP A 1 823 ? 37.812 29.75 16.859 1 94.06 823 ASP A O 1
ATOM 6637 N N . TYR A 1 824 ? 36.75 30.5 15.008 1 95.81 824 TYR A N 1
ATOM 6638 C CA . TYR A 1 824 ? 35.406 30.391 15.555 1 95.81 824 TYR A CA 1
ATOM 6639 C C . TYR A 1 824 ? 34.938 28.953 15.555 1 95.81 824 TYR A C 1
ATOM 6641 O O . TYR A 1 824 ? 35.156 28.219 14.594 1 95.81 824 TYR A O 1
ATOM 6649 N N . GLN A 1 825 ? 34.312 28.531 16.656 1 94.75 825 GLN A N 1
ATOM 6650 C CA . GLN A 1 825 ? 33.656 27.25 16.734 1 94.75 825 GLN A CA 1
ATOM 6651 C C . GLN A 1 825 ? 32.469 27.297 17.703 1 94.75 825 GLN A C 1
ATOM 6653 O O . GLN A 1 825 ? 32.531 27.953 18.75 1 94.75 825 GLN A O 1
ATOM 6658 N N . ASN A 1 826 ? 31.375 26.734 17.328 1 95.69 826 ASN A N 1
ATOM 6659 C CA . ASN A 1 826 ? 30.188 26.531 18.156 1 95.69 826 ASN A CA 1
ATOM 6660 C C . ASN A 1 826 ? 29.75 25.078 18.141 1 95.69 826 ASN A C 1
ATOM 6662 O O . ASN A 1 826 ? 28.703 24.75 17.562 1 95.69 826 ASN A O 1
ATOM 6666 N N . THR A 1 827 ? 30.5 24.203 18.812 1 94.88 827 THR A N 1
ATOM 6667 C CA . THR A 1 827 ? 30.297 22.766 18.781 1 94.88 827 THR A CA 1
ATOM 6668 C C . THR A 1 827 ? 29.562 22.297 20.031 1 94.88 827 THR A C 1
ATOM 6670 O O . THR A 1 827 ? 29.844 22.766 21.141 1 94.88 827 THR A O 1
ATOM 6673 N N . ASP A 1 828 ? 28.578 21.484 19.844 1 94.44 828 ASP A N 1
ATOM 6674 C CA . ASP A 1 828 ? 27.844 20.828 20.922 1 94.44 828 ASP A CA 1
ATOM 6675 C C . ASP A 1 828 ? 27.094 19.594 20.406 1 94.44 828 ASP A C 1
ATOM 6677 O O . ASP A 1 828 ? 27.094 19.328 19.203 1 94.44 828 ASP A O 1
ATOM 6681 N N . ILE A 1 829 ? 26.578 18.812 21.344 1 94.56 829 ILE A N 1
ATOM 6682 C CA . ILE A 1 829 ? 25.766 17.656 20.969 1 94.56 829 ILE A CA 1
ATOM 6683 C C . ILE A 1 829 ? 24.5 18.125 20.266 1 94.56 829 ILE A C 1
ATOM 6685 O O . ILE A 1 829 ? 23.828 19.062 20.734 1 94.56 829 ILE A O 1
ATOM 6689 N N . ILE A 1 830 ? 24.219 17.594 19.109 1 96.69 830 ILE A N 1
ATOM 6690 C CA . ILE A 1 830 ? 22.938 17.812 18.438 1 96.69 830 ILE A CA 1
ATOM 6691 C C . ILE A 1 830 ? 22.031 16.609 18.625 1 96.69 830 ILE A C 1
ATOM 6693 O O . ILE A 1 830 ? 22.25 15.555 18.016 1 96.69 830 ILE A O 1
ATOM 6697 N N . HIS A 1 831 ? 21.062 16.688 19.406 1 96.38 831 HIS A N 1
ATOM 6698 C CA . HIS A 1 831 ? 20.156 15.578 19.703 1 96.38 831 HIS A CA 1
ATOM 6699 C C . HIS A 1 831 ? 19.438 15.109 18.438 1 96.38 831 HIS A C 1
ATOM 6701 O O . HIS A 1 831 ? 18.891 15.93 17.703 1 96.38 831 HIS A O 1
ATOM 6707 N N . GLY A 1 832 ? 19.406 13.758 18.141 1 94.94 832 GLY A N 1
ATOM 6708 C CA . GLY A 1 832 ? 18.656 13.141 17.062 1 94.94 832 GLY A CA 1
ATOM 6709 C C . GLY A 1 832 ? 19.359 13.234 15.727 1 94.94 832 GLY A C 1
ATOM 6710 O O . GLY A 1 832 ? 18.75 12.969 14.688 1 94.94 832 GLY A O 1
ATOM 6711 N N . SER A 1 833 ? 20.609 13.586 15.633 1 93.69 833 SER A N 1
ATOM 6712 C CA . SER A 1 833 ? 21.312 13.812 14.367 1 93.69 833 SER A CA 1
ATOM 6713 C C . SER A 1 833 ? 21.922 12.523 13.828 1 93.69 833 SER A C 1
ATOM 6715 O O . SER A 1 833 ? 22.109 12.375 12.625 1 93.69 833 SER A O 1
ATOM 6717 N N . ASN A 1 834 ? 22.25 11.562 14.672 1 92.75 834 ASN A N 1
ATOM 6718 C CA . ASN A 1 834 ? 22.906 10.32 14.25 1 92.75 834 ASN A CA 1
ATOM 6719 C C . ASN A 1 834 ? 21.875 9.289 13.781 1 92.75 834 ASN A C 1
ATOM 6721 O O . ASN A 1 834 ? 21.25 8.625 14.602 1 92.75 834 ASN A O 1
ATOM 6725 N N . THR A 1 835 ? 21.797 9.125 12.461 1 92.44 835 THR A N 1
ATOM 6726 C CA . THR A 1 835 ? 20.844 8.172 11.898 1 92.44 835 THR A CA 1
ATOM 6727 C C . THR A 1 835 ? 21.578 6.988 11.273 1 92.44 835 THR A C 1
ATOM 6729 O O . THR A 1 835 ? 21.016 6.281 10.43 1 92.44 835 THR A O 1
ATOM 6732 N N . SER A 1 836 ? 22.859 6.797 11.648 1 93.75 836 SER A N 1
ATOM 6733 C CA . SER A 1 836 ? 23.625 5.664 11.141 1 93.75 836 SER A CA 1
ATOM 6734 C C . SER A 1 836 ? 23.125 4.352 11.734 1 93.75 836 SER A C 1
ATOM 6736 O O . SER A 1 836 ? 22.781 4.289 12.914 1 93.75 836 SER A O 1
ATOM 6738 N N . LEU A 1 837 ? 23.172 3.346 10.891 1 92.31 837 LEU A N 1
ATOM 6739 C CA . LEU A 1 837 ? 22.734 2.039 11.359 1 92.31 837 LEU A CA 1
ATOM 6740 C C . LEU A 1 837 ? 23.688 1.493 12.422 1 92.31 837 LEU A C 1
ATOM 6742 O O . LEU A 1 837 ? 24.891 1.432 12.203 1 92.31 837 LEU A O 1
ATOM 6746 N N . ASN A 1 838 ? 23.156 1.275 13.539 1 92.94 838 ASN A N 1
ATOM 6747 C CA . ASN A 1 838 ? 23.859 0.648 14.648 1 92.94 838 ASN A CA 1
ATOM 6748 C C . ASN A 1 838 ? 23.422 -0.798 14.852 1 92.94 838 ASN A C 1
ATOM 6750 O O . ASN A 1 838 ? 22.328 -1.052 15.367 1 92.94 838 ASN A O 1
ATOM 6754 N N . ASN A 1 839 ? 24.188 -1.79 14.531 1 89.94 839 ASN A N 1
ATOM 6755 C CA . ASN A 1 839 ? 23.859 -3.209 14.539 1 89.94 839 ASN A CA 1
ATOM 6756 C C . ASN A 1 839 ? 23.609 -3.719 15.961 1 89.94 839 ASN A C 1
ATOM 6758 O O . ASN A 1 839 ? 23.062 -4.809 16.141 1 89.94 839 ASN A O 1
ATOM 6762 N N . ALA A 1 840 ? 24 -2.947 16.891 1 90.81 840 ALA A N 1
ATOM 6763 C CA . ALA A 1 840 ? 23.766 -3.328 18.281 1 90.81 840 ALA A CA 1
ATOM 6764 C C . ALA A 1 840 ? 22.328 -3.029 18.688 1 90.81 840 ALA A C 1
ATOM 6766 O O . ALA A 1 840 ? 21.859 -3.531 19.719 1 90.81 840 ALA A O 1
ATOM 6767 N N . LEU A 1 841 ? 21.672 -2.221 17.875 1 92.19 841 LEU A N 1
ATOM 6768 C CA . LEU A 1 841 ? 20.281 -1.885 18.156 1 92.19 841 LEU A CA 1
ATOM 6769 C C . LEU A 1 841 ? 19.328 -2.729 17.312 1 92.19 841 LEU A C 1
ATOM 6771 O O . LEU A 1 841 ? 19.641 -3.051 16.156 1 92.19 841 LEU A O 1
ATOM 6775 N N . HIS A 1 842 ? 18.281 -3.119 17.875 1 93.19 842 HIS A N 1
ATOM 6776 C CA . HIS A 1 842 ? 17.188 -3.768 17.172 1 93.19 842 HIS A CA 1
ATOM 6777 C C . HIS A 1 842 ? 15.883 -2.984 17.344 1 93.19 842 HIS A C 1
ATOM 6779 O O . HIS A 1 842 ? 15.719 -2.254 18.328 1 93.19 842 HIS A O 1
ATOM 6785 N N . TYR A 1 843 ? 15.008 -3.078 16.328 1 94.06 843 TYR A N 1
ATOM 6786 C CA . TYR A 1 843 ? 13.711 -2.445 16.562 1 94.06 843 TYR A CA 1
ATOM 6787 C C . TYR A 1 843 ? 12.922 -3.186 17.625 1 94.06 843 TYR A C 1
ATOM 6789 O O . TYR A 1 843 ? 13.141 -4.375 17.859 1 94.06 843 TYR A O 1
ATOM 6797 N N . PRO A 1 844 ? 12.078 -2.547 18.312 1 94.5 844 PRO A N 1
ATOM 6798 C CA . PRO A 1 844 ? 11.352 -3.166 19.422 1 94.5 844 PRO A CA 1
ATOM 6799 C C . PRO A 1 844 ? 10.531 -4.379 18.984 1 94.5 844 PRO A C 1
ATOM 6801 O O . PRO A 1 844 ? 9.898 -4.352 17.922 1 94.5 844 PRO A O 1
ATOM 6804 N N . SER A 1 845 ? 10.531 -5.41 19.781 1 92.31 845 SER A N 1
ATOM 6805 C CA . SER A 1 845 ? 9.805 -6.645 19.516 1 92.31 845 SER A CA 1
ATOM 6806 C C . SER A 1 845 ? 8.312 -6.469 19.781 1 92.31 845 SER A C 1
ATOM 6808 O O . SER A 1 845 ? 7.906 -5.578 20.531 1 92.31 845 SER A O 1
ATOM 6810 N N . ASN A 1 846 ? 7.469 -7.316 19.156 1 91.94 846 ASN A N 1
ATOM 6811 C CA . ASN A 1 846 ? 6.023 -7.391 19.344 1 91.94 846 ASN A CA 1
ATOM 6812 C C . ASN A 1 846 ? 5.348 -6.055 19.047 1 91.94 846 ASN A C 1
ATOM 6814 O O . ASN A 1 846 ? 4.523 -5.578 19.828 1 91.94 846 ASN A O 1
ATOM 6818 N N . PHE A 1 847 ? 5.922 -5.402 18.062 1 94.75 847 PHE A N 1
ATOM 6819 C CA . PHE A 1 847 ? 5.289 -4.188 17.562 1 94.75 847 PHE A CA 1
ATOM 6820 C C . PHE A 1 847 ? 3.914 -4.492 16.969 1 94.75 847 PHE A C 1
ATOM 6822 O O . PHE A 1 847 ? 3.797 -5.246 16 1 94.75 847 PHE A O 1
ATOM 6829 N N . THR A 1 848 ? 2.861 -3.961 17.562 1 94.31 848 THR A N 1
ATOM 6830 C CA . THR A 1 848 ? 1.503 -4.355 17.219 1 94.31 848 THR A CA 1
ATOM 6831 C C . THR A 1 848 ? 0.5 -3.291 17.656 1 94.31 848 THR A C 1
ATOM 6833 O O . THR A 1 848 ? 0.889 -2.221 18.125 1 94.31 848 THR A O 1
ATOM 6836 N N . THR A 1 849 ? -0.72 -3.418 17.312 1 93.94 849 THR A N 1
ATOM 6837 C CA . THR A 1 849 ? -1.855 -2.682 17.859 1 93.94 849 THR A CA 1
ATOM 6838 C C . THR A 1 849 ? -2.977 -3.637 18.266 1 93.94 849 THR A C 1
ATOM 6840 O O . THR A 1 849 ? -2.971 -4.809 17.875 1 93.94 849 THR A O 1
ATOM 6843 N N . ARG A 1 850 ? -3.855 -3.242 19.281 1 92.69 850 ARG A N 1
ATOM 6844 C CA . ARG A 1 850 ? -4.992 -4.02 19.766 1 92.69 850 ARG A CA 1
ATOM 6845 C C . ARG A 1 850 ? -6.312 -3.396 19.328 1 92.69 850 ARG A C 1
ATOM 6847 O O . ARG A 1 850 ? -6.434 -2.172 19.266 1 92.69 850 ARG A O 1
ATOM 6854 N N . ASP A 1 851 ? -7.238 -4.227 18.875 1 89.75 851 ASP A N 1
ATOM 6855 C CA . ASP A 1 851 ? -8.523 -3.746 18.359 1 89.75 851 ASP A CA 1
ATOM 6856 C C . ASP A 1 851 ? -9.172 -2.773 19.344 1 89.75 851 ASP A C 1
ATOM 6858 O O . ASP A 1 851 ? -9.781 -1.784 18.938 1 89.75 851 ASP A O 1
ATOM 6862 N N . GLU A 1 852 ? -9.055 -3.051 20.609 1 89.94 852 GLU A N 1
ATOM 6863 C CA . GLU A 1 852 ? -9.656 -2.213 21.641 1 89.94 852 GLU A CA 1
ATOM 6864 C C . GLU A 1 852 ? -8.977 -0.851 21.719 1 89.94 852 GLU A C 1
ATOM 6866 O O . GLU A 1 852 ? -9.539 0.101 22.266 1 89.94 852 GLU A O 1
ATOM 6871 N N . ASP A 1 853 ? -7.793 -0.729 21.203 1 93.31 853 ASP A N 1
ATOM 6872 C CA . ASP A 1 853 ? -7.023 0.507 21.297 1 93.31 853 ASP A CA 1
ATOM 6873 C C . ASP A 1 853 ? -7.074 1.287 19.984 1 93.31 853 ASP A C 1
ATOM 6875 O O . ASP A 1 853 ? -6.285 2.207 19.766 1 93.31 853 ASP A O 1
ATOM 6879 N N . VAL A 1 854 ? -7.875 0.824 19.094 1 94.25 854 VAL A N 1
ATOM 6880 C CA . VAL A 1 854 ? -8.211 1.565 17.891 1 94.25 854 VAL A CA 1
ATOM 6881 C C . VAL A 1 854 ? -9.609 2.16 18.016 1 94.25 854 VAL A C 1
ATOM 6883 O O . VAL A 1 854 ? -10.578 1.433 18.234 1 94.25 854 VAL A O 1
ATOM 6886 N N . THR A 1 855 ? -9.719 3.451 18.016 1 93 855 THR A N 1
ATOM 6887 C CA . THR A 1 855 ? -10.992 4.16 18.062 1 93 855 THR A CA 1
ATOM 6888 C C . THR A 1 855 ? -11.305 4.828 16.734 1 93 855 THR A C 1
ATOM 6890 O O . THR A 1 855 ? -10.523 4.727 15.789 1 93 855 THR A O 1
ATOM 6893 N N . PRO A 1 856 ? -12.438 5.461 16.641 1 89.69 856 PRO A N 1
ATOM 6894 C CA . PRO A 1 856 ? -12.734 6.176 15.391 1 89.69 856 PRO A CA 1
ATOM 6895 C C . PRO A 1 856 ? -11.727 7.285 15.094 1 89.69 856 PRO A C 1
ATOM 6897 O O . PRO A 1 856 ? -11.578 7.691 13.938 1 89.69 856 PRO A O 1
ATOM 6900 N N . THR A 1 857 ? -10.969 7.746 16.188 1 91.94 857 THR A N 1
ATOM 6901 C CA . THR A 1 857 ? -10.125 8.898 15.914 1 91.94 857 THR A CA 1
ATOM 6902 C C . THR A 1 857 ? -8.719 8.688 16.469 1 91.94 857 THR A C 1
ATOM 6904 O O . THR A 1 857 ? -7.906 9.609 16.484 1 91.94 857 THR A O 1
ATOM 6907 N N . SER A 1 858 ? -8.453 7.5 17 1 95.38 858 SER A N 1
ATOM 6908 C CA . SER A 1 858 ? -7.133 7.309 17.594 1 95.38 858 SER A CA 1
ATOM 6909 C C . SER A 1 858 ? -6.648 5.879 17.406 1 95.38 858 SER A C 1
ATOM 6911 O O . SER A 1 858 ? -7.449 4.965 17.188 1 95.38 858 SER A O 1
ATOM 6913 N N . ILE A 1 859 ? -5.375 5.668 17.406 1 96.75 859 ILE A N 1
ATOM 6914 C CA . ILE A 1 859 ? -4.703 4.375 17.328 1 96.75 859 ILE A CA 1
ATOM 6915 C C . ILE A 1 859 ? -3.582 4.309 18.359 1 96.75 859 ILE A C 1
ATOM 6917 O O . ILE A 1 859 ? -2.711 5.18 18.391 1 96.75 859 ILE A O 1
ATOM 6921 N N . THR A 1 860 ? -3.617 3.359 19.203 1 97.06 860 THR A N 1
ATOM 6922 C CA . THR A 1 860 ? -2.537 3.117 20.156 1 97.06 860 THR A CA 1
ATOM 6923 C C . THR A 1 860 ? -1.658 1.959 19.688 1 97.06 860 THR A C 1
ATOM 6925 O O . THR A 1 860 ? -2.158 0.87 19.406 1 97.06 860 THR A O 1
ATOM 6928 N N . LEU A 1 861 ? -0.418 2.168 19.547 1 96.75 861 LEU A N 1
ATOM 6929 C CA . LEU A 1 861 ? 0.565 1.151 19.188 1 96.75 861 LEU A CA 1
ATOM 6930 C C . LEU A 1 861 ? 1.254 0.599 20.438 1 96.75 861 LEU A C 1
ATOM 6932 O O . LEU A 1 861 ? 1.42 1.313 21.422 1 96.75 861 LEU A O 1
ATOM 6936 N N . HIS A 1 862 ? 1.646 -0.635 20.422 1 95.88 862 HIS A N 1
ATOM 6937 C CA . HIS A 1 862 ? 2.289 -1.315 21.531 1 95.88 862 HIS A CA 1
ATOM 6938 C C . HIS A 1 862 ? 3.572 -2.01 21.094 1 95.88 862 HIS A C 1
ATOM 6940 O O . HIS A 1 862 ? 3.676 -2.467 19.953 1 95.88 862 HIS A O 1
ATOM 6946 N N . TRP A 1 863 ? 4.566 -2.094 21.875 1 95.69 863 TRP A N 1
ATOM 6947 C CA . TRP A 1 863 ? 5.816 -2.816 21.672 1 95.69 863 TRP A CA 1
ATOM 6948 C C . TRP A 1 863 ? 6.453 -3.186 23.016 1 95.69 863 TRP A C 1
ATOM 6950 O O . TRP A 1 863 ? 5.973 -2.771 24.062 1 95.69 863 TRP A O 1
ATOM 6960 N N . GLU A 1 864 ? 7.453 -3.992 23 1 93.94 864 GLU A N 1
ATOM 6961 C CA . GLU A 1 864 ? 8.203 -4.301 24.203 1 93.94 864 GLU A CA 1
ATOM 6962 C C . GLU A 1 864 ? 9.133 -3.154 24.594 1 93.94 864 GLU A C 1
ATOM 6964 O O . GLU A 1 864 ? 9.828 -2.598 23.734 1 93.94 864 GLU A O 1
ATOM 6969 N N . ALA A 1 865 ? 9.148 -2.742 25.812 1 92 865 ALA A N 1
ATOM 6970 C CA . ALA A 1 865 ? 9.961 -1.632 26.297 1 92 865 ALA A CA 1
ATOM 6971 C C . ALA A 1 865 ? 11.445 -1.884 26.031 1 92 865 ALA A C 1
ATOM 6973 O O . ALA A 1 865 ? 11.922 -3.016 26.156 1 92 865 ALA A O 1
ATOM 6974 N N . MET A 1 866 ? 12.133 -0.843 25.688 1 90.81 866 MET A N 1
ATOM 6975 C CA . MET A 1 866 ? 13.562 -0.919 25.391 1 90.81 866 MET A CA 1
ATOM 6976 C C . MET A 1 866 ? 14.375 -0.22 26.469 1 90.81 866 MET A C 1
ATOM 6978 O O . MET A 1 866 ? 13.93 0.771 27.047 1 90.81 866 MET A O 1
ATOM 6982 N N . THR A 1 867 ? 15.516 -0.695 26.719 1 90.06 867 THR A N 1
ATOM 6983 C CA . THR A 1 867 ? 16.438 -0.053 27.641 1 90.06 867 THR A CA 1
ATOM 6984 C C . THR A 1 867 ? 17.609 0.577 26.891 1 90.06 867 THR A C 1
ATOM 6986 O O . THR A 1 867 ? 18.156 -0.023 25.969 1 90.06 867 THR A O 1
ATOM 6989 N N . GLY A 1 868 ? 17.984 1.801 27.281 1 91.31 868 GLY A N 1
ATOM 6990 C CA . GLY A 1 868 ? 19.156 2.457 26.734 1 91.31 868 GLY A CA 1
ATOM 6991 C C . GLY A 1 868 ? 18.906 3.127 25.406 1 91.31 868 GLY A C 1
ATOM 6992 O O . GLY A 1 868 ? 19.844 3.566 24.734 1 91.31 868 GLY A O 1
ATOM 6993 N N . ALA A 1 869 ? 17.734 3.139 24.906 1 95.06 869 ALA A N 1
ATOM 6994 C CA . ALA A 1 869 ? 17.375 3.758 23.625 1 95.06 869 ALA A CA 1
ATOM 6995 C C . ALA A 1 869 ? 15.977 4.375 23.703 1 95.06 869 ALA A C 1
ATOM 6997 O O . ALA A 1 869 ? 15.148 3.975 24.516 1 95.06 869 ALA A O 1
ATOM 6998 N N . TYR A 1 870 ? 15.75 5.383 23.016 1 95.94 870 TYR A N 1
ATOM 6999 C CA . TYR A 1 870 ? 14.398 5.879 22.812 1 95.94 870 TYR A CA 1
ATOM 7000 C C . TYR A 1 870 ? 13.82 5.371 21.484 1 95.94 870 TYR A C 1
ATOM 7002 O O . TYR A 1 870 ? 14.523 4.73 20.703 1 95.94 870 TYR A O 1
ATOM 7010 N N . ILE A 1 871 ? 12.516 5.602 21.328 1 97.12 871 ILE A N 1
ATOM 7011 C CA . ILE A 1 871 ? 11.789 5.031 20.203 1 97.12 871 ILE A CA 1
ATOM 7012 C C . ILE A 1 871 ? 11.508 6.117 19.172 1 97.12 871 ILE A C 1
ATOM 7014 O O . ILE A 1 871 ? 11.227 7.266 19.531 1 97.12 871 ILE A O 1
ATOM 7018 N N . GLU A 1 872 ? 11.641 5.789 17.906 1 97.94 872 GLU A N 1
ATOM 7019 C CA . GLU A 1 872 ? 11.117 6.586 16.797 1 97.94 872 GLU A CA 1
ATOM 7020 C C . GLU A 1 872 ? 10.031 5.824 16.031 1 97.94 872 GLU A C 1
ATOM 7022 O O . GLU A 1 872 ? 10.164 4.625 15.789 1 97.94 872 GLU A O 1
ATOM 7027 N N . ILE A 1 873 ? 8.953 6.383 15.773 1 98.12 873 ILE A N 1
ATOM 7028 C CA . ILE A 1 873 ? 7.859 5.812 14.992 1 98.12 873 ILE A CA 1
ATOM 7029 C C . ILE A 1 873 ? 7.641 6.641 13.727 1 98.12 873 ILE A C 1
ATOM 7031 O O . ILE A 1 873 ? 7.566 7.871 13.789 1 98.12 873 ILE A O 1
ATOM 7035 N N . GLU A 1 874 ? 7.703 5.996 12.617 1 97.81 874 GLU A N 1
ATOM 7036 C CA . GLU A 1 874 ? 7.277 6.656 11.391 1 97.81 874 GLU A CA 1
ATOM 7037 C C . GLU A 1 874 ? 5.785 6.457 11.141 1 97.81 874 GLU A C 1
ATOM 7039 O O . GLU A 1 874 ? 5.312 5.32 11.062 1 97.81 874 GLU A O 1
ATOM 7044 N N . ARG A 1 875 ? 5.008 7.461 11.148 1 97.62 875 ARG A N 1
ATOM 7045 C CA . ARG A 1 875 ? 3.588 7.457 10.812 1 97.62 875 ARG A CA 1
ATOM 7046 C C . ARG A 1 875 ? 3.338 8.141 9.477 1 97.62 875 ARG A C 1
ATOM 7048 O O . ARG A 1 875 ? 3.523 9.359 9.352 1 97.62 875 ARG A O 1
ATOM 7055 N N . ASP A 1 876 ? 2.9 7.418 8.508 1 94.81 876 ASP A N 1
ATOM 7056 C CA . ASP A 1 876 ? 2.545 7.969 7.203 1 94.81 876 ASP A CA 1
ATOM 7057 C C . ASP A 1 876 ? 3.672 8.844 6.648 1 94.81 876 ASP A C 1
ATOM 7059 O O . ASP A 1 876 ? 3.428 9.945 6.164 1 94.81 876 ASP A O 1
ATOM 7063 N N . GLY A 1 877 ? 4.961 8.477 6.922 1 92.94 877 GLY A N 1
ATOM 7064 C CA . GLY A 1 877 ? 6.113 9.133 6.336 1 92.94 877 GLY A CA 1
ATOM 7065 C C . GLY A 1 877 ? 6.734 10.18 7.242 1 92.94 877 GLY A C 1
ATOM 7066 O O . GLY A 1 877 ? 7.77 10.766 6.914 1 92.94 877 GLY A O 1
ATOM 7067 N N . VAL A 1 878 ? 6.145 10.469 8.391 1 95.5 878 VAL A N 1
ATOM 7068 C CA . VAL A 1 878 ? 6.652 11.461 9.336 1 95.5 878 VAL A CA 1
ATOM 7069 C C . VAL A 1 878 ? 7.242 10.758 10.555 1 95.5 878 VAL A C 1
ATOM 7071 O O . VAL A 1 878 ? 6.602 9.883 11.148 1 95.5 878 VAL A O 1
ATOM 7074 N N . VAL A 1 879 ? 8.406 11.156 10.984 1 97.19 879 VAL A N 1
ATOM 7075 C CA . VAL A 1 879 ? 9.102 10.469 12.062 1 97.19 879 VAL A CA 1
ATOM 7076 C C . VAL A 1 879 ? 8.812 11.172 13.391 1 97.19 879 VAL A C 1
ATOM 7078 O O . VAL A 1 879 ? 9.062 12.375 13.531 1 97.19 879 VAL A O 1
ATOM 7081 N N . PHE A 1 880 ? 8.242 10.516 14.289 1 97.88 880 PHE A N 1
ATOM 7082 C CA . PHE A 1 880 ? 8.078 10.922 15.68 1 97.88 880 PHE A CA 1
ATOM 7083 C C . PHE A 1 880 ? 9.219 10.391 16.531 1 97.88 880 PHE A C 1
ATOM 7085 O O . PHE A 1 880 ? 9.5 9.195 16.531 1 97.88 880 PHE A O 1
ATOM 7092 N N . THR A 1 881 ? 9.906 11.227 17.281 1 97.81 881 THR A N 1
ATOM 7093 C CA . THR A 1 881 ? 11.125 10.82 17.969 1 97.81 881 THR A CA 1
ATOM 7094 C C . THR A 1 881 ? 11.023 11.125 19.469 1 97.81 881 THR A C 1
ATOM 7096 O O . THR A 1 881 ? 10.031 11.695 19.922 1 97.81 881 THR A O 1
ATOM 7099 N N . ASN A 1 882 ? 12.039 10.641 20.234 1 97 882 ASN A N 1
ATOM 7100 C CA . ASN A 1 882 ? 12.18 10.844 21.672 1 97 882 ASN A CA 1
ATOM 7101 C C . ASN A 1 882 ? 10.977 10.297 22.422 1 97 882 ASN A C 1
ATOM 7103 O O . ASN A 1 882 ? 10.492 10.93 23.375 1 97 882 ASN A O 1
ATOM 7107 N N . ILE A 1 883 ? 10.453 9.164 21.922 1 95.88 883 ILE A N 1
ATOM 7108 C CA . ILE A 1 883 ? 9.336 8.477 22.562 1 95.88 883 ILE A CA 1
ATOM 7109 C C . ILE A 1 883 ? 9.867 7.469 23.578 1 95.88 883 ILE A C 1
ATOM 7111 O O . ILE A 1 883 ? 10.852 6.77 23.312 1 95.88 883 ILE A O 1
ATOM 7115 N N . SER A 1 884 ? 9.289 7.473 24.703 1 89.44 884 SER A N 1
ATOM 7116 C CA . SER A 1 884 ? 9.656 6.508 25.734 1 89.44 884 SER A CA 1
ATOM 7117 C C . SER A 1 884 ? 8.469 5.617 26.109 1 89.44 884 SER A C 1
ATOM 7119 O O . SER A 1 884 ? 7.328 5.91 25.734 1 89.44 884 SER A O 1
ATOM 7121 N N . GLY A 1 885 ? 8.75 4.516 26.703 1 90.88 885 GLY A N 1
ATOM 7122 C CA . GLY A 1 885 ? 7.699 3.613 27.156 1 90.88 885 GLY A CA 1
ATOM 7123 C C . GLY A 1 885 ? 7.438 2.48 26.188 1 90.88 885 GLY A C 1
ATOM 7124 O O . GLY A 1 885 ? 8.328 2.086 25.422 1 90.88 885 GLY A O 1
ATOM 7125 N N . SER A 1 886 ? 6.23 1.83 26.344 1 95.31 886 SER A N 1
ATOM 7126 C CA . SER A 1 886 ? 5.922 0.635 25.562 1 95.31 886 SER A CA 1
ATOM 7127 C C . SER A 1 886 ? 4.684 0.842 24.703 1 95.31 886 SER A C 1
ATOM 7129 O O . SER A 1 886 ? 4.145 -0.115 24.141 1 95.31 886 SER A O 1
ATOM 7131 N N . ASN A 1 887 ? 4.176 2.02 24.734 1 95.94 887 ASN A N 1
ATOM 7132 C CA . ASN A 1 887 ? 3.029 2.34 23.891 1 95.94 887 ASN A CA 1
ATOM 7133 C C . ASN A 1 887 ? 2.998 3.822 23.531 1 95.94 887 ASN A C 1
ATOM 7135 O O . ASN A 1 887 ? 3.684 4.633 24.156 1 95.94 887 ASN A O 1
ATOM 7139 N N . PHE A 1 888 ? 2.334 4.195 22.562 1 96.56 888 PHE A N 1
ATOM 7140 C CA . PHE A 1 888 ? 2.143 5.57 22.109 1 96.56 888 PHE A CA 1
ATOM 7141 C C . PHE A 1 888 ? 0.819 5.715 21.359 1 96.56 888 PHE A C 1
ATOM 7143 O O . PHE A 1 888 ? 0.481 4.887 20.516 1 96.56 888 PHE A O 1
ATOM 7150 N N . THR A 1 889 ? 0.002 6.668 21.688 1 95.69 889 THR A N 1
ATOM 7151 C CA . THR A 1 889 ? -1.313 6.879 21.094 1 95.69 889 THR A CA 1
ATOM 7152 C C . THR A 1 889 ? -1.292 8.078 20.141 1 95.69 889 THR A C 1
ATOM 7154 O O . THR A 1 889 ? -0.861 9.164 20.516 1 95.69 889 THR A O 1
ATOM 7157 N N . PHE A 1 890 ? -1.588 7.871 18.922 1 96.06 890 PHE A N 1
ATOM 7158 C CA . PHE A 1 890 ? -1.844 8.938 17.969 1 96.06 890 PHE A CA 1
ATOM 7159 C C . PHE A 1 890 ? -3.318 9.32 17.969 1 96.06 890 PHE A C 1
ATOM 7161 O O . PHE A 1 890 ? -4.191 8.453 17.875 1 96.06 890 PHE A O 1
ATOM 7168 N N . GLU A 1 891 ? -3.596 10.586 18.078 1 92.19 891 GLU A N 1
ATOM 7169 C CA . GLU A 1 891 ? -4.969 11.078 18.141 1 92.19 891 GLU A CA 1
ATOM 7170 C C . GLU A 1 891 ? -5.273 12.016 16.969 1 92.19 891 GLU A C 1
ATOM 7172 O O . GLU A 1 891 ? -4.363 12.422 16.234 1 92.19 891 GLU A O 1
ATOM 7177 N N . GLY A 1 892 ? -6.57 12.242 16.781 1 88.69 892 GLY A N 1
ATOM 7178 C CA . GLY A 1 892 ? -7.012 13.242 15.836 1 88.69 892 GLY A CA 1
ATOM 7179 C C . GLY A 1 892 ? -7.113 12.719 14.414 1 88.69 892 GLY A C 1
ATOM 7180 O O . GLY A 1 892 ? -7.07 13.492 13.453 1 88.69 892 GLY A O 1
ATOM 7181 N N . PHE A 1 893 ? -7.219 11.352 14.258 1 91.81 893 PHE A N 1
ATOM 7182 C CA . PHE A 1 893 ? -7.375 10.766 12.93 1 91.81 893 PHE A CA 1
ATOM 7183 C C . PHE A 1 893 ? -8.797 10.961 12.414 1 91.81 893 PHE A C 1
ATOM 7185 O O . PHE A 1 893 ? -9.742 11.031 13.203 1 91.81 893 PHE A O 1
ATOM 7192 N N . PRO A 1 894 ? -8.992 11.109 11.039 1 87.06 894 PRO A N 1
ATOM 7193 C CA . PRO A 1 894 ? -10.344 11.016 10.484 1 87.06 894 PRO A CA 1
ATOM 7194 C C . PRO A 1 894 ? -10.961 9.633 10.68 1 87.06 894 PRO A C 1
ATOM 7196 O O . PRO A 1 894 ? -10.242 8.648 10.867 1 87.06 894 PRO A O 1
ATOM 7199 N N . PHE A 1 895 ? -12.273 9.594 10.648 1 88.25 895 PHE A N 1
ATOM 7200 C CA . PHE A 1 895 ? -12.969 8.312 10.727 1 88.25 895 PHE A CA 1
ATOM 7201 C C . PHE A 1 895 ? -12.641 7.449 9.516 1 88.25 895 PHE A C 1
ATOM 7203 O O . PHE A 1 895 ? -12.367 7.965 8.43 1 88.25 895 PHE A O 1
ATOM 7210 N N . ASP A 1 896 ? -12.609 6.102 9.727 1 90.5 896 ASP A N 1
ATOM 7211 C CA . ASP A 1 896 ? -12.438 5.113 8.664 1 90.5 896 ASP A CA 1
ATOM 7212 C C . ASP A 1 896 ? -11.25 5.473 7.77 1 90.5 896 ASP A C 1
ATOM 7214 O O . ASP A 1 896 ? -11.383 5.512 6.543 1 90.5 896 ASP A O 1
ATOM 7218 N N . SER A 1 897 ? -10.148 5.863 8.32 1 91.06 897 SER A N 1
ATOM 7219 C CA . SER A 1 897 ? -8.945 6.234 7.578 1 91.06 897 SER A CA 1
ATOM 7220 C C . SER A 1 897 ? -7.809 5.258 7.848 1 91.06 897 SER A C 1
ATOM 7222 O O . SER A 1 897 ? -7.652 4.77 8.969 1 91.06 897 SER A O 1
ATOM 7224 N N . GLU A 1 898 ? -7.047 4.934 6.82 1 93.88 898 GLU A N 1
ATOM 7225 C CA . GLU A 1 898 ? -5.938 3.99 6.906 1 93.88 898 GLU A CA 1
ATOM 7226 C C . GLU A 1 898 ? -4.621 4.711 7.195 1 93.88 898 GLU A C 1
ATOM 7228 O O . GLU A 1 898 ? -4.34 5.758 6.605 1 93.88 898 GLU A O 1
ATOM 7233 N N . HIS A 1 899 ? -3.799 4.191 8.062 1 96.38 899 HIS A N 1
ATOM 7234 C CA . HIS A 1 899 ? -2.523 4.781 8.453 1 96.38 899 HIS A CA 1
ATOM 7235 C C . HIS A 1 899 ? -1.438 3.719 8.578 1 96.38 899 HIS A C 1
ATOM 7237 O O . HIS A 1 899 ? -1.698 2.609 9.047 1 96.38 899 HIS A O 1
ATOM 7243 N N . LYS A 1 900 ? -0.204 4.043 8.156 1 96.88 900 LYS A N 1
ATOM 7244 C CA . LYS A 1 900 ? 0.948 3.143 8.164 1 96.88 900 LYS A CA 1
ATOM 7245 C C . LYS A 1 900 ? 1.927 3.51 9.273 1 96.88 900 LYS A C 1
ATOM 7247 O O . LYS A 1 900 ? 2.205 4.691 9.5 1 96.88 900 LYS A O 1
ATOM 7252 N N . PHE A 1 901 ? 2.463 2.473 9.938 1 97.81 901 PHE A N 1
ATOM 7253 C CA . PHE A 1 901 ? 3.395 2.705 11.039 1 97.81 901 PHE A CA 1
ATOM 7254 C C . PHE A 1 901 ? 4.586 1.761 10.945 1 97.81 901 PHE A C 1
ATOM 7256 O O . PHE A 1 901 ? 4.434 0.588 10.594 1 97.81 901 PHE A O 1
ATOM 7263 N N . LYS A 1 902 ? 5.719 2.174 11.234 1 97 902 LYS A N 1
ATOM 7264 C CA . LYS A 1 902 ? 6.914 1.378 11.508 1 97 902 LYS A CA 1
ATOM 7265 C C . LYS A 1 902 ? 7.699 1.947 12.688 1 97 902 LYS A C 1
ATOM 7267 O O . LYS A 1 902 ? 7.539 3.117 13.039 1 97 902 LYS A O 1
ATOM 7272 N N . ILE A 1 903 ? 8.469 1.183 13.312 1 97.38 903 ILE A N 1
ATOM 7273 C CA . ILE A 1 903 ? 9.117 1.559 14.57 1 97.38 903 ILE A CA 1
ATOM 7274 C C . ILE A 1 903 ? 10.594 1.19 14.523 1 97.38 903 ILE A C 1
ATOM 7276 O O . ILE A 1 903 ? 10.984 0.237 13.844 1 97.38 903 ILE A O 1
ATOM 7280 N N . ARG A 1 904 ? 11.484 1.952 15.133 1 97.5 904 ARG A N 1
ATOM 7281 C CA . ARG A 1 904 ? 12.898 1.632 15.344 1 97.5 904 ARG A CA 1
ATOM 7282 C C . ARG A 1 904 ? 13.391 2.193 16.672 1 97.5 904 ARG A C 1
ATOM 7284 O O . ARG A 1 904 ? 12.688 2.969 17.328 1 97.5 904 ARG A O 1
ATOM 7291 N N . SER A 1 905 ? 14.492 1.785 17.125 1 97.38 905 SER A N 1
ATOM 7292 C CA . SER A 1 905 ? 15.156 2.322 18.297 1 97.38 905 SER A CA 1
ATOM 7293 C C . SER A 1 905 ? 16.297 3.26 17.906 1 97.38 905 SER A C 1
ATOM 7295 O O . SER A 1 905 ? 16.859 3.141 16.812 1 97.38 905 SER A O 1
ATOM 7297 N N . ALA A 1 906 ? 16.547 4.219 18.75 1 97.06 906 ALA A N 1
ATOM 7298 C CA . ALA A 1 906 ? 17.594 5.207 18.453 1 97.06 906 ALA A CA 1
ATOM 7299 C C . ALA A 1 906 ? 18.297 5.652 19.734 1 97.06 906 ALA A C 1
ATOM 7301 O O . ALA A 1 906 ? 17.703 5.633 20.812 1 97.06 906 ALA A O 1
ATOM 7302 N N . ASN A 1 907 ? 19.531 5.992 19.703 1 95.25 907 ASN A N 1
ATOM 7303 C CA . ASN A 1 907 ? 20.312 6.664 20.734 1 95.25 907 ASN A CA 1
ATOM 7304 C C . ASN A 1 907 ? 21.438 7.5 20.141 1 95.25 907 ASN A C 1
ATOM 7306 O O . ASN A 1 907 ? 21.422 7.801 18.938 1 95.25 907 ASN A O 1
ATOM 7310 N N . SER A 1 908 ? 22.344 8.039 20.953 1 93.94 908 SER A N 1
ATOM 7311 C CA . SER A 1 908 ? 23.391 8.945 20.484 1 93.94 908 SER A CA 1
ATOM 7312 C C . SER A 1 908 ? 24.359 8.242 19.547 1 93.94 908 SER A C 1
ATOM 7314 O O . SER A 1 908 ? 25.078 8.891 18.781 1 93.94 908 SER A O 1
ATOM 7316 N N . LYS A 1 909 ? 24.297 6.859 19.562 1 94.62 909 LYS A N 1
ATOM 7317 C CA . LYS A 1 909 ? 25.25 6.094 18.781 1 94.62 909 LYS A CA 1
ATOM 7318 C C . LYS A 1 909 ? 24.656 5.672 17.438 1 94.62 909 LYS A C 1
ATOM 7320 O O . LYS A 1 909 ? 25.359 5.109 16.594 1 94.62 909 LYS A O 1
ATOM 7325 N N . GLY A 1 910 ? 23.422 5.914 17.312 1 96.12 910 GLY A N 1
ATOM 7326 C CA . GLY A 1 910 ? 22.797 5.578 16.047 1 96.12 910 GLY A CA 1
ATOM 7327 C C . GLY A 1 910 ? 21.375 5.086 16.172 1 96.12 910 GLY A C 1
ATOM 7328 O O . GLY A 1 910 ? 20.719 5.355 17.188 1 96.12 910 GLY A O 1
ATOM 7329 N N . VAL A 1 911 ? 20.891 4.418 14.992 1 96.94 911 VAL A N 1
ATOM 7330 C CA . VAL A 1 911 ? 19.516 3.932 14.953 1 96.94 911 VAL A CA 1
ATOM 7331 C C . VAL A 1 911 ? 19.5 2.459 14.547 1 96.94 911 VAL A C 1
ATOM 7333 O O . VAL A 1 911 ? 20.453 1.968 13.938 1 96.94 911 VAL A O 1
ATOM 7336 N N . SER A 1 912 ? 18.469 1.69 14.938 1 96.12 912 SER A N 1
ATOM 7337 C CA . SER A 1 912 ? 18.219 0.353 14.414 1 96.12 912 SER A CA 1
ATOM 7338 C C . SER A 1 912 ? 17.594 0.412 13.023 1 96.12 912 SER A C 1
ATOM 7340 O O . SER A 1 912 ? 17.188 1.484 12.562 1 96.12 912 SER A O 1
ATOM 7342 N N . LYS A 1 913 ? 17.578 -0.759 12.352 1 94.19 913 LYS A N 1
ATOM 7343 C CA . LYS A 1 913 ? 16.734 -0.827 11.164 1 94.19 913 LYS A CA 1
ATOM 7344 C C . LYS A 1 913 ? 15.266 -0.61 11.523 1 94.19 913 LYS A C 1
ATOM 7346 O O . LYS A 1 913 ? 14.867 -0.81 12.672 1 94.19 913 LYS A O 1
ATOM 7351 N N . TRP A 1 914 ? 14.461 -0.164 10.531 1 95.69 914 TRP A N 1
ATOM 7352 C CA . TRP A 1 914 ? 13.023 -0.038 10.734 1 95.69 914 TRP A CA 1
ATOM 7353 C C . TRP A 1 914 ? 12.359 -1.41 10.805 1 95.69 914 TRP A C 1
ATOM 7355 O O . TRP A 1 914 ? 12.844 -2.373 10.203 1 95.69 914 TRP A O 1
ATOM 7365 N N . SER A 1 915 ? 11.289 -1.571 11.5 1 95.5 915 SER A N 1
ATOM 7366 C CA . SER A 1 915 ? 10.477 -2.783 11.562 1 95.5 915 SER A CA 1
ATOM 7367 C C . SER A 1 915 ? 9.68 -2.984 10.281 1 95.5 915 SER A C 1
ATOM 7369 O O . SER A 1 915 ? 9.797 -2.193 9.344 1 95.5 915 SER A O 1
ATOM 7371 N N . TYR A 1 916 ? 8.922 -4.121 10.297 1 93.19 916 TYR A N 1
ATOM 7372 C CA . TYR A 1 916 ? 7.844 -4.27 9.328 1 93.19 916 TYR A CA 1
ATOM 7373 C C . TYR A 1 916 ? 6.816 -3.156 9.484 1 93.19 916 TYR A C 1
ATOM 7375 O O . TYR A 1 916 ? 6.816 -2.438 10.484 1 93.19 916 TYR A O 1
ATOM 7383 N N . THR A 1 917 ? 6.008 -2.955 8.461 1 95.25 917 THR A N 1
ATOM 7384 C CA . THR A 1 917 ? 4.988 -1.911 8.484 1 95.25 917 THR A CA 1
ATOM 7385 C C . THR A 1 917 ? 3.65 -2.475 8.953 1 95.25 917 THR A C 1
ATOM 7387 O O . THR A 1 917 ? 3.262 -3.576 8.562 1 95.25 917 THR A O 1
ATOM 7390 N N . ILE A 1 918 ? 3.031 -1.781 9.797 1 95.88 918 ILE A N 1
ATOM 7391 C CA . ILE A 1 918 ? 1.662 -2.076 10.203 1 95.88 918 ILE A CA 1
ATOM 7392 C C . ILE A 1 918 ? 0.706 -1.074 9.562 1 95.88 918 ILE A C 1
ATOM 7394 O O . ILE A 1 918 ? 0.971 0.13 9.555 1 95.88 918 ILE A O 1
ATOM 7398 N N . VAL A 1 919 ? -0.272 -1.543 8.922 1 95.19 919 VAL A N 1
ATOM 7399 C CA . VAL A 1 919 ? -1.308 -0.702 8.336 1 95.19 919 VAL A CA 1
ATOM 7400 C C . VAL A 1 919 ? -2.613 -0.868 9.109 1 95.19 919 VAL A C 1
ATOM 7402 O O . VAL A 1 919 ? -3.145 -1.976 9.211 1 95.19 919 VAL A O 1
ATOM 7405 N N . VAL A 1 920 ? -3.135 0.183 9.727 1 95.81 920 VAL A N 1
ATOM 7406 C CA . VAL A 1 920 ? -4.301 0.146 10.602 1 95.81 920 VAL A CA 1
ATOM 7407 C C . VAL A 1 920 ? -5.352 1.138 10.109 1 95.81 920 VAL A C 1
ATOM 7409 O O . VAL A 1 920 ? -5.016 2.242 9.68 1 95.81 920 VAL A O 1
ATOM 7412 N N . SER A 1 921 ? -6.625 0.766 10.164 1 93.38 921 SER A N 1
ATOM 7413 C CA . SER A 1 921 ? -7.727 1.669 9.852 1 93.38 921 SER A CA 1
ATOM 7414 C C . SER A 1 921 ? -8.508 2.047 11.109 1 93.38 921 SER A C 1
ATOM 7416 O O . SER A 1 921 ? -8.805 1.188 11.938 1 93.38 921 SER A O 1
ATOM 7418 N N . THR A 1 922 ? -8.758 3.352 11.266 1 94.75 922 THR A N 1
ATOM 7419 C CA . THR A 1 922 ? -9.609 3.785 12.359 1 94.75 922 THR A CA 1
ATOM 7420 C C . THR A 1 922 ? -11.039 3.279 12.172 1 94.75 922 THR A C 1
ATOM 7422 O O . THR A 1 922 ? -11.422 2.887 11.062 1 94.75 922 THR A O 1
ATOM 7425 N N . LYS A 1 923 ? -11.75 3.215 13.266 1 92.31 923 LYS A N 1
ATOM 7426 C CA . LYS A 1 923 ? -13.117 2.719 13.219 1 92.31 923 LYS A CA 1
ATOM 7427 C C . LYS A 1 923 ? -14.039 3.717 12.523 1 92.31 923 LYS A C 1
ATOM 7429 O O . LYS A 1 923 ? -13.672 4.875 12.328 1 92.31 923 LYS A O 1
ATOM 7434 N N . GLU A 1 924 ? -15.156 3.287 12.078 1 88.38 924 GLU A N 1
ATOM 7435 C CA . GLU A 1 924 ? -16.125 4.109 11.367 1 88.38 924 GLU A CA 1
ATOM 7436 C C . GLU A 1 924 ? -16.734 5.172 12.281 1 88.38 924 GLU A C 1
ATOM 7438 O O . GLU A 1 924 ? -16.625 5.07 13.508 1 88.38 924 GLU A O 1
ATOM 7443 N N . ASP A 1 925 ? -17.297 6.172 11.664 1 85.94 925 ASP A N 1
ATOM 7444 C CA . ASP A 1 925 ? -18.047 7.199 12.391 1 85.94 925 ASP A CA 1
ATOM 7445 C C . ASP A 1 925 ? -19.172 6.582 13.211 1 85.94 925 ASP A C 1
ATOM 7447 O O . ASP A 1 925 ? -20.078 5.949 12.664 1 85.94 925 ASP A O 1
ATOM 7451 N N . PRO A 1 926 ? -19.047 6.711 14.445 1 80.94 926 PRO A N 1
ATOM 7452 C CA . PRO A 1 926 ? -20.109 6.145 15.289 1 80.94 926 PRO A CA 1
ATOM 7453 C C . PRO A 1 926 ? -21.484 6.688 14.938 1 80.94 926 PRO A C 1
ATOM 7455 O O . PRO A 1 926 ? -22.5 6.07 15.273 1 80.94 926 PRO A O 1
ATOM 7458 N N . GLN A 1 927 ? -21.562 7.852 14.305 1 80.31 927 GLN A N 1
ATOM 7459 C CA . GLN A 1 927 ? -22.828 8.469 13.961 1 80.31 927 GLN A CA 1
ATOM 7460 C C . GLN A 1 927 ? -23.141 8.312 12.477 1 80.31 927 GLN A C 1
ATOM 7462 O O . GLN A 1 927 ? -23.875 9.117 11.906 1 80.31 927 GLN A O 1
ATOM 7467 N N . LYS A 1 928 ? -22.516 7.383 11.891 1 80.31 928 LYS A N 1
ATOM 7468 C CA . LYS A 1 928 ? -22.672 7.184 10.453 1 80.31 928 LYS A CA 1
ATOM 7469 C C . LYS A 1 928 ? -24.141 7.059 10.062 1 80.31 928 LYS A C 1
ATOM 7471 O O . LYS A 1 928 ? -24.547 7.586 9.031 1 80.31 928 LYS A O 1
ATOM 7476 N N . HIS A 1 929 ? -24.953 6.418 10.945 1 84.62 929 HIS A N 1
ATOM 7477 C CA . HIS A 1 929 ? -26.359 6.172 10.609 1 84.62 929 HIS A CA 1
ATOM 7478 C C . HIS A 1 929 ? -27.281 7.141 11.344 1 84.62 929 HIS A C 1
ATOM 7480 O O . HIS A 1 929 ? -28.5 6.957 11.352 1 84.62 929 HIS A O 1
ATOM 7486 N N . ALA A 1 930 ? -26.781 8.109 11.961 1 87.44 930 ALA A N 1
ATOM 7487 C CA . ALA A 1 930 ? -27.594 9.117 12.641 1 87.44 930 ALA A CA 1
ATOM 7488 C C . ALA A 1 930 ? -28.234 10.078 11.633 1 87.44 930 ALA A C 1
ATOM 7490 O O . ALA A 1 930 ? -27.609 10.438 10.633 1 87.44 930 ALA A O 1
ATOM 7491 N N . ILE A 1 931 ? -29.531 10.383 11.938 1 86.38 931 ILE A N 1
ATOM 7492 C CA . ILE A 1 931 ? -30.188 11.406 11.133 1 86.38 931 ILE A CA 1
ATOM 7493 C C . ILE A 1 931 ? -29.516 12.758 11.383 1 86.38 931 ILE A C 1
ATOM 7495 O O . ILE A 1 931 ? -29.422 13.211 12.523 1 86.38 931 ILE A O 1
ATOM 7499 N N . LYS A 1 932 ? -28.969 13.406 10.359 1 76.62 932 LYS A N 1
ATOM 7500 C CA . LYS A 1 932 ? -28.062 14.539 10.508 1 76.62 932 LYS A CA 1
ATOM 7501 C C . LYS A 1 932 ? -28.844 15.859 10.57 1 76.62 932 LYS A C 1
ATOM 7503 O O . LYS A 1 932 ? -28.438 16.781 11.273 1 76.62 932 LYS A O 1
ATOM 7508 N N . VAL A 1 933 ? -29.922 15.969 9.875 1 76.56 933 VAL A N 1
ATOM 7509 C CA . VAL A 1 933 ? -30.672 17.219 9.828 1 76.56 933 VAL A CA 1
ATOM 7510 C C . VAL A 1 933 ? -31.938 17.094 10.656 1 76.56 933 VAL A C 1
ATOM 7512 O O . VAL A 1 933 ? -32.938 16.531 10.195 1 76.56 933 VAL A O 1
ATOM 7515 N N . ILE A 1 934 ? -31.938 17.578 11.891 1 87.19 934 ILE A N 1
ATOM 7516 C CA . ILE A 1 934 ? -33.062 17.547 12.789 1 87.19 934 ILE A CA 1
ATOM 7517 C C . ILE A 1 934 ? -33.281 18.938 13.391 1 87.19 934 ILE A C 1
ATOM 7519 O O . ILE A 1 934 ? -32.375 19.547 13.922 1 87.19 934 ILE A O 1
ATOM 7523 N N . LYS A 1 935 ? -34.5 19.422 13.172 1 86.62 935 LYS A N 1
ATOM 7524 C CA . LYS A 1 935 ? -34.906 20.625 13.898 1 86.62 935 LYS A CA 1
ATOM 7525 C C . LYS A 1 935 ? -35.562 20.266 15.227 1 86.62 935 LYS A C 1
ATOM 7527 O O . LYS A 1 935 ? -36.406 19.359 15.289 1 86.62 935 LYS A O 1
ATOM 7532 N N . VAL A 1 936 ? -35.125 20.875 16.297 1 93.62 936 VAL A N 1
ATOM 7533 C CA . VAL A 1 936 ? -35.688 20.609 17.609 1 93.62 936 VAL A CA 1
ATOM 7534 C C . VAL A 1 936 ? -36.125 21.938 18.281 1 93.62 936 VAL A C 1
ATOM 7536 O O . VAL A 1 936 ? -35.438 22.953 18.125 1 93.62 936 VAL A O 1
ATOM 7539 N N . THR A 1 937 ? -37.281 21.938 18.859 1 92.69 937 THR A N 1
ATOM 7540 C CA . THR A 1 937 ? -37.781 23.062 19.641 1 92.69 937 THR A CA 1
ATOM 7541 C C . THR A 1 937 ? -38.094 22.641 21.062 1 92.69 937 THR A C 1
ATOM 7543 O O . THR A 1 937 ? -38.344 21.469 21.328 1 92.69 937 THR A O 1
ATOM 7546 N N . CYS A 1 938 ? -37.875 23.547 21.953 1 93.38 938 CYS A N 1
ATOM 7547 C CA . CYS A 1 938 ? -38.156 23.375 23.359 1 93.38 938 CYS A CA 1
ATOM 7548 C C . CYS A 1 938 ? -39.25 24.344 23.812 1 93.38 938 CYS A C 1
ATOM 7550 O O . CYS A 1 938 ? -39.25 25.516 23.422 1 93.38 938 CYS A O 1
ATOM 7552 N N . ASN A 1 939 ? -40.25 23.906 24.656 1 91.12 939 ASN A N 1
ATOM 7553 C CA . ASN A 1 939 ? -41.375 24.734 25.062 1 91.12 939 ASN A CA 1
ATOM 7554 C C . ASN A 1 939 ? -40.969 25.781 26.094 1 91.12 939 ASN A C 1
ATOM 7556 O O . ASN A 1 939 ? -41.75 26.719 26.359 1 91.12 939 ASN A O 1
ATOM 7560 N N . ILE A 1 940 ? -39.781 25.625 26.609 1 89 940 ILE A N 1
ATOM 7561 C CA . ILE A 1 940 ? -39.312 26.578 27.609 1 89 940 ILE A CA 1
ATOM 7562 C C . ILE A 1 940 ? -38 27.203 27.156 1 89 940 ILE A C 1
ATOM 7564 O O . ILE A 1 940 ? -37.281 26.641 26.312 1 89 940 ILE A O 1
ATOM 7568 N N . PRO A 1 941 ? -37.688 28.328 27.672 1 87.12 941 PRO A N 1
ATOM 7569 C CA . PRO A 1 941 ? -36.469 29.016 27.25 1 87.12 941 PRO A CA 1
ATOM 7570 C C . PRO A 1 941 ? -35.219 28.219 27.594 1 87.12 941 PRO A C 1
ATOM 7572 O O . PRO A 1 941 ? -35.156 27.594 28.641 1 87.12 941 PRO A O 1
ATOM 7575 N N . CYS A 1 942 ? -34.281 28.312 26.734 1 88.44 942 CYS A N 1
ATOM 7576 C CA . CYS A 1 942 ? -33 27.656 26.906 1 88.44 942 CYS A CA 1
ATOM 7577 C C . CYS A 1 942 ? -31.938 28.641 27.391 1 88.44 942 CYS A C 1
ATOM 7579 O O . CYS A 1 942 ? -32.094 29.844 27.25 1 88.44 942 CYS A O 1
ATOM 7581 N N . GLN A 1 943 ? -30.969 28.094 28 1 79.38 943 GLN A N 1
ATOM 7582 C CA . GLN A 1 943 ? -29.828 28.906 28.406 1 79.38 943 GLN A CA 1
ATOM 7583 C C . GLN A 1 943 ? -29.078 29.453 27.188 1 79.38 943 GLN A C 1
ATOM 7585 O O . GLN A 1 943 ? -28.859 28.734 26.219 1 79.38 943 GLN A O 1
ATOM 7590 N N . PRO A 1 944 ? -28.844 30.781 27.25 1 64.88 944 PRO A N 1
ATOM 7591 C CA . PRO A 1 944 ? -28.094 31.312 26.109 1 64.88 944 PRO A CA 1
ATOM 7592 C C . PRO A 1 944 ? -26.828 30.531 25.828 1 64.88 944 PRO A C 1
ATOM 7594 O O . PRO A 1 944 ? -26.109 30.125 26.75 1 64.88 944 PRO A O 1
ATOM 7597 N N . SER A 1 945 ? -26.469 30.203 24.531 1 62.94 945 SER A N 1
ATOM 7598 C CA . SER A 1 945 ? -25.344 29.438 24.016 1 62.94 945 SER A CA 1
ATOM 7599 C C . SER A 1 945 ? -25.5 27.938 24.266 1 62.94 945 SER A C 1
ATOM 7601 O O . SER A 1 945 ? -24.609 27.156 23.969 1 62.94 945 SER A O 1
ATOM 7603 N N . GLN A 1 946 ? -26.609 27.641 24.922 1 82.81 946 GLN A N 1
ATOM 7604 C CA . GLN A 1 946 ? -26.969 26.234 25.141 1 82.81 946 GLN A CA 1
ATOM 7605 C C . GLN A 1 946 ? -28.391 25.953 24.672 1 82.81 946 GLN A C 1
ATOM 7607 O O . GLN A 1 946 ? -29.172 25.328 25.391 1 82.81 946 GLN A O 1
ATOM 7612 N N . GLU A 1 947 ? -28.625 26.547 23.531 1 84.38 947 GLU A N 1
ATOM 7613 C CA . GLU A 1 947 ? -29.969 26.406 22.953 1 84.38 947 GLU A CA 1
ATOM 7614 C C . GLU A 1 947 ? -30.25 24.953 22.578 1 84.38 947 GLU A C 1
ATOM 7616 O O . GLU A 1 947 ? -29.328 24.156 22.406 1 84.38 947 GLU A O 1
ATOM 7621 N N . VAL A 1 948 ? -31.469 24.688 22.438 1 90.5 948 VAL A N 1
ATOM 7622 C CA . VAL A 1 948 ? -31.953 23.312 22.281 1 90.5 948 VAL A CA 1
ATOM 7623 C C . VAL A 1 948 ? -31.391 22.703 21 1 90.5 948 VAL A C 1
ATOM 7625 O O . VAL A 1 948 ? -31.266 21.484 20.891 1 90.5 948 VAL A O 1
ATOM 7628 N N . CYS A 1 949 ? -30.938 23.547 20.062 1 84 949 CYS A N 1
ATOM 7629 C CA . CYS A 1 949 ? -30.406 23.016 18.812 1 84 949 CYS A CA 1
ATOM 7630 C C . CYS A 1 949 ? -29.109 22.25 19.047 1 84 949 CYS A C 1
ATOM 7632 O O . CYS A 1 949 ? -28.703 21.438 18.219 1 84 949 CYS A O 1
ATOM 7634 N N . LYS A 1 950 ? -28.484 22.438 20.141 1 85 950 LYS A N 1
ATOM 7635 C CA . LYS A 1 950 ? -27.234 21.75 20.484 1 85 950 LYS A CA 1
ATOM 7636 C C . LYS A 1 950 ? -27.5 20.281 20.766 1 85 950 LYS A C 1
ATOM 7638 O O . LYS A 1 950 ? -26.578 19.453 20.719 1 85 950 LYS A O 1
ATOM 7643 N N . LEU A 1 951 ? -28.719 19.953 21.016 1 89.12 951 LEU A N 1
ATOM 7644 C CA . LEU A 1 951 ? -29.094 18.578 21.328 1 89.12 951 LEU A CA 1
ATOM 7645 C C . LEU A 1 951 ? -29.016 17.703 20.078 1 89.12 951 LEU A C 1
ATOM 7647 O O . LEU A 1 951 ? -28.922 16.469 20.188 1 89.12 951 LEU A O 1
ATOM 7651 N N . THR A 1 952 ? -29.047 18.344 18.922 1 87.56 952 THR A N 1
ATOM 7652 C CA . THR A 1 952 ? -29.141 17.547 17.719 1 87.56 952 THR A CA 1
ATOM 7653 C C . THR A 1 952 ? -28.062 17.953 16.703 1 87.56 952 THR A C 1
ATOM 7655 O O . THR A 1 952 ? -28.188 17.688 15.508 1 87.56 952 THR A O 1
ATOM 7658 N N . ASP A 1 953 ? -27.109 18.641 17.156 1 74.12 953 ASP A N 1
ATOM 7659 C CA . ASP A 1 953 ? -26.125 19.156 16.219 1 74.12 953 ASP A CA 1
ATOM 7660 C C . ASP A 1 953 ? -25.016 18.141 15.961 1 74.12 953 ASP A C 1
ATOM 7662 O O . ASP A 1 953 ? -24.109 18.375 15.156 1 74.12 953 ASP A O 1
ATOM 7666 N N . GLY A 1 954 ? -25.109 17.016 16.578 1 73.25 954 GLY A N 1
ATOM 7667 C CA . GLY A 1 954 ? -24.156 15.93 16.359 1 73.25 954 GLY A CA 1
ATOM 7668 C C . GLY A 1 954 ? -22.812 16.172 17 1 73.25 954 GLY A C 1
ATOM 7669 O O . GLY A 1 954 ? -21.922 15.328 16.922 1 73.25 954 GLY A O 1
ATOM 7670 N N . ASP A 1 955 ? -22.562 17.25 17.594 1 69 955 ASP A N 1
ATOM 7671 C CA . ASP A 1 955 ? -21.312 17.609 18.266 1 69 955 ASP A CA 1
ATOM 7672 C C . ASP A 1 955 ? -21.344 17.219 19.734 1 69 955 ASP A C 1
ATOM 7674 O O . ASP A 1 955 ? -22.062 17.828 20.531 1 69 955 ASP A O 1
ATOM 7678 N N . THR A 1 956 ? -20.516 16.266 20.031 1 68.75 956 THR A N 1
ATOM 7679 C CA . THR A 1 956 ? -20.562 15.734 21.391 1 68.75 956 THR A CA 1
ATOM 7680 C C . THR A 1 956 ? -20 16.75 22.391 1 68.75 956 THR A C 1
ATOM 7682 O O . THR A 1 956 ? -20.109 16.562 23.609 1 68.75 956 THR A O 1
ATOM 7685 N N . LYS A 1 957 ? -19.5 17.75 21.859 1 64.19 957 LYS A N 1
ATOM 7686 C CA . LYS A 1 957 ? -18.984 18.797 22.734 1 64.19 957 LYS A CA 1
ATOM 7687 C C . LYS A 1 957 ? -20.047 19.828 23.047 1 64.19 957 LYS A C 1
ATOM 7689 O O . LYS A 1 957 ? -19.891 20.641 23.969 1 64.19 957 LYS A O 1
ATOM 7694 N N . SER A 1 958 ? -21.141 19.828 22.312 1 74.62 958 SER A N 1
ATOM 7695 C CA . SER A 1 958 ? -22.234 20.75 22.531 1 74.62 958 SER A CA 1
ATOM 7696 C C . SER A 1 958 ? -23.094 20.344 23.734 1 74.62 958 SER A C 1
ATOM 7698 O O . SER A 1 958 ? -23.047 19.172 24.141 1 74.62 958 SER A O 1
ATOM 7700 N N . LEU A 1 959 ? -23.734 21.344 24.438 1 85.06 959 LEU A N 1
ATOM 7701 C CA . LEU A 1 959 ? -24.609 21.078 25.578 1 85.06 959 LEU A CA 1
ATOM 7702 C C . LEU A 1 959 ? -25.891 21.906 25.5 1 85.06 959 LEU A C 1
ATOM 7704 O O . LEU A 1 959 ? -25.812 23.125 25.297 1 85.06 959 LEU A O 1
ATOM 7708 N N . TRP A 1 960 ? -26.953 21.297 25.609 1 91.5 960 TRP A N 1
ATOM 7709 C CA . TRP A 1 960 ? -28.234 21.953 25.797 1 91.5 960 TRP A CA 1
ATOM 7710 C C . TRP A 1 960 ? -28.578 22.062 27.281 1 91.5 960 TRP A C 1
ATOM 7712 O O . TRP A 1 960 ? -28.344 21.125 28.047 1 91.5 960 TRP A O 1
ATOM 7722 N N . HIS A 1 961 ? -29 23.156 27.625 1 90.75 961 HIS A N 1
ATOM 7723 C CA . HIS A 1 961 ? -29.5 23.375 28.984 1 90.75 961 HIS A CA 1
ATOM 7724 C C . HIS A 1 961 ? -30.641 24.391 29 1 90.75 961 HIS A C 1
ATOM 7726 O O . HIS A 1 961 ? -30.578 25.406 28.312 1 90.75 961 HIS A O 1
ATOM 7732 N N . THR A 1 962 ? -31.766 24.078 29.75 1 90.06 962 THR A N 1
ATOM 7733 C CA . THR A 1 962 ? -32.812 25.078 29.922 1 90.06 962 THR A CA 1
ATOM 7734 C C . THR A 1 962 ? -32.312 26.234 30.781 1 90.06 962 THR A C 1
ATOM 7736 O O . THR A 1 962 ? -31.266 26.141 31.422 1 90.06 962 THR A O 1
ATOM 7739 N N . HIS A 1 963 ? -33 27.344 30.656 1 85.75 963 HIS A N 1
ATOM 7740 C CA . HIS A 1 963 ? -32.531 28.578 31.281 1 85.75 963 HIS A CA 1
ATOM 7741 C C . HIS A 1 963 ? -32.281 28.375 32.75 1 85.75 963 HIS A C 1
ATOM 7743 O O . HIS A 1 963 ? -33.125 27.891 33.5 1 85.75 963 HIS A O 1
ATOM 7749 N N . TRP A 1 964 ? -31.141 28.844 33.406 1 76.38 964 TRP A N 1
ATOM 7750 C CA . TRP A 1 964 ? -30.625 28.578 34.719 1 76.38 964 TRP A CA 1
ATOM 7751 C C . TRP A 1 964 ? -31.438 29.297 35.781 1 76.38 964 TRP A C 1
ATOM 7753 O O . TRP A 1 964 ? -31.516 28.859 36.938 1 76.38 964 TRP A O 1
ATOM 7763 N N . ALA A 1 965 ? -31.906 30.453 35.375 1 70.62 965 ALA A N 1
ATOM 7764 C CA . ALA A 1 965 ? -32.531 31.328 36.375 1 70.62 965 ALA A CA 1
ATOM 7765 C C . ALA A 1 965 ? -33.906 30.812 36.75 1 70.62 965 ALA A C 1
ATOM 7767 O O . ALA A 1 965 ? -34.531 31.344 37.688 1 70.62 965 ALA A O 1
ATOM 7768 N N . ARG A 1 966 ? -34.469 29.797 36.156 1 75.19 966 ARG A N 1
ATOM 7769 C CA . ARG A 1 966 ? -35.844 29.312 36.438 1 75.19 966 ARG A CA 1
ATOM 7770 C C . ARG A 1 966 ? -35.812 27.844 36.812 1 75.19 966 ARG A C 1
ATOM 7772 O O . ARG A 1 966 ? -35.969 26.969 35.969 1 75.19 966 ARG A O 1
ATOM 7779 N N . PRO A 1 967 ? -35.625 27.578 38.094 1 70.31 967 PRO A N 1
ATOM 7780 C CA . PRO A 1 967 ? -35.656 26.172 38.5 1 70.31 967 PRO A CA 1
ATOM 7781 C C . PRO A 1 967 ? -37.062 25.578 38.438 1 70.31 967 PRO A C 1
ATOM 7783 O O . PRO A 1 967 ? -38.031 26.312 38.188 1 70.31 967 PRO A O 1
ATOM 7786 N N . ASP A 1 968 ? -37.219 24.219 38.469 1 75.44 968 ASP A N 1
ATOM 7787 C CA . ASP A 1 968 ? -38.469 23.469 38.594 1 75.44 968 ASP A CA 1
ATOM 7788 C C . ASP A 1 968 ? -39.25 23.562 37.281 1 75.44 968 ASP A C 1
ATOM 7790 O O . ASP A 1 968 ? -40.5 23.656 37.312 1 75.44 968 ASP A O 1
ATOM 7794 N N . GLN A 1 969 ? -38.5 23.594 36.188 1 81.88 969 GLN A N 1
ATOM 7795 C CA . GLN A 1 969 ? -39.156 23.656 34.906 1 81.88 969 GLN A CA 1
ATOM 7796 C C . GLN A 1 969 ? -39.781 22.312 34.531 1 81.88 969 GLN A C 1
ATOM 7798 O O . GLN A 1 969 ? -40.719 22.25 33.75 1 81.88 969 GLN A O 1
ATOM 7803 N N . ALA A 1 970 ? -39.188 21.156 35 1 81.19 970 ALA A N 1
ATOM 7804 C CA . ALA A 1 970 ? -39.781 19.812 34.906 1 81.19 970 ALA A CA 1
ATOM 7805 C C . ALA A 1 970 ? -40.094 19.25 36.281 1 81.19 970 ALA A C 1
ATOM 7807 O O . ALA A 1 970 ? -39.188 18.953 37.062 1 81.19 970 ALA A O 1
ATOM 7808 N N . ASN A 1 971 ? -41.312 19.156 36.719 1 81.25 971 ASN A N 1
ATOM 7809 C CA . ASN A 1 971 ? -41.781 18.703 38.031 1 81.25 971 ASN A CA 1
ATOM 7810 C C . ASN A 1 971 ? -43.062 17.891 37.906 1 81.25 971 ASN A C 1
ATOM 7812 O O . ASN A 1 971 ? -44.156 18.453 37.719 1 81.25 971 ASN A O 1
ATOM 7816 N N . PRO A 1 972 ? -42.875 16.562 38.031 1 76.5 972 PRO A N 1
ATOM 7817 C CA . PRO A 1 972 ? -44.062 15.719 37.875 1 76.5 972 PRO A CA 1
ATOM 7818 C C . PRO A 1 972 ? -45.156 16.047 38.875 1 76.5 972 PRO A C 1
ATOM 7820 O O . PRO A 1 972 ? -46.344 15.945 38.531 1 76.5 972 PRO A O 1
ATOM 7823 N N . GLN A 1 973 ? -44.875 16.375 40.094 1 76.25 973 GLN A N 1
ATOM 7824 C CA . GLN A 1 973 ? -45.875 16.672 41.125 1 76.25 973 GLN A CA 1
ATOM 7825 C C . GLN A 1 973 ? -46.656 17.906 40.781 1 76.25 973 GLN A C 1
ATOM 7827 O O . GLN A 1 973 ? -47.812 18.047 41.188 1 76.25 973 GLN A O 1
ATOM 7832 N N . LYS A 1 974 ? -46.156 18.75 40.094 1 81.31 974 LYS A N 1
ATOM 7833 C CA . LYS A 1 974 ? -46.812 20 39.75 1 81.31 974 LYS A CA 1
ATOM 7834 C C . LYS A 1 974 ? -47.344 19.969 38.312 1 81.31 974 LYS A C 1
ATOM 7836 O O . LYS A 1 974 ? -47.781 21 37.781 1 81.31 974 LYS A O 1
ATOM 7841 N N . GLY A 1 975 ? -47.062 19 37.594 1 78.25 975 GLY A N 1
ATOM 7842 C CA . GLY A 1 975 ? -47.531 18.812 36.25 1 78.25 975 GLY A CA 1
ATOM 7843 C C . GLY A 1 975 ? -46.688 19.547 35.219 1 78.25 975 GLY A C 1
ATOM 7844 O O . GLY A 1 975 ? -47.125 19.766 34.094 1 78.25 975 GLY A O 1
ATOM 7845 N N . LYS A 1 976 ? -45.656 20.078 35.562 1 86.62 976 LYS A N 1
ATOM 7846 C CA . LYS A 1 976 ? -44.781 20.781 34.625 1 86.62 976 LYS A CA 1
ATOM 7847 C C . LYS A 1 976 ? -43.906 19.812 33.844 1 86.62 976 LYS A C 1
ATOM 7849 O O . LYS A 1 976 ? -43.344 18.875 34.406 1 86.62 976 LYS A O 1
ATOM 7854 N N . VAL A 1 977 ? -43.969 20.047 32.531 1 91.75 977 VAL A N 1
ATOM 7855 C CA . VAL A 1 977 ? -43.281 19.141 31.625 1 91.75 977 VAL A CA 1
ATOM 7856 C C . VAL A 1 977 ? -42.438 19.953 30.641 1 91.75 977 VAL A C 1
ATOM 7858 O O . VAL A 1 977 ? -42.875 21 30.172 1 91.75 977 VAL A O 1
ATOM 7861 N N . ILE A 1 978 ? -41.156 19.484 30.453 1 94.62 978 ILE A N 1
ATOM 7862 C CA . ILE A 1 978 ? -40.375 20 29.344 1 94.62 978 ILE A CA 1
ATOM 7863 C C . ILE A 1 978 ? -40.688 19.203 28.078 1 94.62 978 ILE A C 1
ATOM 7865 O O . ILE A 1 978 ? -40.594 17.969 28.078 1 94.62 978 ILE A O 1
ATOM 7869 N N . THR A 1 979 ? -41.062 19.875 27.094 1 95.31 979 THR A N 1
ATOM 7870 C CA . THR A 1 979 ? -41.406 19.203 25.844 1 95.31 979 THR A CA 1
ATOM 7871 C C . THR A 1 979 ? -40.406 19.562 24.75 1 95.31 979 THR A C 1
ATOM 7873 O O . THR A 1 979 ? -40.188 20.75 24.484 1 95.31 979 THR A O 1
ATOM 7876 N N . LEU A 1 980 ? -39.906 18.531 24.188 1 96.62 980 LEU A N 1
ATOM 7877 C CA . LEU A 1 980 ? -39.062 18.672 23 1 96.62 980 LEU A CA 1
ATOM 7878 C C . LEU A 1 980 ? -39.75 18.156 21.75 1 96.62 980 LEU A C 1
ATOM 7880 O O . LEU A 1 980 ? -40.312 17.062 21.766 1 96.62 980 LEU A O 1
ATOM 7884 N N . ASN A 1 981 ? -39.75 19 20.75 1 95.5 981 ASN A N 1
ATOM 7885 C CA . ASN A 1 981 ? -40.312 18.609 19.469 1 95.5 981 ASN A CA 1
ATOM 7886 C C . ASN A 1 981 ? -39.25 18.484 18.391 1 95.5 981 ASN A C 1
ATOM 7888 O O . ASN A 1 981 ? -38.562 19.469 18.094 1 95.5 981 ASN A O 1
ATOM 7892 N N . PHE A 1 982 ? -39.188 17.312 17.875 1 95.75 982 PHE A N 1
ATOM 7893 C CA . PHE A 1 982 ? -38.188 17.047 16.844 1 95.75 982 PHE A CA 1
ATOM 7894 C C . PHE A 1 982 ? -38.875 16.953 15.477 1 95.75 982 PHE A C 1
ATOM 7896 O O . PHE A 1 982 ? -39.938 16.375 15.344 1 95.75 982 PHE A O 1
ATOM 7903 N N . ASP A 1 983 ? -38.25 17.594 14.492 1 92.75 983 ASP A N 1
ATOM 7904 C CA . ASP A 1 983 ? -38.688 17.578 13.094 1 92.75 983 ASP A CA 1
ATOM 7905 C C . ASP A 1 983 ? -37.531 17.172 12.172 1 92.75 983 ASP A C 1
ATOM 7907 O O . ASP A 1 983 ? -36.562 17.922 12 1 92.75 983 ASP A O 1
ATOM 7911 N N . PHE A 1 984 ? -37.75 15.93 11.594 1 90.25 984 PHE A N 1
ATOM 7912 C CA . PHE A 1 984 ? -36.75 15.438 10.664 1 90.25 984 PHE A CA 1
ATOM 7913 C C . PHE A 1 984 ? -36.906 16.062 9.289 1 90.25 984 PHE A C 1
ATOM 7915 O O . PHE A 1 984 ? -37.969 16.625 8.984 1 90.25 984 PHE A O 1
ATOM 7922 N N . ASP A 1 985 ? -35.875 16.078 8.438 1 79.25 985 ASP A N 1
ATOM 7923 C CA . ASP A 1 985 ? -35.938 16.625 7.09 1 79.25 985 ASP A CA 1
ATOM 7924 C C . ASP A 1 985 ? -36.688 15.695 6.152 1 79.25 985 ASP A C 1
ATOM 7926 O O . ASP A 1 985 ? -36.969 16.047 5 1 79.25 985 ASP A O 1
ATOM 7930 N N . GLY A 1 986 ? -37.094 14.523 6.625 1 83.62 986 GLY A N 1
ATOM 7931 C CA . GLY A 1 986 ? -37.844 13.531 5.879 1 83.62 986 GLY A CA 1
ATOM 7932 C C . GLY A 1 986 ? -38.406 12.43 6.758 1 83.62 986 GLY A C 1
ATOM 7933 O O . GLY A 1 986 ? -38.281 12.469 7.98 1 83.62 986 GLY A O 1
ATOM 7934 N N . ILE A 1 987 ? -39.188 11.523 6.066 1 89.31 987 ILE A N 1
ATOM 7935 C CA . ILE A 1 987 ? -39.688 10.344 6.762 1 89.31 987 ILE A CA 1
ATOM 7936 C C . ILE A 1 987 ? -38.594 9.258 6.781 1 89.31 987 ILE A C 1
ATOM 7938 O O . ILE A 1 987 ? -38.062 8.906 5.738 1 89.31 987 ILE A O 1
ATOM 7942 N N . TYR A 1 988 ? -38.156 8.828 7.934 1 93.88 988 TYR A N 1
ATOM 7943 C CA . TYR A 1 988 ? -37.125 7.793 8.078 1 93.88 988 TYR A CA 1
ATOM 7944 C C . TYR A 1 988 ? -37.656 6.602 8.867 1 93.88 988 TYR A C 1
ATOM 7946 O O . TYR A 1 988 ? -38.594 6.75 9.68 1 93.88 988 TYR A O 1
ATOM 7954 N N . GLU A 1 989 ? -37.125 5.383 8.484 1 93.69 989 GLU A N 1
ATOM 7955 C CA . GLU A 1 989 ? -37.25 4.254 9.406 1 93.69 989 GLU A CA 1
ATOM 7956 C C . GLU A 1 989 ? -36.219 4.328 10.523 1 93.69 989 GLU A C 1
ATOM 7958 O O . GLU A 1 989 ? -35.031 4.082 10.305 1 93.69 989 GLU A O 1
ATOM 7963 N N . VAL A 1 990 ? -36.75 4.699 11.688 1 95 990 VAL A N 1
ATOM 7964 C CA . VAL A 1 990 ? -35.844 4.977 12.789 1 95 990 VAL A CA 1
ATOM 7965 C C . VAL A 1 990 ? -35.688 3.736 13.664 1 95 990 VAL A C 1
ATOM 7967 O O . VAL A 1 990 ? -36.688 3.172 14.125 1 95 990 VAL A O 1
ATOM 7970 N N . ASP A 1 991 ? -34.438 3.305 13.875 1 93.81 991 ASP A N 1
ATOM 7971 C CA . ASP A 1 991 ? -34.094 2.107 14.648 1 93.81 991 ASP A CA 1
ATOM 7972 C C . ASP A 1 991 ? -34.094 2.408 16.141 1 93.81 991 ASP A C 1
ATOM 7974 O O . ASP A 1 991 ? -34.562 1.603 16.953 1 93.81 991 ASP A O 1
ATOM 7978 N N . ARG A 1 992 ? -33.469 3.561 16.5 1 94.06 992 ARG A N 1
ATOM 7979 C CA . ARG A 1 992 ? -33.375 3.889 17.922 1 94.06 992 ARG A CA 1
ATOM 7980 C C . ARG A 1 992 ? -33.125 5.383 18.125 1 94.06 992 ARG A C 1
ATOM 7982 O O . ARG A 1 992 ? -32.688 6.074 17.188 1 94.06 992 ARG A O 1
ATOM 7989 N N . LEU A 1 993 ? -33.469 5.863 19.344 1 95.06 993 LEU A N 1
ATOM 7990 C CA . LEU A 1 993 ? -33.094 7.172 19.875 1 95.06 993 LEU A CA 1
ATOM 7991 C C . LEU A 1 993 ? -32.031 7.039 20.984 1 95.06 993 LEU A C 1
ATOM 7993 O O . LEU A 1 993 ? -32.156 6.156 21.828 1 95.06 993 LEU A O 1
ATOM 7997 N N . GLU A 1 994 ? -30.984 7.832 20.844 1 93.69 994 GLU A N 1
ATOM 7998 C CA . GLU A 1 994 ? -29.969 7.848 21.891 1 93.69 994 GLU A CA 1
ATOM 7999 C C . GLU A 1 994 ? -29.859 9.227 22.547 1 93.69 994 GLU A C 1
ATOM 8001 O O . GLU A 1 994 ? -29.766 10.242 21.859 1 93.69 994 GLU A O 1
ATOM 8006 N N . TYR A 1 995 ? -30.047 9.297 23.859 1 94.75 995 TYR A N 1
ATOM 8007 C CA . TYR A 1 995 ? -29.828 10.484 24.688 1 94.75 995 TYR A CA 1
ATOM 8008 C C . TYR A 1 995 ? -28.469 10.422 25.391 1 94.75 995 TYR A C 1
ATOM 8010 O O . TYR A 1 995 ? -28.203 9.477 26.125 1 94.75 995 TYR A O 1
ATOM 8018 N N . ILE A 1 996 ? -27.625 11.32 25.078 1 92.31 996 ILE A N 1
ATOM 8019 C CA . ILE A 1 996 ? -26.312 11.445 25.703 1 92.31 996 ILE A CA 1
ATOM 8020 C C . ILE A 1 996 ? -26.359 12.531 26.781 1 92.31 996 ILE A C 1
ATOM 8022 O O . ILE A 1 996 ? -26.375 13.727 26.453 1 92.31 996 ILE A O 1
ATOM 8026 N N . PRO A 1 997 ? -26.328 12.125 28.031 1 91.81 997 PRO A N 1
ATOM 8027 C CA . PRO A 1 997 ? -26.359 13.117 29.109 1 91.81 997 PRO A CA 1
ATOM 8028 C C . PRO A 1 997 ? -25.078 13.953 29.172 1 91.81 997 PRO A C 1
ATOM 8030 O O . PRO A 1 997 ? -24.109 13.648 28.484 1 91.81 997 PRO A O 1
ATOM 8033 N N . ARG A 1 998 ? -25.188 15.008 29.875 1 87.81 998 ARG A N 1
ATOM 8034 C CA . ARG A 1 998 ? -23.969 15.773 30.094 1 87.81 998 ARG A CA 1
ATOM 8035 C C . ARG A 1 998 ? -22.953 14.977 30.906 1 87.81 998 ARG A C 1
ATOM 8037 O O . ARG A 1 998 ? -23.328 14.039 31.625 1 87.81 998 ARG A O 1
ATOM 8044 N N . GLU A 1 999 ? -21.672 15.219 30.891 1 77.06 999 GLU A N 1
ATOM 8045 C CA . GLU A 1 999 ? -20.562 14.414 31.391 1 77.06 999 GLU A CA 1
ATOM 8046 C C . GLU A 1 999 ? -20.703 14.18 32.906 1 77.06 999 GLU A C 1
ATOM 8048 O O . GLU A 1 999 ? -20.391 13.094 33.375 1 77.06 999 GLU A O 1
ATOM 8053 N N . ASP A 1 1000 ? -21.219 15.109 33.812 1 76.94 1000 ASP A N 1
ATOM 8054 C CA . ASP A 1 1000 ? -21.297 14.953 35.25 1 76.94 1000 ASP A CA 1
ATOM 8055 C C . ASP A 1 1000 ? -22.688 14.484 35.688 1 76.94 1000 ASP A C 1
ATOM 8057 O O . ASP A 1 1000 ? -22.969 14.336 36.875 1 76.94 1000 ASP A O 1
ATOM 8061 N N . ALA A 1 1001 ? -23.484 14.219 34.719 1 87.44 1001 ALA A N 1
ATOM 8062 C CA . ALA A 1 1001 ? -24.875 13.844 34.969 1 87.44 1001 ALA A CA 1
ATOM 8063 C C . ALA A 1 1001 ? -25.5 14.758 36.031 1 87.44 1001 ALA A C 1
ATOM 8065 O O . ALA A 1 1001 ? -26.25 14.305 36.875 1 87.44 1001 ALA A O 1
ATOM 8066 N N . GLY A 1 1002 ? -25.094 15.977 36 1 86.25 1002 GLY A N 1
ATOM 8067 C CA . GLY A 1 1002 ? -25.578 16.953 36.969 1 86.25 1002 GLY A CA 1
ATOM 8068 C C . GLY A 1 1002 ? -26.953 17.5 36.625 1 86.25 1002 GLY A C 1
ATOM 8069 O O . GLY A 1 1002 ? -27.844 16.75 36.188 1 86.25 1002 GLY A O 1
ATOM 8070 N N . ASN A 1 1003 ? -27.156 18.859 36.844 1 86.5 1003 ASN A N 1
ATOM 8071 C CA . ASN A 1 1003 ? -28.438 19.547 36.656 1 86.5 1003 ASN A CA 1
ATOM 8072 C C . ASN A 1 1003 ? -29 19.312 35.25 1 86.5 1003 ASN A C 1
ATOM 8074 O O . ASN A 1 1003 ? -28.281 19.453 34.281 1 86.5 1003 ASN A O 1
ATOM 8078 N N . GLY A 1 1004 ? -30.234 18.906 35.219 1 92.06 1004 GLY A N 1
ATOM 8079 C CA . GLY A 1 1004 ? -30.953 18.812 33.938 1 92.06 1004 GLY A CA 1
ATOM 8080 C C . GLY A 1 1004 ? -30.938 17.422 33.375 1 92.06 1004 GLY A C 1
ATOM 8081 O O . GLY A 1 1004 ? -31.656 17.141 32.406 1 92.06 1004 GLY A O 1
ATOM 8082 N N . THR A 1 1005 ? -30.125 16.516 33.938 1 94.56 1005 THR A N 1
ATOM 8083 C CA . THR A 1 1005 ? -30.094 15.141 33.438 1 94.56 1005 THR A CA 1
ATOM 8084 C C . THR A 1 1005 ? -31.5 14.531 33.438 1 94.56 1005 THR A C 1
ATOM 8086 O O . THR A 1 1005 ? -32.188 14.594 34.469 1 94.56 1005 THR A O 1
ATOM 8089 N N . ILE A 1 1006 ? -31.844 13.953 32.344 1 95.06 1006 ILE A N 1
ATOM 8090 C CA . ILE A 1 1006 ? -33.188 13.453 32.156 1 95.06 1006 ILE A CA 1
ATOM 8091 C C . ILE A 1 1006 ? -33.344 12.086 32.812 1 95.06 1006 ILE A C 1
ATOM 8093 O O . ILE A 1 1006 ? -32.531 11.188 32.594 1 95.06 1006 ILE A O 1
ATOM 8097 N N . LEU A 1 1007 ? -34.406 11.93 33.562 1 94.56 1007 LEU A N 1
ATOM 8098 C CA . LEU A 1 1007 ? -34.594 10.703 34.312 1 94.56 1007 LEU A CA 1
ATOM 8099 C C . LEU A 1 1007 ? -35.844 9.945 33.875 1 94.56 1007 LEU A C 1
ATOM 8101 O O . LEU A 1 1007 ? -35.938 8.742 34.094 1 94.56 1007 LEU A O 1
ATOM 8105 N N . GLN A 1 1008 ? -36.75 10.617 33.344 1 93.88 1008 GLN A N 1
ATOM 8106 C CA . GLN A 1 1008 ? -37.969 9.984 32.906 1 93.88 1008 GLN A CA 1
ATOM 8107 C C . GLN A 1 1008 ? -38.562 10.695 31.703 1 93.88 1008 GLN A C 1
ATOM 8109 O O . GLN A 1 1008 ? -38.625 11.93 31.656 1 93.88 1008 GLN A O 1
ATOM 8114 N N . VAL A 1 1009 ? -38.969 9.883 30.672 1 95.81 1009 VAL A N 1
ATOM 8115 C CA . VAL A 1 1009 ? -39.5 10.5 29.469 1 95.81 1009 VAL A CA 1
ATOM 8116 C C . VAL A 1 1009 ? -40.719 9.703 28.969 1 95.81 1009 VAL A C 1
ATOM 8118 O O . VAL A 1 1009 ? -40.906 8.555 29.391 1 95.81 1009 VAL A O 1
ATOM 8121 N N . GLN A 1 1010 ? -41.562 10.312 28.156 1 95.88 1010 GLN A N 1
ATOM 8122 C CA . GLN A 1 1010 ? -42.562 9.742 27.266 1 95.88 1010 GLN A CA 1
ATOM 8123 C C . GLN A 1 1010 ? -42.438 10.32 25.859 1 95.88 1010 GLN A C 1
ATOM 8125 O O . GLN A 1 1010 ? -41.969 11.438 25.688 1 95.88 1010 GLN A O 1
ATOM 8130 N N . TYR A 1 1011 ? -42.781 9.555 24.906 1 96.62 1011 TYR A N 1
ATOM 8131 C CA . TYR A 1 1011 ? -42.656 10.086 23.562 1 96.62 1011 TYR A CA 1
ATOM 8132 C C . TYR A 1 1011 ? -43.844 9.648 22.703 1 96.62 1011 TYR A C 1
ATOM 8134 O O . TYR A 1 1011 ? -44.562 8.703 23.047 1 96.62 1011 TYR A O 1
ATOM 8142 N N . ARG A 1 1012 ? -44.188 10.312 21.703 1 96.56 1012 ARG A N 1
ATOM 8143 C CA . ARG A 1 1012 ? -45.062 9.945 20.594 1 96.56 1012 ARG A CA 1
ATOM 8144 C C . ARG A 1 1012 ? -44.5 10.422 19.266 1 96.56 1012 ARG A C 1
ATOM 8146 O O . ARG A 1 1012 ? -43.562 11.234 19.234 1 96.56 1012 ARG A O 1
ATOM 8153 N N . HIS A 1 1013 ? -44.875 9.805 18.188 1 96.56 1013 HIS A N 1
ATOM 8154 C CA . HIS A 1 1013 ? -44.312 10.094 16.875 1 96.56 1013 HIS A CA 1
ATOM 8155 C C . HIS A 1 1013 ? -45.406 10.25 15.82 1 96.56 1013 HIS A C 1
ATOM 8157 O O . HIS A 1 1013 ? -46.531 9.859 16.047 1 96.56 1013 HIS A O 1
ATOM 8163 N N . SER A 1 1014 ? -45.094 10.891 14.758 1 95.5 1014 SER A N 1
ATOM 8164 C CA . SER A 1 1014 ? -46 11.133 13.633 1 95.5 1014 SER A CA 1
ATOM 8165 C C . SER A 1 1014 ? -45.219 11.188 12.312 1 95.5 1014 SER A C 1
ATOM 8167 O O . SER A 1 1014 ? -44.062 11.562 12.281 1 95.5 1014 SER A O 1
ATOM 8169 N N . THR A 1 1015 ? -45.844 10.758 11.195 1 94.06 1015 THR A N 1
ATOM 8170 C CA . THR A 1 1015 ? -45.219 10.844 9.875 1 94.06 1015 THR A CA 1
ATOM 8171 C C . THR A 1 1015 ? -45.625 12.133 9.172 1 94.06 1015 THR A C 1
ATOM 8173 O O . THR A 1 1015 ? -44.969 12.586 8.25 1 94.06 1015 THR A O 1
ATOM 8176 N N . ASP A 1 1016 ? -46.844 12.719 9.633 1 90.75 1016 ASP A N 1
ATOM 8177 C CA . ASP A 1 1016 ? -47.375 13.867 8.891 1 90.75 1016 ASP A CA 1
ATOM 8178 C C . ASP A 1 1016 ? -47.562 15.07 9.805 1 90.75 1016 ASP A C 1
ATOM 8180 O O . ASP A 1 1016 ? -48 16.125 9.359 1 90.75 1016 ASP A O 1
ATOM 8184 N N . GLY A 1 1017 ? -47.312 14.961 11.086 1 90.5 1017 GLY A N 1
ATOM 8185 C CA . GLY A 1 1017 ? -47.469 16.062 12.031 1 90.5 1017 GLY A CA 1
ATOM 8186 C C . GLY A 1 1017 ? -48.906 16.266 12.469 1 90.5 1017 GLY A C 1
ATOM 8187 O O . GLY A 1 1017 ? -49.188 17.188 13.234 1 90.5 1017 GLY A O 1
ATOM 8188 N N . LYS A 1 1018 ? -49.938 15.344 11.977 1 90.81 1018 LYS A N 1
ATOM 8189 C CA . LYS A 1 1018 ? -51.344 15.445 12.305 1 90.81 1018 LYS A CA 1
ATOM 8190 C C . LYS A 1 1018 ? -51.812 14.242 13.117 1 90.81 1018 LYS A C 1
ATOM 8192 O O . LYS A 1 1018 ? -52.406 14.406 14.188 1 90.81 1018 LYS A O 1
ATOM 8197 N N . ALA A 1 1019 ? -51.531 13.148 12.539 1 92.5 1019 ALA A N 1
ATOM 8198 C CA . ALA A 1 1019 ? -51.875 11.914 13.25 1 92.5 1019 ALA A CA 1
ATOM 8199 C C . ALA A 1 1019 ? -50.688 11.453 14.109 1 92.5 1019 ALA A C 1
ATOM 8201 O O . ALA A 1 1019 ? -49.594 11.188 13.602 1 92.5 1019 ALA A O 1
ATOM 8202 N N . TRP A 1 1020 ? -50.938 11.438 15.344 1 95.81 1020 TRP A N 1
ATOM 8203 C CA . TRP A 1 1020 ? -49.906 11.07 16.281 1 95.81 1020 TRP A CA 1
ATOM 8204 C C . TRP A 1 1020 ? -50.188 9.719 16.922 1 95.81 1020 TRP A C 1
ATOM 8206 O O . TRP A 1 1020 ? -51.344 9.352 17.141 1 95.81 1020 TRP A O 1
ATOM 8216 N N . SER A 1 1021 ? -49.156 8.969 17.203 1 95.38 1021 SER A N 1
ATOM 8217 C CA . SER A 1 1021 ? -49.281 7.762 18.016 1 95.38 1021 SER A CA 1
ATOM 8218 C C . SER A 1 1021 ? -49.656 8.109 19.453 1 95.38 1021 SER A C 1
ATOM 8220 O O . SER A 1 1021 ? -49.531 9.25 19.875 1 95.38 1021 SER A O 1
ATOM 8222 N N . PRO A 1 1022 ? -50.219 7.066 20.109 1 93.56 1022 PRO A N 1
ATOM 8223 C CA . PRO A 1 1022 ? -50.406 7.309 21.547 1 93.56 1022 PRO A CA 1
ATOM 8224 C C . PRO A 1 1022 ? -49.094 7.531 22.281 1 93.56 1022 PRO A C 1
ATOM 8226 O O . PRO A 1 1022 ? -48.062 7.027 21.859 1 93.56 1022 PRO A O 1
ATOM 8229 N N . MET A 1 1023 ? -49.188 8.352 23.281 1 94.94 1023 MET A N 1
ATOM 8230 C CA . MET A 1 1023 ? -48.031 8.562 24.125 1 94.94 1023 MET A CA 1
ATOM 8231 C C . MET A 1 1023 ? -47.5 7.238 24.672 1 94.94 1023 MET A C 1
ATOM 8233 O O . MET A 1 1023 ? -48.281 6.391 25.094 1 94.94 1023 MET A O 1
ATOM 8237 N N . SER A 1 1024 ? -46.188 7.078 24.609 1 95 1024 SER A N 1
ATOM 8238 C CA . SER A 1 1024 ? -45.594 5.855 25.125 1 95 1024 SER A CA 1
ATOM 8239 C C . SER A 1 1024 ? -45.75 5.734 26.625 1 95 1024 SER A C 1
ATOM 8241 O O . SER A 1 1024 ? -46.156 6.691 27.297 1 95 1024 SER A O 1
ATOM 8243 N N . SER A 1 1025 ? -45.438 4.461 27.078 1 93.69 1025 SER A N 1
ATOM 8244 C CA . SER A 1 1025 ? -45.281 4.316 28.531 1 93.69 1025 SER A CA 1
ATOM 8245 C C . SER A 1 1025 ? -44.094 5.09 29.047 1 93.69 1025 SER A C 1
ATOM 8247 O O . SER A 1 1025 ? -43.188 5.457 28.281 1 93.69 1025 SER A O 1
ATOM 8249 N N . LYS A 1 1026 ? -44.188 5.41 30.312 1 93.19 1026 LYS A N 1
ATOM 8250 C CA . LYS A 1 1026 ? -43.062 6.117 30.922 1 93.19 1026 LYS A CA 1
ATOM 8251 C C . LYS A 1 1026 ? -41.812 5.281 30.875 1 93.19 1026 LYS A C 1
ATOM 8253 O O . LYS A 1 1026 ? -41.812 4.094 31.203 1 93.19 1026 LYS A O 1
ATOM 8258 N N . ILE A 1 1027 ? -40.781 5.871 30.359 1 95.44 1027 ILE A N 1
ATOM 8259 C CA . ILE A 1 1027 ? -39.469 5.238 30.266 1 95.44 1027 ILE A CA 1
ATOM 8260 C C . ILE A 1 1027 ? -38.562 5.828 31.328 1 95.44 1027 ILE A C 1
ATOM 8262 O O . ILE A 1 1027 ? -38.312 7.039 31.344 1 95.44 1027 ILE A O 1
ATOM 8266 N N . LYS A 1 1028 ? -38 5.012 32.156 1 92 1028 LYS A N 1
ATOM 8267 C CA . LYS A 1 1028 ? -37.125 5.449 33.25 1 92 1028 LYS A CA 1
ATOM 8268 C C . LYS A 1 1028 ? -35.656 5.16 32.906 1 92 1028 LYS A C 1
ATOM 8270 O O . LYS A 1 1028 ? -35.344 4.094 32.375 1 92 1028 LYS A O 1
ATOM 8275 N N . TRP A 1 1029 ? -34.812 6.195 33.188 1 94.69 1029 TRP A N 1
ATOM 8276 C CA . TRP A 1 1029 ? -33.375 6.047 32.969 1 94.69 1029 TRP A CA 1
ATOM 8277 C C . TRP A 1 1029 ? -32.625 6.234 34.281 1 94.69 1029 TRP A C 1
ATOM 8279 O O . TRP A 1 1029 ? -33.031 7.012 35.156 1 94.69 1029 TRP A O 1
ATOM 8289 N N . ASP A 1 1030 ? -31.5 5.562 34.438 1 92.94 1030 ASP A N 1
ATOM 8290 C CA . ASP A 1 1030 ? -30.641 5.691 35.594 1 92.94 1030 ASP A CA 1
ATOM 8291 C C . ASP A 1 1030 ? -29.922 7.043 35.625 1 92.94 1030 ASP A C 1
ATOM 8293 O O . ASP A 1 1030 ? -29.641 7.605 34.562 1 92.94 1030 ASP A O 1
ATOM 8297 N N . HIS A 1 1031 ? -29.75 7.523 36.875 1 92 1031 HIS A N 1
ATOM 8298 C CA . HIS A 1 1031 ? -29 8.758 37.031 1 92 1031 HIS A CA 1
ATOM 8299 C C . HIS A 1 1031 ? -27.5 8.516 36.875 1 92 1031 HIS A C 1
ATOM 8301 O O . HIS A 1 1031 ? -26.797 8.305 37.875 1 92 1031 HIS A O 1
ATOM 8307 N N . ASP A 1 1032 ? -27.062 8.539 35.688 1 91.25 1032 ASP A N 1
ATOM 8308 C CA . ASP A 1 1032 ? -25.641 8.414 35.375 1 91.25 1032 ASP A CA 1
ATOM 8309 C C . ASP A 1 1032 ? -25.344 9.008 34 1 91.25 1032 ASP A C 1
ATOM 8311 O O . ASP A 1 1032 ? -26.234 9.523 33.312 1 91.25 1032 ASP A O 1
ATOM 8315 N N . GLU A 1 1033 ? -24.078 9.07 33.656 1 88.56 1033 GLU A N 1
ATOM 8316 C CA . GLU A 1 1033 ? -23.641 9.742 32.438 1 88.56 1033 GLU A CA 1
ATOM 8317 C C . GLU A 1 1033 ? -23.656 8.789 31.25 1 88.56 1033 GLU A C 1
ATOM 8319 O O . GLU A 1 1033 ? -23.281 9.164 30.141 1 88.56 1033 GLU A O 1
ATOM 8324 N N . SER A 1 1034 ? -24.188 7.602 31.422 1 90.12 1034 SER A N 1
ATOM 8325 C CA . SER A 1 1034 ? -24.203 6.641 30.312 1 90.12 1034 SER A CA 1
ATOM 8326 C C . SER A 1 1034 ? -25.281 7.004 29.297 1 90.12 1034 SER A C 1
ATOM 8328 O O . SER A 1 1034 ? -26.281 7.637 29.625 1 90.12 1034 SER A O 1
ATOM 8330 N N . VAL A 1 1035 ? -25.016 6.598 28.062 1 91.94 1035 VAL A N 1
ATOM 8331 C CA . VAL A 1 1035 ? -25.969 6.852 26.984 1 91.94 1035 VAL A CA 1
ATOM 8332 C C . VAL A 1 1035 ? -27.266 6.102 27.25 1 91.94 1035 VAL A C 1
ATOM 8334 O O . VAL A 1 1035 ? -27.234 4.941 27.672 1 91.94 1035 VAL A O 1
ATOM 8337 N N . LYS A 1 1036 ? -28.406 6.812 27.141 1 94.94 1036 LYS A N 1
ATOM 8338 C CA . LYS A 1 1036 ? -29.734 6.223 27.266 1 94.94 1036 LYS A CA 1
ATOM 8339 C C . LYS A 1 1036 ? -30.344 5.922 25.891 1 94.94 1036 LYS A C 1
ATOM 8341 O O . LYS A 1 1036 ? -30.141 6.68 24.938 1 94.94 1036 LYS A O 1
ATOM 8346 N N . ARG A 1 1037 ? -31.031 4.742 25.781 1 93.62 1037 ARG A N 1
ATOM 8347 C CA . ARG A 1 1037 ? -31.562 4.324 24.484 1 93.62 1037 ARG A CA 1
ATOM 8348 C C . ARG A 1 1037 ? -33.062 4.043 24.562 1 93.62 1037 ARG A C 1
ATOM 8350 O O . ARG A 1 1037 ? -33.562 3.551 25.578 1 93.62 1037 ARG A O 1
ATOM 8357 N N . ILE A 1 1038 ? -33.75 4.488 23.547 1 94.75 1038 ILE A N 1
ATOM 8358 C CA . ILE A 1 1038 ? -35.125 4.078 23.281 1 94.75 1038 ILE A CA 1
ATOM 8359 C C . ILE A 1 1038 ? -35.188 3.279 21.984 1 94.75 1038 ILE A C 1
ATOM 8361 O O . ILE A 1 1038 ? -34.969 3.826 20.906 1 94.75 1038 ILE A O 1
ATOM 8365 N N . PRO A 1 1039 ? -35.438 1.927 22.016 1 94 1039 PRO A N 1
ATOM 8366 C CA . PRO A 1 1039 ? -35.594 1.155 20.781 1 94 1039 PRO A CA 1
ATOM 8367 C C . PRO A 1 1039 ? -36.844 1.522 20.016 1 94 1039 PRO A C 1
ATOM 8369 O O . PRO A 1 1039 ? -37.938 1.554 20.594 1 94 1039 PRO A O 1
ATOM 8372 N N . LEU A 1 1040 ? -36.75 1.827 18.781 1 92.62 1040 LEU A N 1
ATOM 8373 C CA . LEU A 1 1040 ? -37.875 2.215 17.938 1 92.62 1040 LEU A CA 1
ATOM 8374 C C . LEU A 1 1040 ? -38.094 1.208 16.812 1 92.62 1040 LEU A C 1
ATOM 8376 O O . LEU A 1 1040 ? -39.031 1.326 16.047 1 92.62 1040 LEU A O 1
ATOM 8380 N N . ASN A 1 1041 ? -37.156 0.273 16.594 1 90.12 1041 ASN A N 1
ATOM 8381 C CA . ASN A 1 1041 ? -37.219 -0.949 15.805 1 90.12 1041 ASN A CA 1
ATOM 8382 C C . ASN A 1 1041 ? -37.719 -0.662 14.383 1 90.12 1041 ASN A C 1
ATOM 8384 O O . ASN A 1 1041 ? -38.594 -1.359 13.875 1 90.12 1041 ASN A O 1
ATOM 8388 N N . GLY A 1 1042 ? -37.281 0.397 13.867 1 91.81 1042 GLY A N 1
ATOM 8389 C CA . GLY A 1 1042 ? -37.594 0.689 12.477 1 91.81 1042 GLY A CA 1
ATOM 8390 C C . GLY A 1 1042 ? -38.906 1.379 12.281 1 91.81 1042 GLY A C 1
ATOM 8391 O O . GLY A 1 1042 ? -39.531 1.276 11.211 1 91.81 1042 GLY A O 1
ATOM 8392 N N . THR A 1 1043 ? -39.438 2.061 13.203 1 93 1043 THR A N 1
ATOM 8393 C CA . THR A 1 1043 ? -40.688 2.797 13.102 1 93 1043 THR A CA 1
ATOM 8394 C C . THR A 1 1043 ? -40.531 3.982 12.148 1 93 1043 THR A C 1
ATOM 8396 O O . THR A 1 1043 ? -39.594 4.75 12.25 1 93 1043 THR A O 1
ATOM 8399 N N . LYS A 1 1044 ? -41.438 4.023 11.188 1 93.88 1044 LYS A N 1
ATOM 8400 C CA . LYS A 1 1044 ? -41.438 5.137 10.25 1 93.88 1044 LYS A CA 1
ATOM 8401 C C . LYS A 1 1044 ? -41.938 6.422 10.914 1 93.88 1044 LYS A C 1
ATOM 8403 O O . LYS A 1 1044 ? -43.031 6.449 11.5 1 93.88 1044 LYS A O 1
ATOM 8408 N N . MET A 1 1045 ? -41.188 7.527 10.961 1 95.06 1045 MET A N 1
ATOM 8409 C CA . MET A 1 1045 ? -41.594 8.781 11.594 1 95.06 1045 MET A CA 1
ATOM 8410 C C . MET A 1 1045 ? -40.844 9.961 10.969 1 95.06 1045 MET A C 1
ATOM 8412 O O . MET A 1 1045 ? -39.781 9.789 10.375 1 95.06 1045 MET A O 1
ATOM 8416 N N . LYS A 1 1046 ? -41.375 11.078 11.055 1 94.75 1046 LYS A N 1
ATOM 8417 C CA . LYS A 1 1046 ? -40.781 12.359 10.719 1 94.75 1046 LYS A CA 1
ATOM 8418 C C . LYS A 1 1046 ? -40.75 13.297 11.922 1 94.75 1046 LYS A C 1
ATOM 8420 O O . LYS A 1 1046 ? -39.844 14.117 12.07 1 94.75 1046 LYS A O 1
ATOM 8425 N N . TYR A 1 1047 ? -41.812 13.234 12.68 1 95.88 1047 TYR A N 1
ATOM 8426 C CA . TYR A 1 1047 ? -41.938 14.078 13.859 1 95.88 1047 TYR A CA 1
ATOM 8427 C C . TYR A 1 1047 ? -41.906 13.25 15.133 1 95.88 1047 TYR A C 1
ATOM 8429 O O . TYR A 1 1047 ? -42.469 12.148 15.18 1 95.88 1047 TYR A O 1
ATOM 8437 N N . VAL A 1 1048 ? -41.25 13.766 16.156 1 96.81 1048 VAL A N 1
ATOM 8438 C CA . VAL A 1 1048 ? -41.219 13.141 17.469 1 96.81 1048 VAL A CA 1
ATOM 8439 C C . VAL A 1 1048 ? -41.469 14.195 18.547 1 96.81 1048 VAL A C 1
ATOM 8441 O O . VAL A 1 1048 ? -40.875 15.289 18.484 1 96.81 1048 VAL A O 1
ATOM 8444 N N . GLU A 1 1049 ? -42.344 13.961 19.391 1 96.69 1049 GLU A N 1
ATOM 8445 C CA . GLU A 1 1049 ? -42.5 14.75 20.609 1 96.69 1049 GLU A CA 1
ATOM 8446 C C . GLU A 1 1049 ? -42.031 13.984 21.844 1 96.69 1049 GLU A C 1
ATOM 8448 O O . GLU A 1 1049 ? -42.469 12.859 22.094 1 96.69 1049 GLU A O 1
ATOM 8453 N N . LEU A 1 1050 ? -41.094 14.547 22.516 1 96.06 1050 LEU A N 1
ATOM 8454 C CA . LEU A 1 1050 ? -40.531 13.961 23.75 1 96.06 1050 LEU A CA 1
ATOM 8455 C C . LEU A 1 1050 ? -40.906 14.805 24.953 1 96.06 1050 LEU A C 1
ATOM 8457 O O . LEU A 1 1050 ? -40.562 15.984 25.031 1 96.06 1050 LEU A O 1
ATOM 8461 N N . ASN A 1 1051 ? -41.625 14.219 25.828 1 95.19 1051 ASN A N 1
ATOM 8462 C CA . ASN A 1 1051 ? -41.969 14.867 27.094 1 95.19 1051 ASN A CA 1
ATOM 8463 C C . ASN A 1 1051 ? -41.031 14.422 28.219 1 95.19 1051 ASN A C 1
ATOM 8465 O O . ASN A 1 1051 ? -41 13.242 28.562 1 95.19 1051 ASN A O 1
ATOM 8469 N N . ILE A 1 1052 ? -40.344 15.336 28.734 1 95.75 1052 ILE A N 1
ATOM 8470 C CA . ILE A 1 1052 ? -39.438 15.086 29.859 1 95.75 1052 ILE A CA 1
ATOM 8471 C C . ILE A 1 1052 ? -40.188 15.344 31.172 1 95.75 1052 ILE A C 1
ATOM 8473 O O . ILE A 1 1052 ? -40.531 16.484 31.469 1 95.75 1052 ILE A O 1
ATOM 8477 N N . LEU A 1 1053 ? -40.281 14.312 31.938 1 93 1053 LEU A N 1
ATOM 8478 C CA . LEU A 1 1053 ? -41.188 14.344 33.094 1 93 1053 LEU A CA 1
ATOM 8479 C C . LEU A 1 1053 ? -40.406 14.602 34.375 1 93 1053 LEU A C 1
ATOM 8481 O O . LEU A 1 1053 ? -40.938 15.141 35.344 1 93 1053 LEU A O 1
ATOM 8485 N N . ASP A 1 1054 ? -39.188 14.109 34.406 1 91.81 1054 ASP A N 1
ATOM 8486 C CA . ASP A 1 1054 ? -38.344 14.219 35.594 1 91.81 1054 ASP A CA 1
ATOM 8487 C C . ASP A 1 1054 ? -36.875 14.445 35.219 1 91.81 1054 ASP A C 1
ATOM 8489 O O . ASP A 1 1054 ? -36.406 13.875 34.219 1 91.81 1054 ASP A O 1
ATOM 8493 N N . THR A 1 1055 ? -36.219 15.336 35.875 1 94.06 1055 THR A N 1
ATOM 8494 C CA . THR A 1 1055 ? -34.812 15.664 35.656 1 94.06 1055 THR A CA 1
ATOM 8495 C C . THR A 1 1055 ? -34.156 16.047 36.969 1 94.06 1055 THR A C 1
ATOM 8497 O O . THR A 1 1055 ? -34.812 16.281 37.969 1 94.06 1055 THR A O 1
ATOM 8500 N N . ILE A 1 1056 ? -32.938 16.109 36.938 1 92.06 1056 ILE A N 1
ATOM 8501 C CA . ILE A 1 1056 ? -32.188 16.578 38.094 1 92.06 1056 ILE A CA 1
ATOM 8502 C C . ILE A 1 1056 ? -32.312 18.109 38.219 1 92.06 1056 ILE A C 1
ATOM 8504 O O . ILE A 1 1056 ? -31.953 18.828 37.281 1 92.06 1056 ILE A O 1
ATOM 8508 N N . GLY A 1 1057 ? -32.781 18.609 39.406 1 88.38 1057 GLY A N 1
ATOM 8509 C CA . GLY A 1 1057 ? -32.875 20.031 39.688 1 88.38 1057 GLY A CA 1
ATOM 8510 C C . GLY A 1 1057 ? -34 20.719 38.969 1 88.38 1057 GLY A C 1
ATOM 8511 O O . GLY A 1 1057 ? -34.156 21.938 39.062 1 88.38 1057 GLY A O 1
ATOM 8512 N N . GLY A 1 1058 ? -34.781 19.984 38.188 1 88.5 1058 GLY A N 1
ATOM 8513 C CA . GLY A 1 1058 ? -35.906 20.531 37.469 1 88.5 1058 GLY A CA 1
ATOM 8514 C C . GLY A 1 1058 ? -35.531 21.234 36.188 1 88.5 1058 GLY A C 1
ATOM 8515 O O . GLY A 1 1058 ? -36.281 22.016 35.656 1 88.5 1058 GLY A O 1
ATOM 8516 N N . PHE A 1 1059 ? -34.312 21.047 35.75 1 92.94 1059 PHE A N 1
ATOM 8517 C CA . PHE A 1 1059 ? -33.781 21.609 34.5 1 92.94 1059 PHE A CA 1
ATOM 8518 C C . PHE A 1 1059 ? -33.719 20.531 33.438 1 92.94 1059 PHE A C 1
ATOM 8520 O O . PHE A 1 1059 ? -33.875 19.344 33.719 1 92.94 1059 PHE A O 1
ATOM 8527 N N . GLY A 1 1060 ? -33.688 20.906 32.188 1 93.88 1060 GLY A N 1
ATOM 8528 C CA . GLY A 1 1060 ? -33.344 20 31.109 1 93.88 1060 GLY A CA 1
ATOM 8529 C C . GLY A 1 1060 ? -31.953 20.219 30.562 1 93.88 1060 GLY A C 1
ATOM 8530 O O . GLY A 1 1060 ? -31.516 21.359 30.391 1 93.88 1060 GLY A O 1
ATOM 8531 N N . SER A 1 1061 ? -31.25 19.156 30.406 1 93.44 1061 SER A N 1
ATOM 8532 C CA . SER A 1 1061 ? -29.938 19.281 29.797 1 93.44 1061 SER A CA 1
ATOM 8533 C C . SER A 1 1061 ? -29.562 18.016 29.047 1 93.44 1061 SER A C 1
ATOM 8535 O O . SER A 1 1061 ? -30.172 16.953 29.25 1 93.44 1061 SER A O 1
ATOM 8537 N N . GLY A 1 1062 ? -28.609 18.141 28.109 1 93.25 1062 GLY A N 1
ATOM 8538 C CA . GLY A 1 1062 ? -28.094 17 27.375 1 93.25 1062 GLY A CA 1
ATOM 8539 C C . GLY A 1 1062 ? -27.062 17.391 26.328 1 93.25 1062 GLY A C 1
ATOM 8540 O O . GLY A 1 1062 ? -27.109 18.484 25.781 1 93.25 1062 GLY A O 1
ATOM 8541 N N . LYS A 1 1063 ? -26.188 16.422 26.062 1 89.56 1063 LYS A N 1
ATOM 8542 C CA . LYS A 1 1063 ? -25.219 16.641 25 1 89.56 1063 LYS A CA 1
ATOM 8543 C C . LYS A 1 1063 ? -25.828 16.406 23.625 1 89.56 1063 LYS A C 1
ATOM 8545 O O . LYS A 1 1063 ? -25.688 17.25 22.734 1 89.56 1063 LYS A O 1
ATOM 8550 N N . GLN A 1 1064 ? -26.422 15.258 23.5 1 90.69 1064 GLN A N 1
ATOM 8551 C CA . GLN A 1 1064 ? -27.031 14.914 22.219 1 90.69 1064 GLN A CA 1
ATOM 8552 C C . GLN A 1 1064 ? -28.281 14.055 22.406 1 90.69 1064 GLN A C 1
ATOM 8554 O O . GLN A 1 1064 ? -28.359 13.281 23.375 1 90.69 1064 GLN A O 1
ATOM 8559 N N . ILE A 1 1065 ? -29.25 14.219 21.609 1 93.75 1065 ILE A N 1
ATOM 8560 C CA . ILE A 1 1065 ? -30.297 13.242 21.297 1 93.75 1065 ILE A CA 1
ATOM 8561 C C . ILE A 1 1065 ? -30.234 12.875 19.812 1 93.75 1065 ILE A C 1
ATOM 8563 O O . ILE A 1 1065 ? -30.5 13.719 18.953 1 93.75 1065 ILE A O 1
ATOM 8567 N N . LEU A 1 1066 ? -29.75 11.719 19.609 1 92 1066 LEU A N 1
ATOM 8568 C CA . LEU A 1 1066 ? -29.531 11.258 18.234 1 92 1066 LEU A CA 1
ATOM 8569 C C . LEU A 1 1066 ? -30.562 10.211 17.844 1 92 1066 LEU A C 1
ATOM 8571 O O . LEU A 1 1066 ? -30.984 9.406 18.672 1 92 1066 LEU A O 1
ATOM 8575 N N . PHE A 1 1067 ? -31.094 10.312 16.578 1 93.38 1067 PHE A N 1
ATOM 8576 C CA . PHE A 1 1067 ? -31.969 9.32 15.969 1 93.38 1067 PHE A CA 1
ATOM 8577 C C . PHE A 1 1067 ? -31.234 8.531 14.891 1 93.38 1067 PHE A C 1
ATOM 8579 O O . PHE A 1 1067 ? -30.656 9.117 13.969 1 93.38 1067 PHE A O 1
ATOM 8586 N N . TYR A 1 1068 ? -31.172 7.273 15.062 1 92.56 1068 TYR A N 1
ATOM 8587 C CA . TYR A 1 1068 ? -30.438 6.438 14.125 1 92.56 1068 TYR A CA 1
ATOM 8588 C C . TYR A 1 1068 ? -31.375 5.715 13.172 1 92.56 1068 TYR A C 1
ATOM 8590 O O . TYR A 1 1068 ? -32.375 5.129 13.594 1 92.56 1068 TYR A O 1
ATOM 8598 N N . LYS A 1 1069 ? -31.031 5.629 11.859 1 90.56 1069 LYS A N 1
ATOM 8599 C CA . LYS A 1 1069 ? -31.781 4.918 10.836 1 90.56 1069 LYS A CA 1
ATOM 8600 C C . LYS A 1 1069 ? -31.547 3.412 10.93 1 90.56 1069 LYS A C 1
ATOM 8602 O O . LYS A 1 1069 ? -30.531 2.965 11.445 1 90.56 1069 LYS A O 1
ATOM 8607 N N . LYS A 1 1070 ? -32.531 2.711 10.414 1 82.56 1070 LYS A N 1
ATOM 8608 C CA . LYS A 1 1070 ? -32.344 1.27 10.281 1 82.56 1070 LYS A CA 1
ATOM 8609 C C . LYS A 1 1070 ? -31.359 0.939 9.164 1 82.56 1070 LYS A C 1
ATOM 8611 O O . LYS A 1 1070 ? -31.406 1.544 8.086 1 82.56 1070 LYS A O 1
ATOM 8616 N N . ASP A 1 1071 ? -30.266 0.228 9.484 1 66.94 1071 ASP A N 1
ATOM 8617 C CA . ASP A 1 1071 ? -29.234 -0.158 8.516 1 66.94 1071 ASP A CA 1
ATOM 8618 C C . ASP A 1 1071 ? -29.859 -0.852 7.309 1 66.94 1071 ASP A C 1
ATOM 8620 O O . ASP A 1 1071 ? -30.812 -1.608 7.445 1 66.94 1071 ASP A O 1
ATOM 8624 N N . MET B 1 1 ? 27.312 -6.797 -29.719 1 67.75 1 MET B N 1
ATOM 8625 C CA . MET B 1 1 ? 26.125 -7.254 -30.422 1 67.75 1 MET B CA 1
ATOM 8626 C C . MET B 1 1 ? 25.688 -6.23 -31.469 1 67.75 1 MET B C 1
ATOM 8628 O O . MET B 1 1 ? 25.75 -5.023 -31.219 1 67.75 1 MET B O 1
ATOM 8632 N N . GLU B 1 2 ? 25.656 -6.664 -32.719 1 77.38 2 GLU B N 1
ATOM 8633 C CA . GLU B 1 2 ? 25.047 -5.824 -33.75 1 77.38 2 GLU B CA 1
ATOM 8634 C C . GLU B 1 2 ? 23.547 -5.695 -33.531 1 77.38 2 GLU B C 1
ATOM 8636 O O . GLU B 1 2 ? 22.844 -6.699 -33.375 1 77.38 2 GLU B O 1
ATOM 8641 N N . THR B 1 3 ? 23.094 -4.523 -33.344 1 86.94 3 THR B N 1
ATOM 8642 C CA . THR B 1 3 ? 21.688 -4.219 -33.125 1 86.94 3 THR B CA 1
ATOM 8643 C C . THR B 1 3 ? 21.047 -3.652 -34.406 1 86.94 3 THR B C 1
ATOM 8645 O O . THR B 1 3 ? 21.656 -2.838 -35.094 1 86.94 3 THR B O 1
ATOM 8648 N N . LEU B 1 4 ? 19.906 -4.199 -34.75 1 92.69 4 LEU B N 1
ATOM 8649 C CA . LEU B 1 4 ? 19.203 -3.684 -35.906 1 92.69 4 LEU B CA 1
ATOM 8650 C C . LEU B 1 4 ? 18.953 -2.186 -35.781 1 92.69 4 LEU B C 1
ATOM 8652 O O . LEU B 1 4 ? 18.672 -1.696 -34.656 1 92.69 4 LEU B O 1
ATOM 8656 N N . GLY B 1 5 ? 19.078 -1.511 -36.844 1 90.94 5 GLY B N 1
ATOM 8657 C CA . GLY B 1 5 ? 18.734 -0.099 -36.875 1 90.94 5 GLY B CA 1
ATOM 8658 C C . GLY B 1 5 ? 17.297 0.153 -37.281 1 90.94 5 GLY B C 1
ATOM 8659 O O . GLY B 1 5 ? 16.438 -0.72 -37.156 1 90.94 5 GLY B O 1
ATOM 8660 N N . GLY B 1 6 ? 17.062 1.327 -37.75 1 93.69 6 GLY B N 1
ATOM 8661 C CA . GLY B 1 6 ? 15.758 1.684 -38.25 1 93.69 6 GLY B CA 1
ATOM 8662 C C . GLY B 1 6 ? 15.398 0.966 -39.562 1 93.69 6 GLY B C 1
ATOM 8663 O O . GLY B 1 6 ? 16.234 0.255 -40.125 1 93.69 6 GLY B O 1
ATOM 8664 N N . ILE B 1 7 ? 14.148 1.07 -39.969 1 95.94 7 ILE B N 1
ATOM 8665 C CA . ILE B 1 7 ? 13.656 0.41 -41.188 1 95.94 7 ILE B CA 1
ATOM 8666 C C . ILE B 1 7 ? 13.625 1.402 -42.344 1 95.94 7 ILE B C 1
ATOM 8668 O O . ILE B 1 7 ? 12.969 2.443 -42.25 1 95.94 7 ILE B O 1
ATOM 8672 N N . SER B 1 8 ? 14.305 1.055 -43.375 1 93.88 8 SER B N 1
ATOM 8673 C CA . SER B 1 8 ? 14.391 1.921 -44.562 1 93.88 8 SER B CA 1
ATOM 8674 C C . SER B 1 8 ? 13.164 1.758 -45.438 1 93.88 8 SER B C 1
ATOM 8676 O O . SER B 1 8 ? 12.688 2.73 -46.031 1 93.88 8 SER B O 1
ATOM 8678 N N . SER B 1 9 ? 12.789 0.43 -45.594 1 94.69 9 SER B N 1
ATOM 8679 C CA . SER B 1 9 ? 11.609 0.21 -46.438 1 94.69 9 SER B CA 1
ATOM 8680 C C . SER B 1 9 ? 10.883 -1.073 -46.031 1 94.69 9 SER B C 1
ATOM 8682 O O . SER B 1 9 ? 11.492 -1.987 -45.469 1 94.69 9 SER B O 1
ATOM 8684 N N . MET B 1 10 ? 9.609 -1.153 -46.344 1 96.56 10 MET B N 1
ATOM 8685 C CA . MET B 1 10 ? 8.75 -2.328 -46.219 1 96.56 10 MET B CA 1
ATOM 8686 C C . MET B 1 10 ? 7.824 -2.441 -47.438 1 96.56 10 MET B C 1
ATOM 8688 O O . MET B 1 10 ? 7.062 -1.518 -47.719 1 96.56 10 MET B O 1
ATOM 8692 N N . VAL B 1 11 ? 8.023 -3.604 -48.094 1 95.75 11 VAL B N 1
ATOM 8693 C CA . VAL B 1 11 ? 7.285 -3.756 -49.375 1 95.75 11 VAL B CA 1
ATOM 8694 C C . VAL B 1 11 ? 6.484 -5.055 -49.344 1 95.75 11 VAL B C 1
ATOM 8696 O O . VAL B 1 11 ? 6.984 -6.09 -48.875 1 95.75 11 VAL B O 1
ATOM 8699 N N . LYS B 1 12 ? 5.262 -4.988 -49.75 1 94.56 12 LYS B N 1
ATOM 8700 C CA . LYS B 1 12 ? 4.43 -6.18 -49.875 1 94.56 12 LYS B CA 1
ATOM 8701 C C . LYS B 1 12 ? 4.723 -6.918 -51.188 1 94.56 12 LYS B C 1
ATOM 8703 O O . LYS B 1 12 ? 4.406 -6.426 -52.25 1 94.56 12 LYS B O 1
ATOM 8708 N N . ASN B 1 13 ? 5.309 -8.008 -51.094 1 94.75 13 ASN B N 1
ATOM 8709 C CA . ASN B 1 13 ? 5.555 -8.867 -52.25 1 94.75 13 ASN B CA 1
ATOM 8710 C C . ASN B 1 13 ? 4.43 -9.883 -52.438 1 94.75 13 ASN B C 1
ATOM 8712 O O . ASN B 1 13 ? 3.354 -9.742 -51.875 1 94.75 13 ASN B O 1
ATOM 8716 N N . GLU B 1 14 ? 4.652 -10.93 -53.25 1 92.5 14 GLU B N 1
ATOM 8717 C CA . GLU B 1 14 ? 3.617 -11.898 -53.562 1 92.5 14 GLU B CA 1
ATOM 8718 C C . GLU B 1 14 ? 3.312 -12.812 -52.375 1 92.5 14 GLU B C 1
ATOM 8720 O O . GLU B 1 14 ? 2.18 -13.273 -52.219 1 92.5 14 GLU B O 1
ATOM 8725 N N . LYS B 1 15 ? 4.316 -13.016 -51.531 1 94.5 15 LYS B N 1
ATOM 8726 C CA . LYS B 1 15 ? 4.121 -14.047 -50.531 1 94.5 15 LYS B CA 1
ATOM 8727 C C . LYS B 1 15 ? 4.48 -13.516 -49.125 1 94.5 15 LYS B C 1
ATOM 8729 O O . LYS B 1 15 ? 4.156 -14.148 -48.125 1 94.5 15 LYS B O 1
ATOM 8734 N N . TYR B 1 16 ? 5.16 -12.438 -49.062 1 97.12 16 TYR B N 1
ATOM 8735 C CA . TYR B 1 16 ? 5.633 -11.898 -47.781 1 97.12 16 TYR B CA 1
ATOM 8736 C C . TYR B 1 16 ? 5.871 -10.398 -47.875 1 97.12 16 TYR B C 1
ATOM 8738 O O . TYR B 1 16 ? 5.875 -9.836 -48.969 1 97.12 16 TYR B O 1
ATOM 8746 N N . PHE B 1 17 ? 5.93 -9.742 -46.812 1 97.75 17 PHE B N 1
ATOM 8747 C CA . PHE B 1 17 ? 6.438 -8.375 -46.719 1 97.75 17 PHE B CA 1
ATOM 8748 C C . PHE B 1 17 ? 7.953 -8.375 -46.562 1 97.75 17 PHE B C 1
ATOM 8750 O O . PHE B 1 17 ? 8.492 -9.047 -45.688 1 97.75 17 PHE B O 1
ATOM 8757 N N . LEU B 1 18 ? 8.594 -7.691 -47.375 1 97.44 18 LEU B N 1
ATOM 8758 C CA . LEU B 1 18 ? 10.047 -7.555 -47.281 1 97.44 18 LEU B CA 1
ATOM 8759 C C . LEU B 1 18 ? 10.43 -6.301 -46.5 1 97.44 18 LEU B C 1
ATOM 8761 O O . LEU B 1 18 ? 9.977 -5.203 -46.844 1 97.44 18 LEU B O 1
ATOM 8765 N N . ILE B 1 19 ? 11.211 -6.5 -45.5 1 97.88 19 ILE B N 1
ATOM 8766 C CA . ILE B 1 19 ? 11.664 -5.402 -44.656 1 97.88 19 ILE B CA 1
ATOM 8767 C C . ILE B 1 19 ? 13.164 -5.191 -44.844 1 97.88 19 ILE B C 1
ATOM 8769 O O . ILE B 1 19 ? 13.945 -6.141 -44.75 1 97.88 19 ILE B O 1
ATOM 8773 N N . SER B 1 20 ? 13.531 -3.988 -45.062 1 96.94 20 SER B N 1
ATOM 8774 C CA . SER B 1 20 ? 14.938 -3.627 -45.188 1 96.94 20 SER B CA 1
ATOM 8775 C C . SER B 1 20 ? 15.375 -2.703 -44.062 1 96.94 20 SER B C 1
ATOM 8777 O O . SER B 1 20 ? 14.789 -1.639 -43.875 1 96.94 20 SER B O 1
ATOM 8779 N N . TYR B 1 21 ? 16.359 -3.07 -43.406 1 96.31 21 TYR B N 1
ATOM 8780 C CA . TYR B 1 21 ? 16.859 -2.281 -42.281 1 96.31 21 TYR B CA 1
ATOM 8781 C C . TYR B 1 21 ? 17.984 -1.354 -42.719 1 96.31 21 TYR B C 1
ATOM 8783 O O . TYR B 1 21 ? 18.734 -1.668 -43.656 1 96.31 21 TYR B O 1
ATOM 8791 N N . ASP B 1 22 ? 18.156 -0.311 -42 1 94.06 22 ASP B N 1
ATOM 8792 C CA . ASP B 1 22 ? 19.203 0.669 -42.312 1 94.06 22 ASP B CA 1
ATOM 8793 C C . ASP B 1 22 ? 20.594 0.076 -42.062 1 94.06 22 ASP B C 1
ATOM 8795 O O . ASP B 1 22 ? 21.562 0.509 -42.688 1 94.06 22 ASP B O 1
ATOM 8799 N N . THR B 1 23 ? 20.656 -0.901 -41.219 1 94.31 23 THR B N 1
ATOM 8800 C CA . THR B 1 23 ? 21.922 -1.521 -40.844 1 94.31 23 THR B CA 1
ATOM 8801 C C . THR B 1 23 ? 22.297 -2.602 -41.875 1 94.31 23 THR B C 1
ATOM 8803 O O . THR B 1 23 ? 23.359 -3.211 -41.75 1 94.31 23 THR B O 1
ATOM 8806 N N . GLY B 1 24 ? 21.422 -2.912 -42.844 1 93.75 24 GLY B N 1
ATOM 8807 C CA . GLY B 1 24 ? 21.781 -3.779 -43.938 1 93.75 24 GLY B CA 1
ATOM 8808 C C . GLY B 1 24 ? 21.062 -5.117 -43.906 1 93.75 24 GLY B C 1
ATOM 8809 O O . GLY B 1 24 ? 21.016 -5.828 -44.906 1 93.75 24 GLY B O 1
ATOM 8810 N N . GLU B 1 25 ? 20.453 -5.508 -42.844 1 95.19 25 GLU B N 1
ATOM 8811 C CA . GLU B 1 25 ? 19.734 -6.777 -42.719 1 95.19 25 GLU B CA 1
ATOM 8812 C C . GLU B 1 25 ? 18.422 -6.738 -43.5 1 95.19 25 GLU B C 1
ATOM 8814 O O . GLU B 1 25 ? 17.875 -5.66 -43.75 1 95.19 25 GLU B O 1
ATOM 8819 N N . LEU B 1 26 ? 18 -7.941 -43.844 1 96.94 26 LEU B N 1
ATOM 8820 C CA . LEU B 1 26 ? 16.672 -8.102 -44.438 1 96.94 26 LEU B CA 1
ATOM 8821 C C . LEU B 1 26 ? 15.797 -9 -43.562 1 96.94 26 LEU B C 1
ATOM 8823 O O . LEU B 1 26 ? 16.297 -9.859 -42.844 1 96.94 26 LEU B O 1
ATOM 8827 N N . ALA B 1 27 ? 14.5 -8.727 -43.656 1 98.12 27 ALA B N 1
ATOM 8828 C CA . ALA B 1 27 ? 13.547 -9.609 -42.969 1 98.12 27 ALA B CA 1
ATOM 8829 C C . ALA B 1 27 ? 12.32 -9.867 -43.844 1 98.12 27 ALA B C 1
ATOM 8831 O O . ALA B 1 27 ? 12 -9.055 -44.719 1 98.12 27 ALA B O 1
ATOM 8832 N N . ARG B 1 28 ? 11.75 -10.977 -43.688 1 98.06 28 ARG B N 1
ATOM 8833 C CA . ARG B 1 28 ? 10.477 -11.336 -44.312 1 98.06 28 ARG B CA 1
ATOM 8834 C C . ARG B 1 28 ? 9.398 -11.547 -43.25 1 98.06 28 ARG B C 1
ATOM 8836 O O . ARG B 1 28 ? 9.625 -12.227 -42.25 1 98.06 28 ARG B O 1
ATOM 8843 N N . LEU B 1 29 ? 8.281 -10.898 -43.406 1 98 29 LEU B N 1
ATOM 8844 C CA . LEU B 1 29 ? 7.098 -11.125 -42.562 1 98 29 LEU B CA 1
ATOM 8845 C C . LEU B 1 29 ? 6.047 -11.922 -43.344 1 98 29 LEU B C 1
ATOM 8847 O O . LEU B 1 29 ? 5.527 -11.461 -44.344 1 98 29 LEU B O 1
ATOM 8851 N N . TYR B 1 30 ? 5.785 -13.109 -42.906 1 97.94 30 TYR B N 1
ATOM 8852 C CA . TYR B 1 30 ? 4.754 -13.969 -43.469 1 97.94 30 TYR B CA 1
ATOM 8853 C C . TYR B 1 30 ? 3.471 -13.898 -42.656 1 97.94 30 TYR B C 1
ATOM 8855 O O . TYR B 1 30 ? 3.5 -14.055 -41.438 1 97.94 30 TYR B O 1
ATOM 8863 N N . ILE B 1 31 ? 2.357 -13.664 -43.312 1 97.81 31 ILE B N 1
ATOM 8864 C CA . ILE B 1 31 ? 1.045 -13.789 -42.688 1 97.81 31 ILE B CA 1
ATOM 8865 C C . ILE B 1 31 ? 0.447 -15.156 -43 1 97.81 31 ILE B C 1
ATOM 8867 O O . ILE B 1 31 ? 0.023 -15.398 -44.156 1 97.81 31 ILE B O 1
ATOM 8871 N N . LEU B 1 32 ? 0.392 -16.016 -42.094 1 97.31 32 LEU B N 1
ATOM 8872 C CA . LEU B 1 32 ? 0.024 -17.406 -42.312 1 97.31 32 LEU B CA 1
ATOM 8873 C C . LEU B 1 32 ? -1.479 -17.609 -42.156 1 97.31 32 LEU B C 1
ATOM 8875 O O . LEU B 1 32 ? -2.1 -18.344 -42.906 1 97.31 32 LEU B O 1
ATOM 8879 N N . ASN B 1 33 ? -2.053 -17.031 -41.156 1 94.81 33 ASN B N 1
ATOM 8880 C CA . ASN B 1 33 ? -3.494 -16.859 -41 1 94.81 33 ASN B CA 1
ATOM 8881 C C . ASN B 1 33 ? -3.83 -15.57 -40.25 1 94.81 33 ASN B C 1
ATOM 8883 O O . ASN B 1 33 ? -2.979 -14.695 -40.125 1 94.81 33 ASN B O 1
ATOM 8887 N N . SER B 1 34 ? -5.129 -15.453 -39.812 1 94.88 34 SER B N 1
ATOM 8888 C CA . SER B 1 34 ? -5.594 -14.164 -39.281 1 94.88 34 SER B CA 1
ATOM 8889 C C . SER B 1 34 ? -4.895 -13.82 -37.969 1 94.88 34 SER B C 1
ATOM 8891 O O . SER B 1 34 ? -4.945 -12.672 -37.531 1 94.88 34 SER B O 1
ATOM 8893 N N . HIS B 1 35 ? -4.23 -14.805 -37.281 1 97.12 35 HIS B N 1
ATOM 8894 C CA . HIS B 1 35 ? -3.646 -14.523 -35.969 1 97.12 35 HIS B CA 1
ATOM 8895 C C . HIS B 1 35 ? -2.307 -15.234 -35.812 1 97.12 35 HIS B C 1
ATOM 8897 O O . HIS B 1 35 ? -1.758 -15.289 -34.688 1 97.12 35 HIS B O 1
ATOM 8903 N N . VAL B 1 36 ? -1.778 -15.922 -36.875 1 98 36 VAL B N 1
ATOM 8904 C CA . VAL B 1 36 ? -0.486 -16.594 -36.875 1 98 36 VAL B CA 1
ATOM 8905 C C . VAL B 1 36 ? 0.414 -15.992 -37.938 1 98 36 VAL B C 1
ATOM 8907 O O . VAL B 1 36 ? -0.012 -15.805 -39.062 1 98 36 VAL B O 1
ATOM 8910 N N . PHE B 1 37 ? 1.647 -15.633 -37.562 1 98.12 37 PHE B N 1
ATOM 8911 C CA . PHE B 1 37 ? 2.576 -15.078 -38.562 1 98.12 37 PHE B CA 1
ATOM 8912 C C . PHE B 1 37 ? 4 -15.547 -38.281 1 98.12 37 PHE B C 1
ATOM 8914 O O . PHE B 1 37 ? 4.27 -16.141 -37.219 1 98.12 37 PHE B O 1
ATOM 8921 N N . LYS B 1 38 ? 4.883 -15.398 -39.219 1 98.38 38 LYS B N 1
ATOM 8922 C CA . LYS B 1 38 ? 6.309 -15.711 -39.125 1 98.38 38 LYS B CA 1
ATOM 8923 C C . LYS B 1 38 ? 7.16 -14.484 -39.406 1 98.38 38 LYS B C 1
ATOM 8925 O O . LYS B 1 38 ? 6.871 -13.742 -40.375 1 98.38 38 LYS B O 1
ATOM 8930 N N . TYR B 1 39 ? 8.055 -14.18 -38.531 1 98.38 39 TYR B N 1
ATOM 8931 C CA . TYR B 1 39 ? 9.016 -13.086 -38.688 1 98.38 39 TYR B CA 1
ATOM 8932 C C . TYR B 1 39 ? 10.43 -13.625 -38.781 1 98.38 39 TYR B C 1
ATOM 8934 O O . TYR B 1 39 ? 10.969 -14.188 -37.844 1 98.38 39 TYR B O 1
ATOM 8942 N N . TYR B 1 40 ? 11.023 -13.508 -40 1 98.12 40 TYR B N 1
ATOM 8943 C CA . TYR B 1 40 ? 12.32 -14.07 -40.312 1 98.12 40 TYR B CA 1
ATOM 8944 C C . TYR B 1 40 ? 13.32 -12.977 -40.688 1 98.12 40 TYR B C 1
ATOM 8946 O O . TYR B 1 40 ? 13.258 -12.422 -41.781 1 98.12 40 TYR B O 1
ATOM 8954 N N . MET B 1 41 ? 14.219 -12.664 -39.781 1 97.75 41 MET B N 1
ATOM 8955 C CA . MET B 1 41 ? 15.289 -11.703 -40.031 1 97.75 41 MET B CA 1
ATOM 8956 C C . MET B 1 41 ? 16.609 -12.414 -40.312 1 97.75 41 MET B C 1
ATOM 8958 O O . MET B 1 41 ? 16.984 -13.344 -39.594 1 97.75 41 MET B O 1
ATOM 8962 N N . SER B 1 42 ? 17.328 -12.031 -41.344 1 96.62 42 SER B N 1
ATOM 8963 C CA . SER B 1 42 ? 18.609 -12.625 -41.719 1 96.62 42 SER B CA 1
ATOM 8964 C C . SER B 1 42 ? 19.625 -11.555 -42.094 1 96.62 42 SER B C 1
ATOM 8966 O O . SER B 1 42 ? 19.391 -10.727 -42.969 1 96.62 42 SER B O 1
ATOM 8968 N N . PRO B 1 43 ? 20.75 -11.617 -41.406 1 94.38 43 PRO B N 1
ATOM 8969 C CA . PRO B 1 43 ? 21.812 -10.688 -41.812 1 94.38 43 PRO B CA 1
ATOM 8970 C C . PRO B 1 43 ? 22.344 -10.961 -43.219 1 94.38 43 PRO B C 1
ATOM 8972 O O . PRO B 1 43 ? 22.766 -10.031 -43.906 1 94.38 43 PRO B O 1
ATOM 8975 N N . SER B 1 44 ? 22.344 -12.195 -43.688 1 93.12 44 SER B N 1
ATOM 8976 C CA . SER B 1 44 ? 22.859 -12.578 -45 1 93.12 44 SER B CA 1
ATOM 8977 C C . SER B 1 44 ? 21.797 -12.375 -46.094 1 93.12 44 SER B C 1
ATOM 8979 O O . SER B 1 44 ? 22.125 -12.359 -47.281 1 93.12 44 SER B O 1
ATOM 8981 N N . GLY B 1 45 ? 20.609 -12.336 -45.719 1 93.56 45 GLY B N 1
ATOM 8982 C CA . GLY B 1 45 ? 19.516 -12.234 -46.688 1 93.56 45 GLY B CA 1
ATOM 8983 C C . GLY B 1 45 ? 19.109 -13.57 -47.25 1 93.56 45 GLY B C 1
ATOM 8984 O O . GLY B 1 45 ? 18.25 -13.633 -48.156 1 93.56 45 GLY B O 1
ATOM 8985 N N . ASN B 1 46 ? 19.703 -14.578 -46.75 1 94 46 ASN B N 1
ATOM 8986 C CA . ASN B 1 46 ? 19.328 -15.93 -47.156 1 94 46 ASN B CA 1
ATOM 8987 C C . ASN B 1 46 ? 18.219 -16.5 -46.281 1 94 46 ASN B C 1
ATOM 8989 O O . ASN B 1 46 ? 18.406 -16.688 -45.094 1 94 46 ASN B O 1
ATOM 8993 N N . PHE B 1 47 ? 17.094 -16.766 -46.875 1 96.69 47 PHE B N 1
ATOM 8994 C CA . PHE B 1 47 ? 15.945 -17.281 -46.125 1 96.69 47 PHE B CA 1
ATOM 8995 C C . PHE B 1 47 ? 15.688 -18.734 -46.5 1 96.69 47 PHE B C 1
ATOM 8997 O O . PHE B 1 47 ? 15.312 -19.031 -47.656 1 96.69 47 PHE B O 1
ATOM 9004 N N . LEU B 1 48 ? 15.797 -19.641 -45.531 1 94.75 48 LEU B N 1
ATOM 9005 C CA . LEU B 1 48 ? 15.578 -21.062 -45.75 1 94.75 48 LEU B CA 1
ATOM 9006 C C . LEU B 1 48 ? 14.133 -21.453 -45.469 1 94.75 48 LEU B C 1
ATOM 9008 O O . LEU B 1 48 ? 13.484 -20.859 -44.594 1 94.75 48 LEU B O 1
ATOM 9012 N N . ASP B 1 49 ? 13.688 -22.422 -46.188 1 92.94 49 ASP B N 1
ATOM 9013 C CA . ASP B 1 49 ? 12.344 -22.922 -45.906 1 92.94 49 ASP B CA 1
ATOM 9014 C C . ASP B 1 49 ? 12.273 -23.672 -44.594 1 92.94 49 ASP B C 1
ATOM 9016 O O . ASP B 1 49 ? 11.258 -23.609 -43.875 1 92.94 49 ASP B O 1
ATOM 9020 N N . TYR B 1 50 ? 13.32 -24.438 -44.312 1 95.56 50 TYR B N 1
ATOM 9021 C CA . TYR B 1 50 ? 13.453 -25.172 -43.062 1 95.56 50 TYR B CA 1
ATOM 9022 C C . TYR B 1 50 ? 14.844 -25 -42.469 1 95.56 50 TYR B C 1
ATOM 9024 O O . TYR B 1 50 ? 15.828 -24.859 -43.219 1 95.56 50 TYR B O 1
ATOM 9032 N N . PRO B 1 51 ? 14.945 -25.016 -41.188 1 95.81 51 PRO B N 1
ATOM 9033 C CA . PRO B 1 51 ? 16.281 -24.891 -40.594 1 95.81 51 PRO B CA 1
ATOM 9034 C C . PRO B 1 51 ? 17.188 -26.078 -40.938 1 95.81 51 PRO B C 1
ATOM 9036 O O . PRO B 1 51 ? 16.688 -27.203 -41.125 1 95.81 51 PRO B O 1
ATOM 9039 N N . VAL B 1 52 ? 18.438 -25.812 -40.906 1 93.75 52 VAL B N 1
ATOM 9040 C CA . VAL B 1 52 ? 19.406 -26.844 -41.25 1 93.75 52 VAL B CA 1
ATOM 9041 C C . VAL B 1 52 ? 19.516 -27.828 -40.062 1 93.75 52 VAL B C 1
ATOM 9043 O O . VAL B 1 52 ? 19.781 -27.438 -38.938 1 93.75 52 VAL B O 1
ATOM 9046 N N . PRO B 1 53 ? 19.25 -29.094 -40.312 1 94.75 53 PRO B N 1
ATOM 9047 C CA . PRO B 1 53 ? 19.375 -30.062 -39.25 1 94.75 53 PRO B CA 1
ATOM 9048 C C . PRO B 1 53 ? 20.797 -30.141 -38.688 1 94.75 53 PRO B C 1
ATOM 9050 O O . PRO B 1 53 ? 21.75 -29.766 -39.344 1 94.75 53 PRO B O 1
ATOM 9053 N N . ASN B 1 54 ? 20.953 -30.594 -37.5 1 91.94 54 ASN B N 1
ATOM 9054 C CA . ASN B 1 54 ? 22.25 -30.719 -36.875 1 91.94 54 ASN B CA 1
ATOM 9055 C C . ASN B 1 54 ? 23.141 -31.734 -37.594 1 91.94 54 ASN B C 1
ATOM 9057 O O . ASN B 1 54 ? 24.359 -31.562 -37.656 1 91.94 54 ASN B O 1
ATOM 9061 N N . HIS B 1 55 ? 22.406 -32.812 -38 1 89.94 55 HIS B N 1
ATOM 9062 C CA . HIS B 1 55 ? 23.078 -33.812 -38.844 1 89.94 55 HIS B CA 1
ATOM 9063 C C . HIS B 1 55 ? 22.547 -33.75 -40.281 1 89.94 55 HIS B C 1
ATOM 9065 O O . HIS B 1 55 ? 21.328 -33.781 -40.5 1 89.94 55 HIS B O 1
ATOM 9071 N N . PRO B 1 56 ? 23.391 -33.688 -41.25 1 87.56 56 PRO B N 1
ATOM 9072 C CA . PRO B 1 56 ? 22.969 -33.469 -42.625 1 87.56 56 PRO B CA 1
ATOM 9073 C C . PRO B 1 56 ? 22.062 -34.562 -43.156 1 87.56 56 PRO B C 1
ATOM 9075 O O . PRO B 1 56 ? 21.297 -34.344 -44.094 1 87.56 56 PRO B O 1
ATOM 9078 N N . THR B 1 57 ? 22.203 -35.719 -42.594 1 90.19 57 THR B N 1
ATOM 9079 C CA . THR B 1 57 ? 21.406 -36.844 -43.094 1 90.19 57 THR B CA 1
ATOM 9080 C C . THR B 1 57 ? 20.016 -36.844 -42.469 1 90.19 57 THR B C 1
ATOM 9082 O O . THR B 1 57 ? 19.141 -37.594 -42.906 1 90.19 57 THR B O 1
ATOM 9085 N N . ASP B 1 58 ? 19.766 -35.969 -41.5 1 93.25 58 ASP B N 1
ATOM 9086 C CA . ASP B 1 58 ? 18.453 -35.906 -40.875 1 93.25 58 ASP B CA 1
ATOM 9087 C C . ASP B 1 58 ? 17.438 -35.25 -41.781 1 93.25 58 ASP B C 1
ATOM 9089 O O . ASP B 1 58 ? 17.734 -34.25 -42.469 1 93.25 58 ASP B O 1
ATOM 9093 N N . LYS B 1 59 ? 16.297 -35.844 -41.844 1 91.94 59 LYS B N 1
ATOM 9094 C CA . LYS B 1 59 ? 15.266 -35.344 -42.75 1 91.94 59 LYS B CA 1
ATOM 9095 C C . LYS B 1 59 ? 14.125 -34.688 -41.938 1 91.94 59 LYS B C 1
ATOM 9097 O O . LYS B 1 59 ? 13.266 -34.031 -42.531 1 91.94 59 LYS B O 1
ATOM 9102 N N . ALA B 1 60 ? 14.086 -34.875 -40.688 1 91.44 60 ALA B N 1
ATOM 9103 C CA . ALA B 1 60 ? 12.984 -34.406 -39.844 1 91.44 60 ALA B CA 1
ATOM 9104 C C . ALA B 1 60 ? 12.852 -32.906 -39.906 1 91.44 60 ALA B C 1
ATOM 9106 O O . ALA B 1 60 ? 13.859 -32.188 -40 1 91.44 60 ALA B O 1
ATOM 9107 N N . LYS B 1 61 ? 11.648 -32.438 -39.875 1 95.62 61 LYS B N 1
ATOM 9108 C CA . LYS B 1 61 ? 11.305 -31.016 -39.875 1 95.62 61 LYS B CA 1
ATOM 9109 C C . LYS B 1 61 ? 10.523 -30.656 -38.594 1 95.62 61 LYS B C 1
ATOM 9111 O O . LYS B 1 61 ? 9.711 -31.438 -38.125 1 95.62 61 LYS B O 1
ATOM 9116 N N . ILE B 1 62 ? 10.758 -29.453 -38.188 1 96.38 62 ILE B N 1
ATOM 9117 C CA . ILE B 1 62 ? 10.039 -28.984 -37 1 96.38 62 ILE B CA 1
ATOM 9118 C C . ILE B 1 62 ? 8.562 -28.797 -37.344 1 96.38 62 ILE B C 1
ATOM 9120 O O . ILE B 1 62 ? 7.695 -29.359 -36.656 1 96.38 62 ILE B O 1
ATOM 9124 N N . ASN B 1 63 ? 8.258 -28.016 -38.344 1 94.88 63 ASN B N 1
ATOM 9125 C CA . ASN B 1 63 ? 6.871 -27.844 -38.75 1 94.88 63 ASN B CA 1
ATOM 9126 C C . ASN B 1 63 ? 6.492 -28.844 -39.844 1 94.88 63 ASN B C 1
ATOM 9128 O O . ASN B 1 63 ? 7.195 -28.969 -40.844 1 94.88 63 ASN B O 1
ATOM 9132 N N . VAL B 1 64 ? 5.43 -29.5 -39.656 1 93.88 64 VAL B N 1
ATOM 9133 C CA . VAL B 1 64 ? 4.93 -30.453 -40.625 1 93.88 64 VAL B CA 1
ATOM 9134 C C . VAL B 1 64 ? 4.027 -29.75 -41.625 1 93.88 64 VAL B C 1
ATOM 9136 O O . VAL B 1 64 ? 3.959 -30.141 -42.812 1 93.88 64 VAL B O 1
ATOM 9139 N N . LYS B 1 65 ? 3.344 -28.75 -41.219 1 96.31 65 LYS B N 1
ATOM 9140 C CA . LYS B 1 65 ? 2.592 -27.906 -42.156 1 96.31 65 LYS B CA 1
ATOM 9141 C C . LYS B 1 65 ? 3.498 -26.859 -42.812 1 96.31 65 LYS B C 1
ATOM 9143 O O . LYS B 1 65 ? 4.074 -26.016 -42.125 1 96.31 65 LYS B O 1
ATOM 9148 N N . ALA B 1 66 ? 3.574 -26.984 -44.031 1 94.88 66 ALA B N 1
ATOM 9149 C CA . ALA B 1 66 ? 4.371 -26 -44.75 1 94.88 66 ALA B CA 1
ATOM 9150 C C . ALA B 1 66 ? 3.703 -24.625 -44.719 1 94.88 66 ALA B C 1
ATOM 9152 O O . ALA B 1 66 ? 2.475 -24.531 -44.688 1 94.88 66 ALA B O 1
ATOM 9153 N N . ILE B 1 67 ? 4.547 -23.625 -44.75 1 94.25 67 ILE B N 1
ATOM 9154 C CA . ILE B 1 67 ? 4.051 -22.266 -44.75 1 94.25 67 ILE B CA 1
ATOM 9155 C C . ILE B 1 67 ? 3.137 -22.031 -45.969 1 94.25 67 ILE B C 1
ATOM 9157 O O . ILE B 1 67 ? 2.15 -21.297 -45.875 1 94.25 67 ILE B O 1
ATOM 9161 N N . THR B 1 68 ? 3.426 -22.75 -47.031 1 92.75 68 THR B N 1
ATOM 9162 C CA . THR B 1 68 ? 2.674 -22.609 -48.281 1 92.75 68 THR B CA 1
ATOM 9163 C C . THR B 1 68 ? 1.332 -23.328 -48.188 1 92.75 68 THR B C 1
ATOM 9165 O O . THR B 1 68 ? 0.445 -23.109 -49 1 92.75 68 THR B O 1
ATOM 9168 N N . ASP B 1 69 ? 1.219 -24.156 -47.25 1 94.25 69 ASP B N 1
ATOM 9169 C CA . ASP B 1 69 ? -0.005 -24.938 -47.094 1 94.25 69 ASP B CA 1
ATOM 9170 C C . ASP B 1 69 ? -1.084 -24.141 -46.375 1 94.25 69 ASP B C 1
ATOM 9172 O O . ASP B 1 69 ? -2.246 -24.562 -46.344 1 94.25 69 ASP B O 1
ATOM 9176 N N . TYR B 1 70 ? -0.784 -23 -45.75 1 95.06 70 TYR B N 1
ATOM 9177 C CA . TYR B 1 70 ? -1.779 -22.125 -45.125 1 95.06 70 TYR B CA 1
ATOM 9178 C C . TYR B 1 70 ? -2.623 -21.422 -46.188 1 95.06 70 TYR B C 1
ATOM 9180 O O . TYR B 1 70 ? -2.178 -21.25 -47.312 1 95.06 70 TYR B O 1
ATOM 9188 N N . ASP B 1 71 ? -3.857 -21.031 -45.812 1 92.38 71 ASP B N 1
ATOM 9189 C CA . ASP B 1 71 ? -4.719 -20.297 -46.75 1 92.38 71 ASP B CA 1
ATOM 9190 C C . ASP B 1 71 ? -4.09 -18.953 -47.094 1 92.38 71 ASP B C 1
ATOM 9192 O O . ASP B 1 71 ? -3.867 -18.109 -46.25 1 92.38 71 ASP B O 1
ATOM 9196 N N . PRO B 1 72 ? -3.797 -18.703 -48.312 1 92.06 72 PRO B N 1
ATOM 9197 C CA . PRO B 1 72 ? -3.125 -17.469 -48.719 1 92.06 72 PRO B CA 1
ATOM 9198 C C . PRO B 1 72 ? -4 -16.234 -48.531 1 92.06 72 PRO B C 1
ATOM 9200 O O . PRO B 1 72 ? -3.506 -15.102 -48.625 1 92.06 72 PRO B O 1
ATOM 9203 N N . LYS B 1 73 ? -5.23 -16.328 -48.375 1 92.44 73 LYS B N 1
ATOM 9204 C CA . LYS B 1 73 ? -6.176 -15.227 -48.281 1 92.44 73 LYS B CA 1
ATOM 9205 C C . LYS B 1 73 ? -5.785 -14.25 -47.188 1 92.44 73 LYS B C 1
ATOM 9207 O O . LYS B 1 73 ? -5.969 -13.039 -47.312 1 92.44 73 LYS B O 1
ATOM 9212 N N . SER B 1 74 ? -5.305 -14.867 -46.125 1 92.25 74 SER B N 1
ATOM 9213 C CA . SER B 1 74 ? -4.965 -13.984 -45 1 92.25 74 SER B CA 1
ATOM 9214 C C . SER B 1 74 ? -3.861 -13.008 -45.406 1 92.25 74 SER B C 1
ATOM 9216 O O . SER B 1 74 ? -3.895 -11.844 -45 1 92.25 74 SER B O 1
ATOM 9218 N N . PHE B 1 75 ? -2.904 -13.43 -46.062 1 94.56 75 PHE B N 1
ATOM 9219 C CA . PHE B 1 75 ? -1.849 -12.547 -46.531 1 94.56 75 PHE B CA 1
ATOM 9220 C C . PHE B 1 75 ? -2.383 -11.594 -47.594 1 94.56 75 PHE B C 1
ATOM 9222 O O . PHE B 1 75 ? -2.105 -10.391 -47.562 1 94.56 75 PHE B O 1
ATOM 9229 N N . GLU B 1 76 ? -3.166 -12.141 -48.531 1 92.81 76 GLU B N 1
ATOM 9230 C CA . GLU B 1 76 ? -3.709 -11.336 -49.625 1 92.81 76 GLU B CA 1
ATOM 9231 C C . GLU B 1 76 ? -4.535 -10.172 -49.094 1 92.81 76 GLU B C 1
ATOM 9233 O O . GLU B 1 76 ? -4.449 -9.055 -49.594 1 92.81 76 GLU B O 1
ATOM 9238 N N . TYR B 1 77 ? -5.211 -10.438 -48.094 1 90.62 77 TYR B N 1
ATOM 9239 C CA . TYR B 1 77 ? -6.121 -9.422 -47.562 1 90.62 77 TYR B CA 1
ATOM 9240 C C . TYR B 1 77 ? -5.414 -8.531 -46.562 1 90.62 77 TYR B C 1
ATOM 9242 O O . TYR B 1 77 ? -5.961 -7.516 -46.125 1 90.62 77 TYR B O 1
ATOM 9250 N N . SER B 1 78 ? -4.238 -8.875 -46.125 1 94.38 78 SER B N 1
ATOM 9251 C CA . SER B 1 78 ? -3.502 -8.023 -45.188 1 94.38 78 SER B CA 1
ATOM 9252 C C . SER B 1 78 ? -3.131 -6.691 -45.844 1 94.38 78 SER B C 1
ATOM 9254 O O . SER B 1 78 ? -2.99 -6.605 -47.062 1 94.38 78 SER B O 1
ATOM 9256 N N . VAL B 1 79 ? -3.057 -5.641 -44.938 1 91.81 79 VAL B N 1
ATOM 9257 C CA . VAL B 1 79 ? -2.838 -4.285 -45.438 1 91.81 79 VAL B CA 1
ATOM 9258 C C . VAL B 1 79 ? -1.598 -3.688 -44.781 1 91.81 79 VAL B C 1
ATOM 9260 O O . VAL B 1 79 ? -1.383 -3.855 -43.562 1 91.81 79 VAL B O 1
ATOM 9263 N N . LEU B 1 80 ? -0.795 -3.064 -45.562 1 95.25 80 LEU B N 1
ATOM 9264 C CA . LEU B 1 80 ? 0.349 -2.305 -45.062 1 95.25 80 LEU B CA 1
ATOM 9265 C C . LEU B 1 80 ? 0.036 -0.813 -45.031 1 95.25 80 LEU B C 1
ATOM 9267 O O . LEU B 1 80 ? -0.277 -0.214 -46.062 1 95.25 80 LEU B O 1
ATOM 9271 N N . GLU B 1 81 ? -0.008 -0.252 -43.844 1 93.06 81 GLU B N 1
ATOM 9272 C CA . GLU B 1 81 ? -0.124 1.191 -43.656 1 93.06 81 GLU B CA 1
ATOM 9273 C C . GLU B 1 81 ? 1.22 1.809 -43.281 1 93.06 81 GLU B C 1
ATOM 9275 O O . GLU B 1 81 ? 1.898 1.323 -42.375 1 93.06 81 GLU B O 1
ATOM 9280 N N . THR B 1 82 ? 1.57 2.85 -43.969 1 91.75 82 THR B N 1
ATOM 9281 C CA . THR B 1 82 ? 2.822 3.543 -43.688 1 91.75 82 THR B CA 1
ATOM 9282 C C . THR B 1 82 ? 2.555 4.918 -43.062 1 91.75 82 THR B C 1
ATOM 9284 O O . THR B 1 82 ? 1.844 5.734 -43.656 1 91.75 82 THR B O 1
ATOM 9287 N N . THR B 1 83 ? 3.047 5.047 -41.938 1 89.81 83 THR B N 1
ATOM 9288 C CA . THR B 1 83 ? 3.027 6.367 -41.312 1 89.81 83 THR B CA 1
ATOM 9289 C C . THR B 1 83 ? 4.438 6.938 -41.219 1 89.81 83 THR B C 1
ATOM 9291 O O . THR B 1 83 ? 5.398 6.32 -41.688 1 89.81 83 THR B O 1
ATOM 9294 N N . HIS B 1 84 ? 4.535 8.188 -40.656 1 85.69 84 HIS B N 1
ATOM 9295 C CA . HIS B 1 84 ? 5.852 8.781 -40.469 1 85.69 84 HIS B CA 1
ATOM 9296 C C . HIS B 1 84 ? 6.699 7.992 -39.5 1 85.69 84 HIS B C 1
ATOM 9298 O O . HIS B 1 84 ? 7.914 7.879 -39.656 1 85.69 84 HIS B O 1
ATOM 9304 N N . GLU B 1 85 ? 6.066 7.383 -38.531 1 91.06 85 GLU B N 1
ATOM 9305 C CA . GLU B 1 85 ? 6.797 6.777 -37.438 1 91.06 85 GLU B CA 1
ATOM 9306 C C . GLU B 1 85 ? 6.805 5.258 -37.531 1 91.06 85 GLU B C 1
ATOM 9308 O O . GLU B 1 85 ? 7.684 4.594 -36.969 1 91.06 85 GLU B O 1
ATOM 9313 N N . CYS B 1 86 ? 5.832 4.754 -38.312 1 94.62 86 CYS B N 1
ATOM 9314 C CA . CYS B 1 86 ? 5.707 3.305 -38.188 1 94.62 86 CYS B 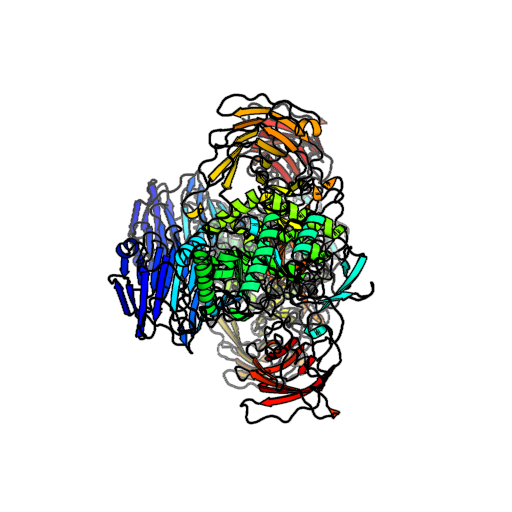CA 1
ATOM 9315 C C . CYS B 1 86 ? 5.211 2.699 -39.5 1 94.62 86 CYS B C 1
ATOM 9317 O O . CYS B 1 86 ? 4.68 3.408 -40.344 1 94.62 86 CYS B O 1
ATOM 9319 N N . TYR B 1 87 ? 5.504 1.432 -39.75 1 96.5 87 TYR B N 1
ATOM 9320 C CA . TYR B 1 87 ? 4.797 0.541 -40.656 1 96.5 87 TYR B CA 1
ATOM 9321 C C . TYR B 1 87 ? 3.814 -0.347 -39.906 1 96.5 87 TYR B C 1
ATOM 9323 O O . TYR B 1 87 ? 4.188 -1.013 -38.938 1 96.5 87 TYR B O 1
ATOM 9331 N N . ASN B 1 88 ? 2.559 -0.328 -40.281 1 95.69 88 ASN B N 1
ATOM 9332 C CA . ASN B 1 88 ? 1.536 -1.169 -39.688 1 95.69 88 ASN B CA 1
ATOM 9333 C C . ASN B 1 88 ? 1.01 -2.215 -40.656 1 95.69 88 ASN B C 1
ATOM 9335 O O . ASN B 1 88 ? 0.548 -1.873 -41.75 1 95.69 88 ASN B O 1
ATOM 9339 N N . VAL B 1 89 ? 1.122 -3.404 -40.312 1 97.19 89 VAL B N 1
ATOM 9340 C CA . VAL B 1 89 ? 0.493 -4.477 -41.062 1 97.19 89 VAL B CA 1
ATOM 9341 C C . VAL B 1 89 ? -0.772 -4.945 -40.344 1 97.19 89 VAL B C 1
ATOM 9343 O O . VAL B 1 89 ? -0.723 -5.344 -39.188 1 97.19 89 VAL B O 1
ATOM 9346 N N . TYR B 1 90 ? -1.892 -4.941 -41.094 1 93.62 90 TYR B N 1
ATOM 9347 C CA . TYR B 1 90 ? -3.182 -5.312 -40.5 1 93.62 90 TYR B CA 1
ATOM 9348 C C . TYR B 1 90 ? -3.684 -6.625 -41.094 1 93.62 90 TYR B C 1
ATOM 9350 O O . TYR B 1 90 ? -3.602 -6.844 -42.312 1 93.62 90 TYR B O 1
ATOM 9358 N N . THR B 1 91 ? -4.082 -7.508 -40.188 1 94.19 91 THR B N 1
ATOM 9359 C CA . THR B 1 91 ? -5.047 -8.539 -40.531 1 94.19 91 THR B CA 1
ATOM 9360 C C . THR B 1 91 ? -6.418 -8.227 -39.969 1 94.19 91 THR B C 1
ATOM 9362 O O . THR B 1 91 ? -6.652 -7.117 -39.469 1 94.19 91 THR B O 1
ATOM 9365 N N . ASN B 1 92 ? -7.375 -9.172 -40.031 1 90.69 92 ASN B N 1
ATOM 9366 C CA . ASN B 1 92 ? -8.68 -8.922 -39.438 1 90.69 92 ASN B CA 1
ATOM 9367 C C . ASN B 1 92 ? -8.633 -9.148 -37.906 1 90.69 92 ASN B C 1
ATOM 9369 O O . ASN B 1 92 ? -9.539 -8.727 -37.188 1 90.69 92 ASN B O 1
ATOM 9373 N N . LYS B 1 93 ? -7.527 -9.703 -37.406 1 94.94 93 LYS B N 1
ATOM 9374 C CA . LYS B 1 93 ? -7.516 -10.023 -36 1 94.94 93 LYS B CA 1
ATOM 9375 C C . LYS B 1 93 ? -6.344 -9.352 -35.281 1 94.94 93 LYS B C 1
ATOM 9377 O O . LYS B 1 93 ? -6.383 -9.141 -34.062 1 94.94 93 LYS B O 1
ATOM 9382 N N . ILE B 1 94 ? -5.25 -8.93 -36 1 96.88 94 ILE B N 1
ATOM 9383 C CA . ILE B 1 94 ? -4.098 -8.375 -35.281 1 96.88 94 ILE B CA 1
ATOM 9384 C C . ILE B 1 94 ? -3.52 -7.207 -36.094 1 96.88 94 ILE B C 1
ATOM 9386 O O . ILE B 1 94 ? -3.818 -7.047 -37.281 1 96.88 94 ILE B O 1
ATOM 9390 N N . THR B 1 95 ? -2.775 -6.406 -35.406 1 97.19 95 THR B N 1
ATOM 9391 C CA . THR B 1 95 ? -1.912 -5.395 -36 1 97.19 95 THR B CA 1
ATOM 9392 C C . THR B 1 95 ? -0.456 -5.621 -35.594 1 97.19 95 THR B C 1
ATOM 9394 O O . THR B 1 95 ? -0.148 -5.801 -34.438 1 97.19 95 THR B O 1
ATOM 9397 N N . ILE B 1 96 ? 0.368 -5.625 -36.562 1 98.06 96 ILE B N 1
ATOM 9398 C CA . ILE B 1 96 ? 1.81 -5.707 -36.344 1 98.06 96 ILE B CA 1
ATOM 9399 C C . ILE B 1 96 ? 2.459 -4.375 -36.719 1 98.06 96 ILE B C 1
ATOM 9401 O O . ILE B 1 96 ? 2.484 -4 -37.906 1 98.06 96 ILE B O 1
ATOM 9405 N N . ARG B 1 97 ? 2.98 -3.75 -35.719 1 97.62 97 ARG B N 1
ATOM 9406 C CA . ARG B 1 97 ? 3.555 -2.422 -35.906 1 97.62 97 ARG B CA 1
ATOM 9407 C C . ARG B 1 97 ? 5.078 -2.467 -35.844 1 97.62 97 ARG B C 1
ATOM 9409 O O . ARG B 1 97 ? 5.633 -3.023 -34.875 1 97.62 97 ARG B O 1
ATOM 9416 N N . PHE B 1 98 ? 5.73 -1.896 -36.844 1 97.31 98 PHE B N 1
ATOM 9417 C CA . PHE B 1 98 ? 7.18 -1.719 -36.812 1 97.31 98 PHE B CA 1
ATOM 9418 C C . PHE B 1 98 ? 7.539 -0.243 -36.688 1 97.31 98 PHE B C 1
ATOM 9420 O O . PHE B 1 98 ? 7.137 0.567 -37.531 1 97.31 98 PHE B O 1
ATOM 9427 N N . ASP B 1 99 ? 8.305 0.039 -35.688 1 96.38 99 ASP B N 1
ATOM 9428 C CA . ASP B 1 99 ? 8.781 1.408 -35.531 1 96.38 99 ASP B CA 1
ATOM 9429 C C . ASP B 1 99 ? 9.898 1.731 -36.5 1 96.38 99 ASP B C 1
ATOM 9431 O O . ASP B 1 99 ? 10.914 1.035 -36.562 1 96.38 99 ASP B O 1
ATOM 9435 N N . LYS B 1 100 ? 9.797 2.816 -37.281 1 94.81 100 LYS B N 1
ATOM 9436 C CA . LYS B 1 100 ? 10.742 3.137 -38.344 1 94.81 100 LYS B CA 1
ATOM 9437 C C . LYS B 1 100 ? 12.102 3.52 -37.781 1 94.81 100 LYS B C 1
ATOM 9439 O O . LYS B 1 100 ? 13.141 3.189 -38.344 1 94.81 100 LYS B O 1
ATOM 9444 N N . LYS B 1 101 ? 12.078 4.172 -36.656 1 93.88 101 LYS B N 1
ATOM 9445 C CA . LYS B 1 101 ? 13.312 4.676 -36.062 1 93.88 101 LYS B CA 1
ATOM 9446 C C . LYS B 1 101 ? 14 3.604 -35.219 1 93.88 101 LYS B C 1
ATOM 9448 O O . LYS B 1 101 ? 15.211 3.4 -35.344 1 93.88 101 LYS B O 1
ATOM 9453 N N . GLU B 1 102 ? 13.273 2.895 -34.406 1 93.88 102 GLU B N 1
ATOM 9454 C CA . GLU B 1 102 ? 13.859 1.964 -33.438 1 93.88 102 GLU B CA 1
ATOM 9455 C C . GLU B 1 102 ? 13.992 0.565 -34.031 1 93.88 102 GLU B C 1
ATOM 9457 O O . GLU B 1 102 ? 14.742 -0.263 -33.5 1 93.88 102 GLU B O 1
ATOM 9462 N N . GLY B 1 103 ? 13.219 0.29 -35.094 1 96.31 103 GLY B N 1
ATOM 9463 C CA . GLY B 1 103 ? 13.242 -1.032 -35.688 1 96.31 103 GLY B CA 1
ATOM 9464 C C . GLY B 1 103 ? 12.594 -2.098 -34.812 1 96.31 103 GLY B C 1
ATOM 9465 O O . GLY B 1 103 ? 12.859 -3.289 -35 1 96.31 103 GLY B O 1
ATOM 9466 N N . THR B 1 104 ? 11.766 -1.655 -33.812 1 97.19 104 THR B N 1
ATOM 9467 C CA . THR B 1 104 ? 11.133 -2.59 -32.875 1 97.19 104 THR B CA 1
ATOM 9468 C C . THR B 1 104 ? 9.734 -2.965 -33.344 1 97.19 104 THR B C 1
ATOM 9470 O O . THR B 1 104 ? 9.086 -2.188 -34.062 1 97.19 104 THR B O 1
ATOM 9473 N N . MET B 1 105 ? 9.336 -4.145 -32.969 1 97.69 105 MET B N 1
ATOM 9474 C CA . MET B 1 105 ? 8.023 -4.672 -33.312 1 97.69 105 MET B CA 1
ATOM 9475 C C . MET B 1 105 ? 7.07 -4.598 -32.125 1 97.69 105 MET B C 1
ATOM 9477 O O . MET B 1 105 ? 7.461 -4.875 -30.984 1 97.69 105 MET B O 1
ATOM 9481 N N . THR B 1 106 ? 5.82 -4.227 -32.375 1 97.56 106 THR B N 1
ATOM 9482 C CA . THR B 1 106 ? 4.707 -4.281 -31.422 1 97.56 106 THR B CA 1
ATOM 9483 C C . THR B 1 106 ? 3.496 -4.969 -32.062 1 97.56 106 THR B C 1
ATOM 9485 O O . THR B 1 106 ? 3.191 -4.746 -33.219 1 97.56 106 THR B O 1
ATOM 9488 N N . VAL B 1 107 ? 2.844 -5.84 -31.312 1 98 107 VAL B N 1
ATOM 9489 C CA . VAL B 1 107 ? 1.67 -6.543 -31.828 1 98 107 VAL B CA 1
ATOM 9490 C C . VAL B 1 107 ? 0.46 -6.23 -30.953 1 98 107 VAL B C 1
ATOM 9492 O O . VAL B 1 107 ? 0.53 -6.336 -29.719 1 98 107 VAL B O 1
ATOM 9495 N N . ARG B 1 108 ? -0.577 -5.891 -31.562 1 96.5 108 ARG B N 1
ATOM 9496 C CA . ARG B 1 108 ? -1.858 -5.633 -30.906 1 96.5 108 ARG B CA 1
ATOM 9497 C C . ARG B 1 108 ? -2.906 -6.652 -31.344 1 96.5 108 ARG B C 1
ATOM 9499 O O . ARG B 1 108 ? -3.02 -6.965 -32.531 1 96.5 108 ARG B O 1
ATOM 9506 N N . ASP B 1 109 ? -3.607 -7.293 -30.406 1 95.38 109 ASP B N 1
ATOM 9507 C CA . ASP B 1 109 ? -4.797 -8.086 -30.703 1 95.38 109 ASP B CA 1
ATOM 9508 C C . ASP B 1 109 ? -6.035 -7.199 -30.812 1 95.38 109 ASP B C 1
ATOM 9510 O O . ASP B 1 109 ? -6.504 -6.652 -29.812 1 95.38 109 ASP B O 1
ATOM 9514 N N . MET B 1 110 ? -6.516 -7.078 -31.953 1 89.81 110 MET B N 1
ATOM 9515 C CA . MET B 1 110 ? -7.605 -6.145 -32.219 1 89.81 110 MET B CA 1
ATOM 9516 C C . MET B 1 110 ? -8.914 -6.641 -31.609 1 89.81 110 MET B C 1
ATOM 9518 O O . MET B 1 110 ? -9.852 -5.863 -31.438 1 89.81 110 MET B O 1
ATOM 9522 N N . ARG B 1 111 ? -9.109 -7.762 -31.25 1 91.5 111 ARG B N 1
ATOM 9523 C CA . ARG B 1 111 ? -10.305 -8.336 -30.641 1 91.5 111 ARG B CA 1
ATOM 9524 C C . ARG B 1 111 ? -10.477 -7.84 -29.203 1 91.5 111 ARG B C 1
ATOM 9526 O O . ARG B 1 111 ? -11.602 -7.676 -28.734 1 91.5 111 ARG B O 1
ATOM 9533 N N . THR B 1 112 ? -9.289 -7.672 -28.531 1 85.12 112 THR B N 1
ATOM 9534 C CA . THR B 1 112 ? -9.305 -7.172 -27.172 1 85.12 112 THR B CA 1
ATOM 9535 C C . THR B 1 112 ? -8.805 -5.734 -27.109 1 85.12 112 THR B C 1
ATOM 9537 O O . THR B 1 112 ? -8.906 -5.074 -26.078 1 85.12 112 THR B O 1
ATOM 9540 N N . ASN B 1 113 ? -8.273 -5.27 -28.203 1 85.06 113 ASN B N 1
ATOM 9541 C CA . ASN B 1 113 ? -7.672 -3.945 -28.359 1 85.06 113 ASN B CA 1
ATOM 9542 C C . ASN B 1 113 ? -6.512 -3.738 -27.391 1 85.06 113 ASN B C 1
ATOM 9544 O O . ASN B 1 113 ? -6.312 -2.633 -26.891 1 85.06 113 ASN B O 1
ATOM 9548 N N . ASN B 1 114 ? -5.844 -4.758 -27.062 1 90.75 114 ASN B N 1
ATOM 9549 C CA . ASN B 1 114 ? -4.691 -4.695 -26.156 1 90.75 114 ASN B CA 1
ATOM 9550 C C . ASN B 1 114 ? -3.385 -4.914 -26.922 1 90.75 114 ASN B C 1
ATOM 9552 O O . ASN B 1 114 ? -3.326 -5.73 -27.844 1 90.75 114 ASN B O 1
ATOM 9556 N N . VAL B 1 115 ? -2.379 -4.117 -26.5 1 94.19 115 VAL B N 1
ATOM 9557 C CA . VAL B 1 115 ? -1.023 -4.445 -26.922 1 94.19 115 VAL B CA 1
ATOM 9558 C C . VAL B 1 115 ? -0.543 -5.699 -26.203 1 94.19 115 VAL B C 1
ATOM 9560 O O . VAL B 1 115 ? -0.393 -5.699 -24.969 1 94.19 115 VAL B O 1
ATOM 9563 N N . ILE B 1 116 ? -0.347 -6.773 -26.906 1 94.69 116 ILE B N 1
ATOM 9564 C CA . ILE B 1 116 ? -0.083 -8.039 -26.234 1 94.69 116 ILE B CA 1
ATOM 9565 C C . ILE B 1 116 ? 1.414 -8.344 -26.266 1 94.69 116 ILE B C 1
ATOM 9567 O O . ILE B 1 116 ? 1.913 -9.125 -25.453 1 94.69 116 ILE B O 1
ATOM 9571 N N . LEU B 1 117 ? 2.154 -7.793 -27.219 1 96.88 117 LEU B N 1
ATOM 9572 C CA . LEU B 1 117 ? 3.588 -8.023 -27.375 1 96.88 117 LEU B CA 1
ATOM 9573 C C . LEU B 1 117 ? 4.297 -6.746 -27.812 1 96.88 117 LEU B C 1
ATOM 9575 O O . LEU B 1 117 ? 3.822 -6.043 -28.703 1 96.88 117 LEU B O 1
ATOM 9579 N N . LYS B 1 118 ? 5.371 -6.41 -27.125 1 97.38 118 LYS B N 1
ATOM 9580 C CA . LYS B 1 118 ? 6.16 -5.223 -27.438 1 97.38 118 LYS B CA 1
ATOM 9581 C C . LYS B 1 118 ? 7.652 -5.488 -27.266 1 97.38 118 LYS B C 1
ATOM 9583 O O . LYS B 1 118 ? 8.086 -5.887 -26.188 1 97.38 118 LYS B O 1
ATOM 9588 N N . GLU B 1 119 ? 8.422 -5.316 -28.297 1 97.25 119 GLU B N 1
ATOM 9589 C CA . GLU B 1 119 ? 9.875 -5.371 -28.172 1 97.25 119 GLU B CA 1
ATOM 9590 C C . GLU B 1 119 ? 10.406 -4.148 -27.422 1 97.25 119 GLU B C 1
ATOM 9592 O O . GLU B 1 119 ? 10.086 -3.012 -27.781 1 97.25 119 GLU B O 1
ATOM 9597 N N . SER B 1 120 ? 11.164 -4.395 -26.359 1 94.75 120 SER B N 1
ATOM 9598 C CA . SER B 1 120 ? 11.766 -3.311 -25.578 1 94.75 120 SER B CA 1
ATOM 9599 C C . SER B 1 120 ? 13.016 -2.775 -26.266 1 94.75 120 SER B C 1
ATOM 9601 O O . SER B 1 120 ? 13.422 -1.635 -26.031 1 94.75 120 SER B O 1
ATOM 9603 N N . GLU B 1 121 ? 13.68 -3.621 -27.016 1 94 121 GLU B N 1
ATOM 9604 C CA . GLU B 1 121 ? 14.859 -3.326 -27.812 1 94 121 GLU B CA 1
ATOM 9605 C C . GLU B 1 121 ? 14.773 -3.979 -29.188 1 94 121 GLU B C 1
ATOM 9607 O O . GLU B 1 121 ? 14.055 -4.961 -29.375 1 94 121 GLU B O 1
ATOM 9612 N N . PRO B 1 122 ? 15.523 -3.385 -30.203 1 95.12 122 PRO B N 1
ATOM 9613 C CA . PRO B 1 122 ? 15.562 -4.082 -31.5 1 95.12 122 PRO B CA 1
ATOM 9614 C C . PRO B 1 122 ? 16.266 -5.434 -31.422 1 95.12 122 PRO B C 1
ATOM 9616 O O . PRO B 1 122 ? 17.062 -5.664 -30.516 1 95.12 122 PRO B O 1
ATOM 9619 N N . LEU B 1 123 ? 15.984 -6.328 -32.375 1 97.06 123 LEU B N 1
ATOM 9620 C CA . LEU B 1 123 ? 16.703 -7.594 -32.438 1 97.06 123 LEU B CA 1
ATOM 9621 C C . LEU B 1 123 ? 18.219 -7.355 -32.5 1 97.06 123 LEU B C 1
ATOM 9623 O O . LEU B 1 123 ? 18.656 -6.34 -33.062 1 97.06 123 LEU B O 1
ATOM 9627 N N . SER B 1 124 ? 18.938 -8.242 -31.922 1 95.06 124 SER B N 1
ATOM 9628 C CA . SER B 1 124 ? 20.391 -8.156 -31.969 1 95.06 124 SER B CA 1
ATOM 9629 C C . SER B 1 124 ? 21.016 -9.516 -32.25 1 95.06 124 SER B C 1
ATOM 9631 O O . SER B 1 124 ? 20.391 -10.555 -32 1 95.06 124 SER B O 1
ATOM 9633 N N . TYR B 1 125 ? 22.141 -9.578 -32.906 1 93.44 125 TYR B N 1
ATOM 9634 C CA . TYR B 1 125 ? 22.891 -10.812 -33.125 1 93.44 125 TYR B CA 1
ATOM 9635 C C . TYR B 1 125 ? 24.391 -10.57 -33.031 1 93.44 125 TYR B C 1
ATOM 9637 O O . TYR B 1 125 ? 24.875 -9.5 -33.406 1 93.44 125 TYR B O 1
ATOM 9645 N N . ALA B 1 126 ? 25.094 -11.344 -32.188 1 84.56 126 ALA B N 1
ATOM 9646 C CA . ALA B 1 126 ? 26.547 -11.305 -32.094 1 84.56 126 ALA B CA 1
ATOM 9647 C C . ALA B 1 126 ? 27.109 -12.664 -31.688 1 84.56 126 ALA B C 1
ATOM 9649 O O . ALA B 1 126 ? 26.422 -13.453 -31.031 1 84.56 126 ALA B O 1
ATOM 9650 N N . ALA B 1 127 ? 28.344 -12.977 -32.125 1 82 127 ALA B N 1
ATOM 9651 C CA . ALA B 1 127 ? 29.062 -14.18 -31.719 1 82 127 ALA B CA 1
ATOM 9652 C C . ALA B 1 127 ? 28.219 -15.43 -31.922 1 82 127 ALA B C 1
ATOM 9654 O O . ALA B 1 127 ? 28.125 -16.281 -31.031 1 82 127 ALA B O 1
ATOM 9655 N N . ASN B 1 128 ? 27.453 -15.461 -33.031 1 89.69 128 ASN B N 1
ATOM 9656 C CA . ASN B 1 128 ? 26.641 -16.609 -33.438 1 89.69 128 ASN B CA 1
ATOM 9657 C C . ASN B 1 128 ? 25.453 -16.812 -32.5 1 89.69 128 ASN B C 1
ATOM 9659 O O . ASN B 1 128 ? 25.141 -17.938 -32.125 1 89.69 128 ASN B O 1
ATOM 9663 N N . GLU B 1 129 ? 24.906 -15.773 -32.031 1 92.44 129 GLU B N 1
ATOM 9664 C CA . GLU B 1 129 ? 23.719 -15.812 -31.203 1 92.44 129 GLU B CA 1
ATOM 9665 C C . GLU B 1 129 ? 22.734 -14.711 -31.594 1 92.44 129 GLU B C 1
ATOM 9667 O O . GLU B 1 129 ? 23.125 -13.562 -31.797 1 92.44 129 GLU B O 1
ATOM 9672 N N . ALA B 1 130 ? 21.5 -15.031 -31.766 1 96.19 130 ALA B N 1
ATOM 9673 C CA . ALA B 1 130 ? 20.438 -14.062 -32.031 1 96.19 130 ALA B CA 1
ATOM 9674 C C . ALA B 1 130 ? 19.531 -13.898 -30.812 1 96.19 130 ALA B C 1
ATOM 9676 O O . ALA B 1 130 ? 19.125 -14.883 -30.188 1 96.19 130 ALA B O 1
ATOM 9677 N N . ARG B 1 131 ? 19.203 -12.602 -30.516 1 95.88 131 ARG B N 1
ATOM 9678 C CA . ARG B 1 131 ? 18.516 -12.305 -29.266 1 95.88 131 ARG B CA 1
ATOM 9679 C C . ARG B 1 131 ? 17.297 -11.43 -29.516 1 95.88 131 ARG B C 1
ATOM 9681 O O . ARG B 1 131 ? 17.344 -10.508 -30.328 1 95.88 131 ARG B O 1
ATOM 9688 N N . GLN B 1 132 ? 16.188 -11.695 -28.812 1 97.56 132 GLN B N 1
ATOM 9689 C CA . GLN B 1 132 ? 14.984 -10.875 -28.75 1 97.56 132 GLN B CA 1
ATOM 9690 C C . GLN B 1 132 ? 14.688 -10.453 -27.312 1 97.56 132 GLN B C 1
ATOM 9692 O O . GLN B 1 132 ? 14.781 -11.266 -26.391 1 97.56 132 GLN B O 1
ATOM 9697 N N . THR B 1 133 ? 14.43 -9.203 -27.109 1 96.62 133 THR B N 1
ATOM 9698 C CA . THR B 1 133 ? 14.07 -8.656 -25.812 1 96.62 133 THR B CA 1
ATOM 9699 C C . THR B 1 133 ? 12.656 -8.086 -25.828 1 96.62 133 THR B C 1
ATOM 9701 O O . THR B 1 133 ? 12.367 -7.156 -26.594 1 96.62 133 THR B O 1
ATOM 9704 N N . LEU B 1 134 ? 11.75 -8.562 -25 1 97.81 134 LEU B N 1
ATOM 9705 C CA . LEU B 1 134 ? 10.352 -8.156 -24.922 1 97.81 134 LEU B CA 1
ATOM 9706 C C . LEU B 1 134 ? 10.055 -7.477 -23.594 1 97.81 134 LEU B C 1
ATOM 9708 O O . LEU B 1 134 ? 10.688 -7.777 -22.578 1 97.81 134 LEU B O 1
ATOM 9712 N N . HIS B 1 135 ? 9.055 -6.578 -23.656 1 96.94 135 HIS B N 1
ATOM 9713 C CA . HIS B 1 135 ? 8.516 -6.004 -22.422 1 96.94 135 HIS B CA 1
ATOM 9714 C C . HIS B 1 135 ? 7.719 -7.039 -21.641 1 96.94 135 HIS B C 1
ATOM 9716 O O . HIS B 1 135 ? 7.004 -7.855 -22.219 1 96.94 135 HIS B O 1
ATOM 9722 N N . GLN B 1 136 ? 7.898 -6.961 -20.312 1 96 136 GLN B N 1
ATOM 9723 C CA . GLN B 1 136 ? 7.152 -7.855 -19.422 1 96 136 GLN B CA 1
ATOM 9724 C C . GLN B 1 136 ? 6.293 -7.062 -18.438 1 96 136 GLN B C 1
ATOM 9726 O O . GLN B 1 136 ? 6.781 -6.145 -17.781 1 96 136 GLN B O 1
ATOM 9731 N N . HIS B 1 137 ? 4.98 -7.363 -18.406 1 93.5 137 HIS B N 1
ATOM 9732 C CA . HIS B 1 137 ? 4.086 -6.75 -17.422 1 93.5 137 HIS B CA 1
ATOM 9733 C C . HIS B 1 137 ? 4.223 -7.422 -16.062 1 93.5 137 HIS B C 1
ATOM 9735 O O . HIS B 1 137 ? 4.605 -8.586 -15.969 1 93.5 137 HIS B O 1
ATOM 9741 N N . GLU B 1 138 ? 3.82 -6.68 -14.969 1 89.25 138 GLU B N 1
ATOM 9742 C CA . GLU B 1 138 ? 3.916 -7.195 -13.609 1 89.25 138 GLU B CA 1
ATOM 9743 C C . GLU B 1 138 ? 3.018 -8.414 -13.414 1 89.25 138 GLU B C 1
ATOM 9745 O O . GLU B 1 138 ? 3.383 -9.352 -12.711 1 89.25 138 GLU B O 1
ATOM 9750 N N . ASP B 1 139 ? 1.887 -8.461 -14.062 1 91.62 139 ASP B N 1
ATOM 9751 C CA . ASP B 1 139 ? 0.915 -9.531 -13.875 1 91.62 139 ASP B CA 1
ATOM 9752 C C . ASP B 1 139 ? 0.982 -10.539 -15.016 1 91.62 139 ASP B C 1
ATOM 9754 O O . ASP B 1 139 ? 0.041 -11.305 -15.234 1 91.62 139 ASP B O 1
ATOM 9758 N N . GLU B 1 140 ? 2.068 -10.602 -15.781 1 95.44 140 GLU B N 1
ATOM 9759 C CA . GLU B 1 140 ? 2.246 -11.508 -16.922 1 95.44 140 GLU B CA 1
ATOM 9760 C C . GLU B 1 140 ? 3.023 -12.75 -16.5 1 95.44 140 GLU B C 1
ATOM 9762 O O . GLU B 1 140 ? 4.039 -12.656 -15.812 1 95.44 140 GLU B O 1
ATOM 9767 N N . PHE B 1 141 ? 2.49 -13.992 -16.891 1 96.75 141 PHE B N 1
ATOM 9768 C CA . PHE B 1 141 ? 3.16 -15.258 -16.625 1 96.75 141 PHE B CA 1
ATOM 9769 C C . PHE B 1 141 ? 3.525 -15.969 -17.922 1 96.75 141 PHE B C 1
ATOM 9771 O O . PHE B 1 141 ? 2.93 -15.703 -18.969 1 96.75 141 PHE B O 1
ATOM 9778 N N . PHE B 1 142 ? 4.527 -16.922 -17.797 1 97.94 142 PHE B N 1
ATOM 9779 C CA . PHE B 1 142 ? 5.066 -17.594 -18.984 1 97.94 142 PHE B CA 1
ATOM 9780 C C . PHE B 1 142 ? 5.172 -19.094 -18.75 1 97.94 142 PHE B C 1
ATOM 9782 O O . PHE B 1 142 ? 5.52 -19.531 -17.641 1 97.94 142 PHE B O 1
ATOM 9789 N N . PHE B 1 143 ? 4.895 -19.875 -19.781 1 97.81 143 PHE B N 1
ATOM 9790 C CA . PHE B 1 143 ? 4.945 -21.328 -19.766 1 97.81 143 PHE B CA 1
ATOM 9791 C C . PHE B 1 143 ? 5.539 -21.875 -21.062 1 97.81 143 PHE B C 1
ATOM 9793 O O . PHE B 1 143 ? 5.609 -21.156 -22.062 1 97.81 143 PHE B O 1
ATOM 9800 N N . GLY B 1 144 ? 5.957 -23.172 -21.047 1 97.31 144 GLY B N 1
ATOM 9801 C CA . GLY B 1 144 ? 6.613 -23.781 -22.188 1 97.31 144 GLY B CA 1
ATOM 9802 C C . GLY B 1 144 ? 8.031 -24.219 -21.906 1 97.31 144 GLY B C 1
ATOM 9803 O O . GLY B 1 144 ? 8.367 -24.531 -20.75 1 97.31 144 GLY B O 1
ATOM 9804 N N . GLY B 1 145 ? 8.781 -24.438 -22.984 1 97.38 145 GLY B N 1
ATOM 9805 C CA . GLY B 1 145 ? 10.188 -24.797 -22.891 1 97.38 145 GLY B CA 1
ATOM 9806 C C . GLY B 1 145 ? 10.422 -26.297 -22.938 1 97.38 145 GLY B C 1
ATOM 9807 O O . GLY B 1 145 ? 11.555 -26.75 -22.797 1 97.38 145 GLY B O 1
ATOM 9808 N N . GLY B 1 146 ? 9.367 -27.078 -23.141 1 97.12 146 GLY B N 1
ATOM 9809 C CA . GLY B 1 146 ? 9.5 -28.531 -23.125 1 97.12 146 GLY B CA 1
ATOM 9810 C C . GLY B 1 146 ? 9.461 -29.125 -21.734 1 97.12 146 GLY B C 1
ATOM 9811 O O . GLY B 1 146 ? 8.766 -28.625 -20.859 1 97.12 146 GLY B O 1
ATOM 9812 N N . MET B 1 147 ? 10.031 -30.234 -21.562 1 96.44 147 MET B N 1
ATOM 9813 C CA . MET B 1 147 ? 10.125 -30.844 -20.234 1 96.44 147 MET B CA 1
ATOM 9814 C C . MET B 1 147 ? 11.281 -30.25 -19.453 1 96.44 147 MET B C 1
ATOM 9816 O O . MET B 1 147 ? 12.438 -30.641 -19.641 1 96.44 147 MET B O 1
ATOM 9820 N N . GLN B 1 148 ? 10.93 -29.312 -18.625 1 94.81 148 GLN B N 1
ATOM 9821 C CA . GLN B 1 148 ? 11.805 -28.656 -17.672 1 94.81 148 GLN B CA 1
ATOM 9822 C C . GLN B 1 148 ? 11.602 -29.219 -16.266 1 94.81 148 GLN B C 1
ATOM 9824 O O . GLN B 1 148 ? 10.688 -28.812 -15.547 1 94.81 148 GLN B O 1
ATOM 9829 N N . ASN B 1 149 ? 12.484 -30.094 -15.836 1 93.06 149 ASN B N 1
ATOM 9830 C CA . ASN B 1 149 ? 12.242 -30.828 -14.602 1 93.06 149 ASN B CA 1
ATOM 9831 C C . ASN B 1 149 ? 12.18 -29.891 -13.391 1 93.06 149 ASN B C 1
ATOM 9833 O O . ASN B 1 149 ? 13.164 -29.219 -13.078 1 93.06 149 ASN B O 1
ATOM 9837 N N . GLY B 1 150 ? 11.016 -29.891 -12.844 1 94 150 GLY B N 1
ATOM 9838 C CA . GLY B 1 150 ? 10.828 -29.141 -11.602 1 94 150 GLY B CA 1
ATOM 9839 C C . GLY B 1 150 ? 10.305 -27.734 -11.82 1 94 150 GLY B C 1
ATOM 9840 O O . GLY B 1 150 ? 10.047 -27.016 -10.859 1 94 150 GLY B O 1
ATOM 9841 N N . GLN B 1 151 ? 10.086 -27.359 -13.039 1 93.31 151 GLN B N 1
ATOM 9842 C CA . GLN B 1 151 ? 9.672 -25.984 -13.312 1 93.31 151 GLN B CA 1
ATOM 9843 C C . GLN B 1 151 ? 8.18 -25.922 -13.648 1 93.31 151 GLN B C 1
ATOM 9845 O O . GLN B 1 151 ? 7.648 -26.797 -14.32 1 93.31 151 GLN B O 1
ATOM 9850 N N . PHE B 1 152 ? 7.523 -24.859 -13.109 1 95.56 152 PHE B N 1
ATOM 9851 C CA . PHE B 1 152 ? 6.133 -24.547 -13.422 1 95.56 152 PHE B CA 1
ATOM 9852 C C . PHE B 1 152 ? 6.027 -23.234 -14.195 1 95.56 152 PHE B C 1
ATOM 9854 O O . PHE B 1 152 ? 6.371 -23.172 -15.375 1 95.56 152 PHE B O 1
ATOM 9861 N N . THR B 1 153 ? 5.703 -22.141 -13.562 1 96.19 153 THR B N 1
ATOM 9862 C CA . THR B 1 153 ? 5.734 -20.844 -14.227 1 96.19 153 THR B CA 1
ATOM 9863 C C . THR B 1 153 ? 7.168 -20.328 -14.336 1 96.19 153 THR B C 1
ATOM 9865 O O . THR B 1 153 ? 7.977 -20.531 -13.43 1 96.19 153 THR B O 1
ATOM 9868 N N . HIS B 1 154 ? 7.426 -19.641 -15.422 1 96.62 154 HIS B N 1
ATOM 9869 C CA . HIS B 1 154 ? 8.797 -19.219 -15.672 1 96.62 154 HIS B CA 1
ATOM 9870 C C . HIS B 1 154 ? 9.008 -17.766 -15.234 1 96.62 154 HIS B C 1
ATOM 9872 O O . HIS B 1 154 ? 10.125 -17.25 -15.328 1 96.62 154 HIS B O 1
ATOM 9878 N N . LYS B 1 155 ? 7.965 -17.094 -14.773 1 94.75 155 LYS B N 1
ATOM 9879 C CA . LYS B 1 155 ? 8.148 -15.711 -14.359 1 94.75 155 LYS B CA 1
ATOM 9880 C C . LYS B 1 155 ? 9.266 -15.586 -13.32 1 94.75 155 LYS B C 1
ATOM 9882 O O . LYS B 1 155 ? 9.258 -16.297 -12.312 1 94.75 155 LYS B O 1
ATOM 9887 N N . GLY B 1 156 ? 10.203 -14.773 -13.617 1 89.81 156 GLY B N 1
ATOM 9888 C CA . GLY B 1 156 ? 11.312 -14.531 -12.711 1 89.81 156 GLY B CA 1
ATOM 9889 C C . GLY B 1 156 ? 12.359 -15.633 -12.75 1 89.81 156 GLY B C 1
ATOM 9890 O O . GLY B 1 156 ? 13.242 -15.68 -11.898 1 89.81 156 GLY B O 1
ATOM 9891 N N . GLN B 1 157 ? 12.211 -16.547 -13.773 1 90 157 GLN B N 1
ATOM 9892 C CA . GLN B 1 157 ? 13.148 -17.672 -13.898 1 90 157 GLN B CA 1
ATOM 9893 C C . GLN B 1 157 ? 13.82 -17.672 -15.266 1 90 157 GLN B C 1
ATOM 9895 O O . GLN B 1 157 ? 13.328 -17.047 -16.219 1 90 157 GLN B O 1
ATOM 9900 N N . GLN B 1 158 ? 14.953 -18.266 -15.281 1 90 158 GLN B N 1
ATOM 9901 C CA . GLN B 1 158 ? 15.648 -18.562 -16.531 1 90 158 GLN B CA 1
ATOM 9902 C C . GLN B 1 158 ? 15.617 -20.047 -16.844 1 90 158 GLN B C 1
ATOM 9904 O O . GLN B 1 158 ? 15.797 -20.875 -15.953 1 90 158 GLN B O 1
ATOM 9909 N N . ILE B 1 159 ? 15.305 -20.406 -18.094 1 94.25 159 ILE B N 1
ATOM 9910 C CA . ILE B 1 159 ? 15.32 -21.812 -18.469 1 94.25 159 ILE B CA 1
ATOM 9911 C C . ILE B 1 159 ? 16.266 -22 -19.656 1 94.25 159 ILE B C 1
ATOM 9913 O O . ILE B 1 159 ? 16.469 -21.078 -20.453 1 94.25 159 ILE B O 1
ATOM 9917 N N . ASP B 1 160 ? 16.766 -23.203 -19.703 1 91.19 160 ASP B N 1
ATOM 9918 C CA . ASP B 1 160 ? 17.625 -23.578 -20.812 1 91.19 160 ASP B CA 1
ATOM 9919 C C . ASP B 1 160 ? 16.875 -24.406 -21.859 1 91.19 160 ASP B C 1
ATOM 9921 O O . ASP B 1 160 ? 16.141 -25.344 -21.5 1 91.19 160 ASP B O 1
ATOM 9925 N N . ILE B 1 161 ? 17 -24 -23.062 1 96.56 161 ILE B N 1
ATOM 9926 C CA . ILE B 1 161 ? 16.5 -24.812 -24.156 1 96.56 161 ILE B CA 1
ATOM 9927 C C . ILE B 1 161 ? 17.641 -25.641 -24.75 1 96.56 161 ILE B C 1
ATOM 9929 O O . ILE B 1 161 ? 18.156 -25.344 -25.828 1 96.56 161 ILE B O 1
ATOM 9933 N N . VAL B 1 162 ? 18.047 -26.594 -23.938 1 92.31 162 VAL B N 1
ATOM 9934 C CA . VAL B 1 162 ? 19.203 -27.438 -24.219 1 92.31 162 VAL B CA 1
ATOM 9935 C C . VAL B 1 162 ? 18.938 -28.859 -23.703 1 92.31 162 VAL B C 1
ATOM 9937 O O . VAL B 1 162 ? 18.406 -29.031 -22.609 1 92.31 162 VAL B O 1
ATOM 9940 N N . ASN B 1 163 ? 19.172 -29.797 -24.547 1 90.06 163 ASN B N 1
ATOM 9941 C CA . ASN B 1 163 ? 19.141 -31.188 -24.078 1 90.06 163 ASN B CA 1
ATOM 9942 C C . ASN B 1 163 ? 20.297 -31.484 -23.125 1 90.06 163 ASN B C 1
ATOM 9944 O O . ASN B 1 163 ? 21.391 -31.828 -23.562 1 90.06 163 ASN B O 1
ATOM 9948 N N . SER B 1 164 ? 20.047 -31.5 -21.828 1 82.06 164 SER B N 1
ATOM 9949 C CA . SER B 1 164 ? 21.125 -31.594 -20.859 1 82.06 164 SER B CA 1
ATOM 9950 C C . SER B 1 164 ? 21.391 -33.062 -20.469 1 82.06 164 SER B C 1
ATOM 9952 O O . SER B 1 164 ? 22.422 -33.375 -19.859 1 82.06 164 SER B O 1
ATOM 9954 N N . ASN B 1 165 ? 20.516 -33.938 -20.797 1 83.5 165 ASN B N 1
ATOM 9955 C CA . ASN B 1 165 ? 20.578 -35.312 -20.344 1 83.5 165 ASN B CA 1
ATOM 9956 C C . ASN B 1 165 ? 20.766 -35.406 -18.844 1 83.5 165 ASN B C 1
ATOM 9958 O O . ASN B 1 165 ? 21.578 -36.219 -18.375 1 83.5 165 ASN B O 1
ATOM 9962 N N . ASN B 1 166 ? 20.25 -34.438 -18.203 1 82.38 166 ASN B N 1
ATOM 9963 C CA . ASN B 1 166 ? 20.109 -34.438 -16.75 1 82.38 166 ASN B CA 1
ATOM 9964 C C . ASN B 1 166 ? 18.656 -34.656 -16.328 1 82.38 166 ASN B C 1
ATOM 9966 O O . ASN B 1 166 ? 17.75 -33.969 -16.781 1 82.38 166 ASN B O 1
ATOM 9970 N N . TRP B 1 167 ? 18.469 -35.656 -15.469 1 88.56 167 TRP B N 1
ATOM 9971 C CA . TRP B 1 167 ? 17.109 -36.125 -15.312 1 88.56 167 TRP B CA 1
ATOM 9972 C C . TRP B 1 167 ? 16.594 -35.875 -13.898 1 88.56 167 TRP B C 1
ATOM 9974 O O . TRP B 1 167 ? 15.578 -36.438 -13.484 1 88.56 167 TRP B O 1
ATOM 9984 N N . VAL B 1 168 ? 17.25 -35.031 -13.125 1 86.44 168 VAL B N 1
ATOM 9985 C CA . VAL B 1 168 ? 16.781 -34.594 -11.805 1 86.44 168 VAL B CA 1
ATOM 9986 C C . VAL B 1 168 ? 16.297 -33.156 -11.859 1 86.44 168 VAL B C 1
ATOM 9988 O O . VAL B 1 168 ? 16.266 -32.531 -12.938 1 86.44 168 VAL B O 1
ATOM 9991 N N . ALA B 1 169 ? 15.898 -32.688 -10.742 1 86.69 169 ALA B N 1
ATOM 9992 C CA . ALA B 1 169 ? 15.391 -31.328 -10.688 1 86.69 169 ALA B CA 1
ATOM 9993 C C . ALA B 1 169 ? 16.375 -30.344 -11.312 1 86.69 169 ALA B C 1
ATOM 9995 O O . ALA B 1 169 ? 17.578 -30.422 -11.062 1 86.69 169 ALA B O 1
ATOM 9996 N N . GLY B 1 170 ? 15.898 -29.516 -12.172 1 84.38 170 GLY B N 1
ATOM 9997 C CA . GLY B 1 170 ? 16.734 -28.531 -12.844 1 84.38 170 GLY B CA 1
ATOM 9998 C C . GLY B 1 170 ? 17.219 -29 -14.203 1 84.38 170 GLY B C 1
ATOM 9999 O O . GLY B 1 170 ? 17.672 -28.188 -15.016 1 84.38 170 GLY B O 1
ATOM 10000 N N . GLY B 1 171 ? 17.125 -30.266 -14.469 1 86.81 171 GLY B N 1
ATOM 10001 C CA . GLY B 1 171 ? 17.531 -30.828 -15.742 1 86.81 171 GLY B CA 1
ATOM 10002 C C . GLY B 1 171 ? 16.5 -30.656 -16.828 1 86.81 171 GLY B C 1
ATOM 10003 O O . GLY B 1 171 ? 15.32 -30.406 -16.547 1 86.81 171 GLY B O 1
ATOM 10004 N N . VAL B 1 172 ? 17.031 -30.75 -18.094 1 90.12 172 VAL B N 1
ATOM 10005 C CA . VAL B 1 172 ? 16.172 -30.656 -19.266 1 90.12 172 VAL B CA 1
ATOM 10006 C C . VAL B 1 172 ? 16.297 -31.922 -20.109 1 90.12 172 VAL B C 1
ATOM 10008 O O . VAL B 1 172 ? 17.328 -32.156 -20.75 1 90.12 172 VAL B O 1
ATOM 10011 N N . THR B 1 173 ? 15.234 -32.719 -20.078 1 86.19 173 THR B N 1
ATOM 10012 C CA . THR B 1 173 ? 15.25 -33.969 -20.781 1 86.19 173 THR B CA 1
ATOM 10013 C C . THR B 1 173 ? 14.812 -33.812 -22.234 1 86.19 173 THR B C 1
ATOM 10015 O O . THR B 1 173 ? 15.391 -34.406 -23.141 1 86.19 173 THR B O 1
ATOM 10018 N N . SER B 1 174 ? 13.805 -33.094 -22.422 1 93.06 174 SER B N 1
ATOM 10019 C CA . SER B 1 174 ? 13.211 -32.844 -23.734 1 93.06 174 SER B CA 1
ATOM 10020 C C . SER B 1 174 ? 12.836 -31.391 -23.906 1 93.06 174 SER B C 1
ATOM 10022 O O . SER B 1 174 ? 11.664 -31.031 -23.781 1 93.06 174 SER B O 1
ATOM 10024 N N . PRO B 1 175 ? 13.859 -30.609 -24.375 1 94.5 175 PRO B N 1
ATOM 10025 C CA . PRO B 1 175 ? 13.586 -29.188 -24.562 1 94.5 175 PRO B CA 1
ATOM 10026 C C . PRO B 1 175 ? 12.703 -28.922 -25.781 1 94.5 175 PRO B C 1
ATOM 10028 O O . PRO B 1 175 ? 12.625 -29.75 -26.688 1 94.5 175 PRO B O 1
ATOM 10031 N N . CYS B 1 176 ? 12 -27.875 -25.797 1 96 176 CYS B N 1
ATOM 10032 C CA . CYS B 1 176 ? 11.195 -27.344 -26.891 1 96 176 CYS B CA 1
ATOM 10033 C C . CYS B 1 176 ? 11.352 -25.844 -27 1 96 176 CYS B C 1
ATOM 10035 O O . CYS B 1 176 ? 11.156 -25.109 -26.016 1 96 176 CYS B O 1
ATOM 10037 N N . PRO B 1 177 ? 11.789 -25.281 -28.188 1 97.94 177 PRO B N 1
ATOM 10038 C CA . PRO B 1 177 ? 11.961 -23.844 -28.328 1 97.94 177 PRO B CA 1
ATOM 10039 C C . PRO B 1 177 ? 10.633 -23.109 -28.516 1 97.94 177 PRO B C 1
ATOM 10041 O O . PRO B 1 177 ? 10.492 -22.281 -29.422 1 97.94 177 PRO B O 1
ATOM 10044 N N . PHE B 1 178 ? 9.734 -23.375 -27.594 1 98.12 178 PHE B N 1
ATOM 10045 C CA . PHE B 1 178 ? 8.383 -22.828 -27.594 1 98.12 178 PHE B CA 1
ATOM 10046 C C . PHE B 1 178 ? 7.996 -22.328 -26.219 1 98.12 178 PHE B C 1
ATOM 10048 O O . PHE B 1 178 ? 8.203 -23.031 -25.219 1 98.12 178 PHE B O 1
ATOM 10055 N N . PHE B 1 179 ? 7.5 -21.141 -26.141 1 98.25 179 PHE B N 1
ATOM 10056 C CA . PHE B 1 179 ? 6.906 -20.625 -24.906 1 98.25 179 PHE B CA 1
ATOM 10057 C C . PHE B 1 179 ? 5.707 -19.734 -25.219 1 98.25 179 PHE B C 1
ATOM 10059 O O . PHE B 1 179 ? 5.488 -19.359 -26.375 1 98.25 179 PHE B O 1
ATOM 10066 N N . TRP B 1 180 ? 4.91 -19.453 -24.25 1 98 180 TRP B N 1
ATOM 10067 C CA . TRP B 1 180 ? 3.77 -18.562 -24.453 1 98 180 TRP B CA 1
ATOM 10068 C C . TRP B 1 180 ? 3.459 -17.781 -23.188 1 98 180 TRP B C 1
ATOM 10070 O O . TRP B 1 180 ? 3.938 -18.125 -22.094 1 98 180 TRP B O 1
ATOM 10080 N N . SER B 1 181 ? 2.734 -16.688 -23.391 1 97.44 181 SER B N 1
ATOM 10081 C CA . SER B 1 181 ? 2.412 -15.711 -22.359 1 97.44 181 SER B CA 1
ATOM 10082 C C . SER B 1 181 ? 0.916 -15.695 -22.062 1 97.44 181 SER B C 1
ATOM 10084 O O . SER B 1 181 ? 0.096 -15.875 -22.969 1 97.44 181 SER B O 1
ATOM 10086 N N . THR B 1 182 ? 0.592 -15.375 -20.797 1 96.19 182 THR B N 1
ATOM 10087 C CA . THR B 1 182 ? -0.805 -15.234 -20.406 1 96.19 182 THR B CA 1
ATOM 10088 C C . THR B 1 182 ? -1.417 -13.977 -21.016 1 96.19 182 THR B C 1
ATOM 10090 O O . THR B 1 182 ? -2.635 -13.781 -20.969 1 96.19 182 THR B O 1
ATOM 10093 N N . TYR B 1 183 ? -0.629 -13.102 -21.641 1 95.69 183 TYR B N 1
ATOM 10094 C CA . TYR B 1 183 ? -1.151 -11.93 -22.344 1 95.69 183 TYR B CA 1
ATOM 10095 C C . TYR B 1 183 ? -1.647 -12.297 -23.734 1 95.69 183 TYR B C 1
ATOM 10097 O O . TYR B 1 183 ? -2.215 -11.461 -24.438 1 95.69 183 TYR B O 1
ATOM 10105 N N . GLY B 1 184 ? -1.376 -13.57 -24.156 1 96.5 184 GLY B N 1
ATOM 10106 C CA . GLY B 1 184 ? -2.104 -14.078 -25.312 1 96.5 184 GLY B CA 1
ATOM 10107 C C . GLY B 1 184 ? -1.238 -14.227 -26.547 1 96.5 184 GLY B C 1
ATOM 10108 O O . GLY B 1 184 ? -1.69 -13.961 -27.672 1 96.5 184 GLY B O 1
ATOM 10109 N N . TYR B 1 185 ? -0.003 -14.633 -26.328 1 98 185 TYR B N 1
ATOM 10110 C CA . TYR B 1 185 ? 0.838 -14.93 -27.469 1 98 185 TYR B CA 1
ATOM 10111 C C . TYR B 1 185 ? 1.738 -16.125 -27.203 1 98 185 TYR B C 1
ATOM 10113 O O . TYR B 1 185 ? 2.096 -16.391 -26.047 1 98 185 TYR B O 1
ATOM 10121 N N . GLY B 1 186 ? 2.025 -16.938 -28.234 1 98.12 186 GLY B N 1
ATOM 10122 C CA . GLY B 1 186 ? 3.023 -18 -28.25 1 98.12 186 GLY B CA 1
ATOM 10123 C C . GLY B 1 186 ? 4.117 -17.781 -29.281 1 98.12 186 GLY B C 1
ATOM 10124 O O . GLY B 1 186 ? 3.877 -17.172 -30.328 1 98.12 186 GLY B O 1
ATOM 10125 N N . ILE B 1 187 ? 5.324 -18.188 -28.938 1 98.56 187 ILE B N 1
ATOM 10126 C CA . ILE B 1 187 ? 6.48 -18 -29.812 1 98.56 187 ILE B CA 1
ATOM 10127 C C . ILE B 1 187 ? 7.211 -19.328 -29.984 1 98.56 187 ILE B C 1
ATOM 10129 O O . ILE B 1 187 ? 7.527 -20 -29 1 98.56 187 ILE B O 1
ATOM 10133 N N . LEU B 1 188 ? 7.406 -19.734 -31.172 1 98.62 188 LEU B N 1
ATOM 10134 C CA . LEU B 1 188 ? 8.25 -20.875 -31.516 1 98.62 188 LEU B CA 1
ATOM 10135 C C . LEU B 1 188 ? 9.469 -20.422 -32.312 1 98.62 188 LEU B C 1
ATOM 10137 O O . LEU B 1 188 ? 9.328 -19.938 -33.438 1 98.62 188 LEU B O 1
ATOM 10141 N N . ARG B 1 189 ? 10.648 -20.5 -31.703 1 98.38 189 ARG B N 1
ATOM 10142 C CA . ARG B 1 189 ? 11.867 -20.281 -32.469 1 98.38 189 ARG B CA 1
ATOM 10143 C C . ARG B 1 189 ? 12.141 -21.453 -33.406 1 98.38 189 ARG B C 1
ATOM 10145 O O . ARG B 1 189 ? 12.344 -22.594 -32.969 1 98.38 189 ARG B O 1
ATOM 10152 N N . ASN B 1 190 ? 12.094 -21.219 -34.688 1 98.06 190 ASN B N 1
ATOM 10153 C CA . ASN B 1 190 ? 12.266 -22.25 -35.688 1 98.06 190 ASN B CA 1
ATOM 10154 C C . ASN B 1 190 ? 13.742 -22.562 -35.938 1 98.06 190 ASN B C 1
ATOM 10156 O O . ASN B 1 190 ? 14.289 -22.203 -37 1 98.06 190 ASN B O 1
ATOM 10160 N N . THR B 1 191 ? 14.359 -23.25 -35 1 97.44 191 THR B N 1
ATOM 10161 C CA . THR B 1 191 ? 15.781 -23.578 -35.031 1 97.44 191 THR B CA 1
ATOM 10162 C C . THR B 1 191 ? 16.062 -24.875 -34.312 1 97.44 191 THR B C 1
ATOM 10164 O O . THR B 1 191 ? 15.281 -25.281 -33.438 1 97.44 191 THR B O 1
ATOM 10167 N N . TRP B 1 192 ? 17.172 -25.578 -34.719 1 96.56 192 TRP B N 1
ATOM 10168 C CA . TRP B 1 192 ? 17.625 -26.766 -34.031 1 96.56 192 TRP B CA 1
ATOM 10169 C C . TRP B 1 192 ? 18.703 -26.422 -33 1 96.56 192 TRP B C 1
ATOM 10171 O O . TRP B 1 192 ? 19.234 -27.297 -32.312 1 96.56 192 TRP B O 1
ATOM 10181 N N . GLN B 1 193 ? 18.969 -25.125 -32.812 1 96 193 GLN B N 1
ATOM 10182 C CA . GLN B 1 193 ? 20.078 -24.688 -32 1 96 193 GLN B CA 1
ATOM 10183 C C . GLN B 1 193 ? 19.641 -24.469 -30.547 1 96 193 GLN B C 1
ATOM 10185 O O . GLN B 1 193 ? 18.531 -23.984 -30.297 1 96 193 GLN B O 1
ATOM 10190 N N . PRO B 1 194 ? 20.516 -24.828 -29.594 1 94.06 194 PRO B N 1
ATOM 10191 C CA . PRO B 1 194 ? 20.188 -24.562 -28.188 1 94.06 194 PRO B CA 1
ATOM 10192 C C . PRO B 1 194 ? 20.016 -23.078 -27.891 1 94.06 194 PRO B C 1
ATOM 10194 O O . PRO B 1 194 ? 20.484 -22.234 -28.656 1 94.06 194 PRO B O 1
ATOM 10197 N N . GLY B 1 195 ? 19.344 -22.797 -26.828 1 95.06 195 GLY B N 1
ATOM 10198 C CA . GLY B 1 195 ? 19.062 -21.422 -26.453 1 95.06 195 GLY B CA 1
ATOM 10199 C C . GLY B 1 195 ? 18.828 -21.25 -24.969 1 95.06 195 GLY B C 1
ATOM 10200 O O . GLY B 1 195 ? 18.938 -22.203 -24.203 1 95.06 195 GLY B O 1
ATOM 10201 N N . VAL B 1 196 ? 18.609 -20 -24.578 1 92.94 196 VAL B N 1
ATOM 10202 C CA . VAL B 1 196 ? 18.328 -19.609 -23.203 1 92.94 196 VAL B CA 1
ATOM 10203 C C . VAL B 1 196 ? 17.172 -18.594 -23.188 1 92.94 196 VAL B C 1
ATOM 10205 O O . VAL B 1 196 ? 17.125 -17.688 -24.016 1 92.94 196 VAL B O 1
ATOM 10208 N N . TYR B 1 197 ? 16.219 -18.812 -22.328 1 96.88 197 TYR B N 1
ATOM 10209 C CA . TYR B 1 197 ? 15.117 -17.875 -22.109 1 96.88 197 TYR B CA 1
ATOM 10210 C C . TYR B 1 197 ? 15.141 -17.328 -20.688 1 96.88 197 TYR B C 1
ATOM 10212 O O . TYR B 1 197 ? 15 -18.078 -19.734 1 96.88 197 TYR B O 1
ATOM 10220 N N . ASP B 1 198 ? 15.328 -16.016 -20.562 1 93.56 198 ASP B N 1
ATOM 10221 C CA . ASP B 1 198 ? 15.305 -15.328 -19.266 1 93.56 198 ASP B CA 1
ATOM 10222 C C . ASP B 1 198 ? 14.008 -14.547 -19.078 1 93.56 198 ASP B C 1
ATOM 10224 O O . ASP B 1 198 ? 13.781 -13.539 -19.75 1 93.56 198 ASP B O 1
ATOM 10228 N N . PHE B 1 199 ? 13.234 -14.891 -18.156 1 96.69 199 PHE B N 1
ATOM 10229 C CA . PHE B 1 199 ? 11.93 -14.281 -17.922 1 96.69 199 PHE B CA 1
ATOM 10230 C C . PHE B 1 199 ? 11.992 -13.32 -16.734 1 96.69 199 PHE B C 1
ATOM 10232 O O . PHE B 1 199 ? 11.109 -13.344 -15.875 1 96.69 199 PHE B O 1
ATOM 10239 N N . GLY B 1 200 ? 13 -12.547 -16.641 1 90.44 200 GLY B N 1
ATOM 10240 C CA . GLY B 1 200 ? 13.031 -11.445 -15.695 1 90.44 200 GLY B CA 1
ATOM 10241 C C . GLY B 1 200 ? 13.984 -11.688 -14.539 1 90.44 200 GLY B C 1
ATOM 10242 O O . GLY B 1 200 ? 13.867 -11.055 -13.484 1 90.44 200 GLY B O 1
ATOM 10243 N N . THR B 1 201 ? 14.93 -12.586 -14.57 1 81.94 201 THR B N 1
ATOM 10244 C CA . THR B 1 201 ? 15.883 -12.805 -13.492 1 81.94 201 THR B CA 1
ATOM 10245 C C . THR B 1 201 ? 16.859 -11.641 -13.391 1 81.94 201 THR B C 1
ATOM 10247 O O . THR B 1 201 ? 17.266 -11.25 -12.297 1 81.94 201 THR B O 1
ATOM 10250 N N . THR B 1 202 ? 17.219 -11.109 -14.523 1 75.62 202 THR B N 1
ATOM 10251 C CA . THR B 1 202 ? 18.156 -10 -14.562 1 75.62 202 THR B CA 1
ATOM 10252 C C . THR B 1 202 ? 17.438 -8.664 -14.461 1 75.62 202 THR B C 1
ATOM 10254 O O . THR B 1 202 ? 17.828 -7.789 -13.688 1 75.62 202 THR B O 1
ATOM 10257 N N . ASN B 1 203 ? 16.453 -8.5 -15.242 1 85.56 203 ASN B N 1
ATOM 10258 C CA . ASN B 1 203 ? 15.555 -7.352 -15.266 1 85.56 203 ASN B CA 1
ATOM 10259 C C . ASN B 1 203 ? 14.094 -7.777 -15.305 1 85.56 203 ASN B C 1
ATOM 10261 O O . ASN B 1 203 ? 13.609 -8.266 -16.328 1 85.56 203 ASN B O 1
ATOM 10265 N N . PRO B 1 204 ? 13.391 -7.559 -14.203 1 88.44 204 PRO B N 1
ATOM 10266 C CA . PRO B 1 204 ? 12.016 -8.062 -14.102 1 88.44 204 PRO B CA 1
ATOM 10267 C C . PRO B 1 204 ? 11.07 -7.398 -15.102 1 88.44 204 PRO B C 1
ATOM 10269 O O . PRO B 1 204 ? 9.93 -7.84 -15.273 1 88.44 204 PRO B O 1
ATOM 10272 N N . SER B 1 205 ? 11.508 -6.379 -15.82 1 91.75 205 SER B N 1
ATOM 10273 C CA . SER B 1 205 ? 10.617 -5.656 -16.719 1 91.75 205 SER B CA 1
ATOM 10274 C C . SER B 1 205 ? 10.75 -6.164 -18.156 1 91.75 205 SER B C 1
ATOM 10276 O O . SER B 1 205 ? 10.062 -5.684 -19.047 1 91.75 205 SER B O 1
ATOM 10278 N N . VAL B 1 206 ? 11.641 -7.207 -18.391 1 94.38 206 VAL B N 1
ATOM 10279 C CA . VAL B 1 206 ? 11.82 -7.652 -19.766 1 94.38 206 VAL B CA 1
ATOM 10280 C C . VAL B 1 206 ? 11.945 -9.172 -19.797 1 94.38 206 VAL B C 1
ATOM 10282 O O . VAL B 1 206 ? 12.234 -9.805 -18.781 1 94.38 206 VAL B O 1
ATOM 10285 N N . VAL B 1 207 ? 11.656 -9.844 -20.953 1 96.81 207 VAL B N 1
ATOM 10286 C CA . VAL B 1 207 ? 11.938 -11.227 -21.344 1 96.81 207 VAL B CA 1
ATOM 10287 C C . VAL B 1 207 ? 13.031 -11.242 -22.406 1 96.81 207 VAL B C 1
ATOM 10289 O O . VAL B 1 207 ? 12.938 -10.531 -23.422 1 96.81 207 VAL B O 1
ATOM 10292 N N . VAL B 1 208 ? 14.07 -11.953 -22.188 1 95 208 VAL B N 1
ATOM 10293 C CA . VAL B 1 208 ? 15.156 -12.055 -23.156 1 95 208 VAL B CA 1
ATOM 10294 C C . VAL B 1 208 ? 15.305 -13.5 -23.625 1 95 208 VAL B C 1
ATOM 10296 O O . VAL B 1 208 ? 15.531 -14.398 -22.812 1 95 208 VAL B O 1
ATOM 10299 N N . THR B 1 209 ? 15.172 -13.836 -24.906 1 97.38 209 THR B N 1
ATOM 10300 C CA . THR B 1 209 ? 15.359 -15.164 -25.469 1 97.38 209 THR B CA 1
ATOM 10301 C C . THR B 1 209 ? 16.484 -15.164 -26.5 1 97.38 209 THR B C 1
ATOM 10303 O O . THR B 1 209 ? 16.625 -14.203 -27.266 1 97.38 209 THR B O 1
ATOM 10306 N N . SER B 1 210 ? 17.281 -16.203 -26.453 1 95.94 210 SER B N 1
ATOM 10307 C CA . SER B 1 210 ? 18.391 -16.281 -27.406 1 95.94 210 SER B CA 1
ATOM 10308 C C . SER B 1 210 ? 18.625 -17.734 -27.844 1 95.94 210 SER B C 1
ATOM 10310 O O . SER B 1 210 ? 18.328 -18.672 -27.109 1 95.94 210 SER B O 1
ATOM 10312 N N . HIS B 1 211 ? 19.016 -17.938 -29.031 1 96.94 211 HIS B N 1
ATOM 10313 C CA . HIS B 1 211 ? 19.5 -19.203 -29.594 1 96.94 211 HIS B CA 1
ATOM 10314 C C . HIS B 1 211 ? 20.812 -19 -30.344 1 96.94 211 HIS B C 1
ATOM 10316 O O . HIS B 1 211 ? 21.078 -17.891 -30.828 1 96.94 211 HIS B O 1
ATOM 10322 N N . LYS B 1 212 ? 21.625 -20.016 -30.422 1 93.5 212 LYS B N 1
ATOM 10323 C CA . LYS B 1 212 ? 22.797 -19.984 -31.281 1 93.5 212 LYS B CA 1
ATOM 10324 C C . LYS B 1 212 ? 22.391 -19.797 -32.75 1 93.5 212 LYS B C 1
ATOM 10326 O O . LYS B 1 212 ? 21.391 -20.359 -33.188 1 93.5 212 LYS B O 1
ATOM 10331 N N . GLY B 1 213 ? 23.266 -18.984 -33.469 1 93.94 213 GLY B N 1
ATOM 10332 C CA . GLY B 1 213 ? 22.969 -18.594 -34.844 1 93.94 213 GLY B CA 1
ATOM 10333 C C . GLY B 1 213 ? 22.719 -17.109 -34.969 1 93.94 213 GLY B C 1
ATOM 10334 O O . GLY B 1 213 ? 22.453 -16.422 -34 1 93.94 213 GLY B O 1
ATOM 10335 N N . ASN B 1 214 ? 22.781 -16.656 -36.25 1 94.12 214 ASN B N 1
ATOM 10336 C CA . ASN B 1 214 ? 22.641 -15.227 -36.469 1 94.12 214 ASN B CA 1
ATOM 10337 C C . ASN B 1 214 ? 21.25 -14.867 -36.969 1 94.12 214 ASN B C 1
ATOM 10339 O O . ASN B 1 214 ? 20.844 -13.703 -36.938 1 94.12 214 ASN B O 1
ATOM 10343 N N . ASP B 1 215 ? 20.578 -15.828 -37.5 1 95.94 215 ASP B N 1
ATOM 10344 C CA . ASP B 1 215 ? 19.25 -15.578 -38.031 1 95.94 215 ASP B CA 1
ATOM 10345 C C . ASP B 1 215 ? 18.188 -15.602 -36.938 1 95.94 215 ASP B C 1
ATOM 10347 O O . ASP B 1 215 ? 18.375 -16.25 -35.906 1 95.94 215 ASP B O 1
ATOM 10351 N N . PHE B 1 216 ? 17.203 -14.852 -37.062 1 97.38 216 PHE B N 1
ATOM 10352 C CA . PHE B 1 216 ? 16 -14.891 -36.219 1 97.38 216 PHE B CA 1
ATOM 10353 C C . PHE B 1 216 ? 14.797 -15.367 -37.031 1 97.38 216 PHE B C 1
ATOM 10355 O O . PHE B 1 216 ? 14.172 -14.586 -37.719 1 97.38 216 PHE B O 1
ATOM 10362 N N . ASP B 1 217 ? 14.5 -16.625 -36.906 1 98.06 217 ASP B N 1
ATOM 10363 C CA . ASP B 1 217 ? 13.391 -17.297 -37.562 1 98.06 217 ASP B CA 1
ATOM 10364 C C . ASP B 1 217 ? 12.344 -17.766 -36.562 1 98.06 217 ASP B C 1
ATOM 10366 O O . ASP B 1 217 ? 12.578 -18.719 -35.812 1 98.06 217 ASP B O 1
ATOM 10370 N N . THR B 1 218 ? 11.18 -17.078 -36.594 1 98.31 218 THR B N 1
ATOM 10371 C CA . THR B 1 218 ? 10.297 -17.266 -35.438 1 98.31 218 THR B CA 1
ATOM 10372 C C . THR B 1 218 ? 8.836 -17.25 -35.875 1 98.31 218 THR B C 1
ATOM 10374 O O . THR B 1 218 ? 8.43 -16.391 -36.688 1 98.31 218 THR B O 1
ATOM 10377 N N . PHE B 1 219 ? 8.047 -18.172 -35.375 1 98.56 219 PHE B N 1
ATOM 10378 C CA . PHE B 1 219 ? 6.598 -18.203 -35.531 1 98.56 219 PHE B CA 1
ATOM 10379 C C . PHE B 1 219 ? 5.914 -17.562 -34.312 1 98.56 219 PHE B C 1
ATOM 10381 O O . PHE B 1 219 ? 6.34 -17.766 -33.188 1 98.56 219 PHE B O 1
ATOM 10388 N N . PHE B 1 220 ? 4.859 -16.812 -34.562 1 98.44 220 PHE B N 1
ATOM 10389 C CA . PHE B 1 220 ? 4.062 -16.172 -33.531 1 98.44 220 PHE B CA 1
ATOM 10390 C C . PHE B 1 220 ? 2.613 -16.641 -33.594 1 98.44 220 PHE B C 1
ATOM 10392 O O . PHE B 1 220 ? 2.018 -16.688 -34.656 1 98.44 220 PHE B O 1
ATOM 10399 N N . PHE B 1 221 ? 2.061 -16.984 -32.406 1 98.31 221 PHE B N 1
ATOM 10400 C CA . PHE B 1 221 ? 0.68 -17.422 -32.219 1 98.31 221 PHE B CA 1
ATOM 10401 C C . PHE B 1 221 ? -0.082 -16.453 -31.328 1 98.31 221 PHE B C 1
ATOM 10403 O O . PHE B 1 221 ? 0.171 -16.406 -30.125 1 98.31 221 PHE B O 1
ATOM 10410 N N . ILE B 1 222 ? -1.041 -15.75 -31.891 1 97.88 222 ILE B N 1
ATOM 10411 C CA . ILE B 1 222 ? -1.771 -14.773 -31.094 1 97.88 222 ILE B CA 1
ATOM 10412 C C . ILE B 1 222 ? -3.16 -15.32 -30.75 1 97.88 222 ILE B C 1
ATOM 10414 O O . ILE B 1 222 ? -4.008 -15.461 -31.641 1 97.88 222 ILE B O 1
ATOM 10418 N N . ASN B 1 223 ? -3.363 -15.641 -29.516 1 95.44 223 ASN B N 1
ATOM 10419 C CA . ASN B 1 223 ? -4.641 -16.094 -28.984 1 95.44 223 ASN B CA 1
ATOM 10420 C C . ASN B 1 223 ? -4.75 -15.844 -27.484 1 95.44 223 ASN B C 1
ATOM 10422 O O . ASN B 1 223 ? -3.779 -16.031 -26.75 1 95.44 223 ASN B O 1
ATOM 10426 N N . SER B 1 224 ? -5.961 -15.43 -27.078 1 91.56 224 SER B N 1
ATOM 10427 C CA . SER B 1 224 ? -6.145 -15.086 -25.672 1 91.56 224 SER B CA 1
ATOM 10428 C C . SER B 1 224 ? -6.297 -16.344 -24.828 1 91.56 224 SER B C 1
ATOM 10430 O O . SER B 1 224 ? -6.059 -16.297 -23.609 1 91.56 224 SER B O 1
ATOM 10432 N N . ASN B 1 225 ? -6.656 -17.5 -25.438 1 92.31 225 ASN B N 1
ATOM 10433 C CA . ASN B 1 225 ? -6.84 -18.75 -24.703 1 92.31 225 ASN B CA 1
ATOM 10434 C C . ASN B 1 225 ? -5.648 -19.672 -24.875 1 92.31 225 ASN B C 1
ATOM 10436 O O . ASN B 1 225 ? -5.246 -19.984 -26 1 92.31 225 ASN B O 1
ATOM 10440 N N . PRO B 1 226 ? -5.133 -20.203 -23.75 1 93.81 226 PRO B N 1
ATOM 10441 C CA . PRO B 1 226 ? -3.986 -21.109 -23.828 1 93.81 226 PRO B CA 1
ATOM 10442 C C . PRO B 1 226 ? -4.254 -22.328 -24.703 1 93.81 226 PRO B C 1
ATOM 10444 O O . PRO B 1 226 ? -3.375 -22.75 -25.469 1 93.81 226 PRO B O 1
ATOM 10447 N N . LYS B 1 227 ? -5.441 -22.891 -24.578 1 95.12 227 LYS B N 1
ATOM 10448 C CA . LYS B 1 227 ? -5.809 -24.047 -25.391 1 95.12 227 LYS B CA 1
ATOM 10449 C C . LYS B 1 227 ? -5.648 -23.734 -26.891 1 95.12 227 LYS B C 1
ATOM 10451 O O . LYS B 1 227 ? -5.172 -24.578 -27.656 1 95.12 227 LYS B O 1
ATOM 10456 N N . ASP B 1 228 ? -6 -22.562 -27.281 1 96.12 228 ASP B N 1
ATOM 10457 C CA . ASP B 1 228 ? -5.957 -22.188 -28.688 1 96.12 228 ASP B CA 1
ATOM 10458 C C . ASP B 1 228 ? -4.52 -21.938 -29.141 1 96.12 228 ASP B C 1
ATOM 10460 O O . ASP B 1 228 ? -4.176 -22.188 -30.297 1 96.12 228 ASP B O 1
ATOM 10464 N N . ILE B 1 229 ? -3.711 -21.438 -28.266 1 97.06 229 ILE B N 1
ATOM 10465 C CA . ILE B 1 229 ? -2.297 -21.281 -28.594 1 97.06 229 ILE B CA 1
ATOM 10466 C C . ILE B 1 229 ? -1.665 -22.656 -28.828 1 97.06 229 ILE B C 1
ATOM 10468 O O . ILE B 1 229 ? -0.929 -22.844 -29.797 1 97.06 229 ILE B O 1
ATOM 10472 N N . LEU B 1 230 ? -2.029 -23.594 -27.953 1 96.62 230 LEU B N 1
ATOM 10473 C CA . LEU B 1 230 ? -1.499 -24.953 -28.109 1 96.62 230 LEU B CA 1
ATOM 10474 C C . LEU B 1 230 ? -2.004 -25.594 -29.391 1 96.62 230 LEU B C 1
ATOM 10476 O O . LEU B 1 230 ? -1.254 -26.281 -30.078 1 96.62 230 LEU B O 1
ATOM 10480 N N . ASN B 1 231 ? -3.201 -25.312 -29.766 1 97.19 231 ASN B N 1
ATOM 10481 C CA . ASN B 1 231 ? -3.748 -25.859 -31 1 97.19 231 ASN B CA 1
ATOM 10482 C C . ASN B 1 231 ? -3.061 -25.266 -32.219 1 97.19 231 ASN B C 1
ATOM 10484 O O . ASN B 1 231 ? -2.861 -25.953 -33.219 1 97.19 231 ASN B O 1
ATOM 10488 N N . ASP B 1 232 ? -2.795 -23.969 -32.156 1 97.56 232 ASP B N 1
ATOM 10489 C CA . ASP B 1 232 ? -2.023 -23.359 -33.25 1 97.56 232 ASP B CA 1
ATOM 10490 C C . ASP B 1 232 ? -0.65 -24 -33.375 1 97.56 232 ASP B C 1
ATOM 10492 O O . ASP B 1 232 ? -0.19 -24.281 -34.5 1 97.56 232 ASP B O 1
ATOM 10496 N N . TYR B 1 233 ? -0.017 -24.219 -32.312 1 97.81 233 TYR B N 1
ATOM 10497 C CA . TYR B 1 233 ? 1.274 -24.891 -32.281 1 97.81 233 TYR B CA 1
ATOM 10498 C C . TYR B 1 233 ? 1.176 -26.281 -32.875 1 97.81 233 TYR B C 1
ATOM 10500 O O . TYR B 1 233 ? 2.033 -26.688 -33.656 1 97.81 233 TYR B O 1
ATOM 10508 N N . TYR B 1 234 ? 0.074 -27.078 -32.5 1 97.44 234 TYR B N 1
ATOM 10509 C CA . TYR B 1 234 ? -0.141 -28.422 -33 1 97.44 234 TYR B CA 1
ATOM 10510 C C . TYR B 1 234 ? -0.4 -28.391 -34.5 1 97.44 234 TYR B C 1
ATOM 10512 O O . TYR B 1 234 ? 0.07 -29.266 -35.25 1 97.44 234 TYR B O 1
ATOM 10520 N N . GLU B 1 235 ? -1.143 -27.422 -34.938 1 97.12 235 GLU B N 1
ATOM 10521 C CA . GLU B 1 235 ? -1.414 -27.312 -36.375 1 97.12 235 GLU B CA 1
ATOM 10522 C C . GLU B 1 235 ? -0.12 -27.219 -37.156 1 97.12 235 GLU B C 1
ATOM 10524 O O . GLU B 1 235 ? -0.001 -27.812 -38.25 1 97.12 235 GLU B O 1
ATOM 10529 N N . LEU B 1 236 ? 0.768 -26.469 -36.594 1 97.81 236 LEU B N 1
ATOM 10530 C CA . LEU B 1 236 ? 2.035 -26.219 -37.25 1 97.81 236 LEU B CA 1
ATOM 10531 C C . LEU B 1 236 ? 2.977 -27.406 -37.125 1 97.81 236 LEU B C 1
ATOM 10533 O O . LEU B 1 236 ? 3.611 -27.828 -38.094 1 97.81 236 LEU B O 1
ATOM 10537 N N . THR B 1 237 ? 3.074 -28.016 -35.938 1 97.44 237 THR B N 1
ATOM 10538 C CA . THR B 1 237 ? 4.152 -28.953 -35.625 1 97.44 237 THR B CA 1
ATOM 10539 C C . THR B 1 237 ? 3.627 -30.375 -35.562 1 97.44 237 THR B C 1
ATOM 10541 O O . THR B 1 237 ? 4.402 -31.328 -35.406 1 97.44 237 THR B O 1
ATOM 10544 N N . GLY B 1 238 ? 2.357 -30.594 -35.625 1 96.5 238 GLY B N 1
ATOM 10545 C CA . GLY B 1 238 ? 1.734 -31.906 -35.562 1 96.5 238 GLY B CA 1
ATOM 10546 C C . GLY B 1 238 ? 1.005 -32.156 -34.25 1 96.5 238 GLY B C 1
ATOM 10547 O O . GLY B 1 238 ? 1.467 -31.75 -33.188 1 96.5 238 GLY B O 1
ATOM 10548 N N . LYS B 1 239 ? -0.153 -32.875 -34.344 1 95.69 239 LYS B N 1
ATOM 10549 C CA . LYS B 1 239 ? -0.932 -33.25 -33.156 1 95.69 239 LYS B CA 1
ATOM 10550 C C . LYS B 1 239 ? -0.238 -34.344 -32.375 1 95.69 239 LYS B C 1
ATOM 10552 O O . LYS B 1 239 ? 0.479 -35.156 -32.938 1 95.69 239 LYS B O 1
ATOM 10557 N N . PRO B 1 240 ? -0.452 -34.344 -31.062 1 96.69 240 PRO B N 1
ATOM 10558 C CA . PRO B 1 240 ? 0.086 -35.469 -30.25 1 96.69 240 PRO B CA 1
ATOM 10559 C C . PRO B 1 240 ? -0.531 -36.812 -30.609 1 96.69 240 PRO B C 1
ATOM 10561 O O . PRO B 1 240 ? -1.662 -36.875 -31.094 1 96.69 240 PRO B O 1
ATOM 10564 N N . ILE B 1 241 ? 0.209 -37.812 -30.328 1 95 241 ILE B N 1
ATOM 10565 C CA . ILE B 1 241 ? -0.338 -39.156 -30.531 1 95 241 ILE B CA 1
ATOM 10566 C C . ILE B 1 241 ? -1.462 -39.406 -29.516 1 95 241 ILE B C 1
ATOM 10568 O O . ILE B 1 241 ? -1.482 -38.781 -28.438 1 95 241 ILE B O 1
ATOM 10572 N N . PHE B 1 242 ? -2.379 -40.219 -29.922 1 96.31 242 PHE B N 1
ATOM 10573 C CA . PHE B 1 242 ? -3.461 -40.656 -29.047 1 96.31 242 PHE B CA 1
ATOM 10574 C C . PHE B 1 242 ? -3.195 -42.094 -28.547 1 96.31 242 PHE B C 1
ATOM 10576 O O . PHE B 1 242 ? -3.191 -43.031 -29.328 1 96.31 242 PHE B O 1
ATOM 10583 N N . MET B 1 243 ? -3.029 -42.25 -27.266 1 96.25 243 MET B N 1
ATOM 10584 C CA . MET B 1 243 ? -2.594 -43.531 -26.688 1 96.25 243 MET B CA 1
ATOM 10585 C C . MET B 1 243 ? -3.662 -44.594 -26.844 1 96.25 243 MET B C 1
ATOM 10587 O O . MET B 1 243 ? -4.855 -44.312 -26.719 1 96.25 243 MET B O 1
ATOM 10591 N N . PRO B 1 244 ? -3.215 -45.844 -27.141 1 96.38 244 PRO B N 1
ATOM 10592 C CA . PRO B 1 244 ? -4.16 -46.969 -27.078 1 96.38 244 PRO B CA 1
ATOM 10593 C C . PRO B 1 244 ? -4.562 -47.312 -25.656 1 96.38 244 PRO B C 1
ATOM 10595 O O . PRO B 1 244 ? -3.887 -46.938 -24.703 1 96.38 244 PRO B O 1
ATOM 10598 N N . GLU B 1 245 ? -5.617 -48.062 -25.453 1 97.25 245 GLU B N 1
ATOM 10599 C CA . GLU B 1 245 ? -6.172 -48.344 -24.125 1 97.25 245 GLU B CA 1
ATOM 10600 C C . GLU B 1 245 ? -5.152 -49.062 -23.25 1 97.25 245 GLU B C 1
ATOM 10602 O O . GLU B 1 245 ? -5.055 -48.75 -22.047 1 97.25 245 GLU B O 1
ATOM 10607 N N . TYR B 1 246 ? -4.367 -49.969 -23.781 1 97.38 246 TYR B N 1
ATOM 10608 C CA . TYR B 1 246 ? -3.447 -50.75 -22.953 1 97.38 246 TYR B CA 1
ATOM 10609 C C . TYR B 1 246 ? -2.395 -49.844 -22.312 1 97.38 246 TYR B C 1
ATOM 10611 O O . TYR B 1 246 ? -1.861 -50.156 -21.25 1 97.38 246 TYR B O 1
ATOM 10619 N N . ALA B 1 247 ? -2.121 -48.719 -22.969 1 97.69 247 ALA B N 1
ATOM 10620 C CA . ALA B 1 247 ? -1.051 -47.844 -22.516 1 97.69 247 ALA B CA 1
ATOM 10621 C C . ALA B 1 247 ? -1.454 -47.094 -21.25 1 97.69 247 ALA B C 1
ATOM 10623 O O . ALA B 1 247 ? -0.606 -46.531 -20.562 1 97.69 247 ALA B O 1
ATOM 10624 N N . PHE B 1 248 ? -2.74 -47.125 -20.922 1 98 248 PHE B N 1
ATOM 10625 C CA . PHE B 1 248 ? -3.221 -46.469 -19.703 1 98 248 PHE B CA 1
ATOM 10626 C C . PHE B 1 248 ? -2.969 -47.344 -18.484 1 98 248 PHE B C 1
ATOM 10628 O O . PHE B 1 248 ? -3.104 -46.875 -17.344 1 98 248 PHE B O 1
ATOM 10635 N N . TYR B 1 249 ? -2.588 -48.594 -18.688 1 98.31 249 TYR B N 1
ATOM 10636 C CA . TYR B 1 249 ? -2.246 -49.531 -17.609 1 98.31 249 TYR B CA 1
ATOM 10637 C C . TYR B 1 249 ? -0.747 -49.5 -17.344 1 98.31 249 TYR B C 1
ATOM 10639 O O . TYR B 1 249 ? 0.034 -49 -18.156 1 98.31 249 TYR B O 1
ATOM 10647 N N . GLU B 1 250 ? -0.394 -50.031 -16.203 1 97.94 250 GLU B N 1
ATOM 10648 C CA . GLU B 1 250 ? 1.015 -50.125 -15.836 1 97.94 250 GLU B CA 1
ATOM 10649 C C . GLU B 1 250 ? 1.784 -51 -16.828 1 97.94 250 GLU B C 1
ATOM 10651 O O . GLU B 1 250 ? 1.252 -52 -17.344 1 97.94 250 GLU B O 1
ATOM 10656 N N . ALA B 1 251 ? 2.982 -50.562 -17.141 1 97.88 251 ALA B N 1
ATOM 10657 C CA . ALA B 1 251 ? 3.93 -51.375 -17.922 1 97.88 251 ALA B CA 1
ATOM 10658 C C . ALA B 1 251 ? 5.027 -51.938 -17.031 1 97.88 251 ALA B C 1
ATOM 10660 O O . ALA B 1 251 ? 5.457 -51.281 -16.062 1 97.88 251 ALA B O 1
ATOM 10661 N N . HIS B 1 252 ? 5.426 -53.156 -17.312 1 97.94 252 HIS B N 1
ATOM 10662 C CA . HIS B 1 252 ? 6.594 -53.75 -16.672 1 97.94 252 HIS B CA 1
ATOM 10663 C C . HIS B 1 252 ? 7.77 -53.844 -17.641 1 97.94 252 HIS B C 1
ATOM 10665 O O . HIS B 1 252 ? 7.684 -54.469 -18.688 1 97.94 252 HIS B O 1
ATOM 10671 N N . LEU B 1 253 ? 8.758 -53.094 -17.344 1 96.31 253 LEU B N 1
ATOM 10672 C CA . LEU B 1 253 ? 9.984 -53.125 -18.141 1 96.31 253 LEU B CA 1
ATOM 10673 C C . LEU B 1 253 ? 11.102 -53.844 -17.391 1 96.31 253 LEU B C 1
ATOM 10675 O O . LEU B 1 253 ? 11.312 -53.625 -16.203 1 96.31 253 LEU B O 1
ATOM 10679 N N . ASN B 1 254 ? 11.766 -54.719 -18.078 1 94.5 254 ASN B N 1
ATOM 10680 C CA . ASN B 1 254 ? 12.852 -55.469 -17.453 1 94.5 254 ASN B CA 1
ATOM 10681 C C . ASN B 1 254 ? 13.828 -56 -18.5 1 94.5 254 ASN B C 1
ATOM 10683 O O . ASN B 1 254 ? 13.555 -55.938 -19.703 1 94.5 254 ASN B O 1
ATOM 10687 N N . ALA B 1 255 ? 14.977 -56.531 -18.047 1 92.31 255 ALA B N 1
ATOM 10688 C CA . ALA B 1 255 ? 16.047 -57 -18.922 1 92.31 255 ALA B CA 1
ATOM 10689 C C . ALA B 1 255 ? 16.156 -58.531 -18.891 1 92.31 255 ALA B C 1
ATOM 10691 O O . ALA B 1 255 ? 17.188 -59.062 -18.5 1 92.31 255 ALA B O 1
ATOM 10692 N N . PHE B 1 256 ? 15.203 -59.219 -19.422 1 93.62 256 PHE B N 1
ATOM 10693 C CA . PHE B 1 256 ? 15.242 -60.688 -19.469 1 93.62 256 PHE B CA 1
ATOM 10694 C C . PHE B 1 256 ? 16.281 -61.156 -20.469 1 93.62 256 PHE B C 1
ATOM 10696 O O . PHE B 1 256 ? 16.641 -60.406 -21.391 1 93.62 256 PHE B O 1
ATOM 10703 N N . ASN B 1 257 ? 16.812 -62.375 -20.359 1 92.12 257 ASN B N 1
ATOM 10704 C CA . ASN B 1 257 ? 17.859 -63 -21.156 1 92.12 257 ASN B CA 1
ATOM 10705 C C . ASN B 1 257 ? 19.219 -62.375 -20.875 1 92.12 257 ASN B C 1
ATOM 10707 O O . ASN B 1 257 ? 20.172 -62.562 -21.656 1 92.12 257 ASN B O 1
ATOM 10711 N N . ARG B 1 258 ? 19.328 -61.625 -19.844 1 91.06 258 ARG B N 1
ATOM 10712 C CA . ARG B 1 258 ? 20.609 -61.031 -19.484 1 91.06 258 ARG B CA 1
ATOM 10713 C C . ARG B 1 258 ? 21.031 -61.406 -18.078 1 91.06 258 ARG B C 1
ATOM 10715 O O . ARG B 1 258 ? 22.172 -61.812 -17.859 1 91.06 258 ARG B O 1
ATOM 10722 N N . ASP B 1 259 ? 20.172 -61.375 -17.172 1 91.94 259 ASP B N 1
ATOM 10723 C CA . ASP B 1 259 ? 20.531 -61.469 -15.766 1 91.94 259 ASP B CA 1
ATOM 10724 C C . ASP B 1 259 ? 20.391 -62.906 -15.266 1 91.94 259 ASP B C 1
ATOM 10726 O O . ASP B 1 259 ? 19.703 -63.719 -15.875 1 91.94 259 ASP B O 1
ATOM 10730 N N . TYR B 1 260 ? 21.109 -63.156 -14.148 1 93.69 260 TYR B N 1
ATOM 10731 C CA . TYR B 1 260 ? 21.156 -64.5 -13.531 1 93.69 260 TYR B CA 1
ATOM 10732 C C . TYR B 1 260 ? 20.547 -64.438 -12.133 1 93.69 260 TYR B C 1
ATOM 10734 O O . TYR B 1 260 ? 20.734 -63.5 -11.391 1 93.69 260 TYR B O 1
ATOM 10742 N N . TRP B 1 261 ? 19.797 -65.5 -11.828 1 95.38 261 TRP B N 1
ATOM 10743 C CA . TRP B 1 261 ? 19.281 -65.688 -10.477 1 95.38 261 TRP B CA 1
ATOM 10744 C C . TRP B 1 261 ? 20.078 -66.75 -9.719 1 95.38 261 TRP B C 1
ATOM 10746 O O . TRP B 1 261 ? 20.219 -67.875 -10.188 1 95.38 261 TRP B O 1
ATOM 10756 N N . VAL B 1 262 ? 20.562 -66.312 -8.586 1 95.88 262 VAL B N 1
ATOM 10757 C CA . VAL B 1 262 ? 21.391 -67.188 -7.754 1 95.88 262 VAL B CA 1
ATOM 10758 C C . VAL B 1 262 ? 20.672 -67.5 -6.445 1 95.88 262 VAL B C 1
ATOM 10760 O O . VAL B 1 262 ? 20.156 -66.562 -5.785 1 95.88 262 VAL B O 1
ATOM 10763 N N . LYS B 1 263 ? 20.594 -68.75 -6.074 1 95.44 263 LYS B N 1
ATOM 10764 C CA . LYS B 1 263 ? 20.016 -69.125 -4.785 1 95.44 263 LYS B CA 1
ATOM 10765 C C . LYS B 1 263 ? 20.859 -68.562 -3.631 1 95.44 263 LYS B C 1
ATOM 10767 O O . LYS B 1 263 ? 22.078 -68.75 -3.615 1 95.44 263 LYS B O 1
ATOM 10772 N N . VAL B 1 264 ? 20.219 -67.938 -2.752 1 95.31 264 VAL B N 1
ATOM 10773 C CA . VAL B 1 264 ? 20.938 -67.312 -1.648 1 95.31 264 VAL B CA 1
ATOM 10774 C C . VAL B 1 264 ? 20.188 -67.5 -0.341 1 95.31 264 VAL B C 1
ATOM 10776 O O . VAL B 1 264 ? 19.109 -68.125 -0.336 1 95.31 264 VAL B O 1
ATOM 10779 N N . LEU B 1 265 ? 20.844 -67.062 0.815 1 94.25 265 LEU B N 1
ATOM 10780 C CA . LEU B 1 265 ? 20.188 -67.062 2.121 1 94.25 265 LEU B CA 1
ATOM 10781 C C . LEU B 1 265 ? 19.203 -65.938 2.281 1 94.25 265 LEU B C 1
ATOM 10783 O O . LEU B 1 265 ? 19.344 -64.875 1.628 1 94.25 265 LEU B O 1
ATOM 10787 N N . GLN B 1 266 ? 18.297 -66.125 3.137 1 90.94 266 GLN B N 1
ATOM 10788 C CA . GLN B 1 266 ? 17.219 -65.188 3.391 1 90.94 266 GLN B CA 1
ATOM 10789 C C . GLN B 1 266 ? 17.781 -63.812 3.795 1 90.94 266 GLN B C 1
ATOM 10791 O O . GLN B 1 266 ? 17.234 -62.781 3.424 1 90.94 266 GLN B O 1
ATOM 10796 N N . ASP B 1 267 ? 18.922 -63.812 4.473 1 89.69 267 ASP B N 1
ATOM 10797 C CA . ASP B 1 267 ? 19.438 -62.562 5.039 1 89.69 267 ASP B CA 1
ATOM 10798 C C . ASP B 1 267 ? 20.344 -61.844 4.047 1 89.69 267 ASP B C 1
ATOM 10800 O O . ASP B 1 267 ? 20.875 -60.781 4.344 1 89.69 267 ASP B O 1
ATOM 10804 N N . THR B 1 268 ? 20.484 -62.438 2.875 1 89.25 268 THR B N 1
ATOM 10805 C CA . THR B 1 268 ? 21.266 -61.781 1.847 1 89.25 268 THR B CA 1
ATOM 10806 C C . THR B 1 268 ? 20.547 -60.5 1.353 1 89.25 268 THR B C 1
ATOM 10808 O O . THR B 1 268 ? 19.375 -60.562 0.985 1 89.25 268 THR B O 1
ATOM 10811 N N . PRO B 1 269 ? 21.328 -59.375 1.5 1 85.44 269 PRO B N 1
ATOM 10812 C CA . PRO B 1 269 ? 20.688 -58.188 0.969 1 85.44 269 PRO B CA 1
ATOM 10813 C C . PRO B 1 269 ? 20.234 -58.344 -0.48 1 85.44 269 PRO B C 1
ATOM 10815 O O . PRO B 1 269 ? 21.031 -58.719 -1.341 1 85.44 269 PRO B O 1
ATOM 10818 N N . GLY B 1 270 ? 18.953 -58.062 -0.738 1 85.75 270 GLY B N 1
ATOM 10819 C CA . GLY B 1 270 ? 18.406 -58.188 -2.08 1 85.75 270 GLY B CA 1
ATOM 10820 C C . GLY B 1 270 ? 17.781 -59.531 -2.363 1 85.75 270 GLY B C 1
ATOM 10821 O O . GLY B 1 270 ? 17.328 -59.812 -3.479 1 85.75 270 GLY B O 1
ATOM 10822 N N . ALA B 1 271 ? 17.781 -60.375 -1.312 1 90.81 271 ALA B N 1
ATOM 10823 C CA . ALA B 1 271 ? 17.188 -61.688 -1.476 1 90.81 271 ALA B CA 1
ATOM 10824 C C . ALA B 1 271 ? 15.68 -61.594 -1.662 1 90.81 271 ALA B C 1
ATOM 10826 O O . ALA B 1 271 ? 15.016 -60.812 -0.981 1 90.81 271 ALA B O 1
ATOM 10827 N N . ILE B 1 272 ? 15.117 -62.344 -2.623 1 90.31 272 ILE B N 1
ATOM 10828 C CA . ILE B 1 272 ? 13.68 -62.406 -2.895 1 90.31 272 ILE B CA 1
ATOM 10829 C C . ILE B 1 272 ? 13.188 -63.844 -2.783 1 90.31 272 ILE B C 1
ATOM 10831 O O . ILE B 1 272 ? 13.805 -64.75 -3.33 1 90.31 272 ILE B O 1
ATOM 10835 N N . LEU B 1 273 ? 12.125 -64 -2.045 1 91 273 LEU B N 1
ATOM 10836 C CA . LEU B 1 273 ? 11.523 -65.312 -1.899 1 91 273 LEU B CA 1
ATOM 10837 C C . LEU B 1 273 ? 10.727 -65.688 -3.146 1 91 273 LEU B C 1
ATOM 10839 O O . LEU B 1 273 ? 9.836 -64.938 -3.566 1 91 273 LEU B O 1
ATOM 10843 N N . PHE B 1 274 ? 11.031 -66.75 -3.824 1 92.88 274 PHE B N 1
ATOM 10844 C CA . PHE B 1 274 ? 10.344 -67.188 -5.031 1 92.88 274 PHE B CA 1
ATOM 10845 C C . PHE B 1 274 ? 9.352 -68.312 -4.703 1 92.88 274 PHE B C 1
ATOM 10847 O O . PHE B 1 274 ? 9.242 -68.75 -3.551 1 92.88 274 PHE B O 1
ATOM 10854 N N . GLU B 1 275 ? 8.641 -68.812 -5.676 1 91.06 275 GLU B N 1
ATOM 10855 C CA . GLU B 1 275 ? 7.5 -69.688 -5.531 1 91.06 275 GLU B CA 1
ATOM 10856 C C . GLU B 1 275 ? 7.945 -71.062 -5.078 1 91.06 275 GLU B C 1
ATOM 10858 O O . GLU B 1 275 ? 7.176 -71.812 -4.453 1 91.06 275 GLU B O 1
ATOM 10863 N N . ASP B 1 276 ? 9.219 -71.375 -5.32 1 93 276 ASP B N 1
ATOM 10864 C CA . ASP B 1 276 ? 9.719 -72.688 -4.93 1 93 276 ASP B CA 1
ATOM 10865 C C . ASP B 1 276 ? 10.141 -72.75 -3.463 1 93 276 ASP B C 1
ATOM 10867 O O . ASP B 1 276 ? 10.617 -73.75 -2.957 1 93 276 ASP B O 1
ATOM 10871 N N . GLY B 1 277 ? 10.039 -71.562 -2.842 1 92.62 277 GLY B N 1
ATOM 10872 C CA . GLY B 1 277 ? 10.297 -71.5 -1.414 1 92.62 277 GLY B CA 1
ATOM 10873 C C . GLY B 1 277 ? 11.734 -71.125 -1.09 1 92.62 277 GLY B C 1
ATOM 10874 O O . GLY B 1 277 ? 12.133 -71.125 0.077 1 92.62 277 GLY B O 1
ATOM 10875 N N . PHE B 1 278 ? 12.492 -70.812 -2.102 1 95 278 PHE B N 1
ATOM 10876 C CA . PHE B 1 278 ? 13.883 -70.438 -1.883 1 95 278 PHE B CA 1
ATOM 10877 C C . PHE B 1 278 ? 14.094 -69 -2.17 1 95 278 PHE B C 1
ATOM 10879 O O . PHE B 1 278 ? 13.289 -68.375 -2.859 1 95 278 PHE B O 1
ATOM 10886 N N . TYR B 1 279 ? 15.148 -68.5 -1.552 1 94.69 279 TYR B N 1
ATOM 10887 C CA . TYR B 1 279 ? 15.539 -67.062 -1.785 1 94.69 279 TYR B CA 1
ATOM 10888 C C . TYR B 1 279 ? 16.578 -67 -2.898 1 94.69 279 TYR B C 1
ATOM 10890 O O . TYR B 1 279 ? 17.5 -67.812 -2.963 1 94.69 279 TYR B O 1
ATOM 10898 N N . TYR B 1 280 ? 16.344 -66.062 -3.785 1 95.25 280 TYR B N 1
ATOM 10899 C CA . TYR B 1 280 ? 17.266 -65.812 -4.883 1 95.25 280 TYR B CA 1
ATOM 10900 C C . TYR B 1 280 ? 17.641 -64.312 -4.953 1 95.25 280 TYR B C 1
ATOM 10902 O O . TYR B 1 280 ? 16.875 -63.469 -4.531 1 95.25 280 TYR B O 1
ATOM 10910 N N . LYS B 1 281 ? 18.781 -64.125 -5.441 1 93.62 281 LYS B N 1
ATOM 10911 C CA . LYS B 1 281 ? 19.234 -62.781 -5.75 1 93.62 281 LYS B CA 1
ATOM 10912 C C . LYS B 1 281 ? 19.656 -62.688 -7.215 1 93.62 281 LYS B C 1
ATOM 10914 O O . LYS B 1 281 ? 20.281 -63.594 -7.762 1 93.62 281 LYS B O 1
ATOM 10919 N N . CYS B 1 282 ? 19.234 -61.562 -7.82 1 91.94 282 CYS B N 1
ATOM 10920 C CA . CYS B 1 282 ? 19.531 -61.312 -9.227 1 91.94 282 CYS B CA 1
ATOM 10921 C C . CYS B 1 282 ? 20.906 -60.688 -9.398 1 91.94 282 CYS B C 1
ATOM 10923 O O . CYS B 1 282 ? 21.266 -59.781 -8.641 1 91.94 282 CYS B O 1
ATOM 10925 N N . TYR B 1 283 ? 21.672 -61.156 -10.344 1 90.81 283 TYR B N 1
ATOM 10926 C CA . TYR B 1 283 ? 22.984 -60.594 -10.672 1 90.81 283 TYR B CA 1
ATOM 10927 C C . TYR B 1 283 ? 23.094 -60.344 -12.164 1 90.81 283 TYR B C 1
ATOM 10929 O O . TYR B 1 283 ? 22.656 -61.125 -12.984 1 90.81 283 TYR B O 1
ATOM 10937 N N . GLN B 1 284 ? 23.656 -59.188 -12.516 1 88.25 284 GLN B N 1
ATOM 10938 C CA . GLN B 1 284 ? 24.078 -58.969 -13.898 1 88.25 284 GLN B CA 1
ATOM 10939 C C . GLN B 1 284 ? 25.281 -59.844 -14.25 1 88.25 284 GLN B C 1
ATOM 10941 O O . GLN B 1 284 ? 26.031 -60.25 -13.367 1 88.25 284 GLN B O 1
ATOM 10946 N N . PRO B 1 285 ? 25.438 -60.062 -15.492 1 88 285 PRO B N 1
ATOM 10947 C CA . PRO B 1 285 ? 26.547 -60.938 -15.883 1 88 285 PRO B CA 1
ATOM 10948 C C . PRO B 1 285 ? 27.891 -60.469 -15.328 1 88 285 PRO B C 1
ATOM 10950 O O . PRO B 1 285 ? 28.688 -61.281 -14.867 1 88 285 PRO B O 1
ATOM 10953 N N . LYS B 1 286 ? 28.125 -59.25 -15.25 1 85.81 286 LYS B N 1
ATOM 10954 C CA . LYS B 1 286 ? 29.391 -58.688 -14.805 1 85.81 286 LYS B CA 1
ATOM 10955 C C . LYS B 1 286 ? 29.594 -58.906 -13.305 1 85.81 286 LYS B C 1
ATOM 10957 O O . LYS B 1 286 ? 30.719 -58.875 -12.805 1 85.81 286 LYS B O 1
ATOM 10962 N N . ASP B 1 287 ? 28.516 -59.25 -12.625 1 88 287 ASP B N 1
ATOM 10963 C CA . ASP B 1 287 ? 28.578 -59.344 -11.172 1 88 287 ASP B CA 1
ATOM 10964 C C . ASP B 1 287 ? 28.531 -60.812 -10.719 1 88 287 ASP B C 1
ATOM 10966 O O . ASP B 1 287 ? 28.484 -61.094 -9.523 1 88 287 ASP B O 1
ATOM 10970 N N . MET B 1 288 ? 28.469 -61.812 -11.57 1 90.44 288 MET B N 1
ATOM 10971 C CA . MET B 1 288 ? 28.344 -63.219 -11.234 1 90.44 288 MET B CA 1
ATOM 10972 C C . MET B 1 288 ? 29.625 -63.75 -10.578 1 90.44 288 MET B C 1
ATOM 10974 O O . MET B 1 288 ? 29.562 -64.625 -9.695 1 90.44 288 MET B O 1
ATOM 10978 N N . ASN B 1 289 ? 30.719 -63.188 -10.859 1 89.69 289 ASN B N 1
ATOM 10979 C CA . ASN B 1 289 ? 32 -63.531 -10.242 1 89.69 289 ASN B CA 1
ATOM 10980 C C . ASN B 1 289 ? 32.094 -65 -9.938 1 89.69 289 ASN B C 1
ATOM 10982 O O . ASN B 1 289 ? 32.406 -65.375 -8.812 1 89.69 289 ASN B O 1
ATOM 10986 N N . GLY B 1 290 ? 31.703 -65.875 -10.883 1 88.62 290 GLY B N 1
ATOM 10987 C CA . GLY B 1 290 ? 31.859 -67.312 -10.773 1 88.62 290 GLY B CA 1
ATOM 10988 C C . GLY B 1 290 ? 30.703 -68 -10.07 1 88.62 290 GLY B C 1
ATOM 10989 O O . GLY B 1 290 ? 30.75 -69.188 -9.82 1 88.62 290 GLY B O 1
ATOM 10990 N N . LYS B 1 291 ? 29.734 -67.312 -9.719 1 91.19 291 LYS B N 1
ATOM 10991 C CA . LYS B 1 291 ? 28.547 -67.875 -9.102 1 91.19 291 LYS B CA 1
ATOM 10992 C C . LYS B 1 291 ? 27.781 -68.75 -10.094 1 91.19 291 LYS B C 1
ATOM 10994 O O . LYS B 1 291 ? 27.828 -68.5 -11.305 1 91.19 291 LYS B O 1
ATOM 10999 N N . ASP B 1 292 ? 27.328 -69.812 -9.531 1 91 292 ASP B N 1
ATOM 11000 C CA . ASP B 1 292 ? 26.438 -70.625 -10.352 1 91 292 ASP B CA 1
ATOM 11001 C C . ASP B 1 292 ? 25 -70.125 -10.305 1 91 292 ASP B C 1
ATOM 11003 O O . ASP B 1 292 ? 24.438 -69.938 -9.227 1 91 292 ASP B O 1
ATOM 11007 N N . GLY B 1 293 ? 24.5 -69.625 -11.43 1 94.88 293 GLY B N 1
ATOM 11008 C CA . GLY B 1 293 ? 23.172 -69.062 -11.469 1 94.88 293 GLY B CA 1
ATOM 11009 C C . GLY B 1 293 ? 22.344 -69.5 -12.656 1 94.88 293 GLY B C 1
ATOM 11010 O O . GLY B 1 293 ? 22.859 -70.25 -13.508 1 94.88 293 GLY B O 1
ATOM 11011 N N . ILE B 1 294 ? 21.109 -69.188 -12.602 1 95.44 294 ILE B N 1
ATOM 11012 C CA . ILE B 1 294 ? 20.188 -69.5 -13.672 1 95.44 294 ILE B CA 1
ATOM 11013 C C . ILE B 1 294 ? 19.875 -68.312 -14.508 1 95.44 294 ILE B C 1
ATOM 11015 O O . ILE B 1 294 ? 19.406 -67.25 -13.984 1 95.44 294 ILE B O 1
ATOM 11019 N N . LEU B 1 295 ? 20.125 -68.375 -15.82 1 94.19 295 LEU B N 1
ATOM 11020 C CA . LEU B 1 295 ? 19.891 -67.25 -16.734 1 94.19 295 LEU B CA 1
ATOM 11021 C C . LEU B 1 295 ? 18.406 -67.062 -17 1 94.19 295 LEU B C 1
ATOM 11023 O O . LEU B 1 295 ? 17.688 -68.062 -17.266 1 94.19 295 LEU B O 1
ATOM 11027 N N . GLU B 1 296 ? 17.922 -65.875 -16.922 1 94.62 296 GLU B N 1
ATOM 11028 C CA . GLU B 1 296 ? 16.531 -65.562 -17.203 1 94.62 296 GLU B CA 1
ATOM 11029 C C . GLU B 1 296 ? 16.172 -65.812 -18.656 1 94.62 296 GLU B C 1
ATOM 11031 O O . GLU B 1 296 ? 17.047 -65.875 -19.516 1 94.62 296 GLU B O 1
ATOM 11036 N N . SER B 1 297 ? 14.906 -66.062 -18.922 1 95.38 297 SER B N 1
ATOM 11037 C CA . SER B 1 297 ? 14.406 -66.312 -20.266 1 95.38 297 SER B CA 1
ATOM 11038 C C . SER B 1 297 ? 13.031 -65.688 -20.469 1 95.38 297 SER B C 1
ATOM 11040 O O . SER B 1 297 ? 12.484 -65.062 -19.547 1 95.38 297 SER B O 1
ATOM 11042 N N . LEU B 1 298 ? 12.484 -65.688 -21.641 1 96.94 298 LEU B N 1
ATOM 11043 C CA . LEU B 1 298 ? 11.148 -65.188 -21.891 1 96.94 298 LEU B CA 1
ATOM 11044 C C . LEU B 1 298 ? 10.078 -66.25 -21.641 1 96.94 298 LEU B C 1
ATOM 11046 O O . LEU B 1 298 ? 9.102 -65.938 -20.938 1 96.94 298 LEU B O 1
ATOM 11050 N N . ASN B 1 299 ? 10.344 -67.438 -22.109 1 96.19 299 ASN B N 1
ATOM 11051 C CA . ASN B 1 299 ? 9.297 -68.438 -22.141 1 96.19 299 ASN B CA 1
ATOM 11052 C C . ASN B 1 299 ? 9.594 -69.562 -21.172 1 96.19 299 ASN B C 1
ATOM 11054 O O . ASN B 1 299 ? 8.805 -70.5 -21.062 1 96.19 299 ASN B O 1
ATOM 11058 N N . GLY B 1 300 ? 10.727 -69.5 -20.5 1 94.62 300 GLY B N 1
ATOM 11059 C CA . GLY B 1 300 ? 11.18 -70.688 -19.734 1 94.62 300 GLY B CA 1
ATOM 11060 C C . GLY B 1 300 ? 11.773 -71.75 -20.594 1 94.62 300 GLY B C 1
ATOM 11061 O O . GLY B 1 300 ? 11.75 -72.938 -20.219 1 94.62 300 GLY B O 1
ATOM 11062 N N . GLU B 1 301 ? 12.312 -71.5 -21.688 1 89.94 301 GLU B N 1
ATOM 11063 C CA . GLU B 1 301 ? 12.719 -72.438 -22.734 1 89.94 301 GLU B CA 1
ATOM 11064 C C . GLU B 1 301 ? 14 -73.188 -22.344 1 89.94 301 GLU B C 1
ATOM 11066 O O . GLU B 1 301 ? 14.398 -74.125 -23 1 89.94 301 GLU B O 1
ATOM 11071 N N . LYS B 1 302 ? 14.594 -72.875 -21.266 1 91.75 302 LYS B N 1
ATOM 11072 C CA . LYS B 1 302 ? 15.758 -73.625 -20.75 1 91.75 302 LYS B CA 1
ATOM 11073 C C . LYS B 1 302 ? 15.453 -74.25 -19.406 1 91.75 302 LYS B C 1
ATOM 11075 O O . LYS B 1 302 ? 16.297 -74.312 -18.516 1 91.75 302 LYS B O 1
ATOM 11080 N N . ASN B 1 303 ? 14.281 -74.625 -19.219 1 91.81 303 ASN B N 1
ATOM 11081 C CA . ASN B 1 303 ? 13.773 -75.25 -18 1 91.81 303 ASN B CA 1
ATOM 11082 C C . ASN B 1 303 ? 13.945 -74.312 -16.781 1 91.81 303 ASN B C 1
ATOM 11084 O O . ASN B 1 303 ? 14.438 -74.75 -15.742 1 91.81 303 ASN B O 1
ATOM 11088 N N . ASN B 1 304 ? 13.672 -73.062 -16.953 1 94.62 304 ASN B N 1
ATOM 11089 C CA . ASN B 1 304 ? 13.836 -72 -15.961 1 94.62 304 ASN B CA 1
ATOM 11090 C C . ASN B 1 304 ? 12.594 -71.125 -15.859 1 94.62 304 ASN B C 1
ATOM 11092 O O . ASN B 1 304 ? 12.711 -69.875 -15.742 1 94.62 304 ASN B O 1
ATOM 11096 N N . TYR B 1 305 ? 11.422 -71.625 -15.953 1 94.81 305 TYR B N 1
ATOM 11097 C CA . TYR B 1 305 ? 10.164 -70.875 -16.031 1 94.81 305 TYR B CA 1
ATOM 11098 C C . TYR B 1 305 ? 10.047 -69.875 -14.906 1 94.81 305 TYR B C 1
ATOM 11100 O O . TYR B 1 305 ? 9.617 -68.75 -15.133 1 94.81 305 TYR B O 1
ATOM 11108 N N . GLN B 1 306 ? 10.484 -70.25 -13.758 1 94.25 306 GLN B N 1
ATOM 11109 C CA . GLN B 1 306 ? 10.352 -69.375 -12.578 1 94.25 306 GLN B CA 1
ATOM 11110 C C . GLN B 1 306 ? 11.062 -68.062 -12.781 1 94.25 306 GLN B C 1
ATOM 11112 O O . GLN B 1 306 ? 10.688 -67.062 -12.164 1 94.25 306 GLN B O 1
ATOM 11117 N N . PHE B 1 307 ? 12.055 -68 -13.586 1 95.56 307 PHE B N 1
ATOM 11118 C CA . PHE B 1 307 ? 12.867 -66.812 -13.82 1 95.56 307 PHE B CA 1
ATOM 11119 C C . PHE B 1 307 ? 12.625 -66.25 -15.211 1 95.56 307 PHE B C 1
ATOM 11121 O O . PHE B 1 307 ? 13.508 -65.625 -15.805 1 95.56 307 PHE B O 1
ATOM 11128 N N . SER B 1 308 ? 11.414 -66.5 -15.734 1 95.88 308 SER B N 1
ATOM 11129 C CA . SER B 1 308 ? 11.062 -66.062 -17.078 1 95.88 308 SER B CA 1
ATOM 11130 C C . SER B 1 308 ? 10.094 -64.875 -17.062 1 95.88 308 SER B C 1
ATOM 11132 O O . SER B 1 308 ? 9.484 -64.562 -16.031 1 95.88 308 SER B O 1
ATOM 11134 N N . ALA B 1 309 ? 9.961 -64.188 -18.234 1 97.25 309 ALA B N 1
ATOM 11135 C CA . ALA B 1 309 ? 8.977 -63.125 -18.422 1 97.25 309 ALA B CA 1
ATOM 11136 C C . ALA B 1 309 ? 7.555 -63.656 -18.266 1 97.25 309 ALA B C 1
ATOM 11138 O O . ALA B 1 309 ? 6.688 -62.969 -17.719 1 97.25 309 ALA B O 1
ATOM 11139 N N . ARG B 1 310 ? 7.289 -64.812 -18.766 1 97.38 310 ARG B N 1
ATOM 11140 C CA . ARG B 1 310 ? 5.977 -65.438 -18.594 1 97.38 310 ARG B CA 1
ATOM 11141 C C . ARG B 1 310 ? 5.602 -65.562 -17.125 1 97.38 310 ARG B C 1
ATOM 11143 O O . ARG B 1 310 ? 4.469 -65.25 -16.734 1 97.38 310 ARG B O 1
ATOM 11150 N N . ALA B 1 311 ? 6.547 -66 -16.312 1 97.19 311 ALA B N 1
ATOM 11151 C CA . ALA B 1 311 ? 6.293 -66.125 -14.883 1 97.19 311 ALA B CA 1
ATOM 11152 C C . ALA B 1 311 ? 5.957 -64.75 -14.25 1 97.19 311 ALA B C 1
ATOM 11154 O O . ALA B 1 311 ? 5.152 -64.688 -13.32 1 97.19 311 ALA B O 1
ATOM 11155 N N . MET B 1 312 ? 6.613 -63.75 -14.688 1 96.75 312 MET B N 1
ATOM 11156 C CA . MET B 1 312 ? 6.336 -62.406 -14.141 1 96.75 312 MET B CA 1
ATOM 11157 C C . MET B 1 312 ? 4.902 -62 -14.445 1 96.75 312 MET B C 1
ATOM 11159 O O . MET B 1 312 ? 4.215 -61.469 -13.578 1 96.75 312 MET B O 1
ATOM 11163 N N . ILE B 1 313 ? 4.43 -62.156 -15.68 1 97.75 313 ILE B N 1
ATOM 11164 C CA . ILE B 1 313 ? 3.029 -61.906 -15.992 1 97.75 313 ILE B CA 1
ATOM 11165 C C . ILE B 1 313 ? 2.133 -62.688 -15.055 1 97.75 313 ILE B C 1
ATOM 11167 O O . ILE B 1 313 ? 1.135 -62.188 -14.547 1 97.75 313 ILE B O 1
ATOM 11171 N N . GLY B 1 314 ? 2.523 -63.938 -14.82 1 96.75 314 GLY B N 1
ATOM 11172 C CA . GLY B 1 314 ? 1.789 -64.75 -13.891 1 96.75 314 GLY B CA 1
ATOM 11173 C C . GLY B 1 314 ? 1.728 -64.188 -12.484 1 96.75 314 GLY B C 1
ATOM 11174 O O . GLY B 1 314 ? 0.71 -64.312 -11.797 1 96.75 314 GLY B O 1
ATOM 11175 N N . ARG B 1 315 ? 2.807 -63.656 -12.031 1 96.38 315 ARG B N 1
ATOM 11176 C CA . ARG B 1 315 ? 2.834 -63.062 -10.703 1 96.38 315 ARG B CA 1
ATOM 11177 C C . ARG B 1 315 ? 1.876 -61.875 -10.625 1 96.38 315 ARG B C 1
ATOM 11179 O O . ARG B 1 315 ? 1.173 -61.719 -9.625 1 96.38 315 ARG B O 1
ATOM 11186 N N . TYR B 1 316 ? 1.84 -61 -11.68 1 97.81 316 TYR B N 1
ATOM 11187 C CA . TYR B 1 316 ? 0.853 -59.906 -11.719 1 97.81 316 TYR B CA 1
ATOM 11188 C C . TYR B 1 316 ? -0.561 -60.469 -11.594 1 97.81 316 TYR B C 1
ATOM 11190 O O . TYR B 1 316 ? -1.389 -59.906 -10.859 1 97.81 316 TYR B O 1
ATOM 11198 N N . GLN B 1 317 ? -0.817 -61.531 -12.266 1 96.62 317 GLN B N 1
ATOM 11199 C CA . GLN B 1 317 ? -2.131 -62.156 -12.203 1 96.62 317 GLN B CA 1
ATOM 11200 C C . GLN B 1 317 ? -2.408 -62.719 -10.812 1 96.62 317 GLN B C 1
ATOM 11202 O O . GLN B 1 317 ? -3.5 -62.562 -10.266 1 96.62 317 GLN B O 1
ATOM 11207 N N . ARG B 1 318 ? -1.406 -63.375 -10.281 1 95.75 318 ARG B N 1
ATOM 11208 C CA . ARG B 1 318 ? -1.55 -64 -8.961 1 95.75 318 ARG B CA 1
ATOM 11209 C C . ARG B 1 318 ? -1.919 -62.938 -7.914 1 95.75 318 ARG B C 1
ATOM 11211 O O . ARG B 1 318 ? -2.688 -63.219 -6.992 1 95.75 318 ARG B O 1
ATOM 11218 N N . TYR B 1 319 ? -1.361 -61.844 -8.039 1 96.31 319 TYR B N 1
ATOM 11219 C CA . TYR B 1 319 ? -1.603 -60.781 -7.047 1 96.31 319 TYR B CA 1
ATOM 11220 C C . TYR B 1 319 ? -2.727 -59.875 -7.492 1 96.31 319 TYR B C 1
ATOM 11222 O O . TYR B 1 319 ? -2.947 -58.812 -6.891 1 96.31 319 TYR B O 1
ATOM 11230 N N . ASP B 1 320 ? -3.361 -60.125 -8.578 1 97.56 320 ASP B N 1
ATOM 11231 C CA . ASP B 1 320 ? -4.504 -59.375 -9.086 1 97.56 320 ASP B CA 1
ATOM 11232 C C . ASP B 1 320 ? -4.121 -57.938 -9.391 1 97.56 320 ASP B C 1
ATOM 11234 O O . ASP B 1 320 ? -4.82 -57 -8.977 1 97.56 320 ASP B O 1
ATOM 11238 N N . MET B 1 321 ? -2.943 -57.781 -10.016 1 98.19 321 MET B N 1
ATOM 11239 C CA . MET B 1 321 ? -2.418 -56.438 -10.336 1 98.19 321 MET B CA 1
ATOM 11240 C C . MET B 1 321 ? -2.678 -56.094 -11.797 1 98.19 321 MET B C 1
ATOM 11242 O O . MET B 1 321 ? -2.371 -56.875 -12.695 1 98.19 321 MET B O 1
ATOM 11246 N N . PRO B 1 322 ? -3.254 -54.875 -12.062 1 98.44 322 PRO B N 1
ATOM 11247 C CA . PRO B 1 322 ? -3.42 -54.438 -13.445 1 98.44 322 PRO B CA 1
ATOM 11248 C C . PRO B 1 322 ? -2.092 -54.312 -14.188 1 98.44 322 PRO B C 1
ATOM 11250 O O . PRO B 1 322 ? -1.121 -53.781 -13.641 1 98.44 322 PRO B O 1
ATOM 11253 N N . LEU B 1 323 ? -2.004 -54.844 -15.344 1 98.5 323 LEU B N 1
ATOM 11254 C CA . LEU B 1 323 ? -0.865 -54.781 -16.25 1 98.5 323 LEU B CA 1
ATOM 11255 C C . LEU B 1 323 ? -1.329 -54.719 -17.703 1 98.5 323 LEU B C 1
ATOM 11257 O O . LEU B 1 323 ? -2.061 -55.625 -18.156 1 98.5 323 LEU B O 1
ATOM 11261 N N . GLY B 1 324 ? -0.857 -53.688 -18.469 1 97.75 324 GLY B N 1
ATOM 11262 C CA . GLY B 1 324 ? -1.354 -53.531 -19.828 1 97.75 324 GLY B CA 1
ATOM 11263 C C . GLY B 1 324 ? -0.318 -53.844 -20.891 1 97.75 324 GLY B C 1
ATOM 11264 O O . GLY B 1 324 ? -0.667 -54.219 -22 1 97.75 324 GLY B O 1
ATOM 11265 N N . TRP B 1 325 ? 0.932 -53.656 -20.625 1 97.38 325 TRP B N 1
ATOM 11266 C CA . TRP B 1 325 ? 1.973 -53.938 -21.609 1 97.38 325 TRP B CA 1
ATOM 11267 C C . TRP B 1 325 ? 3.293 -54.281 -20.922 1 97.38 325 TRP B C 1
ATOM 11269 O O . TRP B 1 325 ? 3.49 -53.969 -19.75 1 97.38 325 TRP B O 1
ATOM 11279 N N . PHE B 1 326 ? 4.094 -55.094 -21.609 1 97.56 326 PHE B N 1
ATOM 11280 C CA . PHE B 1 326 ? 5.32 -55.656 -21.094 1 97.56 326 PHE B CA 1
ATOM 11281 C C . PHE B 1 326 ? 6.488 -55.406 -22.047 1 97.56 326 PHE B C 1
ATOM 11283 O O . PHE B 1 326 ? 6.355 -55.594 -23.25 1 97.56 326 PHE B O 1
ATOM 11290 N N . VAL B 1 327 ? 7.578 -54.844 -21.516 1 96.31 327 VAL B N 1
ATOM 11291 C CA . VAL B 1 327 ? 8.805 -54.625 -22.266 1 96.31 327 VAL B CA 1
ATOM 11292 C C . VAL B 1 327 ? 9.898 -55.562 -21.766 1 96.31 327 VAL B C 1
ATOM 11294 O O . VAL B 1 327 ? 10.594 -55.281 -20.797 1 96.31 327 VAL B O 1
ATOM 11297 N N . PRO B 1 328 ? 10.25 -56.656 -22.422 1 95.25 328 PRO B N 1
ATOM 11298 C CA . PRO B 1 328 ? 11.039 -57.75 -21.844 1 95.25 328 PRO B CA 1
ATOM 11299 C C . PRO B 1 328 ? 12.531 -57.625 -22.125 1 95.25 328 PRO B C 1
ATOM 11301 O O . PRO B 1 328 ? 13.305 -58.531 -21.844 1 95.25 328 PRO B O 1
ATOM 11304 N N . ASN B 1 329 ? 12.969 -56.5 -22.688 1 89.94 329 ASN B N 1
ATOM 11305 C CA . ASN B 1 329 ? 14.375 -56.281 -23.016 1 89.94 329 ASN B CA 1
ATOM 11306 C C . ASN B 1 329 ? 14.805 -54.844 -22.734 1 89.94 329 ASN B C 1
ATOM 11308 O O . ASN B 1 329 ? 13.977 -53.969 -22.453 1 89.94 329 ASN B O 1
ATOM 11312 N N . ASP B 1 330 ? 16.172 -54.562 -22.703 1 75.12 330 ASP B N 1
ATOM 11313 C CA . ASP B 1 330 ? 16.609 -53.188 -22.562 1 75.12 330 ASP B CA 1
ATOM 11314 C C . ASP B 1 330 ? 17.5 -52.781 -23.734 1 75.12 330 ASP B C 1
ATOM 11316 O O . ASP B 1 330 ? 17.891 -51.625 -23.859 1 75.12 330 ASP B O 1
ATOM 11320 N N . GLY B 1 331 ? 17.797 -53.625 -24.594 1 68.69 331 GLY B N 1
ATOM 11321 C CA . GLY B 1 331 ? 18.656 -53.312 -25.734 1 68.69 331 GLY B CA 1
ATOM 11322 C C . GLY B 1 331 ? 20.141 -53.375 -25.406 1 68.69 331 GLY B C 1
ATOM 11323 O O . GLY B 1 331 ? 20.969 -53.281 -26.312 1 68.69 331 GLY B O 1
ATOM 11324 N N . TYR B 1 332 ? 20.5 -53.344 -24.062 1 71.38 332 TYR B N 1
ATOM 11325 C CA . TYR B 1 332 ? 21.891 -53.344 -23.641 1 71.38 332 TYR B CA 1
ATOM 11326 C C . TYR B 1 332 ? 22.422 -54.75 -23.453 1 71.38 332 TYR B C 1
ATOM 11328 O O . TYR B 1 332 ? 22.875 -55.094 -22.359 1 71.38 332 TYR B O 1
ATOM 11336 N N . GLY B 1 333 ? 22.344 -55.5 -24.484 1 72.19 333 GLY B N 1
ATOM 11337 C CA . GLY B 1 333 ? 22.875 -56.844 -24.438 1 72.19 333 GLY B CA 1
ATOM 11338 C C . GLY B 1 333 ? 21.828 -57.906 -24.203 1 72.19 333 GLY B C 1
ATOM 11339 O O . GLY B 1 333 ? 22.094 -59.094 -24.375 1 72.19 333 GLY B O 1
ATOM 11340 N N . CYS B 1 334 ? 20.672 -57.344 -23.859 1 81.62 334 CYS B N 1
ATOM 11341 C CA . CYS B 1 334 ? 19.562 -58.281 -23.719 1 81.62 334 CYS B CA 1
ATOM 11342 C C . CYS B 1 334 ? 18.875 -58.531 -25.047 1 81.62 334 CYS B C 1
ATOM 11344 O O . CYS B 1 334 ? 18.609 -57.594 -25.797 1 81.62 334 CYS B O 1
ATOM 11346 N N . GLY B 1 335 ? 18.797 -59.688 -25.562 1 77.31 335 GLY B N 1
ATOM 11347 C CA . GLY B 1 335 ? 18 -60.062 -26.719 1 77.31 335 GLY B CA 1
ATOM 11348 C C . GLY B 1 335 ? 16.656 -60.656 -26.359 1 77.31 335 GLY B C 1
ATOM 11349 O O . GLY B 1 335 ? 16.094 -60.344 -25.297 1 77.31 335 GLY B O 1
ATOM 11350 N N . TYR B 1 336 ? 16.078 -61.219 -27.25 1 81.81 336 TYR B N 1
ATOM 11351 C CA . TYR B 1 336 ? 14.758 -61.781 -26.938 1 81.81 336 TYR B CA 1
ATOM 11352 C C . TYR B 1 336 ? 14.734 -63.281 -27.094 1 81.81 336 TYR B C 1
ATOM 11354 O O . TYR B 1 336 ? 13.664 -63.906 -27.172 1 81.81 336 TYR B O 1
ATOM 11362 N N . GLY B 1 337 ? 15.977 -63.812 -27.062 1 84.75 337 GLY B N 1
ATOM 11363 C CA . GLY B 1 337 ? 16.047 -65.25 -27.094 1 84.75 337 GLY B CA 1
ATOM 11364 C C . GLY B 1 337 ? 17.469 -65.812 -26.969 1 84.75 337 GLY B C 1
ATOM 11365 O O . GLY B 1 337 ? 18.438 -65 -27 1 84.75 337 GLY B O 1
ATOM 11366 N N . GLN B 1 338 ? 17.5 -67.062 -26.719 1 86.12 338 GLN B N 1
ATOM 11367 C CA . GLN B 1 338 ? 18.797 -67.688 -26.547 1 86.12 338 GLN B CA 1
ATOM 11368 C C . GLN B 1 338 ? 19.031 -68.75 -27.672 1 86.12 338 GLN B C 1
ATOM 11370 O O . GLN B 1 338 ? 19.656 -69.75 -27.438 1 86.12 338 GLN B O 1
ATOM 11375 N N . THR B 1 339 ? 18.578 -68.375 -28.781 1 90.62 339 THR B N 1
ATOM 11376 C CA . THR B 1 339 ? 18.797 -69.25 -29.938 1 90.62 339 THR B CA 1
ATOM 11377 C C . THR B 1 339 ? 20.078 -68.812 -30.656 1 90.62 339 THR B C 1
ATOM 11379 O O . THR B 1 339 ? 20.812 -67.938 -30.203 1 90.62 339 THR B O 1
ATOM 11382 N N . ASP B 1 340 ? 20.391 -69.562 -31.812 1 88.88 340 ASP B N 1
ATOM 11383 C CA . ASP B 1 340 ? 21.656 -69.312 -32.5 1 88.88 340 ASP B CA 1
ATOM 11384 C C . ASP B 1 340 ? 21.484 -68.312 -33.656 1 88.88 340 ASP B C 1
ATOM 11386 O O . ASP B 1 340 ? 22.453 -68.062 -34.375 1 88.88 340 ASP B O 1
ATOM 11390 N N . SER B 1 341 ? 20.25 -67.688 -33.781 1 90.12 341 SER B N 1
ATOM 11391 C CA . SER B 1 341 ? 20.016 -66.812 -34.875 1 90.12 341 SER B CA 1
ATOM 11392 C C . SER B 1 341 ? 19.031 -65.688 -34.5 1 90.12 341 SER B C 1
ATOM 11394 O O . SER B 1 341 ? 18.266 -65.875 -33.531 1 90.12 341 SER B O 1
ATOM 11396 N N . LEU B 1 342 ? 19.031 -64.625 -35.25 1 91.62 342 LEU B N 1
ATOM 11397 C CA . LEU B 1 342 ? 18.078 -63.562 -35.062 1 91.62 342 LEU B CA 1
ATOM 11398 C C . LEU B 1 342 ? 16.656 -64.062 -35.312 1 91.62 342 LEU B C 1
ATOM 11400 O O . LEU B 1 342 ? 15.742 -63.719 -34.531 1 91.62 342 LEU B O 1
ATOM 11404 N N . ASP B 1 343 ? 16.516 -64.875 -36.281 1 91.12 343 ASP B N 1
ATOM 11405 C CA . ASP B 1 343 ? 15.195 -65.375 -36.594 1 91.12 343 ASP B CA 1
ATOM 11406 C C . ASP B 1 343 ? 14.672 -66.312 -35.469 1 91.12 343 ASP B C 1
ATOM 11408 O O . ASP B 1 343 ? 13.477 -66.312 -35.188 1 91.12 343 ASP B O 1
ATOM 11412 N N . GLY B 1 344 ? 15.57 -67.125 -34.969 1 93.31 344 GLY B N 1
ATOM 11413 C CA . GLY B 1 344 ? 15.18 -67.938 -33.844 1 93.31 344 GLY B CA 1
ATOM 11414 C C . GLY B 1 344 ? 14.766 -67.125 -32.625 1 93.31 344 GLY B C 1
ATOM 11415 O O . GLY B 1 344 ? 13.82 -67.438 -31.922 1 93.31 344 GLY B O 1
ATOM 11416 N N . ASP B 1 345 ? 15.492 -66.062 -32.406 1 93.12 345 ASP B N 1
ATOM 11417 C CA . ASP B 1 345 ? 15.164 -65.188 -31.297 1 93.12 345 ASP B CA 1
ATOM 11418 C C . ASP B 1 345 ? 13.844 -64.438 -31.547 1 93.12 345 ASP B C 1
ATOM 11420 O O . ASP B 1 345 ? 13.062 -64.25 -30.609 1 93.12 345 ASP B O 1
ATOM 11424 N N . ILE B 1 346 ? 13.531 -64 -32.719 1 94.31 346 ILE B N 1
ATOM 11425 C CA . ILE B 1 346 ? 12.273 -63.344 -33.094 1 94.31 346 ILE B CA 1
ATOM 11426 C C . ILE B 1 346 ? 11.117 -64.312 -32.875 1 94.31 346 ILE B C 1
ATOM 11428 O O . ILE B 1 346 ? 10.047 -63.938 -32.406 1 94.31 346 ILE B O 1
ATOM 11432 N N . GLU B 1 347 ? 11.398 -65.625 -33.219 1 95.06 347 GLU B N 1
ATOM 11433 C CA . GLU B 1 347 ? 10.375 -66.625 -33 1 95.06 347 GLU B CA 1
ATOM 11434 C C . GLU B 1 347 ? 10.117 -66.812 -31.5 1 95.06 347 GLU B C 1
ATOM 11436 O O . GLU B 1 347 ? 8.984 -67.062 -31.094 1 95.06 347 GLU B O 1
ATOM 11441 N N . ASN B 1 348 ? 11.219 -66.812 -30.75 1 95.38 348 ASN B N 1
ATOM 11442 C CA . ASN B 1 348 ? 11.07 -66.938 -29.312 1 95.38 348 ASN B CA 1
ATOM 11443 C C . ASN B 1 348 ? 10.266 -65.75 -28.766 1 95.38 348 ASN B C 1
ATOM 11445 O O . ASN B 1 348 ? 9.414 -65.875 -27.891 1 95.38 348 ASN B O 1
ATOM 11449 N N . LEU B 1 349 ? 10.5 -64.5 -29.266 1 96 349 LEU B N 1
ATOM 11450 C CA . LEU B 1 349 ? 9.75 -63.312 -28.906 1 96 349 LEU B CA 1
ATOM 11451 C C . LEU B 1 349 ? 8.281 -63.469 -29.297 1 96 349 LEU B C 1
ATOM 11453 O O . LEU B 1 349 ? 7.395 -63.031 -28.547 1 96 349 LEU B O 1
ATOM 11457 N N . LYS B 1 350 ? 8.062 -63.969 -30.453 1 96.12 350 LYS B N 1
ATOM 11458 C CA . LYS B 1 350 ? 6.695 -64.188 -30.906 1 96.12 350 LYS B CA 1
ATOM 11459 C C . LYS B 1 350 ? 5.938 -65.125 -29.953 1 96.12 350 LYS B C 1
ATOM 11461 O O . LYS B 1 350 ? 4.766 -64.875 -29.656 1 96.12 350 LYS B O 1
ATOM 11466 N N . GLN B 1 351 ? 6.652 -66.125 -29.5 1 96.62 351 GLN B N 1
ATOM 11467 C CA . GLN B 1 351 ? 6.027 -67.062 -28.562 1 96.62 351 GLN B CA 1
ATOM 11468 C C . GLN B 1 351 ? 5.641 -66.375 -27.266 1 96.62 351 GLN B C 1
ATOM 11470 O O . GLN B 1 351 ? 4.555 -66.562 -26.734 1 96.62 351 GLN B O 1
ATOM 11475 N N . PHE B 1 352 ? 6.492 -65.625 -26.812 1 96.75 352 PHE B N 1
ATOM 11476 C CA . PHE B 1 352 ? 6.191 -64.875 -25.609 1 96.75 352 PHE B CA 1
ATOM 11477 C C . PHE B 1 352 ? 5.051 -63.875 -25.859 1 96.75 352 PHE B C 1
ATOM 11479 O O . PHE B 1 352 ? 4.125 -63.75 -25.047 1 96.75 352 PHE B O 1
ATOM 11486 N N . ALA B 1 353 ? 5.145 -63.094 -26.953 1 96.81 353 ALA B N 1
ATOM 11487 C CA . ALA B 1 353 ? 4.125 -62.125 -27.281 1 96.81 353 ALA B CA 1
ATOM 11488 C C . ALA B 1 353 ? 2.748 -62.75 -27.406 1 96.81 353 ALA B C 1
ATOM 11490 O O . ALA B 1 353 ? 1.753 -62.188 -26.922 1 96.81 353 ALA B O 1
ATOM 11491 N N . ASP B 1 354 ? 2.729 -63.875 -28.047 1 96.56 354 ASP B N 1
ATOM 11492 C CA . ASP B 1 354 ? 1.468 -64.625 -28.172 1 96.56 354 ASP B CA 1
ATOM 11493 C C . ASP B 1 354 ? 0.92 -65 -26.797 1 96.56 354 ASP B C 1
ATOM 11495 O O . ASP B 1 354 ? -0.277 -64.875 -26.531 1 96.56 354 ASP B O 1
ATOM 11499 N N . TYR B 1 355 ? 1.835 -65.5 -26 1 97.31 355 TYR B N 1
ATOM 11500 C CA . TYR B 1 355 ? 1.432 -65.812 -24.641 1 97.31 355 TYR B CA 1
ATOM 11501 C C . TYR B 1 355 ? 0.896 -64.625 -23.906 1 97.31 355 TYR B C 1
ATOM 11503 O O . TYR B 1 355 ? -0.173 -64.625 -23.297 1 97.31 355 TYR B O 1
ATOM 11511 N N . ALA B 1 356 ? 1.655 -63.562 -23.906 1 97.81 356 ALA B N 1
ATOM 11512 C CA . ALA B 1 356 ? 1.3 -62.344 -23.203 1 97.81 356 ALA B CA 1
ATOM 11513 C C . ALA B 1 356 ? -0.055 -61.812 -23.672 1 97.81 356 ALA B C 1
ATOM 11515 O O . ALA B 1 356 ? -0.913 -61.469 -22.844 1 97.81 356 ALA B O 1
ATOM 11516 N N . ARG B 1 357 ? -0.265 -61.688 -24.938 1 95.94 357 ARG B N 1
ATOM 11517 C CA . ARG B 1 357 ? -1.542 -61.25 -25.484 1 95.94 357 ARG B CA 1
ATOM 11518 C C . ARG B 1 357 ? -2.684 -62.125 -25.016 1 95.94 357 ARG B C 1
ATOM 11520 O O . ARG B 1 357 ? -3.795 -61.656 -24.781 1 95.94 357 ARG B O 1
ATOM 11527 N N . GLY B 1 358 ? -2.359 -63.406 -24.938 1 96.5 358 GLY B N 1
ATOM 11528 C CA . GLY B 1 358 ? -3.35 -64.375 -24.422 1 96.5 358 GLY B CA 1
ATOM 11529 C C . GLY B 1 358 ? -3.748 -64.062 -22.984 1 96.5 358 GLY B C 1
ATOM 11530 O O . GLY B 1 358 ? -4.836 -64.438 -22.547 1 96.5 358 GLY B O 1
ATOM 11531 N N . LYS B 1 359 ? -2.83 -63.375 -22.328 1 97.12 359 LYS B N 1
ATOM 11532 C CA . LYS B 1 359 ? -3.1 -62.969 -20.953 1 97.12 359 LYS B CA 1
ATOM 11533 C C . LYS B 1 359 ? -3.561 -61.531 -20.875 1 97.12 359 LYS B C 1
ATOM 11535 O O . LYS B 1 359 ? -3.646 -60.969 -19.781 1 97.12 359 LYS B O 1
ATOM 11540 N N . GLY B 1 360 ? -3.861 -60.875 -21.969 1 96.31 360 GLY B N 1
ATOM 11541 C CA . GLY B 1 360 ? -4.367 -59.5 -22.031 1 96.31 360 GLY B CA 1
ATOM 11542 C C . GLY B 1 360 ? -3.271 -58.469 -21.938 1 96.31 360 GLY B C 1
ATOM 11543 O O . GLY B 1 360 ? -3.549 -57.281 -21.672 1 96.31 360 GLY B O 1
ATOM 11544 N N . VAL B 1 361 ? -1.997 -58.781 -22.109 1 97.94 361 VAL B N 1
ATOM 11545 C CA . VAL B 1 361 ? -0.846 -57.906 -21.969 1 97.94 361 VAL B CA 1
ATOM 11546 C C . VAL B 1 361 ? -0.154 -57.75 -23.328 1 97.94 361 VAL B C 1
ATOM 11548 O O . VAL B 1 361 ? 0.261 -58.75 -23.938 1 97.94 361 VAL B O 1
ATOM 11551 N N . GLU B 1 362 ? -0.031 -56.5 -23.781 1 96.06 362 GLU B N 1
ATOM 11552 C CA . GLU B 1 362 ? 0.682 -56.25 -25.031 1 96.06 362 GLU B CA 1
ATOM 11553 C C . GLU B 1 362 ? 2.191 -56.25 -24.812 1 96.06 362 GLU B C 1
ATOM 11555 O O . GLU B 1 362 ? 2.66 -56.125 -23.688 1 96.06 362 GLU B O 1
ATOM 11560 N N . VAL B 1 363 ? 2.945 -56.438 -25.906 1 96.19 363 VAL B N 1
ATOM 11561 C CA . VAL B 1 363 ? 4.398 -56.5 -25.781 1 96.19 363 VAL B CA 1
ATOM 11562 C C . VAL B 1 363 ? 5.043 -55.375 -26.547 1 96.19 363 VAL B C 1
ATOM 11564 O O . VAL B 1 363 ? 4.652 -55.062 -27.688 1 96.19 363 VAL B O 1
ATOM 11567 N N . ALA B 1 364 ? 5.891 -54.688 -25.938 1 95.31 364 ALA B N 1
ATOM 11568 C CA . ALA B 1 364 ? 6.723 -53.625 -26.5 1 95.31 364 ALA B CA 1
ATOM 11569 C C . ALA B 1 364 ? 8.203 -53.938 -26.359 1 95.31 364 ALA B C 1
ATOM 11571 O O . ALA B 1 364 ? 8.562 -55 -25.812 1 95.31 364 ALA B O 1
ATOM 11572 N N . LEU B 1 365 ? 9.07 -53.062 -26.938 1 94.44 365 LEU B N 1
ATOM 11573 C CA . LEU B 1 365 ? 10.508 -53.281 -26.844 1 94.44 365 LEU B CA 1
ATOM 11574 C C . LEU B 1 365 ? 11.234 -52 -26.453 1 94.44 365 LEU B C 1
ATOM 11576 O O . LEU B 1 365 ? 10.641 -50.906 -26.484 1 94.44 365 LEU B O 1
ATOM 11580 N N . TRP B 1 366 ? 12.398 -52.219 -26 1 91.25 366 TRP B N 1
ATOM 11581 C CA . TRP B 1 366 ? 13.359 -51.188 -25.641 1 91.25 366 TRP B CA 1
ATOM 11582 C C . TRP B 1 366 ? 14.57 -51.219 -26.562 1 91.25 366 TRP B C 1
ATOM 11584 O O . TRP B 1 366 ? 15.156 -52.281 -26.781 1 91.25 366 TRP B O 1
ATOM 11594 N N . THR B 1 367 ? 14.898 -49.969 -27.156 1 88.88 367 THR B N 1
ATOM 11595 C CA . THR B 1 367 ? 16.047 -49.969 -28.047 1 88.88 367 THR B CA 1
ATOM 11596 C C . THR B 1 367 ? 17.078 -48.938 -27.609 1 88.88 367 THR B C 1
ATOM 11598 O O . THR B 1 367 ? 16.719 -47.875 -27.109 1 88.88 367 THR B O 1
ATOM 11601 N N . GLU B 1 368 ? 18.344 -49.312 -27.766 1 84.38 368 GLU B N 1
ATOM 11602 C CA . GLU B 1 368 ? 19.484 -48.438 -27.531 1 84.38 368 GLU B CA 1
ATOM 11603 C C . GLU B 1 368 ? 20.312 -48.281 -28.812 1 84.38 368 GLU B C 1
ATOM 11605 O O . GLU B 1 368 ? 21.438 -47.75 -28.766 1 84.38 368 GLU B O 1
ATOM 11610 N N . SER B 1 369 ? 19.734 -48.75 -29.906 1 81.81 369 SER B N 1
ATOM 11611 C CA . SER B 1 369 ? 20.5 -48.75 -31.141 1 81.81 369 SER B CA 1
ATOM 11612 C C . SER B 1 369 ? 19.594 -48.562 -32.344 1 81.81 369 SER B C 1
ATOM 11614 O O . SER B 1 369 ? 18.375 -48.406 -32.219 1 81.81 369 SER B O 1
ATOM 11616 N N . ASN B 1 370 ? 20.219 -48.75 -33.562 1 81.31 370 ASN B N 1
ATOM 11617 C CA . ASN B 1 370 ? 19.5 -48.625 -34.812 1 81.31 370 ASN B CA 1
ATOM 11618 C C . ASN B 1 370 ? 18.391 -49.656 -34.938 1 81.31 370 ASN B C 1
ATOM 11620 O O . ASN B 1 370 ? 18.469 -50.719 -34.312 1 81.31 370 ASN B O 1
ATOM 11624 N N . LEU B 1 371 ? 17.453 -49.406 -35.781 1 89.06 371 LEU B N 1
ATOM 11625 C CA . LEU B 1 371 ? 16.172 -50.125 -35.844 1 89.06 371 LEU B CA 1
ATOM 11626 C C . LEU B 1 371 ? 16.219 -51.25 -36.875 1 89.06 371 LEU B C 1
ATOM 11628 O O . LEU B 1 371 ? 15.297 -52.062 -36.969 1 89.06 371 LEU B O 1
ATOM 11632 N N . GLU B 1 372 ? 17.328 -51.25 -37.562 1 90.38 372 GLU B N 1
ATOM 11633 C CA . GLU B 1 372 ? 17.469 -52.219 -38.625 1 90.38 372 GLU B CA 1
ATOM 11634 C C . GLU B 1 372 ? 18.844 -52.906 -38.594 1 90.38 372 GLU B C 1
ATOM 11636 O O . GLU B 1 372 ? 19.812 -52.312 -38.125 1 90.38 372 GLU B O 1
ATOM 11641 N N . PRO B 1 373 ? 18.906 -54.156 -39.125 1 89.25 373 PRO B N 1
ATOM 11642 C CA . PRO B 1 373 ? 20.219 -54.781 -39.219 1 89.25 373 PRO B CA 1
ATOM 11643 C C . PRO B 1 373 ? 21.203 -54 -40.094 1 89.25 373 PRO B C 1
ATOM 11645 O O . PRO B 1 373 ? 20.797 -53.438 -41.094 1 89.25 373 PRO B O 1
ATOM 11648 N N . ALA B 1 374 ? 22.391 -54.094 -39.719 1 88.75 374 ALA B N 1
ATOM 11649 C CA . ALA B 1 374 ? 23.422 -53.438 -40.5 1 88.75 374 ALA B CA 1
ATOM 11650 C C . ALA B 1 374 ? 23.453 -53.969 -41.938 1 88.75 374 ALA B C 1
ATOM 11652 O O . ALA B 1 374 ? 23.641 -53.188 -42.875 1 88.75 374 ALA B O 1
ATOM 11653 N N . ASP B 1 375 ? 23.25 -55.312 -42.062 1 88.69 375 ASP B N 1
ATOM 11654 C CA . ASP B 1 375 ? 23.078 -55.969 -43.344 1 88.69 375 ASP B CA 1
ATOM 11655 C C . ASP B 1 375 ? 21.766 -56.75 -43.406 1 88.69 375 ASP B C 1
ATOM 11657 O O . ASP B 1 375 ? 21.672 -57.875 -42.906 1 88.69 375 ASP B O 1
ATOM 11661 N N . PRO B 1 376 ? 20.766 -56.188 -44.031 1 87.06 376 PRO B N 1
ATOM 11662 C CA . PRO B 1 376 ? 19.438 -56.781 -44.031 1 87.06 376 PRO B CA 1
ATOM 11663 C C . PRO B 1 376 ? 19.422 -58.156 -44.688 1 87.06 376 PRO B C 1
ATOM 11665 O O . PRO B 1 376 ? 18.562 -59 -44.375 1 87.06 376 PRO B O 1
ATOM 11668 N N . ASN B 1 377 ? 20.5 -58.438 -45.531 1 88.62 377 ASN B N 1
ATOM 11669 C CA . ASN B 1 377 ? 20.547 -59.719 -46.219 1 88.62 377 ASN B CA 1
ATOM 11670 C C . ASN B 1 377 ? 21.188 -60.781 -45.344 1 88.62 377 ASN B C 1
ATOM 11672 O O . ASN B 1 377 ? 20.969 -61.969 -45.562 1 88.62 377 ASN B O 1
ATOM 11676 N N . ASN B 1 378 ? 22 -60.281 -44.375 1 89.75 378 ASN B N 1
ATOM 11677 C CA . ASN B 1 378 ? 22.656 -61.188 -43.438 1 89.75 378 ASN B CA 1
ATOM 11678 C C . ASN B 1 378 ? 22.547 -60.719 -42 1 89.75 378 ASN B C 1
ATOM 11680 O O . ASN B 1 378 ? 23.562 -60.438 -41.375 1 89.75 378 ASN B O 1
ATOM 11684 N N . PRO B 1 379 ? 21.328 -60.688 -41.531 1 90 379 PRO B N 1
ATOM 11685 C CA . PRO B 1 379 ? 21.172 -60.188 -40.156 1 90 379 PRO B CA 1
ATOM 11686 C C . PRO B 1 379 ? 21.906 -61.031 -39.125 1 90 379 PRO B C 1
ATOM 11688 O O . PRO B 1 379 ? 21.922 -62.281 -39.281 1 90 379 PRO B O 1
ATOM 11691 N N . LYS B 1 380 ? 22.516 -60.438 -38.188 1 88.44 380 LYS B N 1
ATOM 11692 C CA . LYS B 1 380 ? 23.266 -61.125 -37.156 1 88.44 380 LYS B CA 1
ATOM 11693 C C . LYS B 1 380 ? 22.484 -61.156 -35.844 1 88.44 380 LYS B C 1
ATOM 11695 O O . LYS B 1 380 ? 21.703 -60.25 -35.531 1 88.44 380 LYS B O 1
ATOM 11700 N N . LYS B 1 381 ? 22.75 -62.25 -35.188 1 86.5 381 LYS B N 1
ATOM 11701 C CA . LYS B 1 381 ? 22.188 -62.344 -33.844 1 86.5 381 LYS B CA 1
ATOM 11702 C C . LYS B 1 381 ? 22.578 -61.125 -33 1 86.5 381 LYS B C 1
ATOM 11704 O O . LYS B 1 381 ? 23.734 -60.688 -33.031 1 86.5 381 LYS B O 1
ATOM 11709 N N . GLY B 1 382 ? 21.641 -60.562 -32.312 1 81.62 382 GLY B N 1
ATOM 11710 C CA . GLY B 1 382 ? 21.906 -59.438 -31.469 1 81.62 382 GLY B CA 1
ATOM 11711 C C . GLY B 1 382 ? 21.516 -58.094 -32.094 1 81.62 382 GLY B C 1
ATOM 11712 O O . GLY B 1 382 ? 21.344 -57.094 -31.406 1 81.62 382 GLY B O 1
ATOM 11713 N N . GLU B 1 383 ? 21.344 -58.062 -33.375 1 85.75 383 GLU B N 1
ATOM 11714 C CA . GLU B 1 383 ? 20.906 -56.844 -34.062 1 85.75 383 GLU B CA 1
ATOM 11715 C C . GLU B 1 383 ? 19.406 -56.656 -33.906 1 85.75 383 GLU B C 1
ATOM 11717 O O . GLU B 1 383 ? 18.688 -57.594 -33.531 1 85.75 383 GLU B O 1
ATOM 11722 N N . ARG B 1 384 ? 19 -55.406 -34.219 1 88.25 384 ARG B N 1
ATOM 11723 C CA . ARG B 1 384 ? 17.578 -55.125 -34.188 1 88.25 384 ARG B CA 1
ATOM 11724 C C . ARG B 1 384 ? 16.984 -55.219 -35.594 1 88.25 384 ARG B C 1
ATOM 11726 O O . ARG B 1 384 ? 17.641 -54.875 -36.594 1 88.25 384 ARG B O 1
ATOM 11733 N N . ASP B 1 385 ? 15.828 -55.688 -35.656 1 90.38 385 ASP B N 1
ATOM 11734 C CA . ASP B 1 385 ? 14.992 -55.688 -36.844 1 90.38 385 ASP B CA 1
ATOM 11735 C C . ASP B 1 385 ? 13.547 -55.344 -36.5 1 90.38 385 ASP B C 1
ATOM 11737 O O . ASP B 1 385 ? 12.703 -56.219 -36.375 1 90.38 385 ASP B O 1
ATOM 11741 N N . LEU B 1 386 ? 13.305 -54.062 -36.375 1 91.62 386 LEU B N 1
ATOM 11742 C CA . LEU B 1 386 ? 12.008 -53.594 -35.875 1 91.62 386 LEU B CA 1
ATOM 11743 C C . LEU B 1 386 ? 10.883 -54.031 -36.781 1 91.62 386 LEU B C 1
ATOM 11745 O O . LEU B 1 386 ? 9.781 -54.344 -36.312 1 91.62 386 LEU B O 1
ATOM 11749 N N . ASN B 1 387 ? 11.172 -54.094 -38.062 1 90.69 387 ASN B N 1
ATOM 11750 C CA . ASN B 1 387 ? 10.148 -54.594 -38.969 1 90.69 387 ASN B CA 1
ATOM 11751 C C . ASN B 1 387 ? 9.688 -56 -38.625 1 90.69 387 ASN B C 1
ATOM 11753 O O . ASN B 1 387 ? 8.484 -56.25 -38.562 1 90.69 387 ASN B O 1
ATOM 11757 N N . LYS B 1 388 ? 10.633 -56.938 -38.375 1 91.31 388 LYS B N 1
ATOM 11758 C CA . LYS B 1 388 ? 10.297 -58.312 -38 1 91.31 388 LYS B CA 1
ATOM 11759 C C . LYS B 1 388 ? 9.695 -58.375 -36.594 1 91.31 388 LYS B C 1
ATOM 11761 O O . LYS B 1 388 ? 8.805 -59.188 -36.344 1 91.31 388 LYS B O 1
ATOM 11766 N N . GLU B 1 389 ? 10.242 -57.625 -35.781 1 93.31 389 GLU B N 1
ATOM 11767 C CA . GLU B 1 389 ? 9.719 -57.562 -34.406 1 93.31 389 GLU B CA 1
ATOM 11768 C C . GLU B 1 389 ? 8.242 -57.156 -34.406 1 93.31 389 GLU B C 1
ATOM 11770 O O . GLU B 1 389 ? 7.461 -57.688 -33.625 1 93.31 389 GLU B O 1
ATOM 11775 N N . VAL B 1 390 ? 7.867 -56.25 -35.312 1 92.5 390 VAL B N 1
ATOM 11776 C CA . VAL B 1 390 ? 6.492 -55.75 -35.406 1 92.5 390 VAL B CA 1
ATOM 11777 C C . VAL B 1 390 ? 5.652 -56.75 -36.219 1 92.5 390 VAL B C 1
ATOM 11779 O O . VAL B 1 390 ? 4.621 -57.219 -35.75 1 92.5 390 VAL B O 1
ATOM 11782 N N . CYS B 1 391 ? 6.09 -57.188 -37.375 1 91.69 391 CYS B N 1
ATOM 11783 C CA . CYS B 1 391 ? 5.262 -57.969 -38.281 1 91.69 391 CYS B CA 1
ATOM 11784 C C . CYS B 1 391 ? 5.18 -59.438 -37.844 1 91.69 391 CYS B C 1
ATOM 11786 O O . CYS B 1 391 ? 4.148 -60.062 -38.031 1 91.69 391 CYS B O 1
ATOM 11788 N N . VAL B 1 392 ? 6.285 -59.938 -37.281 1 92.81 392 VAL B N 1
ATOM 11789 C CA . VAL B 1 392 ? 6.324 -61.344 -36.938 1 92.81 392 VAL B CA 1
ATOM 11790 C C . VAL B 1 392 ? 5.91 -61.531 -35.469 1 92.81 392 VAL B C 1
ATOM 11792 O O . VAL B 1 392 ? 4.973 -62.25 -35.156 1 92.81 392 VAL B O 1
ATOM 11795 N N . ALA B 1 393 ? 6.512 -60.812 -34.562 1 93.31 393 ALA B N 1
ATOM 11796 C CA . ALA B 1 393 ? 6.285 -61.031 -33.156 1 93.31 393 ALA B CA 1
ATOM 11797 C C . ALA B 1 393 ? 5.094 -60.219 -32.656 1 93.31 393 ALA B C 1
ATOM 11799 O O . ALA B 1 393 ? 4.57 -60.438 -31.562 1 93.31 393 ALA B O 1
ATOM 11800 N N . GLY B 1 394 ? 4.656 -59.219 -33.406 1 91.81 394 GLY B N 1
ATOM 11801 C CA . GLY B 1 394 ? 3.48 -58.438 -33.062 1 91.81 394 GLY B CA 1
ATOM 11802 C C . GLY B 1 394 ? 3.764 -57.375 -32 1 91.81 394 GLY B C 1
ATOM 11803 O O . GLY B 1 394 ? 2.891 -57.031 -31.203 1 91.81 394 GLY B O 1
ATOM 11804 N N . VAL B 1 395 ? 4.969 -56.844 -31.953 1 93.25 395 VAL B N 1
ATOM 11805 C CA . VAL B 1 395 ? 5.344 -55.781 -31.031 1 93.25 395 VAL B CA 1
ATOM 11806 C C . VAL B 1 395 ? 4.547 -54.531 -31.359 1 93.25 395 VAL B C 1
ATOM 11808 O O . VAL B 1 395 ? 4.352 -54.188 -32.531 1 93.25 395 VAL B O 1
ATOM 11811 N N . VAL B 1 396 ? 4.082 -53.75 -30.266 1 92.31 396 VAL B N 1
ATOM 11812 C CA . VAL B 1 396 ? 3.113 -52.688 -30.547 1 92.31 396 VAL B CA 1
ATOM 11813 C C . VAL B 1 396 ? 3.67 -51.344 -30.094 1 92.31 396 VAL B C 1
ATOM 11815 O O . VAL B 1 396 ? 3.074 -50.312 -30.359 1 92.31 396 VAL B O 1
ATOM 11818 N N . ALA B 1 397 ? 4.75 -51.312 -29.391 1 93.75 397 ALA B N 1
ATOM 11819 C CA . ALA B 1 397 ? 5.312 -50.062 -28.875 1 93.75 397 ALA B CA 1
ATOM 11820 C C . ALA B 1 397 ? 6.828 -50.156 -28.75 1 93.75 397 ALA B C 1
ATOM 11822 O O . ALA B 1 397 ? 7.398 -51.25 -28.781 1 93.75 397 ALA B O 1
ATOM 11823 N N . LEU B 1 398 ? 7.461 -48.938 -28.625 1 94.69 398 LEU B N 1
ATOM 11824 C CA . LEU B 1 398 ? 8.914 -48.906 -28.547 1 94.69 398 LEU B CA 1
ATOM 11825 C C . LEU B 1 398 ? 9.375 -47.812 -27.578 1 94.69 398 LEU B C 1
ATOM 11827 O O . LEU B 1 398 ? 8.883 -46.688 -27.625 1 94.69 398 LEU B O 1
ATOM 11831 N N . LYS B 1 399 ? 10.211 -48.188 -26.656 1 94.69 399 LYS B N 1
ATOM 11832 C CA . LYS B 1 399 ? 10.945 -47.188 -25.875 1 94.69 399 LYS B CA 1
ATOM 11833 C C . LYS B 1 399 ? 12.297 -46.875 -26.5 1 94.69 399 LYS B C 1
ATOM 11835 O O . LYS B 1 399 ? 13.109 -47.781 -26.719 1 94.69 399 LYS B O 1
ATOM 11840 N N . CYS B 1 400 ? 12.469 -45.594 -26.828 1 92.81 400 CYS B N 1
ATOM 11841 C CA . CYS B 1 400 ? 13.734 -45.125 -27.391 1 92.81 400 CYS B CA 1
ATOM 11842 C C . CYS B 1 400 ? 14.609 -44.5 -26.312 1 92.81 400 CYS B C 1
ATOM 11844 O O . CYS B 1 400 ? 14.266 -43.469 -25.734 1 92.81 400 CYS B O 1
ATOM 11846 N N . ASP B 1 401 ? 15.766 -45.125 -26.141 1 90.56 401 ASP B N 1
ATOM 11847 C CA . ASP B 1 401 ? 16.578 -44.812 -24.969 1 90.56 401 ASP B CA 1
ATOM 11848 C C . ASP B 1 401 ? 17.703 -43.844 -25.328 1 90.56 401 ASP B C 1
ATOM 11850 O O . ASP B 1 401 ? 18 -43.625 -26.516 1 90.56 401 ASP B O 1
ATOM 11854 N N . VAL B 1 402 ? 18.281 -43.25 -24.359 1 86.75 402 VAL B N 1
ATOM 11855 C CA . VAL B 1 402 ? 19.25 -42.156 -24.453 1 86.75 402 VAL B CA 1
ATOM 11856 C C . VAL B 1 402 ? 20.516 -42.656 -25.172 1 86.75 402 VAL B C 1
ATOM 11858 O O . VAL B 1 402 ? 21.172 -41.906 -25.891 1 86.75 402 VAL B O 1
ATOM 11861 N N . ALA B 1 403 ? 20.844 -43.906 -25.031 1 83.12 403 ALA B N 1
ATOM 11862 C CA . ALA B 1 403 ? 22.062 -44.406 -25.641 1 83.12 403 ALA B CA 1
ATOM 11863 C C . ALA B 1 403 ? 22.031 -44.281 -27.156 1 83.12 403 ALA B C 1
ATOM 11865 O O . ALA B 1 403 ? 23.062 -44.156 -27.812 1 83.12 403 ALA B O 1
ATOM 11866 N N . TRP B 1 404 ? 20.875 -44.312 -27.719 1 85 404 TRP B N 1
ATOM 11867 C CA . TRP B 1 404 ? 20.703 -44.156 -29.156 1 85 404 TRP B CA 1
ATOM 11868 C C . TRP B 1 404 ? 20.312 -42.719 -29.516 1 85 404 TRP B C 1
ATOM 11870 O O . TRP B 1 404 ? 21.078 -42.031 -30.188 1 85 404 TRP B O 1
ATOM 11880 N N . ILE B 1 405 ? 19.312 -42.219 -28.891 1 85.25 405 ILE B N 1
ATOM 11881 C CA . ILE B 1 405 ? 18.703 -40.969 -29.328 1 85.25 405 ILE B CA 1
ATOM 11882 C C . ILE B 1 405 ? 19.203 -39.812 -28.453 1 85.25 405 ILE B C 1
ATOM 11884 O O . ILE B 1 405 ? 18.672 -38.719 -28.531 1 85.25 405 ILE B O 1
ATOM 11888 N N . GLY B 1 406 ? 20.188 -39.938 -27.641 1 84 406 GLY B N 1
ATOM 11889 C CA . GLY B 1 406 ? 20.656 -39 -26.625 1 84 406 GLY B CA 1
ATOM 11890 C C . GLY B 1 406 ? 21.125 -37.688 -27.203 1 84 406 GLY B C 1
ATOM 11891 O O . GLY B 1 406 ? 21.156 -36.688 -26.5 1 84 406 GLY B O 1
ATOM 11892 N N . SER B 1 407 ? 21.422 -37.688 -28.469 1 81.88 407 SER B N 1
ATOM 11893 C CA . SER B 1 407 ? 21.828 -36.438 -29.078 1 81.88 407 SER B CA 1
ATOM 11894 C C . SER B 1 407 ? 20.672 -35.469 -29.172 1 81.88 407 SER B C 1
ATOM 11896 O O . SER B 1 407 ? 20.859 -34.25 -29.141 1 81.88 407 SER B O 1
ATOM 11898 N N . GLY B 1 408 ? 19.484 -36.031 -29.344 1 88.5 408 GLY B N 1
ATOM 11899 C CA . GLY B 1 408 ? 18.281 -35.219 -29.391 1 88.5 408 GLY B CA 1
ATOM 11900 C C . GLY B 1 408 ? 18.172 -34.406 -30.656 1 88.5 408 GLY B C 1
ATOM 11901 O O . GLY B 1 408 ? 18.516 -34.875 -31.75 1 88.5 408 GLY B O 1
ATOM 11902 N N . TYR B 1 409 ? 17.359 -33.25 -30.562 1 93.31 409 TYR B N 1
ATOM 11903 C CA . TYR B 1 409 ? 17.25 -32.281 -31.656 1 93.31 409 TYR B CA 1
ATOM 11904 C C . TYR B 1 409 ? 16.781 -32.938 -32.938 1 93.31 409 TYR B C 1
ATOM 11906 O O . TYR B 1 409 ? 15.805 -33.688 -32.938 1 93.31 409 TYR B O 1
ATOM 11914 N N . SER B 1 410 ? 17.484 -32.594 -34.094 1 94.56 410 SER B N 1
ATOM 11915 C CA . SER B 1 410 ? 17.047 -33.125 -35.375 1 94.56 410 SER B CA 1
ATOM 11916 C C . SER B 1 410 ? 17.25 -34.656 -35.438 1 94.56 410 SER B C 1
ATOM 11918 O O . SER B 1 410 ? 16.453 -35.375 -36.062 1 94.56 410 SER B O 1
ATOM 11920 N N . PHE B 1 411 ? 18.281 -35.125 -34.812 1 92.94 411 PHE B N 1
ATOM 11921 C CA . PHE B 1 411 ? 18.516 -36.562 -34.812 1 92.94 411 PHE B CA 1
ATOM 11922 C C . PHE B 1 411 ? 17.391 -37.281 -34.094 1 92.94 411 PHE B C 1
ATOM 11924 O O . PHE B 1 411 ? 16.875 -38.281 -34.594 1 92.94 411 PHE B O 1
ATOM 11931 N N . GLY B 1 412 ? 17.141 -36.844 -32.906 1 92.56 412 GLY B N 1
ATOM 11932 C CA . GLY B 1 412 ? 16.094 -37.5 -32.125 1 92.56 412 GLY B CA 1
ATOM 11933 C C . GLY B 1 412 ? 14.758 -37.531 -32.844 1 92.56 412 GLY B C 1
ATOM 11934 O O . GLY B 1 412 ? 14.117 -38.594 -32.906 1 92.56 412 GLY B O 1
ATOM 11935 N N . LEU B 1 413 ? 14.336 -36.375 -33.375 1 94.81 413 LEU B N 1
ATOM 11936 C CA . LEU B 1 413 ? 13.062 -36.344 -34.062 1 94.81 413 LEU B CA 1
ATOM 11937 C C . LEU B 1 413 ? 13.086 -37.219 -35.312 1 94.81 413 LEU B C 1
ATOM 11939 O O . LEU B 1 413 ? 12.094 -37.875 -35.625 1 94.81 413 LEU B O 1
ATOM 11943 N N . ASN B 1 414 ? 14.203 -37.219 -36.031 1 93.88 414 ASN B N 1
ATOM 11944 C CA . ASN B 1 414 ? 14.375 -38.062 -37.219 1 93.88 414 ASN B CA 1
ATOM 11945 C C . ASN B 1 414 ? 14.266 -39.531 -36.844 1 93.88 414 ASN B C 1
ATOM 11947 O O . ASN B 1 414 ? 13.633 -40.312 -37.562 1 93.88 414 ASN B O 1
ATOM 11951 N N . ALA B 1 415 ? 14.867 -39.906 -35.781 1 93.38 415 ALA B N 1
ATOM 11952 C CA . ALA B 1 415 ? 14.844 -41.281 -35.312 1 93.38 415 ALA B CA 1
ATOM 11953 C C . ALA B 1 415 ? 13.422 -41.719 -34.969 1 93.38 415 ALA B C 1
ATOM 11955 O O . ALA B 1 415 ? 13.008 -42.812 -35.312 1 93.38 415 ALA B O 1
ATOM 11956 N N . LEU B 1 416 ? 12.68 -40.906 -34.312 1 94.31 416 LEU B N 1
ATOM 11957 C CA . LEU B 1 416 ? 11.305 -41.219 -33.938 1 94.31 416 LEU B CA 1
ATOM 11958 C C . LEU B 1 416 ? 10.414 -41.344 -35.156 1 94.31 416 LEU B C 1
ATOM 11960 O O . LEU B 1 416 ? 9.555 -42.219 -35.219 1 94.31 416 LEU B O 1
ATOM 11964 N N . GLU B 1 417 ? 10.609 -40.406 -36.062 1 93.12 417 GLU B N 1
ATOM 11965 C CA . GLU B 1 417 ? 9.859 -40.5 -37.312 1 93.12 417 GLU B CA 1
ATOM 11966 C C . GLU B 1 417 ? 10.133 -41.812 -38.031 1 93.12 417 GLU B C 1
ATOM 11968 O O . GLU B 1 417 ? 9.203 -42.438 -38.562 1 93.12 417 GLU B O 1
ATOM 11973 N N . HIS B 1 418 ? 11.406 -42.156 -38.031 1 92.69 418 HIS B N 1
ATOM 11974 C CA . HIS B 1 418 ? 11.797 -43.406 -38.688 1 92.69 418 HIS B CA 1
ATOM 11975 C C . HIS B 1 418 ? 11.156 -44.594 -37.969 1 92.69 418 HIS B C 1
ATOM 11977 O O . HIS B 1 418 ? 10.633 -45.5 -38.625 1 92.69 418 HIS B O 1
ATOM 11983 N N . ALA B 1 419 ? 11.195 -44.625 -36.656 1 92.12 419 ALA B N 1
ATOM 11984 C CA . ALA B 1 419 ? 10.555 -45.688 -35.875 1 92.12 419 ALA B CA 1
ATOM 11985 C C . ALA B 1 419 ? 9.07 -45.812 -36.219 1 92.12 419 ALA B C 1
ATOM 11987 O O . ALA B 1 419 ? 8.539 -46.906 -36.406 1 92.12 419 ALA B O 1
ATOM 11988 N N . ASN B 1 420 ? 8.43 -44.688 -36.25 1 91.38 420 ASN B N 1
ATOM 11989 C CA . ASN B 1 420 ? 7 -44.625 -36.562 1 91.38 420 ASN B CA 1
ATOM 11990 C C . ASN B 1 420 ? 6.699 -45.188 -37.938 1 91.38 420 ASN B C 1
ATOM 11992 O O . ASN B 1 420 ? 5.707 -45.906 -38.125 1 91.38 420 ASN B O 1
ATOM 11996 N N . GLU B 1 421 ? 7.539 -44.875 -38.875 1 90.12 421 GLU B N 1
ATOM 11997 C CA . GLU B 1 421 ? 7.375 -45.375 -40.219 1 90.12 421 GLU B CA 1
ATOM 11998 C C . GLU B 1 421 ? 7.461 -46.906 -40.25 1 90.12 421 GLU B C 1
ATOM 12000 O O . GLU B 1 421 ? 6.676 -47.562 -40.938 1 90.12 421 GLU B O 1
ATOM 12005 N N . LEU B 1 422 ? 8.422 -47.406 -39.562 1 89.88 422 LEU B N 1
ATOM 12006 C CA . LEU B 1 422 ? 8.609 -48.844 -39.5 1 89.88 422 LEU B CA 1
ATOM 12007 C C . LEU B 1 422 ? 7.422 -49.531 -38.844 1 89.88 422 LEU B C 1
ATOM 12009 O O . LEU B 1 422 ? 6.992 -50.625 -39.281 1 89.88 422 LEU B O 1
ATOM 12013 N N . PHE B 1 423 ? 6.898 -49 -37.812 1 88.19 423 PHE B N 1
ATOM 12014 C CA . PHE B 1 423 ? 5.719 -49.531 -37.156 1 88.19 423 PHE B CA 1
ATOM 12015 C C . PHE B 1 423 ? 4.531 -49.562 -38.125 1 88.19 423 PHE B C 1
ATOM 12017 O O . PHE B 1 423 ? 3.824 -50.562 -38.219 1 88.19 423 PHE B O 1
ATOM 12024 N N . LEU B 1 424 ? 4.324 -48.438 -38.812 1 85.06 424 LEU B N 1
ATOM 12025 C CA . LEU B 1 424 ? 3.184 -48.312 -39.719 1 85.06 424 LEU B CA 1
ATOM 12026 C C . LEU B 1 424 ? 3.303 -49.312 -40.875 1 85.06 424 LEU B C 1
ATOM 12028 O O . LEU B 1 424 ? 2.305 -49.875 -41.281 1 85.06 424 LEU B O 1
ATOM 12032 N N . LYS B 1 425 ? 4.543 -49.5 -41.25 1 84.5 425 LYS B N 1
ATOM 12033 C CA . LYS B 1 425 ? 4.777 -50.438 -42.375 1 84.5 425 LYS B CA 1
ATOM 12034 C C . LYS B 1 425 ? 4.637 -51.875 -41.906 1 84.5 425 LYS B C 1
ATOM 12036 O O . LYS B 1 425 ? 4.125 -52.719 -42.656 1 84.5 425 LYS B O 1
ATOM 12041 N N . GLY B 1 426 ? 5.102 -52.125 -40.781 1 83.44 426 GLY B N 1
ATOM 12042 C CA . GLY B 1 426 ? 5.164 -53.5 -40.281 1 83.44 426 GLY B CA 1
ATOM 12043 C C . GLY B 1 426 ? 3.875 -53.969 -39.625 1 83.44 426 GLY B C 1
ATOM 12044 O O . GLY B 1 426 ? 3.615 -55.156 -39.531 1 83.44 426 GLY B O 1
ATOM 12045 N N . ALA B 1 427 ? 3.129 -53.156 -39.094 1 76.19 427 ALA B N 1
ATOM 12046 C CA . ALA B 1 427 ? 1.979 -53.531 -38.25 1 76.19 427 ALA B CA 1
ATOM 12047 C C . ALA B 1 427 ? 0.862 -54.125 -39.094 1 76.19 427 ALA B C 1
ATOM 12049 O O . ALA B 1 427 ? 0.637 -53.719 -40.219 1 76.19 427 ALA B O 1
ATOM 12050 N N . ASN B 1 428 ? 0.355 -55.375 -38.438 1 64.38 428 ASN B N 1
ATOM 12051 C CA . ASN B 1 428 ? -0.83 -56.031 -38.969 1 64.38 428 ASN B CA 1
ATOM 12052 C C . ASN B 1 428 ? -2.109 -55.312 -38.562 1 64.38 428 ASN B C 1
ATOM 12054 O O . ASN B 1 428 ? -2.279 -54.938 -37.406 1 64.38 428 ASN B O 1
ATOM 12058 N N . HIS B 1 429 ? -2.77 -54.344 -39.125 1 65.25 429 HIS B N 1
ATOM 12059 C CA . HIS B 1 429 ? -4.055 -53.719 -38.844 1 65.25 429 HIS B CA 1
ATOM 12060 C C . HIS B 1 429 ? -3.873 -52.312 -38.312 1 65.25 429 HIS B C 1
ATOM 12062 O O . HIS B 1 429 ? -4.742 -51.781 -37.625 1 65.25 429 HIS B O 1
ATOM 12068 N N . LYS B 1 430 ? -3.721 -51.219 -38.906 1 78.38 430 LYS B N 1
ATOM 12069 C CA . LYS B 1 430 ? -3.631 -49.812 -38.625 1 78.38 430 LYS B CA 1
ATOM 12070 C C . LYS B 1 430 ? -3.346 -49.562 -37.156 1 78.38 430 LYS B C 1
ATOM 12072 O O . LYS B 1 430 ? -4.008 -48.719 -36.5 1 78.38 430 LYS B O 1
ATOM 12077 N N . ALA B 1 431 ? -2.311 -50.375 -36.531 1 79 431 ALA B N 1
ATOM 12078 C CA . ALA B 1 431 ? -1.967 -50.188 -35.125 1 79 431 ALA B CA 1
ATOM 12079 C C . ALA B 1 431 ? -1.583 -48.719 -34.844 1 79 431 ALA B C 1
ATOM 12081 O O . ALA B 1 431 ? -0.943 -48.062 -35.688 1 79 431 ALA B O 1
ATOM 12082 N N . ARG B 1 432 ? -2.01 -48.25 -33.594 1 88.12 432 ARG B N 1
ATOM 12083 C CA . ARG B 1 432 ? -1.733 -46.875 -33.188 1 88.12 432 ARG B CA 1
ATOM 12084 C C . ARG B 1 432 ? -0.28 -46.719 -32.75 1 88.12 432 ARG B C 1
ATOM 12086 O O . ARG B 1 432 ? 0.278 -47.625 -32.094 1 88.12 432 ARG B O 1
ATOM 12093 N N . THR B 1 433 ? 0.252 -45.625 -33.125 1 83.88 433 THR B N 1
ATOM 12094 C CA . THR B 1 433 ? 1.619 -45.312 -32.75 1 83.88 433 THR B CA 1
ATOM 12095 C C . THR B 1 433 ? 1.732 -45.188 -31.219 1 83.88 433 THR B C 1
ATOM 12097 O O . THR B 1 433 ? 0.892 -44.562 -30.578 1 83.88 433 THR B O 1
ATOM 12100 N N . MET B 1 434 ? 2.701 -45.938 -30.562 1 93.25 434 MET B N 1
ATOM 12101 C CA . MET B 1 434 ? 3.025 -45.812 -29.141 1 93.25 434 MET B CA 1
ATOM 12102 C C . MET B 1 434 ? 4.531 -45.938 -28.922 1 93.25 434 MET B C 1
ATOM 12104 O O . MET B 1 434 ? 5.055 -47 -28.688 1 93.25 434 MET B O 1
ATOM 12108 N N . ILE B 1 435 ? 5.156 -44.75 -29.031 1 95.38 435 ILE B N 1
ATOM 12109 C CA . ILE B 1 435 ? 6.594 -44.656 -28.781 1 95.38 435 ILE B CA 1
ATOM 12110 C C . ILE B 1 435 ? 6.844 -43.75 -27.562 1 95.38 435 ILE B C 1
ATOM 12112 O O . ILE B 1 435 ? 6.094 -42.812 -27.312 1 95.38 435 ILE B O 1
ATOM 12116 N N . ILE B 1 436 ? 7.77 -44.156 -26.75 1 95.75 436 ILE B N 1
ATOM 12117 C CA . ILE B 1 436 ? 8.219 -43.281 -25.656 1 95.75 436 ILE B CA 1
ATOM 12118 C C . ILE B 1 436 ? 9.695 -42.938 -25.859 1 95.75 436 ILE B C 1
ATOM 12120 O O . ILE B 1 436 ? 10.484 -43.75 -26.312 1 95.75 436 ILE B O 1
ATOM 12124 N N . THR B 1 437 ? 9.992 -41.656 -25.594 1 95.62 437 THR B N 1
ATOM 12125 C CA . THR B 1 437 ? 11.352 -41.156 -25.766 1 95.62 437 THR B CA 1
ATOM 12126 C C . THR B 1 437 ? 11.812 -40.375 -24.547 1 95.62 437 THR B C 1
ATOM 12128 O O . THR B 1 437 ? 10.984 -39.906 -23.75 1 95.62 437 THR B O 1
ATOM 12131 N N . VAL B 1 438 ? 13.109 -40.281 -24.312 1 92.69 438 VAL B N 1
ATOM 12132 C CA . VAL B 1 438 ? 13.648 -39.438 -23.25 1 92.69 438 VAL B CA 1
ATOM 12133 C C . VAL B 1 438 ? 14.016 -38.062 -23.812 1 92.69 438 VAL B C 1
ATOM 12135 O O . VAL B 1 438 ? 13.859 -37.031 -23.125 1 92.69 438 VAL B O 1
ATOM 12138 N N . ASP B 1 439 ? 14.594 -38 -25 1 90.12 439 ASP B N 1
ATOM 12139 C CA . ASP B 1 439 ? 15.07 -36.781 -25.609 1 90.12 439 ASP B CA 1
ATOM 12140 C C . ASP B 1 439 ? 14.156 -36.344 -26.766 1 90.12 439 ASP B C 1
ATOM 12142 O O . ASP B 1 439 ? 13.727 -37.188 -27.562 1 90.12 439 ASP B O 1
ATOM 12146 N N . GLY B 1 440 ? 13.828 -35.094 -26.719 1 88.12 440 GLY B N 1
ATOM 12147 C CA . GLY B 1 440 ? 12.938 -34.594 -27.766 1 88.12 440 GLY B CA 1
ATOM 12148 C C . GLY B 1 440 ? 13.227 -33.188 -28.172 1 88.12 440 GLY B C 1
ATOM 12149 O O . GLY B 1 440 ? 14.297 -32.656 -27.875 1 88.12 440 GLY B O 1
ATOM 12150 N N . TRP B 1 441 ? 12.367 -32.594 -28.953 1 95.62 441 TRP B N 1
ATOM 12151 C CA . TRP B 1 441 ? 12.359 -31.219 -29.484 1 95.62 441 TRP B CA 1
ATOM 12152 C C . TRP B 1 441 ? 10.961 -30.812 -29.938 1 95.62 441 TRP B C 1
ATOM 12154 O O . TRP B 1 441 ? 9.984 -31.5 -29.625 1 95.62 441 TRP B O 1
ATOM 12164 N N . ALA B 1 442 ? 10.852 -29.641 -30.578 1 96.12 442 ALA B N 1
ATOM 12165 C CA . ALA B 1 442 ? 9.562 -29.266 -31.156 1 96.12 442 ALA B CA 1
ATOM 12166 C C . ALA B 1 442 ? 9.117 -30.297 -32.188 1 96.12 442 ALA B C 1
ATOM 12168 O O . ALA B 1 442 ? 9.891 -30.656 -33.094 1 96.12 442 ALA B O 1
ATOM 12169 N N . GLY B 1 443 ? 7.945 -30.828 -31.969 1 95.88 443 GLY B N 1
ATOM 12170 C CA . GLY B 1 443 ? 7.422 -31.828 -32.906 1 95.88 443 GLY B CA 1
ATOM 12171 C C . GLY B 1 443 ? 7.434 -33.219 -32.344 1 95.88 443 GLY B C 1
ATOM 12172 O O . GLY B 1 443 ? 6.789 -34.125 -32.875 1 95.88 443 GLY B O 1
ATOM 12173 N N . THR B 1 444 ? 8.023 -33.406 -31.219 1 95.62 444 THR B N 1
ATOM 12174 C CA . THR B 1 444 ? 8.156 -34.75 -30.594 1 95.62 444 THR B CA 1
ATOM 12175 C C . THR B 1 444 ? 6.781 -35.344 -30.328 1 95.62 444 THR B C 1
ATOM 12177 O O . THR B 1 444 ? 6.59 -36.562 -30.484 1 95.62 444 THR B O 1
ATOM 12180 N N . GLN B 1 445 ? 5.824 -34.562 -30 1 96.44 445 GLN B N 1
ATOM 12181 C CA . GLN B 1 445 ? 4.512 -35.031 -29.547 1 96.44 445 GLN B CA 1
ATOM 12182 C C . GLN B 1 445 ? 3.789 -35.781 -30.656 1 96.44 445 GLN B C 1
ATOM 12184 O O . GLN B 1 445 ? 2.869 -36.562 -30.391 1 96.44 445 GLN B O 1
ATOM 12189 N N . ARG B 1 446 ? 4.125 -35.531 -31.891 1 95.75 446 ARG B N 1
ATOM 12190 C CA . ARG B 1 446 ? 3.383 -36.125 -33 1 95.75 446 ARG B CA 1
ATOM 12191 C C . ARG B 1 446 ? 3.811 -37.594 -33.188 1 95.75 446 ARG B C 1
ATOM 12193 O O . ARG B 1 446 ? 3.123 -38.375 -33.875 1 95.75 446 ARG B O 1
ATOM 12200 N N . HIS B 1 447 ? 4.988 -37.906 -32.469 1 94.94 447 HIS B N 1
ATOM 12201 C CA . HIS B 1 447 ? 5.504 -39.281 -32.688 1 94.94 447 HIS B CA 1
ATOM 12202 C C . HIS B 1 447 ? 5.609 -40.031 -31.359 1 94.94 447 HIS B C 1
ATOM 12204 O O . HIS B 1 447 ? 5.672 -41.25 -31.359 1 94.94 447 HIS B O 1
ATOM 12210 N N . ALA B 1 448 ? 5.656 -39.375 -30.266 1 96.06 448 ALA B N 1
ATOM 12211 C CA . ALA B 1 448 ? 6.012 -40.094 -29.062 1 96.06 448 ALA B CA 1
ATOM 12212 C C . ALA B 1 448 ? 5.535 -39.344 -27.812 1 96.06 448 ALA B C 1
ATOM 12214 O O . ALA B 1 448 ? 5.293 -38.125 -27.859 1 96.06 448 ALA B O 1
ATOM 12215 N N . GLY B 1 449 ? 5.266 -40.156 -26.703 1 95.94 449 GLY B N 1
ATOM 12216 C CA . GLY B 1 449 ? 5.285 -39.594 -25.375 1 95.94 449 GLY B CA 1
ATOM 12217 C C . GLY B 1 449 ? 6.684 -39.438 -24.812 1 95.94 449 GLY B C 1
ATOM 12218 O O . GLY B 1 449 ? 7.648 -39.938 -25.391 1 95.94 449 GLY B O 1
ATOM 12219 N N . VAL B 1 450 ? 6.781 -38.656 -23.703 1 96.56 450 VAL B N 1
ATOM 12220 C CA . VAL B 1 450 ? 8.117 -38.375 -23.188 1 96.56 450 VAL B CA 1
ATOM 12221 C C . VAL B 1 450 ? 8.281 -38.969 -21.781 1 96.56 450 VAL B C 1
ATOM 12223 O O . VAL B 1 450 ? 7.402 -38.812 -20.938 1 96.56 450 VAL B O 1
ATOM 12226 N N . TRP B 1 451 ? 9.359 -39.688 -21.594 1 96.06 451 TRP B N 1
ATOM 12227 C CA . TRP B 1 451 ? 9.844 -40.25 -20.328 1 96.06 451 TRP B CA 1
ATOM 12228 C C . TRP B 1 451 ? 10.859 -39.281 -19.672 1 96.06 451 TRP B C 1
ATOM 12230 O O . TRP B 1 451 ? 11.719 -38.75 -20.359 1 96.06 451 TRP B O 1
ATOM 12240 N N . SER B 1 452 ? 10.734 -39.094 -18.344 1 93.94 452 SER B N 1
ATOM 12241 C CA . SER B 1 452 ? 11.484 -38.031 -17.688 1 93.94 452 SER B CA 1
ATOM 12242 C C . SER B 1 452 ? 12.945 -38.406 -17.484 1 93.94 452 SER B C 1
ATOM 12244 O O . SER B 1 452 ? 13.773 -37.562 -17.125 1 93.94 452 SER B O 1
ATOM 12246 N N . GLY B 1 453 ? 13.242 -39.656 -17.625 1 91.31 453 GLY B N 1
ATOM 12247 C CA . GLY B 1 453 ? 14.617 -40.094 -17.469 1 91.31 453 GLY B CA 1
ATOM 12248 C C . GLY B 1 453 ? 14.844 -40.938 -16.219 1 91.31 453 GLY B C 1
ATOM 12249 O O . GLY B 1 453 ? 13.891 -41.344 -15.57 1 91.31 453 GLY B O 1
ATOM 12250 N N . ASP B 1 454 ? 16.156 -41.156 -15.938 1 88.94 454 ASP B N 1
ATOM 12251 C CA . ASP B 1 454 ? 16.547 -42.031 -14.852 1 88.94 454 ASP B CA 1
ATOM 12252 C C . ASP B 1 454 ? 16.594 -41.312 -13.523 1 88.94 454 ASP B C 1
ATOM 12254 O O . ASP B 1 454 ? 17.281 -40.281 -13.391 1 88.94 454 ASP B O 1
ATOM 12258 N N . GLN B 1 455 ? 15.789 -41.781 -12.633 1 89.5 455 GLN B N 1
ATOM 12259 C CA . GLN B 1 455 ? 15.906 -41.344 -11.234 1 89.5 455 GLN B CA 1
ATOM 12260 C C . GLN B 1 455 ? 16.172 -42.531 -10.32 1 89.5 455 GLN B C 1
ATOM 12262 O O . GLN B 1 455 ? 15.758 -43.656 -10.625 1 89.5 455 GLN B O 1
ATOM 12267 N N . THR B 1 456 ? 16.797 -42.312 -9.242 1 85.31 456 THR B N 1
ATOM 12268 C CA . THR B 1 456 ? 17.172 -43.406 -8.352 1 85.31 456 THR B CA 1
ATOM 12269 C C . THR B 1 456 ? 15.938 -44.031 -7.723 1 85.31 456 THR B C 1
ATOM 12271 O O . THR B 1 456 ? 15.773 -45.25 -7.746 1 85.31 456 THR B O 1
ATOM 12274 N N . GLY B 1 457 ? 15.055 -43.219 -7.211 1 88.19 457 GLY B N 1
ATOM 12275 C CA . GLY B 1 457 ? 13.883 -43.656 -6.488 1 88.19 457 GLY B CA 1
ATOM 12276 C C . GLY B 1 457 ? 14.062 -43.656 -4.984 1 88.19 457 GLY B C 1
ATOM 12277 O O . GLY B 1 457 ? 15.188 -43.531 -4.488 1 88.19 457 GLY B O 1
ATOM 12278 N N . GLY B 1 458 ? 12.961 -43.594 -4.262 1 89.44 458 GLY B N 1
ATOM 12279 C CA . GLY B 1 458 ? 12.984 -43.719 -2.809 1 89.44 458 GLY B CA 1
ATOM 12280 C C . GLY B 1 458 ? 13.07 -42.344 -2.121 1 89.44 458 GLY B C 1
ATOM 12281 O O . GLY B 1 458 ? 13.07 -42.281 -0.892 1 89.44 458 GLY B O 1
ATOM 12282 N N . GLN B 1 459 ? 13.172 -41.312 -2.826 1 89 459 GLN B N 1
ATOM 12283 C CA . GLN B 1 459 ? 13.281 -40 -2.246 1 89 459 GLN B CA 1
ATOM 12284 C C . GLN B 1 459 ? 12.047 -39.156 -2.566 1 89 459 GLN B C 1
ATOM 12286 O O . GLN B 1 459 ? 11.516 -39.219 -3.676 1 89 459 GLN B O 1
ATOM 12291 N N . TRP B 1 460 ? 11.609 -38.344 -1.58 1 92.5 460 TRP B N 1
ATOM 12292 C CA . TRP B 1 460 ? 10.445 -37.469 -1.727 1 92.5 460 TRP B CA 1
ATOM 12293 C C . TRP B 1 460 ? 10.648 -36.469 -2.852 1 92.5 460 TRP B C 1
ATOM 12295 O O . TRP B 1 460 ? 9.695 -36.094 -3.531 1 92.5 460 TRP B O 1
ATOM 12305 N N . GLU B 1 461 ? 11.883 -36.094 -3.076 1 90.19 461 GLU B N 1
ATOM 12306 C CA . GLU B 1 461 ? 12.234 -35.094 -4.086 1 90.19 461 GLU B CA 1
ATOM 12307 C C . GLU B 1 461 ? 11.828 -35.562 -5.48 1 90.19 461 GLU B C 1
ATOM 12309 O O . GLU B 1 461 ? 11.477 -34.75 -6.336 1 90.19 461 GLU B O 1
ATOM 12314 N N . TYR B 1 462 ? 11.797 -36.844 -5.734 1 92.25 462 TYR B N 1
ATOM 12315 C CA . TYR B 1 462 ? 11.453 -37.375 -7.051 1 92.25 462 TYR B CA 1
ATOM 12316 C C . TYR B 1 462 ? 9.953 -37.281 -7.301 1 92.25 462 TYR B C 1
ATOM 12318 O O . TYR B 1 462 ? 9.516 -37.219 -8.453 1 92.25 462 TYR B O 1
ATOM 12326 N N . ILE B 1 463 ? 9.195 -37.25 -6.262 1 96.69 463 ILE B N 1
ATOM 12327 C CA . ILE B 1 463 ? 7.77 -36.969 -6.434 1 96.69 463 ILE B CA 1
ATOM 12328 C C . ILE B 1 463 ? 7.559 -35.469 -6.605 1 96.69 463 ILE B C 1
ATOM 12330 O O . ILE B 1 463 ? 6.887 -35.031 -7.547 1 96.69 463 ILE B O 1
ATOM 12334 N N . ARG B 1 464 ? 8.203 -34.719 -5.723 1 95.88 464 ARG B N 1
ATOM 12335 C CA . ARG B 1 464 ? 7.992 -33.25 -5.664 1 95.88 464 ARG B CA 1
ATOM 12336 C C . ARG B 1 464 ? 8.242 -32.625 -7.02 1 95.88 464 ARG B C 1
ATOM 12338 O O . ARG B 1 464 ? 7.383 -31.906 -7.543 1 95.88 464 ARG B O 1
ATOM 12345 N N . PHE B 1 465 ? 9.367 -32.812 -7.641 1 95.31 465 PHE B N 1
ATOM 12346 C CA . PHE B 1 465 ? 9.711 -32.031 -8.828 1 95.31 465 PHE B CA 1
ATOM 12347 C C . PHE B 1 465 ? 9 -32.562 -10.055 1 95.31 465 PHE B C 1
ATOM 12349 O O . PHE B 1 465 ? 8.844 -31.859 -11.055 1 95.31 465 PHE B O 1
ATOM 12356 N N . HIS B 1 466 ? 8.523 -33.812 -10.062 1 97.44 466 HIS B N 1
ATOM 12357 C CA . HIS B 1 466 ? 7.84 -34.375 -11.219 1 97.44 466 HIS B CA 1
ATOM 12358 C C . HIS B 1 466 ? 6.473 -33.719 -11.414 1 97.44 466 HIS B C 1
ATOM 12360 O O . HIS B 1 466 ? 5.988 -33.625 -12.547 1 97.44 466 HIS B O 1
ATOM 12366 N N . ILE B 1 467 ? 5.891 -33.281 -10.305 1 98.25 467 ILE B N 1
ATOM 12367 C CA . ILE B 1 467 ? 4.551 -32.719 -10.406 1 98.25 467 ILE B CA 1
ATOM 12368 C C . ILE B 1 467 ? 4.562 -31.531 -11.344 1 98.25 467 ILE B C 1
ATOM 12370 O O . ILE B 1 467 ? 3.906 -31.547 -12.391 1 98.25 467 ILE B O 1
ATOM 12374 N N . PRO B 1 468 ? 5.383 -30.516 -11.07 1 97.81 468 PRO B N 1
ATOM 12375 C CA . PRO B 1 468 ? 5.422 -29.406 -12.016 1 97.81 468 PRO B CA 1
ATOM 12376 C C . PRO B 1 468 ? 6.016 -29.797 -13.367 1 97.81 468 PRO B C 1
ATOM 12378 O O . PRO B 1 468 ? 5.672 -29.203 -14.398 1 97.81 468 PRO B O 1
ATOM 12381 N N . THR B 1 469 ? 6.859 -30.797 -13.414 1 97.75 469 THR 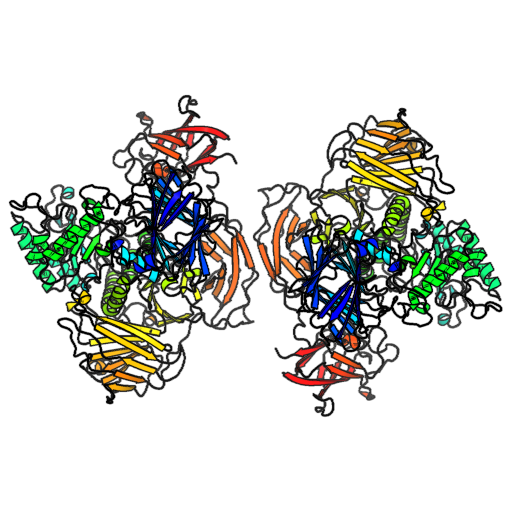B N 1
ATOM 12382 C CA . THR B 1 469 ? 7.43 -31.297 -14.656 1 97.75 469 THR B CA 1
ATOM 12383 C C . THR B 1 469 ? 6.336 -31.781 -15.602 1 97.75 469 THR B C 1
ATOM 12385 O O . THR B 1 469 ? 6.324 -31.438 -16.781 1 97.75 469 THR B O 1
ATOM 12388 N N . TYR B 1 470 ? 5.426 -32.562 -15.031 1 98.12 470 TYR B N 1
ATOM 12389 C CA . TYR B 1 470 ? 4.332 -33.094 -15.828 1 98.12 470 TYR B CA 1
ATOM 12390 C C . TYR B 1 470 ? 3.406 -32 -16.312 1 98.12 470 TYR B C 1
ATOM 12392 O O . TYR B 1 470 ? 3.01 -31.969 -17.484 1 98.12 470 TYR B O 1
ATOM 12400 N N . ILE B 1 471 ? 3.121 -31.078 -15.438 1 98.19 471 ILE B N 1
ATOM 12401 C CA . ILE B 1 471 ? 2.252 -29.953 -15.781 1 98.19 471 ILE B CA 1
ATOM 12402 C C . ILE B 1 471 ? 2.898 -29.125 -16.891 1 98.19 471 ILE B C 1
ATOM 12404 O O . ILE B 1 471 ? 2.268 -28.844 -17.906 1 98.19 471 ILE B O 1
ATOM 12408 N N . GLY B 1 472 ? 4.152 -28.797 -16.688 1 97.31 472 GLY B N 1
ATOM 12409 C CA . GLY B 1 472 ? 4.875 -27.969 -17.641 1 97.31 472 GLY B CA 1
ATOM 12410 C C . GLY B 1 472 ? 5.004 -28.609 -19 1 97.31 472 GLY B C 1
ATOM 12411 O O . GLY B 1 472 ? 4.949 -27.922 -20.031 1 97.31 472 GLY B O 1
ATOM 12412 N N . SER B 1 473 ? 5.16 -29.922 -19.016 1 97.31 473 SER B N 1
ATOM 12413 C CA . SER B 1 473 ? 5.254 -30.641 -20.281 1 97.31 473 SER B CA 1
ATOM 12414 C C . SER B 1 473 ? 3.957 -30.516 -21.078 1 97.31 473 SER B C 1
ATOM 12416 O O . SER B 1 473 ? 3.984 -30.25 -22.281 1 97.31 473 SER B O 1
ATOM 12418 N N . GLY B 1 474 ? 2.891 -30.719 -20.375 1 96.81 474 GLY B N 1
ATOM 12419 C CA . GLY B 1 474 ? 1.611 -30.547 -21.047 1 96.81 474 GLY B CA 1
ATOM 12420 C C . GLY B 1 474 ? 1.424 -29.141 -21.609 1 96.81 474 GLY B C 1
ATOM 12421 O O . GLY B 1 474 ? 0.892 -28.984 -22.703 1 96.81 474 GLY B O 1
ATOM 12422 N N . LEU B 1 475 ? 1.914 -28.172 -20.922 1 97.25 475 LEU B N 1
ATOM 12423 C CA . LEU B 1 475 ? 1.804 -26.781 -21.328 1 97.25 475 LEU B CA 1
ATOM 12424 C C . LEU B 1 475 ? 2.793 -26.453 -22.453 1 97.25 475 LEU B C 1
ATOM 12426 O O . LEU B 1 475 ? 2.754 -25.375 -23.031 1 97.25 475 LEU B O 1
ATOM 12430 N N . SER B 1 476 ? 3.631 -27.359 -22.797 1 97.25 476 SER B N 1
ATOM 12431 C CA . SER B 1 476 ? 4.633 -27.188 -23.844 1 97.25 476 SER B CA 1
ATOM 12432 C C . SER B 1 476 ? 4.266 -27.969 -25.094 1 97.25 476 SER B C 1
ATOM 12434 O O . SER B 1 476 ? 5.09 -28.141 -25.984 1 97.25 476 SER B O 1
ATOM 12436 N N . GLY B 1 477 ? 3.066 -28.578 -25.094 1 96.12 477 GLY B N 1
ATOM 12437 C CA . GLY B 1 477 ? 2.604 -29.344 -26.234 1 96.12 477 GLY B CA 1
ATOM 12438 C C . GLY B 1 477 ? 2.939 -30.828 -26.156 1 96.12 477 GLY B C 1
ATOM 12439 O O . GLY B 1 477 ? 2.801 -31.562 -27.125 1 96.12 477 GLY B O 1
ATOM 12440 N N . ILE B 1 478 ? 3.326 -31.25 -24.969 1 96.81 478 ILE B N 1
ATOM 12441 C CA . ILE B 1 478 ? 3.652 -32.656 -24.734 1 96.81 478 ILE B CA 1
ATOM 12442 C C . ILE B 1 478 ? 2.717 -33.25 -23.672 1 96.81 478 ILE B C 1
ATOM 12444 O O . ILE B 1 478 ? 3.102 -33.375 -22.516 1 96.81 478 ILE B O 1
ATOM 12448 N N . PRO B 1 479 ? 1.584 -33.656 -24.078 1 96.88 479 PRO B N 1
ATOM 12449 C CA . PRO B 1 479 ? 0.601 -34.094 -23.078 1 96.88 479 PRO B CA 1
ATOM 12450 C C . PRO B 1 479 ? 0.86 -35.5 -22.562 1 96.88 479 PRO B C 1
ATOM 12452 O O . PRO B 1 479 ? 0.337 -35.875 -21.5 1 96.88 479 PRO B O 1
ATOM 12455 N N . ILE B 1 480 ? 1.584 -36.344 -23.25 1 97.62 480 ILE B N 1
ATOM 12456 C CA . ILE B 1 480 ? 1.866 -37.719 -22.812 1 97.62 480 ILE B CA 1
ATOM 12457 C C . ILE B 1 480 ? 3.248 -37.781 -22.172 1 97.62 480 ILE B C 1
ATOM 12459 O O . ILE B 1 480 ? 4.266 -37.656 -22.844 1 97.62 480 ILE B O 1
ATOM 12463 N N . VAL B 1 481 ? 3.18 -37.969 -20.891 1 97.06 481 VAL B N 1
ATOM 12464 C CA . VAL B 1 481 ? 4.414 -37.938 -20.109 1 97.06 481 VAL B CA 1
ATOM 12465 C C . VAL B 1 481 ? 4.402 -39.062 -19.078 1 97.06 481 VAL B C 1
ATOM 12467 O O . VAL B 1 481 ? 3.342 -39.562 -18.703 1 97.06 481 VAL B O 1
ATOM 12470 N N . GLY B 1 482 ? 5.594 -39.469 -18.672 1 96.19 482 GLY B N 1
ATOM 12471 C CA . GLY B 1 482 ? 5.723 -40.469 -17.625 1 96.19 482 GLY B CA 1
ATOM 12472 C C . GLY B 1 482 ? 7.102 -40.5 -16.984 1 96.19 482 GLY B C 1
ATOM 12473 O O . GLY B 1 482 ? 8.031 -39.844 -17.484 1 96.19 482 GLY B O 1
ATOM 12474 N N . SER B 1 483 ? 7.207 -41.156 -15.898 1 96.56 483 SER B N 1
ATOM 12475 C CA . SER B 1 483 ? 8.445 -41.469 -15.195 1 96.56 483 SER B CA 1
ATOM 12476 C C . SER B 1 483 ? 8.375 -42.875 -14.562 1 96.56 483 SER B C 1
ATOM 12478 O O . SER B 1 483 ? 7.297 -43.469 -14.484 1 96.56 483 SER B O 1
ATOM 12480 N N . ASP B 1 484 ? 9.508 -43.344 -14.133 1 96.44 484 ASP B N 1
ATOM 12481 C CA . ASP B 1 484 ? 9.555 -44.656 -13.523 1 96.44 484 ASP B CA 1
ATOM 12482 C C . ASP B 1 484 ? 8.805 -44.688 -12.195 1 96.44 484 ASP B C 1
ATOM 12484 O O . ASP B 1 484 ? 8.867 -43.719 -11.422 1 96.44 484 ASP B O 1
ATOM 12488 N N . MET B 1 485 ? 8.094 -45.812 -12.023 1 97.06 485 MET B N 1
ATOM 12489 C CA . MET B 1 485 ? 7.488 -46 -10.711 1 97.06 485 MET B CA 1
ATOM 12490 C C . MET B 1 485 ? 8.555 -46.219 -9.648 1 97.06 485 MET B C 1
ATOM 12492 O O . MET B 1 485 ? 9.258 -47.219 -9.664 1 97.06 485 MET B O 1
ATOM 12496 N N . ASP B 1 486 ? 8.688 -45.312 -8.734 1 95.5 486 ASP B N 1
ATOM 12497 C CA . ASP B 1 486 ? 9.648 -45.312 -7.641 1 95.5 486 ASP B CA 1
ATOM 12498 C C . ASP B 1 486 ? 11.078 -45.469 -8.164 1 95.5 486 ASP B C 1
ATOM 12500 O O . ASP B 1 486 ? 11.883 -46.219 -7.613 1 95.5 486 ASP B O 1
ATOM 12504 N N . GLY B 1 487 ? 11.391 -44.969 -9.242 1 92.75 487 GLY B N 1
ATOM 12505 C CA . GLY B 1 487 ? 12.727 -44.844 -9.805 1 92.75 487 GLY B CA 1
ATOM 12506 C C . GLY B 1 487 ? 13.234 -46.156 -10.391 1 92.75 487 GLY B C 1
ATOM 12507 O O . GLY B 1 487 ? 12.484 -47.125 -10.492 1 92.75 487 GLY B O 1
ATOM 12508 N N . ILE B 1 488 ? 14.531 -46.188 -10.758 1 91.88 488 ILE B N 1
ATOM 12509 C CA . ILE B 1 488 ? 15.102 -47.312 -11.492 1 91.88 488 ILE B CA 1
ATOM 12510 C C . ILE B 1 488 ? 16.109 -48.062 -10.617 1 91.88 488 ILE B C 1
ATOM 12512 O O . ILE B 1 488 ? 16.141 -49.281 -10.586 1 91.88 488 ILE B O 1
ATOM 12516 N N . TYR B 1 489 ? 16.844 -47.344 -9.797 1 85.25 489 TYR B N 1
ATOM 12517 C CA . TYR B 1 489 ? 18.031 -47.906 -9.172 1 85.25 489 TYR B CA 1
ATOM 12518 C C . TYR B 1 489 ? 17.75 -48.281 -7.715 1 85.25 489 TYR B C 1
ATOM 12520 O O . TYR B 1 489 ? 18.234 -49.312 -7.223 1 85.25 489 TYR B O 1
ATOM 12528 N N . GLY B 1 490 ? 17.062 -47.406 -7.113 1 86.56 490 GLY B N 1
ATOM 12529 C CA . GLY B 1 490 ? 16.844 -47.531 -5.684 1 86.56 490 GLY B CA 1
ATOM 12530 C C . GLY B 1 490 ? 15.398 -47.812 -5.328 1 86.56 490 GLY B C 1
ATOM 12531 O O . GLY B 1 490 ? 14.758 -48.656 -5.941 1 86.56 490 GLY B O 1
ATOM 12532 N N . GLY B 1 491 ? 14.727 -47.219 -4.285 1 80.88 491 GLY B N 1
ATOM 12533 C CA . GLY B 1 491 ? 13.328 -47.375 -3.92 1 80.88 491 GLY B CA 1
ATOM 12534 C C . GLY B 1 491 ? 13.125 -48.125 -2.627 1 80.88 491 GLY B C 1
ATOM 12535 O O . GLY B 1 491 ? 12.156 -48.875 -2.482 1 80.88 491 GLY B O 1
ATOM 12536 N N . GLN B 1 492 ? 13.891 -48 -1.581 1 77.25 492 GLN B N 1
ATOM 12537 C CA . GLN B 1 492 ? 13.805 -48.812 -0.366 1 77.25 492 GLN B CA 1
ATOM 12538 C C . GLN B 1 492 ? 12.781 -48.219 0.606 1 77.25 492 GLN B C 1
ATOM 12540 O O . GLN B 1 492 ? 12.469 -48.844 1.625 1 77.25 492 GLN B O 1
ATOM 12545 N N . GLY B 1 493 ? 12.141 -47.188 0.292 1 87.88 493 GLY B N 1
ATOM 12546 C CA . GLY B 1 493 ? 11.18 -46.562 1.205 1 87.88 493 GLY B CA 1
ATOM 12547 C C . GLY B 1 493 ? 9.742 -46.906 0.855 1 87.88 493 GLY B C 1
ATOM 12548 O O . GLY B 1 493 ? 9.273 -46.562 -0.237 1 87.88 493 GLY B O 1
ATOM 12549 N N . LYS B 1 494 ? 9.031 -47.531 1.777 1 93.56 494 LYS B N 1
ATOM 12550 C CA . LYS B 1 494 ? 7.645 -47.938 1.599 1 93.56 494 LYS B CA 1
ATOM 12551 C C . LYS B 1 494 ? 6.742 -46.75 1.31 1 93.56 494 LYS B C 1
ATOM 12553 O O . LYS B 1 494 ? 5.938 -46.781 0.375 1 93.56 494 LYS B O 1
ATOM 12558 N N . ALA B 1 495 ? 6.855 -45.656 2.15 1 95.88 495 ALA B N 1
ATOM 12559 C CA . ALA B 1 495 ? 5.961 -44.5 2.045 1 95.88 495 ALA B CA 1
ATOM 12560 C C . ALA B 1 495 ? 6.098 -43.812 0.686 1 95.88 495 ALA B C 1
ATOM 12562 O O . ALA B 1 495 ? 5.098 -43.5 0.049 1 95.88 495 ALA B O 1
ATOM 12563 N N . VAL B 1 496 ? 7.312 -43.688 0.199 1 96 496 VAL B N 1
ATOM 12564 C CA . VAL B 1 496 ? 7.555 -43.062 -1.09 1 96 496 VAL B CA 1
ATOM 12565 C C . VAL B 1 496 ? 6.984 -43.906 -2.213 1 96 496 VAL B C 1
ATOM 12567 O O . VAL B 1 496 ? 6.379 -43.406 -3.154 1 96 496 VAL B O 1
ATOM 12570 N N . ASN B 1 497 ? 7.191 -45.219 -2.105 1 96.88 497 ASN B N 1
ATOM 12571 C CA . ASN B 1 497 ? 6.652 -46.125 -3.105 1 96.88 497 ASN B CA 1
ATOM 12572 C C . ASN B 1 497 ? 5.137 -46 -3.219 1 96.88 497 ASN B C 1
ATOM 12574 O O . ASN B 1 497 ? 4.605 -45.781 -4.312 1 96.88 497 ASN B O 1
ATOM 12578 N N . VAL B 1 498 ? 4.492 -46.062 -2.117 1 97.88 498 VAL B N 1
ATOM 12579 C CA . VAL B 1 498 ? 3.035 -46.031 -2.088 1 97.88 498 VAL B CA 1
ATOM 12580 C C . VAL B 1 498 ? 2.551 -44.688 -2.641 1 97.88 498 VAL B C 1
ATOM 12582 O O . VAL B 1 498 ? 1.646 -44.656 -3.477 1 97.88 498 VAL B O 1
ATOM 12585 N N . ARG B 1 499 ? 3.164 -43.625 -2.166 1 98.38 499 ARG B N 1
ATOM 12586 C CA . ARG B 1 499 ? 2.75 -42.281 -2.598 1 98.38 499 ARG B CA 1
ATOM 12587 C C . ARG B 1 499 ? 2.965 -42.094 -4.098 1 98.38 499 ARG B C 1
ATOM 12589 O O . ARG B 1 499 ? 2.186 -41.406 -4.762 1 98.38 499 ARG B O 1
ATOM 12596 N N . ASP B 1 500 ? 3.99 -42.75 -4.574 1 97.94 500 ASP B N 1
ATOM 12597 C CA . ASP B 1 500 ? 4.262 -42.656 -6.004 1 97.94 500 ASP B CA 1
ATOM 12598 C C . ASP B 1 500 ? 3.186 -43.344 -6.82 1 97.94 500 ASP B C 1
ATOM 12600 O O . ASP B 1 500 ? 2.762 -42.875 -7.863 1 97.94 500 ASP B O 1
ATOM 12604 N N . TYR B 1 501 ? 2.717 -44.469 -6.398 1 98.19 501 TYR B N 1
ATOM 12605 C CA . TYR B 1 501 ? 1.63 -45.156 -7.066 1 98.19 501 TYR B CA 1
ATOM 12606 C C . TYR B 1 501 ? 0.329 -44.375 -6.973 1 98.19 501 TYR B C 1
ATOM 12608 O O . TYR B 1 501 ? -0.476 -44.375 -7.91 1 98.19 501 TYR B O 1
ATOM 12616 N N . GLN B 1 502 ? 0.19 -43.719 -5.883 1 98.5 502 GLN B N 1
ATOM 12617 C CA . GLN B 1 502 ? -1.058 -43 -5.645 1 98.5 502 GLN B CA 1
ATOM 12618 C C . GLN B 1 502 ? -1.225 -41.844 -6.633 1 98.5 502 GLN B C 1
ATOM 12620 O O . GLN B 1 502 ? -2.203 -41.812 -7.379 1 98.5 502 GLN B O 1
ATOM 12625 N N . TRP B 1 503 ? -0.288 -40.969 -6.664 1 98.38 503 TRP B N 1
ATOM 12626 C CA . TRP B 1 503 ? -0.517 -39.781 -7.516 1 98.38 503 TRP B CA 1
ATOM 12627 C C . TRP B 1 503 ? -0.417 -40.156 -8.992 1 98.38 503 TRP B C 1
ATOM 12629 O O . TRP B 1 503 ? -1.092 -39.594 -9.836 1 98.38 503 TRP B O 1
ATOM 12639 N N . LYS B 1 504 ? 0.338 -41.156 -9.359 1 98.44 504 LYS B N 1
ATOM 12640 C CA . LYS B 1 504 ? 0.513 -41.531 -10.766 1 98.44 504 LYS B CA 1
ATOM 12641 C C . LYS B 1 504 ? -0.683 -42.312 -11.281 1 98.44 504 LYS B C 1
ATOM 12643 O O . LYS B 1 504 ? -0.786 -42.594 -12.477 1 98.44 504 LYS B O 1
ATOM 12648 N N . THR B 1 505 ? -1.513 -42.688 -10.414 1 98.44 505 THR B N 1
ATOM 12649 C CA . THR B 1 505 ? -2.832 -43.156 -10.828 1 98.44 505 THR B CA 1
ATOM 12650 C C . THR B 1 505 ? -3.512 -42.125 -11.727 1 98.44 505 THR B C 1
ATOM 12652 O O . THR B 1 505 ? -4.266 -42.5 -12.633 1 98.44 505 THR B O 1
ATOM 12655 N N . PHE B 1 506 ? -3.217 -40.906 -11.492 1 98.5 506 PHE B N 1
ATOM 12656 C CA . PHE B 1 506 ? -3.814 -39.812 -12.211 1 98.5 506 PHE B CA 1
ATOM 12657 C C . PHE B 1 506 ? -2.801 -39.156 -13.148 1 98.5 506 PHE B C 1
ATOM 12659 O O . PHE B 1 506 ? -2.654 -37.938 -13.156 1 98.5 506 PHE B O 1
ATOM 12666 N N . THR B 1 507 ? -2.078 -39.938 -13.867 1 98.19 507 THR B N 1
ATOM 12667 C CA . THR B 1 507 ? -1.137 -39.531 -14.898 1 98.19 507 THR B CA 1
ATOM 12668 C C . THR B 1 507 ? -1.231 -40.438 -16.125 1 98.19 507 THR B C 1
ATOM 12670 O O . THR B 1 507 ? -1.837 -41.5 -16.062 1 98.19 507 THR B O 1
ATOM 12673 N N . PRO B 1 508 ? -0.651 -40.031 -17.266 1 97.56 508 PRO B N 1
ATOM 12674 C CA . PRO B 1 508 ? -0.81 -40.844 -18.5 1 97.56 508 PRO B CA 1
ATOM 12675 C C . PRO B 1 508 ? -0.083 -42.188 -18.422 1 97.56 508 PRO B C 1
ATOM 12677 O O . PRO B 1 508 ? -0.717 -43.219 -18.516 1 97.56 508 PRO B O 1
ATOM 12680 N N . LEU B 1 509 ? 1.198 -42.125 -18.156 1 97.81 509 LEU B N 1
ATOM 12681 C CA . LEU B 1 509 ? 2.002 -43.312 -18.25 1 97.81 509 LEU B CA 1
ATOM 12682 C C . LEU B 1 509 ? 2.465 -43.781 -16.875 1 97.81 509 LEU B C 1
ATOM 12684 O O . LEU B 1 509 ? 2.797 -42.969 -16.016 1 97.81 509 LEU B O 1
ATOM 12688 N N . GLN B 1 510 ? 2.461 -45.062 -16.625 1 97.81 510 GLN B N 1
ATOM 12689 C CA . GLN B 1 510 ? 3.066 -45.75 -15.477 1 97.81 510 GLN B CA 1
ATOM 12690 C C . GLN B 1 510 ? 4.078 -46.781 -15.93 1 97.81 510 GLN B C 1
ATOM 12692 O O . GLN B 1 510 ? 3.715 -47.781 -16.578 1 97.81 510 GLN B O 1
ATOM 12697 N N . LEU B 1 511 ? 5.34 -46.594 -15.555 1 97.56 511 LEU B N 1
ATOM 12698 C CA . LEU B 1 511 ? 6.422 -47.406 -16.062 1 97.56 511 LEU B CA 1
ATOM 12699 C C . LEU B 1 511 ? 7.199 -48.062 -14.906 1 97.56 511 LEU B C 1
ATOM 12701 O O . LEU B 1 511 ? 7.98 -47.375 -14.234 1 97.56 511 LEU B O 1
ATOM 12705 N N . ASN B 1 512 ? 7.02 -49.312 -14.695 1 96.44 512 ASN B N 1
ATOM 12706 C CA . ASN B 1 512 ? 7.82 -50.031 -13.711 1 96.44 512 ASN B CA 1
ATOM 12707 C C . ASN B 1 512 ? 9.125 -50.531 -14.312 1 96.44 512 ASN B C 1
ATOM 12709 O O . ASN B 1 512 ? 9.172 -51.656 -14.867 1 96.44 512 ASN B O 1
ATOM 12713 N N . MET B 1 513 ? 10.133 -49.812 -14.102 1 94.5 513 MET B N 1
ATOM 12714 C CA . MET B 1 513 ? 11.438 -50.094 -14.68 1 94.5 513 MET B CA 1
ATOM 12715 C C . MET B 1 513 ? 12.273 -50.969 -13.75 1 94.5 513 MET B C 1
ATOM 12717 O O . MET B 1 513 ? 12.875 -50.469 -12.797 1 94.5 513 MET B O 1
ATOM 12721 N N . ASP B 1 514 ? 12.383 -52.25 -14.117 1 92.25 514 ASP B N 1
ATOM 12722 C CA . ASP B 1 514 ? 13.086 -53.219 -13.289 1 92.25 514 ASP B CA 1
ATOM 12723 C C . ASP B 1 514 ? 14.352 -53.719 -13.984 1 92.25 514 ASP B C 1
ATOM 12725 O O . ASP B 1 514 ? 14.578 -53.438 -15.164 1 92.25 514 ASP B O 1
ATOM 12729 N N . GLY B 1 515 ? 15.273 -54.406 -13.25 1 88.56 515 GLY B N 1
ATOM 12730 C CA . GLY B 1 515 ? 16.422 -55.094 -13.812 1 88.56 515 GLY B CA 1
ATOM 12731 C C . GLY B 1 515 ? 17.703 -54.281 -13.742 1 88.56 515 GLY B C 1
ATOM 12732 O O . GLY B 1 515 ? 18.781 -54.781 -14.031 1 88.56 515 GLY B O 1
ATOM 12733 N N . TRP B 1 516 ? 17.547 -53.062 -13.352 1 88.25 516 TRP B N 1
ATOM 12734 C CA . TRP B 1 516 ? 18.734 -52.219 -13.367 1 88.25 516 TRP B CA 1
ATOM 12735 C C . TRP B 1 516 ? 19.141 -51.844 -11.945 1 88.25 516 TRP B C 1
ATOM 12737 O O . TRP B 1 516 ? 20.25 -51.344 -11.719 1 88.25 516 TRP B O 1
ATOM 12747 N N . GLY B 1 517 ? 18.281 -52.031 -11.055 1 82.94 517 GLY B N 1
ATOM 12748 C CA . GLY B 1 517 ? 18.578 -51.656 -9.688 1 82.94 517 GLY B CA 1
ATOM 12749 C C . GLY B 1 517 ? 18.672 -52.844 -8.742 1 82.94 517 GLY B C 1
ATOM 12750 O O . GLY B 1 517 ? 18.641 -54 -9.18 1 82.94 517 GLY B O 1
ATOM 12751 N N . LYS B 1 518 ? 18.797 -52.469 -7.402 1 78.19 518 LYS B N 1
ATOM 12752 C CA . LYS B 1 518 ? 18.938 -53.469 -6.375 1 78.19 518 LYS B CA 1
ATOM 12753 C C . LYS B 1 518 ? 17.578 -53.906 -5.832 1 78.19 518 LYS B C 1
ATOM 12755 O O . LYS B 1 518 ? 17.484 -54.938 -5.133 1 78.19 518 LYS B O 1
ATOM 12760 N N . VAL B 1 519 ? 16.672 -53.094 -6.152 1 84.06 519 VAL B N 1
ATOM 12761 C CA . VAL B 1 519 ? 15.328 -53.344 -5.648 1 84.06 519 VAL B CA 1
ATOM 12762 C C . VAL B 1 519 ? 14.398 -53.688 -6.809 1 84.06 519 VAL B C 1
ATOM 12764 O O . VAL B 1 519 ? 14.375 -53 -7.82 1 84.06 519 VAL B O 1
ATOM 12767 N N . GLN B 1 520 ? 13.711 -54.812 -6.621 1 88.88 520 GLN B N 1
ATOM 12768 C CA . GLN B 1 520 ? 12.734 -55.156 -7.648 1 88.88 520 GLN B CA 1
ATOM 12769 C C . GLN B 1 520 ? 11.664 -54.094 -7.793 1 88.88 520 GLN B C 1
ATOM 12771 O O . GLN B 1 520 ? 11.188 -53.562 -6.797 1 88.88 520 GLN B O 1
ATOM 12776 N N . LYS B 1 521 ? 11.305 -53.812 -8.984 1 93.56 521 LYS B N 1
ATOM 12777 C CA . LYS B 1 521 ? 10.273 -52.812 -9.258 1 93.56 521 LYS B CA 1
ATOM 12778 C C . LYS B 1 521 ? 8.961 -53.469 -9.672 1 93.56 521 LYS B C 1
ATOM 12780 O O . LYS B 1 521 ? 8.797 -53.875 -10.828 1 93.56 521 LYS B O 1
ATOM 12785 N N . THR B 1 522 ? 8.078 -53.594 -8.781 1 95.25 522 THR B N 1
ATOM 12786 C CA . THR B 1 522 ? 6.723 -54.125 -8.969 1 95.25 522 THR B CA 1
ATOM 12787 C C . THR B 1 522 ? 5.773 -53.5 -7.938 1 95.25 522 THR B C 1
ATOM 12789 O O . THR B 1 522 ? 6.211 -53 -6.906 1 95.25 522 THR B O 1
ATOM 12792 N N . PRO B 1 523 ? 4.492 -53.531 -8.227 1 97.06 523 PRO B N 1
ATOM 12793 C CA . PRO B 1 523 ? 3.541 -53 -7.242 1 97.06 523 PRO B CA 1
ATOM 12794 C C . PRO B 1 523 ? 3.418 -53.906 -6.012 1 97.06 523 PRO B C 1
ATOM 12796 O O . PRO B 1 523 ? 2.771 -53.531 -5.031 1 97.06 523 PRO B O 1
ATOM 12799 N N . PHE B 1 524 ? 4.094 -55.031 -5.973 1 95.62 524 PHE B N 1
ATOM 12800 C CA . PHE B 1 524 ? 3.994 -55.969 -4.855 1 95.62 524 PHE B CA 1
ATOM 12801 C C . PHE B 1 524 ? 5.367 -56.25 -4.258 1 95.62 524 PHE B C 1
ATOM 12803 O O . PHE B 1 524 ? 5.594 -57.312 -3.674 1 95.62 524 PHE B O 1
ATOM 12810 N N . SER B 1 525 ? 6.234 -55.312 -4.453 1 91.81 525 SER B N 1
ATOM 12811 C CA . SER B 1 525 ? 7.605 -55.5 -3.979 1 91.81 525 SER B CA 1
ATOM 12812 C C . SER B 1 525 ? 7.699 -55.281 -2.471 1 91.81 525 SER B C 1
ATOM 12814 O O . SER B 1 525 ? 8.672 -55.688 -1.842 1 91.81 525 SER B O 1
ATOM 12816 N N . PHE B 1 526 ? 6.73 -54.625 -1.799 1 92.94 526 PHE B N 1
ATOM 12817 C CA . PHE B 1 526 ? 6.766 -54.312 -0.372 1 92.94 526 PHE B CA 1
ATOM 12818 C C . PHE B 1 526 ? 5.75 -55.156 0.384 1 92.94 526 PHE B C 1
ATOM 12820 O O . PHE B 1 526 ? 5.293 -56.188 -0.121 1 92.94 526 PHE B O 1
ATOM 12827 N N . ASP B 1 527 ? 5.477 -54.781 1.719 1 94 527 ASP B N 1
ATOM 12828 C CA . ASP B 1 527 ? 4.648 -55.594 2.596 1 94 527 ASP B CA 1
ATOM 12829 C C . ASP B 1 527 ? 3.191 -55.594 2.135 1 94 527 ASP B C 1
ATOM 12831 O O . ASP B 1 527 ? 2.865 -55 1.097 1 94 527 ASP B O 1
ATOM 12835 N N . ASP B 1 528 ? 2.387 -56.219 2.812 1 95.06 528 ASP B N 1
ATOM 12836 C CA . ASP B 1 528 ? 0.996 -56.438 2.422 1 95.06 528 ASP B CA 1
ATOM 12837 C C . ASP B 1 528 ? 0.225 -55.125 2.391 1 95.06 528 ASP B C 1
ATOM 12839 O O . ASP B 1 528 ? -0.651 -54.938 1.545 1 95.06 528 ASP B O 1
ATOM 12843 N N . GLU B 1 529 ? 0.503 -54.25 3.326 1 96.06 529 GLU B N 1
ATOM 12844 C CA . GLU B 1 529 ? -0.173 -52.969 3.332 1 96.06 529 GLU B CA 1
ATOM 12845 C C . GLU B 1 529 ? 0.095 -52.188 2.041 1 96.06 529 GLU B C 1
ATOM 12847 O O . GLU B 1 529 ? -0.838 -51.719 1.391 1 96.06 529 GLU B O 1
ATOM 12852 N N . ALA B 1 530 ? 1.386 -52.125 1.689 1 96.88 530 ALA B N 1
ATOM 12853 C CA . ALA B 1 530 ? 1.767 -51.438 0.462 1 96.88 530 ALA B CA 1
ATOM 12854 C C . ALA B 1 530 ? 1.153 -52.094 -0.762 1 96.88 530 ALA B C 1
ATOM 12856 O O . ALA B 1 530 ? 0.618 -51.406 -1.646 1 96.88 530 ALA B O 1
ATOM 12857 N N . LYS B 1 531 ? 1.223 -53.375 -0.807 1 96.94 531 LYS B N 1
ATOM 12858 C CA . LYS B 1 531 ? 0.69 -54.156 -1.923 1 96.94 531 LYS B CA 1
ATOM 12859 C C . LYS B 1 531 ? -0.804 -53.906 -2.102 1 96.94 531 LYS B C 1
ATOM 12861 O O . LYS B 1 531 ? -1.276 -53.719 -3.225 1 96.94 531 LYS B O 1
ATOM 12866 N N . ARG B 1 532 ? -1.508 -53.906 -1.065 1 97.5 532 ARG B N 1
ATOM 12867 C CA . ARG B 1 532 ? -2.953 -53.688 -1.112 1 97.5 532 ARG B CA 1
ATOM 12868 C C . ARG B 1 532 ? -3.299 -52.281 -1.561 1 97.5 532 ARG B C 1
ATOM 12870 O O . ARG B 1 532 ? -4.219 -52.094 -2.355 1 97.5 532 ARG B O 1
ATOM 12877 N N . ILE B 1 533 ? -2.609 -51.344 -1.011 1 98.12 533 ILE B N 1
ATOM 12878 C CA . ILE B 1 533 ? -2.867 -49.938 -1.386 1 98.12 533 ILE B CA 1
ATOM 12879 C C . ILE B 1 533 ? -2.531 -49.75 -2.861 1 98.12 533 ILE B C 1
ATOM 12881 O O . ILE B 1 533 ? -3.312 -49.156 -3.604 1 98.12 533 ILE B O 1
ATOM 12885 N N . ASN B 1 534 ? -1.367 -50.281 -3.297 1 98.5 534 ASN B N 1
ATOM 12886 C CA . ASN B 1 534 ? -0.979 -50.156 -4.699 1 98.5 534 ASN B CA 1
ATOM 12887 C C . ASN B 1 534 ? -2.01 -50.781 -5.621 1 98.5 534 ASN B C 1
ATOM 12889 O O . ASN B 1 534 ? -2.371 -50.219 -6.652 1 98.5 534 ASN B O 1
ATOM 12893 N N . ARG B 1 535 ? -2.488 -51.969 -5.273 1 98.44 535 ARG B N 1
ATOM 12894 C CA . ARG B 1 535 ? -3.531 -52.625 -6.051 1 98.44 535 ARG B CA 1
ATOM 12895 C C . ARG B 1 535 ? -4.773 -51.75 -6.156 1 98.44 535 ARG B C 1
ATOM 12897 O O . ARG B 1 535 ? -5.363 -51.625 -7.23 1 98.44 535 ARG B O 1
ATOM 12904 N N . ALA B 1 536 ? -5.117 -51.219 -5.004 1 98.38 536 ALA B N 1
ATOM 12905 C CA . ALA B 1 536 ? -6.312 -50.375 -4.969 1 98.38 536 ALA B CA 1
ATOM 12906 C C . ALA B 1 536 ? -6.203 -49.219 -5.957 1 98.38 536 ALA B C 1
ATOM 12908 O O . ALA B 1 536 ? -7.145 -48.969 -6.703 1 98.38 536 ALA B O 1
ATOM 12909 N N . TYR B 1 537 ? -5.121 -48.562 -5.996 1 98.56 537 TYR B N 1
ATOM 12910 C CA . TYR B 1 537 ? -4.949 -47.406 -6.855 1 98.56 537 TYR B CA 1
ATOM 12911 C C . TYR B 1 537 ? -4.793 -47.812 -8.312 1 98.56 537 TYR B C 1
ATOM 12913 O O . TYR B 1 537 ? -5.293 -47.156 -9.219 1 98.56 537 TYR B O 1
ATOM 12921 N N . LEU B 1 538 ? -4.102 -48.906 -8.617 1 98.62 538 LEU B N 1
ATOM 12922 C CA . LEU B 1 538 ? -4.016 -49.406 -9.984 1 98.62 538 LEU B CA 1
ATOM 12923 C C . LEU B 1 538 ? -5.398 -49.781 -10.5 1 98.62 538 LEU B C 1
ATOM 12925 O O . LEU B 1 538 ? -5.73 -49.531 -11.656 1 98.62 538 LEU B O 1
ATOM 12929 N N . LYS B 1 539 ? -6.168 -50.406 -9.633 1 98.69 539 LYS B N 1
ATOM 12930 C CA . LYS B 1 539 ? -7.539 -50.75 -10 1 98.69 539 LYS B CA 1
ATOM 12931 C C . LYS B 1 539 ? -8.375 -49.5 -10.242 1 98.69 539 LYS B C 1
ATOM 12933 O O . LYS B 1 539 ? -9.211 -49.469 -11.148 1 98.69 539 LYS B O 1
ATOM 12938 N N . LEU B 1 540 ? -8.188 -48.5 -9.398 1 98.56 540 LEU B N 1
ATOM 12939 C CA . LEU B 1 540 ? -8.898 -47.25 -9.594 1 98.56 540 LEU B CA 1
ATOM 12940 C C . LEU B 1 540 ? -8.602 -46.688 -10.969 1 98.56 540 LEU B C 1
ATOM 12942 O O . LEU B 1 540 ? -9.508 -46.219 -11.672 1 98.56 540 LEU B O 1
ATOM 12946 N N . LYS B 1 541 ? -7.328 -46.656 -11.359 1 98.75 541 LYS B N 1
ATOM 12947 C CA . LYS B 1 541 ? -6.949 -46.156 -12.68 1 98.75 541 LYS B CA 1
ATOM 12948 C C . LYS B 1 541 ? -7.648 -46.938 -13.781 1 98.75 541 LYS B C 1
ATOM 12950 O O . LYS B 1 541 ? -8.156 -46.344 -14.742 1 98.75 541 LYS B O 1
ATOM 12955 N N . ALA B 1 542 ? -7.727 -48.188 -13.625 1 98.62 542 ALA B N 1
ATOM 12956 C CA . ALA B 1 542 ? -8.391 -49.062 -14.602 1 98.62 542 ALA B CA 1
ATOM 12957 C C . ALA B 1 542 ? -9.883 -48.75 -14.664 1 98.62 542 ALA B C 1
ATOM 12959 O O . ALA B 1 542 ? -10.461 -48.688 -15.75 1 98.62 542 ALA B O 1
ATOM 12960 N N . MET B 1 543 ? -10.461 -48.594 -13.523 1 98.56 543 MET B N 1
ATOM 12961 C CA . MET B 1 543 ? -11.891 -48.312 -13.469 1 98.56 543 MET B CA 1
ATOM 12962 C C . MET B 1 543 ? -12.219 -46.969 -14.117 1 98.56 543 MET B C 1
ATOM 12964 O O . MET B 1 543 ? -13.305 -46.812 -14.672 1 98.56 543 MET B O 1
ATOM 12968 N N . LEU B 1 544 ? -11.281 -46.062 -14.117 1 98.62 544 LEU B N 1
ATOM 12969 C CA . LEU B 1 544 ? -11.477 -44.719 -14.633 1 98.62 544 LEU B CA 1
ATOM 12970 C C . LEU B 1 544 ? -11.172 -44.656 -16.125 1 98.62 544 LEU B C 1
ATOM 12972 O O . LEU B 1 544 ? -11.219 -43.594 -16.734 1 98.62 544 LEU B O 1
ATOM 12976 N N . LEU B 1 545 ? -10.93 -45.688 -16.781 1 98.44 545 LEU B N 1
ATOM 12977 C CA . LEU B 1 545 ? -10.438 -45.688 -18.156 1 98.44 545 LEU B CA 1
ATOM 12978 C C . LEU B 1 545 ? -11.359 -44.906 -19.062 1 98.44 545 LEU B C 1
ATOM 12980 O O . LEU B 1 545 ? -10.891 -44.094 -19.875 1 98.44 545 LEU B O 1
ATOM 12984 N N . PRO B 1 546 ? -12.742 -45 -18.984 1 98.38 546 PRO B N 1
ATOM 12985 C CA . PRO B 1 546 ? -13.555 -44.188 -19.891 1 98.38 546 PRO B CA 1
ATOM 12986 C C . PRO B 1 546 ? -13.32 -42.688 -19.703 1 98.38 546 PRO B C 1
ATOM 12988 O O . PRO B 1 546 ? -13.281 -41.938 -20.672 1 98.38 546 PRO B O 1
ATOM 12991 N N . TYR B 1 547 ? -13.227 -42.312 -18.438 1 98.31 547 TYR B N 1
ATOM 12992 C CA . TYR B 1 547 ? -12.906 -40.906 -18.156 1 98.31 547 TYR B CA 1
ATOM 12993 C C . TYR B 1 547 ? -11.531 -40.531 -18.703 1 98.31 547 TYR B C 1
ATOM 12995 O O . TYR B 1 547 ? -11.383 -39.531 -19.406 1 98.31 547 TYR B O 1
ATOM 13003 N N . ASN B 1 548 ? -10.531 -41.406 -18.391 1 98.56 548 ASN B N 1
ATOM 13004 C CA . ASN B 1 548 ? -9.156 -41.156 -18.844 1 98.56 548 ASN B CA 1
ATOM 13005 C C . ASN B 1 548 ? -9.07 -41.094 -20.359 1 98.56 548 ASN B C 1
ATOM 13007 O O . ASN B 1 548 ? -8.383 -40.219 -20.906 1 98.56 548 ASN B O 1
ATOM 13011 N N . TYR B 1 549 ? -9.719 -41.969 -20.953 1 98.19 549 TYR B N 1
ATOM 13012 C CA . TYR B 1 549 ? -9.68 -42.031 -22.406 1 98.19 549 TYR B CA 1
ATOM 13013 C C . TYR B 1 549 ? -10.336 -40.812 -23.047 1 98.19 549 TYR B C 1
ATOM 13015 O O . TYR B 1 549 ? -9.852 -40.312 -24.062 1 98.19 549 TYR B O 1
ATOM 13023 N N . THR B 1 550 ? -11.383 -40.375 -22.484 1 98.25 550 THR B N 1
ATOM 13024 C CA . THR B 1 550 ? -12.078 -39.188 -22.953 1 98.25 550 THR B CA 1
ATOM 13025 C C . THR B 1 550 ? -11.172 -37.938 -22.859 1 98.25 550 THR B C 1
ATOM 13027 O O . THR B 1 550 ? -11.047 -37.188 -23.828 1 98.25 550 THR B O 1
ATOM 13030 N N . ILE B 1 551 ? -10.523 -37.75 -21.719 1 97.94 551 ILE B N 1
ATOM 13031 C CA . ILE B 1 551 ? -9.688 -36.562 -21.578 1 97.94 551 ILE B CA 1
ATOM 13032 C C . ILE B 1 551 ? -8.406 -36.75 -22.391 1 97.94 551 ILE B C 1
ATOM 13034 O O . ILE B 1 551 ? -7.777 -35.75 -22.781 1 97.94 551 ILE B O 1
ATOM 13038 N N . ALA B 1 552 ? -7.98 -37.969 -22.656 1 97.94 552 ALA B N 1
ATOM 13039 C CA . ALA B 1 552 ? -6.855 -38.188 -23.562 1 97.94 552 ALA B CA 1
ATOM 13040 C C . ALA B 1 552 ? -7.18 -37.719 -24.969 1 97.94 552 ALA B C 1
ATOM 13042 O O . ALA B 1 552 ? -6.316 -37.188 -25.672 1 97.94 552 ALA B O 1
ATOM 13043 N N . HIS B 1 553 ? -8.383 -37.969 -25.375 1 97.31 553 HIS B N 1
ATOM 13044 C CA . HIS B 1 553 ? -8.805 -37.469 -26.688 1 97.31 553 HIS B CA 1
ATOM 13045 C C . HIS B 1 553 ? -8.773 -35.938 -26.719 1 97.31 553 HIS B C 1
ATOM 13047 O O . HIS B 1 553 ? -8.398 -35.344 -27.734 1 97.31 553 HIS B O 1
ATOM 13053 N N . GLU B 1 554 ? -9.141 -35.344 -25.656 1 96.31 554 GLU B N 1
ATOM 13054 C CA . GLU B 1 554 ? -9.078 -33.875 -25.578 1 96.31 554 GLU B CA 1
ATOM 13055 C C . GLU B 1 554 ? -7.637 -33.375 -25.688 1 96.31 554 GLU B C 1
ATOM 13057 O O . GLU B 1 554 ? -7.391 -32.281 -26.188 1 96.31 554 GLU B O 1
ATOM 13062 N N . SER B 1 555 ? -6.727 -34.188 -25.234 1 95.12 555 SER B N 1
ATOM 13063 C CA . SER B 1 555 ? -5.328 -33.781 -25.156 1 95.12 555 SER B CA 1
ATOM 13064 C C . SER B 1 555 ? -4.719 -33.625 -26.547 1 95.12 555 SER B C 1
ATOM 13066 O O . SER B 1 555 ? -3.688 -33 -26.719 1 95.12 555 SER B O 1
ATOM 13068 N N . ILE B 1 556 ? -5.309 -34.219 -27.562 1 93.81 556 ILE B N 1
ATOM 13069 C CA . ILE B 1 556 ? -4.773 -34.062 -28.906 1 93.81 556 ILE B CA 1
ATOM 13070 C C . ILE B 1 556 ? -5.34 -32.781 -29.547 1 93.81 556 ILE B C 1
ATOM 13072 O O . ILE B 1 556 ? -4.992 -32.438 -30.672 1 93.81 556 ILE B O 1
ATOM 13076 N N . ASN B 1 557 ? -6.219 -32.125 -28.734 1 92.75 557 ASN B N 1
ATOM 13077 C CA . ASN B 1 557 ? -6.809 -30.875 -29.188 1 92.75 557 ASN B CA 1
ATOM 13078 C C . ASN B 1 557 ? -6.562 -29.75 -28.188 1 92.75 557 ASN B C 1
ATOM 13080 O O . ASN B 1 557 ? -7.473 -28.969 -27.891 1 92.75 557 ASN B O 1
ATOM 13084 N N . GLY B 1 558 ? -5.508 -29.766 -27.609 1 90.19 558 GLY B N 1
ATOM 13085 C CA . GLY B 1 558 ? -5.023 -28.562 -26.938 1 90.19 558 GLY B CA 1
ATOM 13086 C C . GLY B 1 558 ? -5.211 -28.609 -25.438 1 90.19 558 GLY B C 1
ATOM 13087 O O . GLY B 1 558 ? -4.617 -27.812 -24.703 1 90.19 558 GLY B O 1
ATOM 13088 N N . LEU B 1 559 ? -6 -29.547 -24.844 1 93.81 559 LEU B N 1
ATOM 13089 C CA . LEU B 1 559 ? -6.18 -29.672 -23.406 1 93.81 559 LEU B CA 1
ATOM 13090 C C . LEU B 1 559 ? -5.461 -30.906 -22.875 1 93.81 559 LEU B C 1
ATOM 13092 O O . LEU B 1 559 ? -5.977 -32.031 -22.984 1 93.81 559 LEU B O 1
ATOM 13096 N N . PRO B 1 560 ? -4.352 -30.719 -22.234 1 97.06 560 PRO B N 1
ATOM 13097 C CA . PRO B 1 560 ? -3.65 -31.891 -21.719 1 97.06 560 PRO B CA 1
ATOM 13098 C C . PRO B 1 560 ? -4.469 -32.656 -20.672 1 97.06 560 PRO B C 1
ATOM 13100 O O . PRO B 1 560 ? -5.426 -32.094 -20.109 1 97.06 560 PRO B O 1
ATOM 13103 N N . MET B 1 561 ? -4.102 -33.906 -20.453 1 98 561 MET B N 1
ATOM 13104 C CA . MET B 1 561 ? -4.785 -34.656 -19.422 1 98 561 MET B CA 1
ATOM 13105 C C . MET B 1 561 ? -4.48 -34.094 -18.031 1 98 561 MET B C 1
ATOM 13107 O O . MET B 1 561 ? -5.395 -33.844 -17.25 1 98 561 MET B O 1
ATOM 13111 N N . ILE B 1 562 ? -3.139 -33.938 -17.797 1 98.12 562 ILE B N 1
ATOM 13112 C CA . ILE B 1 562 ? -2.701 -33.219 -16.609 1 98.12 562 ILE B CA 1
ATOM 13113 C C . ILE B 1 562 ? -2.812 -31.719 -16.844 1 98.12 562 ILE B C 1
ATOM 13115 O O . ILE B 1 562 ? -2.059 -31.156 -17.656 1 98.12 562 ILE B O 1
ATOM 13119 N N . ARG B 1 563 ? -3.691 -31.047 -16.141 1 98.19 563 ARG B N 1
ATOM 13120 C CA . ARG B 1 563 ? -3.977 -29.641 -16.438 1 98.19 563 ARG B CA 1
ATOM 13121 C C . ARG B 1 563 ? -3.52 -28.734 -15.305 1 98.19 563 ARG B C 1
ATOM 13123 O O . ARG B 1 563 ? -3.854 -28.969 -14.141 1 98.19 563 ARG B O 1
ATOM 13130 N N . ALA B 1 564 ? -2.76 -27.75 -15.711 1 97.81 564 ALA B N 1
ATOM 13131 C CA . ALA B 1 564 ? -2.566 -26.656 -14.766 1 97.81 564 ALA B CA 1
ATOM 13132 C C . ALA B 1 564 ? -3.904 -26.109 -14.281 1 97.81 564 ALA B C 1
ATOM 13134 O O . ALA B 1 564 ? -4.887 -26.094 -15.031 1 97.81 564 ALA B O 1
ATOM 13135 N N . MET B 1 565 ? -3.885 -25.594 -13.07 1 97.69 565 MET B N 1
ATOM 13136 C CA . MET B 1 565 ? -5.125 -25.125 -12.453 1 97.69 565 MET B CA 1
ATOM 13137 C C . MET B 1 565 ? -5.789 -24.062 -13.328 1 97.69 565 MET B C 1
ATOM 13139 O O . MET B 1 565 ? -7.016 -24.031 -13.461 1 97.69 565 MET B O 1
ATOM 13143 N N . PHE B 1 566 ? -5.023 -23.156 -13.969 1 96.38 566 PHE B N 1
ATOM 13144 C CA . PHE B 1 566 ? -5.578 -22 -14.68 1 96.38 566 PHE B CA 1
ATOM 13145 C C . PHE B 1 566 ? -6.242 -22.438 -15.977 1 96.38 566 PHE B C 1
ATOM 13147 O O . PHE B 1 566 ? -6.988 -21.656 -16.578 1 96.38 566 PHE B O 1
ATOM 13154 N N . LEU B 1 567 ? -5.973 -23.625 -16.5 1 96.81 567 LEU B N 1
ATOM 13155 C CA . LEU B 1 567 ? -6.66 -24.094 -17.703 1 96.81 567 LEU B CA 1
ATOM 13156 C C . LEU B 1 567 ? -8.141 -24.312 -17.422 1 96.81 567 LEU B C 1
ATOM 13158 O O . LEU B 1 567 ? -8.977 -24.078 -18.312 1 96.81 567 LEU B O 1
ATOM 13162 N N . GLU B 1 568 ? -8.438 -24.688 -16.188 1 96.06 568 GLU B N 1
ATOM 13163 C CA . GLU B 1 568 ? -9.828 -24.891 -15.789 1 96.06 568 GLU B CA 1
ATOM 13164 C C . GLU B 1 568 ? -10.367 -23.703 -15.016 1 96.06 568 GLU B C 1
ATOM 13166 O O . GLU B 1 568 ? -11.57 -23.438 -15.023 1 96.06 568 GLU B O 1
ATOM 13171 N N . PHE B 1 569 ? -9.469 -22.953 -14.398 1 96 569 PHE B N 1
ATOM 13172 C CA . PHE B 1 569 ? -9.867 -21.828 -13.562 1 96 569 PHE B CA 1
ATOM 13173 C C . PHE B 1 569 ? -9.047 -20.578 -13.891 1 96 569 PHE B C 1
ATOM 13175 O O . PHE B 1 569 ? -8.328 -20.062 -13.039 1 96 569 PHE B O 1
ATOM 13182 N N . PRO B 1 570 ? -9.25 -20 -15.07 1 93.56 570 PRO B N 1
ATOM 13183 C CA . PRO B 1 570 ? -8.406 -18.906 -15.555 1 93.56 570 PRO B CA 1
ATOM 13184 C C . PRO B 1 570 ? -8.625 -17.609 -14.781 1 93.56 570 PRO B C 1
ATOM 13186 O O . PRO B 1 570 ? -7.785 -16.703 -14.836 1 93.56 570 PRO B O 1
ATOM 13189 N N . LYS B 1 571 ? -9.711 -17.484 -14.016 1 91.38 571 LYS B N 1
ATOM 13190 C CA . LYS B 1 571 ? -10.008 -16.234 -13.312 1 91.38 571 LYS B CA 1
ATOM 13191 C C . LYS B 1 571 ? -9.305 -16.188 -11.961 1 91.38 571 LYS B C 1
ATOM 13193 O O . LYS B 1 571 ? -9.289 -15.141 -11.305 1 91.38 571 LYS B O 1
ATOM 13198 N N . GLU B 1 572 ? -8.734 -17.312 -11.57 1 93 572 GLU B N 1
ATOM 13199 C CA . GLU B 1 572 ? -8 -17.375 -10.312 1 93 572 GLU B CA 1
ATOM 13200 C C . GLU B 1 572 ? -6.559 -16.906 -10.492 1 93 572 GLU B C 1
ATOM 13202 O O . GLU B 1 572 ? -5.73 -17.625 -11.047 1 93 572 GLU B O 1
ATOM 13207 N N . SER B 1 573 ? -6.223 -15.742 -9.922 1 90.44 573 SER B N 1
ATOM 13208 C CA . SER B 1 573 ? -4.883 -15.195 -10.109 1 90.44 573 SER B CA 1
ATOM 13209 C C . SER B 1 573 ? -3.82 -16.125 -9.523 1 90.44 573 SER B C 1
ATOM 13211 O O . SER B 1 573 ? -2.738 -16.266 -10.094 1 90.44 573 SER B O 1
ATOM 13213 N N . CYS B 1 574 ? -4.117 -16.797 -8.469 1 92.88 574 CYS B N 1
ATOM 13214 C CA . CYS B 1 574 ? -3.158 -17.672 -7.805 1 92.88 574 CYS B CA 1
ATOM 13215 C C . CYS B 1 574 ? -2.875 -18.922 -8.641 1 92.88 574 CYS B C 1
ATOM 13217 O O . CYS B 1 574 ? -1.837 -19.562 -8.477 1 92.88 574 CYS B O 1
ATOM 13219 N N . ALA B 1 575 ? -3.703 -19.25 -9.57 1 95.38 575 ALA B N 1
ATOM 13220 C CA . ALA B 1 575 ? -3.598 -20.469 -10.391 1 95.38 575 ALA B CA 1
ATOM 13221 C C . ALA B 1 575 ? -2.396 -20.391 -11.328 1 95.38 575 ALA B C 1
ATOM 13223 O O . ALA B 1 575 ? -1.96 -21.406 -11.875 1 95.38 575 ALA B O 1
ATOM 13224 N N . TYR B 1 576 ? -1.826 -19.188 -11.5 1 95 576 TYR B N 1
ATOM 13225 C CA . TYR B 1 576 ? -0.703 -18.969 -12.406 1 95 576 TYR B CA 1
ATOM 13226 C C . TYR B 1 576 ? 0.62 -19 -11.648 1 95 576 TYR B C 1
ATOM 13228 O O . TYR B 1 576 ? 1.691 -19.031 -12.258 1 95 576 TYR B O 1
ATOM 13236 N N . THR B 1 577 ? 0.533 -19.078 -10.375 1 94.81 577 THR B N 1
ATOM 13237 C CA . THR B 1 577 ? 1.714 -18.875 -9.547 1 94.81 577 THR B CA 1
ATOM 13238 C C . THR B 1 577 ? 2.24 -20.203 -9.023 1 94.81 577 THR B C 1
ATOM 13240 O O . THR B 1 577 ? 1.618 -21.25 -9.227 1 94.81 577 THR B O 1
ATOM 13243 N N . LYS B 1 578 ? 3.332 -20.188 -8.281 1 94.38 578 LYS B N 1
ATOM 13244 C CA . LYS B 1 578 ? 3.959 -21.375 -7.715 1 94.38 578 LYS B CA 1
ATOM 13245 C C . LYS B 1 578 ? 3.17 -21.891 -6.52 1 94.38 578 LYS B C 1
ATOM 13247 O O . LYS B 1 578 ? 3.422 -23 -6.035 1 94.38 578 LYS B O 1
ATOM 13252 N N . ASP B 1 579 ? 2.129 -21.188 -6.188 1 95 579 ASP B N 1
ATOM 13253 C CA . ASP B 1 579 ? 1.269 -21.656 -5.102 1 95 579 ASP B CA 1
ATOM 13254 C C . ASP B 1 579 ? 0.55 -22.953 -5.48 1 95 579 ASP B C 1
ATOM 13256 O O . ASP B 1 579 ? 0.114 -23.703 -4.609 1 95 579 ASP B O 1
ATOM 13260 N N . VAL B 1 580 ? 0.48 -23.188 -6.781 1 97.31 580 VAL B N 1
ATOM 13261 C CA . VAL B 1 580 ? -0.311 -24.344 -7.195 1 97.31 580 VAL B CA 1
ATOM 13262 C C . VAL B 1 580 ? 0.556 -25.297 -8.016 1 97.31 580 VAL B C 1
ATOM 13264 O O . VAL B 1 580 ? 0.038 -26.141 -8.734 1 97.31 580 VAL B O 1
ATOM 13267 N N . GLN B 1 581 ? 1.837 -25.188 -7.906 1 97.12 581 GLN B N 1
ATOM 13268 C CA . GLN B 1 581 ? 2.729 -25.938 -8.773 1 97.12 581 GLN B CA 1
ATOM 13269 C C . GLN B 1 581 ? 2.758 -27.422 -8.375 1 97.12 581 GLN B C 1
ATOM 13271 O O . GLN B 1 581 ? 3.205 -28.266 -9.148 1 97.12 581 GLN B O 1
ATOM 13276 N N . TYR B 1 582 ? 2.238 -27.75 -7.184 1 97.94 582 TYR B N 1
ATOM 13277 C CA . TYR B 1 582 ? 2.314 -29.141 -6.73 1 97.94 582 TYR B CA 1
ATOM 13278 C C . TYR B 1 582 ? 0.929 -29.766 -6.676 1 97.94 582 TYR B C 1
ATOM 13280 O O . TYR B 1 582 ? 0.678 -30.656 -5.859 1 97.94 582 TYR B O 1
ATOM 13288 N N . GLN B 1 583 ? 0.066 -29.297 -7.41 1 98.56 583 GLN B N 1
ATOM 13289 C CA . GLN B 1 583 ? -1.254 -29.875 -7.645 1 98.56 583 GLN B CA 1
ATOM 13290 C C . GLN B 1 583 ? -1.695 -29.656 -9.094 1 98.56 583 GLN B C 1
ATOM 13292 O O . GLN B 1 583 ? -1.106 -28.859 -9.82 1 98.56 583 GLN B O 1
ATOM 13297 N N . PHE B 1 584 ? -2.727 -30.422 -9.508 1 98.62 584 PHE B N 1
ATOM 13298 C CA . PHE B 1 584 ? -3.207 -30.281 -10.883 1 98.62 584 PHE B CA 1
ATOM 13299 C C . PHE B 1 584 ? -4.629 -30.812 -11.008 1 98.62 584 PHE B C 1
ATOM 13301 O O . PHE B 1 584 ? -5.133 -31.484 -10.102 1 98.62 584 PHE B O 1
ATOM 13308 N N . MET B 1 585 ? -5.23 -30.469 -12.102 1 98.56 585 MET B N 1
ATOM 13309 C CA . MET B 1 585 ? -6.492 -31.078 -12.492 1 98.56 585 MET B CA 1
ATOM 13310 C C . MET B 1 585 ? -6.258 -32.281 -13.406 1 98.56 585 MET B C 1
ATOM 13312 O O . MET B 1 585 ? -5.477 -32.188 -14.359 1 98.56 585 MET B O 1
ATOM 13316 N N . TRP B 1 586 ? -6.82 -33.375 -13.047 1 98.56 586 TRP B N 1
ATOM 13317 C CA . TRP B 1 586 ? -6.906 -34.5 -13.945 1 98.56 586 TRP B CA 1
ATOM 13318 C C . TRP B 1 586 ? -8.18 -34.438 -14.781 1 98.56 586 TRP B C 1
ATOM 13320 O O . TRP B 1 586 ? -9.219 -35 -14.383 1 98.56 586 TRP B O 1
ATOM 13330 N N . GLY B 1 587 ? -8.055 -33.844 -15.969 1 97.81 587 GLY B N 1
ATOM 13331 C CA . GLY B 1 587 ? -9.242 -33.438 -16.703 1 97.81 587 GLY B CA 1
ATOM 13332 C C . GLY B 1 587 ? -10.023 -32.312 -16.031 1 97.81 587 GLY B C 1
ATOM 13333 O O . GLY B 1 587 ? -9.453 -31.531 -15.273 1 97.81 587 GLY B O 1
ATOM 13334 N N . PRO B 1 588 ? -11.258 -32.156 -16.391 1 97.31 588 PRO B N 1
ATOM 13335 C CA . PRO B 1 588 ? -12.023 -31.016 -15.898 1 97.31 588 PRO B CA 1
ATOM 13336 C C . PRO B 1 588 ? -12.633 -31.266 -14.516 1 97.31 588 PRO B C 1
ATOM 13338 O O . PRO B 1 588 ? -13.078 -30.312 -13.859 1 97.31 588 PRO B O 1
ATOM 13341 N N . SER B 1 589 ? -12.523 -32.531 -14 1 98.12 589 SER B N 1
ATOM 13342 C CA . SER B 1 589 ? -13.445 -32.812 -12.906 1 98.12 589 SER B CA 1
ATOM 13343 C C . SER B 1 589 ? -12.695 -33.281 -11.664 1 98.12 589 SER B C 1
ATOM 13345 O O . SER B 1 589 ? -13.258 -33.312 -10.57 1 98.12 589 SER B O 1
ATOM 13347 N N . ILE B 1 590 ? -11.445 -33.656 -11.719 1 98.69 590 ILE B N 1
ATOM 13348 C CA . ILE B 1 590 ? -10.719 -34.25 -10.602 1 98.69 590 ILE B CA 1
ATOM 13349 C C . ILE B 1 590 ? -9.492 -33.406 -10.273 1 98.69 590 ILE B C 1
ATOM 13351 O O . ILE B 1 590 ? -8.664 -33.125 -11.141 1 98.69 590 ILE B O 1
ATOM 13355 N N . LEU B 1 591 ? -9.414 -32.938 -9.07 1 98.75 591 LEU B N 1
ATOM 13356 C CA . LEU B 1 591 ? -8.25 -32.219 -8.578 1 98.75 591 LEU B CA 1
ATOM 13357 C C . LEU B 1 591 ? -7.352 -33.125 -7.754 1 98.75 591 LEU B C 1
ATOM 13359 O O . LEU B 1 591 ? -7.824 -33.812 -6.828 1 98.75 591 LEU B O 1
ATOM 13363 N N . VAL B 1 592 ? -6.062 -33.188 -8.078 1 98.81 592 VAL B N 1
ATOM 13364 C CA . VAL B 1 592 ? -5.117 -34.094 -7.422 1 98.81 592 VAL B CA 1
ATOM 13365 C C . VAL B 1 592 ? -4.016 -33.281 -6.746 1 98.81 592 VAL B C 1
ATOM 13367 O O . VAL B 1 592 ? -3.42 -32.406 -7.363 1 98.81 592 VAL B O 1
ATOM 13370 N N . ALA B 1 593 ? -3.842 -33.5 -5.484 1 98.69 593 ALA B N 1
ATOM 13371 C CA . ALA B 1 593 ? -2.76 -32.875 -4.719 1 98.69 593 ALA B CA 1
ATOM 13372 C C . ALA B 1 593 ? -1.865 -33.938 -4.086 1 98.69 593 ALA B C 1
ATOM 13374 O O . ALA B 1 593 ? -2.061 -34.312 -2.926 1 98.69 593 ALA B O 1
ATOM 13375 N N . PRO B 1 594 ? -0.806 -34.344 -4.73 1 98.5 594 PRO B N 1
ATOM 13376 C CA . PRO B 1 594 ? 0.072 -35.406 -4.25 1 98.5 594 PRO B CA 1
ATOM 13377 C C . PRO B 1 594 ? 0.772 -35.062 -2.941 1 98.5 594 PRO B C 1
ATOM 13379 O O . PRO B 1 594 ? 0.964 -33.875 -2.639 1 98.5 594 PRO B O 1
ATOM 13382 N N . VAL B 1 595 ? 1.052 -36.031 -2.145 1 98.12 595 VAL B N 1
ATOM 13383 C CA . VAL B 1 595 ? 1.866 -35.906 -0.943 1 98.12 595 VAL B CA 1
ATOM 13384 C C . VAL B 1 595 ? 3.332 -36.156 -1.277 1 98.12 595 VAL B C 1
ATOM 13386 O O . VAL B 1 595 ? 3.676 -37.219 -1.807 1 98.12 595 VAL B O 1
ATOM 13389 N N . TYR B 1 596 ? 4.207 -35.219 -1.033 1 97 596 TYR B N 1
ATOM 13390 C CA . TYR B 1 596 ? 5.598 -35.344 -1.46 1 97 596 TYR B CA 1
ATOM 13391 C C . TYR B 1 596 ? 6.551 -35.031 -0.313 1 97 596 TYR B C 1
ATOM 13393 O O . TYR B 1 596 ? 7.719 -34.719 -0.541 1 97 596 TYR B O 1
ATOM 13401 N N . LYS B 1 597 ? 5.996 -35.062 0.891 1 92.56 597 LYS B N 1
ATOM 13402 C CA . LYS B 1 597 ? 6.801 -34.812 2.084 1 92.56 597 LYS B CA 1
ATOM 13403 C C . LYS B 1 597 ? 6.559 -35.875 3.141 1 92.56 597 LYS B C 1
ATOM 13405 O O . LYS B 1 597 ? 5.523 -36.562 3.129 1 92.56 597 LYS B O 1
ATOM 13410 N N . GLU B 1 598 ? 7.512 -35.969 4.027 1 91.69 598 GLU B N 1
ATOM 13411 C CA . GLU B 1 598 ? 7.387 -36.906 5.156 1 91.69 598 GLU B CA 1
ATOM 13412 C C . GLU B 1 598 ? 6.41 -36.344 6.199 1 91.69 598 GLU B C 1
ATOM 13414 O O . GLU B 1 598 ? 5.887 -35.25 6.055 1 91.69 598 GLU B O 1
ATOM 13419 N N . LYS B 1 599 ? 6.18 -37.094 7.191 1 92.06 599 LYS B N 1
ATOM 13420 C CA . LYS B 1 599 ? 5.312 -36.719 8.297 1 92.06 599 LYS B CA 1
ATOM 13421 C C . LYS B 1 599 ? 5.793 -35.438 8.953 1 92.06 599 LYS B C 1
ATOM 13423 O O . LYS B 1 599 ? 6.984 -35.125 8.93 1 92.06 599 LYS B O 1
ATOM 13428 N N . ASN B 1 600 ? 4.785 -34.75 9.445 1 86.44 600 ASN B N 1
ATOM 13429 C CA . ASN B 1 600 ? 5.16 -33.531 10.156 1 86.44 600 ASN B CA 1
ATOM 13430 C C . ASN B 1 600 ? 5.809 -33.844 11.5 1 86.44 600 ASN B C 1
ATOM 13432 O O . ASN B 1 600 ? 5.988 -35 11.852 1 86.44 600 ASN B O 1
ATOM 13436 N N . ASN B 1 601 ? 6.195 -32.844 12.273 1 79.69 601 ASN B N 1
ATOM 13437 C CA . ASN B 1 601 ? 6.934 -32.969 13.516 1 79.69 601 ASN B CA 1
ATOM 13438 C C . ASN B 1 601 ? 6.113 -33.719 14.578 1 79.69 601 ASN B C 1
ATOM 13440 O O . ASN B 1 601 ? 6.672 -34.344 15.477 1 79.69 601 ASN B O 1
ATOM 13444 N N . ASN B 1 602 ? 4.785 -33.688 14.43 1 84.56 602 ASN B N 1
ATOM 13445 C CA . ASN B 1 602 ? 3.91 -34.375 15.375 1 84.56 602 ASN B CA 1
ATOM 13446 C C . ASN B 1 602 ? 3.682 -35.812 14.977 1 84.56 602 ASN B C 1
ATOM 13448 O O . ASN B 1 602 ? 2.953 -36.562 15.656 1 84.56 602 ASN B O 1
ATOM 13452 N N . GLY B 1 603 ? 4.266 -36.125 13.812 1 86.94 603 GLY B N 1
ATOM 13453 C CA . GLY B 1 603 ? 4.168 -37.5 13.359 1 86.94 603 GLY B CA 1
ATOM 13454 C C . GLY B 1 603 ? 2.938 -37.75 12.516 1 86.94 603 GLY B C 1
ATOM 13455 O O . GLY B 1 603 ? 2.627 -38.906 12.203 1 86.94 603 GLY B O 1
ATOM 13456 N N . ASP B 1 604 ? 2.271 -36.75 12.094 1 91.38 604 ASP B N 1
ATOM 13457 C CA . ASP B 1 604 ? 1.056 -36.906 11.297 1 91.38 604 ASP B CA 1
ATOM 13458 C C . ASP B 1 604 ? 1.348 -36.75 9.805 1 91.38 604 ASP B C 1
ATOM 13460 O O . ASP B 1 604 ? 2.188 -35.906 9.422 1 91.38 604 ASP B O 1
ATOM 13464 N N . TRP B 1 605 ? 0.64 -37.625 8.961 1 94.56 605 TRP B N 1
ATOM 13465 C CA . TRP B 1 605 ? 0.623 -37.406 7.52 1 94.56 605 TRP B CA 1
ATOM 13466 C C . TRP B 1 605 ? -0.366 -36.312 7.156 1 94.56 605 TRP B C 1
ATOM 13468 O O . TRP B 1 605 ? -1.577 -36.469 7.32 1 94.56 605 TRP B O 1
ATOM 13478 N N . VAL B 1 606 ? 0.209 -35.188 6.773 1 95.19 606 VAL B N 1
ATOM 13479 C CA . VAL B 1 606 ? -0.663 -34.062 6.398 1 95.19 606 VAL B CA 1
ATOM 13480 C C . VAL B 1 606 ? -0.181 -33.469 5.09 1 95.19 606 VAL B C 1
ATOM 13482 O O . VAL B 1 606 ? 0.998 -33.562 4.742 1 95.19 606 VAL B O 1
ATOM 13485 N N . ARG B 1 607 ? -1.036 -32.938 4.348 1 97.06 607 ARG B N 1
ATOM 13486 C CA . ARG B 1 607 ? -0.742 -32.188 3.129 1 97.06 607 ARG B CA 1
ATOM 13487 C C . ARG B 1 607 ? -1.185 -30.75 3.262 1 97.06 607 ARG B C 1
ATOM 13489 O O . ARG B 1 607 ? -2.354 -30.469 3.537 1 97.06 607 ARG B O 1
ATOM 13496 N N . ASN B 1 608 ? -0.191 -29.828 3.127 1 95.75 608 ASN B N 1
ATOM 13497 C CA . ASN B 1 608 ? -0.461 -28.391 3.182 1 95.75 608 ASN B CA 1
ATOM 13498 C C . ASN B 1 608 ? -0.513 -27.781 1.785 1 95.75 608 ASN B C 1
ATOM 13500 O O . ASN B 1 608 ? -0.126 -28.422 0.806 1 95.75 608 ASN B O 1
ATOM 13504 N N . ASP B 1 609 ? -1.055 -26.578 1.707 1 96.56 609 ASP B N 1
ATOM 13505 C CA . ASP B 1 609 ? -0.969 -25.719 0.53 1 96.56 609 ASP B CA 1
ATOM 13506 C C . ASP B 1 609 ? -1.719 -26.328 -0.651 1 96.56 609 ASP B C 1
ATOM 13508 O O . ASP B 1 609 ? -1.174 -26.438 -1.752 1 96.56 609 ASP B O 1
ATOM 13512 N N . VAL B 1 610 ? -2.943 -26.734 -0.392 1 98.25 610 VAL B N 1
ATOM 13513 C CA . VAL B 1 610 ? -3.781 -27.234 -1.476 1 98.25 610 VAL B CA 1
ATOM 13514 C C . VAL B 1 610 ? -4.82 -26.172 -1.858 1 98.25 610 VAL B C 1
ATOM 13516 O O . VAL B 1 610 ? -5.691 -25.844 -1.056 1 98.25 610 VAL B O 1
ATOM 13519 N N . PHE B 1 611 ? -4.746 -25.672 -2.947 1 98.19 611 PHE B N 1
ATOM 13520 C CA . PHE B 1 611 ? -5.672 -24.656 -3.451 1 98.19 611 PHE B CA 1
ATOM 13521 C C . PHE B 1 611 ? -6.93 -25.312 -4.016 1 98.19 611 PHE B C 1
ATOM 13523 O O . PHE B 1 611 ? -6.855 -26.125 -4.941 1 98.19 611 PHE B O 1
ATOM 13530 N N . LEU B 1 612 ? -8.023 -25.078 -3.457 1 98.5 612 LEU B N 1
ATOM 13531 C CA . LEU B 1 612 ? -9.32 -25.391 -4.047 1 98.5 612 LEU B CA 1
ATOM 13532 C C . LEU B 1 612 ? -9.945 -24.156 -4.68 1 98.5 612 LEU B C 1
ATOM 13534 O O . LEU B 1 612 ? -10.344 -23.234 -3.969 1 98.5 612 LEU B O 1
ATOM 13538 N N . PRO B 1 613 ? -10.039 -24.125 -5.961 1 97.44 613 PRO B N 1
ATOM 13539 C CA . PRO B 1 613 ? -10.367 -22.875 -6.66 1 97.44 613 PRO B CA 1
ATOM 13540 C C . PRO B 1 613 ? -11.852 -22.531 -6.566 1 97.44 613 PRO B C 1
ATOM 13542 O O . PRO B 1 613 ? -12.68 -23.391 -6.273 1 97.44 613 PRO B O 1
ATOM 13545 N N . ASP B 1 614 ? -12.219 -21.234 -6.816 1 96 614 ASP B N 1
ATOM 13546 C CA . ASP B 1 614 ? -13.547 -20.672 -7.062 1 96 614 ASP B CA 1
ATOM 13547 C C . ASP B 1 614 ? -14.359 -20.594 -5.77 1 96 614 ASP B C 1
ATOM 13549 O O . ASP B 1 614 ? -14.758 -21.609 -5.215 1 96 614 ASP B O 1
ATOM 13553 N N . LEU B 1 615 ? -14.625 -19.438 -5.336 1 93.5 615 LEU B N 1
ATOM 13554 C CA . LEU B 1 615 ? -15.32 -19.156 -4.09 1 93.5 615 LEU B CA 1
ATOM 13555 C C . LEU B 1 615 ? -16.734 -19.734 -4.113 1 93.5 615 LEU B C 1
ATOM 13557 O O . LEU B 1 615 ? -17.344 -19.953 -3.059 1 93.5 615 LEU B O 1
ATOM 13561 N N . ASN B 1 616 ? -17.234 -20.062 -5.305 1 93.44 616 ASN B N 1
ATOM 13562 C CA . ASN B 1 616 ? -18.594 -20.562 -5.438 1 93.44 616 ASN B CA 1
ATOM 13563 C C . ASN B 1 616 ? -18.609 -22.062 -5.742 1 93.44 616 ASN B C 1
ATOM 13565 O O . ASN B 1 616 ? -19.656 -22.625 -6.043 1 93.44 616 ASN B O 1
ATOM 13569 N N . GLN B 1 617 ? -17.469 -22.719 -5.73 1 96.25 617 GLN B N 1
ATOM 13570 C CA . GLN B 1 617 ? -17.344 -24.125 -6.059 1 96.25 617 GLN B CA 1
ATOM 13571 C C . GLN B 1 617 ? -17.141 -24.969 -4.801 1 96.25 617 GLN B C 1
ATOM 13573 O O . GLN B 1 617 ? -16.391 -24.578 -3.904 1 96.25 617 GLN B O 1
ATOM 13578 N N . VAL B 1 618 ? -17.922 -26.031 -4.664 1 97.81 618 VAL B N 1
ATOM 13579 C CA . VAL B 1 618 ? -17.719 -27.031 -3.613 1 97.81 618 VAL B CA 1
ATOM 13580 C C . VAL B 1 618 ? -16.906 -28.203 -4.164 1 97.81 618 VAL B C 1
ATOM 13582 O O . VAL B 1 618 ? -17.125 -28.641 -5.297 1 97.81 618 VAL B O 1
ATOM 13585 N N . TRP B 1 619 ? -15.984 -28.672 -3.385 1 98.56 619 TRP B N 1
ATOM 13586 C CA . TRP B 1 619 ? -15.125 -29.797 -3.74 1 98.56 619 TRP B CA 1
ATOM 13587 C C . TRP B 1 619 ? -15.375 -30.984 -2.811 1 98.56 619 TRP B C 1
ATOM 13589 O O . TRP B 1 619 ? -15.469 -30.812 -1.594 1 98.56 619 TRP B O 1
ATOM 13599 N N . ILE B 1 620 ? -15.461 -32.125 -3.381 1 98.5 620 ILE B N 1
ATOM 13600 C CA . ILE B 1 620 ? -15.789 -33.344 -2.643 1 98.5 620 ILE B CA 1
ATOM 13601 C C . ILE B 1 620 ? -14.562 -34.281 -2.6 1 98.5 620 ILE B C 1
ATOM 13603 O O . ILE B 1 620 ? -14.023 -34.656 -3.645 1 98.5 620 ILE B O 1
ATOM 13607 N N . ASP B 1 621 ? -14.141 -34.594 -1.396 1 98.19 621 ASP B N 1
ATOM 13608 C CA . ASP B 1 621 ? -13.062 -35.562 -1.289 1 98.19 621 ASP B CA 1
ATOM 13609 C C . ASP B 1 621 ? -13.469 -36.906 -1.918 1 98.19 621 ASP B C 1
ATOM 13611 O O . ASP B 1 621 ? -14.484 -37.5 -1.54 1 98.19 621 ASP B O 1
ATOM 13615 N N . LEU B 1 622 ? -12.703 -37.406 -2.848 1 98.25 622 LEU B N 1
ATOM 13616 C CA . LEU B 1 622 ? -13.039 -38.594 -3.625 1 98.25 622 LEU B CA 1
ATOM 13617 C C . LEU B 1 622 ? -13.266 -39.781 -2.713 1 98.25 622 LEU B C 1
ATOM 13619 O O . LEU B 1 622 ? -14.172 -40.594 -2.953 1 98.25 622 LEU B O 1
ATOM 13623 N N . PHE B 1 623 ? -12.5 -39.938 -1.687 1 97.56 623 PHE B N 1
ATOM 13624 C CA . PHE B 1 623 ? -12.461 -41.156 -0.917 1 97.56 623 PHE B CA 1
ATOM 13625 C C . PHE B 1 623 ? -13.414 -41.094 0.273 1 97.56 623 PHE B C 1
ATOM 13627 O O . PHE B 1 623 ? -14.031 -42.094 0.64 1 97.56 623 PHE B O 1
ATOM 13634 N N . THR B 1 624 ? -13.57 -39.906 0.861 1 96.31 624 THR B N 1
ATOM 13635 C CA . THR B 1 624 ? -14.352 -39.781 2.088 1 96.31 624 THR B CA 1
ATOM 13636 C C . THR B 1 624 ? -15.711 -39.156 1.81 1 96.31 624 THR B C 1
ATOM 13638 O O . THR B 1 624 ? -16.625 -39.281 2.627 1 96.31 624 THR B O 1
ATOM 13641 N N . GLY B 1 625 ? -15.805 -38.406 0.726 1 96.81 625 GLY B N 1
ATOM 13642 C CA . GLY B 1 625 ? -17.047 -37.719 0.414 1 96.81 625 GLY B CA 1
ATOM 13643 C C . GLY B 1 625 ? -17.203 -36.406 1.143 1 96.81 625 GLY B C 1
ATOM 13644 O O . GLY B 1 625 ? -18.172 -35.688 0.931 1 96.81 625 GLY B O 1
ATOM 13645 N N . ALA B 1 626 ? -16.219 -36.031 1.981 1 96.81 626 ALA B N 1
ATOM 13646 C CA . ALA B 1 626 ? -16.281 -34.75 2.693 1 96.81 626 ALA B CA 1
ATOM 13647 C C . ALA B 1 626 ? -16.281 -33.594 1.719 1 96.81 626 ALA B C 1
ATOM 13649 O O . ALA B 1 626 ? -15.617 -33.625 0.681 1 96.81 626 ALA B O 1
ATOM 13650 N N . LYS B 1 627 ? -17.016 -32.562 2.053 1 97.69 627 LYS B N 1
ATOM 13651 C CA . LYS B 1 627 ? -17.156 -31.406 1.177 1 97.69 627 LYS B CA 1
ATOM 13652 C C . LYS B 1 627 ? -16.375 -30.203 1.706 1 97.69 627 LYS B C 1
ATOM 13654 O O . LYS B 1 627 ? -16.328 -29.969 2.914 1 97.69 627 LYS B O 1
ATOM 13659 N N . TYR B 1 628 ? -15.719 -29.484 0.844 1 97.94 628 TYR B N 1
ATOM 13660 C CA . TYR B 1 628 ? -14.906 -28.312 1.166 1 97.94 628 TYR B CA 1
ATOM 13661 C C . TYR B 1 628 ? -15.266 -27.141 0.277 1 97.94 628 TYR B C 1
ATOM 13663 O O . TYR B 1 628 ? -15.508 -27.297 -0.921 1 97.94 628 TYR B O 1
ATOM 13671 N N . GLN B 1 629 ? -15.289 -25.984 0.852 1 97 629 GLN B N 1
ATOM 13672 C CA . GLN B 1 629 ? -15.555 -24.766 0.085 1 97 629 GLN B CA 1
ATOM 13673 C C . GLN B 1 629 ? -14.32 -24.328 -0.698 1 97 629 GLN B C 1
ATOM 13675 O O . GLN B 1 629 ? -13.219 -24.281 -0.152 1 97 629 GLN B O 1
ATOM 13680 N N . GLY B 1 630 ? -14.5 -23.984 -2.043 1 97.38 630 GLY B N 1
ATOM 13681 C CA . GLY B 1 630 ? -13.414 -23.5 -2.879 1 97.38 630 GLY B CA 1
ATOM 13682 C C . GLY B 1 630 ? -13.07 -22.047 -2.621 1 97.38 630 GLY B C 1
ATOM 13683 O O . GLY B 1 630 ? -13.695 -21.391 -1.787 1 97.38 630 GLY B O 1
ATOM 13684 N N . GLY B 1 631 ? -12.008 -21.516 -3.285 1 96.38 631 GLY B N 1
ATOM 13685 C CA . GLY B 1 631 ? -11.578 -20.125 -3.205 1 96.38 631 GLY B CA 1
ATOM 13686 C C . GLY B 1 631 ? -10.516 -19.906 -2.143 1 96.38 631 GLY B C 1
ATOM 13687 O O . GLY B 1 631 ? -10.227 -18.75 -1.788 1 96.38 631 GLY B O 1
ATOM 13688 N N . LYS B 1 632 ? -9.938 -21 -1.634 1 96.69 632 LYS B N 1
ATOM 13689 C CA . LYS B 1 632 ? -8.961 -20.922 -0.55 1 96.69 632 LYS B CA 1
ATOM 13690 C C . LYS B 1 632 ? -7.848 -21.953 -0.745 1 96.69 632 LYS B C 1
ATOM 13692 O O . LYS B 1 632 ? -7.988 -22.891 -1.525 1 96.69 632 LYS B O 1
ATOM 13697 N N . ILE B 1 633 ? -6.715 -21.703 -0.085 1 97.88 633 ILE B N 1
ATOM 13698 C CA . ILE B 1 633 ? -5.645 -22.688 0.009 1 97.88 633 ILE B CA 1
ATOM 13699 C C . ILE B 1 633 ? -5.75 -23.438 1.335 1 97.88 633 ILE B C 1
ATOM 13701 O O . ILE B 1 633 ? -5.641 -22.844 2.406 1 97.88 6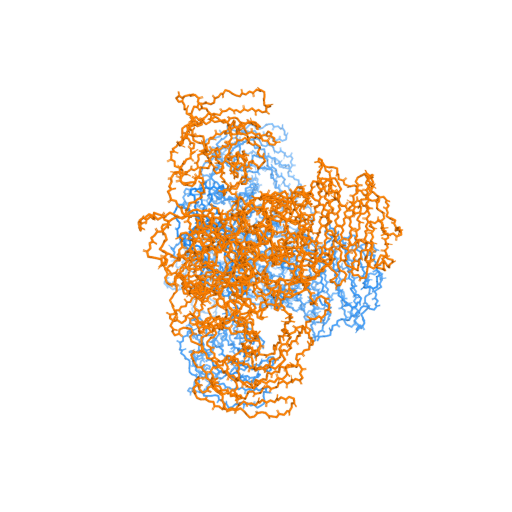33 ILE B O 1
ATOM 13705 N N . TRP B 1 634 ? -5.988 -24.656 1.298 1 98.06 634 TRP B N 1
ATOM 13706 C CA . TRP B 1 634 ? -6.238 -25.5 2.471 1 98.06 634 TRP B CA 1
ATOM 13707 C C . TRP B 1 634 ? -4.938 -26.078 3.014 1 98.06 634 TRP B C 1
ATOM 13709 O O . TRP B 1 634 ? -4.07 -26.5 2.244 1 98.06 634 TRP B O 1
ATOM 13719 N N . ASN B 1 635 ? -4.828 -26.125 4.324 1 97.12 635 ASN B N 1
ATOM 13720 C CA . ASN B 1 635 ? -3.672 -26.672 5.02 1 97.12 635 ASN B CA 1
ATOM 13721 C C . ASN B 1 635 ? -4.082 -27.766 6 1 97.12 635 ASN B C 1
ATOM 13723 O O . ASN B 1 635 ? -5.27 -27.938 6.289 1 97.12 635 ASN B O 1
ATOM 13727 N N . HIS B 1 636 ? -3.084 -28.578 6.348 1 94.88 636 HIS B N 1
ATOM 13728 C CA . HIS B 1 636 ? -3.238 -29.625 7.348 1 94.88 636 HIS B CA 1
ATOM 13729 C C . HIS B 1 636 ? -4.309 -30.625 6.934 1 94.88 636 HIS B C 1
ATOM 13731 O O . HIS B 1 636 ? -5.109 -31.078 7.762 1 94.88 636 HIS B O 1
ATOM 13737 N N . LEU B 1 637 ? -4.453 -30.953 5.68 1 96.44 637 LEU B N 1
ATOM 13738 C CA . LEU B 1 637 ? -5.328 -32.031 5.23 1 96.44 637 LEU B CA 1
ATOM 13739 C C . LEU B 1 637 ? -4.777 -33.406 5.633 1 96.44 637 LEU B C 1
ATOM 13741 O O . LEU B 1 637 ? -3.676 -33.781 5.223 1 96.44 637 LEU B O 1
ATOM 13745 N N . LYS B 1 638 ? -5.508 -34.062 6.414 1 94.69 638 LYS B N 1
ATOM 13746 C CA . LYS B 1 638 ? -5.078 -35.375 6.844 1 94.69 638 LYS B CA 1
ATOM 13747 C C . LYS B 1 638 ? -4.895 -36.312 5.652 1 94.69 638 LYS B C 1
ATOM 13749 O O . LYS B 1 638 ? -5.797 -36.469 4.824 1 94.69 638 LYS B O 1
ATOM 13754 N N . SER B 1 639 ? -3.754 -36.938 5.566 1 96.5 639 SER B N 1
ATOM 13755 C CA . SER B 1 639 ? -3.398 -37.812 4.438 1 96.5 639 SER B CA 1
ATOM 13756 C C . SER B 1 639 ? -2.701 -39.094 4.902 1 96.5 639 SER B C 1
ATOM 13758 O O . SER B 1 639 ? -1.564 -39.344 4.508 1 96.5 639 SER B O 1
ATOM 13760 N N . PRO B 1 640 ? -3.398 -39.875 5.676 1 96 640 PRO B N 1
ATOM 13761 C CA . PRO B 1 640 ? -2.785 -41.156 6.027 1 96 640 PRO B CA 1
ATOM 13762 C C . PRO B 1 640 ? -2.273 -41.906 4.805 1 96 640 PRO B C 1
ATOM 13764 O O . PRO B 1 640 ? -2.611 -41.562 3.67 1 96 640 PRO B O 1
ATOM 13767 N N . LEU B 1 641 ? -1.473 -42.906 4.957 1 96.25 641 LEU B N 1
ATOM 13768 C CA . LEU B 1 641 ? -0.713 -43.531 3.873 1 96.25 641 LEU B CA 1
ATOM 13769 C C . LEU B 1 641 ? -1.645 -44.062 2.785 1 96.25 641 LEU B C 1
ATOM 13771 O O . LEU B 1 641 ? -1.285 -44.062 1.606 1 96.25 641 LEU B O 1
ATOM 13775 N N . TRP B 1 642 ? -2.859 -44.438 3.111 1 96.25 642 TRP B N 1
ATOM 13776 C CA . TRP B 1 642 ? -3.742 -45.094 2.146 1 96.25 642 TRP B CA 1
ATOM 13777 C C . TRP B 1 642 ? -4.438 -44.062 1.27 1 96.25 642 TRP B C 1
ATOM 13779 O O . TRP B 1 642 ? -5.121 -44.406 0.305 1 96.25 642 TRP B O 1
ATOM 13789 N N . ARG B 1 643 ? -4.281 -42.75 1.583 1 95.75 643 ARG B N 1
ATOM 13790 C CA . ARG B 1 643 ? -5 -41.781 0.758 1 95.75 643 ARG B CA 1
ATOM 13791 C C . ARG B 1 643 ? -4.164 -40.531 0.536 1 95.75 643 ARG B C 1
ATOM 13793 O O . ARG B 1 643 ? -3.391 -40.125 1.408 1 95.75 643 ARG B O 1
ATOM 13800 N N . ILE B 1 644 ? -4.324 -39.906 -0.573 1 97.56 644 ILE B N 1
ATOM 13801 C CA . ILE B 1 644 ? -3.861 -38.562 -0.89 1 97.56 644 ILE B CA 1
ATOM 13802 C C . ILE B 1 644 ? -5.062 -37.688 -1.183 1 97.56 644 ILE B C 1
ATOM 13804 O O . ILE B 1 644 ? -6.156 -38.156 -1.469 1 97.56 644 ILE B O 1
ATOM 13808 N N . PRO B 1 645 ? -4.875 -36.375 -0.978 1 98.25 645 PRO B N 1
ATOM 13809 C CA . PRO B 1 645 ? -5.984 -35.5 -1.346 1 98.25 645 PRO B CA 1
ATOM 13810 C C . PRO B 1 645 ? -6.336 -35.594 -2.83 1 98.25 645 PRO B C 1
ATOM 13812 O O . PRO B 1 645 ? -5.508 -35.25 -3.682 1 98.25 645 PRO B O 1
ATOM 13815 N N . VAL B 1 646 ? -7.445 -36.062 -3.154 1 98.69 646 VAL B N 1
ATOM 13816 C CA . VAL B 1 646 ? -8.094 -36.062 -4.461 1 98.69 646 VAL B CA 1
ATOM 13817 C C . VAL B 1 646 ? -9.531 -35.562 -4.332 1 98.69 646 VAL B C 1
ATOM 13819 O O . VAL B 1 646 ? -10.297 -36.094 -3.52 1 98.69 646 VAL B O 1
ATOM 13822 N N . PHE B 1 647 ? -9.828 -34.562 -5.055 1 98.69 647 PHE B N 1
ATOM 13823 C CA . PHE B 1 647 ? -11.148 -33.938 -4.914 1 98.69 647 PHE B CA 1
ATOM 13824 C C . PHE B 1 647 ? -11.922 -34 -6.227 1 98.69 647 PHE B C 1
ATOM 13826 O O . PHE B 1 647 ? -11.344 -33.844 -7.301 1 98.69 647 PHE B O 1
ATOM 13833 N N . ILE B 1 648 ? -13.203 -34.25 -6.109 1 98.56 648 ILE B N 1
ATOM 13834 C CA . ILE B 1 648 ? -14.141 -34.188 -7.223 1 98.56 648 ILE B CA 1
ATOM 13835 C C . ILE B 1 648 ? -14.844 -32.844 -7.238 1 98.56 648 ILE B C 1
ATOM 13837 O O . ILE B 1 648 ? -15.312 -32.375 -6.203 1 98.56 648 ILE B O 1
ATOM 13841 N N . LYS B 1 649 ? -14.852 -32.25 -8.391 1 98.25 649 LYS B N 1
ATOM 13842 C CA . LYS B 1 649 ? -15.648 -31.031 -8.547 1 98.25 649 LYS B CA 1
ATOM 13843 C C . LYS B 1 649 ? -17.141 -31.328 -8.391 1 98.25 649 LYS B C 1
ATOM 13845 O O . LYS B 1 649 ? -17.688 -32.156 -9.125 1 98.25 649 LYS B O 1
ATOM 13850 N N . ASP B 1 650 ? -17.797 -30.75 -7.391 1 97.88 650 ASP B N 1
ATOM 13851 C CA . ASP B 1 650 ? -19.234 -30.953 -7.27 1 97.88 650 ASP B CA 1
ATOM 13852 C C . ASP B 1 650 ? -19.953 -30.578 -8.57 1 97.88 650 ASP B C 1
ATOM 13854 O O . ASP B 1 650 ? -19.75 -29.5 -9.109 1 97.88 650 ASP B O 1
ATOM 13858 N N . GLY B 1 651 ? -20.688 -31.453 -9.109 1 97.69 651 GLY B N 1
ATOM 13859 C CA . GLY B 1 651 ? -21.266 -31.312 -10.438 1 97.69 651 GLY B CA 1
ATOM 13860 C C . GLY B 1 651 ? -20.672 -32.281 -11.445 1 97.69 651 GLY B C 1
ATOM 13861 O O . GLY B 1 651 ? -21.188 -32.406 -12.555 1 97.69 651 GLY B O 1
ATOM 13862 N N . ALA B 1 652 ? -19.734 -33.031 -11.109 1 98.06 652 ALA B N 1
ATOM 13863 C CA . ALA B 1 652 ? -19 -33.875 -12.023 1 98.06 652 ALA B CA 1
ATOM 13864 C C . ALA B 1 652 ? -19.812 -35.094 -12.422 1 98.06 652 ALA B C 1
ATOM 13866 O O . ALA B 1 652 ? -20.656 -35.562 -11.648 1 98.06 652 ALA B O 1
ATOM 13867 N N . ILE B 1 653 ? -19.625 -35.562 -13.625 1 98.44 653 ILE B N 1
ATOM 13868 C CA . ILE B 1 653 ? -20.047 -36.844 -14.156 1 98.44 653 ILE B CA 1
ATOM 13869 C C . ILE B 1 653 ? -18.828 -37.656 -14.562 1 98.44 653 ILE B C 1
ATOM 13871 O O . ILE B 1 653 ? -18.062 -37.25 -15.445 1 98.44 653 ILE B O 1
ATOM 13875 N N . ILE B 1 654 ? -18.656 -38.812 -13.906 1 98.56 654 ILE B N 1
ATOM 13876 C CA . ILE B 1 654 ? -17.438 -39.562 -14.125 1 98.56 654 ILE B CA 1
ATOM 13877 C C . ILE B 1 654 ? -17.781 -40.938 -14.719 1 98.56 654 ILE B C 1
ATOM 13879 O O . ILE B 1 654 ? -18.266 -41.812 -14 1 98.56 654 ILE B O 1
ATOM 13883 N N . PRO B 1 655 ? -17.516 -41.156 -15.992 1 98.62 655 PRO B N 1
ATOM 13884 C CA . PRO B 1 655 ? -17.719 -42.5 -16.578 1 98.62 655 PRO B CA 1
ATOM 13885 C C . PRO B 1 655 ? -16.672 -43.5 -16.078 1 98.62 655 PRO B C 1
ATOM 13887 O O . PRO B 1 655 ? -15.484 -43.156 -15.992 1 98.62 655 PRO B O 1
ATOM 13890 N N . MET B 1 656 ? -17.094 -44.688 -15.766 1 98.31 656 MET B N 1
ATOM 13891 C CA . MET B 1 656 ? -16.219 -45.719 -15.211 1 98.31 656 MET B CA 1
ATOM 13892 C C . MET B 1 656 ? -16.531 -47.094 -15.828 1 98.31 656 MET B C 1
ATOM 13894 O O . MET B 1 656 ? -17.453 -47.188 -16.656 1 98.31 656 MET B O 1
ATOM 13898 N N . VAL B 1 657 ? -15.703 -48.125 -15.508 1 98.25 657 VAL B N 1
ATOM 13899 C CA . VAL B 1 657 ? -15.93 -49.5 -15.859 1 98.25 657 VAL B CA 1
ATOM 13900 C C . VAL B 1 657 ? -15.664 -50.406 -14.641 1 98.25 657 VAL B C 1
ATOM 13902 O O . VAL B 1 657 ? -15.32 -49.906 -13.57 1 98.25 657 VAL B O 1
ATOM 13905 N N . ASN B 1 658 ? -15.914 -51.656 -14.797 1 97.5 658 ASN B N 1
ATOM 13906 C CA . ASN B 1 658 ? -15.656 -52.594 -13.727 1 97.5 658 ASN B CA 1
ATOM 13907 C C . ASN B 1 658 ? -14.164 -52.688 -13.414 1 97.5 658 ASN B C 1
ATOM 13909 O O . ASN B 1 658 ? -13.328 -52.406 -14.266 1 97.5 658 ASN B O 1
ATOM 13913 N N . PRO B 1 659 ? -13.828 -53.094 -12.164 1 97.62 659 PRO B N 1
ATOM 13914 C CA . PRO B 1 659 ? -12.414 -53.375 -11.906 1 97.62 659 PRO B CA 1
ATOM 13915 C C . PRO B 1 659 ? -11.844 -54.406 -12.891 1 97.62 659 PRO B C 1
ATOM 13917 O O . PRO B 1 659 ? -12.531 -55.375 -13.258 1 97.62 659 PRO B O 1
ATOM 13920 N N . ASN B 1 660 ? -10.68 -54.156 -13.406 1 98.31 660 ASN B N 1
ATOM 13921 C CA . ASN B 1 660 ? -10.047 -55.031 -14.406 1 98.31 660 ASN B CA 1
ATOM 13922 C C . ASN B 1 660 ? -8.523 -54.875 -14.391 1 98.31 660 ASN B C 1
ATOM 13924 O O . ASN B 1 660 ? -7.996 -53.906 -13.82 1 98.31 660 ASN B O 1
ATOM 13928 N N . ASN B 1 661 ? -7.883 -55.906 -14.914 1 98.38 661 ASN B N 1
ATOM 13929 C CA . ASN B 1 661 ? -6.426 -55.906 -14.898 1 98.38 661 ASN B CA 1
ATOM 13930 C C . ASN B 1 661 ? -5.852 -55.562 -16.266 1 98.38 661 ASN B C 1
ATOM 13932 O O . ASN B 1 661 ? -4.648 -55.312 -16.406 1 98.38 661 ASN B O 1
ATOM 13936 N N . ASN B 1 662 ? -6.625 -55.531 -17.25 1 97.56 662 ASN B N 1
ATOM 13937 C CA . ASN B 1 662 ? -6.27 -55.125 -18.609 1 97.56 662 ASN B CA 1
ATOM 13938 C C . ASN B 1 662 ? -7.504 -54.781 -19.438 1 97.56 662 ASN B C 1
ATOM 13940 O O . ASN B 1 662 ? -8.633 -55.031 -19.016 1 97.56 662 ASN B O 1
ATOM 13944 N N . PRO B 1 663 ? -7.391 -54.219 -20.641 1 96.25 663 PRO B N 1
ATOM 13945 C CA . PRO B 1 663 ? -8.555 -53.719 -21.391 1 96.25 663 PRO B CA 1
ATOM 13946 C C . PRO B 1 663 ? -9.508 -54.844 -21.797 1 96.25 663 PRO B C 1
ATOM 13948 O O . PRO B 1 663 ? -10.703 -54.594 -22 1 96.25 663 PRO B O 1
ATOM 13951 N N . TYR B 1 664 ? -9.039 -56.031 -21.859 1 95.69 664 TYR B N 1
ATOM 13952 C CA . TYR B 1 664 ? -9.859 -57.125 -22.375 1 95.69 664 TYR B CA 1
ATOM 13953 C C . TYR B 1 664 ? -10.766 -57.688 -21.281 1 95.69 664 TYR B C 1
ATOM 13955 O O . TYR B 1 664 ? -11.703 -58.438 -21.562 1 95.69 664 TYR B O 1
ATOM 13963 N N . GLU B 1 665 ? -10.484 -57.25 -20.094 1 97.38 665 GLU B N 1
ATOM 13964 C CA . GLU B 1 665 ? -11.32 -57.688 -18.969 1 97.38 665 GLU B CA 1
ATOM 13965 C C . GLU B 1 665 ? -12.445 -56.688 -18.703 1 97.38 665 GLU B C 1
ATOM 13967 O O . GLU B 1 665 ? -13.266 -56.875 -17.812 1 97.38 665 GLU B O 1
ATOM 13972 N N . ILE B 1 666 ? -12.555 -55.656 -19.484 1 97.69 666 ILE B N 1
ATOM 13973 C CA . ILE B 1 666 ? -13.617 -54.656 -19.344 1 97.69 666 ILE B CA 1
ATOM 13974 C C . ILE B 1 666 ? -14.938 -55.25 -19.828 1 97.69 666 ILE B C 1
ATOM 13976 O O . ILE B 1 666 ? -15 -55.875 -20.906 1 97.69 666 ILE B O 1
ATOM 13980 N N . LYS B 1 667 ? -15.914 -55.125 -19.016 1 97.44 667 LYS B N 1
ATOM 13981 C CA . LYS B 1 667 ? -17.266 -55.469 -19.438 1 97.44 667 LYS B CA 1
ATOM 13982 C C . LYS B 1 667 ? -17.875 -54.375 -20.312 1 97.44 667 LYS B C 1
ATOM 13984 O O . LYS B 1 667 ? -18.562 -53.5 -19.812 1 97.44 667 LYS B O 1
ATOM 13989 N N . ARG B 1 668 ? -17.719 -54.594 -21.625 1 96.69 668 ARG B N 1
ATOM 13990 C CA . ARG B 1 668 ? -18.078 -53.531 -22.562 1 96.69 668 ARG B CA 1
ATOM 13991 C C . ARG B 1 668 ? -19.594 -53.406 -22.703 1 96.69 668 ARG B C 1
ATOM 13993 O O . ARG B 1 668 ? -20.094 -52.406 -23.219 1 96.69 668 ARG B O 1
ATOM 14000 N N . ASP B 1 669 ? -20.359 -54.344 -22.203 1 97.19 669 ASP B N 1
ATOM 14001 C CA . ASP B 1 669 ? -21.828 -54.312 -22.297 1 97.19 669 ASP B CA 1
ATOM 14002 C C . ASP B 1 669 ? -22.438 -53.688 -21.047 1 97.19 669 ASP B C 1
ATOM 14004 O O . ASP B 1 669 ? -23.641 -53.781 -20.828 1 97.19 669 ASP B O 1
ATOM 14008 N N . LEU B 1 670 ? -21.625 -53.125 -20.234 1 97.31 670 LEU B N 1
ATOM 14009 C CA . LEU B 1 670 ? -22.047 -52.375 -19.031 1 97.31 670 LEU B CA 1
ATOM 14010 C C . LEU B 1 670 ? -21.406 -51 -18.984 1 97.31 670 LEU B C 1
ATOM 14012 O O . LEU B 1 670 ? -20.188 -50.875 -18.875 1 97.31 670 LEU B O 1
ATOM 14016 N N . ARG B 1 671 ? -22.188 -49.969 -19.094 1 96.69 671 ARG B N 1
ATOM 14017 C CA . ARG B 1 671 ? -21.641 -48.656 -18.875 1 96.69 671 ARG B CA 1
ATOM 14018 C C . ARG B 1 671 ? -22.016 -48.125 -17.5 1 96.69 671 ARG B C 1
ATOM 14020 O O . ARG B 1 671 ? -23.125 -48.344 -17.016 1 96.69 671 ARG B O 1
ATOM 14027 N N . ILE B 1 672 ? -21.047 -47.531 -16.812 1 98.31 672 ILE B N 1
ATOM 14028 C CA . ILE B 1 672 ? -21.188 -47.062 -15.43 1 98.31 672 ILE B CA 1
ATOM 14029 C C . ILE B 1 672 ? -20.906 -45.562 -15.367 1 98.31 672 ILE B C 1
ATOM 14031 O O . ILE B 1 672 ? -19.953 -45.062 -15.969 1 98.31 672 ILE B O 1
ATOM 14035 N N . TYR B 1 673 ? -21.766 -44.75 -14.664 1 98.5 673 TYR B N 1
ATOM 14036 C CA . TYR B 1 673 ? -21.562 -43.312 -14.438 1 98.5 673 TYR B CA 1
ATOM 14037 C C . TYR B 1 673 ? -21.672 -42.969 -12.953 1 98.5 673 TYR B C 1
ATOM 14039 O O . TYR B 1 673 ? -22.703 -43.25 -12.328 1 98.5 673 TYR B O 1
ATOM 14047 N N . ASN B 1 674 ? -20.594 -42.5 -12.352 1 98.38 674 ASN B N 1
ATOM 14048 C CA . ASN B 1 674 ? -20.688 -41.812 -11.07 1 98.38 674 ASN B CA 1
ATOM 14049 C C . ASN B 1 674 ? -21.141 -40.375 -11.234 1 98.38 674 ASN B C 1
ATOM 14051 O O . ASN B 1 674 ? -20.5 -39.594 -11.945 1 98.38 674 ASN B O 1
ATOM 14055 N N . ILE B 1 675 ? -22.203 -39.969 -10.562 1 98.38 675 ILE B N 1
ATOM 14056 C CA . ILE B 1 675 ? -22.797 -38.656 -10.781 1 98.38 675 ILE B CA 1
ATOM 14057 C C . ILE B 1 675 ? -22.859 -37.875 -9.461 1 98.38 675 ILE B C 1
ATOM 14059 O O . ILE B 1 675 ? -23.328 -38.406 -8.453 1 98.38 675 ILE B O 1
ATOM 14063 N N . TYR B 1 676 ? -22.344 -36.719 -9.438 1 98.12 676 TYR B N 1
ATOM 14064 C CA . TYR B 1 676 ? -22.391 -35.75 -8.352 1 98.12 676 TYR B CA 1
ATOM 14065 C C . TYR B 1 676 ? -23.219 -34.531 -8.727 1 98.12 676 TYR B C 1
ATOM 14067 O O . TYR B 1 676 ? -22.688 -33.531 -9.211 1 98.12 676 TYR B O 1
ATOM 14075 N N . PRO B 1 677 ? -24.5 -34.594 -8.477 1 97.06 677 PRO B N 1
ATOM 14076 C CA . PRO B 1 677 ? -25.391 -33.562 -9.023 1 97.06 677 PRO B CA 1
ATOM 14077 C C . PRO B 1 677 ? -25.188 -32.188 -8.383 1 97.06 677 PRO B C 1
ATOM 14079 O O . PRO B 1 677 ? -25.078 -32.094 -7.156 1 97.06 677 PRO B O 1
ATOM 14082 N N . ASN B 1 678 ? -25.078 -31.266 -9.109 1 96.06 678 ASN B N 1
ATOM 14083 C CA . ASN B 1 678 ? -25 -29.859 -8.734 1 96.06 678 ASN B CA 1
ATOM 14084 C C . ASN B 1 678 ? -25.328 -28.938 -9.898 1 96.06 678 ASN B C 1
ATOM 14086 O O . ASN B 1 678 ? -24.484 -28.656 -10.742 1 96.06 678 ASN B O 1
ATOM 14090 N N . GLY B 1 679 ? -26.531 -28.438 -9.898 1 94.31 679 GLY B N 1
ATOM 14091 C CA . GLY B 1 679 ? -26.953 -27.578 -11.008 1 94.31 679 GLY B CA 1
ATOM 14092 C C . GLY B 1 679 ? -27.031 -28.312 -12.328 1 94.31 679 GLY B C 1
ATOM 14093 O O . GLY B 1 679 ? -27.484 -29.453 -12.383 1 94.31 679 GLY B O 1
ATOM 14094 N N . GLU B 1 680 ? -26.734 -27.531 -13.383 1 95.5 680 GLU B N 1
ATOM 14095 C CA . GLU B 1 680 ? -26.719 -28.094 -14.727 1 95.5 680 GLU B CA 1
ATOM 14096 C C . GLU B 1 680 ? -25.312 -28.453 -15.164 1 95.5 680 GLU B C 1
ATOM 14098 O O . GLU B 1 680 ? -24.438 -27.578 -15.258 1 95.5 680 GLU B O 1
ATOM 14103 N N . THR B 1 681 ? -25.078 -29.688 -15.406 1 96.25 681 THR B N 1
ATOM 14104 C CA . THR B 1 681 ? -23.766 -30.125 -15.859 1 96.25 681 THR B CA 1
ATOM 14105 C C . THR B 1 681 ? -23.891 -31.094 -17.031 1 96.25 681 THR B C 1
ATOM 14107 O O . THR B 1 681 ? -24.953 -31.656 -17.266 1 96.25 681 THR B O 1
ATOM 14110 N N . ASN B 1 682 ? -22.859 -31.172 -17.844 1 96.5 682 ASN B N 1
ATOM 14111 C CA . ASN B 1 682 ? -22.844 -32.031 -19.031 1 96.5 682 ASN B CA 1
ATOM 14112 C C . ASN B 1 682 ? -21.516 -32.75 -19.188 1 96.5 682 ASN B C 1
ATOM 14114 O O . ASN B 1 682 ? -20.5 -32.312 -18.641 1 96.5 682 ASN B O 1
ATOM 14118 N N . LEU B 1 683 ? -21.516 -33.875 -19.844 1 96.19 683 LEU B N 1
ATOM 14119 C CA . LEU B 1 683 ? -20.328 -34.625 -20.203 1 96.19 683 LEU B CA 1
ATOM 14120 C C . LEU B 1 683 ? -20.5 -35.281 -21.562 1 96.19 683 LEU B C 1
ATOM 14122 O O . LEU B 1 683 ? -21.578 -35.75 -21.906 1 96.19 683 LEU B O 1
ATOM 14126 N N . LYS B 1 684 ? -19.5 -35.188 -22.359 1 97.12 684 LYS B N 1
ATOM 14127 C CA . LYS B 1 684 ? -19.391 -35.906 -23.625 1 97.12 684 LYS B CA 1
ATOM 14128 C C . LYS B 1 684 ? -18.359 -37.031 -23.531 1 97.12 684 LYS B C 1
ATOM 14130 O O . LYS B 1 684 ? -17.156 -36.75 -23.438 1 97.12 684 LYS B O 1
ATOM 14135 N N . VAL B 1 685 ? -18.797 -38.25 -23.547 1 98.25 685 VAL B N 1
ATOM 14136 C CA . VAL B 1 685 ? -17.906 -39.406 -23.391 1 98.25 685 VAL B CA 1
ATOM 14137 C C . VAL B 1 685 ? -17.438 -39.875 -24.75 1 98.25 685 VAL B C 1
ATOM 14139 O O . VAL B 1 685 ? -18.25 -40.094 -25.656 1 98.25 685 VAL B O 1
ATOM 14142 N N . TYR B 1 686 ? -16.125 -40.062 -24.922 1 98.19 686 TYR B N 1
ATOM 14143 C CA . TYR B 1 686 ? -15.523 -40.531 -26.172 1 98.19 686 TYR B CA 1
ATOM 14144 C C . TYR B 1 686 ? -15.211 -42.031 -26.125 1 98.19 686 TYR B C 1
ATOM 14146 O O . TYR B 1 686 ? -14.742 -42.531 -25.094 1 98.19 686 TYR B O 1
ATOM 14154 N N . GLU B 1 687 ? -15.477 -42.781 -27.266 1 97.38 687 GLU B N 1
ATOM 14155 C CA . GLU B 1 687 ? -15.094 -44.188 -27.422 1 97.38 687 GLU B CA 1
ATOM 14156 C C . GLU B 1 687 ? -14.617 -44.469 -28.844 1 97.38 687 GLU B C 1
ATOM 14158 O O . GLU B 1 687 ? -15.062 -43.812 -29.797 1 97.38 687 GLU B O 1
ATOM 14163 N N . ASP B 1 688 ? -13.75 -45.344 -29.016 1 97.25 688 ASP B N 1
ATOM 14164 C CA . ASP B 1 688 ? -13.328 -46 -30.266 1 97.25 688 ASP B CA 1
ATOM 14165 C C . ASP B 1 688 ? -12.852 -47.438 -30.016 1 97.25 688 ASP B C 1
ATOM 14167 O O . ASP B 1 688 ? -13.211 -48.031 -29 1 97.25 688 ASP B O 1
ATOM 14171 N N . ASP B 1 689 ? -12.141 -48.031 -30.969 1 95.06 689 ASP B N 1
ATOM 14172 C CA . ASP B 1 689 ? -11.789 -49.438 -30.781 1 95.06 689 ASP B CA 1
ATOM 14173 C C . ASP B 1 689 ? -10.625 -49.594 -29.797 1 95.06 689 ASP B C 1
ATOM 14175 O O . ASP B 1 689 ? -10.289 -50.719 -29.406 1 95.06 689 ASP B O 1
ATOM 14179 N N . GLY B 1 690 ? -9.992 -48.469 -29.359 1 94.44 690 GLY B N 1
ATOM 14180 C CA . GLY B 1 690 ? -8.961 -48.438 -28.344 1 94.44 690 GLY B CA 1
ATOM 14181 C C . GLY B 1 690 ? -7.645 -49.031 -28.812 1 94.44 690 GLY B C 1
ATOM 14182 O O . GLY B 1 690 ? -6.684 -49.094 -28.031 1 94.44 690 GLY B O 1
ATOM 14183 N N . ARG B 1 691 ? -7.504 -49.375 -30.141 1 91.75 691 ARG B N 1
ATOM 14184 C CA . ARG B 1 691 ? -6.348 -50.156 -30.594 1 91.75 691 ARG B CA 1
ATOM 14185 C C . ARG B 1 691 ? -5.773 -49.562 -31.875 1 91.75 691 ARG B C 1
ATOM 14187 O O . ARG B 1 691 ? -4.555 -49.5 -32.031 1 91.75 691 ARG B O 1
ATOM 14194 N N . THR B 1 692 ? -6.66 -49.188 -32.75 1 91.25 692 THR B N 1
ATOM 14195 C CA . THR B 1 692 ? -6.199 -48.844 -34.094 1 91.25 692 THR B CA 1
ATOM 14196 C C . THR B 1 692 ? -6.309 -47.312 -34.312 1 91.25 692 THR B C 1
ATOM 14198 O O . THR B 1 692 ? -6.898 -46.625 -33.5 1 91.25 692 THR B O 1
ATOM 14201 N N . SER B 1 693 ? -5.75 -46.844 -35.438 1 92.19 693 SER B N 1
ATOM 14202 C CA . SER B 1 693 ? -5.828 -45.438 -35.812 1 92.19 693 SER B CA 1
ATOM 14203 C C . SER B 1 693 ? -7.082 -45.188 -36.656 1 92.19 693 SER B C 1
ATOM 14205 O O . SER B 1 693 ? -7.18 -44.125 -37.312 1 92.19 693 SER B O 1
ATOM 14207 N N . ASP B 1 694 ? -8.062 -46.062 -36.625 1 93.31 694 ASP B N 1
ATOM 14208 C CA . ASP B 1 694 ? -9.297 -45.906 -37.375 1 93.31 694 ASP B CA 1
ATOM 14209 C C . ASP B 1 694 ? -10.078 -44.656 -36.938 1 93.31 694 ASP B C 1
ATOM 14211 O O . ASP B 1 694 ? -10.914 -44.156 -37.656 1 93.31 694 ASP B O 1
ATOM 14215 N N . TYR B 1 695 ? -9.844 -44.219 -35.688 1 94.06 695 TYR B N 1
ATOM 14216 C CA . TYR B 1 695 ? -10.523 -43.031 -35.188 1 94.06 695 TYR B CA 1
ATOM 14217 C C . TYR B 1 695 ? -10.227 -41.812 -36.062 1 94.06 695 TYR B C 1
ATOM 14219 O O . TYR B 1 695 ? -11.047 -40.906 -36.188 1 94.06 695 TYR B O 1
ATOM 14227 N N . LEU B 1 696 ? -9.078 -41.719 -36.719 1 91.69 696 LEU B N 1
ATOM 14228 C CA . LEU B 1 696 ? -8.703 -40.625 -37.625 1 91.69 696 LEU B CA 1
ATOM 14229 C C . LEU B 1 696 ? -9.602 -40.594 -38.844 1 91.69 696 LEU B C 1
ATOM 14231 O O . LEU B 1 696 ? -9.742 -39.562 -39.5 1 91.69 696 LEU B O 1
ATOM 14235 N N . ASP B 1 697 ? -10.203 -41.812 -39.188 1 92.69 697 ASP B N 1
ATOM 14236 C CA . ASP B 1 697 ? -11.102 -41.938 -40.344 1 92.69 697 ASP B CA 1
ATOM 14237 C C . ASP B 1 697 ? -12.562 -41.812 -39.906 1 92.69 697 ASP B C 1
ATOM 14239 O O . ASP B 1 697 ? -13.461 -42.188 -40.656 1 92.69 697 ASP B O 1
ATOM 14243 N N . GLY B 1 698 ? -12.758 -41.438 -38.688 1 93.75 698 GLY B N 1
ATOM 14244 C CA . GLY B 1 698 ? -14.109 -41.156 -38.219 1 93.75 698 GLY B CA 1
ATOM 14245 C C . GLY B 1 698 ? -14.742 -42.344 -37.5 1 93.75 698 GLY B C 1
ATOM 14246 O O . GLY B 1 698 ? -15.914 -42.281 -37.125 1 93.75 698 GLY B O 1
ATOM 14247 N N . PHE B 1 699 ? -14.008 -43.375 -37.281 1 95.94 699 PHE B N 1
ATOM 14248 C CA . PHE B 1 699 ? -14.547 -44.531 -36.562 1 95.94 699 PHE B CA 1
ATOM 14249 C C . PHE B 1 699 ? -14.445 -44.344 -35.062 1 95.94 699 PHE B C 1
ATOM 14251 O O . PHE B 1 699 ? -13.562 -44.906 -34.406 1 95.94 699 PHE B O 1
ATOM 14258 N N . HIS B 1 700 ? -15.234 -43.594 -34.531 1 97.38 700 HIS B N 1
ATOM 14259 C CA . HIS B 1 700 ? -15.391 -43.312 -33.094 1 97.38 700 HIS B CA 1
ATOM 14260 C C . HIS B 1 700 ? -16.844 -42.969 -32.75 1 97.38 700 HIS B C 1
ATOM 14262 O O . HIS B 1 700 ? -17.672 -42.812 -33.656 1 97.38 700 HIS B O 1
ATOM 14268 N N . ALA B 1 701 ? -17.156 -42.906 -31.469 1 98.06 701 ALA B N 1
ATOM 14269 C CA . ALA B 1 701 ? -18.516 -42.625 -31.016 1 98.06 701 ALA B CA 1
ATOM 14270 C C . ALA B 1 701 ? -18.5 -41.719 -29.781 1 98.06 701 ALA B C 1
ATOM 14272 O O . ALA B 1 701 ? -17.484 -41.625 -29.094 1 98.06 701 ALA B O 1
ATOM 14273 N N . PHE B 1 702 ? -19.609 -41 -29.594 1 97.62 702 PHE B N 1
ATOM 14274 C CA . PHE B 1 702 ? -19.781 -40.125 -28.438 1 97.62 702 PHE B CA 1
ATOM 14275 C C . PHE B 1 702 ? -21.141 -40.344 -27.797 1 97.62 702 PHE B C 1
ATOM 14277 O O . PHE B 1 702 ? -22.141 -40.594 -28.484 1 97.62 702 PHE B O 1
ATOM 14284 N N . THR B 1 703 ? -21.156 -40.281 -26.516 1 98.31 703 THR B N 1
ATOM 14285 C CA . THR B 1 703 ? -22.391 -40.219 -25.734 1 98.31 703 THR B CA 1
ATOM 14286 C C . THR B 1 703 ? -22.453 -38.969 -24.891 1 98.31 703 THR B C 1
ATOM 14288 O O . THR B 1 703 ? -21.531 -38.688 -24.109 1 98.31 703 THR B O 1
ATOM 14291 N N . ARG B 1 704 ? -23.5 -38.219 -25.078 1 97.81 704 ARG B N 1
ATOM 14292 C CA . ARG B 1 704 ? -23.672 -37 -24.297 1 97.81 704 ARG B CA 1
ATOM 14293 C C . ARG B 1 704 ? -24.609 -37.25 -23.125 1 97.81 704 ARG B C 1
ATOM 14295 O O . ARG B 1 704 ? -25.641 -37.875 -23.266 1 97.81 704 ARG B O 1
ATOM 14302 N N . LEU B 1 705 ? -24.172 -36.812 -21.969 1 97.88 705 LEU B N 1
ATOM 14303 C CA . LEU B 1 705 ? -24.984 -36.844 -20.75 1 97.88 705 LEU B CA 1
ATOM 14304 C C . LEU B 1 705 ? -25.234 -35.438 -20.234 1 97.88 705 LEU B C 1
ATOM 14306 O O . LEU B 1 705 ? -24.328 -34.594 -20.266 1 97.88 705 LEU B O 1
ATOM 14310 N N . SER B 1 706 ? -26.406 -35.188 -19.766 1 97.5 706 SER B N 1
ATOM 14311 C CA . SER B 1 706 ? -26.75 -33.969 -19.078 1 97.5 706 SER B CA 1
ATOM 14312 C C . SER B 1 706 ? -27.453 -34.25 -17.75 1 97.5 706 SER B C 1
ATOM 14314 O O . SER B 1 706 ? -28.281 -35.125 -17.656 1 97.5 706 SER B O 1
ATOM 14316 N N . VAL B 1 707 ? -27.031 -33.562 -16.703 1 97.81 707 VAL B N 1
ATOM 14317 C CA . VAL B 1 707 ? -27.625 -33.688 -15.375 1 97.81 707 VAL B CA 1
ATOM 14318 C C . VAL B 1 707 ? -28.125 -32.312 -14.914 1 97.81 707 VAL B C 1
ATOM 14320 O O . VAL B 1 707 ? -27.391 -31.312 -15.016 1 97.81 707 VAL B O 1
ATOM 14323 N N . SER B 1 708 ? -29.344 -32.219 -14.547 1 96.69 708 SER B N 1
ATOM 14324 C CA . SER B 1 708 ? -29.938 -31 -14 1 96.69 708 SER B CA 1
ATOM 14325 C C . SER B 1 708 ? -30.578 -31.266 -12.641 1 96.69 708 SER B C 1
ATOM 14327 O O . SER B 1 708 ? -31.469 -32.094 -12.523 1 96.69 708 SER B O 1
ATOM 14329 N N . GLY B 1 709 ? -30.156 -30.656 -11.672 1 95.62 709 GLY B N 1
ATOM 14330 C CA . GLY B 1 709 ? -30.656 -30.828 -10.312 1 95.62 709 GLY B CA 1
ATOM 14331 C C . GLY B 1 709 ? -30.453 -29.594 -9.445 1 95.62 709 GLY B C 1
ATOM 14332 O O . GLY B 1 709 ? -30.109 -28.516 -9.945 1 95.62 709 GLY B O 1
ATOM 14333 N N . PRO B 1 710 ? -30.797 -29.75 -8.172 1 94.94 710 PRO B N 1
ATOM 14334 C CA . PRO B 1 710 ? -30.594 -28.625 -7.262 1 94.94 710 PRO B CA 1
ATOM 14335 C C . PRO B 1 710 ? -29.109 -28.312 -7.043 1 94.94 710 PRO B C 1
ATOM 14337 O O . PRO B 1 710 ? -28.25 -29.156 -7.312 1 94.94 710 PRO B O 1
ATOM 14340 N N . SER B 1 711 ? -28.844 -27.078 -6.672 1 93.81 711 SER B N 1
ATOM 14341 C CA . SER B 1 711 ? -27.484 -26.703 -6.293 1 93.81 711 SER B CA 1
ATOM 14342 C C . SER B 1 711 ? -27.031 -27.453 -5.047 1 93.81 711 SER B C 1
ATOM 14344 O O . SER B 1 711 ? -27.844 -28.109 -4.383 1 93.81 711 SER B O 1
ATOM 14346 N N . THR B 1 712 ? -25.75 -27.375 -4.77 1 91.44 712 THR B N 1
ATOM 14347 C CA . THR B 1 712 ? -25.172 -28.031 -3.609 1 91.44 712 THR B CA 1
ATOM 14348 C C . THR B 1 712 ? -26.016 -27.797 -2.365 1 91.44 712 THR B C 1
ATOM 14350 O O . THR B 1 712 ? -26.344 -26.656 -2.035 1 91.44 712 THR B O 1
ATOM 14353 N N . ASN B 1 713 ? -26.359 -28.828 -1.676 1 92.19 713 ASN B N 1
ATOM 14354 C CA . ASN B 1 713 ? -27.141 -28.859 -0.446 1 92.19 713 ASN B CA 1
ATOM 14355 C C . ASN B 1 713 ? -28.547 -28.328 -0.674 1 92.19 713 ASN B C 1
ATOM 14357 O O . ASN B 1 713 ? -29.25 -28 0.281 1 92.19 713 ASN B O 1
ATOM 14361 N N . GLY B 1 714 ? -28.969 -28.219 -1.885 1 93.38 714 GLY B N 1
ATOM 14362 C CA . GLY B 1 714 ? -30.344 -27.891 -2.232 1 93.38 714 GLY B CA 1
ATOM 14363 C C . GLY B 1 714 ? -31.25 -29.109 -2.289 1 93.38 714 GLY B C 1
ATOM 14364 O O . GLY B 1 714 ? -30.781 -30.234 -2.258 1 93.38 714 GLY B O 1
ATOM 14365 N N . TYR B 1 715 ? -32.594 -28.844 -2.322 1 93.81 715 TYR B N 1
ATOM 14366 C CA . TYR B 1 715 ? -33.656 -29.859 -2.396 1 93.81 715 TYR B CA 1
ATOM 14367 C C . TYR B 1 715 ? -34.5 -29.656 -3.639 1 93.81 715 TYR B C 1
ATOM 14369 O O . TYR B 1 715 ? -34.844 -28.531 -4.004 1 93.81 715 TYR B O 1
ATOM 14377 N N . GLY B 1 716 ? -34.719 -30.844 -4.367 1 94.69 716 GLY B N 1
ATOM 14378 C CA . GLY B 1 716 ? -35.594 -30.719 -5.531 1 94.69 716 GLY B CA 1
ATOM 14379 C C . GLY B 1 716 ? -35.562 -31.953 -6.414 1 94.69 716 GLY B C 1
ATOM 14380 O O . GLY B 1 716 ? -35.344 -33.062 -5.934 1 94.69 716 GLY B O 1
ATOM 14381 N N . ASN B 1 717 ? -35.969 -31.703 -7.699 1 95.5 717 ASN B N 1
ATOM 14382 C CA . ASN B 1 717 ? -35.969 -32.781 -8.672 1 95.5 717 ASN B CA 1
ATOM 14383 C C . ASN B 1 717 ? -34.625 -32.906 -9.383 1 95.5 717 ASN B C 1
ATOM 14385 O O . ASN B 1 717 ? -33.969 -31.906 -9.625 1 95.5 717 ASN B O 1
ATOM 14389 N N . LEU B 1 718 ? -34.25 -34.125 -9.594 1 97.06 718 LEU B N 1
ATOM 14390 C CA . LEU B 1 718 ? -33.031 -34.406 -10.375 1 97.06 718 LEU B CA 1
ATOM 14391 C C . LEU B 1 718 ? -33.406 -35.062 -11.703 1 97.06 718 LEU B C 1
ATOM 14393 O O . LEU B 1 718 ? -34.188 -36 -11.742 1 97.06 718 LEU B O 1
ATOM 14397 N N . HIS B 1 719 ? -32.906 -34.469 -12.781 1 97.69 719 HIS B N 1
ATOM 14398 C CA . HIS B 1 719 ? -33.125 -35 -14.125 1 97.69 719 HIS B CA 1
ATOM 14399 C C . HIS B 1 719 ? -31.797 -35.406 -14.766 1 97.69 719 HIS B C 1
ATOM 14401 O O . HIS B 1 719 ? -30.875 -34.594 -14.836 1 97.69 719 HIS B O 1
ATOM 14407 N N . ILE B 1 720 ? -31.672 -36.625 -15.211 1 98.25 720 ILE B N 1
ATOM 14408 C CA . ILE B 1 720 ? -30.516 -37.125 -15.93 1 98.25 720 ILE B CA 1
ATOM 14409 C C . ILE B 1 720 ? -30.922 -37.562 -17.328 1 98.25 720 ILE B C 1
ATOM 14411 O O . ILE B 1 720 ? -31.875 -38.344 -17.5 1 98.25 720 ILE B O 1
ATOM 14415 N N . HIS B 1 721 ? -30.312 -37.031 -18.312 1 98.12 721 HIS B N 1
ATOM 14416 C CA . HIS B 1 721 ? -30.547 -37.344 -19.719 1 98.12 721 HIS B CA 1
ATOM 14417 C C . HIS B 1 721 ? -29.328 -37.969 -20.359 1 98.12 721 HIS B C 1
ATOM 14419 O O . HIS B 1 721 ? -28.281 -37.312 -20.453 1 98.12 721 HIS B O 1
ATOM 14425 N N . ILE B 1 722 ? -29.391 -39.25 -20.734 1 98.5 722 ILE B N 1
ATOM 14426 C CA . ILE B 1 722 ? -28.359 -39.938 -21.5 1 98.5 722 ILE B CA 1
ATOM 14427 C C . ILE B 1 722 ? -28.797 -40.062 -22.953 1 98.5 722 ILE B C 1
ATOM 14429 O O . ILE B 1 722 ? -29.641 -40.906 -23.266 1 98.5 722 ILE B O 1
ATOM 14433 N N . ARG B 1 723 ? -28.141 -39.375 -23.797 1 98.12 723 ARG B N 1
ATOM 14434 C CA . ARG B 1 723 ? -28.516 -39.375 -25.203 1 98.12 723 ARG B CA 1
ATOM 14435 C C . ARG B 1 723 ? -28.016 -40.625 -25.922 1 98.12 723 ARG B C 1
ATOM 14437 O O . ARG B 1 723 ? -27.141 -41.312 -25.406 1 98.12 723 ARG B O 1
ATOM 14444 N N . LYS B 1 724 ? -28.641 -40.844 -27.031 1 97.75 724 LYS B N 1
ATOM 14445 C CA . LYS B 1 724 ? -28.172 -42 -27.828 1 97.75 724 LYS B CA 1
ATOM 14446 C C . LYS B 1 724 ? -26.703 -41.812 -28.234 1 97.75 724 LYS B C 1
ATOM 14448 O O . LYS B 1 724 ? -26.266 -40.688 -28.5 1 97.75 724 LYS B O 1
ATOM 14453 N N . THR B 1 725 ? -25.969 -42.875 -28.234 1 98.06 725 THR B N 1
ATOM 14454 C CA . THR B 1 725 ? -24.594 -42.844 -28.703 1 98.06 725 THR B CA 1
ATOM 14455 C C . THR B 1 725 ? -24.531 -42.594 -30.203 1 98.06 725 THR B C 1
ATOM 14457 O O . THR B 1 725 ? -25.203 -43.25 -30.984 1 98.06 725 THR B O 1
ATOM 14460 N N . ILE B 1 726 ? -23.797 -41.625 -30.562 1 97.75 726 ILE B N 1
ATOM 14461 C CA . ILE B 1 726 ? -23.656 -41.25 -31.969 1 97.75 726 ILE B CA 1
ATOM 14462 C C . ILE B 1 726 ? -22.281 -41.688 -32.469 1 97.75 726 ILE B C 1
ATOM 14464 O O . ILE B 1 726 ? -21.266 -41.438 -31.844 1 97.75 726 ILE B O 1
ATOM 14468 N N . GLY B 1 727 ? -22.203 -42.312 -33.656 1 97.12 727 GLY B N 1
ATOM 14469 C CA . GLY B 1 727 ? -20.969 -42.812 -34.281 1 97.12 727 GLY B CA 1
ATOM 14470 C C . GLY B 1 727 ? -20.859 -44.312 -34.25 1 97.12 727 GLY B C 1
ATOM 14471 O O . GLY B 1 727 ? -21.812 -45 -33.906 1 97.12 727 GLY B O 1
ATOM 14472 N N . LYS B 1 728 ? -19.781 -44.844 -34.719 1 96.75 728 LYS B N 1
ATOM 14473 C CA . LYS B 1 728 ? -19.547 -46.281 -34.75 1 96.75 728 LYS B CA 1
ATOM 14474 C C . LYS B 1 728 ? -18.047 -46.594 -34.875 1 96.75 728 LYS B C 1
ATOM 14476 O O . LYS B 1 728 ? -17.266 -45.75 -35.281 1 96.75 728 LYS B O 1
ATOM 14481 N N . TYR B 1 729 ? -17.734 -47.719 -34.469 1 96.81 729 TYR B N 1
ATOM 14482 C CA . TYR B 1 729 ? -16.375 -48.219 -34.625 1 96.81 729 TYR B CA 1
ATOM 14483 C C . TYR B 1 729 ? -16.359 -49.75 -34.688 1 96.81 729 TYR B C 1
ATOM 14485 O O . TYR B 1 729 ? -17.375 -50.375 -34.406 1 96.81 729 TYR B O 1
ATOM 14493 N N . ASN B 1 730 ? -15.289 -50.312 -35.031 1 92.94 730 ASN B N 1
ATOM 14494 C CA . ASN B 1 730 ? -15.203 -51.75 -35.219 1 92.94 730 ASN B CA 1
ATOM 14495 C C . ASN B 1 730 ? -15.406 -52.5 -33.906 1 92.94 730 ASN B C 1
ATOM 14497 O O . ASN B 1 730 ? -14.82 -52.125 -32.875 1 92.94 730 ASN B O 1
ATOM 14501 N N . ASN B 1 731 ? -16.281 -53.469 -33.875 1 90.88 731 ASN B N 1
ATOM 14502 C CA . ASN B 1 731 ? -16.578 -54.375 -32.75 1 90.88 731 ASN B CA 1
ATOM 14503 C C . ASN B 1 731 ? -17.25 -53.625 -31.594 1 90.88 731 ASN B C 1
ATOM 14505 O O . ASN B 1 731 ? -17.109 -54 -30.438 1 90.88 731 ASN B O 1
ATOM 14509 N N . MET B 1 732 ? -17.844 -52.531 -31.938 1 96.81 732 MET B N 1
ATOM 14510 C CA . MET B 1 732 ? -18.562 -51.781 -30.922 1 96.81 732 MET B CA 1
ATOM 14511 C C . MET B 1 732 ? -19.703 -52.625 -30.312 1 96.81 732 MET B C 1
ATOM 14513 O O . MET B 1 732 ? -20.516 -53.156 -31.047 1 96.81 732 MET B O 1
ATOM 14517 N N . VAL B 1 733 ? -19.734 -52.75 -29 1 97.5 733 VAL B N 1
ATOM 14518 C CA . VAL B 1 733 ? -20.859 -53.375 -28.312 1 97.5 733 VAL B CA 1
ATOM 14519 C C . VAL B 1 733 ? -22 -52.375 -28.172 1 97.5 733 VAL B C 1
ATOM 14521 O O . VAL B 1 733 ? -21.875 -51.406 -27.438 1 97.5 733 VAL B O 1
ATOM 14524 N N . LYS B 1 734 ? -23.094 -52.656 -28.812 1 97.44 734 LYS B N 1
ATOM 14525 C CA . LYS B 1 734 ? -24.203 -51.688 -28.828 1 97.44 734 LYS B CA 1
ATOM 14526 C C . LYS B 1 734 ? -25.188 -51.969 -27.703 1 97.44 734 LYS B C 1
ATOM 14528 O O . LYS B 1 734 ? -25.766 -51.031 -27.125 1 97.44 734 LYS B O 1
ATOM 14533 N N . GLU B 1 735 ? -25.438 -53.344 -27.484 1 97.56 735 GLU B N 1
ATOM 14534 C CA . GLU B 1 735 ? -26.344 -53.719 -26.406 1 97.56 735 GLU B CA 1
ATOM 14535 C C . GLU B 1 735 ? -25.672 -53.594 -25.047 1 97.56 735 GLU B C 1
ATOM 14537 O O . GLU B 1 735 ? -24.828 -54.438 -24.703 1 97.56 735 GLU B O 1
ATOM 14542 N N . ARG B 1 736 ? -26.016 -52.531 -24.297 1 98.06 736 ARG B N 1
ATOM 14543 C CA . ARG B 1 736 ? -25.359 -52.281 -23.016 1 98.06 736 ARG B CA 1
ATOM 14544 C C . ARG B 1 736 ? -26.391 -52.062 -21.906 1 98.06 736 ARG B C 1
ATOM 14546 O O . ARG B 1 736 ? -27.438 -51.438 -22.141 1 98.06 736 ARG B O 1
ATOM 14553 N N . SER B 1 737 ? -26.141 -52.594 -20.734 1 97.69 737 SER B N 1
ATOM 14554 C CA . SER B 1 737 ? -26.812 -52.156 -19.516 1 97.69 737 SER B CA 1
ATOM 14555 C C . SER B 1 737 ? -26.172 -50.875 -18.984 1 97.69 737 SER B C 1
ATOM 14557 O O . SER B 1 737 ? -25.016 -50.562 -19.281 1 97.69 737 SER B O 1
ATOM 14559 N N . THR B 1 738 ? -26.953 -50.062 -18.281 1 98 738 THR B N 1
ATOM 14560 C CA . THR B 1 738 ? -26.469 -48.812 -17.703 1 98 738 THR B CA 1
ATOM 14561 C C . THR B 1 738 ? -26.609 -48.812 -16.188 1 98 738 THR B C 1
ATOM 14563 O O . THR B 1 738 ? -27.672 -49.094 -15.656 1 98 738 THR B O 1
ATOM 14566 N N . LEU B 1 739 ? -25.516 -48.625 -15.492 1 98.25 739 LEU B N 1
ATOM 14567 C CA . LEU B 1 739 ? -25.484 -48.469 -14.039 1 98.25 739 LEU B CA 1
ATOM 14568 C C . LEU B 1 739 ? -25.172 -47.031 -13.641 1 98.25 739 LEU B C 1
ATOM 14570 O O . LEU B 1 739 ? -24.094 -46.531 -13.961 1 98.25 739 LEU B O 1
ATOM 14574 N N . LEU B 1 740 ? -26.094 -46.344 -12.961 1 98.38 740 LEU B N 1
ATOM 14575 C CA . LEU B 1 740 ? -25.875 -45 -12.422 1 98.38 740 LEU B CA 1
ATOM 14576 C C . LEU B 1 740 ? -25.641 -45.062 -10.922 1 98.38 740 LEU B C 1
ATOM 14578 O O . LEU B 1 740 ? -26.359 -45.75 -10.195 1 98.38 740 LEU B O 1
ATOM 14582 N N . ARG B 1 741 ? -24.609 -44.469 -10.492 1 98.5 741 ARG B N 1
ATOM 14583 C CA . ARG B 1 741 ? -24.297 -44.25 -9.078 1 98.5 741 ARG B CA 1
ATOM 14584 C C . ARG B 1 741 ? -24.359 -42.75 -8.719 1 98.5 741 ARG B C 1
ATOM 14586 O O . ARG B 1 741 ? -23.422 -42 -8.992 1 98.5 741 ARG B O 1
ATOM 14593 N N . ILE B 1 742 ? -25.359 -42.344 -8.031 1 98.38 742 ILE B N 1
ATOM 14594 C CA . ILE B 1 742 ? -25.641 -40.938 -7.781 1 98.38 742 ILE B CA 1
ATOM 14595 C C . ILE B 1 742 ? -25.438 -40.625 -6.301 1 98.38 742 ILE B C 1
ATOM 14597 O O . ILE B 1 742 ? -26.094 -41.219 -5.438 1 98.38 742 ILE B O 1
ATOM 14601 N N . MET B 1 743 ? -24.516 -39.719 -5.969 1 98.06 743 MET B N 1
ATOM 14602 C CA . MET B 1 743 ? -24.344 -39.312 -4.582 1 98.06 743 MET B CA 1
ATOM 14603 C C . MET B 1 743 ? -25.594 -38.625 -4.043 1 98.06 743 MET B C 1
ATOM 14605 O O . MET B 1 743 ? -26.172 -37.75 -4.695 1 98.06 743 MET B O 1
ATOM 14609 N N . ILE B 1 744 ? -26.047 -39 -2.928 1 96.94 744 ILE B N 1
ATOM 14610 C CA . ILE B 1 744 ? -27.297 -38.531 -2.326 1 96.94 744 ILE B CA 1
ATOM 14611 C C . ILE B 1 744 ? -27.188 -38.625 -0.804 1 96.94 744 ILE B C 1
ATOM 14613 O O . ILE B 1 744 ? -26.297 -39.281 -0.271 1 96.94 744 ILE B O 1
ATOM 14617 N N . SER B 1 745 ? -27.953 -37.906 -0.057 1 95.94 745 SER B N 1
ATOM 14618 C CA . SER B 1 745 ? -27.859 -37.938 1.399 1 95.94 745 SER B CA 1
ATOM 14619 C C . SER B 1 745 ? -29.047 -38.688 2.006 1 95.94 745 SER B C 1
ATOM 14621 O O . SER B 1 745 ? -28.984 -39.125 3.15 1 95.94 745 SER B O 1
ATOM 14623 N N . LYS B 1 746 ? -30.141 -38.812 1.263 1 94.38 746 LYS B N 1
ATOM 14624 C CA . LYS B 1 746 ? -31.359 -39.469 1.734 1 94.38 746 LYS B CA 1
ATOM 14625 C C . LYS B 1 746 ? -31.984 -40.344 0.636 1 94.38 746 LYS B C 1
ATOM 14627 O O . LYS B 1 746 ? -31.938 -39.969 -0.541 1 94.38 746 LYS B O 1
ATOM 14632 N N . THR B 1 747 ? -32.594 -41.406 1.017 1 93.5 747 THR B N 1
ATOM 14633 C CA . THR B 1 747 ? -33.219 -42.312 0.054 1 93.5 747 THR B CA 1
ATOM 14634 C C . THR B 1 747 ? -34.438 -41.625 -0.606 1 93.5 747 THR B C 1
ATOM 14636 O O . THR B 1 747 ? -34.906 -40.594 -0.13 1 93.5 747 THR B O 1
ATOM 14639 N N . VAL B 1 748 ? -34.812 -42.188 -1.735 1 94.12 748 VAL B N 1
ATOM 14640 C CA . VAL B 1 748 ? -35.969 -41.688 -2.48 1 94.12 748 VAL B CA 1
ATOM 14641 C C . VAL B 1 748 ? -37 -42.812 -2.682 1 94.12 748 VAL B C 1
ATOM 14643 O O . VAL B 1 748 ? -36.625 -44 -2.646 1 94.12 748 VAL B O 1
ATOM 14646 N N . ASP B 1 749 ? -38.25 -42.438 -2.895 1 88.94 749 ASP B N 1
ATOM 14647 C CA . ASP B 1 749 ? -39.312 -43.438 -2.998 1 88.94 749 ASP B CA 1
ATOM 14648 C C . ASP B 1 749 ? -39.594 -43.781 -4.457 1 88.94 749 ASP B C 1
ATOM 14650 O O . ASP B 1 749 ? -40.062 -44.875 -4.766 1 88.94 749 ASP B O 1
ATOM 14654 N N . TYR B 1 750 ? -39.375 -42.844 -5.344 1 88 750 TYR B N 1
ATOM 14655 C CA . TYR B 1 750 ? -39.75 -43.094 -6.73 1 88 750 TYR B CA 1
ATOM 14656 C C . TYR B 1 750 ? -38.688 -42.594 -7.688 1 88 750 TYR B C 1
ATOM 14658 O O . TYR B 1 750 ? -38.125 -41.5 -7.508 1 88 750 TYR B O 1
ATOM 14666 N N . VAL B 1 751 ? -38.344 -43.438 -8.641 1 95.81 751 VAL B N 1
ATOM 14667 C CA . VAL B 1 751 ? -37.469 -43.156 -9.773 1 95.81 751 VAL B CA 1
ATOM 14668 C C . VAL B 1 751 ? -38.219 -43.469 -11.078 1 95.81 751 VAL B C 1
ATOM 14670 O O . VAL B 1 751 ? -38.719 -44.562 -11.266 1 95.81 751 VAL B O 1
ATOM 14673 N N . LYS B 1 752 ? -38.312 -42.469 -11.906 1 95.62 752 LYS B N 1
ATOM 14674 C CA . LYS B 1 752 ? -38.906 -42.656 -13.211 1 95.62 752 LYS B CA 1
ATOM 14675 C C . LYS B 1 752 ? -37.875 -42.781 -14.305 1 95.62 752 LYS B C 1
ATOM 14677 O O . LYS B 1 752 ? -36.906 -42 -14.344 1 95.62 752 LYS B O 1
ATOM 14682 N N . VAL B 1 753 ? -38 -43.75 -15.125 1 97.44 753 VAL B N 1
ATOM 14683 C CA . VAL B 1 753 ? -37.125 -43.938 -16.266 1 97.44 753 VAL B CA 1
ATOM 14684 C C . VAL B 1 753 ? -37.938 -44.094 -17.547 1 97.44 753 VAL B C 1
ATOM 14686 O O . VAL B 1 753 ? -39 -44.719 -17.531 1 97.44 753 VAL B O 1
ATOM 14689 N N . ALA B 1 754 ? -37.5 -43.375 -18.562 1 97.44 754 ALA B N 1
ATOM 14690 C CA . ALA B 1 754 ? -38.094 -43.531 -19.891 1 97.44 754 ALA B CA 1
ATOM 14691 C C . ALA B 1 754 ? -37 -43.812 -20.938 1 97.44 754 ALA B C 1
ATOM 14693 O O . ALA B 1 754 ? -35.969 -43.156 -20.922 1 97.44 754 ALA B O 1
ATOM 14694 N N . ILE B 1 755 ? -37.219 -44.812 -21.719 1 97.56 755 ILE B N 1
ATOM 14695 C CA . ILE B 1 755 ? -36.375 -45.125 -22.859 1 97.56 755 ILE B CA 1
ATOM 14696 C C . ILE B 1 755 ? -37.125 -44.875 -24.156 1 97.56 755 ILE B C 1
ATOM 14698 O O . ILE B 1 755 ? -38.156 -45.469 -24.422 1 97.56 755 ILE B O 1
ATOM 14702 N N . ASN B 1 756 ? -36.594 -44 -24.906 1 96.5 756 ASN B N 1
ATOM 14703 C CA . ASN B 1 756 ? -37.281 -43.562 -26.109 1 96.5 756 ASN B CA 1
ATOM 14704 C C . ASN B 1 756 ? -38.719 -43.156 -25.812 1 96.5 756 ASN B C 1
ATOM 14706 O O . ASN B 1 756 ? -39.656 -43.594 -26.5 1 96.5 756 ASN B O 1
ATOM 14710 N N . ASN B 1 757 ? -38.875 -42.531 -24.766 1 91.69 757 ASN B N 1
ATOM 14711 C CA . ASN B 1 757 ? -40.125 -41.938 -24.312 1 91.69 757 ASN B CA 1
ATOM 14712 C C . ASN B 1 757 ? -41.094 -43.031 -23.828 1 91.69 757 ASN B C 1
ATOM 14714 O O . ASN B 1 757 ? -42.281 -42.75 -23.578 1 91.69 757 ASN B O 1
ATOM 14718 N N . GLU B 1 758 ? -40.688 -44.188 -23.734 1 95.94 758 GLU B N 1
ATOM 14719 C CA . GLU B 1 758 ? -41.5 -45.281 -23.141 1 95.94 758 GLU B CA 1
ATOM 14720 C C . GLU B 1 758 ? -41.094 -45.531 -21.688 1 95.94 758 GLU B C 1
ATOM 14722 O O . GLU B 1 758 ? -39.938 -45.75 -21.406 1 95.94 758 GLU B O 1
ATOM 14727 N N . PRO B 1 759 ? -42.031 -45.531 -20.844 1 95.19 759 PRO B N 1
ATOM 14728 C CA . PRO B 1 759 ? -41.719 -45.688 -19.438 1 95.19 759 PRO B CA 1
ATOM 14729 C C . PRO B 1 759 ? -41.219 -47.094 -19.094 1 95.19 759 PRO B C 1
ATOM 14731 O O . PRO B 1 759 ? -41.719 -48.062 -19.641 1 95.19 759 PRO B O 1
ATOM 14734 N N . VAL B 1 760 ? -40.281 -47.094 -18.266 1 95.81 760 VAL B N 1
ATOM 14735 C CA . VAL B 1 760 ? -39.75 -48.344 -17.703 1 95.81 760 VAL B CA 1
ATOM 14736 C C . VAL B 1 760 ? -39.969 -48.375 -16.188 1 95.81 760 VAL B C 1
ATOM 14738 O O . VAL B 1 760 ? -39.656 -47.406 -15.5 1 95.81 760 VAL B O 1
ATOM 14741 N N . THR B 1 761 ? -40.656 -49.375 -15.68 1 92.31 761 THR B N 1
ATOM 14742 C CA . THR B 1 761 ? -40.875 -49.5 -14.25 1 92.31 761 THR B CA 1
ATOM 14743 C C . THR B 1 761 ? -39.656 -50.031 -13.531 1 92.31 761 THR B C 1
ATOM 14745 O O . THR B 1 761 ? -39.156 -51.094 -13.859 1 92.31 761 THR B O 1
ATOM 14748 N N . LEU B 1 762 ? -39.125 -49.281 -12.602 1 95.56 762 LEU B N 1
ATOM 14749 C CA . LEU B 1 762 ? -38 -49.719 -11.797 1 95.56 762 LEU B CA 1
ATOM 14750 C C . LEU B 1 762 ? -38.469 -50.312 -10.461 1 95.56 762 LEU B C 1
ATOM 14752 O O . LEU B 1 762 ? -39.406 -49.781 -9.859 1 95.56 762 LEU B O 1
ATOM 14756 N N . MET B 1 763 ? -37.844 -51.344 -10.023 1 94.38 763 MET B N 1
ATOM 14757 C CA . MET B 1 763 ? -38.125 -51.938 -8.727 1 94.38 763 MET B CA 1
ATOM 14758 C C . MET B 1 763 ? -37.188 -51.375 -7.656 1 94.38 763 MET B C 1
ATOM 14760 O O . MET B 1 763 ? -35.969 -51.375 -7.836 1 94.38 763 MET B O 1
ATOM 14764 N N . LYS B 1 764 ? -37.781 -50.906 -6.57 1 95.25 764 LYS B N 1
ATOM 14765 C CA . LYS B 1 764 ? -36.969 -50.531 -5.402 1 95.25 764 LYS B CA 1
ATOM 14766 C C . LYS B 1 764 ? -36.562 -51.781 -4.629 1 95.25 764 LYS B C 1
ATOM 14768 O O . LYS B 1 764 ? -37.406 -52.562 -4.188 1 95.25 764 LYS B O 1
ATOM 14773 N N . VAL B 1 765 ? -35.281 -52 -4.582 1 95.75 765 VAL B N 1
ATOM 14774 C CA . VAL B 1 765 ? -34.812 -53.188 -3.865 1 95.75 765 VAL B CA 1
ATOM 14775 C C . VAL B 1 765 ? -34.156 -52.781 -2.555 1 95.75 765 VAL B C 1
ATOM 14777 O O . VAL B 1 765 ? -33.812 -51.594 -2.383 1 95.75 765 VAL B O 1
ATOM 14780 N N . LYS B 1 766 ? -33.969 -53.781 -1.612 1 92.19 766 LYS B N 1
ATOM 14781 C CA . LYS B 1 766 ? -33.562 -53.406 -0.258 1 92.19 766 LYS B CA 1
ATOM 14782 C C . LYS B 1 766 ? -32.125 -53.875 0.03 1 92.19 766 LYS B C 1
ATOM 14784 O O . LYS B 1 766 ? -31.5 -53.406 0.971 1 92.19 766 LYS B O 1
ATOM 14789 N N . THR B 1 767 ? -31.641 -54.812 -0.802 1 94.5 767 THR B N 1
ATOM 14790 C CA . THR B 1 767 ? -30.312 -55.344 -0.532 1 94.5 767 THR B CA 1
ATOM 14791 C C . THR B 1 767 ? -29.438 -55.281 -1.779 1 94.5 767 THR B C 1
ATOM 14793 O O . THR B 1 767 ? -29.938 -55.219 -2.9 1 94.5 767 THR B O 1
ATOM 14796 N N . GLU B 1 768 ? -28.188 -55.188 -1.515 1 94.25 768 GLU B N 1
ATOM 14797 C CA . GLU B 1 768 ? -27.219 -55.156 -2.613 1 94.25 768 GLU B CA 1
ATOM 14798 C C . GLU B 1 768 ? -27.297 -56.438 -3.449 1 94.25 768 GLU B C 1
ATOM 14800 O O . GLU B 1 768 ? -27.109 -56.375 -4.668 1 94.25 768 GLU B O 1
ATOM 14805 N N . GLU B 1 769 ? -27.516 -57.562 -2.852 1 94.75 769 GLU B N 1
ATOM 14806 C CA . GLU B 1 769 ? -27.641 -58.844 -3.547 1 94.75 769 GLU B CA 1
ATOM 14807 C C . GLU B 1 769 ? -28.797 -58.844 -4.531 1 94.75 769 GLU B C 1
ATOM 14809 O O . GLU B 1 769 ? -28.656 -59.25 -5.68 1 94.75 769 GLU B O 1
ATOM 14814 N N . GLU B 1 770 ? -29.922 -58.312 -3.988 1 95 770 GLU B N 1
ATOM 14815 C CA . GLU B 1 770 ? -31.078 -58.188 -4.863 1 95 770 GLU B CA 1
ATOM 14816 C C . GLU B 1 770 ? -30.781 -57.25 -6.039 1 95 770 GLU B C 1
ATOM 14818 O O . GLU B 1 770 ? -31.203 -57.531 -7.168 1 95 770 GLU B O 1
ATOM 14823 N N . PHE B 1 771 ? -30.156 -56.25 -5.738 1 96.31 771 PHE B N 1
ATOM 14824 C CA . PHE B 1 771 ? -29.828 -55.281 -6.773 1 96.31 771 PHE B CA 1
ATOM 14825 C C . PHE B 1 771 ? -28.938 -55.906 -7.844 1 96.31 771 PHE B C 1
ATOM 14827 O O . PHE B 1 771 ? -29.141 -55.688 -9.039 1 96.31 771 PHE B O 1
ATOM 14834 N N . ASN B 1 772 ? -27.953 -56.719 -7.445 1 93.88 772 ASN B N 1
ATOM 14835 C CA . ASN B 1 772 ? -26.969 -57.312 -8.352 1 93.88 772 ASN B CA 1
ATOM 14836 C C . ASN B 1 772 ? -27.625 -58.281 -9.328 1 93.88 772 ASN B C 1
ATOM 14838 O O . ASN B 1 772 ? -27.156 -58.438 -10.461 1 93.88 772 ASN B O 1
ATOM 14842 N N . ILE B 1 773 ? -28.719 -58.875 -8.961 1 92.88 773 ILE B N 1
ATOM 14843 C CA . ILE B 1 773 ? -29.297 -59.906 -9.805 1 92.88 773 ILE B CA 1
ATOM 14844 C C . ILE B 1 773 ? -30.5 -59.344 -10.57 1 92.88 773 ILE B C 1
ATOM 14846 O O . ILE B 1 773 ? -31.125 -60.062 -11.359 1 92.88 773 ILE B O 1
ATOM 14850 N N . SER B 1 774 ? -30.859 -58.094 -10.359 1 91.81 774 SER B N 1
ATOM 14851 C CA . SER B 1 774 ? -32.031 -57.5 -10.977 1 91.81 774 SER B CA 1
ATOM 14852 C C . SER B 1 774 ? -31.656 -56.5 -12.055 1 91.81 774 SER B C 1
ATOM 14854 O O . SER B 1 774 ? -30.609 -55.844 -11.961 1 91.81 774 SER B O 1
ATOM 14856 N N . ASP B 1 775 ? -32.469 -56.469 -13.062 1 92.88 775 ASP B N 1
ATOM 14857 C CA . ASP B 1 775 ? -32.469 -55.375 -14 1 92.88 775 ASP B CA 1
ATOM 14858 C C . ASP B 1 775 ? -33.625 -54.406 -13.734 1 92.88 775 ASP B C 1
ATOM 14860 O O . ASP B 1 775 ? -34.625 -54.812 -13.125 1 92.88 775 ASP B O 1
ATOM 14864 N N . ASP B 1 776 ? -33.438 -53.125 -14.094 1 96.25 776 ASP B N 1
ATOM 14865 C CA . ASP B 1 776 ? -34.469 -52.094 -13.906 1 96.25 776 ASP B CA 1
ATOM 14866 C C . ASP B 1 776 ? -34.844 -51.969 -12.43 1 96.25 776 ASP B C 1
ATOM 14868 O O . ASP B 1 776 ? -36 -52.062 -12.07 1 96.25 776 ASP B O 1
ATOM 14872 N N . ALA B 1 777 ? -33.781 -51.719 -11.641 1 97.38 777 ALA B N 1
ATOM 14873 C CA . ALA B 1 777 ? -33.906 -51.594 -10.195 1 97.38 777 ALA B CA 1
ATOM 14874 C C . ALA B 1 777 ? -33.094 -50.406 -9.664 1 97.38 777 ALA B C 1
ATOM 14876 O O . ALA B 1 777 ? -32.188 -49.906 -10.344 1 97.38 777 ALA B O 1
ATOM 14877 N N . PHE B 1 778 ? -33.5 -49.875 -8.523 1 97.25 778 PHE B N 1
ATOM 14878 C CA . PHE B 1 778 ? -32.688 -48.875 -7.836 1 97.25 778 PHE B CA 1
ATOM 14879 C C . PHE B 1 778 ? -32.562 -49.219 -6.355 1 97.25 778 PHE B C 1
ATOM 14881 O O . PHE B 1 778 ? -33.406 -49.906 -5.793 1 97.25 778 PHE B O 1
ATOM 14888 N N . PHE B 1 779 ? -31.469 -48.875 -5.68 1 96.94 779 PHE B N 1
ATOM 14889 C CA . PHE B 1 779 ? -31.047 -49.25 -4.336 1 96.94 779 PHE B CA 1
ATOM 14890 C C . PHE B 1 779 ? -30.297 -48.125 -3.66 1 96.94 779 PHE B C 1
ATOM 14892 O O . PHE B 1 779 ? -29.359 -47.562 -4.234 1 96.94 779 PHE B O 1
ATOM 14899 N N . TYR B 1 780 ? -30.75 -47.688 -2.49 1 96.69 780 TYR B N 1
ATOM 14900 C CA . TYR B 1 780 ? -30.016 -46.719 -1.676 1 96.69 780 TYR B CA 1
ATOM 14901 C C . TYR B 1 780 ? -28.922 -47.406 -0.86 1 96.69 780 TYR B C 1
ATOM 14903 O O . TYR B 1 780 ? -29.219 -48.188 0.058 1 96.69 780 TYR B O 1
ATOM 14911 N N . LYS B 1 781 ? -27.75 -47.094 -1.128 1 97.19 781 LYS B N 1
ATOM 14912 C CA . LYS B 1 781 ? -26.609 -47.688 -0.423 1 97.19 781 LYS B CA 1
ATOM 14913 C C . LYS B 1 781 ? -25.938 -46.656 0.488 1 97.19 781 LYS B C 1
ATOM 14915 O O . LYS B 1 781 ? -25.375 -45.656 0.011 1 97.19 781 LYS B O 1
ATOM 14920 N N . ASP B 1 782 ? -25.875 -46.906 1.722 1 94.88 782 ASP B N 1
ATOM 14921 C CA . ASP B 1 782 ? -25.359 -45.906 2.672 1 94.88 782 ASP B CA 1
ATOM 14922 C C . ASP B 1 782 ? -23.938 -46.25 3.088 1 94.88 782 ASP B C 1
ATOM 14924 O O . ASP B 1 782 ? -23.359 -45.531 3.922 1 94.88 782 ASP B O 1
ATOM 14928 N N . ASP B 1 783 ? -23.312 -47.25 2.568 1 95.88 783 ASP B N 1
ATOM 14929 C CA . ASP B 1 783 ? -21.922 -47.594 2.83 1 95.88 783 ASP B CA 1
ATOM 14930 C C . ASP B 1 783 ? -21.156 -47.812 1.525 1 95.88 783 ASP B C 1
ATOM 14932 O O . ASP B 1 783 ? -20.422 -48.812 1.39 1 95.88 783 ASP B O 1
ATOM 14936 N N . PHE B 1 784 ? -21.5 -47.031 0.566 1 96.62 784 PHE B N 1
ATOM 14937 C CA . PHE B 1 784 ? -20.828 -47.094 -0.732 1 96.62 784 PHE B CA 1
ATOM 14938 C C . PHE B 1 784 ? -19.359 -46.688 -0.616 1 96.62 784 PHE B C 1
ATOM 14940 O O . PHE B 1 784 ? -19.031 -45.688 0.004 1 96.62 784 PHE B O 1
ATOM 14947 N N . ILE B 1 785 ? -18.484 -47.531 -1.16 1 96.5 785 ILE B N 1
ATOM 14948 C CA . ILE B 1 785 ? -17.062 -47.25 -1.203 1 96.5 785 ILE B CA 1
ATOM 14949 C C . ILE B 1 785 ? -16.609 -47.062 -2.652 1 96.5 785 ILE B C 1
ATOM 14951 O O . ILE B 1 785 ? -16.688 -48.031 -3.447 1 96.5 785 ILE B O 1
ATOM 14955 N N . VAL B 1 786 ? -16.109 -45.906 -3.055 1 95.69 786 VAL B N 1
ATOM 14956 C CA . VAL B 1 786 ? -15.758 -45.594 -4.43 1 95.69 786 VAL B CA 1
ATOM 14957 C C . VAL B 1 786 ? -14.703 -46.562 -4.945 1 95.69 786 VAL B C 1
ATOM 14959 O O . VAL B 1 786 ? -14.797 -47.062 -6.07 1 95.69 786 VAL B O 1
ATOM 14962 N N . ASN B 1 787 ? -13.641 -46.781 -4.191 1 96.06 787 ASN B N 1
ATOM 14963 C CA . ASN B 1 787 ? -12.641 -47.812 -4.48 1 96.06 787 ASN B CA 1
ATOM 14964 C C . ASN B 1 787 ? -12.742 -48.969 -3.52 1 96.06 787 ASN B C 1
ATOM 14966 O O . ASN B 1 787 ? -12.164 -48.969 -2.432 1 96.06 787 ASN B O 1
ATOM 14970 N N . PRO B 1 788 ? -13.391 -49.969 -3.938 1 95.44 788 PRO B N 1
ATOM 14971 C CA . PRO B 1 788 ? -13.656 -51.094 -3.031 1 95.44 788 PRO B CA 1
ATOM 14972 C C . PRO B 1 788 ? -12.383 -51.812 -2.566 1 95.44 788 PRO B C 1
ATOM 14974 O O . PRO B 1 788 ? -12.398 -52.5 -1.554 1 95.44 788 PRO B O 1
ATOM 14977 N N . TYR B 1 789 ? -11.359 -51.594 -3.209 1 96.81 789 TYR B N 1
ATOM 14978 C CA . TYR B 1 789 ? -10.102 -52.25 -2.859 1 96.81 789 TYR B CA 1
ATOM 14979 C C . TYR B 1 789 ? -9.422 -51.531 -1.694 1 96.81 789 TYR B C 1
ATOM 14981 O O . TYR B 1 789 ? -8.414 -52.031 -1.171 1 96.81 789 TYR B O 1
ATOM 14989 N N . LEU B 1 790 ? -9.953 -50.469 -1.202 1 96.44 790 LEU B N 1
ATOM 14990 C CA . LEU B 1 790 ? -9.438 -49.781 -0.033 1 96.44 790 LEU B CA 1
ATOM 14991 C C . LEU B 1 790 ? -10.18 -50.219 1.229 1 96.44 790 LEU B C 1
ATOM 14993 O O . LEU B 1 790 ? -9.922 -49.688 2.316 1 96.44 790 LEU B O 1
ATOM 14997 N N . ARG B 1 791 ? -11.039 -51.125 0.95 1 93.25 791 ARG B N 1
ATOM 14998 C CA . ARG B 1 791 ? -11.727 -51.656 2.125 1 93.25 791 ARG B CA 1
ATOM 14999 C C . ARG B 1 791 ? -10.727 -52.125 3.184 1 93.25 791 ARG B C 1
ATOM 15001 O O . ARG B 1 791 ? -9.758 -52.812 2.871 1 93.25 791 ARG B O 1
ATOM 15008 N N . GLY B 1 792 ? -10.922 -51.812 4.379 1 91.19 792 GLY B N 1
ATOM 15009 C CA . GLY B 1 792 ? -10.023 -52.156 5.469 1 91.19 792 GLY B CA 1
ATOM 15010 C C . GLY B 1 792 ? -9.102 -51.031 5.863 1 91.19 792 GLY B C 1
ATOM 15011 O O . GLY B 1 792 ? -8.414 -51.094 6.887 1 91.19 792 GLY B O 1
ATOM 15012 N N . PHE B 1 793 ? -9.125 -50.125 4.91 1 90.25 793 PHE B N 1
ATOM 15013 C CA . PHE B 1 793 ? -8.406 -48.906 5.223 1 90.25 793 PHE B CA 1
ATOM 15014 C C . PHE B 1 793 ? -9.375 -47.781 5.578 1 90.25 793 PHE B C 1
ATOM 15016 O O . PHE B 1 793 ? -10.555 -47.844 5.223 1 90.25 793 PHE B O 1
ATOM 15023 N N . GLY B 1 794 ? -9.125 -46.75 6.406 1 84.44 794 GLY B N 1
ATOM 15024 C CA . GLY B 1 794 ? -9.867 -45.531 6.684 1 84.44 794 GLY B CA 1
ATOM 15025 C C . GLY B 1 794 ? -11.102 -45.781 7.535 1 84.44 794 GLY B C 1
ATOM 15026 O O . GLY B 1 794 ? -11.664 -44.812 8.094 1 84.44 794 GLY B O 1
ATOM 15027 N N . GLY B 1 795 ? -11.742 -47.094 7.504 1 89.25 795 GLY B N 1
ATOM 15028 C CA . GLY B 1 795 ? -12.906 -47.406 8.32 1 89.25 795 GLY B CA 1
ATOM 15029 C C . GLY B 1 795 ? -14.18 -46.75 7.832 1 89.25 795 GLY B C 1
ATOM 15030 O O . GLY B 1 795 ? -14.484 -46.781 6.637 1 89.25 795 GLY B O 1
ATOM 15031 N N . ASP B 1 796 ? -14.844 -46.125 8.695 1 90.75 796 ASP B N 1
ATOM 15032 C CA . ASP B 1 796 ? -16.141 -45.531 8.406 1 90.75 796 ASP B CA 1
ATOM 15033 C C . ASP B 1 796 ? -15.977 -44.281 7.551 1 90.75 796 ASP B C 1
ATOM 15035 O O . ASP B 1 796 ? -16.922 -43.844 6.867 1 90.75 796 ASP B O 1
ATOM 15039 N N . ALA B 1 797 ? -14.805 -43.781 7.535 1 91.75 797 ALA B N 1
ATOM 15040 C CA . ALA B 1 797 ? -14.562 -42.562 6.777 1 91.75 797 ALA B CA 1
ATOM 15041 C C . ALA B 1 797 ? -14.703 -42.812 5.277 1 91.75 797 ALA B C 1
ATOM 15043 O O . ALA B 1 797 ? -14.938 -41.875 4.504 1 91.75 797 ALA B O 1
ATOM 15044 N N . LEU B 1 798 ? -14.641 -44.031 4.766 1 94.69 798 LEU B N 1
ATOM 15045 C CA . LEU B 1 798 ? -14.703 -44.375 3.35 1 94.69 798 LEU B CA 1
ATOM 15046 C C . LEU B 1 798 ? -16.141 -44.469 2.877 1 94.69 798 LEU B C 1
ATOM 15048 O O . LEU B 1 798 ? -16.422 -44.438 1.672 1 94.69 798 LEU B O 1
ATOM 15052 N N . LYS B 1 799 ? -17.016 -44.625 3.869 1 96.25 799 LYS B N 1
ATOM 15053 C CA . LYS B 1 799 ? -18.406 -44.875 3.521 1 96.25 799 LYS B CA 1
ATOM 15054 C C . LYS B 1 799 ? -19.125 -43.625 3.066 1 96.25 799 LYS B C 1
ATOM 15056 O O . LYS B 1 799 ? -19.141 -42.625 3.779 1 96.25 799 LYS B O 1
ATOM 15061 N N . GLN B 1 800 ? -19.672 -43.719 1.861 1 97.06 800 GLN B N 1
ATOM 15062 C CA . GLN B 1 800 ? -20.484 -42.656 1.289 1 97.06 800 GLN B CA 1
ATOM 15063 C C . GLN B 1 800 ? -21.891 -43.125 0.979 1 97.06 800 GLN B C 1
ATOM 15065 O O . GLN B 1 800 ? -22.172 -44.312 1.025 1 97.06 800 GLN B O 1
ATOM 15070 N N . LYS B 1 801 ? -22.766 -42.219 0.732 1 97.56 801 LYS B N 1
ATOM 15071 C CA . LYS B 1 801 ? -24.141 -42.562 0.419 1 97.56 801 LYS B CA 1
ATOM 15072 C C . LYS B 1 801 ? -24.453 -42.312 -1.057 1 97.56 801 LYS B C 1
ATOM 15074 O O . LYS B 1 801 ? -24.25 -41.219 -1.564 1 97.56 801 LYS B O 1
ATOM 15079 N N . PHE B 1 802 ? -24.953 -43.375 -1.706 1 98.06 802 PHE B N 1
ATOM 15080 C CA . PHE B 1 802 ? -25.25 -43.312 -3.133 1 98.06 802 PHE B CA 1
ATOM 15081 C C . PHE B 1 802 ? -26.578 -44 -3.445 1 98.06 802 PHE B C 1
ATOM 15083 O O . PHE B 1 802 ? -26.969 -44.938 -2.768 1 98.06 802 PHE B O 1
ATOM 15090 N N . LEU B 1 803 ? -27.281 -43.469 -4.414 1 97.94 803 LEU B N 1
ATOM 15091 C CA . LEU B 1 803 ? -28.391 -44.156 -5.07 1 97.94 803 LEU B CA 1
ATOM 15092 C C . LEU B 1 803 ? -27.906 -44.906 -6.309 1 97.94 803 LEU B C 1
ATOM 15094 O O . LEU B 1 803 ? -27.344 -44.281 -7.23 1 97.94 803 LEU B O 1
ATOM 15098 N N . LEU B 1 804 ? -28.078 -46.219 -6.324 1 98.06 804 LEU B N 1
ATOM 15099 C CA . LEU B 1 804 ? -27.719 -47.031 -7.465 1 98.06 804 LEU B CA 1
ATOM 15100 C C . LEU B 1 804 ? -28.938 -47.312 -8.344 1 98.06 804 LEU B C 1
ATOM 15102 O O . LEU B 1 804 ? -30 -47.656 -7.832 1 98.06 804 LEU B O 1
ATOM 15106 N N . ILE B 1 805 ? -28.828 -47.094 -9.617 1 98.12 805 ILE B N 1
ATOM 15107 C CA . ILE B 1 805 ? -29.875 -47.375 -10.586 1 98.12 805 ILE B CA 1
ATOM 15108 C C . ILE B 1 805 ? -29.312 -48.281 -11.695 1 98.12 805 ILE B C 1
ATOM 15110 O O . ILE B 1 805 ? -28.281 -47.938 -12.305 1 98.12 805 ILE B O 1
ATOM 15114 N N . LYS B 1 806 ? -29.953 -49.375 -11.93 1 98 806 LYS B N 1
ATOM 15115 C CA . LYS B 1 806 ? -29.547 -50.281 -13 1 98 806 LYS B CA 1
ATOM 15116 C C . LYS B 1 806 ? -30.641 -50.406 -14.062 1 98 806 LYS B C 1
ATOM 15118 O O . LYS B 1 806 ? -31.781 -50.719 -13.75 1 98 806 LYS B O 1
ATOM 15123 N N . ILE B 1 807 ? -30.328 -50.125 -15.281 1 97.94 807 ILE B N 1
ATOM 15124 C CA . ILE B 1 807 ? -31.234 -50.188 -16.422 1 97.94 807 ILE B CA 1
ATOM 15125 C C . ILE B 1 807 ? -30.844 -51.406 -17.297 1 97.94 807 ILE B C 1
ATOM 15127 O O . ILE B 1 807 ? -29.672 -51.625 -17.562 1 97.94 807 ILE B O 1
ATOM 15131 N N . HIS B 1 808 ? -31.781 -52.156 -17.844 1 96.94 808 HIS B N 1
ATOM 15132 C CA . HIS B 1 808 ? -31.547 -53.375 -18.625 1 96.94 808 HIS B CA 1
ATOM 15133 C C . HIS B 1 808 ? -30.812 -53.062 -19.922 1 96.94 808 HIS B C 1
ATOM 15135 O O . HIS B 1 808 ? -30.656 -51.906 -20.297 1 96.94 808 HIS B O 1
ATOM 15141 N N . LYS B 1 809 ? -30.281 -54.156 -20.531 1 97.31 809 LYS B N 1
ATOM 15142 C CA . LYS B 1 809 ? -29.5 -54.062 -21.75 1 97.31 809 LYS B CA 1
ATOM 15143 C C . LYS B 1 809 ? -30.328 -53.562 -22.922 1 97.31 809 LYS B C 1
ATOM 15145 O O . LYS B 1 809 ? -31.422 -54.062 -23.172 1 97.31 809 LYS B O 1
ATOM 15150 N N . ILE B 1 810 ? -29.828 -52.469 -23.547 1 97.5 810 ILE B N 1
ATOM 15151 C CA . ILE B 1 810 ? -30.484 -51.906 -24.703 1 97.5 810 ILE B CA 1
ATOM 15152 C C . ILE B 1 810 ? -29.438 -51.531 -25.766 1 97.5 810 ILE B C 1
ATOM 15154 O O . ILE B 1 810 ? -28.234 -51.469 -25.469 1 97.5 810 ILE B O 1
ATOM 15158 N N . ASP B 1 811 ? -29.906 -51.312 -27 1 97.56 811 ASP B N 1
ATOM 15159 C CA . ASP B 1 811 ? -29.047 -50.75 -28.031 1 97.56 811 ASP B CA 1
ATOM 15160 C C . ASP B 1 811 ? -28.797 -49.25 -27.781 1 97.56 811 ASP B C 1
ATOM 15162 O O . ASP B 1 811 ? -29.688 -48.438 -28 1 97.56 811 ASP B O 1
ATOM 15166 N N . VAL B 1 812 ? -27.656 -48.875 -27.359 1 97.69 812 VAL B N 1
ATOM 15167 C CA . VAL B 1 812 ? -27.344 -47.531 -26.906 1 97.69 812 VAL B CA 1
ATOM 15168 C C . VAL B 1 812 ? -27.312 -46.594 -28.094 1 97.69 812 VAL B C 1
ATOM 15170 O O . VAL B 1 812 ? -27.375 -45.375 -27.922 1 97.69 812 VAL B O 1
ATOM 15173 N N . THR B 1 813 ? -27.156 -47.094 -29.312 1 97.5 813 THR B N 1
ATOM 15174 C CA . THR B 1 813 ? -27.078 -46.219 -30.5 1 97.5 813 THR B CA 1
ATOM 15175 C C . THR B 1 813 ? -28.469 -45.75 -30.938 1 97.5 813 THR B C 1
ATOM 15177 O O . THR B 1 813 ? -28.594 -44.844 -31.734 1 97.5 813 THR B O 1
ATOM 15180 N N . THR B 1 814 ? -29.531 -46.312 -30.375 1 97.06 814 THR B N 1
ATOM 15181 C CA . THR B 1 814 ? -30.875 -45.938 -30.797 1 97.06 814 THR B CA 1
ATOM 15182 C C . THR B 1 814 ? -31.703 -45.469 -29.594 1 97.06 814 THR B C 1
ATOM 15184 O O . THR B 1 814 ? -32.844 -45 -29.766 1 97.06 814 THR B O 1
ATOM 15187 N N . SER B 1 815 ? -31.156 -45.625 -28.422 1 96.81 815 SER B N 1
ATOM 15188 C CA . SER B 1 815 ? -31.953 -45.406 -27.219 1 96.81 815 SER B CA 1
ATOM 15189 C C . SER B 1 815 ? -31.578 -44.094 -26.547 1 96.81 815 SER B C 1
ATOM 15191 O O . SER B 1 815 ? -30.391 -43.781 -26.344 1 96.81 815 SER B O 1
ATOM 15193 N N . ASP B 1 816 ? -32.531 -43.375 -26.297 1 96.12 816 ASP B N 1
ATOM 15194 C CA . ASP B 1 816 ? -32.469 -42.156 -25.469 1 96.12 816 ASP B CA 1
ATOM 15195 C C . ASP B 1 816 ? -33.094 -42.406 -24.094 1 96.12 816 ASP B C 1
ATOM 15197 O O . ASP B 1 816 ? -34.219 -42.906 -23.984 1 96.12 816 ASP B O 1
ATOM 15201 N N . ILE B 1 817 ? -32.312 -42.094 -23.016 1 98.12 817 ILE B N 1
ATOM 15202 C CA . ILE B 1 817 ? -32.781 -42.469 -21.672 1 98.12 817 ILE B CA 1
ATOM 15203 C C . ILE B 1 817 ? -33 -41.188 -20.859 1 98.12 817 ILE B C 1
ATOM 15205 O O . ILE B 1 817 ? -32.125 -40.344 -20.781 1 98.12 817 ILE B O 1
ATOM 15209 N N . HIS B 1 818 ? -34.125 -41.031 -20.266 1 97.75 818 HIS B N 1
ATOM 15210 C CA . HIS B 1 818 ? -34.438 -39.969 -19.297 1 97.75 818 HIS B CA 1
ATOM 15211 C C . HIS B 1 818 ? -34.719 -40.562 -17.922 1 97.75 818 HIS B C 1
ATOM 15213 O O . HIS B 1 818 ? -35.438 -41.531 -17.781 1 97.75 818 HIS B O 1
ATOM 15219 N N . ILE B 1 819 ? -34.062 -40.031 -16.938 1 97.94 819 ILE B N 1
ATOM 15220 C CA . ILE B 1 819 ? -34.281 -40.438 -15.547 1 97.94 819 ILE B CA 1
ATOM 15221 C C . ILE B 1 819 ? -34.688 -39.219 -14.727 1 97.94 819 ILE B C 1
ATOM 15223 O O . ILE B 1 819 ? -34.094 -38.156 -14.805 1 97.94 819 ILE B O 1
ATOM 15227 N N . LYS B 1 820 ? -35.719 -39.344 -14.047 1 96.81 820 LYS B N 1
ATOM 15228 C CA . LYS B 1 820 ? -36.219 -38.281 -13.133 1 96.81 820 LYS B CA 1
ATOM 15229 C C . LYS B 1 820 ? -36.312 -38.812 -11.703 1 96.81 820 LYS B C 1
ATOM 15231 O O . LYS B 1 820 ? -36.906 -39.875 -11.469 1 96.81 820 LYS B O 1
ATOM 15236 N N . ILE B 1 821 ? -35.688 -38.219 -10.781 1 96.56 821 ILE B N 1
ATOM 15237 C CA . ILE B 1 821 ? -35.75 -38.531 -9.359 1 96.56 821 ILE B CA 1
ATOM 15238 C C . ILE B 1 821 ? -36.375 -37.375 -8.594 1 96.56 821 ILE B C 1
ATOM 15240 O O . ILE B 1 821 ? -35.844 -36.25 -8.602 1 96.56 821 ILE B O 1
ATOM 15244 N N . ASN B 1 822 ? -37.5 -37.656 -7.93 1 93.62 822 ASN B N 1
ATOM 15245 C CA . ASN B 1 822 ? -38.156 -36.625 -7.117 1 93.62 822 ASN B CA 1
ATOM 15246 C C . ASN B 1 822 ? -37.594 -36.594 -5.699 1 93.62 822 ASN B C 1
ATOM 15248 O O . ASN B 1 822 ? -37.094 -37.594 -5.199 1 93.62 822 ASN B O 1
ATOM 15252 N N . ASP B 1 823 ? -37.625 -35.5 -5.074 1 93.94 823 ASP B N 1
ATOM 15253 C CA . ASP B 1 823 ? -37.25 -35.281 -3.68 1 93.94 823 ASP B CA 1
ATOM 15254 C C . ASP B 1 823 ? -35.781 -35.625 -3.453 1 93.94 823 ASP B C 1
ATOM 15256 O O . ASP B 1 823 ? -35.406 -36.25 -2.459 1 93.94 823 ASP B O 1
ATOM 15260 N N . TYR B 1 824 ? -34.938 -35.25 -4.43 1 95.81 824 TYR B N 1
ATOM 15261 C CA . TYR B 1 824 ? -33.5 -35.438 -4.344 1 95.81 824 TYR B CA 1
ATOM 15262 C C . TYR B 1 824 ? -32.875 -34.438 -3.381 1 95.81 824 TYR B C 1
ATOM 15264 O O . TYR B 1 824 ? -33.25 -33.25 -3.375 1 95.81 824 TYR B O 1
ATOM 15272 N N . GLN B 1 825 ? -31.969 -34.938 -2.525 1 94.69 825 GLN B N 1
ATOM 15273 C CA . GLN B 1 825 ? -31.156 -34.062 -1.675 1 94.69 825 GLN B CA 1
ATOM 15274 C C . GLN B 1 825 ? -29.781 -34.688 -1.405 1 94.69 825 GLN B C 1
ATOM 15276 O O . GLN B 1 825 ? -29.672 -35.906 -1.231 1 94.69 825 GLN B O 1
ATOM 15281 N N . ASN B 1 826 ? -28.75 -33.906 -1.485 1 95.69 826 ASN B N 1
ATOM 15282 C CA . ASN B 1 826 ? -27.391 -34.281 -1.104 1 95.69 826 ASN B CA 1
ATOM 15283 C C . ASN B 1 826 ? -26.781 -33.25 -0.138 1 95.69 826 ASN B C 1
ATOM 15285 O O . ASN B 1 826 ? -25.891 -32.5 -0.506 1 95.69 826 ASN B O 1
ATOM 15289 N N . THR B 1 827 ? -27.25 -33.281 1.111 1 94.88 827 THR B N 1
ATOM 15290 C CA . THR B 1 827 ? -26.891 -32.281 2.113 1 94.88 827 THR B CA 1
ATOM 15291 C C . THR B 1 827 ? -25.828 -32.812 3.064 1 94.88 827 THR B C 1
ATOM 15293 O O . THR B 1 827 ? -25.891 -34 3.463 1 94.88 827 THR B O 1
ATOM 15296 N N . ASP B 1 828 ? -24.828 -32.031 3.307 1 94.44 828 ASP B N 1
ATOM 15297 C CA . ASP B 1 828 ? -23.781 -32.344 4.285 1 94.44 828 ASP B CA 1
ATOM 15298 C C . ASP B 1 828 ? -23.047 -31.047 4.695 1 94.44 828 ASP B C 1
ATOM 15300 O O . ASP B 1 828 ? -23.312 -29.984 4.141 1 94.44 828 ASP B O 1
ATOM 15304 N N . ILE B 1 829 ? -22.234 -31.188 5.738 1 94.69 829 ILE B N 1
ATOM 15305 C CA . ILE B 1 829 ? -21.406 -30.062 6.172 1 94.69 829 ILE B CA 1
ATOM 15306 C C . ILE B 1 829 ? -20.406 -29.703 5.07 1 94.69 829 ILE B C 1
ATOM 15308 O O . ILE B 1 829 ? -19.766 -30.578 4.492 1 94.69 829 ILE B O 1
ATOM 15312 N N . ILE B 1 830 ? -20.359 -28.469 4.68 1 96.75 830 ILE B N 1
ATOM 15313 C CA . ILE B 1 830 ? -19.328 -27.953 3.783 1 96.75 830 ILE B CA 1
ATOM 15314 C C . ILE B 1 830 ? -18.266 -27.203 4.586 1 96.75 830 ILE B C 1
ATOM 15316 O O . ILE B 1 830 ? -18.516 -26.094 5.047 1 96.75 830 ILE B O 1
ATOM 15320 N N . HIS B 1 831 ? -17.156 -27.734 4.773 1 96.44 831 HIS B N 1
ATOM 15321 C CA . HIS B 1 831 ? -16.078 -27.125 5.555 1 96.44 831 HIS B CA 1
ATOM 15322 C C . HIS B 1 831 ? -15.633 -25.797 4.941 1 96.44 831 HIS B C 1
ATOM 15324 O O . HIS B 1 831 ? -15.391 -25.719 3.736 1 96.44 831 HIS B O 1
ATOM 15330 N N . GLY B 1 832 ? -15.531 -24.688 5.758 1 95.06 832 GLY B N 1
ATOM 15331 C CA . GLY B 1 832 ? -15 -23.391 5.367 1 95.06 832 GLY B CA 1
ATOM 15332 C C . GLY B 1 832 ? -16 -22.531 4.629 1 95.06 832 GLY B C 1
ATOM 15333 O O . GLY B 1 832 ? -15.641 -21.516 4.031 1 95.06 832 GLY B O 1
ATOM 15334 N N . SER B 1 833 ? -17.281 -22.844 4.625 1 93.81 833 SER B N 1
ATOM 15335 C CA . SER B 1 833 ? -18.281 -22.125 3.842 1 93.81 833 SER B CA 1
ATOM 15336 C C . SER B 1 833 ? -18.859 -20.938 4.621 1 93.81 833 SER B C 1
ATOM 15338 O O . SER B 1 833 ? -19.344 -19.969 4.027 1 93.81 833 SER B O 1
ATOM 15340 N N . ASN B 1 834 ? -18.875 -20.969 5.941 1 93.12 834 ASN B N 1
ATOM 15341 C CA . ASN B 1 834 ? -19.453 -19.922 6.762 1 93.12 834 ASN B CA 1
ATOM 15342 C C . ASN B 1 834 ? -18.469 -18.781 6.996 1 93.12 834 ASN B C 1
ATOM 15344 O O . ASN B 1 834 ? -17.594 -18.875 7.855 1 93.12 834 ASN B O 1
ATOM 15348 N N . THR B 1 835 ? -18.688 -17.688 6.27 1 92.69 835 THR B N 1
ATOM 15349 C CA . THR B 1 835 ? -17.797 -16.531 6.406 1 92.69 835 THR B CA 1
ATOM 15350 C C . THR B 1 835 ? -18.531 -15.367 7.078 1 92.69 835 THR B C 1
ATOM 15352 O O . THR B 1 835 ? -18.125 -14.211 6.949 1 92.69 835 THR B O 1
ATOM 15355 N N . SER B 1 836 ? -19.656 -15.656 7.77 1 93.94 836 SER B N 1
ATOM 15356 C CA . SER B 1 836 ? -20.391 -14.625 8.492 1 93.94 836 SER B CA 1
ATOM 15357 C C . SER B 1 836 ? -19.609 -14.148 9.719 1 93.94 836 SER B C 1
ATOM 15359 O O . SER B 1 836 ? -18.984 -14.945 10.406 1 93.94 836 SER B O 1
ATOM 15361 N N . LEU B 1 837 ? -19.75 -12.867 9.953 1 92.44 837 LEU B N 1
ATOM 15362 C CA . LEU B 1 837 ? -19.062 -12.312 11.109 1 92.44 837 LEU B CA 1
ATOM 15363 C C . LEU B 1 837 ? -19.656 -12.844 12.406 1 92.44 837 LEU B C 1
ATOM 15365 O O . LEU B 1 837 ? -20.859 -12.781 12.617 1 92.44 837 LEU B O 1
ATOM 15369 N N . ASN B 1 838 ? -18.844 -13.477 13.133 1 93 838 ASN B N 1
ATOM 15370 C CA . ASN B 1 838 ? -19.188 -13.969 14.469 1 93 838 ASN B CA 1
ATOM 15371 C C . ASN B 1 838 ? -18.531 -13.125 15.562 1 93 838 ASN B C 1
ATOM 15373 O O . ASN B 1 838 ? -17.328 -13.219 15.797 1 93 838 ASN B O 1
ATOM 15377 N N . ASN B 1 839 ? -19.25 -12.328 16.297 1 89.88 839 ASN B N 1
ATOM 15378 C CA . ASN B 1 839 ? -18.75 -11.367 17.266 1 89.88 839 ASN B CA 1
ATOM 15379 C C . ASN B 1 839 ? -18.125 -12.07 18.469 1 89.88 839 ASN B C 1
ATOM 15381 O O . ASN B 1 839 ? -17.422 -11.438 19.266 1 89.88 839 ASN B O 1
ATOM 15385 N N . ALA B 1 840 ? -18.359 -13.305 18.562 1 90.94 840 ALA B N 1
ATOM 15386 C CA . ALA B 1 840 ? -17.766 -14.07 19.656 1 90.94 840 ALA B CA 1
ATOM 15387 C C . ALA B 1 840 ? -16.312 -14.422 19.344 1 90.94 840 ALA B C 1
ATOM 15389 O O . ALA B 1 840 ? -15.547 -14.805 20.234 1 90.94 840 ALA B O 1
ATOM 15390 N N . LEU B 1 841 ? -15.961 -14.273 18.062 1 92.31 841 LEU B N 1
ATOM 15391 C CA . LEU B 1 841 ? -14.586 -14.539 17.641 1 92.31 841 LEU B CA 1
ATOM 15392 C C . LEU B 1 841 ? -13.797 -13.242 17.516 1 92.31 841 LEU B C 1
ATOM 15394 O O . LEU B 1 841 ? -14.344 -12.211 17.109 1 92.31 841 LEU B O 1
ATOM 15398 N N . HIS B 1 842 ? -12.594 -13.289 17.906 1 93.25 842 HIS B N 1
ATOM 15399 C CA . HIS B 1 842 ? -11.633 -12.219 17.672 1 93.25 842 HIS B CA 1
ATOM 15400 C C . HIS B 1 842 ? -10.43 -12.719 16.875 1 93.25 842 HIS B C 1
ATOM 15402 O O . HIS B 1 842 ? -10.117 -13.906 16.906 1 93.25 842 HIS B O 1
ATOM 15408 N N . TYR B 1 843 ? -9.82 -11.797 16.109 1 94.06 843 TYR B N 1
ATOM 15409 C CA . TYR B 1 843 ? -8.594 -12.242 15.453 1 94.06 843 TYR B CA 1
ATOM 15410 C C . TYR B 1 843 ? -7.484 -12.461 16.484 1 94.06 843 TYR B C 1
ATOM 15412 O O . TYR B 1 843 ? -7.508 -11.883 17.562 1 94.06 843 TYR B O 1
ATOM 15420 N N . PRO B 1 844 ? -6.582 -13.289 16.219 1 94.5 844 PRO B N 1
ATOM 15421 C CA . PRO B 1 844 ? -5.539 -13.625 17.188 1 94.5 844 PRO B CA 1
ATOM 15422 C C . PRO B 1 844 ? -4.719 -12.414 17.609 1 94.5 844 PRO B C 1
ATOM 15424 O O . PRO B 1 844 ? -4.383 -11.562 16.781 1 94.5 844 PRO B O 1
ATOM 15427 N N . SER B 1 845 ? -4.41 -12.336 18.875 1 92.31 845 SER B N 1
ATOM 15428 C CA . SER B 1 845 ? -3.635 -11.234 19.453 1 92.31 845 SER B CA 1
ATOM 15429 C C . SER B 1 845 ? -2.152 -11.383 19.125 1 92.31 845 SER B C 1
ATOM 15431 O O . SER B 1 845 ? -1.681 -12.484 18.844 1 92.31 845 SER B O 1
ATOM 15433 N N . ASN B 1 846 ? -1.385 -10.266 19.141 1 91.62 846 ASN B N 1
ATOM 15434 C CA . ASN B 1 846 ? 0.063 -10.203 18.969 1 91.62 846 ASN B CA 1
ATOM 15435 C C . ASN B 1 846 ? 0.495 -10.781 17.625 1 91.62 846 ASN B C 1
ATOM 15437 O O . ASN B 1 846 ? 1.46 -11.547 17.547 1 91.62 846 ASN B O 1
ATOM 15441 N N . PHE B 1 847 ? -0.379 -10.5 16.625 1 95.69 847 PHE B N 1
ATOM 15442 C CA . PHE B 1 847 ? -0.032 -10.852 15.25 1 95.69 847 PHE B CA 1
ATOM 15443 C C . PHE B 1 847 ? 1.178 -10.062 14.773 1 95.69 847 PHE B C 1
ATOM 15445 O O . PHE B 1 847 ? 1.127 -8.828 14.688 1 95.69 847 PHE B O 1
ATOM 15452 N N . THR B 1 848 ? 2.281 -10.773 14.547 1 94.12 848 THR B N 1
ATOM 15453 C CA . THR B 1 848 ? 3.541 -10.086 14.273 1 94.12 848 THR B CA 1
ATOM 15454 C C . THR B 1 848 ? 4.492 -10.992 13.5 1 94.12 848 THR B C 1
ATOM 15456 O O . THR B 1 848 ? 4.117 -12.102 13.102 1 94.12 848 THR B O 1
ATOM 15459 N N . THR B 1 849 ? 5.602 -10.516 13.094 1 93.81 849 THR B N 1
ATOM 15460 C CA . THR B 1 849 ? 6.746 -11.281 12.602 1 93.81 849 THR B CA 1
ATOM 15461 C C . THR B 1 849 ? 8.031 -10.82 13.281 1 93.81 849 THR B C 1
ATOM 15463 O O . THR B 1 849 ? 8.07 -9.75 13.891 1 93.81 849 THR B O 1
ATOM 15466 N N . ARG B 1 850 ? 9.086 -11.734 13.406 1 92.69 850 ARG B N 1
ATOM 15467 C CA . ARG B 1 850 ? 10.391 -11.453 14.008 1 92.69 850 ARG B CA 1
ATOM 15468 C C . ARG B 1 850 ? 11.477 -11.383 12.938 1 92.69 850 ARG B C 1
ATOM 15470 O O . ARG B 1 850 ? 11.445 -12.125 11.961 1 92.69 850 ARG B O 1
ATOM 15477 N N . ASP B 1 851 ? 12.352 -10.398 13.055 1 89.81 851 ASP B N 1
ATOM 15478 C CA . ASP B 1 851 ? 13.406 -10.195 12.062 1 89.81 851 ASP B CA 1
ATOM 15479 C C . ASP B 1 851 ? 14.164 -11.492 11.789 1 89.81 851 ASP B C 1
ATOM 15481 O O . ASP B 1 851 ? 14.539 -11.766 10.648 1 89.81 851 ASP B O 1
ATOM 15485 N N . GLU B 1 852 ? 14.391 -12.266 12.82 1 90 852 GLU B N 1
ATOM 15486 C CA . GLU B 1 852 ? 15.133 -13.508 12.688 1 90 852 GLU B CA 1
ATOM 15487 C C . GLU B 1 852 ? 14.344 -14.547 11.883 1 90 852 GLU B C 1
ATOM 15489 O O . GLU B 1 852 ? 14.914 -15.516 11.391 1 90 852 GLU B O 1
ATOM 15494 N N . ASP B 1 853 ? 13.07 -14.375 11.758 1 93.25 853 ASP B N 1
ATOM 15495 C CA . ASP B 1 853 ? 12.211 -15.352 11.086 1 93.25 853 ASP B CA 1
ATOM 15496 C C . ASP B 1 853 ? 11.852 -14.883 9.68 1 93.25 853 ASP B C 1
ATOM 15498 O O . ASP B 1 853 ? 10.922 -15.414 9.055 1 93.25 853 ASP B O 1
ATOM 15502 N N . VAL B 1 854 ? 12.453 -13.828 9.273 1 94.19 854 VAL B N 1
ATOM 15503 C CA . VAL B 1 854 ? 12.391 -13.375 7.887 1 94.19 854 VAL B CA 1
ATOM 15504 C C . VAL B 1 854 ? 13.703 -13.703 7.18 1 94.19 854 VAL B C 1
ATOM 15506 O O . VAL B 1 854 ? 14.773 -13.281 7.613 1 94.19 854 VAL B O 1
ATOM 15509 N N . THR B 1 855 ? 13.664 -14.539 6.184 1 93.19 855 THR B N 1
ATOM 15510 C CA . THR B 1 855 ? 14.82 -14.906 5.379 1 93.19 855 THR B CA 1
ATOM 15511 C C . THR B 1 855 ? 14.711 -14.312 3.979 1 93.19 855 THR B C 1
ATOM 15513 O O . THR B 1 855 ? 13.742 -13.633 3.658 1 93.19 855 THR B O 1
ATOM 15516 N N . PRO B 1 856 ? 15.711 -14.523 3.166 1 89.88 856 PRO B N 1
ATOM 15517 C CA . PRO B 1 856 ? 15.617 -14.039 1.788 1 89.88 856 PRO B CA 1
ATOM 15518 C C . PRO B 1 856 ? 14.445 -14.656 1.025 1 89.88 856 PRO B C 1
ATOM 15520 O O . PRO B 1 856 ? 13.977 -14.086 0.042 1 89.88 856 PRO B O 1
ATOM 15523 N N . THR B 1 857 ? 13.938 -15.859 1.551 1 92 857 THR B N 1
ATOM 15524 C CA . THR B 1 857 ? 12.922 -16.516 0.729 1 92 857 THR B CA 1
ATOM 15525 C C . THR B 1 857 ? 11.734 -16.938 1.581 1 92 857 THR B C 1
ATOM 15527 O O . THR B 1 857 ? 10.844 -17.656 1.103 1 92 857 THR B O 1
ATOM 15530 N N . SER B 1 858 ? 11.742 -16.594 2.857 1 95.44 858 SER B N 1
ATOM 15531 C CA . SER B 1 858 ? 10.641 -17.047 3.691 1 95.44 858 SER B CA 1
ATOM 15532 C C . SER B 1 858 ? 10.281 -16.031 4.758 1 95.44 858 SER B C 1
ATOM 15534 O O . SER B 1 858 ? 11.109 -15.18 5.113 1 95.44 858 SER B O 1
ATOM 15536 N N . ILE B 1 859 ? 9.086 -16.031 5.23 1 96.75 859 ILE B N 1
ATOM 15537 C CA . ILE B 1 859 ? 8.562 -15.195 6.305 1 96.75 859 ILE B CA 1
ATOM 15538 C C . ILE B 1 859 ? 7.742 -16.047 7.27 1 96.75 859 ILE B C 1
ATOM 15540 O O . ILE B 1 859 ? 6.816 -16.75 6.855 1 96.75 859 ILE B O 1
ATOM 15544 N N . THR B 1 860 ? 8.094 -16.047 8.5 1 97 860 THR B N 1
ATOM 15545 C CA . THR B 1 860 ? 7.312 -16.719 9.531 1 97 860 THR B CA 1
ATOM 15546 C C . THR B 1 860 ? 6.488 -15.719 10.328 1 97 860 THR B C 1
ATOM 15548 O O . THR B 1 860 ? 7.02 -14.727 10.836 1 97 860 THR B O 1
ATOM 15551 N N . LEU B 1 861 ? 5.238 -15.891 10.398 1 96.62 861 LEU B N 1
ATOM 15552 C CA . LEU B 1 861 ? 4.316 -15.07 11.172 1 96.62 861 LEU B CA 1
ATOM 15553 C C . LEU B 1 861 ? 4.023 -15.711 12.523 1 96.62 861 LEU B C 1
ATOM 15555 O O . LEU B 1 861 ? 4.02 -16.938 12.648 1 96.62 861 LEU B O 1
ATOM 15559 N N . HIS B 1 862 ? 3.797 -14.93 13.531 1 95.88 862 HIS B N 1
ATOM 15560 C CA . HIS B 1 862 ? 3.531 -15.391 14.891 1 95.88 862 HIS B CA 1
ATOM 15561 C C . HIS B 1 862 ? 2.266 -14.75 15.453 1 95.88 862 HIS B C 1
ATOM 15563 O O . HIS B 1 862 ? 1.94 -13.609 15.117 1 95.88 862 HIS B O 1
ATOM 15569 N N . TRP B 1 863 ? 1.499 -15.391 16.234 1 95.69 863 TRP B N 1
ATOM 15570 C CA . TRP B 1 863 ? 0.325 -14.906 16.953 1 95.69 863 TRP B CA 1
ATOM 15571 C C . TRP B 1 863 ? 0.084 -15.727 18.219 1 95.69 863 TRP B C 1
ATOM 15573 O O . TRP B 1 863 ? 0.762 -16.734 18.453 1 95.69 863 TRP B O 1
ATOM 15583 N N . GLU B 1 864 ? -0.799 -15.297 19.062 1 93.94 864 GLU B N 1
ATOM 15584 C CA . GLU B 1 864 ? -1.192 -16.078 20.219 1 93.94 864 GLU B CA 1
ATOM 15585 C C . GLU B 1 864 ? -2.125 -17.219 19.828 1 93.94 864 GLU B C 1
ATOM 15587 O O . GLU B 1 864 ? -3.061 -17.031 19.062 1 93.94 864 GLU B O 1
ATOM 15592 N N . ALA B 1 865 ? -1.886 -18.406 20.281 1 92.06 865 ALA B N 1
ATOM 15593 C CA . ALA B 1 865 ? -2.676 -19.594 19.953 1 92.06 865 ALA B CA 1
ATOM 15594 C C . ALA B 1 865 ? -4.141 -19.391 20.344 1 92.06 865 ALA B C 1
ATOM 15596 O O . ALA B 1 865 ? -4.441 -18.797 21.391 1 92.06 865 ALA B O 1
ATOM 15597 N N . MET B 1 866 ? -5.008 -19.891 19.516 1 90.88 866 MET B N 1
ATOM 15598 C CA . MET B 1 866 ? -6.445 -19.781 19.734 1 90.88 866 MET B CA 1
ATOM 15599 C C . MET B 1 866 ? -7.047 -21.141 20.094 1 90.88 866 MET B C 1
ATOM 15601 O O . MET B 1 866 ? -6.594 -22.172 19.594 1 90.88 866 MET B O 1
ATOM 15605 N N . THR B 1 867 ? -8.031 -21.141 20.891 1 90.12 867 THR B N 1
ATOM 15606 C CA . THR B 1 867 ? -8.766 -22.359 21.219 1 90.12 867 THR B CA 1
ATOM 15607 C C . THR B 1 867 ? -10.148 -22.344 20.578 1 90.12 867 THR B C 1
ATOM 15609 O O . THR B 1 867 ? -10.836 -21.328 20.578 1 90.12 867 THR B O 1
ATOM 15612 N N . GLY B 1 868 ? -10.539 -23.484 19.984 1 91.44 868 GLY B N 1
ATOM 15613 C CA . GLY B 1 868 ? -11.883 -23.656 19.453 1 91.44 868 GLY B CA 1
ATOM 15614 C C . GLY B 1 868 ? -12.039 -23.062 18.062 1 91.44 868 GLY B C 1
ATOM 15615 O O . GLY B 1 868 ? -13.156 -22.969 17.547 1 91.44 868 GLY B O 1
ATOM 15616 N N . ALA B 1 869 ? -11.039 -22.562 17.453 1 95.12 869 ALA B N 1
ATOM 15617 C CA . ALA B 1 869 ? -11.078 -21.984 16.109 1 95.12 869 ALA B CA 1
ATOM 15618 C C . ALA B 1 869 ? -9.789 -22.281 15.344 1 95.12 869 ALA B C 1
ATOM 15620 O O . ALA B 1 869 ? -8.742 -22.531 15.953 1 95.12 869 ALA B O 1
ATOM 15621 N N . TYR B 1 870 ? -9.852 -22.406 14.117 1 96.06 870 TYR B N 1
ATOM 15622 C CA . TYR B 1 870 ? -8.656 -22.438 13.281 1 96.06 870 TYR B CA 1
ATOM 15623 C C . TYR B 1 870 ? -8.367 -21.062 12.703 1 96.06 870 TYR B C 1
ATOM 15625 O O . TYR B 1 870 ? -9.164 -20.125 12.867 1 96.06 870 TYR B O 1
ATOM 15633 N N . ILE B 1 871 ? -7.184 -20.938 12.117 1 97.12 871 ILE B N 1
ATOM 15634 C CA . ILE B 1 871 ? -6.695 -19.641 11.664 1 97.12 871 ILE B CA 1
ATOM 15635 C C . ILE B 1 871 ? -6.797 -19.562 10.148 1 97.12 871 ILE B C 1
ATOM 15637 O O . ILE B 1 871 ? -6.57 -20.547 9.445 1 97.12 871 ILE B O 1
ATOM 15641 N N . GLU B 1 872 ? -7.199 -18.406 9.633 1 98 872 GLU B N 1
ATOM 15642 C CA . GLU B 1 872 ? -7.055 -18.047 8.227 1 98 872 GLU B CA 1
ATOM 15643 C C . GLU B 1 872 ? -6.113 -16.859 8.055 1 98 872 GLU B C 1
ATOM 15645 O O . GLU B 1 872 ? -6.168 -15.906 8.828 1 98 872 GLU B O 1
ATOM 15650 N N . ILE B 1 873 ? -5.195 -16.906 7.219 1 98.19 873 ILE B N 1
ATOM 15651 C CA . ILE B 1 873 ? -4.27 -15.836 6.891 1 98.19 873 ILE B CA 1
ATOM 15652 C C . ILE B 1 873 ? -4.465 -15.406 5.438 1 98.19 873 ILE B C 1
ATOM 15654 O O . ILE B 1 873 ? -4.52 -16.25 4.539 1 98.19 873 ILE B O 1
ATOM 15658 N N . GLU B 1 874 ? -4.719 -14.156 5.234 1 97.81 874 GLU B N 1
ATOM 15659 C CA . GLU B 1 874 ? -4.688 -13.633 3.875 1 97.81 874 GLU B CA 1
ATOM 15660 C C . GLU B 1 874 ? -3.287 -13.148 3.506 1 97.81 874 GLU B C 1
ATOM 15662 O O . GLU B 1 874 ? -2.721 -12.289 4.188 1 97.81 874 GLU B O 1
ATOM 15667 N N . ARG B 1 875 ? -2.656 -13.727 2.57 1 97.62 875 ARG B N 1
ATOM 15668 C CA . ARG B 1 875 ? -1.371 -13.312 2.016 1 97.62 875 ARG B CA 1
ATOM 15669 C C . ARG B 1 875 ? -1.539 -12.742 0.612 1 97.62 875 ARG B C 1
ATOM 15671 O O . ARG B 1 875 ? -1.892 -13.461 -0.321 1 97.62 875 ARG B O 1
ATOM 15678 N N . ASP B 1 876 ? -1.27 -11.484 0.448 1 94.75 876 ASP B N 1
ATOM 15679 C CA . ASP B 1 876 ? -1.311 -10.844 -0.86 1 94.75 876 ASP B CA 1
ATOM 15680 C C . ASP B 1 876 ? -2.631 -11.125 -1.571 1 94.75 876 ASP B C 1
ATOM 15682 O O . ASP B 1 876 ? -2.643 -11.469 -2.756 1 94.75 876 ASP B O 1
ATOM 15686 N N . GLY B 1 877 ? -3.77 -11.242 -0.82 1 92.94 877 GLY B N 1
ATOM 15687 C CA . GLY B 1 877 ? -5.102 -11.359 -1.39 1 92.94 877 GLY B CA 1
ATOM 15688 C C . GLY B 1 877 ? -5.594 -12.797 -1.453 1 92.94 877 GLY B C 1
ATOM 15689 O O . GLY B 1 877 ? -6.742 -13.047 -1.832 1 92.94 877 GLY B O 1
ATOM 15690 N N . VAL B 1 878 ? -4.773 -13.773 -1.103 1 95.5 878 VAL B N 1
ATOM 15691 C CA . VAL B 1 878 ? -5.145 -15.188 -1.128 1 95.5 878 VAL B CA 1
ATOM 15692 C C . VAL B 1 878 ? -5.336 -15.695 0.298 1 95.5 878 VAL B C 1
ATOM 15694 O O . VAL B 1 878 ? -4.473 -15.492 1.157 1 95.5 878 VAL B O 1
ATOM 15697 N N . VAL B 1 879 ? -6.395 -16.406 0.55 1 97.19 879 VAL B N 1
ATOM 15698 C CA . VAL B 1 879 ? -6.719 -16.844 1.904 1 97.19 879 VAL B CA 1
ATOM 15699 C C . VAL B 1 879 ? -6.195 -18.25 2.129 1 97.19 879 VAL B C 1
ATOM 15701 O O . VAL B 1 879 ? -6.535 -19.172 1.382 1 97.19 879 VAL B O 1
ATOM 15704 N N . PHE B 1 880 ? -5.352 -18.422 3.039 1 97.88 880 PHE B N 1
ATOM 15705 C CA . PHE B 1 880 ? -4.895 -19.719 3.553 1 97.88 880 PHE B CA 1
ATOM 15706 C C . PHE B 1 880 ? -5.719 -20.141 4.762 1 97.88 880 PHE B C 1
ATOM 15708 O O . PHE B 1 880 ? -5.855 -19.375 5.723 1 97.88 880 PHE B O 1
ATOM 15715 N N . THR B 1 881 ? -6.293 -21.312 4.777 1 97.88 881 THR B N 1
ATOM 15716 C CA . THR B 1 881 ? -7.25 -21.703 5.805 1 97.88 881 THR B CA 1
ATOM 15717 C C . THR B 1 881 ? -6.82 -23 6.48 1 97.88 881 THR B C 1
ATOM 15719 O O . THR B 1 881 ? -5.828 -23.625 6.082 1 97.88 881 THR B O 1
ATOM 15722 N N . ASN B 1 882 ? -7.559 -23.359 7.566 1 97.06 882 ASN B N 1
ATOM 15723 C CA . ASN B 1 882 ? -7.363 -24.594 8.344 1 97.06 882 ASN B CA 1
ATOM 15724 C C . ASN B 1 882 ? -5.957 -24.656 8.93 1 97.06 882 ASN B C 1
ATOM 15726 O O . ASN B 1 882 ? -5.332 -25.719 8.93 1 97.06 882 ASN B O 1
ATOM 15730 N N . ILE B 1 883 ? -5.453 -23.484 9.328 1 95.94 883 ILE B N 1
ATOM 15731 C CA . ILE B 1 883 ? -4.145 -23.391 9.969 1 95.94 883 ILE B CA 1
ATOM 15732 C C . ILE B 1 883 ? -4.297 -23.531 11.484 1 95.94 883 ILE B C 1
ATOM 15734 O O . ILE B 1 883 ? -5.223 -22.984 12.078 1 95.94 883 ILE B O 1
ATOM 15738 N N . SER B 1 884 ? -3.469 -24.297 12.039 1 89.69 884 SER B N 1
ATOM 15739 C CA . SER B 1 884 ? -3.455 -24.469 13.484 1 89.69 884 SER B CA 1
ATOM 15740 C C . SER B 1 884 ? -2.123 -24.031 14.086 1 89.69 884 SER B C 1
ATOM 15742 O O . SER B 1 884 ? -1.147 -23.828 13.359 1 89.69 884 SER B O 1
ATOM 15744 N N . GLY B 1 885 ? -2.113 -23.797 15.359 1 90.88 885 GLY B N 1
ATOM 15745 C CA . GLY B 1 885 ? -0.887 -23.422 16.047 1 90.88 885 GLY B CA 1
ATOM 15746 C C . GLY B 1 885 ? -0.739 -21.922 16.219 1 90.88 885 GLY B C 1
ATOM 15747 O O . GLY B 1 885 ? -1.734 -21.188 16.25 1 90.88 885 GLY B O 1
ATOM 15748 N N . SER B 1 886 ? 0.538 -21.484 16.5 1 95.38 886 SER B N 1
ATOM 15749 C CA . SER B 1 886 ? 0.783 -20.094 16.828 1 95.38 886 SER B CA 1
ATOM 15750 C C . SER B 1 886 ? 1.742 -19.438 15.828 1 95.38 886 SER B C 1
ATOM 15752 O O . SER B 1 886 ? 2.23 -18.344 16.062 1 95.38 886 SER B O 1
ATOM 15754 N N . ASN B 1 887 ? 2.098 -20.172 14.844 1 95.94 887 ASN B N 1
ATOM 15755 C CA . ASN B 1 887 ? 2.959 -19.641 13.797 1 95.94 887 ASN B CA 1
ATOM 15756 C C . ASN B 1 887 ? 2.73 -20.328 12.461 1 95.94 887 ASN B C 1
ATOM 15758 O O . ASN B 1 887 ? 2.127 -21.406 12.406 1 95.94 887 ASN B O 1
ATOM 15762 N N . PHE B 1 888 ? 3.094 -19.781 11.43 1 96.62 888 PHE B N 1
ATOM 15763 C CA . PHE B 1 888 ? 3.012 -20.328 10.078 1 96.62 888 PHE B CA 1
ATOM 15764 C C . PHE B 1 888 ? 4.09 -19.719 9.18 1 96.62 888 PHE B C 1
ATOM 15766 O O . PHE B 1 888 ? 4.305 -18.5 9.203 1 96.62 888 PHE B O 1
ATOM 15773 N N . THR B 1 889 ? 4.84 -20.484 8.469 1 95.69 889 THR B N 1
ATOM 15774 C CA . THR B 1 889 ? 5.938 -20.031 7.621 1 95.69 889 THR B CA 1
ATOM 15775 C C . THR B 1 889 ? 5.551 -20.125 6.145 1 95.69 889 THR B C 1
ATOM 15777 O O . THR B 1 889 ? 5.105 -21.172 5.672 1 95.69 889 THR B O 1
ATOM 15780 N N . PHE B 1 890 ? 5.566 -19.047 5.48 1 96.12 890 PHE B N 1
ATOM 15781 C CA . PHE B 1 890 ? 5.457 -19 4.027 1 96.12 890 PHE B CA 1
ATOM 15782 C C . PHE B 1 890 ? 6.832 -19.094 3.377 1 96.12 890 PHE B C 1
ATOM 15784 O O . PHE B 1 890 ? 7.75 -18.359 3.758 1 96.12 890 PHE B O 1
ATOM 15791 N N . GLU B 1 891 ? 6.98 -19.969 2.439 1 92.25 891 GLU B N 1
ATOM 15792 C CA . GLU B 1 891 ? 8.258 -20.188 1.77 1 92.25 891 GLU B CA 1
ATOM 15793 C C . GLU B 1 891 ? 8.156 -19.891 0.275 1 92.25 891 GLU B C 1
ATOM 15795 O O . GLU B 1 891 ? 7.059 -19.719 -0.255 1 92.25 891 GLU B O 1
ATOM 15800 N N . GLY B 1 892 ? 9.336 -19.766 -0.339 1 88.62 892 GLY B N 1
ATOM 15801 C CA . GLY B 1 892 ? 9.414 -19.672 -1.788 1 88.62 892 GLY B CA 1
ATOM 15802 C C . GLY B 1 892 ? 9.219 -18.25 -2.305 1 88.62 892 GLY B C 1
ATOM 15803 O O . GLY B 1 892 ? 8.844 -18.062 -3.461 1 88.62 892 GLY B O 1
ATOM 15804 N N . PHE B 1 893 ? 9.445 -17.234 -1.405 1 91.94 893 PHE B N 1
ATOM 15805 C CA . PHE B 1 893 ? 9.336 -15.844 -1.832 1 91.94 893 PHE B CA 1
ATOM 15806 C C . PHE B 1 893 ? 10.555 -15.43 -2.646 1 91.94 893 PHE B C 1
ATOM 15808 O O . PHE B 1 893 ? 11.648 -15.953 -2.439 1 91.94 893 PHE B O 1
ATOM 15815 N N . PRO B 1 894 ? 10.391 -14.477 -3.656 1 87 894 PRO B N 1
ATOM 15816 C CA . PRO B 1 894 ? 11.562 -13.844 -4.258 1 87 894 PRO B CA 1
ATOM 15817 C C . PRO B 1 894 ? 12.359 -13.008 -3.258 1 87 894 PRO B C 1
ATOM 15819 O O . PRO B 1 894 ? 11.82 -12.586 -2.23 1 87 894 PRO B O 1
ATOM 15822 N N . PHE B 1 895 ? 13.617 -12.812 -3.57 1 88.25 895 PHE B N 1
ATOM 15823 C CA . PHE B 1 895 ? 14.445 -11.945 -2.74 1 88.25 895 PHE B CA 1
ATOM 15824 C C . PHE B 1 895 ? 13.93 -10.516 -2.766 1 88.25 895 PHE B C 1
ATOM 15826 O O . PHE B 1 895 ? 13.336 -10.078 -3.756 1 88.25 895 PHE B O 1
ATOM 15833 N N . ASP B 1 896 ? 14.109 -9.773 -1.631 1 90.56 896 ASP B N 1
ATOM 15834 C CA . ASP B 1 896 ? 13.797 -8.359 -1.509 1 90.56 896 ASP B CA 1
ATOM 15835 C C . ASP B 1 896 ? 12.391 -8.062 -2.043 1 90.56 896 ASP B C 1
ATOM 15837 O O . ASP B 1 896 ? 12.219 -7.164 -2.869 1 90.56 896 ASP B O 1
ATOM 15841 N N . SER B 1 897 ? 11.43 -8.844 -1.724 1 91.06 897 SER B N 1
ATOM 15842 C CA . SER B 1 897 ? 10.047 -8.672 -2.164 1 91.06 897 SER B CA 1
ATOM 15843 C C . SER B 1 897 ? 9.125 -8.359 -0.991 1 91.06 897 SER B C 1
ATOM 15845 O O . SER B 1 897 ? 9.305 -8.898 0.106 1 91.06 897 SER B O 1
ATOM 15847 N N . GLU B 1 898 ? 8.18 -7.465 -1.2 1 93.88 898 GLU B N 1
ATOM 15848 C CA . GLU B 1 898 ? 7.234 -7.035 -0.173 1 93.88 898 GLU B CA 1
ATOM 15849 C C . GLU B 1 898 ? 5.961 -7.875 -0.208 1 93.88 898 GLU B C 1
ATOM 15851 O O . GLU B 1 898 ? 5.43 -8.164 -1.283 1 93.88 898 GLU B O 1
ATOM 15856 N N . HIS B 1 899 ? 5.441 -8.273 0.918 1 96.44 899 HIS B N 1
ATOM 15857 C CA . HIS B 1 899 ? 4.242 -9.102 1.033 1 96.44 899 HIS B CA 1
ATOM 15858 C C . HIS B 1 899 ? 3.346 -8.609 2.166 1 96.44 899 HIS B C 1
ATOM 15860 O O . HIS B 1 899 ? 3.838 -8.203 3.223 1 96.44 899 HIS B O 1
ATOM 15866 N N . LYS B 1 900 ? 2.014 -8.656 1.974 1 96.88 900 LYS B N 1
ATOM 15867 C CA . LYS B 1 900 ? 1.009 -8.203 2.93 1 96.88 900 LYS B CA 1
ATOM 15868 C C . LYS B 1 900 ? 0.3 -9.383 3.588 1 96.88 900 LYS B C 1
ATOM 15870 O O . LYS B 1 900 ? -0.041 -10.359 2.918 1 96.88 900 LYS B O 1
ATOM 15875 N N . PHE B 1 901 ? 0.066 -9.25 4.902 1 97.75 901 PHE B N 1
ATOM 15876 C CA . PHE B 1 901 ? -0.584 -10.32 5.641 1 97.75 901 PHE B CA 1
ATOM 15877 C C . PHE B 1 901 ? -1.649 -9.766 6.578 1 97.75 901 PHE B C 1
ATOM 15879 O O . PHE B 1 901 ? -1.454 -8.719 7.199 1 97.75 901 PHE B O 1
ATOM 15886 N N . LYS B 1 902 ? -2.725 -10.383 6.738 1 96.94 902 LYS B N 1
ATOM 15887 C CA . LYS B 1 902 ? -3.717 -10.195 7.793 1 96.94 902 LYS B CA 1
ATOM 15888 C C . LYS B 1 902 ? -4.246 -11.539 8.297 1 96.94 902 LYS B C 1
ATOM 15890 O O . LYS B 1 902 ? -4.145 -12.555 7.602 1 96.94 902 LYS B O 1
ATOM 15895 N N . ILE B 1 903 ? -4.75 -11.602 9.445 1 97.44 903 ILE B N 1
ATOM 15896 C CA . ILE B 1 903 ? -5.102 -12.859 10.102 1 97.44 903 ILE B CA 1
ATOM 15897 C C . ILE B 1 903 ? -6.5 -12.75 10.711 1 97.44 903 ILE B C 1
ATOM 15899 O O . ILE B 1 903 ? -6.93 -11.656 11.094 1 97.44 903 ILE B O 1
ATOM 15903 N N . ARG B 1 904 ? -7.285 -13.812 10.742 1 97.5 904 ARG B N 1
ATOM 15904 C CA . ARG B 1 904 ? -8.555 -13.914 11.453 1 97.5 904 ARG B CA 1
ATOM 15905 C C . ARG B 1 904 ? -8.766 -15.328 11.984 1 97.5 904 ARG B C 1
ATOM 15907 O O . ARG B 1 904 ? -8.016 -16.25 11.641 1 97.5 904 ARG B O 1
ATOM 15914 N N . SER B 1 905 ? -9.688 -15.508 12.836 1 97.44 905 SER B N 1
ATOM 15915 C CA . SER B 1 905 ? -10.102 -16.812 13.336 1 97.44 905 SER B CA 1
ATOM 15916 C C . SER B 1 905 ? -11.398 -17.266 12.68 1 97.44 905 SER B C 1
ATOM 15918 O O . SER B 1 905 ? -12.195 -16.438 12.227 1 97.44 905 SER B O 1
ATOM 15920 N N . ALA B 1 906 ? -11.547 -18.547 12.539 1 97.12 906 ALA B N 1
ATOM 15921 C CA . ALA B 1 906 ? -12.727 -19.109 11.875 1 97.12 906 ALA B CA 1
ATOM 15922 C C . ALA B 1 906 ? -13.141 -20.422 12.516 1 97.12 906 ALA B C 1
ATOM 15924 O O . ALA B 1 906 ? -12.305 -21.156 13.047 1 97.12 906 ALA B O 1
ATOM 15925 N N . ASN B 1 907 ? -14.383 -20.766 12.555 1 95.25 907 ASN B N 1
ATOM 15926 C CA . ASN B 1 907 ? -14.961 -22.062 12.891 1 95.25 907 ASN B CA 1
ATOM 15927 C C . ASN B 1 907 ? -16.281 -22.297 12.164 1 95.25 907 ASN B C 1
ATOM 15929 O O . ASN B 1 907 ? -16.594 -21.594 11.195 1 95.25 907 ASN B O 1
ATOM 15933 N N . SER B 1 908 ? -17.016 -23.375 12.492 1 94 908 SER B N 1
ATOM 15934 C CA . SER B 1 908 ? -18.234 -23.734 11.781 1 94 908 SER B CA 1
ATOM 15935 C C . SER B 1 908 ? -19.328 -22.688 11.961 1 94 908 SER B C 1
ATOM 15937 O O . SER B 1 908 ? -20.281 -22.625 11.188 1 94 908 SER B O 1
ATOM 15939 N N . LYS B 1 909 ? -19.094 -21.766 12.992 1 94.62 909 LYS B N 1
ATOM 15940 C CA . LYS B 1 909 ? -20.125 -20.797 13.312 1 94.62 909 LYS B CA 1
ATOM 15941 C C . LYS B 1 909 ? -19.844 -19.453 12.656 1 94.62 909 LYS B C 1
ATOM 15943 O O . LYS B 1 909 ? -20.641 -18.516 12.734 1 94.62 909 LYS B O 1
ATOM 15948 N N . GLY B 1 910 ? -18.703 -19.375 12.078 1 96.19 910 GLY B N 1
ATOM 15949 C CA . GLY B 1 910 ? -18.375 -18.141 11.391 1 96.19 910 GLY B CA 1
ATOM 15950 C C . GLY B 1 910 ? -16.922 -17.75 11.5 1 96.19 910 GLY B C 1
ATOM 15951 O O . GLY B 1 910 ? -16.062 -18.609 11.758 1 96.19 910 GLY B O 1
ATOM 15952 N N . VAL B 1 911 ? -16.672 -16.375 11.133 1 97 911 VAL B N 1
ATOM 15953 C CA . VAL B 1 911 ? -15.297 -15.875 11.133 1 97 911 VAL B CA 1
ATOM 15954 C C . VAL B 1 911 ? -15.219 -14.609 11.977 1 97 911 VAL B C 1
ATOM 15956 O O . VAL B 1 911 ? -16.219 -13.93 12.195 1 97 911 VAL B O 1
ATOM 15959 N N . SER B 1 912 ? -14.047 -14.273 12.547 1 96.19 912 SER B N 1
ATOM 15960 C CA . SER B 1 912 ? -13.789 -12.977 13.156 1 96.19 912 SER B CA 1
ATOM 15961 C C . SER B 1 912 ? -13.523 -11.906 12.102 1 96.19 912 SER B C 1
ATOM 15963 O O . SER B 1 912 ? -13.383 -12.227 10.914 1 96.19 912 SER B O 1
ATOM 15965 N N . LYS B 1 913 ? -13.547 -10.648 12.539 1 94.25 913 LYS B N 1
ATOM 15966 C CA . LYS B 1 913 ? -13.016 -9.625 11.648 1 94.25 913 LYS B CA 1
ATOM 15967 C C . LYS B 1 913 ? -11.539 -9.867 11.344 1 94.25 913 LYS B C 1
ATOM 15969 O O . LYS B 1 913 ? -10.844 -10.547 12.102 1 94.25 913 LYS B O 1
ATOM 15974 N N . TRP B 1 914 ? -11.047 -9.32 10.195 1 95.69 914 TRP B N 1
ATOM 15975 C CA . TRP B 1 914 ? -9.633 -9.383 9.867 1 95.69 914 TRP B CA 1
ATOM 15976 C C . TRP B 1 914 ? -8.82 -8.469 10.773 1 95.69 914 TRP B C 1
ATOM 15978 O O . TRP B 1 914 ? -9.32 -7.441 11.242 1 95.69 914 TRP B O 1
ATOM 15988 N N . SER B 1 915 ? -7.602 -8.742 11.07 1 95.62 915 SER B N 1
ATOM 15989 C CA . SER B 1 915 ? -6.668 -7.902 11.812 1 95.62 915 SER B CA 1
ATOM 15990 C C . SER B 1 915 ? -6.191 -6.723 10.969 1 95.62 915 SER B C 1
ATOM 15992 O O . SER B 1 915 ? -6.625 -6.555 9.828 1 95.62 915 SER B O 1
ATOM 15994 N N . TYR B 1 916 ? -5.324 -5.902 11.641 1 93.19 916 TYR B N 1
ATOM 15995 C CA . TYR B 1 916 ? -4.504 -4.961 10.883 1 93.19 916 TYR B CA 1
ATOM 15996 C C . TYR B 1 916 ? -3.605 -5.695 9.891 1 93.19 916 TYR B C 1
ATOM 15998 O O . TYR B 1 916 ? -3.449 -6.914 9.977 1 93.19 916 TYR B O 1
ATOM 16006 N N . THR B 1 917 ? -3.105 -4.98 8.914 1 95.31 917 THR B N 1
ATOM 16007 C CA . THR B 1 917 ? -2.24 -5.57 7.902 1 95.31 917 THR B CA 1
ATOM 16008 C C . THR B 1 917 ? -0.771 -5.398 8.281 1 95.31 917 THR B C 1
ATOM 16010 O O . THR B 1 917 ? -0.367 -4.336 8.758 1 95.31 917 THR B O 1
ATOM 16013 N N . ILE B 1 918 ? -0.042 -6.41 8.133 1 95.81 918 ILE B N 1
ATOM 16014 C CA . ILE B 1 918 ? 1.41 -6.367 8.266 1 95.81 918 ILE B CA 1
ATOM 16015 C C . ILE B 1 918 ? 2.057 -6.434 6.883 1 95.81 918 ILE B C 1
ATOM 16017 O O . ILE B 1 918 ? 1.658 -7.238 6.043 1 95.81 918 ILE B O 1
ATOM 16021 N N . VAL B 1 919 ? 2.896 -5.539 6.598 1 95.25 919 VAL B N 1
ATOM 16022 C CA . VAL B 1 919 ? 3.654 -5.535 5.348 1 95.25 919 VAL B CA 1
ATOM 16023 C C . VAL B 1 919 ? 5.121 -5.859 5.633 1 95.25 919 VAL B C 1
ATOM 16025 O O . VAL B 1 919 ? 5.785 -5.141 6.383 1 95.25 919 VAL B O 1
ATOM 16028 N N . VAL B 1 920 ? 5.652 -6.941 5.102 1 95.81 920 VAL B N 1
ATOM 16029 C CA . VAL B 1 920 ? 6.992 -7.441 5.387 1 95.81 920 VAL B CA 1
ATOM 16030 C C . VAL B 1 920 ? 7.773 -7.613 4.086 1 95.81 920 VAL B C 1
ATOM 16032 O O . VAL B 1 920 ? 7.219 -8.055 3.076 1 95.81 920 VAL B O 1
ATOM 16035 N N . SER B 1 921 ? 9.047 -7.27 4.086 1 93.38 921 SER B N 1
ATOM 16036 C CA . SER B 1 921 ? 9.93 -7.508 2.947 1 93.38 921 SER B CA 1
ATOM 16037 C C . SER B 1 921 ? 10.945 -8.602 3.254 1 93.38 921 SER B C 1
ATOM 16039 O O . SER B 1 921 ? 11.539 -8.625 4.336 1 93.38 921 SER B O 1
ATOM 16041 N N . THR B 1 922 ? 11.086 -9.562 2.314 1 94.75 922 THR B N 1
ATOM 16042 C CA . THR B 1 922 ? 12.125 -10.57 2.463 1 94.75 922 THR B CA 1
ATOM 16043 C C . THR B 1 922 ? 13.516 -9.93 2.369 1 94.75 922 THR B C 1
ATOM 16045 O O . THR B 1 922 ? 13.648 -8.805 1.884 1 94.75 922 THR B O 1
ATOM 16048 N N . LYS B 1 923 ? 14.477 -10.617 2.922 1 92.31 923 LYS B N 1
ATOM 16049 C CA . LYS B 1 923 ? 15.844 -10.102 2.926 1 92.31 923 LYS B CA 1
ATOM 16050 C C . LYS B 1 923 ? 16.453 -10.133 1.524 1 92.31 923 LYS B C 1
ATOM 16052 O O . LYS B 1 923 ? 15.914 -10.797 0.63 1 92.31 923 LYS B O 1
ATOM 16057 N N . GLU B 1 924 ? 17.453 -9.391 1.297 1 88.31 924 GLU B N 1
ATOM 16058 C CA . GLU B 1 924 ? 18.125 -9.297 0.004 1 88.31 924 GLU B CA 1
ATOM 16059 C C . GLU B 1 924 ? 18.812 -10.609 -0.366 1 88.31 924 GLU B C 1
ATOM 16061 O O . GLU B 1 924 ? 19.031 -11.461 0.494 1 88.31 924 GLU B O 1
ATOM 16066 N N . ASP B 1 925 ? 19.109 -10.734 -1.646 1 85.94 925 ASP B N 1
ATOM 16067 C CA . ASP B 1 925 ? 19.875 -11.867 -2.143 1 85.94 925 ASP B CA 1
ATOM 16068 C C . ASP B 1 925 ? 21.234 -11.953 -1.449 1 85.94 925 ASP B C 1
ATOM 16070 O O . ASP B 1 925 ? 22.047 -11.023 -1.541 1 85.94 925 ASP B O 1
ATOM 16074 N N . PRO B 1 926 ? 21.422 -12.977 -0.762 1 81.25 926 PRO B N 1
ATOM 16075 C CA . PRO B 1 926 ? 22.703 -13.109 -0.082 1 81.25 926 PRO B CA 1
ATOM 16076 C C . PRO B 1 926 ? 23.891 -13.047 -1.045 1 81.25 926 PRO B C 1
ATOM 16078 O O . PRO B 1 926 ? 25.016 -12.781 -0.625 1 81.25 926 PRO B O 1
ATOM 16081 N N . GLN B 1 927 ? 23.672 -13.32 -2.326 1 80.75 927 GLN B N 1
ATOM 16082 C CA . GLN B 1 927 ? 24.734 -13.32 -3.312 1 80.75 927 GLN B CA 1
ATOM 16083 C C . GLN B 1 927 ? 24.688 -12.07 -4.188 1 80.75 927 GLN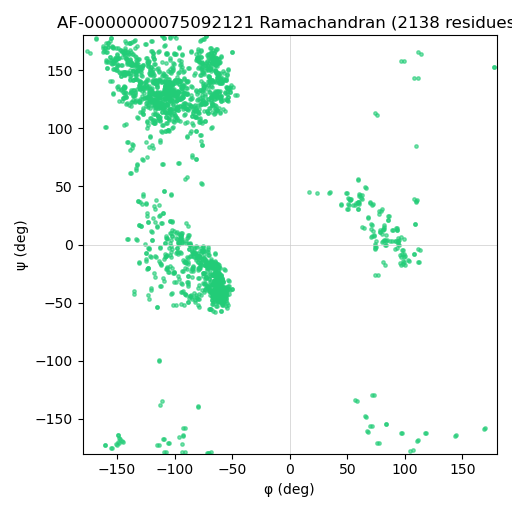 B C 1
ATOM 16085 O O . GLN B 1 927 ? 25.156 -12.078 -5.324 1 80.75 927 GLN B O 1
ATOM 16090 N N . LYS B 1 928 ? 24.047 -11.102 -3.697 1 80.56 928 LYS B N 1
ATOM 16091 C CA . LYS B 1 928 ? 23.859 -9.875 -4.465 1 80.56 928 LYS B CA 1
ATOM 16092 C C . LYS B 1 928 ? 25.188 -9.328 -4.969 1 80.56 928 LYS B C 1
ATOM 16094 O O . LYS B 1 928 ? 25.281 -8.852 -6.102 1 80.56 928 LYS B O 1
ATOM 16099 N N . HIS B 1 929 ? 26.266 -9.469 -4.152 1 84.62 929 HIS B N 1
ATOM 16100 C CA . HIS B 1 929 ? 27.562 -8.891 -4.516 1 84.62 929 HIS B CA 1
ATOM 16101 C C . HIS B 1 929 ? 28.516 -9.961 -5.02 1 84.62 929 HIS B C 1
ATOM 16103 O O . HIS B 1 929 ? 29.719 -9.711 -5.172 1 84.62 929 HIS B O 1
ATOM 16109 N N . ALA B 1 930 ? 28.094 -11.125 -5.258 1 87.56 930 ALA B N 1
ATOM 16110 C CA . ALA B 1 930 ? 28.922 -12.195 -5.793 1 87.56 930 ALA B CA 1
ATOM 16111 C C . ALA B 1 930 ? 29.188 -11.992 -7.285 1 87.56 930 ALA B C 1
ATOM 16113 O O . ALA B 1 930 ? 28.297 -11.555 -8.023 1 87.56 930 ALA B O 1
ATOM 16114 N N . ILE B 1 931 ? 30.484 -12.25 -7.648 1 86.38 931 ILE B N 1
ATOM 16115 C CA . ILE B 1 931 ? 30.812 -12.242 -9.07 1 86.38 931 ILE B CA 1
ATOM 16116 C C . ILE B 1 931 ? 30.078 -13.383 -9.773 1 86.38 931 ILE B C 1
ATOM 16118 O O . ILE B 1 931 ? 30.219 -14.547 -9.398 1 86.38 931 ILE B O 1
ATOM 16122 N N . LYS B 1 932 ? 29.234 -13.094 -10.758 1 76.69 932 LYS B N 1
ATOM 16123 C CA . LYS B 1 932 ? 28.266 -14.047 -11.305 1 76.69 932 LYS B CA 1
ATOM 16124 C C . LYS B 1 932 ? 28.891 -14.859 -12.438 1 76.69 932 LYS B C 1
ATOM 16126 O O . LYS B 1 932 ? 28.562 -16.031 -12.609 1 76.69 932 LYS B O 1
ATOM 16131 N N . VAL B 1 933 ? 29.734 -14.266 -13.227 1 76.44 933 VAL B N 1
ATOM 16132 C CA . VAL B 1 933 ? 30.312 -14.961 -14.383 1 76.44 933 VAL B CA 1
ATOM 16133 C C . VAL B 1 933 ? 31.75 -15.352 -14.094 1 76.44 933 VAL B C 1
ATOM 16135 O O . VAL B 1 933 ? 32.656 -14.523 -14.195 1 76.44 933 VAL B O 1
ATOM 16138 N N . ILE B 1 934 ? 32 -16.594 -13.695 1 87.19 934 ILE B N 1
ATOM 16139 C CA . ILE B 1 934 ? 33.312 -17.125 -13.398 1 87.19 934 ILE B CA 1
ATOM 16140 C C . ILE B 1 934 ? 33.531 -18.453 -14.133 1 87.19 934 ILE B C 1
ATOM 16142 O O . ILE B 1 934 ? 32.688 -19.344 -14.039 1 87.19 934 ILE B O 1
ATOM 16146 N N . LYS B 1 935 ? 34.594 -18.453 -14.93 1 86.56 935 LYS B N 1
ATOM 16147 C CA . LYS B 1 935 ? 35.031 -19.734 -15.492 1 86.56 935 LYS B CA 1
ATOM 16148 C C . LYS B 1 935 ? 36.031 -20.422 -14.57 1 86.56 935 LYS B C 1
ATOM 16150 O O . LYS B 1 935 ? 36.938 -19.797 -14.062 1 86.56 935 LYS B O 1
ATOM 16155 N N . VAL B 1 936 ? 35.781 -21.688 -14.273 1 93.62 936 VAL B N 1
ATOM 16156 C CA . VAL B 1 936 ? 36.688 -22.438 -13.406 1 93.62 936 VAL B CA 1
ATOM 16157 C C . VAL B 1 936 ? 37.094 -23.734 -14.102 1 93.62 936 VAL B C 1
ATOM 16159 O O . VAL B 1 936 ? 36.312 -24.375 -14.789 1 93.62 936 VAL B O 1
ATOM 16162 N N . THR B 1 937 ? 38.406 -24.031 -14.031 1 92.75 937 THR B N 1
ATOM 16163 C CA . THR B 1 937 ? 38.906 -25.297 -14.523 1 92.75 937 THR B CA 1
ATOM 16164 C C . THR B 1 937 ? 39.625 -26.062 -13.406 1 92.75 937 THR B C 1
ATOM 16166 O O . THR B 1 937 ? 40.062 -25.469 -12.43 1 92.75 937 THR B O 1
ATOM 16169 N N . CYS B 1 938 ? 39.531 -27.328 -13.492 1 93.31 938 CYS B N 1
ATOM 16170 C CA . CYS B 1 938 ? 40.188 -28.25 -12.578 1 93.31 938 CYS B CA 1
ATOM 16171 C C . CYS B 1 938 ? 41.219 -29.078 -13.305 1 93.31 938 CYS B C 1
ATOM 16173 O O . CYS B 1 938 ? 41 -29.547 -14.422 1 93.31 938 CYS B O 1
ATOM 16175 N N . ASN B 1 939 ? 42.438 -29.328 -12.695 1 91.12 939 ASN B N 1
ATOM 16176 C CA . ASN B 1 939 ? 43.531 -30.031 -13.352 1 91.12 939 ASN B CA 1
ATOM 16177 C C . ASN B 1 939 ? 43.281 -31.531 -13.422 1 91.12 939 ASN B C 1
ATOM 16179 O O . ASN B 1 939 ? 44 -32.25 -14.141 1 91.12 939 ASN B O 1
ATOM 16183 N N . ILE B 1 940 ? 42.281 -31.969 -12.688 1 89 940 ILE B N 1
ATOM 16184 C CA . ILE B 1 940 ? 41.969 -33.375 -12.695 1 89 940 ILE B CA 1
ATOM 16185 C C . ILE B 1 940 ? 40.531 -33.594 -13.125 1 89 940 ILE B C 1
ATOM 16187 O O . ILE B 1 940 ? 39.719 -32.688 -13.047 1 89 940 ILE B O 1
ATOM 16191 N N . PRO B 1 941 ? 40.25 -34.75 -13.594 1 87.19 941 PRO B N 1
ATOM 16192 C CA . PRO B 1 941 ? 38.875 -35.031 -14.078 1 87.19 941 PRO B CA 1
ATOM 16193 C C . PRO B 1 941 ? 37.844 -34.906 -12.969 1 87.19 941 PRO B C 1
ATOM 16195 O O . PRO B 1 941 ? 38.094 -35.312 -11.828 1 87.19 941 PRO B O 1
ATOM 16198 N N . CYS B 1 942 ? 36.719 -34.438 -13.336 1 88.56 942 CYS B N 1
ATOM 16199 C CA . CYS B 1 942 ? 35.562 -34.312 -12.43 1 88.56 942 CYS B CA 1
ATOM 16200 C C . CYS B 1 942 ? 34.562 -35.438 -12.617 1 88.56 942 CYS B C 1
ATOM 16202 O O . CYS B 1 942 ? 34.562 -36.094 -13.656 1 88.56 942 CYS B O 1
ATOM 16204 N N . GLN B 1 943 ? 33.875 -35.656 -11.609 1 79.38 943 GLN B N 1
ATOM 16205 C CA . GLN B 1 943 ? 32.781 -36.625 -11.695 1 79.38 943 GLN B CA 1
ATOM 16206 C C . GLN B 1 943 ? 31.703 -36.156 -12.68 1 79.38 943 GLN B C 1
ATOM 16208 O O . GLN B 1 943 ? 31.312 -34.969 -12.664 1 79.38 943 GLN B O 1
ATOM 16213 N N . PRO B 1 944 ? 31.344 -37.062 -13.594 1 64.88 944 PRO B N 1
ATOM 16214 C CA . PRO B 1 944 ? 30.281 -36.656 -14.516 1 64.88 944 PRO B CA 1
ATOM 16215 C C . PRO B 1 944 ? 29.078 -36.062 -13.789 1 64.88 944 PRO B C 1
ATOM 16217 O O . PRO B 1 944 ? 28.656 -36.594 -12.75 1 64.88 944 PRO B O 1
ATOM 16220 N N . SER B 1 945 ? 28.469 -34.938 -14.234 1 63.12 945 SER B N 1
ATOM 16221 C CA . SER B 1 945 ? 27.328 -34.188 -13.711 1 63.12 945 SER B CA 1
ATOM 16222 C C . SER B 1 945 ? 27.719 -33.375 -12.469 1 63.12 945 SER B C 1
ATOM 16224 O O . SER B 1 945 ? 26.859 -32.75 -11.836 1 63.12 945 SER B O 1
ATOM 16226 N N . GLN B 1 946 ? 28.953 -33.531 -12.094 1 82.88 946 GLN B N 1
ATOM 16227 C CA . GLN B 1 946 ? 29.5 -32.75 -10.992 1 82.88 946 GLN B CA 1
ATOM 16228 C C . GLN B 1 946 ? 30.781 -32.062 -11.406 1 82.88 946 GLN B C 1
ATOM 16230 O O . GLN B 1 946 ? 31.781 -32.094 -10.672 1 82.88 946 GLN B O 1
ATOM 16235 N N . GLU B 1 947 ? 30.688 -31.531 -12.586 1 84.44 947 GLU B N 1
ATOM 16236 C CA . GLU B 1 947 ? 31.844 -30.859 -13.156 1 84.44 947 GLU B CA 1
ATOM 16237 C C . GLU B 1 947 ? 32.188 -29.594 -12.359 1 84.44 947 GLU B C 1
ATOM 16239 O O . GLU B 1 947 ? 31.344 -29.062 -11.641 1 84.44 947 GLU B O 1
ATOM 16244 N N . VAL B 1 948 ? 33.344 -29.188 -12.523 1 90.5 948 VAL B N 1
ATOM 16245 C CA . VAL B 1 948 ? 33.906 -28.125 -11.695 1 90.5 948 VAL B CA 1
ATOM 16246 C C . VAL B 1 948 ? 33.125 -26.828 -11.883 1 90.5 948 VAL B C 1
ATOM 16248 O O . VAL B 1 948 ? 33.125 -25.969 -11 1 90.5 948 VAL B O 1
ATOM 16251 N N . CYS B 1 949 ? 32.406 -26.703 -12.992 1 83.94 949 CYS B N 1
ATOM 16252 C CA . CYS B 1 949 ? 31.641 -25.484 -13.227 1 83.94 949 CYS B CA 1
ATOM 16253 C C . CYS B 1 949 ? 30.531 -25.312 -12.188 1 83.94 949 CYS B C 1
ATOM 16255 O O . CYS B 1 949 ? 30.031 -24.219 -11.977 1 83.94 949 CYS B O 1
ATOM 16257 N N . LYS B 1 950 ? 30.156 -26.344 -11.508 1 85 950 LYS B N 1
ATOM 16258 C CA . LYS B 1 950 ? 29.125 -26.297 -10.477 1 85 950 LYS B CA 1
ATOM 16259 C C . LYS B 1 950 ? 29.609 -25.531 -9.242 1 85 950 LYS B C 1
ATOM 16261 O O . LYS B 1 950 ? 28.797 -25.094 -8.43 1 85 950 LYS B O 1
ATOM 16266 N N . LEU B 1 951 ? 30.891 -25.375 -9.148 1 89.19 951 LEU B N 1
ATOM 16267 C CA . LEU B 1 951 ? 31.469 -24.688 -8.008 1 89.19 951 LEU B CA 1
ATOM 16268 C C . LEU B 1 951 ? 31.188 -23.188 -8.078 1 89.19 951 LEU B C 1
ATOM 16270 O O . LEU B 1 951 ? 31.266 -22.484 -7.066 1 89.19 951 LEU B O 1
ATOM 16274 N N . THR B 1 952 ? 30.859 -22.719 -9.281 1 87.69 952 THR B N 1
ATOM 16275 C CA . THR B 1 952 ? 30.75 -21.281 -9.43 1 87.69 952 THR B CA 1
ATOM 16276 C C . THR B 1 952 ? 29.422 -20.906 -10.086 1 87.69 952 THR B C 1
ATOM 16278 O O . THR B 1 952 ? 29.281 -19.812 -10.641 1 87.69 952 THR B O 1
ATOM 16281 N N . ASP B 1 953 ? 28.531 -21.781 -10.102 1 74.25 953 ASP B N 1
ATOM 16282 C CA . ASP B 1 953 ? 27.297 -21.531 -10.828 1 74.25 953 ASP B CA 1
ATOM 16283 C C . ASP B 1 953 ? 26.281 -20.812 -9.938 1 74.25 953 ASP B C 1
ATOM 16285 O O . ASP B 1 953 ? 25.188 -20.453 -10.391 1 74.25 953 ASP B O 1
ATOM 16289 N N . GLY B 1 954 ? 26.641 -20.547 -8.75 1 73.69 954 GLY B N 1
ATOM 16290 C CA . GLY B 1 954 ? 25.812 -19.797 -7.832 1 73.69 954 GLY B CA 1
ATOM 16291 C C . GLY B 1 954 ? 24.641 -20.594 -7.297 1 73.69 954 GLY B C 1
ATOM 16292 O O . GLY B 1 954 ? 23.859 -20.094 -6.484 1 73.69 954 GLY B O 1
ATOM 16293 N N . ASP B 1 955 ? 24.422 -21.766 -7.684 1 69 955 ASP B N 1
ATOM 16294 C CA . ASP B 1 955 ? 23.344 -22.641 -7.254 1 69 955 ASP B CA 1
ATOM 16295 C C . ASP B 1 955 ? 23.766 -23.5 -6.066 1 69 955 ASP B C 1
ATOM 16297 O O . ASP B 1 955 ? 24.594 -24.406 -6.215 1 69 955 ASP B O 1
ATOM 16301 N N . THR B 1 956 ? 23.156 -23.203 -4.961 1 69.06 956 THR B N 1
ATOM 16302 C CA . THR B 1 956 ? 23.594 -23.875 -3.75 1 69.06 956 THR B CA 1
ATOM 16303 C C . THR B 1 956 ? 23.172 -25.344 -3.77 1 69.06 956 THR B C 1
ATOM 16305 O O . THR B 1 956 ? 23.609 -26.141 -2.918 1 69.06 956 THR B O 1
ATOM 16308 N N . LYS B 1 957 ? 22.453 -25.656 -4.73 1 64.25 957 LYS B N 1
ATOM 16309 C CA . LYS B 1 957 ? 22.047 -27.047 -4.859 1 64.25 957 LYS B CA 1
ATOM 16310 C C . LYS B 1 957 ? 23.047 -27.828 -5.715 1 64.25 957 LYS B C 1
ATOM 16312 O O . LYS B 1 957 ? 23.016 -29.062 -5.742 1 64.25 957 LYS B O 1
ATOM 16317 N N . SER B 1 958 ? 23.906 -27.141 -6.434 1 74.62 958 SER B N 1
ATOM 16318 C CA . SER B 1 958 ? 24.922 -27.781 -7.27 1 74.62 958 SER B CA 1
ATOM 16319 C C . SER B 1 958 ? 26.078 -28.312 -6.426 1 74.62 958 SER B C 1
ATOM 16321 O O . SER B 1 958 ? 26.266 -27.891 -5.285 1 74.62 958 SER B O 1
ATOM 16323 N N . LEU B 1 959 ? 26.766 -29.422 -6.922 1 85.06 959 LEU B N 1
ATOM 16324 C CA . LEU B 1 959 ? 27.922 -30.016 -6.234 1 85.06 959 LEU B CA 1
ATOM 16325 C C . LEU B 1 959 ? 29.031 -30.344 -7.223 1 85.06 959 LEU B C 1
ATOM 16327 O O . LEU B 1 959 ? 28.781 -30.984 -8.25 1 85.06 959 LEU B O 1
ATOM 16331 N N . TRP B 1 960 ? 30.156 -29.906 -6.953 1 91.5 960 TRP B N 1
ATOM 16332 C CA . TRP B 1 960 ? 31.375 -30.312 -7.641 1 91.5 960 TRP B CA 1
ATOM 16333 C C . TRP B 1 960 ? 32.062 -31.453 -6.898 1 91.5 960 TRP B C 1
ATOM 16335 O O . TRP B 1 960 ? 32.125 -31.453 -5.668 1 91.5 960 TRP B O 1
ATOM 16345 N N . HIS B 1 961 ? 32.406 -32.406 -7.625 1 90.56 961 HIS B N 1
ATOM 16346 C CA . HIS B 1 961 ? 33.219 -33.5 -7.082 1 90.56 961 HIS B CA 1
ATOM 16347 C C . HIS B 1 961 ? 34.219 -34.031 -8.117 1 90.56 961 HIS B C 1
ATOM 16349 O O . HIS B 1 961 ? 33.844 -34.188 -9.289 1 90.56 961 HIS B O 1
ATOM 16355 N N . THR B 1 962 ? 35.5 -34.25 -7.699 1 90.12 962 THR B N 1
ATOM 16356 C CA . THR B 1 962 ? 36.469 -34.906 -8.594 1 90.12 962 THR B CA 1
ATOM 16357 C C . THR B 1 962 ? 36.062 -36.375 -8.836 1 90.12 962 THR B C 1
ATOM 16359 O O . THR B 1 962 ? 35.219 -36.906 -8.102 1 90.12 962 THR B O 1
ATOM 16362 N N . HIS B 1 963 ? 36.562 -36.906 -9.93 1 85.75 963 HIS B N 1
ATOM 16363 C CA . HIS B 1 963 ? 36.156 -38.219 -10.367 1 85.75 963 HIS B CA 1
ATOM 16364 C C . HIS B 1 963 ? 36.281 -39.25 -9.242 1 85.75 963 HIS B C 1
ATOM 16366 O O . HIS B 1 963 ? 37.344 -39.375 -8.633 1 85.75 963 HIS B O 1
ATOM 16372 N N . TRP B 1 964 ? 35.312 -40.156 -8.93 1 76.5 964 TRP B N 1
ATOM 16373 C CA . TRP B 1 964 ? 35.156 -41.062 -7.789 1 76.5 964 TRP B CA 1
ATOM 16374 C C . TRP B 1 964 ? 36.125 -42.219 -7.887 1 76.5 964 TRP B C 1
ATOM 16376 O O . TRP B 1 964 ? 36.531 -42.812 -6.871 1 76.5 964 TRP B O 1
ATOM 16386 N N . ALA B 1 965 ? 36.375 -42.594 -9.133 1 70.19 965 ALA B N 1
ATOM 16387 C CA . ALA B 1 965 ? 37.125 -43.844 -9.352 1 70.19 965 ALA B CA 1
ATOM 16388 C C . ALA B 1 965 ? 38.594 -43.656 -9.031 1 70.19 965 ALA B C 1
ATOM 16390 O O . ALA B 1 965 ? 39.375 -44.625 -9 1 70.19 965 ALA B O 1
ATOM 16391 N N . ARG B 1 966 ? 39.094 -42.469 -8.766 1 74.56 966 ARG B N 1
ATOM 16392 C CA . ARG B 1 966 ? 40.531 -42.188 -8.555 1 74.56 966 ARG B CA 1
ATOM 16393 C C . ARG B 1 966 ? 40.781 -41.562 -7.199 1 74.56 966 ARG B C 1
ATOM 16395 O O . ARG B 1 966 ? 40.781 -40.312 -7.09 1 74.56 966 ARG B O 1
ATOM 16402 N N . PRO B 1 967 ? 40.906 -42.375 -6.164 1 69.75 967 PRO B N 1
ATOM 16403 C CA . PRO B 1 967 ? 41.219 -41.75 -4.867 1 69.75 967 PRO B CA 1
ATOM 16404 C C . PRO B 1 967 ? 42.625 -41.156 -4.805 1 69.75 967 PRO B C 1
ATOM 16406 O O . PRO B 1 967 ? 43.406 -41.312 -5.75 1 69.75 967 PRO B O 1
ATOM 16409 N N . ASP B 1 968 ? 42.938 -40.281 -3.783 1 74.94 968 ASP B N 1
ATOM 16410 C CA . ASP B 1 968 ? 44.25 -39.719 -3.465 1 74.94 968 ASP B CA 1
ATOM 16411 C C . ASP B 1 968 ? 44.656 -38.688 -4.516 1 74.94 968 ASP B C 1
ATOM 16413 O O . ASP B 1 968 ? 45.844 -38.594 -4.871 1 74.94 968 ASP B O 1
ATOM 16417 N N . GLN B 1 969 ? 43.656 -38 -5.023 1 82 969 GLN B N 1
ATOM 16418 C CA . GLN B 1 969 ? 43.969 -36.969 -6.023 1 82 969 GLN B CA 1
ATOM 16419 C C . GLN B 1 969 ? 44.562 -35.719 -5.383 1 82 969 GLN B C 1
ATOM 16421 O O . GLN B 1 969 ? 45.281 -34.969 -6.043 1 82 969 GLN B O 1
ATOM 16426 N N . ALA B 1 970 ? 44.281 -35.438 -4.055 1 80.81 970 ALA B N 1
ATOM 16427 C CA . ALA B 1 970 ? 44.938 -34.406 -3.244 1 80.81 970 ALA B CA 1
ATOM 16428 C C . ALA B 1 970 ? 45.625 -35.031 -2.039 1 80.81 970 ALA B C 1
ATOM 16430 O O . ALA B 1 970 ? 44.969 -35.5 -1.108 1 80.81 970 ALA B O 1
ATOM 16431 N N . ASN B 1 971 ? 46.906 -35.156 -2.012 1 80.75 971 ASN B N 1
ATOM 16432 C CA . ASN B 1 971 ? 47.75 -35.781 -0.979 1 80.75 971 ASN B CA 1
ATOM 16433 C C . ASN B 1 971 ? 49.062 -35.062 -0.786 1 80.75 971 ASN B C 1
ATOM 16435 O O . ASN B 1 971 ? 49.969 -35.188 -1.597 1 80.75 971 ASN B O 1
ATOM 16439 N N . PRO B 1 972 ? 49.062 -34.281 0.333 1 76.38 972 PRO B N 1
ATOM 16440 C CA . PRO B 1 972 ? 50.281 -33.5 0.543 1 76.38 972 PRO B CA 1
ATOM 16441 C C . PRO B 1 972 ? 51.531 -34.375 0.645 1 76.38 972 PRO B C 1
ATOM 16443 O O . PRO B 1 972 ? 52.625 -33.938 0.233 1 76.38 972 PRO B O 1
ATOM 16446 N N . GLN B 1 973 ? 51.5 -35.5 1.234 1 75.88 973 GLN B N 1
ATOM 16447 C CA . GLN B 1 973 ? 52.656 -36.375 1.414 1 75.88 973 GLN B CA 1
ATOM 16448 C C . GLN B 1 973 ? 53.188 -36.875 0.071 1 75.88 973 GLN B C 1
ATOM 16450 O O . GLN B 1 973 ? 54.375 -37.156 -0.061 1 75.88 973 GLN B O 1
ATOM 16455 N N . LYS B 1 974 ? 52.438 -36.938 -0.834 1 80.94 974 LYS B N 1
ATOM 16456 C CA . LYS B 1 974 ? 52.844 -37.438 -2.145 1 80.94 974 LYS B CA 1
ATOM 16457 C C . LYS B 1 974 ? 53 -36.312 -3.145 1 80.94 974 LYS B C 1
ATOM 16459 O O . LYS B 1 974 ? 53.156 -36.531 -4.344 1 80.94 974 LYS B O 1
ATOM 16464 N N . GLY B 1 975 ? 52.719 -35.156 -2.777 1 78.5 975 GLY B N 1
ATOM 16465 C CA . GLY B 1 975 ? 52.844 -33.969 -3.594 1 78.5 975 GLY B CA 1
ATOM 16466 C C . GLY B 1 975 ? 51.719 -33.75 -4.57 1 78.5 975 GLY B C 1
ATOM 16467 O O . GLY B 1 975 ? 51.844 -33 -5.539 1 78.5 975 GLY B O 1
ATOM 16468 N N . LYS B 1 976 ? 50.719 -34.469 -4.48 1 86.19 976 LYS B N 1
ATOM 16469 C CA . LYS B 1 976 ? 49.562 -34.312 -5.367 1 86.19 976 LYS B CA 1
ATOM 16470 C C . LYS B 1 976 ? 48.688 -33.156 -4.914 1 86.19 976 LYS B C 1
ATOM 16472 O O . LYS B 1 976 ? 48.344 -33.062 -3.732 1 86.19 976 LYS B O 1
ATOM 16477 N N . VAL B 1 977 ? 48.375 -32.344 -5.891 1 91.75 977 VAL B N 1
ATOM 16478 C CA . VAL B 1 977 ? 47.594 -31.156 -5.594 1 91.75 977 VAL B CA 1
ATOM 16479 C C . VAL B 1 977 ? 46.438 -31.031 -6.598 1 91.75 977 VAL B C 1
ATOM 16481 O O . VAL B 1 977 ? 46.625 -31.312 -7.785 1 91.75 977 VAL B O 1
ATOM 16484 N N . ILE B 1 978 ? 45.219 -30.734 -6.047 1 94.5 978 ILE B N 1
ATOM 16485 C CA . ILE B 1 978 ? 44.156 -30.312 -6.941 1 94.5 978 ILE B CA 1
ATOM 16486 C C . ILE B 1 978 ? 44.219 -28.812 -7.176 1 94.5 978 ILE B C 1
ATOM 16488 O O . ILE B 1 978 ? 44.281 -28.031 -6.223 1 94.5 978 ILE B O 1
ATOM 16492 N N . THR B 1 979 ? 44.281 -28.469 -8.375 1 95.31 979 THR B N 1
ATOM 16493 C CA . THR B 1 979 ? 44.375 -27.047 -8.703 1 95.31 979 THR B CA 1
ATOM 16494 C C . THR B 1 979 ? 43.125 -26.578 -9.414 1 95.31 979 THR B C 1
ATOM 16496 O O . THR B 1 979 ? 42.688 -27.172 -10.398 1 95.31 979 THR B O 1
ATOM 16499 N N . LEU B 1 980 ? 42.594 -25.531 -8.844 1 96.56 980 LEU B N 1
ATOM 16500 C CA . LEU B 1 980 ? 41.469 -24.844 -9.477 1 96.56 980 LEU B CA 1
ATOM 16501 C C . LEU B 1 980 ? 41.906 -23.484 -10.023 1 96.56 980 LEU B C 1
ATOM 16503 O O . LEU B 1 980 ? 42.562 -22.719 -9.328 1 96.56 980 LEU B O 1
ATOM 16507 N N . ASN B 1 981 ? 41.562 -23.266 -11.258 1 95.44 981 ASN B N 1
ATOM 16508 C CA . ASN B 1 981 ? 41.844 -21.984 -11.883 1 95.44 981 ASN B CA 1
ATOM 16509 C C . ASN B 1 981 ? 40.562 -21.219 -12.195 1 95.44 981 ASN B C 1
ATOM 16511 O O . ASN B 1 981 ? 39.688 -21.703 -12.93 1 95.44 981 ASN B O 1
ATOM 16515 N N . PHE B 1 982 ? 40.469 -20.078 -11.602 1 95.69 982 PHE B N 1
ATOM 16516 C CA . PHE B 1 982 ? 39.312 -19.234 -11.805 1 95.69 982 PHE B CA 1
ATOM 16517 C C . PHE B 1 982 ? 39.625 -18.078 -12.734 1 95.69 982 PHE B C 1
ATOM 16519 O O . PHE B 1 982 ? 40.688 -17.469 -12.633 1 95.69 982 PHE B O 1
ATOM 16526 N N . ASP B 1 983 ? 38.75 -17.812 -13.664 1 92.62 983 ASP B N 1
ATOM 16527 C CA . ASP B 1 983 ? 38.812 -16.703 -14.609 1 92.62 983 ASP B CA 1
ATOM 16528 C C . ASP B 1 983 ? 37.5 -15.891 -14.578 1 92.62 983 ASP B C 1
ATOM 16530 O O . ASP B 1 983 ? 36.469 -16.359 -15.023 1 92.62 983 ASP B O 1
ATOM 16534 N N . PHE B 1 984 ? 37.719 -14.633 -14.055 1 90.12 984 PHE B N 1
ATOM 16535 C CA . PHE B 1 984 ? 36.562 -13.742 -14.008 1 90.12 984 PHE B CA 1
ATOM 16536 C C . PHE B 1 984 ? 36.312 -13.086 -15.359 1 90.12 984 PHE B C 1
ATOM 16538 O O . PHE B 1 984 ? 37.219 -13.07 -16.219 1 90.12 984 PHE B O 1
ATOM 16545 N N . ASP B 1 985 ? 35.125 -12.57 -15.617 1 78.88 985 ASP B N 1
ATOM 16546 C CA . ASP B 1 985 ? 34.781 -11.906 -16.875 1 78.88 985 ASP B CA 1
ATOM 16547 C C . ASP B 1 985 ? 35.406 -10.508 -16.938 1 78.88 985 ASP B C 1
ATOM 16549 O O . ASP B 1 985 ? 35.344 -9.836 -17.969 1 78.88 985 ASP B O 1
ATOM 16553 N N . GLY B 1 986 ? 36.031 -10.055 -15.875 1 83.19 986 GLY B N 1
ATOM 16554 C CA . GLY B 1 986 ? 36.688 -8.758 -15.758 1 83.19 986 GLY B CA 1
ATOM 16555 C C . GLY B 1 986 ? 37.562 -8.633 -14.523 1 83.19 986 GLY B C 1
ATOM 16556 O O . GLY B 1 986 ? 37.719 -9.602 -13.773 1 83.19 986 GLY B O 1
ATOM 16557 N N . ILE B 1 987 ? 38.219 -7.445 -14.445 1 89.25 987 ILE B N 1
ATOM 16558 C CA . ILE B 1 987 ? 39 -7.145 -13.25 1 89.25 987 ILE B CA 1
ATOM 16559 C C . ILE B 1 987 ? 38.094 -6.586 -12.164 1 89.25 987 ILE B C 1
ATOM 16561 O O . ILE B 1 987 ? 37.344 -5.641 -12.406 1 89.25 987 ILE B O 1
ATOM 16565 N N . TYR B 1 988 ? 38 -7.238 -11.016 1 93.81 988 TYR B N 1
ATOM 16566 C CA . TYR B 1 988 ? 37.156 -6.801 -9.906 1 93.81 988 TYR B CA 1
ATOM 16567 C C . TYR B 1 988 ? 38 -6.555 -8.656 1 93.81 988 TYR B C 1
ATOM 16569 O O . TYR B 1 988 ? 39.062 -7.16 -8.492 1 93.81 988 TYR B O 1
ATOM 16577 N N . GLU B 1 989 ? 37.531 -5.531 -7.836 1 93.62 989 GLU B N 1
ATOM 16578 C CA . GLU B 1 989 ? 38 -5.477 -6.457 1 93.62 989 GLU B CA 1
ATOM 16579 C C . GLU B 1 989 ? 37.281 -6.488 -5.578 1 93.62 989 GLU B C 1
ATOM 16581 O O . GLU B 1 989 ? 36.094 -6.301 -5.25 1 93.62 989 GLU B O 1
ATOM 16586 N N . VAL B 1 990 ? 38.031 -7.555 -5.266 1 95 990 VAL B N 1
ATOM 16587 C CA . VAL B 1 990 ? 37.375 -8.672 -4.582 1 95 990 VAL B CA 1
ATOM 16588 C C . VAL B 1 990 ? 37.594 -8.547 -3.074 1 95 990 VAL B C 1
ATOM 16590 O O . VAL B 1 990 ? 38.719 -8.406 -2.605 1 95 990 VAL B O 1
ATOM 16593 N N . ASP B 1 991 ? 36.469 -8.555 -2.322 1 93.75 991 ASP B N 1
ATOM 16594 C CA . ASP B 1 991 ? 36.469 -8.398 -0.871 1 93.75 991 ASP B CA 1
ATOM 16595 C C . ASP B 1 991 ? 36.812 -9.719 -0.177 1 93.75 991 ASP B C 1
ATOM 16597 O O . ASP B 1 991 ? 37.562 -9.75 0.794 1 93.75 991 ASP B O 1
ATOM 16601 N N . ARG B 1 992 ? 36.156 -10.805 -0.668 1 94.06 992 ARG B N 1
ATOM 16602 C CA . ARG B 1 992 ? 36.344 -12.102 -0.021 1 94.06 992 ARG B CA 1
ATOM 16603 C C . ARG B 1 992 ? 36 -13.242 -0.965 1 94.06 992 ARG B C 1
ATOM 16605 O O . ARG B 1 992 ? 35.281 -13.047 -1.949 1 94.06 992 ARG B O 1
ATOM 16612 N N . LEU B 1 993 ? 36.594 -14.453 -0.664 1 95.06 993 LEU B N 1
ATOM 16613 C CA . LEU B 1 993 ? 36.219 -15.742 -1.236 1 95.06 993 LEU B CA 1
ATOM 16614 C C . LEU B 1 993 ? 35.5 -16.594 -0.211 1 95.06 993 LEU B C 1
ATOM 16616 O O . LEU B 1 993 ? 35.906 -16.656 0.954 1 95.06 993 LEU B O 1
ATOM 16620 N N . GLU B 1 994 ? 34.344 -17.141 -0.645 1 93.75 994 GLU B N 1
ATOM 16621 C CA . GLU B 1 994 ? 33.625 -18.047 0.229 1 93.75 994 GLU B CA 1
ATOM 16622 C C . GLU B 1 994 ? 33.531 -19.453 -0.387 1 93.75 994 GLU B C 1
ATOM 16624 O O . GLU B 1 994 ? 33.156 -19.594 -1.549 1 93.75 994 GLU B O 1
ATOM 16629 N N . TYR B 1 995 ? 34.031 -20.453 0.326 1 94.88 995 TYR B N 1
ATOM 16630 C CA . TYR B 1 995 ? 33.875 -21.859 -0.024 1 94.88 995 TYR B CA 1
ATOM 16631 C C . TYR B 1 995 ? 32.781 -22.516 0.777 1 94.88 995 TYR B C 1
ATOM 16633 O O . TYR B 1 995 ? 32.781 -22.5 2.01 1 94.88 995 TYR B O 1
ATOM 16641 N N . ILE B 1 996 ? 31.766 -22.984 0.111 1 92.5 996 ILE B N 1
ATOM 16642 C CA . ILE B 1 996 ? 30.656 -23.688 0.726 1 92.5 996 ILE B CA 1
ATOM 16643 C C . ILE B 1 996 ? 30.828 -25.188 0.538 1 92.5 996 ILE B C 1
ATOM 16645 O O . ILE B 1 996 ? 30.641 -25.719 -0.563 1 92.5 996 ILE B O 1
ATOM 16649 N N . PRO B 1 997 ? 31.156 -25.875 1.615 1 92.06 997 PRO B N 1
ATOM 16650 C CA . PRO B 1 997 ? 31.344 -27.328 1.511 1 92.06 997 PRO B CA 1
ATOM 16651 C C . PRO B 1 997 ? 30.031 -28.062 1.235 1 92.06 997 PRO B C 1
ATOM 16653 O O . PRO B 1 997 ? 28.953 -27.469 1.279 1 92.06 997 PRO B O 1
ATOM 16656 N N . ARG B 1 998 ? 30.188 -29.281 0.842 1 87.88 998 ARG B N 1
ATOM 16657 C CA . ARG B 1 998 ? 28.984 -30.094 0.692 1 87.88 998 ARG B CA 1
ATOM 16658 C C . ARG B 1 998 ? 28.297 -30.312 2.037 1 87.88 998 ARG B C 1
ATOM 16660 O O . ARG B 1 998 ? 28.938 -30.188 3.088 1 87.88 998 ARG B O 1
ATOM 16667 N N . GLU B 1 999 ? 27.047 -30.609 2.146 1 77.12 999 GLU B N 1
ATOM 16668 C CA . GLU B 1 999 ? 26.188 -30.594 3.326 1 77.12 999 GLU B CA 1
ATOM 16669 C C . GLU B 1 999 ? 26.703 -31.547 4.398 1 77.12 999 GLU B C 1
ATOM 16671 O O . GLU B 1 999 ? 26.656 -31.234 5.59 1 77.12 999 GLU B O 1
ATOM 16676 N N . ASP B 1 1000 ? 27.344 -32.781 4.141 1 77.06 1000 ASP B N 1
ATOM 16677 C CA . ASP B 1 1000 ? 27.781 -33.75 5.129 1 77.06 1000 ASP B CA 1
ATOM 16678 C C . ASP B 1 1000 ? 29.281 -33.594 5.406 1 77.06 1000 ASP B C 1
ATOM 16680 O O . ASP B 1 1000 ? 29.859 -34.375 6.188 1 77.06 1000 ASP B O 1
ATOM 16684 N N . ALA B 1 1001 ? 29.828 -32.594 4.809 1 87.31 1001 ALA B N 1
ATOM 16685 C CA . ALA B 1 1001 ? 31.266 -32.406 4.906 1 87.31 1001 ALA B CA 1
ATOM 16686 C C . ALA B 1 1001 ? 32.031 -33.719 4.703 1 87.31 1001 ALA B C 1
ATOM 16688 O O . ALA B 1 1001 ? 33.031 -33.969 5.375 1 87.31 1001 ALA B O 1
ATOM 16689 N N . GLY B 1 1002 ? 31.5 -34.531 3.875 1 86.25 1002 GLY B N 1
ATOM 16690 C CA . GLY B 1 1002 ? 32.094 -35.844 3.615 1 86.25 1002 GLY B CA 1
ATOM 16691 C C . GLY B 1 1002 ? 33.281 -35.75 2.65 1 86.25 1002 GLY B C 1
ATOM 16692 O O . GLY B 1 1002 ? 34.094 -34.875 2.738 1 86.25 1002 GLY B O 1
ATOM 16693 N N . ASN B 1 1003 ? 33.312 -36.781 1.694 1 86.38 1003 ASN B N 1
ATOM 16694 C CA . ASN B 1 1003 ? 34.438 -36.938 0.757 1 86.38 1003 ASN B CA 1
ATOM 16695 C C . ASN B 1 1003 ? 34.656 -35.656 -0.057 1 86.38 1003 ASN B C 1
ATOM 16697 O O . ASN B 1 1003 ? 33.719 -35.094 -0.601 1 86.38 1003 ASN B O 1
ATOM 16701 N N . GLY B 1 1004 ? 35.906 -35.219 -0.081 1 92 1004 GLY B N 1
ATOM 16702 C CA . GLY B 1 1004 ? 36.312 -34.125 -0.952 1 92 1004 GLY B CA 1
ATOM 16703 C C . GLY B 1 1004 ? 36.312 -32.781 -0.248 1 92 1004 GLY B C 1
ATOM 16704 O O . GLY B 1 1004 ? 36.812 -31.781 -0.801 1 92 1004 GLY B O 1
ATOM 16705 N N . THR B 1 1005 ? 35.781 -32.719 0.986 1 94.56 1005 THR B N 1
ATOM 16706 C CA . THR B 1 1005 ? 35.781 -31.453 1.725 1 94.56 1005 THR B CA 1
ATOM 16707 C C . THR B 1 1005 ? 37.219 -30.891 1.85 1 94.56 1005 THR B C 1
ATOM 16709 O O . THR B 1 1005 ? 38.125 -31.609 2.252 1 94.56 1005 THR B O 1
ATOM 16712 N N . ILE B 1 1006 ? 37.344 -29.656 1.526 1 95.12 1006 ILE B N 1
ATOM 16713 C CA . ILE B 1 1006 ? 38.656 -29.031 1.455 1 95.12 1006 ILE B CA 1
ATOM 16714 C C . ILE B 1 1006 ? 39.094 -28.625 2.855 1 95.12 1006 ILE B C 1
ATOM 16716 O O . ILE B 1 1006 ? 38.375 -27.969 3.588 1 95.12 1006 ILE B O 1
ATOM 16720 N N . LEU B 1 1007 ? 40.344 -28.969 3.17 1 94.5 1007 LEU B N 1
ATOM 16721 C CA . LEU B 1 1007 ? 40.844 -28.734 4.52 1 94.5 1007 LEU B CA 1
ATOM 16722 C C . LEU B 1 1007 ? 42 -27.75 4.504 1 94.5 1007 LEU B C 1
ATOM 16724 O O . LEU B 1 1007 ? 42.312 -27.125 5.52 1 94.5 1007 LEU B O 1
ATOM 16728 N N . GLN B 1 1008 ? 42.688 -27.703 3.463 1 93.88 1008 GLN B N 1
ATOM 16729 C CA . GLN B 1 1008 ? 43.844 -26.828 3.379 1 93.88 1008 GLN B CA 1
ATOM 16730 C C . GLN B 1 1008 ? 44.031 -26.297 1.959 1 93.88 1008 GLN B C 1
ATOM 16732 O O . GLN B 1 1008 ? 43.938 -27.062 0.993 1 93.88 1008 GLN B O 1
ATOM 16737 N N . VAL B 1 1009 ? 44.25 -24.953 1.849 1 95.88 1009 VAL B N 1
ATOM 16738 C CA . VAL B 1 1009 ? 44.406 -24.375 0.518 1 95.88 1009 VAL B CA 1
ATOM 16739 C C . VAL B 1 1009 ? 45.531 -23.344 0.527 1 95.88 1009 VAL B C 1
ATOM 16741 O O . VAL B 1 1009 ? 45.938 -22.891 1.592 1 95.88 1009 VAL B O 1
ATOM 16744 N N . GLN B 1 1010 ? 46.094 -23.031 -0.64 1 95.81 1010 GLN B N 1
ATOM 16745 C CA . GLN B 1 1010 ? 46.906 -21.875 -0.989 1 95.81 1010 GLN B CA 1
ATOM 16746 C C . GLN B 1 1010 ? 46.375 -21.203 -2.256 1 95.81 1010 GLN B C 1
ATOM 16748 O O . GLN B 1 1010 ? 45.75 -21.844 -3.098 1 95.81 1010 GLN B O 1
ATOM 16753 N N . TYR B 1 1011 ? 46.531 -19.938 -2.326 1 96.62 1011 TYR B N 1
ATOM 16754 C CA . TYR B 1 1011 ? 46.031 -19.281 -3.529 1 96.62 1011 TYR B CA 1
ATOM 16755 C C . TYR B 1 1011 ? 47 -18.203 -4.008 1 96.62 1011 TYR B C 1
ATOM 16757 O O . TYR B 1 1011 ? 47.875 -17.781 -3.258 1 96.62 1011 TYR B O 1
ATOM 16765 N N . ARG B 1 1012 ? 47 -17.859 -5.207 1 96.56 1012 ARG B N 1
ATOM 16766 C CA . ARG B 1 1012 ? 47.625 -16.672 -5.816 1 96.56 1012 ARG B CA 1
ATOM 16767 C C . ARG B 1 1012 ? 46.688 -16.047 -6.848 1 96.56 1012 ARG B C 1
ATOM 16769 O O . ARG B 1 1012 ? 45.719 -16.656 -7.258 1 96.56 1012 ARG B O 1
ATOM 16776 N N . HIS B 1 1013 ? 46.875 -14.789 -7.125 1 96.56 1013 HIS B N 1
ATOM 16777 C CA . HIS B 1 1013 ? 45.969 -14.055 -8.008 1 96.56 1013 HIS B CA 1
ATOM 16778 C C . HIS B 1 1013 ? 46.75 -13.234 -9.031 1 96.56 1013 HIS B C 1
ATOM 16780 O O . HIS B 1 1013 ? 47.938 -13.008 -8.867 1 96.56 1013 HIS B O 1
ATOM 16786 N N . SER B 1 1014 ? 46.125 -12.883 -10.102 1 95.44 1014 SER B N 1
ATOM 16787 C CA . SER B 1 1014 ? 46.688 -12.086 -11.188 1 95.44 1014 SER B CA 1
ATOM 16788 C C . SER B 1 1014 ? 45.625 -11.219 -11.844 1 95.44 1014 SER B C 1
ATOM 16790 O O . SER B 1 1014 ? 44.438 -11.578 -11.859 1 95.44 1014 SER B O 1
ATOM 16792 N N . THR B 1 1015 ? 45.969 -10.031 -12.344 1 94 1015 THR B N 1
ATOM 16793 C CA . THR B 1 1015 ? 45.062 -9.156 -13.07 1 94 1015 THR B CA 1
ATOM 16794 C C . THR B 1 1015 ? 45.156 -9.406 -14.57 1 94 1015 THR B C 1
ATOM 16796 O O . THR B 1 1015 ? 44.219 -9.086 -15.312 1 94 1015 THR B O 1
ATOM 16799 N N . ASP B 1 1016 ? 46.344 -9.992 -15.016 1 90.75 1016 ASP B N 1
ATOM 16800 C CA . ASP B 1 1016 ? 46.531 -10.109 -16.453 1 90.75 1016 ASP B CA 1
ATOM 16801 C C . ASP B 1 1016 ? 46.844 -11.555 -16.859 1 90.75 1016 ASP B C 1
ATOM 16803 O O . ASP B 1 1016 ? 47.031 -11.852 -18.047 1 90.75 1016 ASP B O 1
ATOM 16807 N N . GLY B 1 1017 ? 46.906 -12.484 -15.938 1 90.5 1017 GLY B N 1
ATOM 16808 C CA . GLY B 1 1017 ? 47.156 -13.883 -16.234 1 90.5 1017 GLY B CA 1
ATOM 16809 C C . GLY B 1 1017 ? 48.625 -14.18 -16.469 1 90.5 1017 GLY B C 1
ATOM 16810 O O . GLY B 1 1017 ? 49 -15.32 -16.766 1 90.5 1017 GLY B O 1
ATOM 16811 N N . LYS B 1 1018 ? 49.594 -13.094 -16.328 1 90.75 1018 LYS B N 1
ATOM 16812 C CA . LYS B 1 1018 ? 51.031 -13.242 -16.547 1 90.75 1018 LYS B CA 1
ATOM 16813 C C . LYS B 1 1018 ? 51.812 -13.023 -15.266 1 90.75 1018 LYS B C 1
ATOM 16815 O O . LYS B 1 1018 ? 52.625 -13.859 -14.875 1 90.75 1018 LYS B O 1
ATOM 16820 N N . ALA B 1 1019 ? 51.531 -11.906 -14.711 1 92.44 1019 ALA B N 1
ATOM 16821 C CA . ALA B 1 1019 ? 52.156 -11.602 -13.422 1 92.44 1019 ALA B CA 1
ATOM 16822 C C . ALA B 1 1019 ? 51.281 -12.094 -12.266 1 92.44 1019 ALA B C 1
ATOM 16824 O O . ALA B 1 1019 ? 50.125 -11.68 -12.125 1 92.44 1019 ALA B O 1
ATOM 16825 N N . TRP B 1 1020 ? 51.844 -12.984 -11.547 1 95.75 1020 TRP B N 1
ATOM 16826 C CA . TRP B 1 1020 ? 51.094 -13.586 -10.453 1 95.75 1020 TRP B CA 1
ATOM 16827 C C . TRP B 1 1020 ? 51.656 -13.164 -9.102 1 95.75 1020 TRP B C 1
ATOM 16829 O O . TRP B 1 1020 ? 52.875 -12.953 -8.977 1 95.75 1020 TRP B O 1
ATOM 16839 N N . SER B 1 1021 ? 50.812 -13 -8.133 1 95.31 1021 SER B N 1
ATOM 16840 C CA . SER B 1 1021 ? 51.281 -12.82 -6.762 1 95.31 1021 SER B CA 1
ATOM 16841 C C . SER B 1 1021 ? 51.969 -14.078 -6.242 1 95.31 1021 SER B C 1
ATOM 16843 O O . SER B 1 1021 ? 51.812 -15.156 -6.812 1 95.31 1021 SER B O 1
ATOM 16845 N N . PRO B 1 1022 ? 52.812 -13.836 -5.184 1 93.5 1022 PRO B N 1
ATOM 16846 C CA . PRO B 1 1022 ? 53.312 -15.047 -4.543 1 93.5 1022 PRO B CA 1
ATOM 16847 C C . PRO B 1 1022 ? 52.219 -15.914 -3.939 1 93.5 1022 PRO B C 1
ATOM 16849 O O . PRO B 1 1022 ? 51.156 -15.391 -3.562 1 93.5 1022 PRO B O 1
ATOM 16852 N N . MET B 1 1023 ? 52.438 -17.188 -3.973 1 94.88 1023 MET B N 1
ATOM 16853 C CA . MET B 1 1023 ? 51.5 -18.094 -3.338 1 94.88 1023 MET B CA 1
ATOM 16854 C C . MET B 1 1023 ? 51.281 -17.719 -1.877 1 94.88 1023 MET B C 1
ATOM 16856 O O . MET B 1 1023 ? 52.219 -17.406 -1.159 1 94.88 1023 MET B O 1
ATOM 16860 N N . SER B 1 1024 ? 50.031 -17.719 -1.482 1 94.94 1024 SER B N 1
ATOM 16861 C CA . SER B 1 1024 ? 49.688 -17.391 -0.101 1 94.94 1024 SER B CA 1
ATOM 16862 C C . SER B 1 1024 ? 50.25 -18.422 0.868 1 94.94 1024 SER B C 1
ATOM 16864 O O . SER B 1 1024 ? 50.688 -19.5 0.45 1 94.94 1024 SER B O 1
ATOM 16866 N N . SER B 1 1025 ? 50.188 -17.969 2.184 1 93.62 1025 SER B N 1
ATOM 16867 C CA . SER B 1 1025 ? 50.438 -18.984 3.207 1 93.62 1025 SER B CA 1
ATOM 16868 C C . SER B 1 1025 ? 49.312 -20.016 3.234 1 93.62 1025 SER B C 1
ATOM 16870 O O . SER B 1 1025 ? 48.219 -19.781 2.695 1 93.62 1025 SER B O 1
ATOM 16872 N N . LYS B 1 1026 ? 49.688 -21.172 3.744 1 92.94 1026 LYS B N 1
ATOM 16873 C CA . LYS B 1 1026 ? 48.688 -22.234 3.852 1 92.94 1026 LYS B CA 1
ATOM 16874 C C . LYS B 1 1026 ? 47.531 -21.797 4.762 1 92.94 1026 LYS B C 1
ATOM 16876 O O . LYS B 1 1026 ? 47.75 -21.297 5.859 1 92.94 1026 LYS B O 1
ATOM 16881 N N . ILE B 1 1027 ? 46.344 -21.906 4.23 1 95.38 1027 ILE B N 1
ATOM 16882 C CA . ILE B 1 1027 ? 45.125 -21.578 4.977 1 95.38 1027 ILE B CA 1
ATOM 16883 C C . ILE B 1 1027 ? 44.438 -22.875 5.402 1 95.38 1027 ILE B C 1
ATOM 16885 O O . ILE B 1 1027 ? 44.094 -23.703 4.562 1 95.38 1027 ILE B O 1
ATOM 16889 N N . LYS B 1 1028 ? 44.219 -23.031 6.676 1 92.25 1028 LYS B N 1
ATOM 16890 C CA . LYS B 1 1028 ? 43.594 -24.234 7.215 1 92.25 1028 LYS B CA 1
ATOM 16891 C C . LYS B 1 1028 ? 42.125 -23.969 7.59 1 92.25 1028 LYS B C 1
ATOM 16893 O O . LYS B 1 1028 ? 41.812 -22.938 8.156 1 92.25 1028 LYS B O 1
ATOM 16898 N N . TRP B 1 1029 ? 41.25 -24.938 7.168 1 94.62 1029 TRP B N 1
ATOM 16899 C CA . TRP B 1 1029 ? 39.844 -24.859 7.5 1 94.62 1029 TRP B CA 1
ATOM 16900 C C . TRP B 1 1029 ? 39.406 -26.062 8.336 1 94.62 1029 TRP B C 1
ATOM 16902 O O . TRP B 1 1029 ? 39.938 -27.156 8.156 1 94.62 1029 TRP B O 1
ATOM 16912 N N . ASP B 1 1030 ? 38.469 -25.859 9.203 1 92.94 1030 ASP B N 1
ATOM 16913 C CA . ASP B 1 1030 ? 37.906 -26.922 10.031 1 92.94 1030 ASP B CA 1
ATOM 16914 C C . ASP B 1 1030 ? 37.062 -27.891 9.188 1 92.94 1030 ASP B C 1
ATOM 16916 O O . ASP B 1 1030 ? 36.469 -27.484 8.195 1 92.94 1030 ASP B O 1
ATOM 16920 N N . HIS B 1 1031 ? 37.156 -29.172 9.641 1 92.12 1031 HIS B N 1
ATOM 16921 C CA . HIS B 1 1031 ? 36.312 -30.188 8.992 1 92.12 1031 HIS B CA 1
ATOM 16922 C C . HIS B 1 1031 ? 34.875 -30.094 9.453 1 92.12 1031 HIS B C 1
ATOM 16924 O O . HIS B 1 1031 ? 34.469 -30.766 10.406 1 92.12 1031 HIS B O 1
ATOM 16930 N N . ASP B 1 1032 ? 34.156 -29.25 8.805 1 91.31 1032 ASP B N 1
ATOM 16931 C CA . ASP B 1 1032 ? 32.719 -29.094 9.047 1 91.31 1032 ASP B CA 1
ATOM 16932 C C . ASP B 1 1032 ? 32.031 -28.469 7.84 1 91.31 1032 ASP B C 1
ATOM 16934 O O . ASP B 1 1032 ? 32.656 -28.203 6.82 1 91.31 1032 ASP B O 1
ATOM 16938 N N . GLU B 1 1033 ? 30.719 -28.406 7.906 1 88.56 1033 GLU B N 1
ATOM 16939 C CA . GLU B 1 1033 ? 29.922 -27.969 6.762 1 88.56 1033 GLU B CA 1
ATOM 16940 C C . GLU B 1 1033 ? 29.75 -26.453 6.75 1 88.56 1033 GLU B C 1
ATOM 16942 O O . GLU B 1 1033 ? 29.062 -25.906 5.898 1 88.56 1033 GLU B O 1
ATOM 16947 N N . SER B 1 1034 ? 30.438 -25.75 7.617 1 90.38 1034 SER B N 1
ATOM 16948 C CA . SER B 1 1034 ? 30.297 -24.297 7.664 1 90.38 1034 SER B CA 1
ATOM 16949 C C . SER B 1 1034 ? 31.031 -23.625 6.512 1 90.38 1034 SER B C 1
ATOM 16951 O O . SER B 1 1034 ? 32 -24.188 5.988 1 90.38 1034 SER B O 1
ATOM 16953 N N . VAL B 1 1035 ? 30.516 -22.469 6.145 1 92.12 1035 VAL B N 1
ATOM 16954 C CA . VAL B 1 1035 ? 31.141 -21.719 5.066 1 92.12 1035 VAL B CA 1
ATOM 16955 C C . VAL B 1 1035 ? 32.531 -21.281 5.484 1 92.12 1035 VAL B C 1
ATOM 16957 O O . VAL B 1 1035 ? 32.75 -20.828 6.617 1 92.12 1035 VAL B O 1
ATOM 16960 N N . LYS B 1 1036 ? 33.531 -21.516 4.594 1 94.94 1036 LYS B N 1
ATOM 16961 C CA . LYS B 1 1036 ? 34.906 -21.062 4.801 1 94.94 1036 LYS B CA 1
ATOM 16962 C C . LYS B 1 1036 ? 35.188 -19.766 4.047 1 94.94 1036 LYS B C 1
ATOM 16964 O O . LYS B 1 1036 ? 34.688 -19.578 2.939 1 94.94 1036 LYS B O 1
ATOM 16969 N N . ARG B 1 1037 ? 35.969 -18.844 4.691 1 93.62 1037 ARG B N 1
ATOM 16970 C CA . ARG B 1 1037 ? 36.188 -17.531 4.086 1 93.62 1037 ARG B CA 1
ATOM 16971 C C . ARG B 1 1037 ? 37.688 -17.234 3.98 1 93.62 1037 ARG B C 1
ATOM 16973 O O . ARG B 1 1037 ? 38.469 -17.625 4.852 1 93.62 1037 ARG B O 1
ATOM 16980 N N . ILE B 1 1038 ? 38.062 -16.672 2.867 1 94.75 1038 ILE B N 1
ATOM 16981 C CA . ILE B 1 1038 ? 39.375 -16.047 2.682 1 94.75 1038 ILE B CA 1
ATOM 16982 C C . ILE B 1 1038 ? 39.188 -14.547 2.477 1 94.75 1038 ILE B C 1
ATOM 16984 O O . ILE B 1 1038 ? 38.656 -14.109 1.457 1 94.75 1038 ILE B O 1
ATOM 16988 N N . PRO B 1 1039 ? 39.562 -13.672 3.451 1 93.94 1039 PRO B N 1
ATOM 16989 C CA . PRO B 1 1039 ? 39.5 -12.227 3.24 1 93.94 1039 PRO B CA 1
ATOM 16990 C C . PRO B 1 1039 ? 40.5 -11.742 2.188 1 93.94 1039 PRO B C 1
ATOM 16992 O O . PRO B 1 1039 ? 41.688 -12.078 2.248 1 93.94 1039 PRO B O 1
ATOM 16995 N N . LEU B 1 1040 ? 40.062 -11.008 1.227 1 92.56 1040 LEU B N 1
ATOM 16996 C CA . LEU B 1 1040 ? 40.906 -10.5 0.151 1 92.56 1040 LEU B CA 1
ATOM 16997 C C . LEU B 1 1040 ? 40.938 -8.977 0.17 1 92.56 1040 LEU B C 1
ATOM 16999 O O . LEU B 1 1040 ? 41.656 -8.359 -0.625 1 92.56 1040 LEU B O 1
ATOM 17003 N N . ASN B 1 1041 ? 40.094 -8.328 0.97 1 90.12 1041 ASN B N 1
ATOM 17004 C CA . ASN B 1 1041 ? 40.094 -6.93 1.385 1 90.12 1041 ASN B CA 1
ATOM 17005 C C . ASN B 1 1041 ? 40.188 -5.992 0.185 1 90.12 1041 ASN B C 1
ATOM 17007 O O . ASN B 1 1041 ? 41 -5.051 0.186 1 90.12 1041 ASN B O 1
ATOM 17011 N N . GLY B 1 1042 ? 39.531 -6.34 -0.826 1 91.75 1042 GLY B N 1
ATOM 17012 C CA . GLY B 1 1042 ? 39.438 -5.449 -1.97 1 91.75 1042 GLY B CA 1
ATOM 17013 C C . GLY B 1 1042 ? 40.594 -5.594 -2.936 1 91.75 1042 GLY B C 1
ATOM 17014 O O . GLY B 1 1042 ? 40.938 -4.652 -3.662 1 91.75 1042 GLY B O 1
ATOM 17015 N N . THR B 1 1043 ? 41.25 -6.668 -3.008 1 93 1043 THR B N 1
ATOM 17016 C CA . THR B 1 1043 ? 42.375 -6.926 -3.928 1 93 1043 THR B CA 1
ATOM 17017 C C . THR B 1 1043 ? 41.844 -6.996 -5.367 1 93 1043 THR B C 1
ATOM 17019 O O . THR B 1 1043 ? 40.875 -7.676 -5.652 1 93 1043 THR B O 1
ATOM 17022 N N . LYS B 1 1044 ? 42.5 -6.195 -6.219 1 93.94 1044 LYS B N 1
ATOM 17023 C CA . LYS B 1 1044 ? 42.125 -6.207 -7.633 1 93.94 1044 LYS B CA 1
ATOM 17024 C C . LYS B 1 1044 ? 42.625 -7.484 -8.312 1 93.94 1044 LYS B C 1
ATOM 17026 O O . LYS B 1 1044 ? 43.812 -7.82 -8.242 1 93.94 1044 LYS B O 1
ATOM 17031 N N . MET B 1 1045 ? 41.781 -8.312 -8.922 1 95 1045 MET B N 1
ATOM 17032 C CA . MET B 1 1045 ? 42.188 -9.555 -9.578 1 95 1045 MET B CA 1
ATOM 17033 C C . MET B 1 1045 ? 41.188 -9.938 -10.664 1 95 1045 MET B C 1
ATOM 17035 O O . MET B 1 1045 ? 40.031 -9.508 -10.633 1 95 1045 MET B O 1
ATOM 17039 N N . LYS B 1 1046 ? 41.625 -10.656 -11.594 1 94.69 1046 LYS B N 1
ATOM 17040 C CA . LYS B 1 1046 ? 40.812 -11.305 -12.617 1 94.69 1046 LYS B CA 1
ATOM 17041 C C . LYS B 1 1046 ? 41 -12.82 -12.586 1 94.69 1046 LYS B C 1
ATOM 17043 O O . LYS B 1 1046 ? 40.062 -13.57 -12.883 1 94.69 1046 LYS B O 1
ATOM 17048 N N . TYR B 1 1047 ? 42.188 -13.219 -12.336 1 95.81 1047 TYR B N 1
ATOM 17049 C CA . TYR B 1 1047 ? 42.531 -14.641 -12.289 1 95.81 1047 TYR B CA 1
ATOM 17050 C C . TYR B 1 1047 ? 42.875 -15.07 -10.867 1 95.81 1047 TYR B C 1
ATOM 17052 O O . TYR B 1 1047 ? 43.531 -14.328 -10.141 1 95.81 1047 TYR B O 1
ATOM 17060 N N . VAL B 1 1048 ? 42.438 -16.25 -10.477 1 96.81 1048 VAL B N 1
ATOM 17061 C CA . VAL B 1 1048 ? 42.812 -16.844 -9.195 1 96.81 1048 VAL B CA 1
ATOM 17062 C C . VAL B 1 1048 ? 43.156 -18.312 -9.383 1 96.81 1048 VAL B C 1
ATOM 17064 O O . VAL B 1 1048 ? 42.5 -19.031 -10.117 1 96.81 1048 VAL B O 1
ATOM 17067 N N . GLU B 1 1049 ? 44.25 -18.688 -8.906 1 96.69 1049 GLU B N 1
ATOM 17068 C CA . GLU B 1 1049 ? 44.625 -20.094 -8.812 1 96.69 1049 GLU B CA 1
ATOM 17069 C C . GLU B 1 1049 ? 44.562 -20.594 -7.367 1 96.69 1049 GLU B C 1
ATOM 17071 O O . GLU B 1 1049 ? 45.188 -20 -6.473 1 96.69 1049 GLU B O 1
ATOM 17076 N N . LEU B 1 1050 ? 43.75 -21.562 -7.148 1 96.12 1050 LEU B N 1
ATOM 17077 C CA . LEU B 1 1050 ? 43.594 -22.172 -5.832 1 96.12 1050 LEU B CA 1
ATOM 17078 C C . LEU B 1 1050 ? 44.156 -23.594 -5.816 1 96.12 1050 LEU B C 1
ATOM 17080 O O . LEU B 1 1050 ? 43.719 -24.453 -6.578 1 96.12 1050 LEU B O 1
ATOM 17084 N N . ASN B 1 1051 ? 45.125 -23.781 -5.012 1 95.25 1051 ASN B N 1
ATOM 17085 C CA . ASN B 1 1051 ? 45.688 -25.109 -4.816 1 95.25 1051 ASN B CA 1
ATOM 17086 C C . ASN B 1 1051 ? 45.125 -25.781 -3.57 1 95.25 1051 ASN B C 1
ATOM 17088 O O . ASN B 1 1051 ? 45.312 -25.281 -2.457 1 95.25 1051 ASN B O 1
ATOM 17092 N N . ILE B 1 1052 ? 44.469 -26.859 -3.779 1 95.75 1052 ILE B N 1
ATOM 17093 C CA . ILE B 1 1052 ? 43.906 -27.641 -2.688 1 95.75 1052 ILE B CA 1
ATOM 17094 C C . ILE B 1 1052 ? 44.906 -28.719 -2.266 1 95.75 1052 ILE B C 1
ATOM 17096 O O . ILE B 1 1052 ? 45.219 -29.641 -3.033 1 95.75 1052 ILE B O 1
ATOM 17100 N N . LEU B 1 1053 ? 45.344 -28.609 -1.044 1 93.12 1053 LEU B N 1
ATOM 17101 C CA . LEU B 1 1053 ? 46.469 -29.391 -0.585 1 93.12 1053 LEU B CA 1
ATOM 17102 C C . LEU B 1 1053 ? 46 -30.625 0.185 1 93.12 1053 LEU B C 1
ATOM 17104 O O . LEU B 1 1053 ? 46.688 -31.641 0.228 1 93.12 1053 LEU B O 1
ATOM 17108 N N . ASP B 1 1054 ? 44.875 -30.453 0.855 1 91.88 1054 ASP B N 1
ATOM 17109 C CA . ASP B 1 1054 ? 44.344 -31.516 1.695 1 91.88 1054 ASP B CA 1
ATOM 17110 C C . ASP B 1 1054 ? 42.844 -31.547 1.655 1 91.88 1054 ASP B C 1
ATOM 17112 O O . ASP B 1 1054 ? 42.188 -30.484 1.615 1 91.88 1054 ASP B O 1
ATOM 17116 N N . THR B 1 1055 ? 42.25 -32.719 1.549 1 93.94 1055 THR B N 1
ATOM 17117 C CA . THR B 1 1055 ? 40.812 -32.906 1.52 1 93.94 1055 THR B CA 1
ATOM 17118 C C . THR B 1 1055 ? 40.438 -34.25 2.191 1 93.94 1055 THR B C 1
ATOM 17120 O O . THR B 1 1055 ? 41.312 -35.062 2.471 1 93.94 1055 THR B O 1
ATOM 17123 N N . ILE B 1 1056 ? 39.25 -34.406 2.432 1 91.88 1056 ILE B N 1
ATOM 17124 C CA . ILE B 1 1056 ? 38.781 -35.656 2.971 1 91.88 1056 ILE B CA 1
ATOM 17125 C C . ILE B 1 1056 ? 38.75 -36.719 1.866 1 91.88 1056 ILE B C 1
ATOM 17127 O O . ILE B 1 1056 ? 38.125 -36.531 0.833 1 91.88 1056 ILE B O 1
ATOM 17131 N N . GLY B 1 1057 ? 39.438 -37.875 2.07 1 88.19 1057 GLY B N 1
ATOM 17132 C CA . GLY B 1 1057 ? 39.438 -39 1.158 1 88.19 1057 GLY B CA 1
ATOM 17133 C C . GLY B 1 1057 ? 40.281 -38.75 -0.08 1 88.19 1057 GLY B C 1
ATOM 17134 O O . GLY B 1 1057 ? 40.312 -39.594 -0.983 1 88.19 1057 GLY B O 1
ATOM 17135 N N . GLY B 1 1058 ? 40.938 -37.625 -0.159 1 88.38 1058 GLY B N 1
ATOM 17136 C CA . GLY B 1 1058 ? 41.781 -37.312 -1.291 1 88.38 1058 GLY B CA 1
ATOM 17137 C C . GLY B 1 1058 ? 41.031 -36.844 -2.51 1 88.38 1058 GLY B C 1
ATOM 17138 O O . GLY B 1 1058 ? 41.562 -36.844 -3.623 1 88.38 1058 GLY B O 1
ATOM 17139 N N . PHE B 1 1059 ? 39.75 -36.531 -2.355 1 92.81 1059 PHE B N 1
ATOM 17140 C CA . PHE B 1 1059 ? 38.906 -36 -3.418 1 92.81 1059 PHE B CA 1
ATOM 17141 C C . PHE B 1 1059 ? 38.688 -34.5 -3.24 1 92.81 1059 PHE B C 1
ATOM 17143 O O . PHE B 1 1059 ? 39 -33.938 -2.193 1 92.81 1059 PHE B O 1
ATOM 17150 N N . GLY B 1 1060 ? 38.312 -33.844 -4.27 1 93.75 1060 GLY B N 1
ATOM 17151 C CA . GLY B 1 1060 ? 37.812 -32.469 -4.168 1 93.75 1060 GLY B CA 1
ATOM 17152 C C . GLY B 1 1060 ? 36.312 -32.375 -4.32 1 93.75 1060 GLY B C 1
ATOM 17153 O O . GLY B 1 1060 ? 35.719 -33.031 -5.18 1 93.75 1060 GLY B O 1
ATOM 17154 N N . SER B 1 1061 ? 35.719 -31.641 -3.436 1 93.44 1061 SER B N 1
ATOM 17155 C CA . SER B 1 1061 ? 34.281 -31.422 -3.584 1 93.44 1061 SER B CA 1
ATOM 17156 C C . SER B 1 1061 ? 33.875 -30.078 -2.988 1 93.44 1061 SER B C 1
ATOM 17158 O O . SER B 1 1061 ? 34.625 -29.469 -2.213 1 93.44 1061 SER B O 1
ATOM 17160 N N . GLY B 1 1062 ? 32.719 -29.562 -3.426 1 93.25 1062 GLY B N 1
ATOM 17161 C CA . GLY B 1 1062 ? 32.156 -28.328 -2.891 1 93.25 1062 GLY B CA 1
ATOM 17162 C C . GLY B 1 1062 ? 30.875 -27.906 -3.572 1 93.25 1062 GLY B C 1
ATOM 17163 O O . GLY B 1 1062 ? 30.656 -28.203 -4.75 1 93.25 1062 GLY B O 1
ATOM 17164 N N . LYS B 1 1063 ? 30.078 -27.188 -2.785 1 89.69 1063 LYS B N 1
ATOM 17165 C CA . LYS B 1 1063 ? 28.859 -26.641 -3.365 1 89.69 1063 LYS B CA 1
ATOM 17166 C C . LYS B 1 1063 ? 29.141 -25.391 -4.18 1 89.69 1063 LYS B C 1
ATOM 17168 O O . LYS B 1 1063 ? 28.703 -25.266 -5.324 1 89.69 1063 LYS B O 1
ATOM 17173 N N . GLN B 1 1064 ? 29.797 -24.469 -3.523 1 90.75 1064 GLN B N 1
ATOM 17174 C CA . GLN B 1 1064 ? 30.109 -23.219 -4.195 1 90.75 1064 GLN B CA 1
ATOM 17175 C C . GLN B 1 1064 ? 31.453 -22.656 -3.721 1 90.75 1064 GLN B C 1
ATOM 17177 O O . GLN B 1 1064 ? 31.844 -22.875 -2.572 1 90.75 1064 GLN B O 1
ATOM 17182 N N . ILE B 1 1065 ? 32.188 -22.047 -4.57 1 93.88 1065 ILE B N 1
ATOM 17183 C CA . ILE B 1 1065 ? 33.219 -21.062 -4.273 1 93.88 1065 ILE B CA 1
ATOM 17184 C C . ILE B 1 1065 ? 32.844 -19.703 -4.883 1 93.88 1065 ILE B C 1
ATOM 17186 O O . ILE B 1 1065 ? 32.781 -19.562 -6.109 1 93.88 1065 ILE B O 1
ATOM 17190 N N . LEU B 1 1066 ? 32.438 -18.875 -4.027 1 92.06 1066 LEU B N 1
ATOM 17191 C CA . LEU B 1 1066 ? 31.938 -17.562 -4.457 1 92.06 1066 LEU B CA 1
ATOM 17192 C C . LEU B 1 1066 ? 32.938 -16.469 -4.164 1 92.06 1066 LEU B C 1
ATOM 17194 O O . LEU B 1 1066 ? 33.656 -16.516 -3.148 1 92.06 1066 LEU B O 1
ATOM 17198 N N . PHE B 1 1067 ? 33.125 -15.508 -5.133 1 93.38 1067 PHE B N 1
ATOM 17199 C CA . PHE B 1 1067 ? 33.938 -14.305 -4.973 1 93.38 1067 PHE B CA 1
ATOM 17200 C C . PHE B 1 1067 ? 33.062 -13.07 -4.859 1 93.38 1067 PHE B C 1
ATOM 17202 O O . PHE B 1 1067 ? 32.219 -12.82 -5.723 1 93.38 1067 PHE B O 1
ATOM 17209 N N . TYR B 1 1068 ? 33.188 -12.391 -3.799 1 92.81 1068 TYR B N 1
ATOM 17210 C CA . TYR B 1 1068 ? 32.344 -11.234 -3.557 1 92.81 1068 TYR B CA 1
ATOM 17211 C C . TYR B 1 1068 ? 33.094 -9.938 -3.83 1 92.81 1068 TYR B C 1
ATOM 17213 O O . TYR B 1 1068 ? 34.219 -9.758 -3.367 1 92.81 1068 TYR B O 1
ATOM 17221 N N . LYS B 1 1069 ? 32.438 -8.945 -4.492 1 90.44 1069 LYS B N 1
ATOM 17222 C CA . LYS B 1 1069 ? 32.969 -7.625 -4.773 1 90.44 1069 LYS B CA 1
ATOM 17223 C C . LYS B 1 1069 ? 32.969 -6.746 -3.525 1 90.44 1069 LYS B C 1
ATOM 17225 O O . LYS B 1 1069 ? 32.156 -6.961 -2.623 1 90.44 1069 LYS B O 1
ATOM 17230 N N . LYS B 1 1070 ? 33.844 -5.785 -3.549 1 82.44 1070 LYS B N 1
ATOM 17231 C CA . LYS B 1 1070 ? 33.812 -4.77 -2.498 1 82.44 1070 LYS B CA 1
ATOM 17232 C C . LYS B 1 1070 ? 32.625 -3.826 -2.699 1 82.44 1070 LYS B C 1
ATOM 17234 O O . LYS B 1 1070 ? 32.344 -3.398 -3.82 1 82.44 1070 LYS B O 1
ATOM 17239 N N . ASP B 1 1071 ? 31.719 -3.744 -1.71 1 66.56 1071 ASP B N 1
ATOM 17240 C CA . ASP B 1 1071 ? 30.531 -2.887 -1.765 1 66.56 1071 ASP B CA 1
ATOM 17241 C C . ASP B 1 1071 ? 30.906 -1.448 -2.105 1 66.56 1071 ASP B C 1
ATOM 17243 O O . ASP B 1 1071 ? 31.953 -0.954 -1.661 1 66.56 1071 ASP B O 1
#

InterPro domains:
  IPR000322 Glycoside hydrolase family 31, TIM barrel domain [PF01055] (423-550)
  IPR000421 Coagulation factor 5/8, C-terminal domain [PF00754] (949-1058)
  IPR003961 Fibronectin type III [PS50853] (843-925)
  IPR003961 Fibronectin type III [cd00063] (844-922)
  IPR008979 Galactose-binding-like domain superfamily [SSF49785] (950-1060)
  IPR011013 Galactose mutarotase-like domain superfamily [SSF74650] (7-223)
  IPR013780 Glycosyl hydrolase, all-beta [G3DSA:2.60.40.1180] (601-650)
  IPR013780 Glycosyl hydrolase, all-beta [G3DSA:2.60.40.1180] (651-787)
  IPR013783 Immunoglobulin-like fold [G3DSA:2.60.40.10] (842-922)
  IPR017853 Glycoside hydrolase superfamily [SSF51445] (227-555)
  IPR025887 Glycoside hydrolase family 31, N-terminal domain [PF13802] (28-198)
  IPR033403 Domain of unknown function DUF5110 [PF17137] (670-742)
  IPR036116 Fibronectin type III superfamily [SSF49265] (843-926)
  IPR048395 Glycosyl hydrolase family 31, C-terminal domain [PF21365] (558-654)
  IPR051816 Glycosyl Hydrolase Family 31 [PTHR43863] (430-707)

Solvent-accessible surface area (backbone atoms only — not comparable to full-atom values): 105731 Å² total; per-residue (Å²): 109,54,59,52,35,22,46,71,47,74,42,80,56,96,76,34,33,42,35,34,32,66,71,64,33,32,30,41,41,34,45,41,39,54,46,30,35,35,47,35,38,20,70,85,60,69,82,72,95,62,64,74,48,83,44,86,86,43,75,52,62,52,55,69,48,50,77,82,71,38,61,63,60,39,40,70,66,36,42,81,44,78,55,96,57,31,41,34,38,33,47,92,38,29,36,43,33,34,30,29,69,56,38,24,48,34,34,30,39,58,87,77,69,39,79,54,44,39,40,72,44,36,47,31,31,42,95,52,25,18,39,44,35,29,57,40,59,93,89,51,44,32,43,33,33,13,32,35,32,44,39,48,57,34,57,56,31,69,49,62,30,39,74,61,81,30,46,50,76,76,18,16,28,22,15,15,59,33,39,34,39,70,64,19,40,29,42,35,53,61,61,71,51,48,32,42,38,33,35,15,64,88,45,68,55,31,32,41,38,34,30,55,35,60,54,43,42,33,39,40,31,55,32,80,45,69,45,55,34,40,36,53,50,24,63,34,25,40,47,38,59,62,75,39,54,39,55,66,31,37,28,47,32,27,39,32,49,47,31,24,43,24,81,46,55,78,85,41,88,59,42,38,79,46,94,88,73,46,23,30,30,79,31,50,69,90,64,38,84,84,58,79,57,46,66,25,25,51,74,18,87,79,82,35,42,86,53,12,52,55,39,52,58,46,50,35,56,74,68,67,37,46,38,10,31,34,21,56,25,49,42,80,76,21,40,58,49,88,54,96,35,43,68,49,14,47,50,44,36,22,52,36,32,53,50,34,45,74,71,42,20,43,34,31,41,33,37,37,59,68,58,51,36,96,40,79,92,61,60,48,62,83,58,38,44,50,45,53,42,21,53,70,25,54,41,58,33,38,40,46,34,54,79,50,35,54,83,14,39,34,53,18,45,25,51,44,51,50,52,51,50,40,47,62,69,22,36,89,65,60,55,36,69,46,30,35,26,34,40,31,32,62,39,36,22,44,55,29,32,40,34,48,52,74,41,48,37,42,48,45,64,66,52,46,28,44,45,14,16,52,33,20,14,20,62,39,60,33,47,44,39,32,46,46,51,38,17,33,39,40,41,88,34,66,68,45,41,43,42,44,46,50,48,44,41,68,48,53,36,42,34,23,37,24,75,72,33,70,39,77,43,56,70,64,66,61,58,69,69,48,24,43,47,35,37,28,33,45,29,46,38,44,16,33,39,50,40,52,49,26,30,43,59,39,28,47,65,32,41,29,32,49,25,50,47,31,81,80,38,69,86,43,77,60,38,63,40,78,69,41,34,60,39,34,20,49,41,95,39,33,38,41,38,61,66,47,68,72,57,47,97,88,66,44,43,54,40,61,64,43,68,36,68,50,71,87,36,49,34,25,31,60,61,45,56,51,36,33,42,18,50,32,26,39,27,67,39,78,28,53,90,88,45,61,59,35,29,32,40,64,28,34,69,44,40,32,49,56,76,33,41,26,70,79,56,46,56,70,43,44,44,33,35,42,35,34,72,28,27,76,34,73,45,74,44,49,48,56,66,48,50,47,51,50,51,83,78,61,26,26,32,40,33,45,36,39,38,39,30,35,46,81,59,31,73,33,56,33,37,40,38,40,45,40,34,46,70,47,38,74,87,62,63,45,58,25,24,42,39,41,38,31,56,32,61,57,77,68,92,56,63,46,37,25,51,68,83,39,78,47,83,52,44,80,44,90,44,74,70,55,47,73,77,44,65,28,27,34,36,72,37,71,66,38,50,86,56,66,58,46,66,91,46,78,59,73,51,32,38,28,37,30,38,37,36,32,42,55,69,37,51,39,63,78,33,34,38,41,36,40,33,52,70,38,34,48,60,72,76,51,47,85,61,47,75,47,80,26,88,89,43,59,36,56,53,71,54,35,69,49,77,89,42,41,35,35,34,31,43,34,40,37,35,49,68,66,82,91,41,34,33,34,38,35,48,76,87,42,41,37,32,60,37,69,70,41,54,55,72,51,71,82,47,60,54,58,35,78,48,40,35,32,38,20,26,33,43,92,82,10,16,22,58,71,48,59,35,38,40,44,62,27,35,58,55,90,60,69,53,40,64,72,62,52,47,53,46,56,82,58,67,45,21,87,97,13,38,53,53,28,22,37,62,80,41,82,84,34,46,16,29,39,34,80,91,52,68,58,46,20,29,62,91,77,67,31,59,40,39,36,39,38,41,44,85,51,77,39,41,30,27,33,39,37,40,31,36,38,86,78,39,47,76,5,25,63,33,27,35,32,39,32,40,14,67,77,79,74,63,63,52,72,70,46,72,81,43,78,47,73,98,49,47,60,74,41,77,46,85,44,79,42,42,71,28,22,28,39,43,39,38,34,38,35,32,33,76,10,34,48,32,22,14,34,52,45,43,26,45,56,129,110,52,59,52,34,23,47,71,46,77,44,81,55,96,76,32,33,42,35,34,32,67,71,64,34,31,31,40,42,32,46,40,39,53,46,31,35,35,48,35,39,19,70,84,61,70,81,70,95,62,65,75,47,84,44,86,85,43,76,53,64,53,54,70,50,52,78,81,72,38,60,60,61,40,40,71,68,35,42,82,45,78,56,95,57,31,40,35,38,34,47,93,38,28,36,43,35,33,31,30,69,56,38,23,48,34,34,31,38,59,86,76,69,38,78,54,45,40,40,72,44,36,48,31,32,42,96,52,25,19,39,45,35,28,56,39,58,93,90,50,44,33,43,32,33,13,32,36,32,45,39,50,57,34,58,57,32,69,49,62,30,38,73,60,82,30,46,49,76,77,18,17,29,21,16,17,58,33,39,35,38,72,63,17,40,28,40,35,51,61,61,69,49,48,32,40,40,33,35,15,64,89,46,67,56,31,32,39,40,34,30,56,34,58,54,42,42,33,39,40,33,55,33,78,44,69,45,56,33,42,38,55,50,24,62,34,26,38,47,39,60,62,78,39,55,40,54,65,32,37,28,47,31,27,39,32,49,47,31,25,43,24,80,47,55,77,83,40,90,58,42,39,78,46,94,88,73,45,24,28,29,78,32,48,69,90,66,39,85,85,58,78,56,46,66,24,25,49,75,18,86,79,83,34,41,85,53,12,51,54,40,50,57,48,49,34,56,73,68,66,39,46,37,10,31,35,21,56,25,50,41,80,77,21,44,57,49,90,54,96,35,43,67,50,14,46,51,45,37,21,52,37,33,52,51,34,46,74,71,42,22,46,36,31,42,34,36,38,60,68,59,52,37,94,40,80,91,63,61,49,63,83,58,38,42,48,46,52,41,18,52,68,25,56,41,59,33,38,36,44,33,52,79,49,36,55,83,14,40,34,53,19,47,26,50,44,52,51,53,51,50,41,48,63,69,24,39,83,69,58,56,36,69,45,30,36,26,35,39,30,32,61,38,34,21,42,54,31,32,41,34,50,52,74,41,47,36,42,48,45,64,67,52,47,28,44,44,14,16,51,33,20,15,20,62,41,60,33,48,44,38,32,47,45,50,37,18,34,39,39,40,89,34,67,70,46,40,43,43,44,46,50,48,45,42,69,48,56,36,41,34,23,37,24,76,75,33,69,38,77,45,56,70,63,66,60,57,69,68,48,24,42,46,36,36,28,34,47,28,48,37,45,15,32,38,49,41,53,50,26,30,43,58,39,29,48,64,33,42,28,32,48,25,49,47,31,81,82,38,69,86,42,75,61,38,64,42,78,71,41,35,60,39,32,21,50,41,96,39,34,39,39,38,60,66,45,70,74,56,45,98,88,65,44,44,53,40,63,63,42,69,36,68,49,72,87,35,48,34,24,31,62,61,44,55,51,35,34,44,19,49,32,27,40,28,65,40,79,28,55,92,86,45,62,58,36,31,32,40,63,28,34,72,43,41,33,47,56,75,33,40,27,69,78,57,47,54,70,43,43,45,34,35,43,35,34,73,28,27,76,32,73,46,73,45,50,48,54,65,48,49,46,50,51,49,84,77,60,26,25,33,38,33,44,36,38,38,39,31,35,46,80,59,33,74,33,56,34,39,39,38,41,46,37,33,45,69,48,36,73,87,63,66,45,57,26,24,42,37,40,39,32,55,30,61,58,75,66,92,55,62,46,37,25,49,69,85,39,77,46,82,53,44,81,43,93,44,70,69,57,47,73,76,45,64,28,27,33,37,71,36,72,65,39,50,87,56,67,57,44,67,91,46,80,60,73,50,31,38,27,38,29,39,36,36,33,40,57,70,37,51,39,62,78,34,33,38,40,36,41,33,54,70,37,36,49,59,74,74,49,48,85,62,48,75,48,81,25,87,90,43,58,36,56,52,72,55,35,69,49,77,88,43,41,35,34,34,29,44,33,40,36,35,50,65,66,82,91,43,33,34,32,36,34,47,75,87,44,41,36,33,60,37,70,71,41,54,54,73,51,70,82,48,59,54,58,36,78,48,39,37,32,38,22,27,33,45,92,81,11,18,22,58,71,48,57,34,38,41,44,63,26,34,59,56,90,60,70,53,41,64,72,63,52,48,52,48,56,82,57,67,43,21,89,95,13,38,54,55,26,22,37,62,80,40,81,83,34,45,16,29,41,34,78,91,51,70,58,46,19,29,61,93,76,67,30,58,39,38,37,39,37,40,45,84,49,77,38,41,29,27,32,38,37,38,32,37,38,86,80,37,48,78,4,26,66,32,27,36,32,38,32,42,14,68,79,79,74,64,62,51,72,70,46,70,81,44,78,47,73,97,49,48,60,73,42,76,47,84,44,79,43,43,72,29,22,29,37,40,38,36,34,37,34,31,33,74,10,35,47,31,22,12,32,50,44,43,26,46,56,129

Radius of gyration: 48.49 Å; Cα contacts (8 Å, |Δi|>4): 5681; chains: 2; bounding box: 105×147×110 Å

Foldseek 3Di:
DAFFFFWPDWDQDPAWIWTATPVGKIWTWGDQALFKIKIKIDNVPDDDQAACFPDNVFDDGLWPQGSVNGDRVQSVPWDWDDDPFWIWIHGPFKIWIAGRGQRWIWMAGPVVRDTLWTFPHGWDFDPQKTKTKTFDDPLKWKFAFAQQFQDFIQQLHKAKQDCPQDQAHRHDFATAQKMAMLSFKIKHFRYLFIKMWHNAVPHNGMIMIMTGGGMGIMMMGGGNALLRNLQVLCNTRNFFFQAFLLQLAEEEEAAAQFKWKAFDDPPPQLWDQFPVGTTIHIDGPVGCVVGDTDGEAACCVVVPNRRHVLVVLVVCVVLVAFHREYEHRAQPPRARDDDQFNVVSLVSLLVNQVSQVVSNYHYAYHHLEAQPAPDNVDRGPSDHPVLSNCQPSNHQEYEYECNYLVNERSSNSSRLVVSQVSNCVRHPFQFGAEYEYRYYYNNVRNRYAYESHFDQFDALSVLNRVLLSQQSNLSNNRQAYDYEQRGAAHHPHLLRNLLSLQQCLLHRGYYHHYHHYSAGGDQPSDDPVSNLLSRLSSLVSQFQSQVLSQVSVCSSSRAHQWHQPCSQVVVDSCSSDCLCSQWTDRPNWKIFHGQSDAADPVRFRFDFSAAFADQQWWKAFLQQRAIAGHQATETGHGAPSSGGGMITTQQDKGKTFHGDSHPVPTPLQETEIEGRHAAKDKDKTKDEPSTRPCVVVVAIKIKMKIWGDHHAQDWWKIKIKIAFIDHHYPPRDQFHKYKYKYFADDDADDKWKDKVNHTDAEDEDEDPVVVVVDARYKYKDFQDASRCSCPVPPPSSRGGIIIMGIHHTDRRNRIIMMMMTTGTGNHDDHPPSAADADPVWAWFAPWAWDPVQFAQFKTKIFGDFDPPWWKWKQKQNHIYTPHHDGMDMDGGHHGFDKMKMWMWTADSNHIHDIDDIDIDTHHHDPCPQWQQDKDKDKPAAWDVQQDPVQQRNPDLVHKTKRHPVDWQCAAQVVPHKIKMKMFGPAWAQWFKKKFAADQALAFANFFKKWKWFARPVPDIDDIDDIDGDDSDRDIDMDGPRRDTGGMMMMIGRDGHRNMHMGRYIITGGDD/DDFFFFWPDWDQDPAWIWTATPVGKIWTWGDQALFKIKIKIDNVPDDDQAACFPDNVFDDGLWPDGSVNGDRVQSVPWDWDDDPFWIWIHGPFKIWIAGRGQRWIWMAGPVVRDTLWTFPHGWDFDPQKTKTKTFDDPLKWKFAFAQQFQDFIQQLHKAKNDCPQDQAHRHDFATAQKMDMLSFKIKHFRYLFIKMWGNAVPHNGMIMIMTGGGMGIMMMGGGNALLVSLQVLCNTRNFFFQAFLLQLAAEEEAAAQFKWKAFDDPPPQLWDQFPVGTTIHIGGPVGCVVGDTHGEAACCPVVPNRRHVLVVLVVCVVLVAFHREYEHRALPPGAQHDDQFPVVSLVSLLVSQVSQVVVNYHYAYHHLEAQPAPDNVDRGPSDHPNLSNCQPSNHQEYEYECNYLVVARSSNSSRLVVSQVSNCVRHDAQFTAEYEYRYYYNNVRNRYAYESHFDQFQALSVLNRVLLSQQSNLSNSHQAYDYEQRGAAHHPHLLRNLLSLQQCLLHRGYYQHYHHYSAGGDQPSDDPVSNLLSRLSSLVSQFQSQVLSQVSVCSSSRAHQWHQPCSQVVVDSCSSDPLCSQWTDRPNWKIFHGQSDAADPVRFRFDFSAAFADQQWWKAFQQQRAIAGHQATETGHGAPSSGGGMITTQQDKGKTFHGDSHPVRTPLQETEIEGRHAAKHKDKTKDEPSTRPCVVVVAIKIKMKIWGDHHAQDWWKIKIKIAFIDHHYPPRDQFHKYKYKYFADDDADDKWKDKVNHTDAEDEDEDPVVVVVDARYKYWDFQDASRPSCPVPPPSSRGGIIIMGIHHTDRRNRIIMMMMTTGTGNHDDHPPSAADADPVWAWFAPWDWDPVQFAQFKTKIFGDFDPPWWKWKQKQNHIYTPHGDGMDMDGGHHGFDKMKMWMWTADSNHIHDIDDIDIDTHHHDPCPQWQQDKDKDKPAAWDVQQDPVQQRNPDLVHKTKGHPVDWQCAAQVVPHKIKMKMFGPAWAQWFKKKFFADQALAFANFFKKWKWFARPVPDIDPIDDIDGDDSDRDIDMDGPRRDTGGMMMMIGRDGHRNMHMGRYIITGGDD

Nearest PDB structures (foldseek):
  6m77-assembly1_A  TM=9.851E-01  e=0.000E+00  Enterococcus faecalis ATCC 10100
  7f7q-assembly1_A  TM=9.798E-01  e=0.000E+00  Enterococcus faecalis ATCC 10100
  7f7r-assembly1_A  TM=9.758E-01  e=0.000E+00  Enterococcus faecalis ATCC 10100
  4ba0-assembly1_A  TM=7.883E-01  e=2.975E-46  Cellvibrio japonicus
  8t7z-assembly1_A  TM=7.531E-01  e=5.138E-38  Klebsiella aerogenes KCTC 2190

Secondary structure (DSSP, 8-state):
-EE---EEEEEE-SSSEEEEETTS-EEEEEE-SSSEEEEEEESS----SSPPPSSTT----S-SS-GGGS-THHHHH-EEEE-SSEEEEE-SSEEEEEETTT--EEEEETTTTEEEEEBSS--EEETTEEEEEEE--TT--EEEEEEETT----TT-EEEES-----STT-EEEEEEEEEETTTEEEEE--SS-EEEESSSS-TTEEEEEEESS-EEEEEEE-SSHHHHHHHHHHHH-PPPPPPGGGGS-EEE--TTT-EEEEE-TTSTT-EE-TTS-EEEEE-GGG-TT---EE-BSS-TTS-GGGBHHHHHHHHHHTT----EEE---SSS--S--SSSHHHHHHHHHHHHHHHHHTT-EEEEEESS-SS-SSTTS--TT---HHHHHHTT---EEEEPHHHHTT-HHHHHHHHHHHHHHHHHH-SS-BPP-EEESS--TTGGGT-EEE------S-HHHHHTHHHHHHHHHTTT---EE-BTT-SS----HHHHHHHHHHHTTSS--EEE-SSSSS--STTSS-HHHHHHHHHHHHHHHHTHHHHHHHHHHHTTT--SEE-HHHH-TT-GGGGSGGGTT-EEETTTEEE----S---TTS--EE--EEE--TT-EEEETTT--EEESSEEE--EE--TT---EEEETT-EEEE----SSGGGS-TTEEEEEE---SEEEEEEEE--SSBGGGGGT--EEEEEEEE-PPTT-EEEEEEEEPPPEE--TT---EEEEEEEEE-SS--S-EEEEETTEEEPPEE-SSHHHHHH-SSEEEEEEEE-SSGGGBTBSGGGG-EEEEEEEEEEEETTT--EEEEEEEEE----EET----B-TT--PPSS-EEEEEEE-SSEEEEE----SS-EEEEEETTEEEEEE-SSEEEEE-PPTT-EEEEEEEEEETTEEPPP--EEEEEPPP-TTTTB---EEEEESSPBBTTB-GGGGGSS-TT--EEB-TT---SSBGGGTB-EEEEEEEEEEEEEEEEEEE--TT--TT-EEEEEEEEESSSSS-PPPPPPEE--SSSSPEEEEEEEEEEEEEEEEEEEEGGG--EESEEEEEEP-/-EEP--EEEEEE-SSSEEEEETTS-EEEEEE-SSSEEEEEEESS----SSPPPSSTT----S-SS-GGGS-THHHHH-EEEE-SSEEEEE-SSEEEEEETTT--EEEEETTTTEEEEEBSS--EEETTEEEEEEE--TT--EEEEEEETT----TT-EEEES-----STT-EEEEEEEEEETTTEEEEE--SS-EEEESSSS-TTEEEEEEESS-EEEEEEE-SSHHHHHHHHHHHH-PPPPPPGGGGS-EEE--TTT-EEEEE-TTSTT-EE-TTS-EEEEE-GGG-TT---EEPBSS-TTS-GGGBHHHHHHHHHHTT----EEE---SSS--S--SSSHHHHHHHHHHHHHHHHHTT-EEEEEESS-SS-SSTTSPPTT---HHHHHHTT---EEEEPHHHHTT-HHHHHHHHHHHHHHHHHH-SSSBPP-EEESS--TTGGGT-EEE------S-HHHHHTHHHHHHHHHTTT---EE-BTT-SS----HHHHHHHHHHHTTSS--EEE-SSSSS--STTSS-HHHHHHHHHHHHHHHHTHHHHHHHHHHHTTT--SEE-HHHH-TT-GGGGSGGGTT-EEETTTEEE----S---TTS--EE--EEE--TT-EEEETTT--EEESSEEE--EE--TT---EEEETT-EEEE----SSGGGS-TTEEEEEE---SEEEEEEEE--SSBGGGGGT--EEEEEEEE---TT-EEEEEEEEPPPEE--TT---EEEEEEEEE-SS--S-EEEEETTEEEPPEE-SSHHHHHH-SSEEEEEEEE-SSGGGBTBSGGGG-EEEEEEEEEEEETTT--EEEEEEEEE----EET----B-TT--PPSS-EEEEEEE-SSEEEEE----SS-EEEEEETTEEEEEE-SSEEEEE-PPTT-EEEEEEEEEETTEEPPP--EEEEEPPPPTTTTB---EEEEESSPBBTTB-GGGGGS--TT--EEB-TT---SSBGGGTB-EEEEEEEEEEEEEEEEEEE--TT--TT-EEEEEEEEESSSSS-PPPPPPEE--SSSSPEEEEEEEEEEEEEEEEEEEEGGG--EESEEEEEEP-

Organism: Spodoptera litura (NCBI:txid69820)

Sequence (2142 aa):
METLGGISSMVKNEKYFLISYDTGELARLYILNSHVFKYYMSPSGNFLDYPVPNHPTDKAKINVKAITDYDPKSFEYSVLETTHECYNVYTNKITIRFDKKEGTMTVRDMRTNNVILKESEPLSYAANEARQTLHQHEDEFFFGGGMQNGQFTHKGQQIDIVNSNNWVAGGVTSPCPFFWSTYGYGILRNTWQPGVYDFGTTNPSVVVTSHKGNDFDTFFFINSNPKDILNDYYELTGKPIFMPEYAFYEAHLNAFNRDYWVKVLQDTPGAILFEDGFYYKCYQPKDMNGKDGILESLNGEKNNYQFSARAMIGRYQRYDMPLGWFVPNDGYGCGYGQTDSLDGDIENLKQFADYARGKGVEVALWTESNLEPADPNNPKKGERDLNKEVCVAGVVALKCDVAWIGSGYSFGLNALEHANELFLKGANHKARTMIITVDGWAGTQRHAGVWSGDQTGGQWEYIRFHIPTYIGSGLSGIPIVGSDMDGIYGGQGKAVNVRDYQWKTFTPLQLNMDGWGKVQKTPFSFDDEAKRINRAYLKLKAMLLPYNYTIAHESINGLPMIRAMFLEFPKESCAYTKDVQYQFMWGPSILVAPVYKEKNNNGDWVRNDVFLPDLNQVWIDLFTGAKYQGGKIWNHLKSPLWRIPVFIKDGAIIPMVNPNNNPYEIKRDLRIYNIYPNGETNLKVYEDDGRTSDYLDGFHAFTRLSVSGPSTNGYGNLHIHIRKTIGKYNNMVKERSTLLRIMISKTVDYVKVAINNEPVTLMKVKTEEEFNISDDAFFYKDDFIVNPYLRGFGGDALKQKFLLIKIHKIDVTTSDIHIKINDYQNTDIIHGSNTSLNNALHYPSNFTTRDEDVTPTSITLHWEAMTGAYIEIERDGVVFTNISGSNFTFEGFPFDSEHKFKIRSANSKGVSKWSYTIVVSTKEDPQKHAIKVIKVTCNIPCQPSQEVCKLTDGDTKSLWHTHWARPDQANPQKGKVITLNFDFDGIYEVDRLEYIPREDAGNGTILQVQYRHSTDGKAWSPMSSKIKWDHDESVKRIPLNGTKMKYVELNILDTIGGFGSGKQILFYKKDMETLGGISSMVKNEKYFLISYDTGELARLYILNSHVFKYYMSPSGNFLDYPVPNHPTDKAKINVKAITDYDPKSFEYSVLETTHECYNVYTNKITIRFDKKEGTMTVRDMRTNNVILKESEPLSYAANEARQTLHQHEDEFFFGGGMQNGQFTHKGQQIDIVNSNNWVAGGVTSPCPFFWSTYGYGILRNTWQPGVYDFGTTNPSVVVTSHKGNDFDTFFFINSNPKDILNDYYELTGKPIFMPEYAFYEAHLNAFNRDYWVKVLQDTPGAILFEDGFYYKCYQPKDMNGKDGILESLNGEKNNYQFSARAMIGRYQRYDMPLGWFVPNDGYGCGYGQTDSLDGDIENLKQFADYARGKGVEVALWTESNLEPADPNNPKKGERDLNKEVCVAGVVALKCDVAWIGSGYSFGLNALEHANELFLKGANHKARTMIITVDGWAGTQRHAGVWSGDQTGGQWEYIRFHIPTYIGSGLSGIPIVGSDMDGIYGGQGKAVNVRDYQWKTFTPLQLNMDGWGKVQKTPFSFDDEAKRINRAYLKLKAMLLPYNYTIAHESINGLPMIRAMFLEFPKESCAYTKDVQYQFMWGPSILVAPVYKEKNNNGDWVRNDVFLPDLNQVWIDLFTGAKYQGGKIWNHLKSPLWRIPVFIKDGAIIPMVNPNNNPYEIKRDLRIYNIYPNGETNLKVYEDDGRTSDYLDGFHAFTRLSVSGPSTNGYGNLHIHIRKTIGKYNNMVKERSTLLRIMISKTVDYVKVAINNEPVTLMKVKTEEEFNISDDAFFYKDDFIVNPYLRGFGGDALKQKFLLIKIHKIDVTTSDIHIKINDYQNTDIIHGSNTSLNNALHYPSNFTTRDEDVTPTSITLHWEAMTGAYIEIERDGVVFTNISGSNFTFEGFPFDSEHKFKIRSANSKGVSKWSYTIVVSTKEDPQKHAIKVIKVTCNIPCQPSQEVCKLTDGDTKSLWHTHWARPDQANPQKGKVITLNFDFDGIYEVDRLEYIPREDAGNGTILQVQYRHSTDGKAWSPMSSKIKWDHDESVKRIPLNGTKMKYVELNILDTIGGFGSGKQILFYKKD

pLDDT: mean 93.4, std 5.52, range [62.94, 98.81]